Protein 8G7W (pdb70)

Nearest PDB structures (foldseek):
  8g7w-assembly2_B  TM=1.001E+00  e=0.000E+00  Micromonospora chalcea subsp. izumensis
  3slk-assembly2_B  TM=7.161E-01  e=3.036E-81  Saccharopolyspora spinosa
  2fr0-assembly1_A  TM=8.380E-01  e=2.280E-25  Saccharopolyspora erythraea
  6wh9-assembly2_D  TM=8.138E-01  e=4.418E-25  Saccharopolyspora erythraea
  6w7s-assembly1_A-2  TM=7.440E-01  e=4.234E-24  Saccharopolyspora erythraea

CATH classification: 3.10.129.110 (+3 more: 3.40.50.11460, 3.40.50.720, 3.40.50.720)

Foldseek 3Di:
DLFWDDWDADDPQGFTKIKGWDFCVSPVQQQQWWFLQFRFHAPLVVVLVCQVVCVVQQFNKFAKKFFDFIQTAAHGQAWMKMKTWGHQDPQGKIWIWIWTDGHPDDPPDDIDTTMIGMTHHDDCPVCVFDAQDDDPVDPPWAKFPLPPVQVVCVVLTRRGHLFQSFWDIKTHDVQKIKTKGAGNDDDDDPPDGQEPSSRVVNLVVCVVSDDLDDPQSFDKGWGMFGTKHFRDGRARIKIKMKGALDNQWIKIWIAHNRRTTGMTTNTIGIDGDQLLRHFHRQPPPPFFNFFFWKDKAWAWDPDDPDDFEWAEEEEADPDPLQVVLNPVSPRYQYYYHHVVGVLVVVVVPGDQTQEYEYEDDAPDPQADVLLLVLQVVLLVRVLVLVPRDDPSSLHAYEYEEEQQDDHDLDLRAHGLSVLLVVLLVLQVCVVPPPHYAYEYEYPDSLLSNLVSVLVVDPARYWYTDNSIIIHMFMDGDDDDQVDFAFADPDQWWFWAAQLQFDLSRTHTGHDVVQVDDDDAQKWKFQFFKAWADLVLLVQSGHNGRDTAFGGWWFKGFTQGHDPVDDPHDGQFTKIFTDTRRRIRMHMDGPLGIDGDDQQDDRQLRNQPQPQLLVLLCCCCVPQVDAAPFEEEAEQLQAANNVNNLLVCVVRNYHYAYEHDPVCVVVVVVSPDDPLRYDHRVDLCCLVSVCVVVVNCAGAEYEDADDDPVVVSNLSSHQVEHEYEYAHPPPDDDQVVSCVVRPRYRYYYDDSVVCDSNNSSVSVVVVVVVVVVVSDGRFDEDEEASSRVSVVSVCSVVVNGRHIYMHGYFFADECAAEEEQEVCLDPCSVVVLVVCVVPRVHAHYEYEEQCWCVRPCRVVSCVVVVVSRHHYGTDNAQLLPLVRVLVVQVPDDPRHHHAEYAQDDFDADFAASVPQDSVSLVVGLRSQSSNLVSVVVSCPSYAHSAYEAEAACCLVNNQHRGSSSNSSRSSNLSVLSNQVSVVGHAAYEREFAAPTVVSNVVVSSRSSSVFFHHNYSVRVVVSVVSVSSDSGRYMYTTTGSQSNCVSSVNQRPNHVVVD/DALFWDDWDADPPQGWTKTKGKFACVSPVCQQQWFFLQFRWGAPLVVVLVVLVSCVVQQQNKFAKKFFDATGTDQHGWMKMKMWTWGHQDPFGKIKIWIWIDTPPDDPPDDIDTTMIGITGHDDCVVCVFPCQDDDPPPPPWAWFDLVCVCVVCVVLTGNGGQFQSFWDTWTDDVQKIKTKGFGSDDADDVNDSLQDSSRVVNLVVRVVRDPLDDPQSFDKGWGMFRIKHASDGADRMKMWMWGDDDNQWIKIWIHHNRRRGGMITNIIHIDTDFLLRHFGNLDVNPFFSFFFWKDKAWAFDDDDPDDFAWAEEEEDDCDPLLVVLNCVSPRYFYYYHHDVGVLVVVVVPGDQGQEYEYEDDPPQDQADVLLLVVQVVVLVRVLVLVPRDDPSSLHEYEYEEEQQDDHDLDLRFHGLSVLLVVLLVLQVCVVPPSRYAYEYEYPDSLQSNLVSVQVVDVARYWYTYPSIIIHMFMDGDDDDQVDFAFADPDPAWFWAAQLQQDLSSTHTGHDVVQVDDDDPQKWKFQFFKFWADLVLLVQSGHNGRDTDFGTWWFKGFTQDHHPVDPPHDGQFTKIFTDTRRRARMHMDGPLGIDGDDQQDDRQLRNLPQPQQLVLLCCCCVPQVDAAPFEEEAEQLQAQNNVNNLLVCVVRNYHAAYEHAPVSVVVVVVSPADPLRYDHNVDLVVLVSVCVVVVVCAGAEYEDEDDDPVVVSNLSSHQVEHEYEYAHPPPDDDQVVSCVVRPRHGYYYDDSVVCDSNNSSVSVVVVVVVVVVVSDGRADEDEEASSCVSVVSVCVVVVNGRHIYMHGYFFAAACAAEEEQEQCLDPCSLVLLVVCVVPRVHAEYEYEEQCWPVDPCNVVSCVVVVVSNHHYGTDNDQLLPLVRVLVVQVPDDPRHHHAEYHQDFFDFDFAASVGQDSCNLCVGLSSQSSNVVSVCVSVVSYQHSAYEYEAACCLVNHFGRGSSSSSRRSSNLVVLSNQVSVVGHAAYEHEQAAPGVPSNVVVSSRSSSQFWHHNYSVRVSVNVVSVSSDSGRYMYITRGSCSSCSSVVNDRPNHVVVD

B-factor: mean 145.6, std 43.04, range [71.16, 256.36]

Secondary structure (DSSP, 8-state):
--SB-PPEEETTTTEEEEEE---TTT-GGGGSEEETTEEB--HHHHHHHHHHHHHHTS--EEEEEEE-SPPB--SSSPPEEEEEEPPP-TTS-EEEEEEEE-TT--TTSPPEEEEEEEEE---SSTT----TTS-SSPTTPEEB--TTHHHHHHHHTEEE-TTT--EEEEEEETTEEEEEEE-SS---SSS--SS-HHHHHHHHHTTTTTT-S-SS---EEEEEEEEEEE-----SEEEEEEEE-SSS-EEEEEE-TTS-EEEEEEEEEEEEPPGGG-----SS-SS-SS-EEEEEEEEEPPPPSS-----EEEES---TTHHHHHHHTT-EEEEESSHHHHHHHHHTT----SEEEEE------SSHHHHHHHHHHHHHHHHHHHT--SGGGGSEEEEEEES-S--SSS-----HHHHHHHHHHHHHHHHSTTSEEEEEE-S-HHHHHTHHHHTTS--SEEEEETTEEEEEEEEE----TTS-----SSS-EEEE--SSSSGGG-EEEE-HHHHSPPPTTEEEEEEEEEEE-HHHHHHHSS--SS-BPP--EEEEEEEEE-TT--S--TT-EEEEE-TT-SSSEEEEEGGGEEEPPTT--HHHHHHHHHHHHHHHIIIIIIS---TT-EEEETTTTSHHHHHHHHHHHHTT-EEEEEE-GGGHHHHHHTS--TTSEEETTSSHHHHHHHHHTTT---SEEEE---TTHHHHHHTT-TT-EEEEE--SSS---HHHHHHHSTTEEEEE--GGGG-HHHHHHHHHHHHHHHTTTS--PPPEEEEEGGGHHHHHHHHHTT-S-SEEEEEPPP---SSSEEEEETTTSTTHHHHHHHHHHHS---EEEEEESSGGGSTTHHHHHHHHHHTT-EEEEEE--TT-HHHHHHHHHTS-TTS-EEEEEE-------B-TTT--HHHHHHHHIIIIIHHHHHHHH-TTS--SEEEEEEETHHHHT-TTBHHHHHHHHHHHHHHHHHHHTT---EEEEE-EE---HHHHHHHHHHHHTTEEEEPHHHHHHHHHHHTTS--SEEEEEEE-HHHHHHHT---GGGGGG-/--SS----EE-TTT-SEEEEEEE-TTTSGGGGSEEETTEEB--HHHHHHHHHHHHHHTS--EEEEEEE-S--B--SSS-EEEEEEEPPP-TTS-EEEEEEEEETT--TTSPPEEEEEEEEE----STTSS---SS-SSPTTPEEB--TTHHHHHHHHTEEE-TTT--EEEEEEETTEEEEEEE-SS---SSS--SS-HHHHHHHHHGGGGTTSS-SS---EEEEEEEEEEE-S---SEEEEEEEE-SSSEEEEEEE-TT--EEEEEEEEEEEEPPGGG-----SS-SS-SS-EEEEEEEEEPPPPSS-----EEEES---TTHHHHHHHTT-EEEEESSHHHHHHHHHTT----SEEEEE--S---SSHHHHHHHHHHHHHHHHHHHT--SGGGGSEEEEEEES-S--SSS-----HHHHHHHHHHHHHHHHSTTSEEEEEE-S-HHHHHHHHHHTTS--SEEEESSS-EEEEEEEE----TTS-----SSS-EEEE--SSSSSTT-EEEE-HHHHSPPPTTEEEEEEEEEEE-HHHHHHHSS--SS-BPP--EEEEEEEEE-TT--S--TT-EEEEE-TT-SSSEEEEEGGGEEEPPTT--HHHHHHHHHHHHHHHIIIIIIS---TT-EEEETTTTSHHHHHHHHHHHHTT-EEEEEE-GGGHHHHHHTS--TTSEEETTSSHHHHHHHHHTTT---SEEEE---THHHHHHHTT-TT-EEEEE--SSS---HHHHHHHSTTEEEEE--GGGG-HHHHHHHHHHHHHHHTTTS--PPPEEEEEGGGHHHHHHHHHTT-S-SEEEEEPPP---SSSEEEEETTTSTTHHHHHHHHHHHS---EEEEEESSGGGSTTHHHHHHHHHHTT-EEEEEE--TT-HHHHHHHHTTS-TTS-EEEEEE-------B-TTT--HHHHHHHHIIIIIHHHHHHHH-TT---SEEEEEEETHHHH--TTBHHHHHHHHHHHHHHHHHHTTT---EEEEE-EE---HHHHHHHHHHHHTTEEEEPHHHHHHHHHHHTTS--SEEEEEEE-HHHHHHHT---GGGGGG-

Organism: NCBI:txid2008351

InterPro domains:
  IPR001227 Acyl transferase domain superfamily [G3DSA:3.40.366.10] (594-902)
  IPR001227 Acyl transferase domain superfamily [G3DSA:3.40.366.10] (2112-2415)
  IPR002364 Quinone oxidoreductase/zeta-crystallin, conserved site [PS01162] (3105-3126)
  IPR006162 Phosphopantetheine attachment site [PS00012] (3606-3621)
  IPR009081 Phosphopantetheine binding ACP domain [PF00550] (1486-1552)
  IPR009081 Phosphopantetheine binding ACP domain [PF00550] (3582-3647)
  IPR009081 Phosphopantetheine binding ACP domain [PS50075] (1481-1556)
  IPR009081 Phosphopantetheine binding ACP domain [PS50075] (3576-3651)
  IPR011032 GroES-like superfamily [SSF50129] (2981-3110)
  IPR013154 Alcohol dehydrogenase-like, N-terminal [PF08240] (2997-3058)
  IPR013968 Polyketide synthase-like, ketoreductase domain [PF08659] (1190-1359)
  IPR013968 Polyketide synthase-like, ketoreductase domain [PF08659] (3293-3472)
  IPR014030 Beta-ketoacyl synthase-like, N-terminal domain [PF00109] (38-287)
  IPR014030 Beta-ketoacyl synthase-like, N-terminal domain [PF00109] (1582-1832)
  IPR014031 Beta-ketoacyl synthase, C-terminal domain [PF02801] (296-412)
  IPR014031 Beta-ketoacyl synthase, C-terminal domain [PF02801] (1840-1957)
  IPR014043 Acyl transferase domain [PF00698] (594-918)
  IPR014043 Acyl transferase domain [PF00698] (2113-2431)
  IPR014043 Acyl transferase domain [SM00827] (596-899)
  IPR014043 Acyl transferase domain [SM00827] (2114-2412)

Structure (mmCIF, N/CA/C/O backbone):
data_8G7W
#
_entry.id   8G7W
#
_cell.length_a   204.480
_cell.length_b   204.480
_cell.length_c   251.850
_cell.angle_alpha   90.00
_cell.angle_beta   90.00
_cell.angle_gamma   90.00
#
_symmetry.space_group_name_H-M   'I 41 2 2'
#
loop_
_entity.id
_entity.type
_entity.pdbx_description
1 polymer 'Type I PKS module 4, module 5'
2 non-polymer 'NADP NICOTINAMIDE-ADENINE-DINUCLEOTIDE PHOSPHATE'
3 non-polymer 'SULFATE ION'
4 non-polymer GLYCEROL
5 water water
#
loop_
_atom_site.group_PDB
_atom_site.id
_atom_site.type_symbol
_atom_site.label_atom_id
_atom_site.label_alt_id
_atom_site.label_comp_id
_atom_site.label_asym_id
_atom_site.label_entity_id
_atom_site.label_seq_id
_atom_site.pdbx_PDB_ins_code
_atom_site.Cartn_x
_atom_site.Cartn_y
_atom_site.Cartn_z
_atom_site.occupancy
_atom_site.B_iso_or_equiv
_atom_site.auth_seq_id
_atom_site.auth_comp_id
_atom_site.auth_asym_id
_atom_site.auth_atom_id
_atom_site.pdbx_PDB_model_num
ATOM 1 N N . HIS A 1 4 ? -30.862 61.048 75.108 1.00 187.09 2478 HIS A N 1
ATOM 2 C CA . HIS A 1 4 ? -30.471 59.650 75.077 1.00 184.31 2478 HIS A CA 1
ATOM 3 C C . HIS A 1 4 ? -29.271 59.513 74.139 1.00 184.07 2478 HIS A C 1
ATOM 4 O O . HIS A 1 4 ? -29.233 60.154 73.088 1.00 184.71 2478 HIS A O 1
ATOM 11 N N . PRO A 1 5 ? -28.291 58.684 74.516 1.00 184.51 2479 PRO A N 1
ATOM 12 C CA . PRO A 1 5 ? -27.063 58.591 73.706 1.00 184.29 2479 PRO A CA 1
ATOM 13 C C . PRO A 1 5 ? -27.296 58.022 72.323 1.00 182.60 2479 PRO A C 1
ATOM 14 O O . PRO A 1 5 ? -26.471 58.245 71.427 1.00 183.05 2479 PRO A O 1
ATOM 18 N N . LEU A 1 6 ? -28.391 57.296 72.125 1.00 181.95 2480 LEU A N 1
ATOM 19 C CA . LEU A 1 6 ? -28.699 56.630 70.868 1.00 180.04 2480 LEU A CA 1
ATOM 20 C C . LEU A 1 6 ? -29.967 57.176 70.235 1.00 179.91 2480 LEU A C 1
ATOM 21 O O . LEU A 1 6 ? -29.967 57.531 69.051 1.00 180.43 2480 LEU A O 1
ATOM 26 N N . LEU A 1 7 ? -31.045 57.257 71.007 1.00 178.92 2481 LEU A N 1
ATOM 27 C CA . LEU A 1 7 ? -32.339 57.688 70.506 1.00 178.75 2481 LEU A CA 1
ATOM 28 C C . LEU A 1 7 ? -32.382 59.193 70.280 1.00 181.97 2481 LEU A C 1
ATOM 29 O O . LEU A 1 7 ? -31.666 59.966 70.923 1.00 184.24 2481 LEU A O 1
ATOM 34 N N . GLY A 1 8 ? -33.237 59.601 69.349 1.00 179.83 2482 GLY A N 1
ATOM 35 C CA . GLY A 1 8 ? -33.541 60.992 69.119 1.00 182.76 2482 GLY A CA 1
ATOM 36 C C . GLY A 1 8 ? -34.824 61.394 69.815 1.00 183.40 2482 GLY A C 1
ATOM 37 O O . GLY A 1 8 ? -35.328 60.698 70.704 1.00 181.84 2482 GLY A O 1
ATOM 38 N N . GLY A 1 9 ? -35.362 62.538 69.405 1.00 190.68 2483 GLY A N 1
ATOM 39 C CA . GLY A 1 9 ? -36.617 62.999 69.966 1.00 191.77 2483 GLY A CA 1
ATOM 40 C C . GLY A 1 9 ? -37.784 62.121 69.552 1.00 189.28 2483 GLY A C 1
ATOM 41 O O . GLY A 1 9 ? -37.773 61.482 68.500 1.00 187.43 2483 GLY A O 1
ATOM 42 N N . ALA A 1 10 ? -38.803 62.080 70.409 1.00 193.46 2484 ALA A N 1
ATOM 43 C CA . ALA A 1 10 ? -40.012 61.317 70.114 1.00 191.37 2484 ALA A CA 1
ATOM 44 C C . ALA A 1 10 ? -40.771 61.969 68.963 1.00 192.75 2484 ALA A C 1
ATOM 45 O O . ALA A 1 10 ? -41.139 63.146 69.038 1.00 195.96 2484 ALA A O 1
ATOM 47 N N . VAL A 1 11 ? -41.001 61.205 67.902 1.00 192.51 2485 VAL A N 1
ATOM 48 C CA . VAL A 1 11 ? -41.817 61.639 66.773 1.00 193.43 2485 VAL A CA 1
ATOM 49 C C . VAL A 1 11 ? -43.268 61.241 67.013 1.00 192.72 2485 VAL A C 1
ATOM 50 O O . VAL A 1 11 ? -43.560 60.077 67.314 1.00 189.83 2485 VAL A O 1
ATOM 54 N N . GLU A 1 12 ? -44.178 62.205 66.875 1.00 196.19 2486 GLU A N 1
ATOM 55 C CA . GLU A 1 12 ? -45.575 61.985 67.212 1.00 196.33 2486 GLU A CA 1
ATOM 56 C C . GLU A 1 12 ? -46.245 61.071 66.182 1.00 193.78 2486 GLU A C 1
ATOM 57 O O . GLU A 1 12 ? -45.824 60.974 65.027 1.00 193.00 2486 GLU A O 1
ATOM 63 N N . LEU A 1 13 ? -47.303 60.374 66.630 1.00 191.23 2487 LEU A N 1
ATOM 64 C CA . LEU A 1 13 ? -48.126 59.481 65.809 1.00 189.89 2487 LEU A CA 1
ATOM 65 C C . LEU A 1 13 ? -49.615 59.589 66.099 1.00 193.88 2487 LEU A C 1
ATOM 66 O O . LEU A 1 13 ? -50.072 59.135 67.153 1.00 193.37 2487 LEU A O 1
ATOM 71 N N . PRO A 1 14 ? -50.394 60.186 65.222 1.00 195.67 2488 PRO A N 1
ATOM 72 C CA . PRO A 1 14 ? -51.839 60.242 65.462 1.00 201.42 2488 PRO A CA 1
ATOM 73 C C . PRO A 1 14 ? -52.580 58.952 65.113 1.00 199.90 2488 PRO A C 1
ATOM 74 O O . PRO A 1 14 ? -53.535 58.589 65.812 1.00 202.13 2488 PRO A O 1
ATOM 78 N N . ASP A 1 15 ? -52.180 58.262 64.035 1.00 198.66 2489 ASP A N 1
ATOM 79 C CA . ASP A 1 15 ? -52.943 57.099 63.565 1.00 198.23 2489 ASP A CA 1
ATOM 80 C C . ASP A 1 15 ? -52.941 55.954 64.572 1.00 193.33 2489 ASP A C 1
ATOM 81 O O . ASP A 1 15 ? -53.994 55.570 65.093 1.00 196.25 2489 ASP A O 1
ATOM 86 N N . ARG A 1 16 ? -51.762 55.376 64.850 1.00 202.92 2490 ARG A N 1
ATOM 87 C CA . ARG A 1 16 ? -51.726 54.317 65.852 1.00 198.79 2490 ARG A CA 1
ATOM 88 C C . ARG A 1 16 ? -51.965 54.928 67.221 1.00 201.05 2490 ARG A C 1
ATOM 89 O O . ARG A 1 16 ? -52.496 54.266 68.120 1.00 200.91 2490 ARG A O 1
ATOM 97 N N . GLY A 1 17 ? -51.611 56.206 67.371 1.00 201.32 2491 GLY A N 1
ATOM 98 C CA . GLY A 1 17 ? -51.745 56.943 68.613 1.00 204.03 2491 GLY A CA 1
ATOM 99 C C . GLY A 1 17 ? -50.491 56.750 69.440 1.00 199.60 2491 GLY A C 1
ATOM 100 O O . GLY A 1 17 ? -50.263 55.621 69.888 1.00 195.84 2491 GLY A O 1
ATOM 101 N N . GLY A 1 18 ? -49.687 57.771 69.696 1.00 196.46 2492 GLY A N 1
ATOM 102 C CA . GLY A 1 18 ? -48.464 57.522 70.437 1.00 194.98 2492 GLY A CA 1
ATOM 103 C C . GLY A 1 18 ? -47.252 58.128 69.746 1.00 195.09 2492 GLY A C 1
ATOM 104 O O . GLY A 1 18 ? -47.357 59.075 68.969 1.00 197.11 2492 GLY A O 1
ATOM 105 N N . HIS A 1 19 ? -46.086 57.567 70.068 1.00 191.31 2493 HIS A N 1
ATOM 106 C CA . HIS A 1 19 ? -44.812 58.170 69.708 1.00 191.94 2493 HIS A CA 1
ATOM 107 C C . HIS A 1 19 ? -43.919 57.191 68.948 1.00 188.81 2493 HIS A C 1
ATOM 108 O O . HIS A 1 19 ? -44.166 55.981 68.903 1.00 185.85 2493 HIS A O 1
ATOM 115 N N . VAL A 1 20 ? -42.862 57.746 68.346 1.00 187.43 2494 VAL A N 1
ATOM 116 C CA . VAL A 1 20 ? -41.845 56.985 67.621 1.00 185.28 2494 VAL A CA 1
ATOM 117 C C . VAL A 1 20 ? -40.476 57.539 67.992 1.00 186.64 2494 VAL A C 1
ATOM 118 O O . VAL A 1 20 ? -40.192 58.720 67.761 1.00 189.49 2494 VAL A O 1
ATOM 122 N N . TYR A 1 21 ? -39.630 56.690 68.564 1.00 182.30 2495 TYR A N 1
ATOM 123 C CA . TYR A 1 21 ? -38.287 57.099 68.936 1.00 183.54 2495 TYR A CA 1
ATOM 124 C C . TYR A 1 21 ? -37.311 56.604 67.882 1.00 182.68 2495 TYR A C 1
ATOM 125 O O . TYR A 1 21 ? -37.069 55.389 67.798 1.00 180.03 2495 TYR A O 1
ATOM 134 N N . PRO A 1 22 ? -36.738 57.479 67.063 1.00 178.69 2496 PRO A N 1
ATOM 135 C CA . PRO A 1 22 ? -35.727 57.041 66.101 1.00 178.34 2496 PRO A CA 1
ATOM 136 C C . PRO A 1 22 ? -34.352 56.948 66.741 1.00 178.84 2496 PRO A C 1
ATOM 137 O O . PRO A 1 22 ? -34.077 57.535 67.789 1.00 180.18 2496 PRO A O 1
ATOM 141 N N . ALA A 1 23 ? -33.479 56.198 66.074 1.00 177.78 2497 ALA A N 1
ATOM 142 C CA . ALA A 1 23 ? -32.092 56.075 66.493 1.00 178.49 2497 ALA A CA 1
ATOM 143 C C . ALA A 1 23 ? -31.278 55.552 65.322 1.00 178.46 2497 ALA A C 1
ATOM 144 O O . ALA A 1 23 ? -31.731 54.668 64.591 1.00 176.69 2497 ALA A O 1
ATOM 146 N N . ARG A 1 24 ? -30.081 56.101 65.156 1.00 179.07 2498 ARG A N 1
ATOM 147 C CA . ARG A 1 24 ? -29.124 55.635 64.163 1.00 179.46 2498 ARG A CA 1
ATOM 148 C C . ARG A 1 24 ? -28.021 54.855 64.860 1.00 178.87 2498 ARG A C 1
ATOM 149 O O . ARG A 1 24 ? -27.446 55.328 65.845 1.00 179.77 2498 ARG A O 1
ATOM 157 N N . LEU A 1 25 ? -27.733 53.663 64.350 1.00 181.38 2499 LEU A N 1
ATOM 158 C CA . LEU A 1 25 ? -26.723 52.785 64.918 1.00 180.80 2499 LEU A CA 1
ATOM 159 C C . LEU A 1 25 ? -25.482 52.779 64.037 1.00 182.46 2499 LEU A C 1
ATOM 160 O O . LEU A 1 25 ? -25.586 52.746 62.807 1.00 182.71 2499 LEU A O 1
ATOM 165 N N . GLY A 1 26 ? -24.313 52.867 64.672 1.00 179.94 2500 GLY A N 1
ATOM 166 C CA . GLY A 1 26 ? -23.041 52.813 63.976 1.00 181.36 2500 GLY A CA 1
ATOM 167 C C . GLY A 1 26 ? -21.885 52.475 64.898 1.00 181.17 2500 GLY A C 1
ATOM 168 O O . GLY A 1 26 ? -21.842 52.954 66.035 1.00 181.01 2500 GLY A O 1
ATOM 169 N N . VAL A 1 27 ? -20.954 51.629 64.445 1.00 179.93 2501 VAL A N 1
ATOM 170 C CA . VAL A 1 27 ? -19.838 51.280 65.319 1.00 179.66 2501 VAL A CA 1
ATOM 171 C C . VAL A 1 27 ? -18.908 52.477 65.455 1.00 181.42 2501 VAL A C 1
ATOM 172 O O . VAL A 1 27 ? -18.308 52.689 66.515 1.00 181.36 2501 VAL A O 1
ATOM 176 N N . ARG A 1 28 ? -18.790 53.295 64.403 1.00 183.45 2502 ARG A N 1
ATOM 177 C CA . ARG A 1 28 ? -17.981 54.505 64.506 1.00 185.11 2502 ARG A CA 1
ATOM 178 C C . ARG A 1 28 ? -18.553 55.476 65.533 1.00 185.27 2502 ARG A C 1
ATOM 179 O O . ARG A 1 28 ? -17.794 56.187 66.202 1.00 186.20 2502 ARG A O 1
ATOM 187 N N . HIS A 1 29 ? -19.879 55.510 65.684 1.00 185.50 2503 HIS A N 1
ATOM 188 C CA . HIS A 1 29 ? -20.510 56.369 66.681 1.00 185.83 2503 HIS A CA 1
ATOM 189 C C . HIS A 1 29 ? -20.461 55.754 68.073 1.00 184.61 2503 HIS A C 1
ATOM 190 O O . HIS A 1 29 ? -20.328 56.474 69.069 1.00 185.37 2503 HIS A O 1
ATOM 197 N N . HIS A 1 30 ? -20.573 54.431 68.159 1.00 180.04 2504 HIS A N 1
ATOM 198 C CA . HIS A 1 30 ? -20.581 53.717 69.434 1.00 178.72 2504 HIS A CA 1
ATOM 199 C C . HIS A 1 30 ? -19.791 52.430 69.265 1.00 177.53 2504 HIS A C 1
ATOM 200 O O . HIS A 1 30 ? -20.351 51.379 68.928 1.00 176.07 2504 HIS A O 1
ATOM 207 N N . PRO A 1 31 ? -18.473 52.481 69.475 1.00 177.18 2505 PRO A N 1
ATOM 208 C CA . PRO A 1 31 ? -17.635 51.300 69.201 1.00 176.45 2505 PRO A CA 1
ATOM 209 C C . PRO A 1 31 ? -18.048 50.062 69.974 1.00 174.41 2505 PRO A C 1
ATOM 210 O O . PRO A 1 31 ? -17.737 48.948 69.532 1.00 173.62 2505 PRO A O 1
ATOM 214 N N . TRP A 1 32 ? -18.739 50.215 71.104 1.00 172.47 2506 TRP A N 1
ATOM 215 C CA . TRP A 1 32 ? -19.113 49.069 71.921 1.00 170.42 2506 TRP A CA 1
ATOM 216 C C . TRP A 1 32 ? -20.264 48.273 71.323 1.00 168.74 2506 TRP A C 1
ATOM 217 O O . TRP A 1 32 ? -20.481 47.130 71.736 1.00 166.77 2506 TRP A O 1
ATOM 228 N N . LEU A 1 33 ? -21.012 48.853 70.377 1.00 168.67 2507 LEU A N 1
ATOM 229 C CA . LEU A 1 33 ? -22.150 48.159 69.779 1.00 167.32 2507 LEU A CA 1
ATOM 230 C C . LEU A 1 33 ? -21.764 46.828 69.150 1.00 166.18 2507 LEU A C 1
ATOM 231 O O . LEU A 1 33 ? -22.622 45.949 69.012 1.00 164.35 2507 LEU A O 1
ATOM 236 N N . GLY A 1 34 ? -20.500 46.655 68.781 1.00 165.66 2508 GLY A N 1
ATOM 237 C CA . GLY A 1 34 ? -20.043 45.412 68.196 1.00 164.97 2508 GLY A CA 1
ATOM 238 C C . GLY A 1 34 ? -19.377 44.491 69.195 1.00 163.66 2508 GLY A C 1
ATOM 239 O O . GLY A 1 34 ? -19.191 43.303 68.919 1.00 162.63 2508 GLY A O 1
ATOM 240 N N . GLU A 1 35 ? -19.017 45.017 70.362 1.00 164.13 2509 GLU A N 1
ATOM 241 C CA . GLU A 1 35 ? -18.253 44.246 71.334 1.00 163.57 2509 GLU A CA 1
ATOM 242 C C . GLU A 1 35 ? -19.116 43.249 72.109 1.00 161.00 2509 GLU A C 1
ATOM 243 O O . GLU A 1 35 ? -18.672 42.725 73.137 1.00 160.75 2509 GLU A O 1
ATOM 249 N N . HIS A 1 36 ? -20.331 42.985 71.633 1.00 162.17 2510 HIS A N 1
ATOM 250 C CA . HIS A 1 36 ? -21.174 41.892 72.106 1.00 159.32 2510 HIS A CA 1
ATOM 251 C C . HIS A 1 36 ? -21.461 40.989 70.917 1.00 158.17 2510 HIS A C 1
ATOM 252 O O . HIS A 1 36 ? -22.158 41.392 69.981 1.00 158.29 2510 HIS A O 1
ATOM 259 N N . ALA A 1 37 ? -20.935 39.769 70.961 1.00 158.23 2511 ALA A N 1
ATOM 260 C CA . ALA A 1 37 ? -21.036 38.863 69.829 1.00 157.40 2511 ALA A CA 1
ATOM 261 C C . ALA A 1 37 ? -21.141 37.432 70.330 1.00 155.19 2511 ALA A C 1
ATOM 262 O O . ALA A 1 37 ? -20.532 37.071 71.339 1.00 155.82 2511 ALA A O 1
ATOM 264 N N . LEU A 1 38 ? -21.927 36.626 69.620 1.00 156.50 2512 LEU A N 1
ATOM 265 C CA . LEU A 1 38 ? -22.119 35.220 69.954 1.00 154.34 2512 LEU A CA 1
ATOM 266 C C . LEU A 1 38 ? -21.946 34.402 68.685 1.00 153.92 2512 LEU A C 1
ATOM 267 O O . LEU A 1 38 ? -22.638 34.642 67.690 1.00 153.23 2512 LEU A O 1
ATOM 272 N N . LEU A 1 39 ? -21.028 33.439 68.731 1.00 150.23 2513 LEU A N 1
ATOM 273 C CA . LEU A 1 39 ? -20.832 32.466 67.661 1.00 149.67 2513 LEU A CA 1
ATOM 274 C C . LEU A 1 39 ? -20.600 33.156 66.316 1.00 151.80 2513 LEU A C 1
ATOM 275 O O . LEU A 1 39 ? -21.192 32.805 65.293 1.00 150.90 2513 LEU A O 1
ATOM 280 N N . GLY A 1 40 ? -19.725 34.160 66.330 1.00 152.14 2514 GLY A N 1
ATOM 281 C CA . GLY A 1 40 ? -19.285 34.825 65.123 1.00 155.36 2514 GLY A CA 1
ATOM 282 C C . GLY A 1 40 ? -20.153 35.960 64.636 1.00 156.29 2514 GLY A C 1
ATOM 283 O O . GLY A 1 40 ? -19.876 36.509 63.562 1.00 159.51 2514 GLY A O 1
ATOM 284 N N . ALA A 1 41 ? -21.188 36.337 65.381 1.00 156.86 2515 ALA A N 1
ATOM 285 C CA . ALA A 1 41 ? -22.113 37.384 64.961 1.00 157.55 2515 ALA A CA 1
ATOM 286 C C . ALA A 1 41 ? -22.129 38.491 66.006 1.00 157.95 2515 ALA A C 1
ATOM 287 O O . ALA A 1 41 ? -22.619 38.291 67.123 1.00 155.20 2515 ALA A O 1
ATOM 289 N N . ALA A 1 42 ? -21.606 39.657 65.636 1.00 162.64 2516 ALA A N 1
ATOM 290 C CA . ALA A 1 42 ? -21.736 40.845 66.470 1.00 163.18 2516 ALA A CA 1
ATOM 291 C C . ALA A 1 42 ? -23.181 41.324 66.442 1.00 161.72 2516 ALA A C 1
ATOM 292 O O . ALA A 1 42 ? -23.701 41.689 65.382 1.00 162.77 2516 ALA A O 1
ATOM 294 N N . ILE A 1 43 ? -23.834 41.324 67.604 1.00 161.41 2517 ILE A N 1
ATOM 295 C CA . ILE A 1 43 ? -25.260 41.605 67.698 1.00 159.10 2517 ILE A CA 1
ATOM 296 C C . ILE A 1 43 ? -25.507 42.544 68.870 1.00 159.33 2517 ILE A C 1
ATOM 297 O O . ILE A 1 43 ? -24.635 42.782 69.708 1.00 160.57 2517 ILE A O 1
ATOM 302 N N . LEU A 1 44 ? -26.714 43.077 68.910 1.00 160.93 2518 LEU A N 1
ATOM 303 C CA . LEU A 1 44 ? -27.146 43.944 69.995 1.00 161.14 2518 LEU A CA 1
ATOM 304 C C . LEU A 1 44 ? -27.715 43.083 71.117 1.00 158.11 2518 LEU A C 1
ATOM 305 O O . LEU A 1 44 ? -28.604 42.261 70.864 1.00 155.38 2518 LEU A O 1
ATOM 310 N N . PRO A 1 45 ? -27.249 43.231 72.354 1.00 160.37 2519 PRO A N 1
ATOM 311 C CA . PRO A 1 45 ? -27.746 42.366 73.428 1.00 158.14 2519 PRO A CA 1
ATOM 312 C C . PRO A 1 45 ? -29.194 42.677 73.759 1.00 156.84 2519 PRO A C 1
ATOM 313 O O . PRO A 1 45 ? -29.685 43.784 73.526 1.00 158.12 2519 PRO A O 1
ATOM 317 N N . GLY A 1 46 ? -29.889 41.669 74.291 1.00 161.55 2520 GLY A N 1
ATOM 318 C CA . GLY A 1 46 ? -31.235 41.903 74.784 1.00 160.76 2520 GLY A CA 1
ATOM 319 C C . GLY A 1 46 ? -31.268 42.981 75.847 1.00 162.95 2520 GLY A C 1
ATOM 320 O O . GLY A 1 46 ? -32.241 43.735 75.946 1.00 163.48 2520 GLY A O 1
ATOM 321 N N . ALA A 1 47 ? -30.206 43.064 76.653 1.00 161.03 2521 ALA A N 1
ATOM 322 C CA . ALA A 1 47 ? -30.061 44.112 77.654 1.00 163.37 2521 ALA A CA 1
ATOM 323 C C . ALA A 1 47 ? -30.170 45.508 77.059 1.00 165.24 2521 ALA A C 1
ATOM 324 O O . ALA A 1 47 ? -30.532 46.449 77.773 1.00 167.02 2521 ALA A O 1
ATOM 326 N N . ALA A 1 48 ? -29.871 45.664 75.767 1.00 164.47 2522 ALA A N 1
ATOM 327 C CA . ALA A 1 48 ? -29.975 46.977 75.141 1.00 166.69 2522 ALA A CA 1
ATOM 328 C C . ALA A 1 48 ? -31.429 47.379 74.939 1.00 166.02 2522 ALA A C 1
ATOM 329 O O . ALA A 1 48 ? -31.793 48.541 75.156 1.00 168.13 2522 ALA A O 1
ATOM 331 N N . TYR A 1 49 ? -32.275 46.435 74.517 1.00 166.50 2523 TYR A N 1
ATOM 332 C CA . TYR A 1 49 ? -33.696 46.722 74.348 1.00 165.94 2523 TYR A CA 1
ATOM 333 C C . TYR A 1 49 ? -34.388 47.053 75.665 1.00 166.74 2523 TYR A C 1
ATOM 334 O O . TYR A 1 49 ? -35.444 47.695 75.648 1.00 167.52 2523 TYR A O 1
ATOM 343 N N . ALA A 1 50 ? -33.822 46.639 76.800 1.00 163.49 2524 ALA A N 1
ATOM 344 C CA . ALA A 1 50 ? -34.423 46.942 78.095 1.00 164.71 2524 ALA A CA 1
ATOM 345 C C . ALA A 1 50 ? -34.199 48.397 78.493 1.00 167.89 2524 ALA A C 1
ATOM 346 O O . ALA A 1 50 ? -35.137 49.077 78.921 1.00 169.29 2524 ALA A O 1
ATOM 348 N N . GLU A 1 51 ? -32.957 48.879 78.384 1.00 166.47 2525 GLU A N 1
ATOM 349 C CA . GLU A 1 51 ? -32.665 50.288 78.638 1.00 169.70 2525 GLU A CA 1
ATOM 350 C C . GLU A 1 51 ? -33.611 51.203 77.873 1.00 170.68 2525 GLU A C 1
ATOM 351 O O . GLU A 1 51 ? -34.231 52.102 78.452 1.00 172.75 2525 GLU A O 1
ATOM 357 N N . LEU A 1 52 ? -33.711 50.994 76.560 1.00 170.77 2526 LEU A N 1
ATOM 358 C CA . LEU A 1 52 ? -34.618 51.775 75.729 1.00 171.61 2526 LEU A CA 1
ATOM 359 C C . LEU A 1 52 ? -36.041 51.748 76.274 1.00 171.24 2526 LEU A C 1
ATOM 360 O O . LEU A 1 52 ? -36.745 52.765 76.251 1.00 173.35 2526 LEU A O 1
ATOM 365 N N . ALA A 1 53 ? -36.482 50.590 76.769 1.00 172.53 2527 ALA A N 1
ATOM 366 C CA . ALA A 1 53 ? -37.871 50.444 77.196 1.00 172.37 2527 ALA A CA 1
ATOM 367 C C . ALA A 1 53 ? -38.136 51.170 78.511 1.00 175.06 2527 ALA A C 1
ATOM 368 O O . ALA A 1 53 ? -39.176 51.820 78.665 1.00 176.77 2527 ALA A O 1
ATOM 370 N N . LEU A 1 54 ? -37.212 51.070 79.470 1.00 173.73 2528 LEU A N 1
ATOM 371 C CA . LEU A 1 54 ? -37.414 51.704 80.769 1.00 176.48 2528 LEU A CA 1
ATOM 372 C C . LEU A 1 54 ? -37.291 53.222 80.692 1.00 179.78 2528 LEU A C 1
ATOM 373 O O . LEU A 1 54 ? -37.904 53.934 81.497 1.00 182.44 2528 LEU A O 1
ATOM 378 N N . TRP A 1 55 ? -36.509 53.730 79.738 1.00 176.62 2529 TRP A N 1
ATOM 379 C CA . TRP A 1 55 ? -36.335 55.170 79.570 1.00 179.94 2529 TRP A CA 1
ATOM 380 C C . TRP A 1 55 ? -37.544 55.793 78.878 1.00 180.77 2529 TRP A C 1
ATOM 381 O O . TRP A 1 55 ? -38.168 56.722 79.405 1.00 183.65 2529 TRP A O 1
ATOM 392 N N . ALA A 1 56 ? -37.888 55.286 77.691 1.00 182.88 2530 ALA A N 1
ATOM 393 C CA . ALA A 1 56 ? -39.057 55.782 76.972 1.00 183.57 2530 ALA A CA 1
ATOM 394 C C . ALA A 1 56 ? -40.348 55.510 77.733 1.00 183.77 2530 ALA A C 1
ATOM 395 O O . ALA A 1 56 ? -41.326 56.253 77.584 1.00 185.83 2530 ALA A O 1
ATOM 397 N N . GLY A 1 57 ? -40.371 54.462 78.552 1.00 183.57 2531 GLY A N 1
ATOM 398 C CA . GLY A 1 57 ? -41.560 54.104 79.297 1.00 184.05 2531 GLY A CA 1
ATOM 399 C C . GLY A 1 57 ? -41.807 54.979 80.509 1.00 187.73 2531 GLY A C 1
ATOM 400 O O . GLY A 1 57 ? -42.953 55.345 80.787 1.00 189.77 2531 GLY A O 1
ATOM 401 N N . ARG A 1 58 ? -40.742 55.317 81.242 1.00 183.70 2532 ARG A N 1
ATOM 402 C CA . ARG A 1 58 ? -40.883 56.237 82.367 1.00 187.56 2532 ARG A CA 1
ATOM 403 C C . ARG A 1 58 ? -41.404 57.592 81.911 1.00 190.65 2532 ARG A C 1
ATOM 404 O O . ARG A 1 58 ? -42.163 58.244 82.635 1.00 193.89 2532 ARG A O 1
ATOM 412 N N . ARG A 1 59 ? -41.017 58.019 80.706 1.00 186.42 2533 ARG A N 1
ATOM 413 C CA . ARG A 1 59 ? -41.388 59.341 80.215 1.00 189.56 2533 ARG A CA 1
ATOM 414 C C . ARG A 1 59 ? -42.861 59.429 79.840 1.00 190.19 2533 ARG A C 1
ATOM 415 O O . ARG A 1 59 ? -43.482 60.481 80.026 1.00 193.79 2533 ARG A O 1
ATOM 423 N N . ASP A 1 60 ? -43.439 58.350 79.316 1.00 190.28 2534 ASP A N 1
ATOM 424 C CA . ASP A 1 60 ? -44.821 58.359 78.853 1.00 190.83 2534 ASP A CA 1
ATOM 425 C C . ASP A 1 60 ? -45.731 57.549 79.773 1.00 190.81 2534 ASP A C 1
ATOM 426 O O . ASP A 1 60 ? -46.721 56.966 79.327 1.00 189.79 2534 ASP A O 1
ATOM 431 N N . GLY A 1 61 ? -45.402 57.516 81.061 1.00 188.52 2535 GLY A N 1
ATOM 432 C CA . GLY A 1 61 ? -46.229 56.918 82.097 1.00 189.57 2535 GLY A CA 1
ATOM 433 C C . GLY A 1 61 ? -45.959 55.473 82.467 1.00 186.37 2535 GLY A C 1
ATOM 434 O O . GLY A 1 61 ? -45.971 55.127 83.651 1.00 187.66 2535 GLY A O 1
ATOM 435 N N . ALA A 1 62 ? -45.703 54.619 81.476 1.00 193.11 2536 ALA A N 1
ATOM 436 C CA . ALA A 1 62 ? -45.578 53.180 81.716 1.00 190.12 2536 ALA A CA 1
ATOM 437 C C . ALA A 1 62 ? -44.113 52.824 81.959 1.00 188.13 2536 ALA A C 1
ATOM 438 O O . ALA A 1 62 ? -43.407 52.309 81.090 1.00 185.05 2536 ALA A O 1
ATOM 440 N N . GLY A 1 63 ? -43.661 53.084 83.187 1.00 188.36 2537 GLY A N 1
ATOM 441 C CA . GLY A 1 63 ? -42.277 52.845 83.556 1.00 187.18 2537 GLY A CA 1
ATOM 442 C C . GLY A 1 63 ? -41.932 51.411 83.890 1.00 184.41 2537 GLY A C 1
ATOM 443 O O . GLY A 1 63 ? -40.749 51.096 84.045 1.00 183.13 2537 GLY A O 1
ATOM 444 N N . ARG A 1 64 ? -42.932 50.540 84.008 1.00 192.13 2538 ARG A N 1
ATOM 445 C CA . ARG A 1 64 ? -42.730 49.118 84.256 1.00 189.66 2538 ARG A CA 1
ATOM 446 C C . ARG A 1 64 ? -43.034 48.329 82.993 1.00 186.39 2538 ARG A C 1
ATOM 447 O O . ARG A 1 64 ? -43.973 48.648 82.257 1.00 186.74 2538 ARG A O 1
ATOM 455 N N . ILE A 1 65 ? -42.236 47.299 82.752 1.00 186.87 2539 ILE A N 1
ATOM 456 C CA . ILE A 1 65 ? -42.423 46.386 81.633 1.00 183.77 2539 ILE A CA 1
ATOM 457 C C . ILE A 1 65 ? -43.185 45.179 82.156 1.00 183.43 2539 ILE A C 1
ATOM 458 O O . ILE A 1 65 ? -42.667 44.432 82.992 1.00 183.22 2539 ILE A O 1
ATOM 463 N N . GLU A 1 66 ? -44.421 44.974 81.699 1.00 187.68 2540 GLU A N 1
ATOM 464 C CA . GLU A 1 66 ? -45.076 43.720 82.046 1.00 187.31 2540 GLU A CA 1
ATOM 465 C C . GLU A 1 66 ? -44.375 42.559 81.360 1.00 183.84 2540 GLU A C 1
ATOM 466 O O . GLU A 1 66 ? -43.931 41.619 82.018 1.00 183.28 2540 GLU A O 1
ATOM 472 N N . GLU A 1 67 ? -44.257 42.614 80.033 1.00 182.91 2541 GLU A N 1
ATOM 473 C CA . GLU A 1 67 ? -43.621 41.557 79.258 1.00 179.83 2541 GLU A CA 1
ATOM 474 C C . GLU A 1 67 ? -42.835 42.168 78.108 1.00 178.24 2541 GLU A C 1
ATOM 475 O O . GLU A 1 67 ? -43.269 43.155 77.509 1.00 179.13 2541 GLU A O 1
ATOM 481 N N . LEU A 1 68 ? -41.669 41.590 77.822 1.00 172.82 2542 LEU A N 1
ATOM 482 C CA . LEU A 1 68 ? -40.832 42.000 76.698 1.00 171.53 2542 LEU A CA 1
ATOM 483 C C . LEU A 1 68 ? -40.339 40.757 75.973 1.00 168.96 2542 LEU A C 1
ATOM 484 O O . LEU A 1 68 ? -39.636 39.935 76.566 1.00 168.29 2542 LEU A O 1
ATOM 489 N N . THR A 1 69 ? -40.692 40.626 74.695 1.00 168.34 2543 THR A N 1
ATOM 490 C CA . THR A 1 69 ? -40.339 39.463 73.888 1.00 166.11 2543 THR A CA 1
ATOM 491 C C . THR A 1 69 ? -39.381 39.847 72.766 1.00 165.45 2543 THR A C 1
ATOM 492 O O . THR A 1 69 ? -39.560 40.876 72.106 1.00 166.48 2543 THR A O 1
ATOM 496 N N . LEU A 1 70 ? -38.361 39.015 72.563 1.00 163.16 2544 LEU A N 1
ATOM 497 C CA . LEU A 1 70 ? -37.363 39.194 71.516 1.00 162.87 2544 LEU A CA 1
ATOM 498 C C . LEU A 1 70 ? -37.585 38.134 70.445 1.00 161.12 2544 LEU A C 1
ATOM 499 O O . LEU A 1 70 ? -37.620 36.938 70.754 1.00 159.83 2544 LEU A O 1
ATOM 504 N N . ASP A 1 71 ? -37.732 38.566 69.191 1.00 161.41 2545 ASP A N 1
ATOM 505 C CA . ASP A 1 71 ? -38.097 37.656 68.106 1.00 160.12 2545 ASP A CA 1
ATOM 506 C C . ASP A 1 71 ? -36.894 37.115 67.342 1.00 159.71 2545 ASP A C 1
ATOM 507 O O . ASP A 1 71 ? -36.793 35.904 67.127 1.00 158.24 2545 ASP A O 1
ATOM 512 N N . ALA A 1 72 ? -35.981 37.986 66.928 1.00 153.38 2546 ALA A N 1
ATOM 513 C CA . ALA A 1 72 ? -34.804 37.580 66.171 1.00 153.76 2546 ALA A CA 1
ATOM 514 C C . ALA A 1 72 ? -33.732 38.647 66.341 1.00 156.24 2546 ALA A C 1
ATOM 515 O O . ALA A 1 72 ? -34.018 39.842 66.190 1.00 158.08 2546 ALA A O 1
ATOM 517 N N . PRO A 1 73 ? -32.497 38.263 66.650 1.00 149.61 2547 PRO A N 1
ATOM 518 C CA . PRO A 1 73 ? -31.480 39.263 66.984 1.00 152.25 2547 PRO A CA 1
ATOM 519 C C . PRO A 1 73 ? -31.142 40.165 65.810 1.00 155.15 2547 PRO A C 1
ATOM 520 O O . PRO A 1 73 ? -31.291 39.800 64.641 1.00 155.40 2547 PRO A O 1
ATOM 524 N N . LEU A 1 74 ? -30.678 41.363 66.148 1.00 153.84 2548 LEU A N 1
ATOM 525 C CA . LEU A 1 74 ? -30.221 42.350 65.182 1.00 157.24 2548 LEU A CA 1
ATOM 526 C C . LEU A 1 74 ? -28.700 42.333 65.160 1.00 159.72 2548 LEU A C 1
ATOM 527 O O . LEU A 1 74 ? -28.059 42.633 66.173 1.00 160.40 2548 LEU A O 1
ATOM 532 N N . VAL A 1 75 ? -28.130 41.982 64.016 1.00 158.86 2549 VAL A N 1
ATOM 533 C CA . VAL A 1 75 ? -26.684 41.860 63.882 1.00 161.56 2549 VAL A CA 1
ATOM 534 C C . VAL A 1 75 ? -26.108 43.232 63.573 1.00 165.36 2549 VAL A C 1
ATOM 535 O O . VAL A 1 75 ? -26.717 44.035 62.856 1.00 166.32 2549 VAL A O 1
ATOM 539 N N . VAL A 1 76 ? -24.929 43.503 64.121 1.00 167.96 2550 VAL A N 1
ATOM 540 C CA . VAL A 1 76 ? -24.198 44.731 63.846 1.00 171.22 2550 VAL A CA 1
ATOM 541 C C . VAL A 1 76 ? -23.104 44.362 62.858 1.00 173.35 2550 VAL A C 1
ATOM 542 O O . VAL A 1 76 ? -22.161 43.640 63.196 1.00 173.62 2550 VAL A O 1
ATOM 546 N N . ALA A 1 77 ? -23.233 44.859 61.632 1.00 180.11 2551 ALA A N 1
ATOM 547 C CA . ALA A 1 77 ? -22.176 44.782 60.635 1.00 182.70 2551 ALA A CA 1
ATOM 548 C C . ALA A 1 77 ? -21.131 45.861 60.873 1.00 184.63 2551 ALA A C 1
ATOM 549 O O . ALA A 1 77 ? -21.056 46.440 61.964 1.00 183.90 2551 ALA A O 1
ATOM 551 N N . ASP A 1 78 ? -20.327 46.131 59.848 1.00 190.53 2552 ASP A N 1
ATOM 552 C CA . ASP A 1 78 ? -19.196 47.049 59.906 1.00 192.31 2552 ASP A CA 1
ATOM 553 C C . ASP A 1 78 ? -19.754 48.465 59.985 1.00 192.74 2552 ASP A C 1
ATOM 554 O O . ASP A 1 78 ? -20.916 48.641 60.364 1.00 191.32 2552 ASP A O 1
ATOM 559 N N . GLU A 1 79 ? -18.949 49.484 59.677 1.00 198.26 2553 GLU A N 1
ATOM 560 C CA . GLU A 1 79 ? -19.433 50.853 59.830 1.00 198.73 2553 GLU A CA 1
ATOM 561 C C . GLU A 1 79 ? -20.725 51.063 59.052 1.00 198.70 2553 GLU A C 1
ATOM 562 O O . GLU A 1 79 ? -21.040 50.287 58.141 1.00 198.93 2553 GLU A O 1
ATOM 568 N N . SER A 1 80 ? -21.472 52.112 59.405 1.00 197.21 2554 SER A N 1
ATOM 569 C CA . SER A 1 80 ? -22.823 52.362 58.901 1.00 196.76 2554 SER A CA 1
ATOM 570 C C . SER A 1 80 ? -23.769 51.219 59.284 1.00 194.35 2554 SER A C 1
ATOM 571 O O . SER A 1 80 ? -24.275 50.473 58.443 1.00 193.96 2554 SER A O 1
ATOM 574 N N . ALA A 1 81 ? -23.992 51.100 60.590 1.00 188.95 2555 ALA A N 1
ATOM 575 C CA . ALA A 1 81 ? -24.979 50.139 61.051 1.00 186.38 2555 ALA A CA 1
ATOM 576 C C . ALA A 1 81 ? -26.387 50.652 60.736 1.00 185.65 2555 ALA A C 1
ATOM 577 O O . ALA A 1 81 ? -26.589 51.794 60.314 1.00 187.23 2555 ALA A O 1
ATOM 579 N N . ALA A 1 82 ? -27.368 49.786 60.957 1.00 182.30 2556 ALA A N 1
ATOM 580 C CA . ALA A 1 82 ? -28.747 50.043 60.566 1.00 181.26 2556 ALA A CA 1
ATOM 581 C C . ALA A 1 82 ? -29.487 50.913 61.578 1.00 180.65 2556 ALA A C 1
ATOM 582 O O . ALA A 1 82 ? -29.239 50.851 62.784 1.00 179.84 2556 ALA A O 1
ATOM 584 N N . GLN A 1 83 ? -30.420 51.718 61.072 1.00 179.37 2557 GLN A N 1
ATOM 585 C CA . GLN A 1 83 ? -31.281 52.508 61.943 1.00 178.98 2557 GLN A CA 1
ATOM 586 C C . GLN A 1 83 ? -32.317 51.639 62.644 1.00 175.88 2557 GLN A C 1
ATOM 587 O O . GLN A 1 83 ? -32.777 50.624 62.116 1.00 173.97 2557 GLN A O 1
ATOM 593 N N . LEU A 1 84 ? -32.683 52.066 63.852 1.00 176.69 2558 LEU A N 1
ATOM 594 C CA . LEU A 1 84 ? -33.662 51.396 64.693 1.00 173.98 2558 LEU A CA 1
ATOM 595 C C . LEU A 1 84 ? -34.731 52.397 65.092 1.00 174.79 2558 LEU A C 1
ATOM 596 O O . LEU A 1 84 ? -34.429 53.562 65.367 1.00 177.25 2558 LEU A O 1
ATOM 601 N N . ARG A 1 85 ? -35.978 51.932 65.132 1.00 176.12 2559 ARG A N 1
ATOM 602 C CA . ARG A 1 85 ? -37.117 52.755 65.514 1.00 176.94 2559 ARG A CA 1
ATOM 603 C C . ARG A 1 85 ? -37.910 52.030 66.591 1.00 174.60 2559 ARG A C 1
ATOM 604 O O . ARG A 1 85 ? -38.185 50.833 66.461 1.00 171.97 2559 ARG A O 1
ATOM 612 N N . LEU A 1 86 ? -38.267 52.754 67.648 1.00 177.21 2560 LEU A N 1
ATOM 613 C CA . LEU A 1 86 ? -39.151 52.273 68.705 1.00 175.76 2560 LEU A CA 1
ATOM 614 C C . LEU A 1 86 ? -40.496 52.979 68.607 1.00 177.12 2560 LEU A C 1
ATOM 615 O O . LEU A 1 86 ? -40.545 54.202 68.451 1.00 179.87 2560 LEU A O 1
ATOM 620 N N . VAL A 1 87 ? -41.579 52.209 68.686 1.00 180.22 2561 VAL A N 1
ATOM 621 C CA . VAL A 1 87 ? -42.939 52.743 68.669 1.00 181.58 2561 VAL A CA 1
ATOM 622 C C . VAL A 1 87 ? -43.586 52.563 70.033 1.00 181.70 2561 VAL A C 1
ATOM 623 O O . VAL A 1 87 ? -43.485 51.493 70.648 1.00 179.56 2561 VAL A O 1
ATOM 627 N N . VAL A 1 88 ? -44.251 53.619 70.497 1.00 184.64 2562 VAL A N 1
ATOM 628 C CA . VAL A 1 88 ? -44.996 53.628 71.747 1.00 185.66 2562 VAL A CA 1
ATOM 629 C C . VAL A 1 88 ? -46.482 53.713 71.419 1.00 186.66 2562 VAL A C 1
ATOM 630 O O . VAL A 1 88 ? -46.904 54.573 70.636 1.00 188.50 2562 VAL A O 1
ATOM 634 N N . GLY A 1 89 ? -47.266 52.809 72.005 1.00 187.77 2563 GLY A N 1
ATOM 635 C CA . GLY A 1 89 ? -48.689 52.732 71.756 1.00 188.72 2563 GLY A CA 1
ATOM 636 C C . GLY A 1 89 ? -49.469 53.733 72.578 1.00 192.33 2563 GLY A C 1
ATOM 637 O O . GLY A 1 89 ? -48.955 54.365 73.513 1.00 194.06 2563 GLY A O 1
ATOM 638 N N . PRO A 1 90 ? -50.733 53.931 72.208 1.00 193.09 2564 PRO A N 1
ATOM 639 C CA . PRO A 1 90 ? -51.590 54.832 72.979 1.00 197.84 2564 PRO A CA 1
ATOM 640 C C . PRO A 1 90 ? -52.020 54.186 74.289 1.00 198.51 2564 PRO A C 1
ATOM 641 O O . PRO A 1 90 ? -51.999 52.964 74.451 1.00 195.55 2564 PRO A O 1
ATOM 645 N N . ALA A 1 91 ? -52.408 55.031 75.241 1.00 196.53 2565 ALA A N 1
ATOM 646 C CA . ALA A 1 91 ? -52.815 54.542 76.553 1.00 198.13 2565 ALA A CA 1
ATOM 647 C C . ALA A 1 91 ? -54.217 53.952 76.452 1.00 201.70 2565 ALA A C 1
ATOM 648 O O . ALA A 1 91 ? -55.160 54.643 76.052 1.00 207.19 2565 ALA A O 1
ATOM 650 N N . ASP A 1 92 ? -54.356 52.679 76.823 1.00 199.69 2566 ASP A N 1
ATOM 651 C CA . ASP A 1 92 ? -55.641 51.991 76.773 1.00 203.22 2566 ASP A CA 1
ATOM 652 C C . ASP A 1 92 ? -56.485 52.349 77.995 1.00 209.81 2566 ASP A C 1
ATOM 653 O O . ASP A 1 92 ? -56.191 53.289 78.738 1.00 212.02 2566 ASP A O 1
ATOM 658 N N . ALA A 1 93 ? -57.555 51.580 78.211 1.00 205.87 2567 ALA A N 1
ATOM 659 C CA . ALA A 1 93 ? -58.471 51.817 79.319 1.00 212.98 2567 ALA A CA 1
ATOM 660 C C . ALA A 1 93 ? -57.820 51.608 80.681 1.00 211.52 2567 ALA A C 1
ATOM 661 O O . ALA A 1 93 ? -58.400 52.020 81.692 1.00 217.60 2567 ALA A O 1
ATOM 663 N N . GLU A 1 94 ? -56.645 50.982 80.736 1.00 214.63 2568 GLU A N 1
ATOM 664 C CA . GLU A 1 94 ? -55.960 50.734 81.996 1.00 213.39 2568 GLU A CA 1
ATOM 665 C C . GLU A 1 94 ? -54.616 51.447 82.084 1.00 209.68 2568 GLU A C 1
ATOM 666 O O . GLU A 1 94 ? -53.889 51.246 83.064 1.00 208.45 2568 GLU A O 1
ATOM 672 N N . GLY A 1 95 ? -54.271 52.271 81.095 1.00 206.53 2569 GLY A N 1
ATOM 673 C CA . GLY A 1 95 ? -53.011 52.989 81.060 1.00 203.44 2569 GLY A CA 1
ATOM 674 C C . GLY A 1 95 ? -51.864 52.255 80.400 1.00 197.29 2569 GLY A C 1
ATOM 675 O O . GLY A 1 95 ? -50.762 52.812 80.307 1.00 196.42 2569 GLY A O 1
ATOM 676 N N . ARG A 1 96 ? -52.085 51.028 79.945 1.00 200.54 2570 ARG A N 1
ATOM 677 C CA . ARG A 1 96 ? -51.053 50.218 79.318 1.00 196.32 2570 ARG A CA 1
ATOM 678 C C . ARG A 1 96 ? -50.812 50.632 77.866 1.00 194.40 2570 ARG A C 1
ATOM 679 O O . ARG A 1 96 ? -51.726 51.067 77.160 1.00 195.53 2570 ARG A O 1
ATOM 687 N N . ARG A 1 97 ? -49.562 50.479 77.420 1.00 191.40 2571 ARG A N 1
ATOM 688 C CA . ARG A 1 97 ? -49.136 50.887 76.083 1.00 189.86 2571 ARG A CA 1
ATOM 689 C C . ARG A 1 97 ? -48.317 49.778 75.431 1.00 185.98 2571 ARG A C 1
ATOM 690 O O . ARG A 1 97 ? -47.404 49.225 76.053 1.00 184.57 2571 ARG A O 1
ATOM 698 N N . GLN A 1 98 ? -48.643 49.469 74.176 1.00 184.34 2572 GLN A N 1
ATOM 699 C CA . GLN A 1 98 ? -47.963 48.439 73.398 1.00 180.93 2572 GLN A CA 1
ATOM 700 C C . GLN A 1 98 ? -46.578 48.913 72.945 1.00 179.99 2572 GLN A C 1
ATOM 701 O O . GLN A 1 98 ? -46.194 50.072 73.126 1.00 182.03 2572 GLN A O 1
ATOM 707 N N . LEU A 1 99 ? -45.827 47.996 72.327 1.00 177.08 2573 LEU A N 1
ATOM 708 C CA . LEU A 1 99 ? -44.440 48.245 71.948 1.00 176.25 2573 LEU A CA 1
ATOM 709 C C . LEU A 1 99 ? -44.016 47.303 70.830 1.00 173.73 2573 LEU A C 1
ATOM 710 O O . LEU A 1 99 ? -44.355 46.117 70.843 1.00 171.79 2573 LEU A O 1
ATOM 715 N N . THR A 1 100 ? -43.234 47.841 69.892 1.00 174.28 2574 THR A N 1
ATOM 716 C CA . THR A 1 100 ? -42.585 47.089 68.825 1.00 172.44 2574 THR A CA 1
ATOM 717 C C . THR A 1 100 ? -41.265 47.777 68.501 1.00 173.51 2574 THR A C 1
ATOM 718 O O . THR A 1 100 ? -41.165 49.004 68.575 1.00 175.98 2574 THR A O 1
ATOM 722 N N . VAL A 1 101 ? -40.261 46.984 68.118 1.00 170.91 2575 VAL A N 1
ATOM 723 C CA . VAL A 1 101 ? -38.947 47.494 67.728 1.00 172.19 2575 VAL A CA 1
ATOM 724 C C . VAL A 1 101 ? -38.571 46.916 66.369 1.00 171.59 2575 VAL A C 1
ATOM 725 O O . VAL A 1 101 ? -38.731 45.712 66.137 1.00 169.38 2575 VAL A O 1
ATOM 729 N N . HIS A 1 102 ? -38.061 47.768 65.480 1.00 170.22 2576 HIS A N 1
ATOM 730 C CA . HIS A 1 102 ? -37.801 47.405 64.092 1.00 170.43 2576 HIS A CA 1
ATOM 731 C C . HIS A 1 102 ? -36.484 48.011 63.621 1.00 172.86 2576 HIS A C 1
ATOM 732 O O . HIS A 1 102 ? -36.065 49.068 64.098 1.00 174.91 2576 HIS A O 1
ATOM 739 N N . SER A 1 103 ? -35.841 47.337 62.664 1.00 168.22 2577 SER A N 1
ATOM 740 C CA . SER A 1 103 ? -34.566 47.789 62.122 1.00 170.83 2577 SER A CA 1
ATOM 741 C C . SER A 1 103 ? -34.485 47.429 60.644 1.00 171.75 2577 SER A C 1
ATOM 742 O O . SER A 1 103 ? -35.031 46.413 60.204 1.00 169.83 2577 SER A O 1
ATOM 745 N N . ARG A 1 104 ? -33.797 48.282 59.883 1.00 172.24 2578 ARG A N 1
ATOM 746 C CA . ARG A 1 104 ? -33.603 48.107 58.447 1.00 173.75 2578 ARG A CA 1
ATOM 747 C C . ARG A 1 104 ? -32.250 48.687 58.073 1.00 176.83 2578 ARG A C 1
ATOM 748 O O . ARG A 1 104 ? -31.829 49.702 58.634 1.00 178.22 2578 ARG A O 1
ATOM 756 N N . ALA A 1 105 ? -31.594 48.051 57.103 1.00 173.91 2579 ALA A N 1
ATOM 757 C CA . ALA A 1 105 ? -30.227 48.409 56.750 1.00 176.82 2579 ALA A CA 1
ATOM 758 C C . ALA A 1 105 ? -30.134 49.879 56.368 1.00 179.22 2579 ALA A C 1
ATOM 759 O O . ALA A 1 105 ? -31.052 50.442 55.765 1.00 179.38 2579 ALA A O 1
ATOM 761 N N . ASP A 1 106 ? -29.019 50.501 56.747 1.00 178.53 2580 ASP A N 1
ATOM 762 C CA . ASP A 1 106 ? -28.841 51.936 56.564 1.00 180.62 2580 ASP A CA 1
ATOM 763 C C . ASP A 1 106 ? -28.988 52.323 55.099 1.00 182.40 2580 ASP A C 1
ATOM 764 O O . ASP A 1 106 ? -28.381 51.712 54.215 1.00 183.45 2580 ASP A O 1
ATOM 769 N N . GLY A 1 107 ? -29.808 53.343 54.847 1.00 182.69 2581 GLY A N 1
ATOM 770 C CA . GLY A 1 107 ? -29.983 53.857 53.510 1.00 184.36 2581 GLY A CA 1
ATOM 771 C C . GLY A 1 107 ? -30.878 53.033 52.617 1.00 183.34 2581 GLY A C 1
ATOM 772 O O . GLY A 1 107 ? -31.138 53.455 51.483 1.00 184.58 2581 GLY A O 1
ATOM 773 N N . ALA A 1 108 ? -31.346 51.870 53.076 1.00 186.54 2582 ALA A N 1
ATOM 774 C CA . ALA A 1 108 ? -32.161 50.992 52.244 1.00 185.41 2582 ALA A CA 1
ATOM 775 C C . ALA A 1 108 ? -33.385 51.699 51.676 1.00 185.28 2582 ALA A C 1
ATOM 776 O O . ALA A 1 108 ? -33.858 52.700 52.224 1.00 185.39 2582 ALA A O 1
ATOM 778 N N . ASP A 1 109 ? -33.907 51.156 50.583 1.00 189.80 2583 ASP A N 1
ATOM 779 C CA . ASP A 1 109 ? -34.995 51.742 49.821 1.00 190.00 2583 ASP A CA 1
ATOM 780 C C . ASP A 1 109 ? -36.339 51.539 50.513 1.00 187.42 2583 ASP A C 1
ATOM 781 O O . ASP A 1 109 ? -36.521 50.641 51.341 1.00 185.07 2583 ASP A O 1
ATOM 786 N N . ALA A 1 110 ? -37.287 52.412 50.167 1.00 188.62 2584 ALA A N 1
ATOM 787 C CA . ALA A 1 110 ? -38.623 52.350 50.747 1.00 186.68 2584 ALA A CA 1
ATOM 788 C C . ALA A 1 110 ? -39.328 51.037 50.427 1.00 184.60 2584 ALA A C 1
ATOM 789 O O . ALA A 1 110 ? -40.280 50.673 51.126 1.00 182.54 2584 ALA A O 1
ATOM 791 N N . ASP A 1 111 ? -38.890 50.323 49.386 1.00 187.09 2585 ASP A N 1
ATOM 792 C CA . ASP A 1 111 ? -39.543 49.079 49.005 1.00 185.35 2585 ASP A CA 1
ATOM 793 C C . ASP A 1 111 ? -39.090 47.886 49.839 1.00 183.20 2585 ASP A C 1
ATOM 794 O O . ASP A 1 111 ? -39.838 46.909 49.950 1.00 181.09 2585 ASP A O 1
ATOM 799 N N . THR A 1 112 ? -37.899 47.941 50.431 1.00 182.20 2586 THR A N 1
ATOM 800 C CA . THR A 1 112 ? -37.463 46.893 51.345 1.00 180.18 2586 THR A CA 1
ATOM 801 C C . THR A 1 112 ? -38.081 47.095 52.722 1.00 177.98 2586 THR A C 1
ATOM 802 O O . THR A 1 112 ? -38.162 48.219 53.225 1.00 178.87 2586 THR A O 1
ATOM 806 N N . ALA A 1 113 ? -38.517 45.997 53.330 1.00 175.07 2587 ALA A N 1
ATOM 807 C CA . ALA A 1 113 ? -39.273 46.058 54.570 1.00 172.90 2587 ALA A CA 1
ATOM 808 C C . ALA A 1 113 ? -38.356 46.020 55.791 1.00 172.31 2587 ALA A C 1
ATOM 809 O O . ALA A 1 113 ? -37.152 45.777 55.701 1.00 173.30 2587 ALA A O 1
ATOM 811 N N . TRP A 1 114 ? -38.959 46.258 56.952 1.00 172.55 2588 TRP A N 1
ATOM 812 C CA . TRP A 1 114 ? -38.261 46.309 58.227 1.00 171.90 2588 TRP A CA 1
ATOM 813 C C . TRP A 1 114 ? -38.409 44.966 58.932 1.00 168.74 2588 TRP A C 1
ATOM 814 O O . TRP A 1 114 ? -39.476 44.348 58.889 1.00 166.93 2588 TRP A O 1
ATOM 825 N N . THR A 1 115 ? -37.333 44.509 59.568 1.00 172.15 2589 THR A N 1
ATOM 826 C CA . THR A 1 115 ? -37.397 43.330 60.422 1.00 169.10 2589 THR A CA 1
ATOM 827 C C . THR A 1 115 ? -37.806 43.735 61.833 1.00 168.05 2589 THR A C 1
ATOM 828 O O . THR A 1 115 ? -37.326 44.739 62.365 1.00 169.71 2589 THR A O 1
ATOM 832 N N . ARG A 1 116 ? -38.689 42.942 62.437 1.00 169.73 2590 ARG A N 1
ATOM 833 C CA . ARG A 1 116 ? -39.168 43.197 63.789 1.00 168.94 2590 ARG A CA 1
ATOM 834 C C . ARG A 1 116 ? -38.339 42.385 64.772 1.00 167.24 2590 ARG A C 1
ATOM 835 O O . ARG A 1 116 ? -38.214 41.165 64.628 1.00 165.23 2590 ARG A O 1
ATOM 843 N N . HIS A 1 117 ? -37.781 43.066 65.770 1.00 167.02 2591 HIS A N 1
ATOM 844 C CA . HIS A 1 117 ? -36.864 42.449 66.716 1.00 165.92 2591 HIS A CA 1
ATOM 845 C C . HIS A 1 117 ? -37.428 42.304 68.116 1.00 164.96 2591 HIS A C 1
ATOM 846 O O . HIS A 1 117 ? -37.006 41.404 68.845 1.00 163.50 2591 HIS A O 1
ATOM 853 N N . ALA A 1 118 ? -38.375 43.150 68.511 1.00 168.18 2592 ALA A N 1
ATOM 854 C CA . ALA A 1 118 ? -38.859 43.126 69.881 1.00 168.01 2592 ALA A CA 1
ATOM 855 C C . ALA A 1 118 ? -40.286 43.641 69.938 1.00 168.93 2592 ALA A C 1
ATOM 856 O O . ALA A 1 118 ? -40.645 44.595 69.245 1.00 170.54 2592 ALA A O 1
ATOM 858 N N . GLN A 1 119 ? -41.090 42.986 70.768 1.00 169.48 2593 GLN A N 1
ATOM 859 C CA . GLN A 1 119 ? -42.451 43.396 71.069 1.00 170.79 2593 GLN A CA 1
ATOM 860 C C . GLN A 1 119 ? -42.734 43.101 72.533 1.00 171.32 2593 GLN A C 1
ATOM 861 O O . GLN A 1 119 ? -42.214 42.135 73.097 1.00 170.06 2593 GLN A O 1
ATOM 867 N N . GLY A 1 120 ? -43.550 43.946 73.144 1.00 172.80 2594 GLY A N 1
ATOM 868 C CA . GLY A 1 120 ? -43.827 43.798 74.555 1.00 173.97 2594 GLY A CA 1
ATOM 869 C C . GLY A 1 120 ? -45.021 44.614 74.987 1.00 176.69 2594 GLY A C 1
ATOM 870 O O . GLY A 1 120 ? -45.817 45.068 74.164 1.00 177.42 2594 GLY A O 1
ATOM 871 N N . THR A 1 121 ? -45.135 44.796 76.302 1.00 179.19 2595 THR A N 1
ATOM 872 C CA . THR A 1 121 ? -46.260 45.529 76.872 1.00 182.25 2595 THR A CA 1
ATOM 873 C C . THR A 1 121 ? -45.830 46.206 78.166 1.00 184.42 2595 THR A C 1
ATOM 874 O O . THR A 1 121 ? -45.238 45.572 79.046 1.00 183.87 2595 THR A O 1
ATOM 878 N N . LEU A 1 122 ? -46.113 47.503 78.263 1.00 183.78 2596 LEU A N 1
ATOM 879 C CA . LEU A 1 122 ? -45.673 48.330 79.376 1.00 186.21 2596 LEU A CA 1
ATOM 880 C C . LEU A 1 122 ? -46.871 48.740 80.228 1.00 189.73 2596 LEU A C 1
ATOM 881 O O . LEU A 1 122 ? -47.998 48.837 79.735 1.00 190.73 2596 LEU A O 1
ATOM 886 N N . VAL A 1 123 ? -46.617 49.001 81.508 1.00 188.07 2597 VAL A N 1
ATOM 887 C CA . VAL A 1 123 ? -47.681 49.337 82.456 1.00 191.87 2597 VAL A CA 1
ATOM 888 C C . VAL A 1 123 ? -47.174 50.408 83.406 1.00 194.73 2597 VAL A C 1
ATOM 889 O O . VAL A 1 123 ? -45.960 50.597 83.567 1.00 193.61 2597 VAL A O 1
ATOM 893 N N . PRO A 1 124 ? -48.086 51.133 84.054 1.00 193.33 2598 PRO A N 1
ATOM 894 C CA . PRO A 1 124 ? -47.662 51.991 85.164 1.00 196.47 2598 PRO A CA 1
ATOM 895 C C . PRO A 1 124 ? -47.312 51.152 86.385 1.00 196.72 2598 PRO A C 1
ATOM 896 O O . PRO A 1 124 ? -47.922 50.110 86.639 1.00 196.27 2598 PRO A O 1
ATOM 900 N N . ALA A 1 125 ? -46.317 51.617 87.138 1.00 206.68 2599 ALA A N 1
ATOM 901 C CA . ALA A 1 125 ? -45.933 51.011 88.408 1.00 207.54 2599 ALA A CA 1
ATOM 902 C C . ALA A 1 125 ? -45.423 52.108 89.323 1.00 211.04 2599 ALA A C 1
ATOM 903 O O . ALA A 1 125 ? -44.621 52.945 88.898 1.00 210.90 2599 ALA A O 1
ATOM 905 N N . ASP A 1 126 ? -45.858 52.081 90.576 1.00 227.62 2600 ASP A N 1
ATOM 906 C CA . ASP A 1 126 ? -45.426 53.067 91.554 1.00 231.38 2600 ASP A CA 1
ATOM 907 C C . ASP A 1 126 ? -44.185 52.593 92.301 1.00 230.33 2600 ASP A C 1
ATOM 908 O O . ASP A 1 126 ? -44.078 51.427 92.690 1.00 228.58 2600 ASP A O 1
ATOM 913 N N . ALA A 1 127 ? -43.212 53.492 92.425 1.00 239.41 2601 ALA A N 1
ATOM 914 C CA . ALA A 1 127 ? -42.014 53.204 93.199 1.00 239.23 2601 ALA A CA 1
ATOM 915 C C . ALA A 1 127 ? -42.225 53.381 94.699 1.00 243.48 2601 ALA A C 1
ATOM 916 O O . ALA A 1 127 ? -41.357 52.969 95.475 1.00 243.50 2601 ALA A O 1
ATOM 918 N N . ASP A 1 128 ? -43.343 53.990 95.118 1.00 240.89 2602 ASP A N 1
ATOM 919 C CA . ASP A 1 128 ? -43.612 54.204 96.542 1.00 245.79 2602 ASP A CA 1
ATOM 920 C C . ASP A 1 128 ? -43.498 52.908 97.341 1.00 245.26 2602 ASP A C 1
ATOM 921 O O . ASP A 1 128 ? -42.953 52.899 98.451 1.00 248.42 2602 ASP A O 1
ATOM 926 N N . ALA A 1 129 ? -43.990 51.802 96.789 1.00 251.13 2603 ALA A N 1
ATOM 927 C CA . ALA A 1 129 ? -43.914 50.513 97.467 1.00 250.57 2603 ALA A CA 1
ATOM 928 C C . ALA A 1 129 ? -42.503 49.950 97.327 1.00 246.20 2603 ALA A C 1
ATOM 929 O O . ALA A 1 129 ? -42.050 49.672 96.210 1.00 242.17 2603 ALA A O 1
ATOM 931 N N . ALA A 1 130 ? -41.810 49.797 98.461 1.00 251.92 2604 ALA A N 1
ATOM 932 C CA . ALA A 1 130 ? -40.431 49.298 98.510 1.00 248.85 2604 ALA A CA 1
ATOM 933 C C . ALA A 1 130 ? -39.496 50.185 97.685 1.00 247.58 2604 ALA A C 1
ATOM 934 O O . ALA A 1 130 ? -38.901 49.756 96.695 1.00 243.78 2604 ALA A O 1
ATOM 936 N N . TRP A 1 131 ? -39.404 51.453 98.092 1.00 249.61 2605 TRP A N 1
ATOM 937 C CA . TRP A 1 131 ? -38.535 52.388 97.387 1.00 249.07 2605 TRP A CA 1
ATOM 938 C C . TRP A 1 131 ? -37.071 51.947 97.422 1.00 247.18 2605 TRP A C 1
ATOM 939 O O . TRP A 1 131 ? -36.429 51.789 96.378 1.00 243.88 2605 TRP A O 1
ATOM 950 N N . SER A 1 132 ? -36.521 51.765 98.625 1.00 246.92 2606 SER A N 1
ATOM 951 C CA . SER A 1 132 ? -35.094 51.524 98.804 1.00 245.93 2606 SER A CA 1
ATOM 952 C C . SER A 1 132 ? -34.852 50.522 99.925 1.00 246.46 2606 SER A C 1
ATOM 953 O O . SER A 1 132 ? -35.667 50.388 100.839 1.00 249.64 2606 SER A O 1
ATOM 956 N N . GLY A 1 133 ? -33.716 49.816 99.853 1.00 241.59 2607 GLY A N 1
ATOM 957 C CA . GLY A 1 133 ? -33.372 48.849 100.873 1.00 242.06 2607 GLY A CA 1
ATOM 958 C C . GLY A 1 133 ? -32.548 49.436 102.016 1.00 247.17 2607 GLY A C 1
ATOM 959 O O . GLY A 1 133 ? -32.228 50.624 102.057 1.00 249.67 2607 GLY A O 1
ATOM 960 N N . GLU A 1 134 ? -32.121 48.528 102.925 1.00 247.88 2608 GLU A N 1
ATOM 961 C CA . GLU A 1 134 ? -31.237 48.832 104.045 1.00 253.90 2608 GLU A CA 1
ATOM 962 C C . GLU A 1 134 ? -29.780 48.680 103.618 1.00 250.52 2608 GLU A C 1
ATOM 963 O O . GLU A 1 134 ? -29.424 47.704 102.953 1.00 245.15 2608 GLU A O 1
ATOM 969 N N . PRO A 1 135 ? -28.921 49.628 103.993 1.00 255.22 2609 PRO A N 1
ATOM 970 C CA . PRO A 1 135 ? -27.521 49.589 103.559 1.00 252.57 2609 PRO A CA 1
ATOM 971 C C . PRO A 1 135 ? -26.660 48.536 104.249 1.00 254.37 2609 PRO A C 1
ATOM 972 O O . PRO A 1 135 ? -25.490 48.391 103.873 1.00 252.15 2609 PRO A O 1
ATOM 976 N N . GLY A 1 136 ? -27.164 47.806 105.248 1.00 250.46 2610 GLY A N 1
ATOM 977 C CA . GLY A 1 136 ? -26.280 46.962 106.037 1.00 253.92 2610 GLY A CA 1
ATOM 978 C C . GLY A 1 136 ? -26.352 45.440 106.069 1.00 251.79 2610 GLY A C 1
ATOM 979 O O . GLY A 1 136 ? -25.635 44.847 106.881 1.00 256.26 2610 GLY A O 1
ATOM 980 N N . ALA A 1 137 ? -27.153 44.774 105.235 1.00 246.18 2611 ALA A N 1
ATOM 981 C CA . ALA A 1 137 ? -27.218 43.314 105.324 1.00 244.89 2611 ALA A CA 1
ATOM 982 C C . ALA A 1 137 ? -25.915 42.692 104.818 1.00 241.28 2611 ALA A C 1
ATOM 983 O O . ALA A 1 137 ? -25.374 43.134 103.799 1.00 235.98 2611 ALA A O 1
ATOM 985 N N . PRO A 1 138 ? -25.368 41.674 105.526 1.00 237.31 2612 PRO A N 1
ATOM 986 C CA . PRO A 1 138 ? -24.164 40.996 105.023 1.00 234.09 2612 PRO A CA 1
ATOM 987 C C . PRO A 1 138 ? -24.312 40.526 103.589 1.00 225.13 2612 PRO A C 1
ATOM 988 O O . PRO A 1 138 ? -25.089 39.615 103.286 1.00 222.32 2612 PRO A O 1
ATOM 992 N N . TRP A 1 139 ? -23.548 41.155 102.706 1.00 224.66 2613 TRP A N 1
ATOM 993 C CA . TRP A 1 139 ? -23.546 40.829 101.284 1.00 217.60 2613 TRP A CA 1
ATOM 994 C C . TRP A 1 139 ? -22.079 40.784 100.885 1.00 216.70 2613 TRP A C 1
ATOM 995 O O . TRP A 1 139 ? -21.429 41.849 100.831 1.00 218.25 2613 TRP A O 1
ATOM 1006 N N . PRO A 1 140 ? -21.511 39.608 100.585 1.00 214.58 2614 PRO A N 1
ATOM 1007 C CA . PRO A 1 140 ? -22.115 38.314 100.249 1.00 211.59 2614 PRO A CA 1
ATOM 1008 C C . PRO A 1 140 ? -22.732 37.591 101.438 1.00 215.92 2614 PRO A C 1
ATOM 1009 O O . PRO A 1 140 ? -22.210 37.685 102.553 1.00 222.09 2614 PRO A O 1
ATOM 1013 N N . PRO A 1 141 ? -23.851 36.906 101.206 1.00 209.43 2615 PRO A N 1
ATOM 1014 C CA . PRO A 1 141 ? -24.463 36.116 102.279 1.00 214.05 2615 PRO A CA 1
ATOM 1015 C C . PRO A 1 141 ? -23.496 35.080 102.832 1.00 217.37 2615 PRO A C 1
ATOM 1016 O O . PRO A 1 141 ? -22.574 34.624 102.150 1.00 214.07 2615 PRO A O 1
ATOM 1020 N N . ALA A 1 142 ? -23.715 34.718 104.094 1.00 211.61 2616 ALA A N 1
ATOM 1021 C CA . ALA A 1 142 ? -22.879 33.716 104.738 1.00 216.08 2616 ALA A CA 1
ATOM 1022 C C . ALA A 1 142 ? -23.000 32.376 104.020 1.00 211.73 2616 ALA A C 1
ATOM 1023 O O . ALA A 1 142 ? -24.097 31.940 103.661 1.00 209.00 2616 ALA A O 1
ATOM 1025 N N . GLY A 1 143 ? -21.860 31.726 103.806 1.00 211.59 2617 GLY A N 1
ATOM 1026 C CA . GLY A 1 143 ? -21.851 30.384 103.263 1.00 208.78 2617 GLY A CA 1
ATOM 1027 C C . GLY A 1 143 ? -21.943 30.290 101.759 1.00 199.95 2617 GLY A C 1
ATOM 1028 O O . GLY A 1 143 ? -22.183 29.195 101.240 1.00 197.36 2617 GLY A O 1
ATOM 1029 N N . ALA A 1 144 ? -21.773 31.395 101.040 1.00 203.46 2618 ALA A N 1
ATOM 1030 C CA . ALA A 1 144 ? -21.755 31.348 99.585 1.00 196.54 2618 ALA A CA 1
ATOM 1031 C C . ALA A 1 144 ? -20.375 30.936 99.089 1.00 195.58 2618 ALA A C 1
ATOM 1032 O O . ALA A 1 144 ? -19.351 31.392 99.605 1.00 198.70 2618 ALA A O 1
ATOM 1034 N N . GLU A 1 145 ? -20.351 30.073 98.072 1.00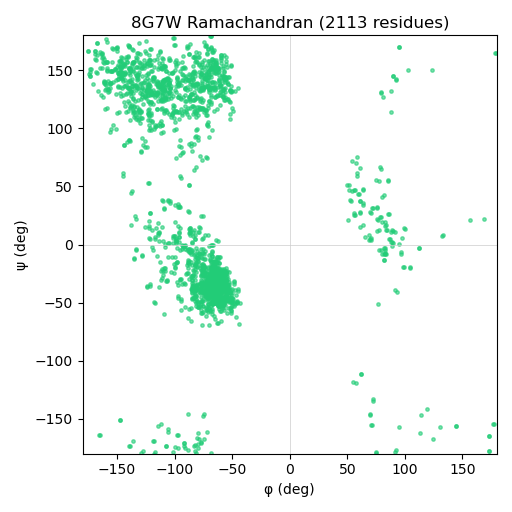 192.61 2619 GLU A N 1
ATOM 1035 C CA . GLU A 1 145 ? -19.085 29.571 97.538 1.00 191.87 2619 GLU A CA 1
ATOM 1036 C C . GLU A 1 145 ? -18.489 30.574 96.560 1.00 191.07 2619 GLU A C 1
ATOM 1037 O O . GLU A 1 145 ? -19.160 30.962 95.602 1.00 190.20 2619 GLU A O 1
ATOM 1043 N N . PRO A 1 146 ? -17.243 31.002 96.756 1.00 188.26 2620 PRO A N 1
ATOM 1044 C CA . PRO A 1 146 ? -16.585 31.836 95.743 1.00 188.23 2620 PRO A CA 1
ATOM 1045 C C . PRO A 1 146 ? -16.554 31.133 94.393 1.00 186.60 2620 PRO A C 1
ATOM 1046 O O . PRO A 1 146 ? -16.368 29.917 94.306 1.00 185.78 2620 PRO A O 1
ATOM 1050 N N . VAL A 1 147 ? -16.740 31.916 93.333 1.00 182.75 2621 VAL A N 1
ATOM 1051 C CA . VAL A 1 147 ? -16.731 31.422 91.961 1.00 181.61 2621 VAL A CA 1
ATOM 1052 C C . VAL A 1 147 ? -15.420 31.828 91.307 1.00 182.26 2621 VAL A C 1
ATOM 1053 O O . VAL A 1 147 ? -14.928 32.943 91.518 1.00 183.42 2621 VAL A O 1
ATOM 1057 N N . GLU A 1 148 ? -14.848 30.918 90.527 1.00 176.69 2622 GLU A N 1
ATOM 1058 C CA . GLU A 1 148 ? -13.554 31.165 89.897 1.00 177.35 2622 GLU A CA 1
ATOM 1059 C C . GLU A 1 148 ? -13.746 32.201 88.798 1.00 177.75 2622 GLU A C 1
ATOM 1060 O O . GLU A 1 148 ? -14.233 31.888 87.710 1.00 177.13 2622 GLU A O 1
ATOM 1066 N N . VAL A 1 149 ? -13.363 33.447 89.084 1.00 176.05 2623 VAL A N 1
ATOM 1067 C CA . VAL A 1 149 ? -13.470 34.519 88.100 1.00 176.58 2623 VAL A CA 1
ATOM 1068 C C . VAL A 1 149 ? -12.214 34.622 87.238 1.00 177.35 2623 VAL A C 1
ATOM 1069 O O . VAL A 1 149 ? -12.271 35.194 86.139 1.00 177.58 2623 VAL A O 1
ATOM 1073 N N . ALA A 1 150 ? -11.100 34.035 87.678 1.00 175.11 2624 ALA A N 1
ATOM 1074 C CA . ALA A 1 150 ? -9.861 34.065 86.908 1.00 175.83 2624 ALA A CA 1
ATOM 1075 C C . ALA A 1 150 ? -10.077 33.552 85.492 1.00 175.62 2624 ALA A C 1
ATOM 1076 O O . ALA A 1 150 ? -10.584 32.446 85.286 1.00 174.67 2624 ALA A O 1
ATOM 1078 N N . GLY A 1 151 ? -9.693 34.375 84.519 1.00 172.66 2625 GLY A N 1
ATOM 1079 C CA . GLY A 1 151 ? -9.734 33.973 83.124 1.00 172.85 2625 GLY A CA 1
ATOM 1080 C C . GLY A 1 151 ? -11.110 33.621 82.611 1.00 171.94 2625 GLY A C 1
ATOM 1081 O O . GLY A 1 151 ? -11.232 32.808 81.689 1.00 171.88 2625 GLY A O 1
ATOM 1082 N N . LEU A 1 152 ? -12.158 34.200 83.197 1.00 171.03 2626 LEU A N 1
ATOM 1083 C CA . LEU A 1 152 ? -13.513 33.893 82.757 1.00 169.84 2626 LEU A CA 1
ATOM 1084 C C . LEU A 1 152 ? -13.718 34.287 81.299 1.00 170.11 2626 LEU A C 1
ATOM 1085 O O . LEU A 1 152 ? -14.420 33.591 80.556 1.00 169.34 2626 LEU A O 1
ATOM 1090 N N . TYR A 1 153 ? -13.125 35.408 80.874 1.00 170.67 2627 TYR A N 1
ATOM 1091 C CA . TYR A 1 153 ? -13.361 35.893 79.518 1.00 170.69 2627 TYR A CA 1
ATOM 1092 C C . TYR A 1 153 ? -12.800 34.942 78.471 1.00 171.63 2627 TYR A C 1
ATOM 1093 O O . TYR A 1 153 ? -13.348 34.845 77.367 1.00 171.05 2627 TYR A O 1
ATOM 1102 N N . ASP A 1 154 ? -11.717 34.235 78.794 1.00 171.28 2628 ASP A N 1
ATOM 1103 C CA . ASP A 1 154 ? -11.273 33.145 77.937 1.00 172.08 2628 ASP A CA 1
ATOM 1104 C C . ASP A 1 154 ? -12.259 31.985 77.940 1.00 170.86 2628 ASP A C 1
ATOM 1105 O O . ASP A 1 154 ? -12.369 31.269 76.939 1.00 171.34 2628 ASP A O 1
ATOM 1110 N N . ARG A 1 155 ? -12.990 31.788 79.042 1.00 169.12 2629 ARG A N 1
ATOM 1111 C CA . ARG A 1 155 ? -13.878 30.633 79.124 1.00 167.79 2629 ARG A CA 1
ATOM 1112 C C . ARG A 1 155 ? -15.199 30.877 78.402 1.00 166.66 2629 ARG A C 1
ATOM 1113 O O . ARG A 1 155 ? -15.763 29.944 77.819 1.00 166.08 2629 ARG A O 1
ATOM 1121 N N . PHE A 1 156 ? -15.719 32.107 78.437 1.00 167.76 2630 PHE A N 1
ATOM 1122 C CA . PHE A 1 156 ? -16.852 32.444 77.579 1.00 165.61 2630 PHE A CA 1
ATOM 1123 C C . PHE A 1 156 ? -16.510 32.231 76.111 1.00 165.81 2630 PHE A C 1
ATOM 1124 O O . PHE A 1 156 ? -17.280 31.613 75.366 1.00 163.77 2630 PHE A O 1
ATOM 1132 N N . ALA A 1 157 ? -15.370 32.770 75.674 1.00 166.24 2631 ALA A N 1
ATOM 1133 C CA . ALA A 1 157 ? -14.950 32.651 74.281 1.00 166.39 2631 ALA A CA 1
ATOM 1134 C C . ALA A 1 157 ? -14.989 31.206 73.800 1.00 166.12 2631 ALA A C 1
ATOM 1135 O O . ALA A 1 157 ? -15.497 30.916 72.710 1.00 163.41 2631 ALA A O 1
ATOM 1137 N N . ASP A 1 158 ? -14.441 30.284 74.600 1.00 168.69 2632 ASP A N 1
ATOM 1138 C CA . ASP A 1 158 ? -14.385 28.883 74.194 1.00 167.74 2632 ASP A CA 1
ATOM 1139 C C . ASP A 1 158 ? -15.767 28.326 73.879 1.00 163.95 2632 ASP A C 1
ATOM 1140 O O . ASP A 1 158 ? -15.908 27.488 72.980 1.00 161.09 2632 ASP A O 1
ATOM 1145 N N . ARG A 1 159 ? -16.794 28.775 74.599 1.00 166.36 2633 ARG A N 1
ATOM 1146 C CA . ARG A 1 159 ? -18.148 28.290 74.372 1.00 162.88 2633 ARG A CA 1
ATOM 1147 C C . ARG A 1 159 ? -18.888 29.080 73.305 1.00 159.07 2633 ARG A C 1
ATOM 1148 O O . ARG A 1 159 ? -19.746 28.519 72.613 1.00 155.96 2633 ARG A O 1
ATOM 1156 N N . GLY A 1 160 ? -18.568 30.360 73.143 1.00 161.87 2634 GLY A N 1
ATOM 1157 C CA . GLY A 1 160 ? -19.207 31.156 72.116 1.00 159.30 2634 GLY A CA 1
ATOM 1158 C C . GLY A 1 160 ? -19.709 32.506 72.582 1.00 159.10 2634 GLY A C 1
ATOM 1159 O O . GLY A 1 160 ? -20.389 33.209 71.828 1.00 157.39 2634 GLY A O 1
ATOM 1160 N N . TYR A 1 161 ? -19.386 32.892 73.817 1.00 157.04 2635 TYR A N 1
ATOM 1161 C CA . TYR A 1 161 ? -19.752 34.217 74.315 1.00 156.96 2635 TYR A CA 1
ATOM 1162 C C . TYR A 1 161 ? -18.552 35.128 74.074 1.00 159.62 2635 TYR A C 1
ATOM 1163 O O . TYR A 1 161 ? -17.713 35.368 74.946 1.00 161.95 2635 TYR A O 1
ATOM 1172 N N . GLN A 1 162 ? -18.483 35.640 72.850 1.00 157.98 2636 GLN A N 1
ATOM 1173 C CA . GLN A 1 162 ? -17.394 36.509 72.411 1.00 160.59 2636 GLN A CA 1
ATOM 1174 C C . GLN A 1 162 ? -17.665 37.929 72.884 1.00 161.00 2636 GLN A C 1
ATOM 1175 O O . GLN A 1 162 ? -18.413 38.681 72.256 1.00 160.13 2636 GLN A O 1
ATOM 1181 N N . TYR A 1 163 ? -17.040 38.298 73.997 1.00 162.85 2637 TYR A N 1
ATOM 1182 C CA . TYR A 1 163 ? -17.275 39.562 74.683 1.00 163.24 2637 TYR A CA 1
ATOM 1183 C C . TYR A 1 163 ? -16.056 40.462 74.544 1.00 165.78 2637 TYR A C 1
ATOM 1184 O O . TYR A 1 163 ? -14.943 40.067 74.906 1.00 167.43 2637 TYR A O 1
ATOM 1193 N N . GLY A 1 164 ? -16.271 41.672 74.038 1.00 166.49 2638 GLY A N 1
ATOM 1194 C CA . GLY A 1 164 ? -15.194 42.612 73.850 1.00 168.76 2638 GLY A CA 1
ATOM 1195 C C . GLY A 1 164 ? -14.867 43.345 75.131 1.00 169.65 2638 GLY A C 1
ATOM 1196 O O . GLY A 1 164 ? -15.430 43.083 76.204 1.00 168.74 2638 GLY A O 1
ATOM 1197 N N . PRO A 1 165 ? -13.912 44.274 75.037 1.00 169.29 2639 PRO A N 1
ATOM 1198 C CA . PRO A 1 165 ? -13.495 45.029 76.228 1.00 170.30 2639 PRO A CA 1
ATOM 1199 C C . PRO A 1 165 ? -14.632 45.733 76.963 1.00 169.59 2639 PRO A C 1
ATOM 1200 O O . PRO A 1 165 ? -14.488 46.030 78.151 1.00 170.21 2639 PRO A O 1
ATOM 1204 N N . SER A 1 166 ? -15.757 46.018 76.297 1.00 170.93 2640 SER A N 1
ATOM 1205 C CA . SER A 1 166 ? -16.802 46.815 76.936 1.00 170.65 2640 SER A CA 1
ATOM 1206 C C . SER A 1 166 ? -17.731 46.009 77.840 1.00 168.92 2640 SER A C 1
ATOM 1207 O O . SER A 1 166 ? -18.365 46.602 78.720 1.00 169.09 2640 SER A O 1
ATOM 1210 N N . PHE A 1 167 ? -17.864 44.691 77.649 1.00 169.36 2641 PHE A N 1
ATOM 1211 C CA . PHE A 1 167 ? -18.781 43.935 78.495 1.00 167.68 2641 PHE A CA 1
ATOM 1212 C C . PHE A 1 167 ? -18.094 43.074 79.549 1.00 168.23 2641 PHE A C 1
ATOM 1213 O O . PHE A 1 167 ? -18.778 42.583 80.451 1.00 167.43 2641 PHE A O 1
ATOM 1221 N N . ARG A 1 168 ? -16.774 42.894 79.486 1.00 169.23 2642 ARG A N 1
ATOM 1222 C CA . ARG A 1 168 ? -16.075 41.998 80.410 1.00 169.97 2642 ARG A CA 1
ATOM 1223 C C . ARG A 1 168 ? -15.887 42.658 81.772 1.00 171.14 2642 ARG A C 1
ATOM 1224 O O . ARG A 1 168 ? -14.797 43.102 82.144 1.00 172.91 2642 ARG A O 1
ATOM 1232 N N . GLY A 1 169 ? -16.974 42.708 82.538 1.00 177.21 2643 GLY A N 1
ATOM 1233 C CA . GLY A 1 169 ? -16.926 43.390 83.816 1.00 178.42 2643 GLY A CA 1
ATOM 1234 C C . GLY A 1 169 ? -17.371 42.598 85.031 1.00 178.09 2643 GLY A C 1
ATOM 1235 O O . GLY A 1 169 ? -17.584 43.187 86.094 1.00 179.09 2643 GLY A O 1
ATOM 1236 N N . VAL A 1 170 ? -17.487 41.276 84.918 1.00 178.40 2644 VAL A N 1
ATOM 1237 C CA . VAL A 1 170 ? -17.824 40.445 86.072 1.00 178.18 2644 VAL A CA 1
ATOM 1238 C C . VAL A 1 170 ? -16.534 40.183 86.845 1.00 179.68 2644 VAL A C 1
ATOM 1239 O O . VAL A 1 170 ? -15.628 39.509 86.351 1.00 179.83 2644 VAL A O 1
ATOM 1243 N N . ARG A 1 171 ? -16.458 40.702 88.075 1.00 182.24 2645 ARG A N 1
ATOM 1244 C CA . ARG A 1 171 ? -15.215 40.694 88.835 1.00 183.66 2645 ARG A CA 1
ATOM 1245 C C . ARG A 1 171 ? -15.221 39.780 90.049 1.00 183.60 2645 ARG A C 1
ATOM 1246 O O . ARG A 1 171 ? -14.144 39.405 90.523 1.00 184.20 2645 ARG A O 1
ATOM 1254 N N . ALA A 1 172 ? -16.393 39.418 90.559 1.00 187.21 2646 ALA A N 1
ATOM 1255 C CA . ALA A 1 172 ? -16.505 38.472 91.657 1.00 187.04 2646 ALA A CA 1
ATOM 1256 C C . ALA A 1 172 ? -17.917 37.915 91.628 1.00 185.66 2646 ALA A C 1
ATOM 1257 O O . ALA A 1 172 ? -18.842 38.555 91.121 1.00 185.31 2646 ALA A O 1
ATOM 1259 N N . ALA A 1 173 ? -18.080 36.731 92.210 1.00 189.68 2647 ALA A N 1
ATOM 1260 C CA . ALA A 1 173 ? -19.385 36.085 92.252 1.00 188.35 2647 ALA A CA 1
ATOM 1261 C C . ALA A 1 173 ? -19.322 34.899 93.199 1.00 188.40 2647 ALA A C 1
ATOM 1262 O O . ALA A 1 173 ? -18.246 34.416 93.564 1.00 189.00 2647 ALA A O 1
ATOM 1264 N N . TRP A 1 174 ? -20.505 34.426 93.578 1.00 190.65 2648 TRP A N 1
ATOM 1265 C CA . TRP A 1 174 ? -20.656 33.381 94.577 1.00 190.78 2648 TRP A CA 1
ATOM 1266 C C . TRP A 1 174 ? -21.910 32.595 94.234 1.00 189.40 2648 TRP A C 1
ATOM 1267 O O . TRP A 1 174 ? -22.906 33.174 93.791 1.00 188.87 2648 TRP A O 1
ATOM 1278 N N . ARG A 1 175 ? -21.858 31.284 94.431 1.00 187.48 2649 ARG A N 1
ATOM 1279 C CA . ARG A 1 175 ? -23.024 30.432 94.260 1.00 186.42 2649 ARG A CA 1
ATOM 1280 C C . ARG A 1 175 ? -23.521 30.014 95.635 1.00 187.46 2649 ARG A C 1
ATOM 1281 O O . ARG A 1 175 ? -22.723 29.676 96.515 1.00 188.41 2649 ARG A O 1
ATOM 1289 N N . ALA A 1 176 ? -24.839 30.051 95.820 1.00 186.53 2650 ALA A N 1
ATOM 1290 C CA . ALA A 1 176 ? -25.458 29.633 97.080 1.00 187.72 2650 ALA A CA 1
ATOM 1291 C C . ALA A 1 176 ? -26.711 28.829 96.745 1.00 186.71 2650 ALA A C 1
ATOM 1292 O O . ALA A 1 176 ? -27.810 29.383 96.649 1.00 186.81 2650 ALA A O 1
ATOM 1294 N N . GLY A 1 177 ? -26.535 27.519 96.581 1.00 188.84 2651 GLY A N 1
ATOM 1295 C CA . GLY A 1 177 ? -27.638 26.634 96.265 1.00 188.02 2651 GLY A CA 1
ATOM 1296 C C . GLY A 1 177 ? -28.410 27.057 95.035 1.00 186.56 2651 GLY A C 1
ATOM 1297 O O . GLY A 1 177 ? -27.865 27.112 93.927 1.00 185.35 2651 GLY A O 1
ATOM 1298 N N . ASP A 1 178 ? -29.699 27.350 95.229 1.00 189.85 2652 ASP A N 1
ATOM 1299 C CA . ASP A 1 178 ? -30.545 27.783 94.123 1.00 188.48 2652 ASP A CA 1
ATOM 1300 C C . ASP A 1 178 ? -30.041 29.076 93.494 1.00 188.16 2652 ASP A C 1
ATOM 1301 O O . ASP A 1 178 ? -30.268 29.314 92.302 1.00 186.65 2652 ASP A O 1
ATOM 1306 N N . THR A 1 179 ? -29.345 29.909 94.265 1.00 186.63 2653 THR A N 1
ATOM 1307 C CA . THR A 1 179 ? -29.171 31.323 93.959 1.00 186.94 2653 THR A CA 1
ATOM 1308 C C . THR A 1 179 ? -27.710 31.644 93.657 1.00 186.99 2653 THR A C 1
ATOM 1309 O O . THR A 1 179 ? -26.802 30.873 93.981 1.00 187.26 2653 THR A O 1
ATOM 1313 N N . VAL A 1 180 ? -27.491 32.802 93.028 1.00 185.45 2654 VAL A N 1
ATOM 1314 C CA . VAL A 1 180 ? -26.154 33.278 92.673 1.00 185.75 2654 VAL A CA 1
ATOM 1315 C C . VAL A 1 180 ? -26.050 34.767 92.985 1.00 187.17 2654 VAL A C 1
ATOM 1316 O O . VAL A 1 180 ? -26.954 35.541 92.651 1.00 186.98 2654 VAL A O 1
ATOM 1320 N N . TYR A 1 181 ? -24.952 35.165 93.629 1.00 188.23 2655 TYR A N 1
ATOM 1321 C CA . TYR A 1 181 ? -24.649 36.558 93.935 1.00 189.89 2655 TYR A CA 1
ATOM 1322 C C . TYR A 1 181 ? -23.403 36.973 93.159 1.00 189.81 2655 TYR A C 1
ATOM 1323 O O . TYR A 1 181 ? -22.441 36.203 93.074 1.00 189.55 2655 TYR A O 1
ATOM 1332 N N . ALA A 1 182 ? -23.410 38.186 92.600 1.00 190.70 2656 ALA A N 1
ATOM 1333 C CA . ALA A 1 182 ? -22.300 38.618 91.756 1.00 190.65 2656 ALA A CA 1
ATOM 1334 C C . ALA A 1 182 ? -22.195 40.140 91.719 1.00 192.17 2656 ALA A C 1
ATOM 1335 O O . ALA A 1 182 ? -23.199 40.850 91.819 1.00 192.47 2656 ALA A O 1
ATOM 1337 N N . GLU A 1 183 ? -20.962 40.623 91.555 1.00 188.07 2657 GLU A N 1
ATOM 1338 C CA . GLU A 1 183 ? -20.650 42.040 91.394 1.00 189.54 2657 GLU A CA 1
ATOM 1339 C C . GLU A 1 183 ? -20.194 42.301 89.964 1.00 188.57 2657 GLU A C 1
ATOM 1340 O O . GLU A 1 183 ? -19.366 41.556 89.430 1.00 187.93 2657 GLU A O 1
ATOM 1346 N N . VAL A 1 184 ? -20.728 43.359 89.350 1.00 184.56 2658 VAL A N 1
ATOM 1347 C CA . VAL A 1 184 ? -20.339 43.764 88.005 1.00 183.90 2658 VAL A CA 1
ATOM 1348 C C . VAL A 1 184 ? -20.010 45.252 87.998 1.00 185.76 2658 VAL A C 1
ATOM 1349 O O . VAL A 1 184 ? -20.473 46.022 88.842 1.00 187.23 2658 VAL A O 1
ATOM 1353 N N . ALA A 1 185 ? -19.190 45.646 87.025 1.00 183.63 2659 ALA A N 1
ATOM 1354 C CA . ALA A 1 185 ? -18.772 47.032 86.872 1.00 185.44 2659 ALA A CA 1
ATOM 1355 C C . ALA A 1 185 ? -18.288 47.251 85.445 1.00 184.86 2659 ALA A C 1
ATOM 1356 O O . ALA A 1 185 ? -17.586 46.400 84.893 1.00 184.05 2659 ALA A O 1
ATOM 1358 N N . LEU A 1 186 ? -18.688 48.379 84.848 1.00 183.45 2660 LEU A N 1
ATOM 1359 C CA . LEU A 1 186 ? -18.238 48.705 83.499 1.00 183.24 2660 LEU A CA 1
ATOM 1360 C C . LEU A 1 186 ? -16.716 48.721 83.465 1.00 184.56 2660 LEU A C 1
ATOM 1361 O O . LEU A 1 186 ? -16.089 49.330 84.342 1.00 186.38 2660 LEU A O 1
ATOM 1366 N N . PRO A 1 187 ? -16.086 48.051 82.500 1.00 182.39 2661 PRO A N 1
ATOM 1367 C CA . PRO A 1 187 ? -14.622 48.164 82.387 1.00 183.73 2661 PRO A CA 1
ATOM 1368 C C . PRO A 1 187 ? -14.145 49.600 82.240 1.00 185.56 2661 PRO A C 1
ATOM 1369 O O . PRO A 1 187 ? -13.191 50.005 82.919 1.00 187.10 2661 PRO A O 1
ATOM 1373 N N . VAL A 1 188 ? -14.774 50.385 81.373 1.00 187.04 2662 VAL A N 1
ATOM 1374 C CA . VAL A 1 188 ? -14.425 51.786 81.179 1.00 188.86 2662 VAL A CA 1
ATOM 1375 C C . VAL A 1 188 ? -15.647 52.645 81.487 1.00 189.24 2662 VAL A C 1
ATOM 1376 O O . VAL A 1 188 ? -16.702 52.455 80.874 1.00 187.95 2662 VAL A O 1
ATOM 1380 N N . PRO A 1 189 ? -15.568 53.586 82.427 1.00 190.20 2663 PRO A N 1
ATOM 1381 C CA . PRO A 1 189 ? -16.681 54.521 82.614 1.00 191.07 2663 PRO A CA 1
ATOM 1382 C C . PRO A 1 189 ? -16.848 55.425 81.400 1.00 191.65 2663 PRO A C 1
ATOM 1383 O O . PRO A 1 189 ? -15.899 55.718 80.668 1.00 192.30 2663 PRO A O 1
ATOM 1387 N N . GLN A 1 190 ? -18.085 55.872 81.205 1.00 191.81 2664 GLN A N 1
ATOM 1388 C CA . GLN A 1 190 ? -18.464 56.703 80.066 1.00 192.43 2664 GLN A CA 1
ATOM 1389 C C . GLN A 1 190 ? -18.337 58.189 80.381 1.00 195.22 2664 GLN A C 1
ATOM 1390 O O . GLN A 1 190 ? -19.013 58.678 81.297 1.00 196.45 2664 GLN A O 1
ATOM 1396 N N . PRO A 1 191 ? -17.497 58.935 79.663 1.00 195.95 2665 PRO A N 1
ATOM 1397 C CA . PRO A 1 191 ? -17.183 60.317 80.045 1.00 198.71 2665 PRO A CA 1
ATOM 1398 C C . PRO A 1 191 ? -18.086 61.372 79.424 1.00 200.16 2665 PRO A C 1
ATOM 1399 O O . PRO A 1 191 ? -17.920 62.554 79.747 1.00 202.64 2665 PRO A O 1
ATOM 1403 N N . GLY A 1 192 ? -19.019 61.008 78.547 1.00 198.47 2666 GLY A N 1
ATOM 1404 C CA . GLY A 1 192 ? -19.807 61.988 77.828 1.00 199.93 2666 GLY A CA 1
ATOM 1405 C C . GLY A 1 192 ? -21.118 62.204 78.560 1.00 200.61 2666 GLY A C 1
ATOM 1406 O O . GLY A 1 192 ? -21.675 61.284 79.157 1.00 199.09 2666 GLY A O 1
ATOM 1407 N N . SER A 1 193 ? -21.635 63.429 78.455 1.00 200.64 2667 SER A N 1
ATOM 1408 C CA . SER A 1 193 ? -22.856 63.831 79.148 1.00 201.88 2667 SER A CA 1
ATOM 1409 C C . SER A 1 193 ? -24.124 63.194 78.582 1.00 200.17 2667 SER A C 1
ATOM 1410 O O . SER A 1 193 ? -25.098 63.033 79.332 1.00 200.31 2667 SER A O 1
ATOM 1413 N N . PRO A 1 194 ? -24.190 62.825 77.293 1.00 197.02 2668 PRO A N 1
ATOM 1414 C CA . PRO A 1 194 ? -25.190 61.817 76.917 1.00 194.81 2668 PRO A CA 1
ATOM 1415 C C . PRO A 1 194 ? -24.762 60.460 77.450 1.00 192.38 2668 PRO A C 1
ATOM 1416 O O . PRO A 1 194 ? -23.879 59.814 76.878 1.00 190.92 2668 PRO A O 1
ATOM 1420 N N . ARG A 1 195 ? -25.394 60.016 78.536 1.00 191.62 2669 ARG A N 1
ATOM 1421 C CA . ARG A 1 195 ? -25.019 58.789 79.225 1.00 189.33 2669 ARG A CA 1
ATOM 1422 C C . ARG A 1 195 ? -26.236 57.900 79.423 1.00 187.37 2669 ARG A C 1
ATOM 1423 O O . ARG A 1 195 ? -27.380 58.363 79.439 1.00 188.25 2669 ARG A O 1
ATOM 1431 N N . PHE A 1 196 ? -25.971 56.605 79.562 1.00 185.50 2670 PHE A N 1
ATOM 1432 C CA . PHE A 1 196 ? -27.020 55.657 79.888 1.00 183.16 2670 PHE A CA 1
ATOM 1433 C C . PHE A 1 196 ? -27.247 55.647 81.395 1.00 183.71 2670 PHE A C 1
ATOM 1434 O O . PHE A 1 196 ? -26.324 55.875 82.183 1.00 184.98 2670 PHE A O 1
ATOM 1442 N N . GLY A 1 197 ? -28.494 55.398 81.797 1.00 179.78 2671 GLY A N 1
ATOM 1443 C CA . GLY A 1 197 ? -28.778 55.293 83.217 1.00 180.47 2671 GLY A CA 1
ATOM 1444 C C . GLY A 1 197 ? -28.071 54.098 83.827 1.00 178.56 2671 GLY A C 1
ATOM 1445 O O . GLY A 1 197 ? -27.394 54.207 84.853 1.00 180.05 2671 GLY A O 1
ATOM 1446 N N . VAL A 1 198 ? -28.226 52.940 83.195 1.00 179.88 2672 VAL A N 1
ATOM 1447 C CA . VAL A 1 198 ? -27.362 51.780 83.374 1.00 178.08 2672 VAL A CA 1
ATOM 1448 C C . VAL A 1 198 ? -26.952 51.329 81.982 1.00 176.30 2672 VAL A C 1
ATOM 1449 O O . VAL A 1 198 ? -27.815 51.103 81.127 1.00 174.72 2672 VAL A O 1
ATOM 1453 N N . HIS A 1 199 ? -25.649 51.228 81.743 1.00 175.74 2673 HIS A N 1
ATOM 1454 C CA . HIS A 1 199 ? -25.192 50.924 80.398 1.00 174.71 2673 HIS A CA 1
ATOM 1455 C C . HIS A 1 199 ? -25.738 49.556 79.998 1.00 171.57 2673 HIS A C 1
ATOM 1456 O O . HIS A 1 199 ? -25.773 48.638 80.826 1.00 170.42 2673 HIS A O 1
ATOM 1463 N N . PRO A 1 200 ? -26.190 49.385 78.753 1.00 169.58 2674 PRO A N 1
ATOM 1464 C CA . PRO A 1 200 ? -26.557 48.038 78.288 1.00 166.56 2674 PRO A CA 1
ATOM 1465 C C . PRO A 1 200 ? -25.431 47.039 78.451 1.00 165.98 2674 PRO A C 1
ATOM 1466 O O . PRO A 1 200 ? -25.687 45.828 78.492 1.00 163.74 2674 PRO A O 1
ATOM 1470 N N . ALA A 1 201 ? -24.192 47.524 78.567 1.00 167.82 2675 ALA A N 1
ATOM 1471 C CA . ALA A 1 201 ? -23.049 46.661 78.827 1.00 167.78 2675 ALA A CA 1
ATOM 1472 C C . ALA A 1 201 ? -23.067 46.148 80.254 1.00 167.69 2675 ALA A C 1
ATOM 1473 O O . ALA A 1 201 ? -22.797 44.968 80.504 1.00 166.57 2675 ALA A O 1
ATOM 1475 N N . LEU A 1 202 ? -23.413 47.020 81.199 1.00 171.32 2676 LEU A N 1
ATOM 1476 C CA . LEU A 1 202 ? -23.428 46.629 82.600 1.00 171.79 2676 LEU A CA 1
ATOM 1477 C C . LEU A 1 202 ? -24.597 45.710 82.914 1.00 169.71 2676 LEU A C 1
ATOM 1478 O O . LEU A 1 202 ? -24.470 44.815 83.758 1.00 169.49 2676 LEU A O 1
ATOM 1483 N N . LEU A 1 203 ? -25.741 45.919 82.261 1.00 171.42 2677 LEU A N 1
ATOM 1484 C CA . LEU A 1 203 ? -26.858 44.997 82.429 1.00 169.30 2677 LEU A CA 1
ATOM 1485 C C . LEU A 1 203 ? -26.533 43.632 81.842 1.00 167.29 2677 LEU A C 1
ATOM 1486 O O . LEU A 1 203 ? -26.832 42.600 82.453 1.00 166.42 2677 LEU A O 1
ATOM 1491 N N . ASP A 1 204 ? -25.951 43.602 80.641 1.00 168.17 2678 ASP A N 1
ATOM 1492 C CA . ASP A 1 204 ? -25.594 42.317 80.054 1.00 166.55 2678 ASP A CA 1
ATOM 1493 C C . ASP A 1 204 ? -24.575 41.598 80.925 1.00 167.70 2678 ASP A C 1
ATOM 1494 O O . ASP A 1 204 ? -24.635 40.373 81.079 1.00 166.55 2678 ASP A O 1
ATOM 1499 N N . ALA A 1 205 ? -23.633 42.348 81.505 1.00 166.44 2679 ALA A N 1
ATOM 1500 C CA . ALA A 1 205 ? -22.719 41.773 82.485 1.00 167.79 2679 ALA A CA 1
ATOM 1501 C C . ALA A 1 205 ? -23.485 41.110 83.623 1.00 167.36 2679 ALA A C 1
ATOM 1502 O O . ALA A 1 205 ? -23.095 40.041 84.105 1.00 167.39 2679 ALA A O 1
ATOM 1504 N N . ALA A 1 206 ? -24.569 41.740 84.079 1.00 169.63 2680 ALA A N 1
ATOM 1505 C CA . ALA A 1 206 ? -25.460 41.079 85.025 1.00 169.18 2680 ALA A CA 1
ATOM 1506 C C . ALA A 1 206 ? -26.067 39.822 84.411 1.00 166.84 2680 ALA A C 1
ATOM 1507 O O . ALA A 1 206 ? -26.119 38.767 85.055 1.00 166.77 2680 ALA A O 1
ATOM 1509 N N . PHE A 1 207 ? -26.549 39.920 83.165 1.00 167.14 2681 PHE A N 1
ATOM 1510 C CA . PHE A 1 207 ? -27.096 38.749 82.485 1.00 164.89 2681 PHE A CA 1
ATOM 1511 C C . PHE A 1 207 ? -26.064 37.636 82.362 1.00 165.15 2681 PHE A C 1
ATOM 1512 O O . PHE A 1 207 ? -26.423 36.452 82.392 1.00 164.11 2681 PHE A O 1
ATOM 1520 N N . GLN A 1 208 ? -24.786 37.993 82.200 1.00 165.18 2682 GLN A N 1
ATOM 1521 C CA . GLN A 1 208 ? -23.735 36.987 82.099 1.00 165.90 2682 GLN A CA 1
ATOM 1522 C C . GLN A 1 208 ? -23.732 36.073 83.316 1.00 166.58 2682 GLN A C 1
ATOM 1523 O O . GLN A 1 208 ? -23.437 34.878 83.198 1.00 166.41 2682 GLN A O 1
ATOM 1529 N N . ALA A 1 209 ? -24.066 36.618 84.488 1.00 167.04 2683 ALA A N 1
ATOM 1530 C CA . ALA A 1 209 ? -24.000 35.886 85.744 1.00 167.91 2683 ALA A CA 1
ATOM 1531 C C . ALA A 1 209 ? -25.017 34.756 85.845 1.00 166.43 2683 ALA A C 1
ATOM 1532 O O . ALA A 1 209 ? -24.932 33.964 86.789 1.00 167.07 2683 ALA A O 1
ATOM 1534 N N . MET A 1 210 ? -25.973 34.658 84.917 1.00 169.01 2684 MET A N 1
ATOM 1535 C CA . MET A 1 210 ? -26.830 33.476 84.888 1.00 167.70 2684 MET A CA 1
ATOM 1536 C C . MET A 1 210 ? -26.018 32.232 84.559 1.00 167.86 2684 MET A C 1
ATOM 1537 O O . MET A 1 210 ? -26.129 31.201 85.234 1.00 168.16 2684 MET A O 1
ATOM 1542 N N . SER A 1 211 ? -25.185 32.316 83.520 1.00 166.42 2685 SER A N 1
ATOM 1543 C CA . SER A 1 211 ? -24.331 31.208 83.116 1.00 167.02 2685 SER A CA 1
ATOM 1544 C C . SER A 1 211 ? -23.214 30.932 84.110 1.00 169.03 2685 SER A C 1
ATOM 1545 O O . SER A 1 211 ? -22.450 29.984 83.905 1.00 169.70 2685 SER A O 1
ATOM 1548 N N . LEU A 1 212 ? -23.109 31.711 85.183 1.00 167.38 2686 LEU A N 1
ATOM 1549 C CA . LEU A 1 212 ? -22.122 31.447 86.217 1.00 168.95 2686 LEU A CA 1
ATOM 1550 C C . LEU A 1 212 ? -22.630 30.456 87.249 1.00 168.75 2686 LEU A C 1
ATOM 1551 O O . LEU A 1 212 ? -21.828 29.921 88.022 1.00 169.64 2686 LEU A O 1
ATOM 1556 N N . GLY A 1 213 ? -23.940 30.205 87.276 1.00 170.45 2687 GLY A N 1
ATOM 1557 C CA . GLY A 1 213 ? -24.534 29.229 88.145 1.00 170.36 2687 GLY A CA 1
ATOM 1558 C C . GLY A 1 213 ? -24.950 27.979 87.397 1.00 169.25 2687 GLY A C 1
ATOM 1559 O O . GLY A 1 213 ? -24.505 27.712 86.272 1.00 168.85 2687 GLY A O 1
ATOM 1560 N N . ALA A 1 214 ? -25.828 27.204 88.026 1.00 168.09 2688 ALA A N 1
ATOM 1561 C CA . ALA A 1 214 ? -26.372 25.983 87.442 1.00 167.22 2688 ALA A CA 1
ATOM 1562 C C . ALA A 1 214 ? -27.852 26.139 87.106 1.00 165.97 2688 ALA A C 1
ATOM 1563 O O . ALA A 1 214 ? -28.648 25.216 87.286 1.00 165.67 2688 ALA A O 1
ATOM 1565 N N . PHE A 1 215 ? -28.236 27.320 86.614 1.00 166.66 2689 PHE A N 1
ATOM 1566 C CA . PHE A 1 215 ? -29.630 27.570 86.271 1.00 165.38 2689 PHE A CA 1
ATOM 1567 C C . PHE A 1 215 ? -30.048 26.864 84.993 1.00 163.80 2689 PHE A C 1
ATOM 1568 O O . PHE A 1 215 ? -31.239 26.597 84.808 1.00 162.87 2689 PHE A O 1
ATOM 1576 N N . PHE A 1 216 ? -29.100 26.544 84.124 1.00 163.70 2690 PHE A N 1
ATOM 1577 C CA . PHE A 1 216 ? -29.367 26.066 82.781 1.00 162.27 2690 PHE A CA 1
ATOM 1578 C C . PHE A 1 216 ? -29.027 24.585 82.658 1.00 162.97 2690 PHE A C 1
ATOM 1579 O O . PHE A 1 216 ? -28.194 24.068 83.407 1.00 164.59 2690 PHE A O 1
ATOM 1587 N N . PRO A 1 217 ? -29.683 23.867 81.747 1.00 158.83 2691 PRO A N 1
ATOM 1588 C CA . PRO A 1 217 ? -29.356 22.450 81.546 1.00 159.70 2691 PRO A CA 1
ATOM 1589 C C . PRO A 1 217 ? -27.914 22.266 81.097 1.00 160.94 2691 PRO A C 1
ATOM 1590 O O . PRO A 1 217 ? -27.319 23.143 80.466 1.00 160.75 2691 PRO A O 1
ATOM 1594 N N . GLU A 1 218 ? -27.348 21.103 81.431 1.00 158.08 2692 GLU A N 1
ATOM 1595 C CA . GLU A 1 218 ? -26.005 20.746 80.967 1.00 159.48 2692 GLU A CA 1
ATOM 1596 C C . GLU A 1 218 ? -26.082 20.208 79.540 1.00 159.29 2692 GLU A C 1
ATOM 1597 O O . GLU A 1 218 ? -25.817 19.038 79.259 1.00 160.28 2692 GLU A O 1
ATOM 1603 N N . ASP A 1 219 ? -26.452 21.098 78.625 1.00 154.60 2693 ASP A N 1
ATOM 1604 C CA . ASP A 1 219 ? -26.508 20.761 77.213 1.00 154.08 2693 ASP A CA 1
ATOM 1605 C C . ASP A 1 219 ? -25.480 21.541 76.406 1.00 154.74 2693 ASP A C 1
ATOM 1606 O O . ASP A 1 219 ? -25.511 21.505 75.172 1.00 153.66 2693 ASP A O 1
ATOM 1611 N N . GLY A 1 220 ? -24.568 22.235 77.083 1.00 154.31 2694 GLY A N 1
ATOM 1612 C CA . GLY A 1 220 ? -23.427 22.890 76.473 1.00 155.81 2694 GLY A CA 1
ATOM 1613 C C . GLY A 1 220 ? -23.718 23.789 75.290 1.00 153.37 2694 GLY A C 1
ATOM 1614 O O . GLY A 1 220 ? -22.818 24.067 74.491 1.00 153.82 2694 GLY A O 1
ATOM 1615 N N . GLN A 1 221 ? -24.954 24.257 75.160 1.00 152.89 2695 GLN A N 1
ATOM 1616 C CA . GLN A 1 221 ? -25.314 25.168 74.085 1.00 149.61 2695 GLN A CA 1
ATOM 1617 C C . GLN A 1 221 ? -25.595 26.563 74.630 1.00 148.91 2695 GLN A C 1
ATOM 1618 O O . GLN A 1 221 ? -25.879 26.752 75.815 1.00 149.91 2695 GLN A O 1
ATOM 1624 N N . VAL A 1 222 ? -25.519 27.537 73.732 1.00 153.80 2696 VAL A N 1
ATOM 1625 C CA . VAL A 1 222 ? -25.513 28.954 74.074 1.00 153.89 2696 VAL A CA 1
ATOM 1626 C C . VAL A 1 222 ? -26.936 29.486 74.157 1.00 151.46 2696 VAL A C 1
ATOM 1627 O O . VAL A 1 222 ? -27.807 29.108 73.363 1.00 149.07 2696 VAL A O 1
ATOM 1631 N N . ARG A 1 223 ? -27.172 30.373 75.128 1.00 153.21 2697 ARG A N 1
ATOM 1632 C CA . ARG A 1 223 ? -28.503 30.862 75.459 1.00 151.66 2697 ARG A CA 1
ATOM 1633 C C . ARG A 1 223 ? -28.481 32.379 75.584 1.00 152.09 2697 ARG A C 1
ATOM 1634 O O . ARG A 1 223 ? -27.575 32.950 76.200 1.00 154.24 2697 ARG A O 1
ATOM 1642 N N . MET A 1 224 ? -29.478 33.025 74.991 1.00 160.36 2698 MET A N 1
ATOM 1643 C CA . MET A 1 224 ? -29.657 34.467 75.011 1.00 160.89 2698 MET A CA 1
ATOM 1644 C C . MET A 1 224 ? -30.973 34.791 75.714 1.00 160.42 2698 MET A C 1
ATOM 1645 O O . MET A 1 224 ? -31.849 33.924 75.824 1.00 159.28 2698 MET A O 1
ATOM 1650 N N . PRO A 1 225 ? -31.145 36.015 76.222 1.00 161.71 2699 PRO A N 1
ATOM 1651 C CA . PRO A 1 225 ? -32.476 36.428 76.685 1.00 161.44 2699 PRO A CA 1
ATOM 1652 C C . PRO A 1 225 ? -33.505 36.375 75.568 1.00 159.58 2699 PRO A C 1
ATOM 1653 O O . PRO A 1 225 ? -33.249 36.799 74.439 1.00 159.08 2699 PRO A O 1
ATOM 1657 N N . PHE A 1 226 ? -34.684 35.848 75.899 1.00 165.52 2700 PHE A N 1
ATOM 1658 C CA . PHE A 1 226 ? -35.788 35.686 74.959 1.00 164.08 2700 PHE A CA 1
ATOM 1659 C C . PHE A 1 226 ? -37.059 36.401 75.383 1.00 164.93 2700 PHE A C 1
ATOM 1660 O O . PHE A 1 226 ? -37.779 36.925 74.528 1.00 164.55 2700 PHE A O 1
ATOM 1668 N N . ALA A 1 227 ? -37.354 36.448 76.680 1.00 169.91 2701 ALA A N 1
ATOM 1669 C CA . ALA A 1 227 ? -38.586 37.067 77.153 1.00 171.17 2701 ALA A CA 1
ATOM 1670 C C . ALA A 1 227 ? -38.404 37.470 78.606 1.00 173.31 2701 ALA A C 1
ATOM 1671 O O . ALA A 1 227 ? -37.950 36.664 79.423 1.00 173.71 2701 ALA A O 1
ATOM 1673 N N . LEU A 1 228 ? -38.769 38.710 78.924 1.00 175.41 2702 LEU A N 1
ATOM 1674 C CA . LEU A 1 228 ? -38.560 39.278 80.249 1.00 177.72 2702 LEU A CA 1
ATOM 1675 C C . LEU A 1 228 ? -39.895 39.796 80.763 1.00 179.53 2702 LEU A C 1
ATOM 1676 O O . LEU A 1 228 ? -40.555 40.587 80.083 1.00 179.74 2702 LEU A O 1
ATOM 1681 N N . ARG A 1 229 ? -40.291 39.361 81.959 1.00 182.14 2703 ARG A N 1
ATOM 1682 C CA . ARG A 1 229 ? -41.577 39.744 82.528 1.00 184.33 2703 ARG A CA 1
ATOM 1683 C C . ARG A 1 229 ? -41.396 40.393 83.895 1.00 187.11 2703 ARG A C 1
ATOM 1684 O O . ARG A 1 229 ? -40.668 39.873 84.747 1.00 187.49 2703 ARG A O 1
ATOM 1692 N N . GLY A 1 230 ? -42.066 41.533 84.091 1.00 185.01 2704 GLY A N 1
ATOM 1693 C CA . GLY A 1 230 ? -42.139 42.218 85.370 1.00 188.15 2704 GLY A CA 1
ATOM 1694 C C . GLY A 1 230 ? -40.903 43.017 85.740 1.00 188.77 2704 GLY A C 1
ATOM 1695 O O . GLY A 1 230 ? -40.332 42.819 86.816 1.00 190.06 2704 GLY A O 1
ATOM 1696 N N . VAL A 1 231 ? -40.487 43.931 84.865 1.00 185.37 2705 VAL A N 1
ATOM 1697 C CA . VAL A 1 231 ? -39.235 44.667 85.016 1.00 185.90 2705 VAL A CA 1
ATOM 1698 C C . VAL A 1 231 ? -39.550 46.091 85.460 1.00 188.99 2705 VAL A C 1
ATOM 1699 O O . VAL A 1 231 ? -40.129 46.876 84.698 1.00 189.33 2705 VAL A O 1
ATOM 1703 N N . SER A 1 232 ? -39.171 46.429 86.691 1.00 187.95 2706 SER A N 1
ATOM 1704 C CA . SER A 1 232 ? -39.289 47.782 87.219 1.00 191.24 2706 SER A CA 1
ATOM 1705 C C . SER A 1 232 ? -37.900 48.317 87.533 1.00 192.05 2706 SER A C 1
ATOM 1706 O O . SER A 1 232 ? -37.108 47.636 88.192 1.00 191.85 2706 SER A O 1
ATOM 1709 N N . SER A 1 233 ? -37.599 49.523 87.059 1.00 189.46 2707 SER A N 1
ATOM 1710 C CA . SER A 1 233 ? -36.384 50.228 87.442 1.00 191.08 2707 SER A CA 1
ATOM 1711 C C . SER A 1 233 ? -36.762 51.444 88.274 1.00 195.12 2707 SER A C 1
ATOM 1712 O O . SER A 1 233 ? -37.672 52.193 87.904 1.00 196.35 2707 SER A O 1
ATOM 1715 N N . SER A 1 234 ? -36.060 51.640 89.391 1.00 193.91 2708 SER A N 1
ATOM 1716 C CA . SER A 1 234 ? -36.325 52.761 90.281 1.00 198.11 2708 SER A CA 1
ATOM 1717 C C . SER A 1 234 ? -35.224 53.813 90.242 1.00 199.98 2708 SER A C 1
ATOM 1718 O O . SER A 1 234 ? -35.488 54.969 89.892 1.00 202.12 2708 SER A O 1
ATOM 1721 N N . GLY A 1 235 ? -33.989 53.447 90.571 1.00 195.32 2709 GLY A N 1
ATOM 1722 C CA . GLY A 1 235 ? -32.969 54.458 90.698 1.00 197.60 2709 GLY A CA 1
ATOM 1723 C C . GLY A 1 235 ? -32.506 54.982 89.353 1.00 196.25 2709 GLY A C 1
ATOM 1724 O O . GLY A 1 235 ? -33.071 54.699 88.296 1.00 193.70 2709 GLY A O 1
ATOM 1725 N N . VAL A 1 236 ? -31.397 55.720 89.408 1.00 194.97 2710 VAL A N 1
ATOM 1726 C CA . VAL A 1 236 ? -30.836 56.451 88.276 1.00 194.90 2710 VAL A CA 1
ATOM 1727 C C . VAL A 1 236 ? -29.351 56.642 88.550 1.00 195.83 2710 VAL A C 1
ATOM 1728 O O . VAL A 1 236 ? -28.970 57.013 89.665 1.00 198.41 2710 VAL A O 1
ATOM 1732 N N . GLY A 1 237 ? -28.502 56.396 87.554 1.00 195.14 2711 GLY A N 1
ATOM 1733 C CA . GLY A 1 237 ? -27.085 56.650 87.728 1.00 196.18 2711 GLY A CA 1
ATOM 1734 C C . GLY A 1 237 ? -26.328 55.598 88.512 1.00 195.07 2711 GLY A C 1
ATOM 1735 O O . GLY A 1 237 ? -25.853 55.865 89.620 1.00 197.31 2711 GLY A O 1
ATOM 1736 N N . ALA A 1 238 ? -26.209 54.398 87.948 1.00 197.00 2712 ALA A N 1
ATOM 1737 C CA . ALA A 1 238 ? -25.551 53.276 88.610 1.00 195.87 2712 ALA A CA 1
ATOM 1738 C C . ALA A 1 238 ? -24.601 52.628 87.613 1.00 193.70 2712 ALA A C 1
ATOM 1739 O O . ALA A 1 238 ? -25.045 52.002 86.645 1.00 191.18 2712 ALA A O 1
ATOM 1741 N N . ASP A 1 239 ? -23.297 52.784 87.851 1.00 196.74 2713 ASP A N 1
ATOM 1742 C CA . ASP A 1 239 ? -22.269 52.171 87.018 1.00 195.20 2713 ASP A CA 1
ATOM 1743 C C . ASP A 1 239 ? -21.673 50.900 87.611 1.00 194.11 2713 ASP A C 1
ATOM 1744 O O . ASP A 1 239 ? -21.005 50.154 86.887 1.00 192.61 2713 ASP A O 1
ATOM 1749 N N . ARG A 1 240 ? -21.852 50.662 88.907 1.00 197.99 2714 ARG A N 1
ATOM 1750 C CA . ARG A 1 240 ? -21.395 49.449 89.570 1.00 197.17 2714 ARG A CA 1
ATOM 1751 C C . ARG A 1 240 ? -22.570 48.853 90.331 1.00 196.61 2714 ARG A C 1
ATOM 1752 O O . ARG A 1 240 ? -23.305 49.578 91.007 1.00 198.38 2714 ARG A O 1
ATOM 1760 N N . LEU A 1 241 ? -22.748 47.536 90.234 1.00 196.34 2715 LEU A N 1
ATOM 1761 C CA . LEU A 1 241 ? -23.930 46.897 90.797 1.00 195.55 2715 LEU A CA 1
ATOM 1762 C C . LEU A 1 241 ? -23.579 45.644 91.589 1.00 195.16 2715 LEU A C 1
ATOM 1763 O O . LEU A 1 241 ? -22.518 45.039 91.414 1.00 194.73 2715 LEU A O 1
ATOM 1768 N N . ARG A 1 242 ? -24.509 45.270 92.468 1.00 198.57 2716 ARG A N 1
ATOM 1769 C CA . ARG A 1 242 ? -24.463 44.033 93.242 1.00 198.12 2716 ARG A CA 1
ATOM 1770 C C . ARG A 1 242 ? -25.729 43.248 92.926 1.00 196.16 2716 ARG A C 1
ATOM 1771 O O . ARG A 1 242 ? -26.834 43.700 93.242 1.00 196.91 2716 ARG A O 1
ATOM 1779 N N . VAL A 1 243 ? -25.566 42.070 92.323 1.00 193.49 2717 VAL A N 1
ATOM 1780 C CA . VAL A 1 243 ? -26.656 41.351 91.669 1.00 191.26 2717 VAL A CA 1
ATOM 1781 C C . VAL A 1 243 ? -27.000 40.099 92.467 1.00 191.02 2717 VAL A C 1
ATOM 1782 O O . VAL A 1 243 ? -26.107 39.343 92.868 1.00 191.20 2717 VAL A O 1
ATOM 1786 N N . THR A 1 244 ? -28.296 39.886 92.700 1.00 188.37 2718 THR A N 1
ATOM 1787 C CA . THR A 1 244 ? -28.816 38.656 93.288 1.00 187.96 2718 THR A CA 1
ATOM 1788 C C . THR A 1 244 ? -29.719 37.959 92.279 1.00 185.50 2718 THR A C 1
ATOM 1789 O O . THR A 1 244 ? -30.630 38.584 91.726 1.00 185.02 2718 THR A O 1
ATOM 1793 N N . ILE A 1 245 ? -29.467 36.674 92.036 1.00 186.31 2719 ILE A N 1
ATOM 1794 C CA . ILE A 1 245 ? -30.257 35.888 91.093 1.00 184.05 2719 ILE A CA 1
ATOM 1795 C C . ILE A 1 245 ? -30.741 34.620 91.784 1.00 184.12 2719 ILE A C 1
ATOM 1796 O O . ILE A 1 245 ? -29.926 33.813 92.245 1.00 184.51 2719 ILE A O 1
ATOM 1801 N N . SER A 1 246 ? -32.055 34.446 91.847 1.00 184.16 2720 SER A N 1
ATOM 1802 C CA . SER A 1 246 ? -32.711 33.249 92.345 1.00 184.19 2720 SER A CA 1
ATOM 1803 C C . SER A 1 246 ? -33.582 32.672 91.238 1.00 182.13 2720 SER A C 1
ATOM 1804 O O . SER A 1 246 ? -34.000 33.400 90.330 1.00 181.07 2720 SER A O 1
ATOM 1807 N N . PRO A 1 247 ? -33.879 31.371 91.271 1.00 183.82 2721 PRO A N 1
ATOM 1808 C CA . PRO A 1 247 ? -34.849 30.832 90.308 1.00 182.18 2721 PRO A CA 1
ATOM 1809 C C . PRO A 1 247 ? -36.259 31.238 90.714 1.00 183.15 2721 PRO A C 1
ATOM 1810 O O . PRO A 1 247 ? -36.700 30.961 91.831 1.00 184.96 2721 PRO A O 1
ATOM 1814 N N . ALA A 1 248 ? -36.972 31.891 89.797 1.00 182.75 2722 ALA A N 1
ATOM 1815 C CA . ALA A 1 248 ? -38.365 32.229 90.064 1.00 183.84 2722 ALA A CA 1
ATOM 1816 C C . ALA A 1 248 ? -39.232 30.981 90.002 1.00 183.54 2722 ALA A C 1
ATOM 1817 O O . ALA A 1 248 ? -39.855 30.586 90.995 1.00 185.35 2722 ALA A O 1
ATOM 1819 N N . GLY A 1 249 ? -39.266 30.337 88.837 1.00 183.99 2723 GLY A N 1
ATOM 1820 C CA . GLY A 1 249 ? -39.972 29.104 88.632 1.00 183.65 2723 GLY A CA 1
ATOM 1821 C C . GLY A 1 249 ? -39.027 27.959 88.338 1.00 182.64 2723 GLY A C 1
ATOM 1822 O O . GLY A 1 249 ? -37.840 27.985 88.689 1.00 182.87 2723 GLY A O 1
ATOM 1823 N N . ALA A 1 250 ? -39.561 26.936 87.674 1.00 186.65 2724 ALA A N 1
ATOM 1824 C CA . ALA A 1 250 ? -38.722 25.810 87.281 1.00 185.85 2724 ALA A CA 1
ATOM 1825 C C . ALA A 1 250 ? -37.816 26.198 86.118 1.00 183.96 2724 ALA A C 1
ATOM 1826 O O . ALA A 1 250 ? -36.621 25.879 86.120 1.00 183.89 2724 ALA A O 1
ATOM 1828 N N . GLU A 1 251 ? -38.367 26.885 85.116 1.00 184.06 2725 GLU A N 1
ATOM 1829 C CA . GLU A 1 251 ? -37.618 27.297 83.938 1.00 182.16 2725 GLU A CA 1
ATOM 1830 C C . GLU A 1 251 ? -37.407 28.806 83.864 1.00 181.92 2725 GLU A C 1
ATOM 1831 O O . GLU A 1 251 ? -37.042 29.317 82.800 1.00 180.28 2725 GLU A O 1
ATOM 1837 N N . ALA A 1 252 ? -37.626 29.531 84.959 1.00 181.45 2726 ALA A N 1
ATOM 1838 C CA . ALA A 1 252 ? -37.512 30.983 84.974 1.00 181.68 2726 ALA A CA 1
ATOM 1839 C C . ALA A 1 252 ? -36.737 31.428 86.206 1.00 183.59 2726 ALA A C 1
ATOM 1840 O O . ALA A 1 252 ? -36.813 30.798 87.263 1.00 185.06 2726 ALA A O 1
ATOM 1842 N N . VAL A 1 253 ? -35.996 32.528 86.065 1.00 182.12 2727 VAL A N 1
ATOM 1843 C CA . VAL A 1 253 ? -35.189 33.058 87.156 1.00 184.02 2727 VAL A CA 1
ATOM 1844 C C . VAL A 1 253 ? -35.595 34.504 87.413 1.00 185.10 2727 VAL A C 1
ATOM 1845 O O . VAL A 1 253 ? -36.106 35.202 86.534 1.00 184.07 2727 VAL A O 1
ATOM 1849 N N . ARG A 1 254 ? -35.357 34.948 88.643 1.00 183.30 2728 ARG A N 1
ATOM 1850 C CA . ARG A 1 254 ? -35.637 36.314 89.070 1.00 184.94 2728 ARG A CA 1
ATOM 1851 C C . ARG A 1 254 ? -34.317 37.004 89.385 1.00 185.88 2728 ARG A C 1
ATOM 1852 O O . ARG A 1 254 ? -33.482 36.449 90.107 1.00 186.72 2728 ARG A O 1
ATOM 1860 N N . ILE A 1 255 ? -34.128 38.209 88.852 1.00 183.69 2729 ILE A N 1
ATOM 1861 C CA . ILE A 1 255 ? -32.876 38.942 88.998 1.00 184.67 2729 ILE A CA 1
ATOM 1862 C C . ILE A 1 255 ? -33.136 40.230 89.766 1.00 187.21 2729 ILE A C 1
ATOM 1863 O O . ILE A 1 255 ? -34.018 41.013 89.396 1.00 187.36 2729 ILE A O 1
ATOM 1868 N N . ALA A 1 256 ? -32.367 40.447 90.831 1.00 185.00 2730 ALA A N 1
ATOM 1869 C CA . ALA A 1 256 ? -32.458 41.656 91.642 1.00 187.79 2730 ALA A CA 1
ATOM 1870 C C . ALA A 1 256 ? -31.051 42.184 91.875 1.00 188.96 2730 ALA A C 1
ATOM 1871 O O . ALA A 1 256 ? -30.244 41.529 92.541 1.00 189.48 2730 ALA A O 1
ATOM 1873 N N . CYS A 1 257 ? -30.749 43.352 91.323 1.00 192.45 2731 CYS A N 1
ATOM 1874 C CA . CYS A 1 257 ? -29.433 43.957 91.466 1.00 193.77 2731 CYS A CA 1
ATOM 1875 C C . CYS A 1 257 ? -29.582 45.292 92.181 1.00 196.78 2731 CYS A C 1
ATOM 1876 O O . CYS A 1 257 ? -30.562 46.013 91.971 1.00 197.33 2731 CYS A O 1
ATOM 1879 N N . VAL A 1 258 ? -28.605 45.613 93.023 1.00 201.69 2732 VAL A N 1
ATOM 1880 C CA . VAL A 1 258 ? -28.603 46.842 93.798 1.00 204.89 2732 VAL A CA 1
ATOM 1881 C C . VAL A 1 258 ? -27.302 47.582 93.517 1.00 205.76 2732 VAL A C 1
ATOM 1882 O O . VAL A 1 258 ? -26.417 47.085 92.820 1.00 204.05 2732 VAL A O 1
ATOM 1886 N N . ASP A 1 259 ? -27.187 48.781 94.081 1.00 212.83 2733 ASP A N 1
ATOM 1887 C CA . ASP A 1 259 ? -25.933 49.505 93.988 1.00 213.39 2733 ASP A CA 1
ATOM 1888 C C . ASP A 1 259 ? -25.039 49.096 95.155 1.00 213.61 2733 ASP A C 1
ATOM 1889 O O . ASP A 1 259 ? -25.383 48.229 95.963 1.00 213.23 2733 ASP A O 1
ATOM 1894 N N . GLU A 1 260 ? -23.867 49.723 95.246 1.00 218.28 2734 GLU A N 1
ATOM 1895 C CA . GLU A 1 260 ? -22.964 49.413 96.346 1.00 218.32 2734 GLU A CA 1
ATOM 1896 C C . GLU A 1 260 ? -23.573 49.761 97.699 1.00 219.82 2734 GLU A C 1
ATOM 1897 O O . GLU A 1 260 ? -23.152 49.204 98.719 1.00 219.52 2734 GLU A O 1
ATOM 1903 N N . ARG A 1 261 ? -24.581 50.632 97.728 1.00 222.23 2735 ARG A N 1
ATOM 1904 C CA . ARG A 1 261 ? -25.170 51.099 98.975 1.00 223.90 2735 ARG A CA 1
ATOM 1905 C C . ARG A 1 261 ? -26.446 50.351 99.338 1.00 223.86 2735 ARG A C 1
ATOM 1906 O O . ARG A 1 261 ? -27.012 50.600 100.407 1.00 225.21 2735 ARG A O 1
ATOM 1914 N N . GLY A 1 262 ? -26.902 49.437 98.483 1.00 220.18 2736 GLY A N 1
ATOM 1915 C CA . GLY A 1 262 ? -28.100 48.663 98.724 1.00 219.84 2736 GLY A CA 1
ATOM 1916 C C . GLY A 1 262 ? -29.364 49.227 98.111 1.00 220.44 2736 GLY A C 1
ATOM 1917 O O . GLY A 1 262 ? -30.434 48.630 98.279 1.00 220.13 2736 GLY A O 1
ATOM 1918 N N . ASN A 1 263 ? -29.275 50.351 97.412 1.00 217.83 2737 ASN A N 1
ATOM 1919 C CA . ASN A 1 263 ? -30.433 50.950 96.756 1.00 218.23 2737 ASN A CA 1
ATOM 1920 C C . ASN A 1 263 ? -30.846 50.106 95.556 1.00 216.03 2737 ASN A C 1
ATOM 1921 O O . ASN A 1 263 ? -30.035 49.912 94.641 1.00 214.75 2737 ASN A O 1
ATOM 1926 N N . PRO A 1 264 ? -32.069 49.581 95.515 1.00 210.11 2738 PRO A N 1
ATOM 1927 C CA . PRO A 1 264 ? -32.514 48.821 94.336 1.00 207.90 2738 PRO A CA 1
ATOM 1928 C C . PRO A 1 264 ? -32.503 49.676 93.078 1.00 207.46 2738 PRO A C 1
ATOM 1929 O O . PRO A 1 264 ? -33.190 50.696 92.988 1.00 208.63 2738 PRO A O 1
ATOM 1933 N N . VAL A 1 265 ? -31.709 49.245 92.102 1.00 201.64 2739 VAL A N 1
ATOM 1934 C CA . VAL A 1 265 ? -31.597 49.947 90.825 1.00 200.97 2739 VAL A CA 1
ATOM 1935 C C . VAL A 1 265 ? -32.598 49.406 89.812 1.00 198.92 2739 VAL A C 1
ATOM 1936 O O . VAL A 1 265 ? -33.379 50.164 89.231 1.00 199.01 2739 VAL A O 1
ATOM 1940 N N . VAL A 1 266 ? -32.591 48.093 89.581 1.00 195.12 2740 VAL A N 1
ATOM 1941 C CA . VAL A 1 266 ? -33.573 47.448 88.717 1.00 193.03 2740 VAL A CA 1
ATOM 1942 C C . VAL A 1 266 ? -33.832 46.058 89.281 1.00 192.07 2740 VAL A C 1
ATOM 1943 O O . VAL A 1 266 ? -32.975 45.469 89.945 1.00 192.40 2740 VAL A O 1
ATOM 1947 N N . VAL A 1 267 ? -35.037 45.545 89.033 1.00 192.78 2741 VAL A N 1
ATOM 1948 C CA . VAL A 1 267 ? -35.445 44.207 89.450 1.00 191.75 2741 VAL A CA 1
ATOM 1949 C C . VAL A 1 267 ? -36.231 43.578 88.311 1.00 189.20 2741 VAL A C 1
ATOM 1950 O O . VAL A 1 267 ? -37.123 44.216 87.742 1.00 188.92 2741 VAL A O 1
ATOM 1954 N N . ILE A 1 268 ? -35.889 42.342 87.962 1.00 189.20 2742 ILE A N 1
ATOM 1955 C CA . ILE A 1 268 ? -36.585 41.588 86.927 1.00 186.57 2742 ILE A CA 1
ATOM 1956 C C . ILE A 1 268 ? -37.367 40.485 87.626 1.00 186.26 2742 ILE A C 1
ATOM 1957 O O . ILE A 1 268 ? -36.773 39.571 88.211 1.00 186.26 2742 ILE A O 1
ATOM 1962 N N . ASP A 1 269 ? -38.699 40.566 87.582 1.00 188.34 2743 ASP A N 1
ATOM 1963 C CA . ASP A 1 269 ? -39.514 39.555 88.250 1.00 188.20 2743 ASP A CA 1
ATOM 1964 C C . ASP A 1 269 ? -39.331 38.177 87.623 1.00 185.74 2743 ASP A C 1
ATOM 1965 O O . ASP A 1 269 ? -39.440 37.165 88.323 1.00 185.71 2743 ASP A O 1
ATOM 1970 N N . SER A 1 270 ? -39.035 38.112 86.324 1.00 185.00 2744 SER A N 1
ATOM 1971 C CA . SER A 1 270 ? -38.790 36.829 85.680 1.00 182.66 2744 SER A CA 1
ATOM 1972 C C . SER A 1 270 ? -38.106 37.030 84.335 1.00 180.69 2744 SER A C 1
ATOM 1973 O O . SER A 1 270 ? -38.572 37.821 83.509 1.00 179.91 2744 SER A O 1
ATOM 1976 N N . LEU A 1 271 ? -37.001 36.313 84.125 1.00 178.37 2745 LEU A N 1
ATOM 1977 C CA . LEU A 1 271 ? -36.325 36.240 82.836 1.00 176.28 2745 LEU A CA 1
ATOM 1978 C C . LEU A 1 271 ? -36.271 34.785 82.397 1.00 174.08 2745 LEU A C 1
ATOM 1979 O O . LEU A 1 271 ? -35.967 33.898 83.201 1.00 174.81 2745 LEU A O 1
ATOM 1984 N N . VAL A 1 272 ? -36.561 34.542 81.122 1.00 172.98 2746 VAL A N 1
ATOM 1985 C CA . VAL A 1 272 ? -36.471 33.212 80.526 1.00 170.61 2746 VAL A CA 1
ATOM 1986 C C . VAL A 1 272 ? -35.521 33.285 79.340 1.00 168.85 2746 VAL A C 1
ATOM 1987 O O . VAL A 1 272 ? -35.735 34.081 78.416 1.00 167.67 2746 VAL A O 1
ATOM 1991 N N . ALA A 1 273 ? -34.478 32.464 79.365 1.00 169.66 2747 ALA A N 1
ATOM 1992 C CA . ALA A 1 273 ? -33.545 32.345 78.256 1.00 168.01 2747 ALA A CA 1
ATOM 1993 C C . ALA A 1 273 ? -33.878 31.121 77.409 1.00 164.92 2747 ALA A C 1
ATOM 1994 O O . ALA A 1 273 ? -34.455 30.145 77.895 1.00 164.67 2747 ALA A O 1
ATOM 1996 N N . ARG A 1 274 ? -33.499 31.183 76.133 1.00 162.90 2748 ARG A N 1
ATOM 1997 C CA . ARG A 1 274 ? -33.746 30.121 75.166 1.00 159.58 2748 ARG A CA 1
ATOM 1998 C C . ARG A 1 274 ? -32.555 29.994 74.231 1.00 158.31 2748 ARG A C 1
ATOM 1999 O O . ARG A 1 274 ? -31.981 31.000 73.806 1.00 158.83 2748 ARG A O 1
ATOM 2007 N N . ALA A 1 275 ? -32.174 28.746 73.949 1.00 153.61 2749 ALA A N 1
ATOM 2008 C CA . ALA A 1 275 ? -31.011 28.470 73.117 1.00 152.47 2749 ALA A CA 1
ATOM 2009 C C . ALA A 1 275 ? -31.073 29.250 71.811 1.00 150.03 2749 ALA A C 1
ATOM 2010 O O . ALA A 1 275 ? -32.150 29.577 71.302 1.00 148.24 2749 ALA A O 1
ATOM 2012 N N . VAL A 1 276 ? -29.899 29.518 71.254 1.00 149.19 2750 VAL A N 1
ATOM 2013 C CA . VAL A 1 276 ? -29.760 30.409 70.107 1.00 147.87 2750 VAL A CA 1
ATOM 2014 C C . VAL A 1 276 ? -29.921 29.577 68.839 1.00 143.79 2750 VAL A C 1
ATOM 2015 O O . VAL A 1 276 ? -29.118 28.659 68.611 1.00 142.83 2750 VAL A O 1
ATOM 2019 N N . PRO A 1 277 ? -30.937 29.834 68.020 1.00 147.39 2751 PRO A N 1
ATOM 2020 C CA . PRO A 1 277 ? -30.983 29.210 66.696 1.00 143.79 2751 PRO A CA 1
ATOM 2021 C C . PRO A 1 277 ? -29.736 29.574 65.903 1.00 144.26 2751 PRO A C 1
ATOM 2022 O O . PRO A 1 277 ? -29.382 30.749 65.783 1.00 146.72 2751 PRO A O 1
ATOM 2026 N N . VAL A 1 278 ? -29.050 28.548 65.387 1.00 142.86 2752 VAL A N 1
ATOM 2027 C CA . VAL A 1 278 ? -27.967 28.780 64.432 1.00 143.06 2752 VAL A CA 1
ATOM 2028 C C . VAL A 1 278 ? -28.461 29.640 63.282 1.00 142.83 2752 VAL A C 1
ATOM 2029 O O . VAL A 1 278 ? -27.708 30.449 62.725 1.00 145.19 2752 VAL A O 1
ATOM 2033 N N . GLU A 1 279 ? -29.739 29.489 62.926 1.00 142.90 2753 GLU A N 1
ATOM 2034 C CA . GLU A 1 279 ? -30.356 30.262 61.855 1.00 142.81 2753 GLU A CA 1
ATOM 2035 C C . GLU A 1 279 ? -30.181 31.760 62.045 1.00 146.70 2753 GLU A C 1
ATOM 2036 O O . GLU A 1 279 ? -30.114 32.507 61.062 1.00 147.90 2753 GLU A O 1
ATOM 2042 N N . ALA A 1 280 ? -30.087 32.217 63.295 1.00 139.35 2754 ALA A N 1
ATOM 2043 C CA . ALA A 1 280 ? -30.308 33.614 63.643 1.00 142.52 2754 ALA A CA 1
ATOM 2044 C C . ALA A 1 280 ? -29.049 34.457 63.525 1.00 146.17 2754 ALA A C 1
ATOM 2045 O O . ALA A 1 280 ? -28.922 35.469 64.226 1.00 149.25 2754 ALA A O 1
ATOM 2047 N N . LEU A 1 281 ? -28.118 34.078 62.652 1.00 141.97 2755 LEU A N 1
ATOM 2048 C CA . LEU A 1 281 ? -26.830 34.744 62.567 1.00 145.71 2755 LEU A CA 1
ATOM 2049 C C . LEU A 1 281 ? -26.544 35.138 61.122 1.00 146.62 2755 LEU A C 1
ATOM 2050 O O . LEU A 1 281 ? -27.017 34.501 60.175 1.00 143.95 2755 LEU A O 1
ATOM 2055 N N . THR A 1 282 ? -25.754 36.202 60.967 1.00 148.30 2756 THR A N 1
ATOM 2056 C CA . THR A 1 282 ? -25.265 36.722 59.704 1.00 150.12 2756 THR A CA 1
ATOM 2057 C C . THR A 1 282 ? -23.873 37.225 60.068 1.00 153.80 2756 THR A C 1
ATOM 2058 O O . THR A 1 282 ? -23.694 37.720 61.189 1.00 155.65 2756 THR A O 1
ATOM 2062 N N . PRO A 1 283 ? -22.871 37.105 59.190 1.00 153.70 2757 PRO A N 1
ATOM 2063 C CA . PRO A 1 283 ? -21.484 37.241 59.658 1.00 156.20 2757 PRO A CA 1
ATOM 2064 C C . PRO A 1 283 ? -21.162 38.658 60.101 1.00 159.10 2757 PRO A C 1
ATOM 2065 O O . PRO A 1 283 ? -21.364 39.621 59.359 1.00 159.77 2757 PRO A O 1
ATOM 2069 N N . GLY A 1 284 ? -20.642 38.774 61.320 1.00 161.55 2758 GLY A N 1
ATOM 2070 C CA . GLY A 1 284 ? -20.121 40.035 61.809 1.00 163.87 2758 GLY A CA 1
ATOM 2071 C C . GLY A 1 284 ? -18.612 40.120 61.714 1.00 164.43 2758 GLY A C 1
ATOM 2072 O O . GLY A 1 284 ? -18.040 41.216 61.751 1.00 165.87 2758 GLY A O 1
ATOM 2073 N N . THR A 1 285 ? -17.957 38.953 61.610 1.00 165.26 2759 THR A N 1
ATOM 2074 C CA . THR A 1 285 ? -16.508 38.797 61.477 1.00 165.31 2759 THR A CA 1
ATOM 2075 C C . THR A 1 285 ? -15.786 39.490 62.636 1.00 167.05 2759 THR A C 1
ATOM 2076 O O . THR A 1 285 ? -14.862 40.280 62.384 1.00 167.98 2759 THR A O 1
ATOM 2080 N N . PRO A 1 286 ? -16.200 39.309 63.933 1.00 171.39 2760 PRO A N 1
ATOM 2081 C CA . PRO A 1 286 ? -15.404 39.938 65.006 1.00 173.14 2760 PRO A CA 1
ATOM 2082 C C . PRO A 1 286 ? -14.049 39.276 65.203 1.00 172.97 2760 PRO A C 1
ATOM 2083 O O . PRO A 1 286 ? -13.009 39.851 64.866 1.00 173.65 2760 PRO A O 1
ATOM 2087 N N . GLY A 1 287 ? -14.064 38.050 65.715 1.00 171.50 2761 GLY A N 1
ATOM 2088 C CA . GLY A 1 287 ? -12.886 37.221 65.848 1.00 171.19 2761 GLY A CA 1
ATOM 2089 C C . GLY A 1 287 ? -13.336 35.887 65.310 1.00 168.52 2761 GLY A C 1
ATOM 2090 O O . GLY A 1 287 ? -14.080 35.165 65.979 1.00 167.52 2761 GLY A O 1
ATOM 2091 N N . ILE A 1 288 ? -12.847 35.541 64.128 1.00 173.14 2762 ILE A N 1
ATOM 2092 C CA . ILE A 1 288 ? -13.345 34.418 63.341 1.00 170.14 2762 ILE A CA 1
ATOM 2093 C C . ILE A 1 288 ? -13.409 33.126 64.149 1.00 168.39 2762 ILE A C 1
ATOM 2094 O O . ILE A 1 288 ? -12.369 32.508 64.423 1.00 168.24 2762 ILE A O 1
ATOM 2099 N N . PRO A 1 289 ? -14.610 32.654 64.512 1.00 171.61 2763 PRO A N 1
ATOM 2100 C CA . PRO A 1 289 ? -14.712 31.346 65.168 1.00 169.37 2763 PRO A CA 1
ATOM 2101 C C . PRO A 1 289 ? -14.841 30.234 64.137 1.00 165.42 2763 PRO A C 1
ATOM 2102 O O . PRO A 1 289 ? -14.617 29.054 64.425 1.00 162.98 2763 PRO A O 1
ATOM 2106 N N . GLY A 1 290 ? -15.250 30.624 62.930 1.00 160.76 2764 GLY A N 1
ATOM 2107 C CA . GLY A 1 290 ? -15.257 29.768 61.762 1.00 157.63 2764 GLY A CA 1
ATOM 2108 C C . GLY A 1 290 ? -15.353 30.568 60.476 1.00 159.03 2764 GLY A C 1
ATOM 2109 O O . GLY A 1 290 ? -16.273 31.386 60.342 1.00 160.67 2764 GLY A O 1
ATOM 2110 N N . ALA A 1 291 ? -14.431 30.342 59.527 1.00 152.13 2765 ALA A N 1
ATOM 2111 C CA . ALA A 1 291 ? -14.555 30.897 58.177 1.00 152.96 2765 ALA A CA 1
ATOM 2112 C C . ALA A 1 291 ? -14.652 32.421 58.142 1.00 156.58 2765 ALA A C 1
ATOM 2113 O O . ALA A 1 291 ? -15.753 32.958 58.010 1.00 157.54 2765 ALA A O 1
ATOM 2115 N N . GLY A 1 292 ? -13.548 33.138 58.355 1.00 150.39 2766 GLY A N 1
ATOM 2116 C CA . GLY A 1 292 ? -13.613 34.589 58.315 1.00 153.34 2766 GLY A CA 1
ATOM 2117 C C . GLY A 1 292 ? -14.349 35.209 57.152 1.00 153.88 2766 GLY A C 1
ATOM 2118 O O . GLY A 1 292 ? -15.375 35.870 57.347 1.00 154.98 2766 GLY A O 1
ATOM 2119 N N . ASP A 1 293 ? -13.859 34.990 55.944 1.00 144.08 2767 ASP A N 1
ATOM 2120 C CA . ASP A 1 293 ? -14.554 35.475 54.766 1.00 144.57 2767 ASP A CA 1
ATOM 2121 C C . ASP A 1 293 ? -14.865 34.307 53.838 1.00 142.24 2767 ASP A C 1
ATOM 2122 O O . ASP A 1 293 ? -15.074 34.483 52.648 1.00 142.32 2767 ASP A O 1
ATOM 2127 N N . GLY A 1 294 ? -14.863 33.099 54.364 1.00 135.92 2768 GLY A N 1
ATOM 2128 C CA . GLY A 1 294 ? -15.074 32.087 53.350 1.00 133.40 2768 GLY A CA 1
ATOM 2129 C C . GLY A 1 294 ? -13.778 31.396 52.989 1.00 131.41 2768 GLY A C 1
ATOM 2130 O O . GLY A 1 294 ? -12.696 31.979 53.014 1.00 132.56 2768 GLY A O 1
ATOM 2131 N N . ALA A 1 295 ? -13.892 30.134 52.601 1.00 120.67 2769 ALA A N 1
ATOM 2132 C CA . ALA A 1 295 ? -12.690 29.362 52.345 1.00 118.04 2769 ALA A CA 1
ATOM 2133 C C . ALA A 1 295 ? -12.981 28.323 51.277 1.00 115.09 2769 ALA A C 1
ATOM 2134 O O . ALA A 1 295 ? -14.136 28.051 50.940 1.00 115.01 2769 ALA A O 1
ATOM 2136 N N . LEU A 1 296 ? -11.914 27.735 50.752 1.00 114.91 2770 LEU A N 1
ATOM 2137 C CA . LEU A 1 296 ? -12.011 26.769 49.667 1.00 111.94 2770 LEU A CA 1
ATOM 2138 C C . LEU A 1 296 ? -11.853 25.380 50.275 1.00 108.64 2770 LEU A C 1
ATOM 2139 O O . LEU A 1 296 ? -10.779 25.030 50.773 1.00 107.02 2770 LEU A O 1
ATOM 2144 N N . HIS A 1 297 ? -12.930 24.604 50.257 1.00 111.67 2771 HIS A N 1
ATOM 2145 C CA . HIS A 1 297 ? -12.972 23.282 50.860 1.00 108.59 2771 HIS A CA 1
ATOM 2146 C C . HIS A 1 297 ? -13.082 22.212 49.779 1.00 105.91 2771 HIS A C 1
ATOM 2147 O O . HIS A 1 297 ? -13.606 22.460 48.691 1.00 106.80 2771 HIS A O 1
ATOM 2154 N N . HIS A 1 298 ? -12.567 21.019 50.081 1.00 111.93 2772 HIS A N 1
ATOM 2155 C CA . HIS A 1 298 ? -12.773 19.860 49.225 1.00 109.38 2772 HIS A CA 1
ATOM 2156 C C . HIS A 1 298 ? -13.027 18.631 50.087 1.00 106.79 2772 HIS A C 1
ATOM 2157 O O . HIS A 1 298 ? -12.500 18.511 51.196 1.00 106.08 2772 HIS A O 1
ATOM 2164 N N . VAL A 1 299 ? -13.854 17.722 49.566 1.00 109.47 2773 VAL A N 1
ATOM 2165 C CA . VAL A 1 299 ? -14.123 16.469 50.260 1.00 106.65 2773 VAL A CA 1
ATOM 2166 C C . VAL A 1 299 ? -12.874 15.599 50.212 1.00 104.18 2773 VAL A C 1
ATOM 2167 O O . VAL A 1 299 ? -12.124 15.599 49.228 1.00 103.74 2773 VAL A O 1
ATOM 2171 N N . ALA A 1 300 ? -12.640 14.855 51.291 1.00 109.49 2774 ALA A N 1
ATOM 2172 C CA . ALA A 1 300 ? -11.469 13.993 51.409 1.00 107.30 2774 ALA A CA 1
ATOM 2173 C C . ALA A 1 300 ? -11.939 12.612 51.830 1.00 105.11 2774 ALA A C 1
ATOM 2174 O O . ALA A 1 300 ? -12.471 12.440 52.931 1.00 104.94 2774 ALA A O 1
ATOM 2176 N N . TRP A 1 301 ? -11.762 11.640 50.944 1.00 105.85 2775 TRP A N 1
ATOM 2177 C CA . TRP A 1 301 ? -12.069 10.252 51.255 1.00 103.95 2775 TRP A CA 1
ATOM 2178 C C . TRP A 1 301 ? -10.895 9.645 52.001 1.00 103.14 2775 TRP A C 1
ATOM 2179 O O . TRP A 1 301 ? -9.794 9.517 51.451 1.00 102.42 2775 TRP A O 1
ATOM 2190 N N . THR A 1 302 ? -11.129 9.284 53.254 1.00 104.43 2776 THR A N 1
ATOM 2191 C CA . THR A 1 302 ? -10.064 8.845 54.139 1.00 104.39 2776 THR A CA 1
ATOM 2192 C C . THR A 1 302 ? -10.368 7.429 54.595 1.00 103.90 2776 THR A C 1
ATOM 2193 O O . THR A 1 302 ? -11.504 7.113 54.980 1.00 104.03 2776 THR A O 1
ATOM 2197 N N . ALA A 1 303 ? -9.354 6.570 54.511 1.00 105.04 2777 ALA A N 1
ATOM 2198 C CA . ALA A 1 303 ? -9.606 5.140 54.572 1.00 104.92 2777 ALA A CA 1
ATOM 2199 C C . ALA A 1 303 ? -9.662 4.698 56.013 1.00 106.30 2777 ALA A C 1
ATOM 2200 O O . ALA A 1 303 ? -8.975 5.226 56.884 1.00 106.85 2777 ALA A O 1
ATOM 2202 N N . ARG A 1 304 ? -10.530 3.761 56.277 1.00 112.24 2778 ARG A N 1
ATOM 2203 C CA . ARG A 1 304 ? -10.691 3.360 57.653 1.00 113.96 2778 ARG A CA 1
ATOM 2204 C C . ARG A 1 304 ? -9.624 2.320 58.013 1.00 114.39 2778 ARG A C 1
ATOM 2205 O O . ARG A 1 304 ? -9.063 1.658 57.125 1.00 113.44 2778 ARG A O 1
ATOM 2213 N N . PRO A 1 305 ? -9.245 2.212 59.284 1.00 121.75 2779 PRO A N 1
ATOM 2214 C CA . PRO A 1 305 ? -8.343 1.132 59.667 1.00 122.29 2779 PRO A CA 1
ATOM 2215 C C . PRO A 1 305 ? -9.048 -0.201 59.552 1.00 123.91 2779 PRO A C 1
ATOM 2216 O O . PRO A 1 305 ? -10.261 -0.299 59.757 1.00 125.16 2779 PRO A O 1
ATOM 2220 N N . GLU A 1 306 ? -8.289 -1.223 59.195 1.00 130.89 2780 GLU A N 1
ATOM 2221 C CA . GLU A 1 306 ? -8.925 -2.513 59.002 1.00 132.78 2780 GLU A CA 1
ATOM 2222 C C . GLU A 1 306 ? -9.558 -2.944 60.320 1.00 135.53 2780 GLU A C 1
ATOM 2223 O O . GLU A 1 306 ? -8.880 -2.938 61.359 1.00 136.04 2780 GLU A O 1
ATOM 2229 N N . PRO A 1 307 ? -10.840 -3.320 60.325 1.00 133.42 2781 PRO A N 1
ATOM 2230 C CA . PRO A 1 307 ? -11.513 -3.609 61.596 1.00 136.18 2781 PRO A CA 1
ATOM 2231 C C . PRO A 1 307 ? -10.900 -4.815 62.283 1.00 138.13 2781 PRO A C 1
ATOM 2232 O O . PRO A 1 307 ? -10.625 -5.841 61.655 1.00 138.63 2781 PRO A O 1
ATOM 2236 N N . GLY A 1 308 ? -10.690 -4.680 63.590 1.00 128.26 2782 GLY A N 1
ATOM 2237 C CA . GLY A 1 308 ? -10.027 -5.712 64.359 1.00 129.46 2782 GLY A CA 1
ATOM 2238 C C . GLY A 1 308 ? -10.784 -7.012 64.489 1.00 132.43 2782 GLY A C 1
ATOM 2239 O O . GLY A 1 308 ? -10.271 -7.942 65.118 1.00 133.38 2782 GLY A O 1
ATOM 2240 N N . VAL A 1 309 ? -11.978 -7.117 63.907 1.00 126.18 2783 VAL A N 1
ATOM 2241 C CA . VAL A 1 309 ? -12.849 -8.262 64.146 1.00 129.40 2783 VAL A CA 1
ATOM 2242 C C . VAL A 1 309 ? -13.907 -8.297 63.055 1.00 130.04 2783 VAL A C 1
ATOM 2243 O O . VAL A 1 309 ? -14.272 -7.262 62.490 1.00 128.19 2783 VAL A O 1
ATOM 2247 N N . ALA A 1 310 ? -14.399 -9.498 62.758 1.00 121.70 2784 ALA A N 1
ATOM 2248 C CA . ALA A 1 310 ? -15.392 -9.663 61.704 1.00 122.47 2784 ALA A CA 1
ATOM 2249 C C . ALA A 1 310 ? -16.709 -9.026 62.126 1.00 124.01 2784 ALA A C 1
ATOM 2250 O O . ALA A 1 310 ? -17.167 -9.212 63.257 1.00 126.38 2784 ALA A O 1
ATOM 2252 N N . ALA A 1 311 ? -17.314 -8.274 61.214 1.00 117.75 2785 ALA A N 1
ATOM 2253 C CA . ALA A 1 311 ? -18.580 -7.603 61.458 1.00 119.17 2785 ALA A CA 1
ATOM 2254 C C . ALA A 1 311 ? -19.666 -8.251 60.609 1.00 121.41 2785 ALA A C 1
ATOM 2255 O O . ALA A 1 311 ? -19.392 -8.765 59.521 1.00 119.88 2785 ALA A O 1
ATOM 2257 N N . VAL A 1 312 ? -20.910 -8.208 61.097 1.00 116.15 2786 VAL A N 1
ATOM 2258 C CA . VAL A 1 312 ? -22.016 -8.908 60.447 1.00 118.54 2786 VAL A CA 1
ATOM 2259 C C . VAL A 1 312 ? -23.298 -8.109 60.649 1.00 116.77 2786 VAL A C 1
ATOM 2260 O O . VAL A 1 312 ? -23.444 -7.366 61.621 1.00 117.92 2786 VAL A O 1
ATOM 2264 N N . GLN A 1 313 ? -24.220 -8.252 59.694 1.00 116.45 2787 GLN A N 1
ATOM 2265 C CA . GLN A 1 313 ? -25.595 -7.782 59.788 1.00 112.86 2787 GLN A CA 1
ATOM 2266 C C . GLN A 1 313 ? -26.466 -8.858 59.163 1.00 110.94 2787 GLN A C 1
ATOM 2267 O O . GLN A 1 313 ? -25.960 -9.809 58.568 1.00 111.96 2787 GLN A O 1
ATOM 2273 N N . ARG A 1 314 ? -27.781 -8.732 59.309 1.00 117.92 2788 ARG A N 1
ATOM 2274 C CA . ARG A 1 314 ? -28.695 -9.528 58.501 1.00 114.95 2788 ARG A CA 1
ATOM 2275 C C . ARG A 1 314 ? -28.939 -8.761 57.205 1.00 109.27 2788 ARG A C 1
ATOM 2276 O O . ARG A 1 314 ? -29.305 -7.583 57.241 1.00 106.85 2788 ARG A O 1
ATOM 2284 N N . TRP A 1 315 ? -28.738 -9.422 56.068 1.00 110.54 2789 TRP A N 1
ATOM 2285 C CA . TRP A 1 315 ? -28.808 -8.779 54.764 1.00 105.49 2789 TRP A CA 1
ATOM 2286 C C . TRP A 1 315 ? -29.910 -9.386 53.913 1.00 103.14 2789 TRP A C 1
ATOM 2287 O O . TRP A 1 315 ? -30.130 -10.600 53.936 1.00 104.95 2789 TRP A O 1
ATOM 2298 N N . ALA A 1 316 ? -30.594 -8.527 53.161 1.00 104.19 2790 ALA A N 1
ATOM 2299 C CA . ALA A 1 316 ? -31.572 -8.942 52.165 1.00 102.13 2790 ALA A CA 1
ATOM 2300 C C . ALA A 1 316 ? -31.268 -8.206 50.870 1.00 99.12 2790 ALA A C 1
ATOM 2301 O O . ALA A 1 316 ? -31.352 -6.975 50.822 1.00 97.54 2790 ALA A O 1
ATOM 2303 N N . VAL A 1 317 ? -30.901 -8.952 49.833 1.00 103.17 2791 VAL A N 1
ATOM 2304 C CA . VAL A 1 317 ? -30.587 -8.374 48.531 1.00 101.02 2791 VAL A CA 1
ATOM 2305 C C . VAL A 1 317 ? -31.870 -8.334 47.720 1.00 100.15 2791 VAL A C 1
ATOM 2306 O O . VAL A 1 317 ? -32.520 -9.365 47.517 1.00 100.75 2791 VAL A O 1
ATOM 2310 N N . VAL A 1 318 ? -32.238 -7.146 47.259 1.00 103.20 2792 VAL A N 1
ATOM 2311 C CA . VAL A 1 318 ? -33.484 -6.938 46.536 1.00 102.80 2792 VAL A CA 1
ATOM 2312 C C . VAL A 1 318 ? -33.138 -6.414 45.150 1.00 102.66 2792 VAL A C 1
ATOM 2313 O O . VAL A 1 318 ? -32.781 -5.240 44.993 1.00 102.42 2792 VAL A O 1
ATOM 2317 N N . GLY A 1 319 ? -33.257 -7.278 44.146 1.00 103.72 2793 GLY A N 1
ATOM 2318 C CA . GLY A 1 319 ? -33.118 -6.872 42.762 1.00 104.19 2793 GLY A CA 1
ATOM 2319 C C . GLY A 1 319 ? -31.904 -7.467 42.077 1.00 105.21 2793 GLY A C 1
ATOM 2320 O O . GLY A 1 319 ? -31.496 -8.589 42.391 1.00 105.37 2793 GLY A O 1
ATOM 2321 N N . ALA A 1 320 ? -31.312 -6.714 41.151 1.00 102.04 2794 ALA A N 1
ATOM 2322 C CA . ALA A 1 320 ? -30.329 -7.244 40.207 1.00 103.50 2794 ALA A CA 1
ATOM 2323 C C . ALA A 1 320 ? -29.055 -7.649 40.941 1.00 102.99 2794 ALA A C 1
ATOM 2324 O O . ALA A 1 320 ? -28.169 -6.827 41.182 1.00 102.38 2794 ALA A O 1
ATOM 2326 N N . ALA A 1 321 ? -28.918 -8.939 41.227 1.00 107.69 2795 ALA A N 1
ATOM 2327 C CA . ALA A 1 321 ? -27.748 -9.462 41.921 1.00 107.22 2795 ALA A CA 1
ATOM 2328 C C . ALA A 1 321 ? -26.511 -9.416 41.034 1.00 108.04 2795 ALA A C 1
ATOM 2329 O O . ALA A 1 321 ? -26.296 -10.331 40.231 1.00 109.28 2795 ALA A O 1
ATOM 2331 N N . ASP A 1 322 ? -25.737 -8.333 41.112 1.00 107.41 2796 ASP A N 1
ATOM 2332 C CA . ASP A 1 322 ? -24.445 -8.312 40.443 1.00 108.10 2796 ASP A CA 1
ATOM 2333 C C . ASP A 1 322 ? -23.696 -9.605 40.758 1.00 107.99 2796 ASP A C 1
ATOM 2334 O O . ASP A 1 322 ? -23.628 -10.007 41.930 1.00 107.16 2796 ASP A O 1
ATOM 2339 N N . PRO A 1 323 ? -23.129 -10.276 39.761 1.00 104.19 2797 PRO A N 1
ATOM 2340 C CA . PRO A 1 323 ? -22.350 -11.487 40.046 1.00 104.34 2797 PRO A CA 1
ATOM 2341 C C . PRO A 1 323 ? -21.117 -11.147 40.869 1.00 103.34 2797 PRO A C 1
ATOM 2342 O O . PRO A 1 323 ? -20.320 -10.280 40.503 1.00 102.81 2797 PRO A O 1
ATOM 2346 N N . GLY A 1 324 ? -20.970 -11.844 41.993 1.00 104.60 2798 GLY A N 1
ATOM 2347 C CA . GLY A 1 324 ? -19.886 -11.614 42.917 1.00 104.64 2798 GLY A CA 1
ATOM 2348 C C . GLY A 1 324 ? -20.282 -10.859 44.171 1.00 104.11 2798 GLY A C 1
ATOM 2349 O O . GLY A 1 324 ? -19.555 -10.921 45.169 1.00 105.34 2798 GLY A O 1
ATOM 2350 N N . LEU A 1 325 ? -21.416 -10.154 44.145 1.00 101.62 2799 LEU A N 1
ATOM 2351 C CA . LEU A 1 325 ? -21.847 -9.369 45.297 1.00 101.07 2799 LEU A CA 1
ATOM 2352 C C . LEU A 1 325 ? -22.343 -10.254 46.432 1.00 103.50 2799 LEU A C 1
ATOM 2353 O O . LEU A 1 325 ? -21.853 -10.163 47.563 1.00 105.25 2799 LEU A O 1
ATOM 2358 N N . ALA A 1 326 ? -23.336 -11.103 46.151 1.00 99.98 2800 ALA A N 1
ATOM 2359 C CA . ALA A 1 326 ? -23.896 -11.971 47.183 1.00 102.83 2800 ALA A CA 1
ATOM 2360 C C . ALA A 1 326 ? -22.814 -12.798 47.865 1.00 106.55 2800 ALA A C 1
ATOM 2361 O O . ALA A 1 326 ? -22.888 -13.061 49.072 1.00 110.00 2800 ALA A O 1
ATOM 2363 N N . GLY A 1 327 ? -21.805 -13.226 47.102 1.00 101.34 2801 GLY A N 1
ATOM 2364 C CA . GLY A 1 327 ? -20.719 -13.994 47.686 1.00 105.31 2801 GLY A CA 1
ATOM 2365 C C . GLY A 1 327 ? -20.021 -13.255 48.811 1.00 106.77 2801 GLY A C 1
ATOM 2366 O O . GLY A 1 327 ? -19.635 -13.856 49.817 1.00 111.69 2801 GLY A O 1
ATOM 2367 N N . GLY A 1 328 ? -19.850 -11.942 48.657 1.00 102.02 2802 GLY A N 1
ATOM 2368 C CA . GLY A 1 328 ? -19.191 -11.173 49.697 1.00 103.06 2802 GLY A CA 1
ATOM 2369 C C . GLY A 1 328 ? -20.042 -11.037 50.942 1.00 105.89 2802 GLY A C 1
ATOM 2370 O O . GLY A 1 328 ? -19.538 -11.138 52.063 1.00 109.97 2802 GLY A O 1
ATOM 2371 N N . LEU A 1 329 ? -21.343 -10.800 50.765 1.00 101.81 2803 LEU A N 1
ATOM 2372 C CA . LEU A 1 329 ? -22.232 -10.672 51.915 1.00 104.43 2803 LEU A CA 1
ATOM 2373 C C . LEU A 1 329 ? -22.372 -11.996 52.653 1.00 110.48 2803 LEU A C 1
ATOM 2374 O O . LEU A 1 329 ? -22.410 -12.025 53.888 1.00 115.19 2803 LEU A O 1
ATOM 2379 N N . ASP A 1 330 ? -22.449 -13.102 51.911 1.00 105.87 2804 ASP A N 1
ATOM 2380 C CA . ASP A 1 330 ? -22.655 -14.408 52.523 1.00 111.62 2804 ASP A CA 1
ATOM 2381 C C . ASP A 1 330 ? -21.410 -14.976 53.190 1.00 117.72 2804 ASP A C 1
ATOM 2382 O O . ASP A 1 330 ? -21.544 -15.872 54.031 1.00 123.93 2804 ASP A O 1
ATOM 2387 N N . ARG A 1 331 ? -20.210 -14.498 52.848 1.00 111.69 2805 ARG A N 1
ATOM 2388 C CA . ARG A 1 331 ? -19.016 -14.964 53.550 1.00 116.11 2805 ARG A CA 1
ATOM 2389 C C . ARG A 1 331 ? -19.168 -14.790 55.055 1.00 120.80 2805 ARG A C 1
ATOM 2390 O O . ARG A 1 331 ? -19.016 -15.743 55.826 1.00 125.68 2805 ARG A O 1
ATOM 2398 N N . ALA A 1 332 ? -19.469 -13.565 55.488 1.00 110.04 2806 ALA A N 1
ATOM 2399 C CA . ALA A 1 332 ? -19.617 -13.277 56.907 1.00 113.73 2806 ALA A CA 1
ATOM 2400 C C . ALA A 1 332 ? -20.847 -13.933 57.516 1.00 119.00 2806 ALA A C 1
ATOM 2401 O O . ALA A 1 332 ? -21.008 -13.886 58.740 1.00 121.15 2806 ALA A O 1
ATOM 2403 N N . GLY A 1 333 ? -21.714 -14.529 56.705 1.00 117.12 2807 GLY A N 1
ATOM 2404 C CA . GLY A 1 333 ? -22.910 -15.155 57.230 1.00 117.73 2807 GLY A CA 1
ATOM 2405 C C . GLY A 1 333 ? -24.019 -14.173 57.521 1.00 113.76 2807 GLY A C 1
ATOM 2406 O O . GLY A 1 333 ? -24.698 -14.291 58.548 1.00 115.22 2807 GLY A O 1
ATOM 2407 N N . GLY A 1 334 ? -24.224 -13.200 56.641 1.00 112.00 2808 GLY A N 1
ATOM 2408 C CA . GLY A 1 334 ? -25.226 -12.194 56.890 1.00 113.30 2808 GLY A CA 1
ATOM 2409 C C . GLY A 1 334 ? -26.284 -12.133 55.817 1.00 112.84 2808 GLY A C 1
ATOM 2410 O O . GLY A 1 334 ? -27.182 -11.290 55.868 1.00 113.61 2808 GLY A O 1
ATOM 2411 N N . LEU A 1 335 ? -26.210 -13.046 54.858 1.00 111.05 2809 LEU A N 1
ATOM 2412 C CA . LEU A 1 335 ? -27.115 -13.038 53.717 1.00 110.44 2809 LEU A CA 1
ATOM 2413 C C . LEU A 1 335 ? -28.332 -13.872 54.092 1.00 110.17 2809 LEU A C 1
ATOM 2414 O O . LEU A 1 335 ? -28.231 -15.093 54.253 1.00 109.17 2809 LEU A O 1
ATOM 2419 N N . CYS A 1 336 ? -29.483 -13.213 54.226 1.00 110.79 2810 CYS A N 1
ATOM 2420 C CA . CYS A 1 336 ? -30.705 -13.879 54.649 1.00 110.89 2810 CYS A CA 1
ATOM 2421 C C . CYS A 1 336 ? -31.640 -14.193 53.495 1.00 110.11 2810 CYS A C 1
ATOM 2422 O O . CYS A 1 336 ? -32.453 -15.116 53.609 1.00 109.82 2810 CYS A O 1
ATOM 2425 N N . GLY A 1 337 ? -31.543 -13.460 52.394 1.00 107.86 2811 GLY A N 1
ATOM 2426 C CA . GLY A 1 337 ? -32.451 -13.690 51.294 1.00 107.20 2811 GLY A CA 1
ATOM 2427 C C . GLY A 1 337 ? -32.139 -12.897 50.046 1.00 106.82 2811 GLY A C 1
ATOM 2428 O O . GLY A 1 337 ? -31.670 -11.757 50.109 1.00 107.50 2811 GLY A O 1
ATOM 2429 N N . ALA A 1 338 ? -32.393 -13.510 48.899 1.00 106.59 2812 ALA A N 1
ATOM 2430 C CA . ALA A 1 338 ? -32.369 -12.829 47.617 1.00 106.19 2812 ALA A CA 1
ATOM 2431 C C . ALA A 1 338 ? -33.804 -12.704 47.134 1.00 106.31 2812 ALA A C 1
ATOM 2432 O O . ALA A 1 338 ? -34.612 -13.619 47.323 1.00 106.03 2812 ALA A O 1
ATOM 2434 N N . TYR A 1 339 ? -34.122 -11.573 46.524 1.00 102.93 2813 TYR A N 1
ATOM 2435 C CA . TYR A 1 339 ? -35.486 -11.257 46.140 1.00 103.31 2813 TYR A CA 1
ATOM 2436 C C . TYR A 1 339 ? -35.445 -10.495 44.826 1.00 102.93 2813 TYR A C 1
ATOM 2437 O O . TYR A 1 339 ? -34.423 -9.890 44.486 1.00 102.75 2813 TYR A O 1
ATOM 2446 N N . PRO A 1 340 ? -36.536 -10.518 44.055 1.00 105.25 2814 PRO A N 1
ATOM 2447 C CA . PRO A 1 340 ? -36.548 -9.771 42.790 1.00 104.97 2814 PRO A CA 1
ATOM 2448 C C . PRO A 1 340 ? -36.923 -8.306 42.956 1.00 105.93 2814 PRO A C 1
ATOM 2449 O O . PRO A 1 340 ? -36.450 -7.452 42.200 1.00 105.74 2814 PRO A O 1
ATOM 2453 N N . ASP A 1 341 ? -37.758 -8.002 43.948 1.00 106.73 2815 ASP A N 1
ATOM 2454 C CA . ASP A 1 341 ? -38.218 -6.637 44.172 1.00 107.45 2815 ASP A CA 1
ATOM 2455 C C . ASP A 1 341 ? -38.697 -6.514 45.611 1.00 108.37 2815 ASP A C 1
ATOM 2456 O O . ASP A 1 341 ? -38.743 -7.494 46.358 1.00 108.55 2815 ASP A O 1
ATOM 2461 N N . LEU A 1 342 ? -39.041 -5.283 45.995 1.00 110.22 2816 LEU A N 1
ATOM 2462 C CA . LEU A 1 342 ? -39.490 -5.038 47.362 1.00 111.12 2816 LEU A CA 1
ATOM 2463 C C . LEU A 1 342 ? -40.782 -5.786 47.661 1.00 112.15 2816 LEU A C 1
ATOM 2464 O O . LEU A 1 342 ? -40.943 -6.345 48.751 1.00 112.79 2816 LEU A O 1
ATOM 2469 N N . ALA A 1 343 ? -41.723 -5.784 46.712 1.00 112.60 2817 ALA A N 1
ATOM 2470 C CA . ALA A 1 343 ? -43.008 -6.444 46.925 1.00 113.72 2817 ALA A CA 1
ATOM 2471 C C . ALA A 1 343 ? -42.834 -7.898 47.351 1.00 113.51 2817 ALA A C 1
ATOM 2472 O O . ALA A 1 343 ? -43.587 -8.401 48.194 1.00 114.60 2817 ALA A O 1
ATOM 2474 N N . ALA A 1 344 ? -41.844 -8.589 46.782 1.00 113.39 2818 ALA A N 1
ATOM 2475 C CA . ALA A 1 344 ? -41.619 -9.985 47.136 1.00 112.96 2818 ALA A CA 1
ATOM 2476 C C . ALA A 1 344 ? -41.025 -10.114 48.535 1.00 113.38 2818 ALA A C 1
ATOM 2477 O O . ALA A 1 344 ? -41.382 -11.031 49.284 1.00 113.84 2818 ALA A O 1
ATOM 2479 N N . LEU A 1 345 ? -40.113 -9.210 48.901 1.00 111.54 2819 LEU A N 1
ATOM 2480 C CA . LEU A 1 345 ? -39.549 -9.221 50.248 1.00 112.01 2819 LEU A CA 1
ATOM 2481 C C . LEU A 1 345 ? -40.627 -9.020 51.303 1.00 113.52 2819 LEU A C 1
ATOM 2482 O O . LEU A 1 345 ? -40.673 -9.744 52.304 1.00 114.09 2819 LEU A O 1
ATOM 2487 N N . VAL A 1 346 ? -41.481 -8.010 51.111 1.00 116.57 2820 VAL A N 1
ATOM 2488 C CA . VAL A 1 346 ? -42.538 -7.712 52.074 1.00 118.17 2820 VAL A CA 1
ATOM 2489 C C . VAL A 1 346 ? -43.389 -8.948 52.341 1.00 118.98 2820 VAL A C 1
ATOM 2490 O O . VAL A 1 346 ? -43.790 -9.214 53.483 1.00 120.20 2820 VAL A O 1
ATOM 2494 N N . ALA A 1 347 ? -43.677 -9.725 51.295 1.00 122.97 2821 ALA A N 1
ATOM 2495 C CA . ALA A 1 347 ? -44.526 -10.899 51.468 1.00 123.65 2821 ALA A CA 1
ATOM 2496 C C . ALA A 1 347 ? -43.779 -12.031 52.160 1.00 123.09 2821 ALA A C 1
ATOM 2497 O O . ALA A 1 347 ? -44.328 -12.684 53.055 1.00 124.15 2821 ALA A O 1
ATOM 2499 N N . ALA A 1 348 ? -42.528 -12.278 51.763 1.00 122.57 2822 ALA A N 1
ATOM 2500 C CA . ALA A 1 348 ? -41.760 -13.361 52.368 1.00 121.93 2822 ALA A CA 1
ATOM 2501 C C . ALA A 1 348 ? -41.633 -13.179 53.872 1.00 123.11 2822 ALA A C 1
ATOM 2502 O O . ALA A 1 348 ? -41.728 -14.150 54.633 1.00 123.47 2822 ALA A O 1
ATOM 2504 N N . VAL A 1 349 ? -41.437 -11.939 54.322 1.00 123.03 2823 VAL A N 1
ATOM 2505 C CA . VAL A 1 349 ? -41.192 -11.703 55.739 1.00 124.05 2823 VAL A CA 1
ATOM 2506 C C . VAL A 1 349 ? -42.486 -11.786 56.541 1.00 125.89 2823 VAL A C 1
ATOM 2507 O O . VAL A 1 349 ? -42.490 -12.270 57.678 1.00 126.77 2823 VAL A O 1
ATOM 2511 N N . ALA A 1 350 ? -43.603 -11.323 55.972 1.00 126.56 2824 ALA A N 1
ATOM 2512 C CA . ALA A 1 350 ? -44.897 -11.560 56.602 1.00 128.45 2824 ALA A CA 1
ATOM 2513 C C . ALA A 1 350 ? -45.213 -13.047 56.665 1.00 128.54 2824 ALA A C 1
ATOM 2514 O O . ALA A 1 350 ? -45.899 -13.501 57.588 1.00 130.12 2824 ALA A O 1
ATOM 2516 N N . GLU A 1 351 ? -44.719 -13.815 55.694 1.00 132.85 2825 GLU A N 1
ATOM 2517 C CA . GLU A 1 351 ? -44.842 -15.267 55.674 1.00 132.49 2825 GLU A CA 1
ATOM 2518 C C . GLU A 1 351 ? -43.776 -15.968 56.510 1.00 131.84 2825 GLU A C 1
ATOM 2519 O O . GLU A 1 351 ? -43.613 -17.186 56.382 1.00 131.02 2825 GLU A O 1
ATOM 2525 N N . GLY A 1 352 ? -43.039 -15.233 57.337 1.00 132.16 2826 GLY A N 1
ATOM 2526 C CA . GLY A 1 352 ? -42.118 -15.831 58.281 1.00 131.88 2826 GLY A CA 1
ATOM 2527 C C . GLY A 1 352 ? -40.656 -15.851 57.891 1.00 130.06 2826 GLY A C 1
ATOM 2528 O O . GLY A 1 352 ? -39.877 -16.571 58.529 1.00 129.66 2826 GLY A O 1
ATOM 2529 N N . ALA A 1 353 ? -40.253 -15.102 56.868 1.00 124.13 2827 ALA A N 1
ATOM 2530 C CA . ALA A 1 353 ? -38.840 -15.019 56.535 1.00 122.71 2827 ALA A CA 1
ATOM 2531 C C . ALA A 1 353 ? -38.093 -14.250 57.625 1.00 123.40 2827 ALA A C 1
ATOM 2532 O O . ALA A 1 353 ? -38.671 -13.784 58.612 1.00 124.81 2827 ALA A O 1
ATOM 2534 N N . ALA A 1 354 ? -36.785 -14.112 57.442 1.00 121.75 2828 ALA A N 1
ATOM 2535 C CA . ALA A 1 354 ? -35.960 -13.410 58.413 1.00 122.35 2828 ALA A CA 1
ATOM 2536 C C . ALA A 1 354 ? -36.135 -11.905 58.257 1.00 122.83 2828 ALA A C 1
ATOM 2537 O O . ALA A 1 354 ? -36.134 -11.384 57.137 1.00 122.13 2828 ALA A O 1
ATOM 2539 N N . LEU A 1 355 ? -36.309 -11.213 59.374 1.00 117.22 2829 LEU A N 1
ATOM 2540 C CA . LEU A 1 355 ? -36.292 -9.756 59.364 1.00 117.51 2829 LEU A CA 1
ATOM 2541 C C . LEU A 1 355 ? -34.862 -9.281 59.164 1.00 116.74 2829 LEU A C 1
ATOM 2542 O O . LEU A 1 355 ? -34.021 -9.505 60.046 1.00 117.02 2829 LEU A O 1
ATOM 2547 N N . PRO A 1 356 ? -34.542 -8.623 58.054 1.00 112.26 2830 PRO A N 1
ATOM 2548 C CA . PRO A 1 356 ? -33.156 -8.228 57.799 1.00 111.67 2830 PRO A CA 1
ATOM 2549 C C . PRO A 1 356 ? -32.791 -6.916 58.472 1.00 112.17 2830 PRO A C 1
ATOM 2550 O O . PRO A 1 356 ? -33.613 -6.009 58.628 1.00 112.47 2830 PRO A O 1
ATOM 2554 N N . ASP A 1 357 ? -31.520 -6.829 58.874 1.00 109.98 2831 ASP A N 1
ATOM 2555 C CA . ASP A 1 357 ? -30.992 -5.567 59.372 1.00 110.26 2831 ASP A CA 1
ATOM 2556 C C . ASP A 1 357 ? -30.824 -4.565 58.243 1.00 109.38 2831 ASP A C 1
ATOM 2557 O O . ASP A 1 357 ? -30.943 -3.353 58.462 1.00 109.37 2831 ASP A O 1
ATOM 2562 N N . VAL A 1 358 ? -30.550 -5.051 57.035 1.00 107.25 2832 VAL A N 1
ATOM 2563 C CA . VAL A 1 358 ? -30.186 -4.209 55.904 1.00 106.30 2832 VAL A CA 1
ATOM 2564 C C . VAL A 1 358 ? -30.823 -4.784 54.649 1.00 105.52 2832 VAL A C 1
ATOM 2565 O O . VAL A 1 358 ? -30.677 -5.977 54.362 1.00 105.53 2832 VAL A O 1
ATOM 2569 N N . VAL A 1 359 ? -31.516 -3.936 53.897 1.00 101.13 2833 VAL A N 1
ATOM 2570 C CA . VAL A 1 359 ? -32.051 -4.288 52.587 1.00 100.41 2833 VAL A CA 1
ATOM 2571 C C . VAL A 1 359 ? -31.222 -3.558 51.539 1.00 99.35 2833 VAL A C 1
ATOM 2572 O O . VAL A 1 359 ? -31.232 -2.322 51.476 1.00 98.82 2833 VAL A O 1
ATOM 2576 N N . ALA A 1 360 ? -30.512 -4.319 50.712 1.00 98.78 2834 ALA A N 1
ATOM 2577 C CA . ALA A 1 360 ? -29.595 -3.762 49.730 1.00 97.80 2834 ALA A CA 1
ATOM 2578 C C . ALA A 1 360 ? -30.267 -3.645 48.369 1.00 97.04 2834 ALA A C 1
ATOM 2579 O O . ALA A 1 360 ? -31.000 -4.544 47.944 1.00 97.36 2834 ALA A O 1
ATOM 2581 N N . VAL A 1 361 ? -30.009 -2.533 47.694 1.00 97.39 2835 VAL A N 1
ATOM 2582 C CA . VAL A 1 361 ? -30.567 -2.245 46.381 1.00 96.78 2835 VAL A CA 1
ATOM 2583 C C . VAL A 1 361 ? -29.411 -2.032 45.415 1.00 95.77 2835 VAL A C 1
ATOM 2584 O O . VAL A 1 361 ? -28.805 -0.961 45.377 1.00 94.84 2835 VAL A O 1
ATOM 2588 N N . PRO A 1 362 ? -29.077 -3.035 44.623 1.00 96.51 2836 PRO A N 1
ATOM 2589 C CA . PRO A 1 362 ? -27.969 -2.898 43.670 1.00 95.53 2836 PRO A CA 1
ATOM 2590 C C . PRO A 1 362 ? -28.295 -1.985 42.498 1.00 94.81 2836 PRO A C 1
ATOM 2591 O O . PRO A 1 362 ? -29.120 -2.322 41.644 1.00 95.42 2836 PRO A O 1
ATOM 2595 N N . VAL A 1 363 ? -27.641 -0.833 42.445 1.00 92.32 2837 VAL A N 1
ATOM 2596 C CA . VAL A 1 363 ? -27.780 0.068 41.301 1.00 91.68 2837 VAL A CA 1
ATOM 2597 C C . VAL A 1 363 ? -26.843 -0.402 40.191 1.00 91.20 2837 VAL A C 1
ATOM 2598 O O . VAL A 1 363 ? -25.645 -0.609 40.447 1.00 90.41 2837 VAL A O 1
ATOM 2602 N N . PRO A 1 364 ? -27.334 -0.580 38.964 1.00 90.31 2838 PRO A N 1
ATOM 2603 C CA . PRO A 1 364 ? -26.474 -1.071 37.882 1.00 90.07 2838 PRO A CA 1
ATOM 2604 C C . PRO A 1 364 ? -25.707 0.041 37.185 1.00 88.94 2838 PRO A C 1
ATOM 2605 O O . PRO A 1 364 ? -26.218 1.134 36.933 1.00 88.92 2838 PRO A O 1
ATOM 2609 N N . SER A 1 365 ? -24.448 -0.255 36.879 1.00 90.78 2839 SER A N 1
ATOM 2610 C CA . SER A 1 365 ? -23.612 0.632 36.081 1.00 89.90 2839 SER A CA 1
ATOM 2611 C C . SER A 1 365 ? -23.968 0.462 34.603 1.00 91.05 2839 SER A C 1
ATOM 2612 O O . SER A 1 365 ? -24.928 -0.224 34.241 1.00 92.63 2839 SER A O 1
ATOM 2615 N N . GLY A 1 366 ? -23.182 1.081 33.727 1.00 85.97 2840 GLY A N 1
ATOM 2616 C CA . GLY A 1 366 ? -23.360 0.927 32.300 1.00 87.43 2840 GLY A CA 1
ATOM 2617 C C . GLY A 1 366 ? -24.410 1.813 31.671 1.00 89.02 2840 GLY A C 1
ATOM 2618 O O . GLY A 1 366 ? -24.576 1.766 30.445 1.00 90.80 2840 GLY A O 1
ATOM 2619 N N . ALA A 1 367 ? -25.144 2.591 32.459 1.00 88.27 2841 ALA A N 1
ATOM 2620 C CA . ALA A 1 367 ? -26.105 3.511 31.876 1.00 89.27 2841 ALA A CA 1
ATOM 2621 C C . ALA A 1 367 ? -25.378 4.498 30.967 1.00 89.23 2841 ALA A C 1
ATOM 2622 O O . ALA A 1 367 ? -24.298 4.988 31.321 1.00 87.65 2841 ALA A O 1
ATOM 2624 N N . PRO A 1 368 ? -25.922 4.802 29.791 1.00 88.92 2842 PRO A N 1
ATOM 2625 C CA . PRO A 1 368 ? -25.322 5.852 28.962 1.00 89.07 2842 PRO A CA 1
ATOM 2626 C C . PRO A 1 368 ? -25.353 7.188 29.692 1.00 87.32 2842 PRO A C 1
ATOM 2627 O O . PRO A 1 368 ? -26.319 7.516 30.385 1.00 86.87 2842 PRO A O 1
ATOM 2631 N N . VAL A 1 369 ? -24.285 7.968 29.531 1.00 88.59 2843 VAL A N 1
ATOM 2632 C CA . VAL A 1 369 ? -24.184 9.240 30.238 1.00 86.96 2843 VAL A CA 1
ATOM 2633 C C . VAL A 1 369 ? -24.964 10.259 29.423 1.00 88.05 2843 VAL A C 1
ATOM 2634 O O . VAL A 1 369 ? -24.411 10.960 28.567 1.00 88.61 2843 VAL A O 1
ATOM 2638 N N . GLY A 1 370 ? -26.264 10.322 29.676 1.00 90.51 2844 GLY A N 1
ATOM 2639 C CA . GLY A 1 370 ? -27.141 11.195 28.945 1.00 91.53 2844 GLY A CA 1
ATOM 2640 C C . GLY A 1 370 ? -28.359 11.569 29.759 1.00 91.09 2844 GLY A C 1
ATOM 2641 O O . GLY A 1 370 ? -28.626 11.005 30.824 1.00 90.35 2844 GLY A O 1
ATOM 2642 N N . PRO A 1 371 ? -29.125 12.539 29.267 1.00 94.94 2845 PRO A N 1
ATOM 2643 C CA . PRO A 1 371 ? -30.289 12.996 30.033 1.00 94.68 2845 PRO A CA 1
ATOM 2644 C C . PRO A 1 371 ? -31.329 11.912 30.227 1.00 95.48 2845 PRO A C 1
ATOM 2645 O O . PRO A 1 371 ? -31.927 11.829 31.305 1.00 94.90 2845 PRO A O 1
ATOM 2649 N N . ASP A 1 372 ? -31.506 11.030 29.242 1.00 97.57 2846 ASP A N 1
ATOM 2650 C CA . ASP A 1 372 ? -32.599 10.064 29.283 1.00 98.42 2846 ASP A CA 1
ATOM 2651 C C . ASP A 1 372 ? -32.448 9.080 30.438 1.00 97.70 2846 ASP A C 1
ATOM 2652 O O . ASP A 1 372 ? -33.422 8.791 31.145 1.00 97.86 2846 ASP A O 1
ATOM 2657 N N . ALA A 1 373 ? -31.238 8.568 30.659 1.00 93.76 2847 ALA A N 1
ATOM 2658 C CA . ALA A 1 373 ? -31.028 7.581 31.710 1.00 93.21 2847 ALA A CA 1
ATOM 2659 C C . ALA A 1 373 ? -30.997 8.190 33.107 1.00 91.85 2847 ALA A C 1
ATOM 2660 O O . ALA A 1 373 ? -31.237 7.473 34.085 1.00 91.70 2847 ALA A O 1
ATOM 2662 N N . VAL A 1 374 ? -30.704 9.485 33.227 1.00 94.08 2848 VAL A N 1
ATOM 2663 C CA . VAL A 1 374 ? -30.732 10.133 34.536 1.00 92.91 2848 VAL A CA 1
ATOM 2664 C C . VAL A 1 374 ? -32.157 10.201 35.077 1.00 93.66 2848 VAL A C 1
ATOM 2665 O O . VAL A 1 374 ? -32.407 9.830 36.230 1.00 93.48 2848 VAL A O 1
ATOM 2669 N N . ARG A 1 375 ? -33.103 10.714 34.278 1.00 98.34 2849 ARG A N 1
ATOM 2670 C CA . ARG A 1 375 ? -34.499 10.730 34.713 1.00 99.22 2849 ARG A CA 1
ATOM 2671 C C . ARG A 1 375 ? -34.935 9.346 35.171 1.00 99.89 2849 ARG A C 1
ATOM 2672 O O . ARG A 1 375 ? -35.543 9.191 36.235 1.00 100.00 2849 ARG A O 1
ATOM 2680 N N . ALA A 1 376 ? -34.607 8.322 34.382 1.00 95.36 2850 ALA A N 1
ATOM 2681 C CA . ALA A 1 376 ? -34.949 6.954 34.751 1.00 95.96 2850 ALA A CA 1
ATOM 2682 C C . ALA A 1 376 ? -34.352 6.581 36.102 1.00 95.08 2850 ALA A C 1
ATOM 2683 O O . ALA A 1 376 ? -35.062 6.107 36.997 1.00 95.49 2850 ALA A O 1
ATOM 2685 N N . THR A 1 377 ? -33.043 6.791 36.267 1.00 97.18 2851 THR A N 1
ATOM 2686 C CA . THR A 1 377 ? -32.373 6.415 37.509 1.00 96.38 2851 THR A CA 1
ATOM 2687 C C . THR A 1 377 ? -32.972 7.150 38.701 1.00 96.14 2851 THR A C 1
ATOM 2688 O O . THR A 1 377 ? -33.160 6.562 39.773 1.00 96.37 2851 THR A O 1
ATOM 2692 N N . VAL A 1 378 ? -33.288 8.434 38.530 1.00 97.70 2852 VAL A N 1
ATOM 2693 C CA . VAL A 1 378 ? -33.838 9.225 39.629 1.00 97.56 2852 VAL A CA 1
ATOM 2694 C C . VAL A 1 378 ? -35.268 8.789 39.928 1.00 98.88 2852 VAL A C 1
ATOM 2695 O O . VAL A 1 378 ? -35.603 8.428 41.062 1.00 99.19 2852 VAL A O 1
ATOM 2699 N N . LEU A 1 379 ? -36.133 8.834 38.911 1.00 99.71 2853 LEU A N 1
ATOM 2700 C CA . LEU A 1 379 ? -37.545 8.519 39.104 1.00 101.06 2853 LEU A CA 1
ATOM 2701 C C . LEU A 1 379 ? -37.752 7.099 39.620 1.00 101.73 2853 LEU A C 1
ATOM 2702 O O . LEU A 1 379 ? -38.722 6.836 40.342 1.00 102.61 2853 LEU A O 1
ATOM 2707 N N . GLY A 1 380 ? -36.859 6.172 39.264 1.00 103.60 2854 GLY A N 1
ATOM 2708 C CA . GLY A 1 380 ? -36.938 4.831 39.824 1.00 104.11 2854 GLY A CA 1
ATOM 2709 C C . GLY A 1 380 ? -36.579 4.787 41.297 1.00 103.70 2854 GLY A C 1
ATOM 2710 O O . GLY A 1 380 ? -37.262 4.136 42.093 1.00 104.52 2854 GLY A O 1
ATOM 2711 N N . ALA A 1 381 ? -35.501 5.474 41.680 1.00 101.16 2855 ALA A N 1
ATOM 2712 C CA . ALA A 1 381 ? -35.152 5.577 43.094 1.00 100.86 2855 ALA A CA 1
ATOM 2713 C C . ALA A 1 381 ? -36.228 6.324 43.865 1.00 101.42 2855 ALA A C 1
ATOM 2714 O O . ALA A 1 381 ? -36.552 5.966 45.004 1.00 102.01 2855 ALA A O 1
ATOM 2716 N N . LEU A 1 382 ? -36.783 7.375 43.261 1.00 105.42 2856 LEU A N 1
ATOM 2717 C CA . LEU A 1 382 ? -37.846 8.142 43.902 1.00 106.03 2856 LEU A CA 1
ATOM 2718 C C . LEU A 1 382 ? -39.055 7.255 44.186 1.00 107.58 2856 LEU A C 1
ATOM 2719 O O . LEU A 1 382 ? -39.590 7.252 45.300 1.00 108.22 2856 LEU A O 1
ATOM 2724 N N . ASP A 1 383 ? -39.501 6.497 43.178 1.00 107.59 2857 ASP A N 1
ATOM 2725 C CA . ASP A 1 383 ? -40.591 5.543 43.374 1.00 109.03 2857 ASP A CA 1
ATOM 2726 C C . ASP A 1 383 ? -40.254 4.516 44.448 1.00 109.20 2857 ASP A C 1
ATOM 2727 O O . ASP A 1 383 ? -41.116 4.146 45.255 1.00 110.28 2857 ASP A O 1
ATOM 2732 N N . LEU A 1 384 ? -39.008 4.039 44.472 1.00 106.63 2858 LEU A N 1
ATOM 2733 C CA . LEU A 1 384 ? -38.622 3.018 45.442 1.00 106.87 2858 LEU A CA 1
ATOM 2734 C C . LEU A 1 384 ? -38.648 3.570 46.861 1.00 107.02 2858 LEU A C 1
ATOM 2735 O O . LEU A 1 384 ? -39.198 2.938 47.771 1.00 108.01 2858 LEU A O 1
ATOM 2740 N N . ILE A 1 385 ? -38.022 4.731 47.074 1.00 107.80 2859 ILE A N 1
ATOM 2741 C CA . ILE A 1 385 ? -38.023 5.354 48.398 1.00 107.95 2859 ILE A CA 1
ATOM 2742 C C . ILE A 1 385 ? -39.451 5.522 48.906 1.00 109.27 2859 ILE A C 1
ATOM 2743 O O . ILE A 1 385 ? -39.762 5.194 50.057 1.00 110.18 2859 ILE A O 1
ATOM 2748 N N . ARG A 1 386 ? -40.336 6.056 48.059 1.00 112.31 2860 ARG A N 1
ATOM 2749 C CA . ARG A 1 386 ? -41.734 6.200 48.457 1.00 113.74 2860 ARG A CA 1
ATOM 2750 C C . ARG A 1 386 ? -42.355 4.851 48.805 1.00 115.09 2860 ARG A C 1
ATOM 2751 O O . ARG A 1 386 ? -43.188 4.760 49.716 1.00 116.35 2860 ARG A O 1
ATOM 2759 N N . ALA A 1 387 ? -41.967 3.791 48.090 1.00 112.40 2861 ALA A N 1
ATOM 2760 C CA . ALA A 1 387 ? -42.462 2.459 48.425 1.00 113.52 2861 ALA A CA 1
ATOM 2761 C C . ALA A 1 387 ? -41.948 2.001 49.784 1.00 113.69 2861 ALA A C 1
ATOM 2762 O O . ALA A 1 387 ? -42.675 1.347 50.540 1.00 114.97 2861 ALA A O 1
ATOM 2764 N N . TRP A 1 388 ? -40.697 2.340 50.112 1.00 113.82 2862 TRP A N 1
ATOM 2765 C CA . TRP A 1 388 ? -40.087 1.858 51.349 1.00 114.07 2862 TRP A CA 1
ATOM 2766 C C . TRP A 1 388 ? -40.680 2.547 52.571 1.00 114.95 2862 TRP A C 1
ATOM 2767 O O . TRP A 1 388 ? -40.868 1.916 53.618 1.00 115.98 2862 TRP A O 1
ATOM 2778 N N . LEU A 1 389 ? -40.969 3.843 52.465 1.00 115.65 2863 LEU A N 1
ATOM 2779 C CA . LEU A 1 389 ? -41.549 4.560 53.593 1.00 116.51 2863 LEU A CA 1
ATOM 2780 C C . LEU A 1 389 ? -42.972 4.096 53.879 1.00 118.29 2863 LEU A C 1
ATOM 2781 O O . LEU A 1 389 ? -43.426 4.157 55.029 1.00 119.45 2863 LEU A O 1
ATOM 2786 N N . ALA A 1 390 ? -43.690 3.631 52.857 1.00 119.14 2864 ALA A N 1
ATOM 2787 C CA . ALA A 1 390 ? -45.020 3.081 53.072 1.00 120.97 2864 ALA A CA 1
ATOM 2788 C C . ALA A 1 390 ? -44.983 1.653 53.603 1.00 121.78 2864 ALA A C 1
ATOM 2789 O O . ALA A 1 390 ? -46.039 1.109 53.944 1.00 123.41 2864 ALA A O 1
ATOM 2791 N N . VAL A 1 391 ? -43.800 1.034 53.666 1.00 122.11 2865 VAL A N 1
ATOM 2792 C CA . VAL A 1 391 ? -43.682 -0.299 54.244 1.00 122.79 2865 VAL A CA 1
ATOM 2793 C C . VAL A 1 391 ? -44.067 -0.248 55.713 1.00 124.15 2865 VAL A C 1
ATOM 2794 O O . VAL A 1 391 ? -43.546 0.568 56.483 1.00 123.88 2865 VAL A O 1
ATOM 2798 N N . GLU A 1 392 ? -44.987 -1.119 56.105 1.00 129.42 2866 GLU A N 1
ATOM 2799 C CA . GLU A 1 392 ? -45.425 -1.235 57.486 1.00 130.98 2866 GLU A CA 1
ATOM 2800 C C . GLU A 1 392 ? -44.701 -2.392 58.160 1.00 131.02 2866 GLU A C 1
ATOM 2801 O O . GLU A 1 392 ? -44.174 -3.292 57.502 1.00 130.15 2866 GLU A O 1
ATOM 2807 N N . GLY A 1 393 ? -44.659 -2.349 59.488 1.00 128.96 2867 GLY A N 1
ATOM 2808 C CA . GLY A 1 393 ? -44.062 -3.432 60.241 1.00 129.20 2867 GLY A CA 1
ATOM 2809 C C . GLY A 1 393 ? -42.594 -3.219 60.539 1.00 127.90 2867 GLY A C 1
ATOM 2810 O O . GLY A 1 393 ? -41.990 -2.189 60.229 1.00 126.82 2867 GLY A O 1
ATOM 2811 N N . ARG A 1 394 ? -42.012 -4.243 61.166 1.00 126.82 2868 ARG A N 1
ATOM 2812 C CA . ARG A 1 394 ? -40.621 -4.183 61.592 1.00 125.95 2868 ARG A CA 1
ATOM 2813 C C . ARG A 1 394 ? -39.659 -4.123 60.414 1.00 124.20 2868 ARG A C 1
ATOM 2814 O O . ARG A 1 394 ? -38.513 -3.693 60.588 1.00 123.48 2868 ARG A O 1
ATOM 2822 N N . LEU A 1 395 ? -40.097 -4.554 59.227 1.00 121.91 2869 LEU A N 1
ATOM 2823 C CA . LEU A 1 395 ? -39.231 -4.516 58.053 1.00 120.34 2869 LEU A CA 1
ATOM 2824 C C . LEU A 1 395 ? -38.786 -3.096 57.736 1.00 119.51 2869 LEU A C 1
ATOM 2825 O O . LEU A 1 395 ? -37.666 -2.889 57.256 1.00 118.40 2869 LEU A O 1
ATOM 2830 N N . GLY A 1 396 ? -39.646 -2.109 58.003 1.00 121.28 2870 GLY A N 1
ATOM 2831 C CA . GLY A 1 396 ? -39.297 -0.727 57.720 1.00 120.40 2870 GLY A CA 1
ATOM 2832 C C . GLY A 1 396 ? -38.121 -0.223 58.529 1.00 120.10 2870 GLY A C 1
ATOM 2833 O O . GLY A 1 396 ? -37.361 0.630 58.062 1.00 118.99 2870 GLY A O 1
ATOM 2834 N N . LEU A 1 397 ? -37.950 -0.739 59.749 1.00 119.25 2871 LEU A N 1
ATOM 2835 C CA . LEU A 1 397 ? -36.861 -0.284 60.607 1.00 119.20 2871 LEU A CA 1
ATOM 2836 C C . LEU A 1 397 ? -35.495 -0.593 60.011 1.00 118.17 2871 LEU A C 1
ATOM 2837 O O . LEU A 1 397 ? -34.491 -0.026 60.456 1.00 117.97 2871 LEU A O 1
ATOM 2842 N N . ALA A 1 398 ? -35.439 -1.482 59.024 1.00 116.28 2872 ALA A N 1
ATOM 2843 C CA . ALA A 1 398 ? -34.188 -1.836 58.374 1.00 115.44 2872 ALA A CA 1
ATOM 2844 C C . ALA A 1 398 ? -33.610 -0.655 57.604 1.00 114.26 2872 ALA A C 1
ATOM 2845 O O . ALA A 1 398 ? -34.332 0.231 57.137 1.00 113.76 2872 ALA A O 1
ATOM 2847 N N . ARG A 1 399 ? -32.284 -0.643 57.500 1.00 112.11 2873 ARG A N 1
ATOM 2848 C CA . ARG A 1 399 ? -31.585 0.324 56.667 1.00 110.90 2873 ARG A CA 1
ATOM 2849 C C . ARG A 1 399 ? -31.699 -0.037 55.196 1.00 109.83 2873 ARG A C 1
ATOM 2850 O O . ARG A 1 399 ? -31.537 -1.197 54.805 1.00 109.97 2873 ARG A O 1
ATOM 2858 N N . LEU A 1 400 ? -31.985 0.969 54.380 1.00 105.93 2874 LEU A N 1
ATOM 2859 C CA . LEU A 1 400 ? -32.103 0.790 52.941 1.00 104.94 2874 LEU A CA 1
ATOM 2860 C C . LEU A 1 400 ? -30.755 1.182 52.350 1.00 103.98 2874 LEU A C 1
ATOM 2861 O O . LEU A 1 400 ? -30.397 2.364 52.326 1.00 103.31 2874 LEU A O 1
ATOM 2866 N N . ALA A 1 401 ? -30.005 0.188 51.887 1.00 99.51 2875 ALA A N 1
ATOM 2867 C CA . ALA A 1 401 ? -28.661 0.403 51.375 1.00 98.80 2875 ALA A CA 1
ATOM 2868 C C . ALA A 1 401 ? -28.703 0.467 49.858 1.00 97.49 2875 ALA A C 1
ATOM 2869 O O . ALA A 1 401 ? -29.017 -0.528 49.198 1.00 97.59 2875 ALA A O 1
ATOM 2871 N N . PHE A 1 402 ? -28.393 1.637 49.312 1.00 97.08 2876 PHE A N 1
ATOM 2872 C CA . PHE A 1 402 ? -28.114 1.767 47.891 1.00 95.86 2876 PHE A CA 1
ATOM 2873 C C . PHE A 1 402 ? -26.639 1.471 47.678 1.00 95.47 2876 PHE A C 1
ATOM 2874 O O . PHE A 1 402 ? -25.777 2.113 48.288 1.00 95.54 2876 PHE A O 1
ATOM 2882 N N . VAL A 1 403 ? -26.350 0.496 46.828 1.00 95.27 2877 VAL A N 1
ATOM 2883 C CA . VAL A 1 403 ? -24.989 0.036 46.602 1.00 94.92 2877 VAL A CA 1
ATOM 2884 C C . VAL A 1 403 ? -24.666 0.334 45.144 1.00 93.54 2877 VAL A C 1
ATOM 2885 O O . VAL A 1 403 ? -25.078 -0.404 44.241 1.00 93.46 2877 VAL A O 1
ATOM 2889 N N . THR A 1 404 ? -23.924 1.411 44.908 1.00 93.44 2878 THR A N 1
ATOM 2890 C CA . THR A 1 404 ? -23.579 1.845 43.564 1.00 92.28 2878 THR A CA 1
ATOM 2891 C C . THR A 1 404 ? -22.169 1.398 43.199 1.00 91.80 2878 THR A C 1
ATOM 2892 O O . THR A 1 404 ? -21.412 0.891 44.028 1.00 92.37 2878 THR A O 1
ATOM 2896 N N . THR A 1 405 ? -21.819 1.600 41.931 1.00 93.49 2879 THR A N 1
ATOM 2897 C CA . THR A 1 405 ? -20.523 1.192 41.399 1.00 92.98 2879 THR A CA 1
ATOM 2898 C C . THR A 1 405 ? -19.832 2.416 40.808 1.00 92.45 2879 THR A C 1
ATOM 2899 O O . THR A 1 405 ? -20.282 2.954 39.790 1.00 91.92 2879 THR A O 1
ATOM 2903 N N . SER A 1 406 ? -18.736 2.837 41.443 1.00 93.23 2880 SER A N 1
ATOM 2904 C CA . SER A 1 406 ? -17.928 3.979 41.004 1.00 93.17 2880 SER A CA 1
ATOM 2905 C C . SER A 1 406 ? -18.785 5.222 40.763 1.00 92.83 2880 SER A C 1
ATOM 2906 O O . SER A 1 406 ? -18.712 5.866 39.715 1.00 92.12 2880 SER A O 1
ATOM 2909 N N . ALA A 1 407 ? -19.598 5.568 41.757 1.00 92.63 2881 ALA A N 1
ATOM 2910 C CA . ALA A 1 407 ? -20.408 6.776 41.694 1.00 92.37 2881 ALA A CA 1
ATOM 2911 C C . ALA A 1 407 ? -19.713 7.997 42.287 1.00 92.49 2881 ALA A C 1
ATOM 2912 O O . ALA A 1 407 ? -20.292 9.087 42.266 1.00 92.01 2881 ALA A O 1
ATOM 2914 N N . VAL A 1 408 ? -18.494 7.847 42.812 1.00 95.16 2882 VAL A N 1
ATOM 2915 C CA . VAL A 1 408 ? -17.746 8.942 43.422 1.00 95.74 2882 VAL A CA 1
ATOM 2916 C C . VAL A 1 408 ? -16.280 8.804 43.029 1.00 96.30 2882 VAL A C 1
ATOM 2917 O O . VAL A 1 408 ? -15.862 7.807 42.439 1.00 96.20 2882 VAL A O 1
ATOM 2921 N N . ALA A 1 409 ? -15.498 9.830 43.362 1.00 99.72 2883 ALA A N 1
ATOM 2922 C CA . ALA A 1 409 ? -14.057 9.848 43.116 1.00 100.84 2883 ALA A CA 1
ATOM 2923 C C . ALA A 1 409 ? -13.369 9.765 44.472 1.00 103.44 2883 ALA A C 1
ATOM 2924 O O . ALA A 1 409 ? -13.308 10.753 45.210 1.00 104.48 2883 ALA A O 1
ATOM 2926 N N . VAL A 1 410 ? -12.865 8.579 44.806 1.00 102.67 2884 VAL A N 1
ATOM 2927 C CA . VAL A 1 410 ? -12.250 8.380 46.114 1.00 105.42 2884 VAL A CA 1
ATOM 2928 C C . VAL A 1 410 ? -10.869 9.024 46.167 1.00 107.74 2884 VAL A C 1
ATOM 2929 O O . VAL A 1 410 ? -10.573 9.817 47.068 1.00 109.87 2884 VAL A O 1
ATOM 2933 N N . GLY A 1 411 ? -10.008 8.700 45.207 1.00 115.72 2885 GLY A N 1
ATOM 2934 C CA . GLY A 1 411 ? -8.622 9.147 45.221 1.00 118.39 2885 GLY A CA 1
ATOM 2935 C C . GLY A 1 411 ? -8.401 10.370 44.347 1.00 117.74 2885 GLY A C 1
ATOM 2936 O O . GLY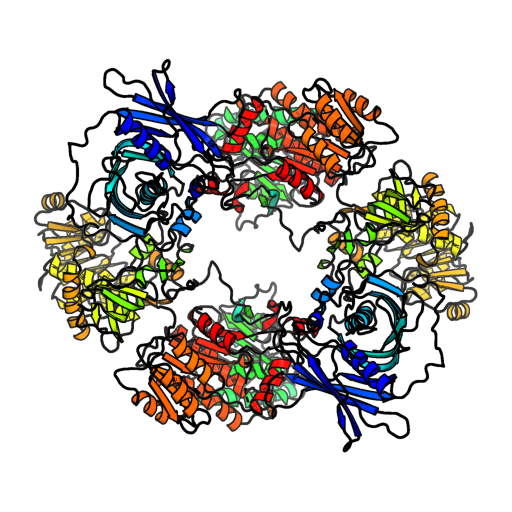 A 1 411 ? -9.011 10.507 43.284 1.00 114.88 2885 GLY A O 1
ATOM 2937 N N . ASP A 1 412 ? -7.521 11.263 44.814 1.00 124.79 2886 ASP A N 1
ATOM 2938 C CA . ASP A 1 412 ? -7.147 12.451 44.042 1.00 124.25 2886 ASP A CA 1
ATOM 2939 C C . ASP A 1 412 ? -6.248 12.017 42.885 1.00 124.65 2886 ASP A C 1
ATOM 2940 O O . ASP A 1 412 ? -5.030 12.213 42.873 1.00 127.76 2886 ASP A O 1
ATOM 2945 N N . GLY A 1 413 ? -6.874 11.432 41.882 1.00 121.75 2887 GLY A N 1
ATOM 2946 C CA . GLY A 1 413 ? -6.185 10.985 40.685 1.00 121.48 2887 GLY A CA 1
ATOM 2947 C C . GLY A 1 413 ? -7.124 11.135 39.520 1.00 117.89 2887 GLY A C 1
ATOM 2948 O O . GLY A 1 413 ? -7.996 12.009 39.520 1.00 116.27 2887 GLY A O 1
ATOM 2949 N N . THR A 1 414 ? -6.951 10.280 38.516 1.00 118.53 2888 THR A N 1
ATOM 2950 C CA . THR A 1 414 ? -7.822 10.272 37.349 1.00 115.67 2888 THR A CA 1
ATOM 2951 C C . THR A 1 414 ? -8.929 9.236 37.480 1.00 113.80 2888 THR A C 1
ATOM 2952 O O . THR A 1 414 ? -9.345 8.645 36.478 1.00 112.31 2888 THR A O 1
ATOM 2956 N N . GLU A 1 415 ? -9.392 8.985 38.705 1.00 110.25 2889 GLU A N 1
ATOM 2957 C CA . GLU A 1 415 ? -10.376 7.937 38.936 1.00 108.99 2889 GLU A CA 1
ATOM 2958 C C . GLU A 1 415 ? -11.626 8.160 38.093 1.00 106.71 2889 GLU A C 1
ATOM 2959 O O . GLU A 1 415 ? -12.255 9.221 38.157 1.00 106.05 2889 GLU A O 1
ATOM 2965 N N . HIS A 1 416 ? -11.983 7.150 37.299 1.00 101.28 2890 HIS A N 1
ATOM 2966 C CA . HIS A 1 416 ? -13.215 7.199 36.527 1.00 99.80 2890 HIS A CA 1
ATOM 2967 C C . HIS A 1 416 ? -14.439 7.074 37.426 1.00 99.56 2890 HIS A C 1
ATOM 2968 O O . HIS A 1 416 ? -14.385 6.552 38.544 1.00 100.49 2890 HIS A O 1
ATOM 2975 N N . VAL A 1 417 ? -15.565 7.558 36.900 1.00 95.41 2891 VAL A N 1
ATOM 2976 C CA . VAL A 1 417 ? -16.795 7.726 37.664 1.00 95.36 2891 VAL A CA 1
ATOM 2977 C C . VAL A 1 417 ? -17.969 7.511 36.719 1.00 94.84 2891 VAL A C 1
ATOM 2978 O O . VAL A 1 417 ? -17.846 7.635 35.499 1.00 94.64 2891 VAL A O 1
ATOM 2982 N N . ASP A 1 418 ? -19.121 7.183 37.301 1.00 88.93 2892 ASP A N 1
ATOM 2983 C CA . ASP A 1 418 ? -20.380 7.029 36.579 1.00 88.99 2892 ASP A CA 1
ATOM 2984 C C . ASP A 1 418 ? -21.297 8.177 36.972 1.00 88.92 2892 ASP A C 1
ATOM 2985 O O . ASP A 1 418 ? -21.952 8.113 38.024 1.00 89.28 2892 ASP A O 1
ATOM 2990 N N . PRO A 1 419 ? -21.370 9.249 36.182 1.00 86.64 2893 PRO A N 1
ATOM 2991 C CA . PRO A 1 419 ? -22.209 10.393 36.576 1.00 86.55 2893 PRO A CA 1
ATOM 2992 C C . PRO A 1 419 ? -23.669 10.037 36.798 1.00 87.18 2893 PRO A C 1
ATOM 2993 O O . PRO A 1 419 ? -24.341 10.695 37.602 1.00 87.23 2893 PRO A O 1
ATOM 2997 N N . VAL A 1 420 ? -24.177 9.009 36.115 1.00 88.90 2894 VAL A N 1
ATOM 2998 C CA . VAL A 1 420 ? -25.586 8.649 36.245 1.00 89.78 2894 VAL A CA 1
ATOM 2999 C C . VAL A 1 420 ? -25.885 8.173 37.661 1.00 89.84 2894 VAL A C 1
ATOM 3000 O O . VAL A 1 420 ? -26.842 8.629 38.300 1.00 90.14 2894 VAL A O 1
ATOM 3004 N N . SER A 1 421 ? -25.083 7.233 38.166 1.00 90.47 2895 SER A N 1
ATOM 3005 C CA . SER A 1 421 ? -25.298 6.738 39.523 1.00 90.87 2895 SER A CA 1
ATOM 3006 C C . SER A 1 421 ? -25.130 7.853 40.547 1.00 90.70 2895 SER A C 1
ATOM 3007 O O . SER A 1 421 ? -25.855 7.901 41.546 1.00 91.22 2895 SER A O 1
ATOM 3010 N N . ALA A 1 422 ? -24.175 8.758 40.318 1.00 89.84 2896 ALA A N 1
ATOM 3011 C CA . ALA A 1 422 ? -23.977 9.875 41.229 1.00 89.87 2896 ALA A CA 1
ATOM 3012 C C . ALA A 1 422 ? -25.170 10.818 41.257 1.00 89.79 2896 ALA A C 1
ATOM 3013 O O . ALA A 1 422 ? -25.266 11.642 42.174 1.00 89.74 2896 ALA A O 1
ATOM 3015 N N . ALA A 1 423 ? -26.076 10.721 40.279 1.00 89.85 2897 ALA A N 1
ATOM 3016 C CA . ALA A 1 423 ? -27.327 11.467 40.346 1.00 90.13 2897 ALA A CA 1
ATOM 3017 C C . ALA A 1 423 ? -28.283 10.831 41.344 1.00 90.99 2897 ALA A C 1
ATOM 3018 O O . ALA A 1 423 ? -28.949 11.541 42.103 1.00 91.19 2897 ALA A O 1
ATOM 3020 N N . LEU A 1 424 ? -28.366 9.496 41.355 1.00 91.50 2898 LEU A N 1
ATOM 3021 C CA . LEU A 1 424 ? -29.062 8.806 42.437 1.00 92.27 2898 LEU A CA 1
ATOM 3022 C C . LEU A 1 424 ? -28.418 9.108 43.782 1.00 92.25 2898 LEU A C 1
ATOM 3023 O O . LEU A 1 424 ? -29.115 9.302 44.784 1.00 92.78 2898 LEU A O 1
ATOM 3028 N N . TRP A 1 425 ? -27.083 9.127 43.821 1.00 94.14 2899 TRP A N 1
ATOM 3029 C CA . TRP A 1 425 ? -26.358 9.397 45.058 1.00 94.42 2899 TRP A CA 1
ATOM 3030 C C . TRP A 1 425 ? -26.802 10.720 45.672 1.00 94.31 2899 TRP A C 1
ATOM 3031 O O . TRP A 1 425 ? -26.913 10.844 46.897 1.00 94.99 2899 TRP A O 1
ATOM 3042 N N . GLY A 1 426 ? -27.061 11.718 44.829 1.00 98.19 2900 GLY A N 1
ATOM 3043 C CA . GLY A 1 426 ? -27.488 13.032 45.268 1.00 97.97 2900 GLY A CA 1
ATOM 3044 C C . GLY A 1 426 ? -28.935 13.077 45.710 1.00 98.52 2900 GLY A C 1
ATOM 3045 O O . GLY A 1 426 ? -29.272 13.770 46.673 1.00 98.82 2900 GLY A O 1
ATOM 3046 N N . LEU A 1 427 ? -29.811 12.368 44.991 1.00 97.97 2901 LEU A N 1
ATOM 3047 C CA . LEU A 1 427 ? -31.209 12.267 45.405 1.00 98.71 2901 LEU A CA 1
ATOM 3048 C C . LEU A 1 427 ? -31.321 11.728 46.824 1.00 99.52 2901 LEU A C 1
ATOM 3049 O O . LEU A 1 427 ? -31.992 12.319 47.679 1.00 99.94 2901 LEU A O 1
ATOM 3054 N N . VAL A 1 428 ? -30.664 10.598 47.088 1.00 100.18 2902 VAL A N 1
ATOM 3055 C CA . VAL A 1 428 ? -30.675 10.011 48.423 1.00 101.16 2902 VAL A CA 1
ATOM 3056 C C . VAL A 1 428 ? -29.972 10.931 49.409 1.00 101.21 2902 VAL A C 1
ATOM 3057 O O . VAL A 1 428 ? -30.339 10.991 50.590 1.00 102.12 2902 VAL A O 1
ATOM 3061 N N . ARG A 1 429 ? -28.967 11.674 48.938 1.00 104.62 2903 ARG A N 1
ATOM 3062 C CA . ARG A 1 429 ? -28.260 12.624 49.790 1.00 104.76 2903 ARG A CA 1
ATOM 3063 C C . ARG A 1 429 ? -29.235 13.574 50.481 1.00 104.96 2903 ARG A C 1
ATOM 3064 O O . ARG A 1 429 ? -29.137 13.816 51.690 1.00 105.79 2903 ARG A O 1
ATOM 3072 N N . SER A 1 430 ? -30.195 14.113 49.726 1.00 103.81 2904 SER A N 1
ATOM 3073 C CA . SER A 1 430 ? -31.247 14.923 50.334 1.00 104.15 2904 SER A CA 1
ATOM 3074 C C . SER A 1 430 ? -32.231 14.064 51.120 1.00 105.32 2904 SER A C 1
ATOM 3075 O O . SER A 1 430 ? -32.727 14.487 52.170 1.00 106.04 2904 SER A O 1
ATOM 3078 N N . ALA A 1 431 ? -32.538 12.865 50.618 1.00 104.04 2905 ALA A N 1
ATOM 3079 C CA . ALA A 1 431 ? -33.495 11.993 51.295 1.00 105.24 2905 ALA A CA 1
ATOM 3080 C C . ALA A 1 431 ? -33.017 11.610 52.689 1.00 106.22 2905 ALA A C 1
ATOM 3081 O O . ALA A 1 431 ? -33.825 11.487 53.618 1.00 107.28 2905 ALA A O 1
ATOM 3083 N N . GLN A 1 432 ? -31.709 11.400 52.851 1.00 107.25 2906 GLN A N 1
ATOM 3084 C CA . GLN A 1 432 ? -31.157 11.124 54.174 1.00 108.37 2906 GLN A CA 1
ATOM 3085 C C . GLN A 1 432 ? -31.467 12.235 55.171 1.00 108.71 2906 GLN A C 1
ATOM 3086 O O . GLN A 1 432 ? -31.745 11.959 56.343 1.00 109.90 2906 GLN A O 1
ATOM 3092 N N . SER A 1 433 ? -31.424 13.495 54.735 1.00 107.63 2907 SER A N 1
ATOM 3093 C CA . SER A 1 433 ? -31.727 14.583 55.660 1.00 107.92 2907 SER A CA 1
ATOM 3094 C C . SER A 1 433 ? -33.215 14.637 55.988 1.00 108.55 2907 SER A C 1
ATOM 3095 O O . SER A 1 433 ? -33.587 14.885 57.141 1.00 109.48 2907 SER A O 1
ATOM 3098 N N . GLU A 1 434 ? -34.081 14.408 54.994 1.00 110.77 2908 GLU A N 1
ATOM 3099 C CA . GLU A 1 434 ? -35.516 14.439 55.256 1.00 111.58 2908 GLU A CA 1
ATOM 3100 C C . GLU A 1 434 ? -35.918 13.317 56.200 1.00 113.01 2908 GLU A C 1
ATOM 3101 O O . GLU A 1 434 ? -36.703 13.529 57.133 1.00 114.06 2908 GLU A O 1
ATOM 3107 N N . GLU A 1 435 ? -35.389 12.118 55.973 1.00 111.96 2909 GLU A N 1
ATOM 3108 C CA . GLU A 1 435 ? -35.742 10.925 56.740 1.00 113.52 2909 GLU A CA 1
ATOM 3109 C C . GLU A 1 435 ? -34.443 10.332 57.268 1.00 114.19 2909 GLU A C 1
ATOM 3110 O O . GLU A 1 435 ? -33.865 9.426 56.653 1.00 114.08 2909 GLU A O 1
ATOM 3116 N N . PRO A 1 436 ? -33.946 10.827 58.400 1.00 112.48 2910 PRO A N 1
ATOM 3117 C CA . PRO A 1 436 ? -32.644 10.365 58.889 1.00 113.20 2910 PRO A CA 1
ATOM 3118 C C . PRO A 1 436 ? -32.678 8.905 59.309 1.00 114.55 2910 PRO A C 1
ATOM 3119 O O . PRO A 1 436 ? -33.721 8.360 59.679 1.00 115.29 2910 PRO A O 1
ATOM 3123 N N . GLY A 1 437 ? -31.507 8.269 59.245 1.00 116.15 2911 GLY A N 1
ATOM 3124 C CA . GLY A 1 437 ? -31.358 6.886 59.648 1.00 117.46 2911 GLY A CA 1
ATOM 3125 C C . GLY A 1 437 ? -32.042 5.869 58.764 1.00 117.23 2911 GLY A C 1
ATOM 3126 O O . GLY A 1 437 ? -32.014 4.676 59.088 1.00 118.34 2911 GLY A O 1
ATOM 3127 N N . ARG A 1 438 ? -32.648 6.292 57.657 1.00 110.22 2912 ARG A N 1
ATOM 3128 C CA . ARG A 1 438 ? -33.430 5.402 56.809 1.00 110.08 2912 ARG A CA 1
ATOM 3129 C C . ARG A 1 438 ? -32.645 4.838 55.636 1.00 109.26 2912 ARG A C 1
ATOM 3130 O O . ARG A 1 438 ? -32.916 3.710 55.210 1.00 109.74 2912 ARG A O 1
ATOM 3138 N N . PHE A 1 439 ? -31.668 5.578 55.119 1.00 104.02 2913 PHE A N 1
ATOM 3139 C CA . PHE A 1 439 ? -30.997 5.214 53.884 1.00 102.89 2913 PHE A CA 1
ATOM 3140 C C . PHE A 1 439 ? -29.494 5.336 54.087 1.00 102.79 2913 PHE A C 1
ATOM 3141 O O . PHE A 1 439 ? -29.030 6.128 54.912 1.00 103.13 2913 PHE A O 1
ATOM 3149 N N . VAL A 1 440 ? -28.731 4.552 53.324 1.00 101.01 2914 VAL A N 1
ATOM 3150 C CA . VAL A 1 440 ? -27.279 4.656 53.326 1.00 100.75 2914 VAL A CA 1
ATOM 3151 C C . VAL A 1 440 ? -26.800 4.605 51.882 1.00 98.84 2914 VAL A C 1
ATOM 3152 O O . VAL A 1 440 ? -27.492 4.117 50.986 1.00 98.25 2914 VAL A O 1
ATOM 3156 N N . LEU A 1 441 ? -25.612 5.152 51.661 1.00 98.30 2915 LEU A N 1
ATOM 3157 C CA . LEU A 1 441 ? -24.953 5.121 50.367 1.00 96.37 2915 LEU A CA 1
ATOM 3158 C C . LEU A 1 441 ? -23.616 4.424 50.543 1.00 96.85 2915 LEU A C 1
ATOM 3159 O O . LEU A 1 441 ? -22.843 4.777 51.438 1.00 97.96 2915 LEU A O 1
ATOM 3164 N N . VAL A 1 442 ? -23.350 3.423 49.706 1.00 94.26 2916 VAL A N 1
ATOM 3165 C CA . VAL A 1 442 ? -22.089 2.689 49.754 1.00 94.45 2916 VAL A CA 1
ATOM 3166 C C . VAL A 1 442 ? -21.650 2.451 48.318 1.00 92.08 2916 VAL A C 1
ATOM 3167 O O . VAL A 1 442 ? -22.347 1.769 47.559 1.00 91.72 2916 VAL A O 1
ATOM 3171 N N . ASP A 1 443 ? -20.499 3.001 47.947 1.00 97.00 2917 ASP A N 1
ATOM 3172 C CA . ASP A 1 443 ? -20.004 2.943 46.579 1.00 94.55 2917 ASP A CA 1
ATOM 3173 C C . ASP A 1 443 ? -18.875 1.926 46.472 1.00 94.30 2917 ASP A C 1
ATOM 3174 O O . ASP A 1 443 ? -18.007 1.847 47.346 1.00 95.43 2917 ASP A O 1
ATOM 3179 N N . LEU A 1 444 ? -18.892 1.153 45.393 1.00 95.76 2918 LEU A N 1
ATOM 3180 C CA . LEU A 1 444 ? -17.944 0.071 45.190 1.00 95.29 2918 LEU A CA 1
ATOM 3181 C C . LEU A 1 444 ? -17.186 0.263 43.885 1.00 92.66 2918 LEU A C 1
ATOM 3182 O O . LEU A 1 444 ? -17.720 0.798 42.909 1.00 91.42 2918 LEU A O 1
ATOM 3187 N N . ASP A 1 445 ? -15.931 -0.176 43.881 1.00 92.79 2919 ASP A N 1
ATOM 3188 C CA . ASP A 1 445 ? -15.137 -0.235 42.662 1.00 90.41 2919 ASP A CA 1
ATOM 3189 C C . ASP A 1 445 ? -15.470 -1.528 41.916 1.00 89.97 2919 ASP A C 1
ATOM 3190 O O . ASP A 1 445 ? -16.382 -2.271 42.288 1.00 91.58 2919 ASP A O 1
ATOM 3195 N N . ALA A 1 446 ? -14.730 -1.814 40.848 1.00 90.82 2920 ALA A N 1
ATOM 3196 C CA . ALA A 1 446 ? -14.957 -3.027 40.072 1.00 90.44 2920 ALA A CA 1
ATOM 3197 C C . ALA A 1 446 ? -14.257 -4.251 40.656 1.00 90.88 2920 ALA A C 1
ATOM 3198 O O . ALA A 1 446 ? -14.256 -5.309 40.018 1.00 90.41 2920 ALA A O 1
ATOM 3200 N N . ASP A 1 447 ? -13.662 -4.136 41.837 1.00 91.82 2921 ASP A N 1
ATOM 3201 C CA . ASP A 1 447 ? -12.971 -5.265 42.448 1.00 92.29 2921 ASP A CA 1
ATOM 3202 C C . ASP A 1 447 ? -13.968 -6.132 43.209 1.00 94.45 2921 ASP A C 1
ATOM 3203 O O . ASP A 1 447 ? -14.627 -5.633 44.129 1.00 96.30 2921 ASP A O 1
ATOM 3208 N N . PRO A 1 448 ? -14.128 -7.410 42.851 1.00 93.03 2922 PRO A N 1
ATOM 3209 C CA . PRO A 1 448 ? -15.001 -8.291 43.644 1.00 95.29 2922 PRO A CA 1
ATOM 3210 C C . PRO A 1 448 ? -14.610 -8.365 45.107 1.00 96.88 2922 PRO A C 1
ATOM 3211 O O . PRO A 1 448 ? -15.463 -8.679 45.949 1.00 99.17 2922 PRO A O 1
ATOM 3215 N N . ALA A 1 449 ? -13.342 -8.101 45.433 1.00 95.17 2923 ALA A N 1
ATOM 3216 C CA . ALA A 1 449 ? -12.918 -8.071 46.827 1.00 96.80 2923 ALA A CA 1
ATOM 3217 C C . ALA A 1 449 ? -13.709 -7.044 47.626 1.00 98.81 2923 ALA A C 1
ATOM 3218 O O . ALA A 1 449 ? -13.942 -7.236 48.824 1.00 100.96 2923 ALA A O 1
ATOM 3220 N N . SER A 1 450 ? -14.124 -5.949 46.983 1.00 94.92 2924 SER A N 1
ATOM 3221 C CA . SER A 1 450 ? -14.844 -4.897 47.691 1.00 96.68 2924 SER A CA 1
ATOM 3222 C C . SER A 1 450 ? -16.244 -5.339 48.094 1.00 98.81 2924 SER A C 1
ATOM 3223 O O . SER A 1 450 ? -16.770 -4.865 49.107 1.00 101.02 2924 SER A O 1
ATOM 3226 N N . ALA A 1 451 ? -16.870 -6.223 47.313 1.00 96.35 2925 ALA A N 1
ATOM 3227 C CA . ALA A 1 451 ? -18.151 -6.790 47.724 1.00 98.75 2925 ALA A CA 1
ATOM 3228 C C . ALA A 1 451 ? -18.038 -7.499 49.068 1.00 100.99 2925 ALA A C 1
ATOM 3229 O O . ALA A 1 451 ? -19.008 -7.544 49.833 1.00 103.56 2925 ALA A O 1
ATOM 3231 N N . SER A 1 452 ? -16.864 -8.059 49.368 1.00 100.38 2926 SER A N 1
ATOM 3232 C CA . SER A 1 452 ? -16.647 -8.771 50.621 1.00 102.09 2926 SER A CA 1
ATOM 3233 C C . SER A 1 452 ? -16.446 -7.837 51.808 1.00 103.82 2926 SER A C 1
ATOM 3234 O O . SER A 1 452 ? -16.648 -8.259 52.951 1.00 105.77 2926 SER A O 1
ATOM 3237 N N . ALA A 1 453 ? -16.054 -6.588 51.568 1.00 101.07 2927 ALA A N 1
ATOM 3238 C CA . ALA A 1 453 ? -15.922 -5.603 52.632 1.00 102.92 2927 ALA A CA 1
ATOM 3239 C C . ALA A 1 453 ? -17.237 -4.911 52.950 1.00 105.04 2927 ALA A C 1
ATOM 3240 O O . ALA A 1 453 ? -17.295 -4.121 53.898 1.00 107.01 2927 ALA A O 1
ATOM 3242 N N . LEU A 1 454 ? -18.284 -5.196 52.180 1.00 101.42 2928 LEU A N 1
ATOM 3243 C CA . LEU A 1 454 ? -19.558 -4.510 52.362 1.00 102.94 2928 LEU A CA 1
ATOM 3244 C C . LEU A 1 454 ? -20.156 -4.728 53.751 1.00 106.26 2928 LEU A C 1
ATOM 3245 O O . LEU A 1 454 ? -20.758 -3.779 54.284 1.00 107.19 2928 LEU A O 1
ATOM 3250 N N . PRO A 1 455 ? -20.060 -5.913 54.378 1.00 107.42 2929 PRO A N 1
ATOM 3251 C CA . PRO A 1 455 ? -20.440 -5.998 55.801 1.00 109.78 2929 PRO A CA 1
ATOM 3252 C C . PRO A 1 455 ? -19.667 -5.032 56.680 1.00 110.35 2929 PRO A C 1
ATOM 3253 O O . PRO A 1 455 ? -20.262 -4.356 57.528 1.00 111.39 2929 PRO A O 1
ATOM 3257 N N . ALA A 1 456 ? -18.342 -4.974 56.514 1.00 110.05 2930 ALA A N 1
ATOM 3258 C CA . ALA A 1 456 ? -17.529 -4.044 57.291 1.00 110.52 2930 ALA A CA 1
ATOM 3259 C C . ALA A 1 456 ? -17.964 -2.607 57.058 1.00 111.29 2930 ALA A C 1
ATOM 3260 O O . ALA A 1 456 ? -18.034 -1.814 58.005 1.00 112.51 2930 ALA A O 1
ATOM 3262 N N . ALA A 1 457 ? -18.232 -2.246 55.800 1.00 110.53 2931 ALA A N 1
ATOM 3263 C CA . ALA A 1 457 ? -18.715 -0.903 55.504 1.00 109.66 2931 ALA A CA 1
ATOM 3264 C C . ALA A 1 457 ? -19.904 -0.557 56.383 1.00 110.77 2931 ALA A C 1
ATOM 3265 O O . ALA A 1 457 ? -19.938 0.510 57.004 1.00 111.03 2931 ALA A O 1
ATOM 3267 N N . LEU A 1 458 ? -20.852 -1.479 56.506 1.00 112.52 2932 LEU A N 1
ATOM 3268 C CA . LEU A 1 458 ? -22.057 -1.234 57.272 1.00 112.98 2932 LEU A CA 1
ATOM 3269 C C . LEU A 1 458 ? -21.887 -1.560 58.744 1.00 114.60 2932 LEU A C 1
ATOM 3270 O O . LEU A 1 458 ? -22.882 -1.618 59.456 1.00 114.96 2932 LEU A O 1
ATOM 3275 N N . ALA A 1 459 ? -20.674 -1.859 59.200 1.00 120.32 2933 ALA A N 1
ATOM 3276 C CA . ALA A 1 459 ? -20.369 -1.787 60.621 1.00 121.02 2933 ALA A CA 1
ATOM 3277 C C . ALA A 1 459 ? -19.933 -0.391 61.035 1.00 120.92 2933 ALA A C 1
ATOM 3278 O O . ALA A 1 459 ? -19.418 -0.211 62.144 1.00 121.31 2933 ALA A O 1
ATOM 3280 N N . ALA A 1 460 ? -20.133 0.595 60.165 1.00 123.39 2934 ALA A N 1
ATOM 3281 C CA . ALA A 1 460 ? -19.631 1.954 60.339 1.00 123.09 2934 ALA A CA 1
ATOM 3282 C C . ALA A 1 460 ? -20.812 2.890 60.137 1.00 122.10 2934 ALA A C 1
ATOM 3283 O O . ALA A 1 460 ? -21.318 3.024 59.019 1.00 120.87 2934 ALA A O 1
ATOM 3285 N N . ARG A 1 461 ? -21.274 3.498 61.220 1.00 122.02 2935 ARG A N 1
ATOM 3286 C CA . ARG A 1 461 ? -22.528 4.237 61.229 1.00 121.26 2935 ARG A CA 1
ATOM 3287 C C . ARG A 1 461 ? -22.552 5.457 60.318 1.00 119.73 2935 ARG A C 1
ATOM 3288 O O . ARG A 1 461 ? -23.517 6.229 60.335 1.00 118.98 2935 ARG A O 1
ATOM 3296 N N . GLU A 1 462 ? -21.481 5.663 59.559 1.00 115.07 2936 GLU A N 1
ATOM 3297 C CA . GLU A 1 462 ? -21.447 6.738 58.585 1.00 113.28 2936 GLU A CA 1
ATOM 3298 C C . GLU A 1 462 ? -22.617 6.589 57.609 1.00 111.83 2936 GLU A C 1
ATOM 3299 O O . GLU A 1 462 ? -23.024 5.470 57.277 1.00 112.06 2936 GLU A O 1
ATOM 3305 N N . PRO A 1 463 ? -23.188 7.702 57.144 1.00 110.12 2937 PRO A N 1
ATOM 3306 C CA . PRO A 1 463 ? -24.336 7.612 56.231 1.00 108.68 2937 PRO A CA 1
ATOM 3307 C C . PRO A 1 463 ? -23.934 7.381 54.783 1.00 106.88 2937 PRO A C 1
ATOM 3308 O O . PRO A 1 463 ? -24.699 6.805 54.006 1.00 106.06 2937 PRO A O 1
ATOM 3312 N N . GLN A 1 464 ? -22.771 7.882 54.388 1.00 104.83 2938 GLN A N 1
ATOM 3313 C CA . GLN A 1 464 ? -22.202 7.592 53.081 1.00 103.05 2938 GLN A CA 1
ATOM 3314 C C . GLN A 1 464 ? -20.797 7.017 53.218 1.00 103.97 2938 GLN A C 1
ATOM 3315 O O . GLN A 1 464 ? -20.038 7.382 54.120 1.00 105.52 2938 GLN A O 1
ATOM 3321 N N . LEU A 1 465 ? -20.464 6.113 52.299 1.00 100.14 2939 LEU A N 1
ATOM 3322 C CA . LEU A 1 465 ? -19.318 5.228 52.432 1.00 101.11 2939 LEU A CA 1
ATOM 3323 C C . LEU A 1 465 ? -18.852 4.805 51.051 1.00 98.60 2939 LEU A C 1
ATOM 3324 O O . LEU A 1 465 ? -19.613 4.830 50.081 1.00 96.68 2939 LEU A O 1
ATOM 3329 N N . ALA A 1 466 ? -17.585 4.415 50.975 1.00 100.06 2940 ALA A N 1
ATOM 3330 C CA . ALA A 1 466 ? -17.008 3.939 49.731 1.00 97.54 2940 ALA A CA 1
ATOM 3331 C C . ALA A 1 466 ? -15.980 2.875 50.067 1.00 98.37 2940 ALA A C 1
ATOM 3332 O O . ALA A 1 466 ? -15.338 2.920 51.120 1.00 100.67 2940 ALA A O 1
ATOM 3334 N N . VAL A 1 467 ? -15.831 1.916 49.161 1.00 97.37 2941 VAL A N 1
ATOM 3335 C CA . VAL A 1 467 ? -14.946 0.780 49.363 1.00 97.57 2941 VAL A CA 1
ATOM 3336 C C . VAL A 1 467 ? -14.039 0.683 48.148 1.00 94.73 2941 VAL A C 1
ATOM 3337 O O . VAL A 1 467 ? -14.518 0.692 47.009 1.00 92.71 2941 VAL A O 1
ATOM 3341 N N . ARG A 1 468 ? -12.732 0.595 48.394 1.00 97.00 2942 ARG A N 1
ATOM 3342 C CA . ARG A 1 468 ? -11.718 0.537 47.343 1.00 94.54 2942 ARG A CA 1
ATOM 3343 C C . ARG A 1 468 ? -10.728 -0.561 47.705 1.00 94.58 2942 ARG A C 1
ATOM 3344 O O . ARG A 1 468 ? -9.989 -0.437 48.688 1.00 96.14 2942 ARG A O 1
ATOM 3352 N N . ALA A 1 469 ? -10.742 -1.642 46.922 1.00 92.57 2943 ALA A N 1
ATOM 3353 C CA . ALA A 1 469 ? -9.849 -2.786 47.108 1.00 92.22 2943 ALA A CA 1
ATOM 3354 C C . ALA A 1 469 ? -10.099 -3.476 48.444 1.00 94.52 2943 ALA A C 1
ATOM 3355 O O . ALA A 1 469 ? -9.171 -3.987 49.074 1.00 94.85 2943 ALA A O 1
ATOM 3357 N N . GLY A 1 470 ? -11.356 -3.494 48.882 1.00 94.13 2944 GLY A N 1
ATOM 3358 C CA . GLY A 1 470 ? -11.688 -4.064 50.171 1.00 96.54 2944 GLY A CA 1
ATOM 3359 C C . GLY A 1 470 ? -11.336 -3.201 51.359 1.00 98.66 2944 GLY A C 1
ATOM 3360 O O . GLY A 1 470 ? -11.193 -3.723 52.468 1.00 100.32 2944 GLY A O 1
ATOM 3361 N N . ALA A 1 471 ? -11.186 -1.894 51.164 1.00 96.18 2945 ALA A N 1
ATOM 3362 C CA . ALA A 1 471 ? -10.868 -0.962 52.236 1.00 98.43 2945 ALA A CA 1
ATOM 3363 C C . ALA A 1 471 ? -11.935 0.122 52.266 1.00 99.71 2945 ALA A C 1
ATOM 3364 O O . ALA A 1 471 ? -12.244 0.721 51.232 1.00 97.95 2945 ALA A O 1
ATOM 3366 N N . VAL A 1 472 ? -12.486 0.376 53.449 1.00 100.50 2946 VAL A N 1
ATOM 3367 C CA . VAL A 1 472 ? -13.606 1.296 53.598 1.00 101.98 2946 VAL A CA 1
ATOM 3368 C C . VAL A 1 472 ? -13.079 2.713 53.758 1.00 102.82 2946 VAL A C 1
ATOM 3369 O O . VAL A 1 472 ? -12.143 2.961 54.528 1.00 104.21 2946 VAL A O 1
ATOM 3373 N N . HIS A 1 473 ? -13.675 3.639 53.017 1.00 100.65 2947 HIS A N 1
ATOM 3374 C CA . HIS A 1 473 ? -13.340 5.052 53.070 1.00 101.08 2947 HIS A CA 1
ATOM 3375 C C . HIS A 1 473 ? -14.559 5.828 53.541 1.00 101.67 2947 HIS A C 1
ATOM 3376 O O . HIS A 1 473 ? -15.694 5.485 53.194 1.00 100.46 2947 HIS A O 1
ATOM 3383 N N . VAL A 1 474 ? -14.326 6.871 54.330 1.00 103.08 2948 VAL A N 1
ATOM 3384 C CA . VAL A 1 474 ? -15.415 7.737 54.774 1.00 102.63 2948 VAL A CA 1
ATOM 3385 C C . VAL A 1 474 ? -15.087 9.158 54.330 1.00 100.95 2948 VAL A C 1
ATOM 3386 O O . VAL A 1 474 ? -13.916 9.566 54.363 1.00 101.32 2948 VAL A O 1
ATOM 3390 N N . PRO A 1 475 ? -16.072 9.934 53.886 1.00 102.66 2949 PRO A N 1
ATOM 3391 C CA . PRO A 1 475 ? -15.789 11.267 53.354 1.00 100.74 2949 PRO A CA 1
ATOM 3392 C C . PRO A 1 475 ? -15.842 12.328 54.438 1.00 101.38 2949 PRO A C 1
ATOM 3393 O O . PRO A 1 475 ? -16.641 12.270 55.374 1.00 102.45 2949 PRO A O 1
ATOM 3397 N N . ARG A 1 476 ? -14.967 13.320 54.292 1.00 107.76 2950 ARG A N 1
ATOM 3398 C CA . ARG A 1 476 ? -14.915 14.438 55.223 1.00 107.86 2950 ARG A CA 1
ATOM 3399 C C . ARG A 1 476 ? -14.566 15.713 54.477 1.00 105.58 2950 ARG A C 1
ATOM 3400 O O . ARG A 1 476 ? -13.586 15.749 53.727 1.00 104.72 2950 ARG A O 1
ATOM 3408 N N . LEU A 1 477 ? -15.366 16.755 54.688 1.00 110.41 2951 LEU A N 1
ATOM 3409 C CA . LEU A 1 477 ? -15.034 18.056 54.133 1.00 108.42 2951 LEU A CA 1
ATOM 3410 C C . LEU A 1 477 ? -13.790 18.584 54.841 1.00 109.04 2951 LEU A C 1
ATOM 3411 O O . LEU A 1 477 ? -13.598 18.362 56.038 1.00 110.84 2951 LEU A O 1
ATOM 3416 N N . VAL A 1 478 ? -12.940 19.289 54.098 1.00 114.48 2952 VAL A N 1
ATOM 3417 C CA . VAL A 1 478 ? -11.632 19.709 54.605 1.00 114.86 2952 VAL A CA 1
ATOM 3418 C C . VAL A 1 478 ? -11.245 21.023 53.946 1.00 112.82 2952 VAL A C 1
ATOM 3419 O O . VAL A 1 478 ? -11.410 21.194 52.735 1.00 111.00 2952 VAL A O 1
ATOM 3423 N N . ARG A 1 479 ? -10.730 21.956 54.749 1.00 120.79 2953 ARG A N 1
ATOM 3424 C CA . ARG A 1 479 ? -10.213 23.208 54.212 1.00 119.10 2953 ARG A CA 1
ATOM 3425 C C . ARG A 1 479 ? -8.925 22.960 53.437 1.00 118.34 2953 ARG A C 1
ATOM 3426 O O . ARG A 1 479 ? -8.036 22.239 53.903 1.00 119.59 2953 ARG A O 1
ATOM 3434 N N . HIS A 1 480 ? -8.830 23.555 52.252 1.00 121.60 2954 HIS A N 1
ATOM 3435 C CA . HIS A 1 480 ? -7.658 23.359 51.408 1.00 120.68 2954 HIS A CA 1
ATOM 3436 C C . HIS A 1 480 ? -6.442 24.083 51.977 1.00 121.01 2954 HIS A C 1
ATOM 3437 O O . HIS A 1 480 ? -6.533 25.216 52.457 1.00 120.81 2954 HIS A O 1
ATOM 3444 N N . ARG A 1 481 ? -5.295 23.412 51.914 1.00 126.57 2955 ARG A N 1
ATOM 3445 C CA . ARG A 1 481 ? -4.027 23.866 52.471 1.00 126.99 2955 ARG A CA 1
ATOM 3446 C C . ARG A 1 481 ? -2.910 23.198 51.691 1.00 126.62 2955 ARG A C 1
ATOM 3447 O O . ARG A 1 481 ? -3.089 22.075 51.205 1.00 126.92 2955 ARG A O 1
ATOM 3455 N N . PRO A 1 482 ? -1.756 23.849 51.552 1.00 131.04 2956 PRO A N 1
ATOM 3456 C CA . PRO A 1 482 ? -0.625 23.186 50.899 1.00 130.87 2956 PRO A CA 1
ATOM 3457 C C . PRO A 1 482 ? -0.153 22.008 51.733 1.00 132.85 2956 PRO A C 1
ATOM 3458 O O . PRO A 1 482 ? -0.287 21.987 52.959 1.00 134.20 2956 PRO A O 1
ATOM 3462 N N . ARG A 1 483 ? 0.403 21.024 51.055 1.00 138.22 2957 ARG A N 1
ATOM 3463 C CA . ARG A 1 483 ? 0.787 19.801 51.734 1.00 140.05 2957 ARG A CA 1
ATOM 3464 C C . ARG A 1 483 ? 1.981 19.197 51.014 1.00 139.80 2957 ARG A C 1
ATOM 3465 O O . ARG A 1 483 ? 1.857 18.763 49.859 1.00 138.98 2957 ARG A O 1
ATOM 3473 N N . PRO A 1 484 ? 3.151 19.162 51.646 1.00 141.72 2958 PRO A N 1
ATOM 3474 C CA . PRO A 1 484 ? 4.214 18.290 51.148 1.00 141.86 2958 PRO A CA 1
ATOM 3475 C C . PRO A 1 484 ? 3.683 16.870 51.053 1.00 142.88 2958 PRO A C 1
ATOM 3476 O O . PRO A 1 484 ? 2.754 16.491 51.772 1.00 143.93 2958 PRO A O 1
ATOM 3480 N N . ASP A 1 485 ? 4.268 16.098 50.138 1.00 139.55 2959 ASP A N 1
ATOM 3481 C CA . ASP A 1 485 ? 3.838 14.747 49.774 1.00 140.21 2959 ASP A CA 1
ATOM 3482 C C . ASP A 1 485 ? 2.622 14.858 48.859 1.00 139.58 2959 ASP A C 1
ATOM 3483 O O . ASP A 1 485 ? 1.940 13.852 48.601 1.00 140.26 2959 ASP A O 1
ATOM 3488 N N . GLY A 1 486 ? 2.330 16.056 48.352 1.00 126.46 2960 GLY A N 1
ATOM 3489 C CA . GLY A 1 486 ? 1.185 16.285 47.502 1.00 125.35 2960 GLY A CA 1
ATOM 3490 C C . GLY A 1 486 ? 1.477 17.210 46.332 1.00 122.93 2960 GLY A C 1
ATOM 3491 O O . GLY A 1 486 ? 2.625 17.595 46.085 1.00 122.37 2960 GLY A O 1
ATOM 3492 N N . PRO A 1 487 ? 0.434 17.577 45.586 1.00 112.01 2961 PRO A N 1
ATOM 3493 C CA . PRO A 1 487 ? 0.633 18.359 44.361 1.00 109.36 2961 PRO A CA 1
ATOM 3494 C C . PRO A 1 487 ? 1.228 19.732 44.636 1.00 108.57 2961 PRO A C 1
ATOM 3495 O O . PRO A 1 487 ? 1.093 20.303 45.720 1.00 109.52 2961 PRO A O 1
ATOM 3499 N N . LEU A 1 488 ? 1.898 20.257 43.616 1.00 101.82 2962 LEU A N 1
ATOM 3500 C CA . LEU A 1 488 ? 2.570 21.542 43.711 1.00 101.14 2962 LEU A CA 1
ATOM 3501 C C . LEU A 1 488 ? 1.555 22.678 43.644 1.00 99.82 2962 LEU A C 1
ATOM 3502 O O . LEU A 1 488 ? 0.501 22.563 43.012 1.00 98.56 2962 LEU A O 1
ATOM 3507 N N . THR A 1 489 ? 1.891 23.789 44.297 1.00 99.51 2963 THR A N 1
ATOM 3508 C CA . THR A 1 489 ? 1.026 24.960 44.320 1.00 98.56 2963 THR A CA 1
ATOM 3509 C C . THR A 1 489 ? 1.722 26.107 43.607 1.00 97.31 2963 THR A C 1
ATOM 3510 O O . THR A 1 489 ? 2.783 26.556 44.065 1.00 98.07 2963 THR A O 1
ATOM 3514 N N . PRO A 1 490 ? 1.175 26.607 42.496 1.00 96.67 2964 PRO A N 1
ATOM 3515 C CA . PRO A 1 490 ? 1.881 27.647 41.749 1.00 95.68 2964 PRO A CA 1
ATOM 3516 C C . PRO A 1 490 ? 1.955 28.926 42.539 1.00 96.26 2964 PRO A C 1
ATOM 3517 O O . PRO A 1 490 ? 1.089 29.210 43.393 1.00 96.88 2964 PRO A O 1
ATOM 3521 N N . PRO A 1 491 ? 2.983 29.759 42.312 1.00 97.71 2965 PRO A N 1
ATOM 3522 C CA . PRO A 1 491 ? 3.130 30.997 43.084 1.00 98.32 2965 PRO A CA 1
ATOM 3523 C C . PRO A 1 491 ? 2.048 32.018 42.774 1.00 97.49 2965 PRO A C 1
ATOM 3524 O O . PRO A 1 491 ? 1.154 31.765 41.959 1.00 96.43 2965 PRO A O 1
ATOM 3528 N N . ALA A 1 492 ? 2.117 33.179 43.428 1.00 101.95 2966 ALA A N 1
ATOM 3529 C CA . ALA A 1 492 ? 1.098 34.201 43.222 1.00 101.37 2966 ALA A CA 1
ATOM 3530 C C . ALA A 1 492 ? 1.155 34.787 41.817 1.00 100.04 2966 ALA A C 1
ATOM 3531 O O . ALA A 1 492 ? 0.140 35.286 41.318 1.00 99.36 2966 ALA A O 1
ATOM 3533 N N . GLY A 1 493 ? 2.316 34.736 41.166 1.00 99.18 2967 GLY A N 1
ATOM 3534 C CA . GLY A 1 493 ? 2.463 35.364 39.871 1.00 98.14 2967 GLY A CA 1
ATOM 3535 C C . GLY A 1 493 ? 1.640 34.695 38.786 1.00 96.93 2967 GLY A C 1
ATOM 3536 O O . GLY A 1 493 ? 1.226 33.538 38.886 1.00 96.78 2967 GLY A O 1
ATOM 3537 N N . ALA A 1 494 ? 1.396 35.460 37.719 1.00 95.49 2968 ALA A N 1
ATOM 3538 C CA . ALA A 1 494 ? 0.806 34.877 36.521 1.00 94.34 2968 ALA A CA 1
ATOM 3539 C C . ALA A 1 494 ? 1.803 33.995 35.783 1.00 93.97 2968 ALA A C 1
ATOM 3540 O O . ALA A 1 494 ? 1.411 32.994 35.172 1.00 93.25 2968 ALA A O 1
ATOM 3542 N N . ALA A 1 495 ? 3.086 34.336 35.841 1.00 92.52 2969 ALA A N 1
ATOM 3543 C CA . ALA A 1 495 ? 4.128 33.608 35.136 1.00 92.29 2969 ALA A CA 1
ATOM 3544 C C . ALA A 1 495 ? 4.986 32.851 36.135 1.00 93.25 2969 ALA A C 1
ATOM 3545 O O . ALA A 1 495 ? 5.384 33.401 37.168 1.00 94.23 2969 ALA A O 1
ATOM 3547 N N . TRP A 1 496 ? 5.274 31.597 35.812 1.00 89.81 2970 TRP A N 1
ATOM 3548 C CA . TRP A 1 496 ? 6.027 30.690 36.669 1.00 90.86 2970 TRP A CA 1
ATOM 3549 C C . TRP A 1 496 ? 6.383 29.466 35.840 1.00 90.34 2970 TRP A C 1
ATOM 3550 O O . TRP A 1 496 ? 5.852 29.263 34.746 1.00 89.07 2970 TRP A O 1
ATOM 3561 N N . ARG A 1 497 ? 7.299 28.657 36.367 1.00 89.25 2971 ARG A N 1
ATOM 3562 C CA . ARG A 1 497 ? 7.716 27.451 35.668 1.00 88.99 2971 ARG A CA 1
ATOM 3563 C C . ARG A 1 497 ? 8.132 26.391 36.677 1.00 90.49 2971 ARG A C 1
ATOM 3564 O O . ARG A 1 497 ? 8.269 26.655 37.874 1.00 91.79 2971 ARG A O 1
ATOM 3572 N N . LEU A 1 498 ? 8.313 25.176 36.171 1.00 88.61 2972 LEU A N 1
ATOM 3573 C CA . LEU A 1 498 ? 8.894 24.099 36.956 1.00 90.27 2972 LEU A CA 1
ATOM 3574 C C . LEU A 1 498 ? 10.412 24.202 36.906 1.00 91.30 2972 LEU A C 1
ATOM 3575 O O . LEU A 1 498 ? 10.996 24.435 35.844 1.00 90.51 2972 LEU A O 1
ATOM 3580 N N . ALA A 1 499 ? 11.054 24.027 38.059 1.00 90.99 2973 ALA A N 1
ATOM 3581 C CA . ALA A 1 499 ? 12.492 24.237 38.146 1.00 92.01 2973 ALA A CA 1
ATOM 3582 C C . ALA A 1 499 ? 13.089 23.323 39.205 1.00 93.89 2973 ALA A C 1
ATOM 3583 O O . ALA A 1 499 ? 12.445 22.998 40.205 1.00 94.58 2973 ALA A O 1
ATOM 3585 N N . ALA A 1 500 ? 14.332 22.907 38.967 1.00 96.62 2974 ALA A N 1
ATOM 3586 C CA . ALA A 1 500 ? 15.018 22.021 39.895 1.00 98.35 2974 ALA A CA 1
ATOM 3587 C C . ALA A 1 500 ? 15.335 22.758 41.188 1.00 99.25 2974 ALA A C 1
ATOM 3588 O O . ALA A 1 500 ? 15.819 23.893 41.163 1.00 98.95 2974 ALA A O 1
ATOM 3590 N N . GLY A 1 501 ? 15.061 22.108 42.321 1.00 104.36 2975 GLY A N 1
ATOM 3591 C CA . GLY A 1 501 ? 15.244 22.729 43.620 1.00 105.21 2975 GLY A CA 1
ATOM 3592 C C . GLY A 1 501 ? 16.667 22.756 44.138 1.00 106.29 2975 GLY A C 1
ATOM 3593 O O . GLY A 1 501 ? 16.948 23.487 45.092 1.00 106.81 2975 GLY A O 1
ATOM 3594 N N . GLY A 1 502 ? 17.568 21.979 43.539 1.00 109.69 2976 GLY A N 1
ATOM 3595 C CA . GLY A 1 502 ? 18.959 21.967 43.939 1.00 110.63 2976 GLY A CA 1
ATOM 3596 C C . GLY A 1 502 ? 19.284 21.110 45.142 1.00 111.86 2976 GLY A C 1
ATOM 3597 O O . GLY A 1 502 ? 20.468 20.851 45.390 1.00 112.54 2976 GLY A O 1
ATOM 3598 N N . GLN A 1 503 ? 18.282 20.660 45.904 1.00 111.98 2977 GLN A N 1
ATOM 3599 C CA . GLN A 1 503 ? 18.547 19.726 46.993 1.00 113.08 2977 GLN A CA 1
ATOM 3600 C C . GLN A 1 503 ? 19.036 18.378 46.486 1.00 113.39 2977 GLN A C 1
ATOM 3601 O O . GLN A 1 503 ? 19.622 17.612 47.258 1.00 114.25 2977 GLN A O 1
ATOM 3607 N N . GLY A 1 504 ? 18.812 18.077 45.212 1.00 109.46 2978 GLY A N 1
ATOM 3608 C CA . GLY A 1 504 ? 19.126 16.770 44.679 1.00 109.68 2978 GLY A CA 1
ATOM 3609 C C . GLY A 1 504 ? 18.042 15.732 44.856 1.00 109.74 2978 GLY A C 1
ATOM 3610 O O . GLY A 1 504 ? 18.349 14.534 44.896 1.00 110.11 2978 GLY A O 1
ATOM 3611 N N . THR A 1 505 ? 16.778 16.149 44.956 1.00 104.37 2979 THR A N 1
ATOM 3612 C CA . THR A 1 505 ? 15.660 15.242 45.191 1.00 104.53 2979 THR A CA 1
ATOM 3613 C C . THR A 1 505 ? 14.473 15.703 44.357 1.00 103.59 2979 THR A C 1
ATOM 3614 O O . THR A 1 505 ? 14.374 16.872 43.982 1.00 102.82 2979 THR A O 1
ATOM 3618 N N . LEU A 1 506 ? 13.557 14.770 44.076 1.00 102.82 2980 LEU A N 1
ATOM 3619 C CA . LEU A 1 506 ? 12.335 15.128 43.363 1.00 101.94 2980 LEU A CA 1
ATOM 3620 C C . LEU A 1 506 ? 11.336 15.865 44.243 1.00 102.11 2980 LEU A C 1
ATOM 3621 O O . LEU A 1 506 ? 10.470 16.574 43.717 1.00 101.12 2980 LEU A O 1
ATOM 3626 N N . GLU A 1 507 ? 11.427 15.707 45.564 1.00 105.88 2981 GLU A N 1
ATOM 3627 C CA . GLU A 1 507 ? 10.619 16.523 46.462 1.00 106.12 2981 GLU A CA 1
ATOM 3628 C C . GLU A 1 507 ? 10.952 18.003 46.321 1.00 105.27 2981 GLU A C 1
ATOM 3629 O O . GLU A 1 507 ? 10.108 18.854 46.624 1.00 104.89 2981 GLU A O 1
ATOM 3635 N N . GLY A 1 508 ? 12.161 18.327 45.848 1.00 107.97 2982 GLY A N 1
ATOM 3636 C CA . GLY A 1 508 ? 12.596 19.707 45.736 1.00 107.23 2982 GLY A CA 1
ATOM 3637 C C . GLY A 1 508 ? 12.105 20.443 44.506 1.00 105.60 2982 GLY A C 1
ATOM 3638 O O . GLY A 1 508 ? 12.226 21.671 44.453 1.00 104.85 2982 GLY A O 1
ATOM 3639 N N . LEU A 1 509 ? 11.594 19.725 43.503 1.00 98.75 2983 LEU A N 1
ATOM 3640 C CA . LEU A 1 509 ? 10.918 20.375 42.385 1.00 96.96 2983 LEU A CA 1
ATOM 3641 C C . LEU A 1 509 ? 9.846 21.328 42.892 1.00 96.34 2983 LEU A C 1
ATOM 3642 O O . LEU A 1 509 ? 9.047 20.977 43.763 1.00 97.17 2983 LEU A O 1
ATOM 3647 N N . ALA A 1 510 ? 9.830 22.539 42.342 1.00 95.20 2984 ALA A N 1
ATOM 3648 C CA . ALA A 1 510 ? 8.897 23.550 42.807 1.00 94.63 2984 ALA A CA 1
ATOM 3649 C C . ALA A 1 510 ? 8.481 24.435 41.647 1.00 92.65 2984 ALA A C 1
ATOM 3650 O O . ALA A 1 510 ? 9.259 24.685 40.722 1.00 91.96 2984 ALA A O 1
ATOM 3652 N N . LEU A 1 511 ? 7.237 24.896 41.705 1.00 92.59 2985 LEU A N 1
ATOM 3653 C CA . LEU A 1 511 ? 6.736 25.873 40.752 1.00 90.78 2985 LEU A CA 1
ATOM 3654 C C . LEU A 1 511 ? 7.214 27.246 41.206 1.00 91.03 2985 LEU A C 1
ATOM 3655 O O . LEU A 1 511 ? 6.817 27.720 42.276 1.00 91.83 2985 LEU A O 1
ATOM 3660 N N . VAL A 1 512 ? 8.064 27.884 40.406 1.00 93.26 2986 VAL A N 1
ATOM 3661 C CA . VAL A 1 512 ? 8.765 29.086 40.852 1.00 93.74 2986 VAL A CA 1
ATOM 3662 C C . VAL A 1 512 ? 8.432 30.261 39.940 1.00 92.40 2986 VAL A C 1
ATOM 3663 O O . VAL A 1 512 ? 8.191 30.062 38.744 1.00 91.15 2986 VAL A O 1
ATOM 3667 N N . PRO A 1 513 ? 8.423 31.494 40.452 1.00 94.47 2987 PRO A N 1
ATOM 3668 C CA . PRO A 1 513 ? 8.203 32.658 39.583 1.00 93.43 2987 PRO A CA 1
ATOM 3669 C C . PRO A 1 513 ? 9.210 32.707 38.443 1.00 93.05 2987 PRO A C 1
ATOM 3670 O O . PRO A 1 513 ? 10.389 32.397 38.617 1.00 93.92 2987 PRO A O 1
ATOM 3674 N N . ALA A 1 514 ? 8.734 33.112 37.268 1.00 99.71 2988 ALA A N 1
ATOM 3675 C CA . ALA A 1 514 ? 9.560 33.193 36.063 1.00 99.29 2988 ALA A CA 1
ATOM 3676 C C . ALA A 1 514 ? 9.381 34.570 35.437 1.00 98.85 2988 ALA A C 1
ATOM 3677 O O . ALA A 1 514 ? 8.639 34.731 34.459 1.00 97.86 2988 ALA A O 1
ATOM 3679 N N . PRO A 1 515 ? 10.055 35.591 35.978 1.00 100.33 2989 PRO A N 1
ATOM 3680 C CA . PRO A 1 515 ? 9.906 36.937 35.406 1.00 100.07 2989 PRO A CA 1
ATOM 3681 C C . PRO A 1 515 ? 10.441 37.065 33.992 1.00 99.64 2989 PRO A C 1
ATOM 3682 O O . PRO A 1 515 ? 9.867 37.815 33.192 1.00 99.15 2989 PRO A O 1
ATOM 3686 N N . ASP A 1 516 ? 11.529 36.363 33.654 1.00 103.22 2990 ASP A N 1
ATOM 3687 C CA . ASP A 1 516 ? 12.113 36.497 32.322 1.00 102.96 2990 ASP A CA 1
ATOM 3688 C C . ASP A 1 516 ? 11.154 36.077 31.215 1.00 101.82 2990 ASP A C 1
ATOM 3689 O O . ASP A 1 516 ? 11.441 36.331 30.040 1.00 101.63 2990 ASP A O 1
ATOM 3694 N N . ALA A 1 517 ? 10.030 35.449 31.562 1.00 98.87 2991 ALA A N 1
ATOM 3695 C CA . ALA A 1 517 ? 8.990 35.163 30.584 1.00 97.81 2991 ALA A CA 1
ATOM 3696 C C . ALA A 1 517 ? 8.109 36.386 30.344 1.00 97.60 2991 ALA A C 1
ATOM 3697 O O . ALA A 1 517 ? 7.795 36.715 29.196 1.00 97.21 2991 ALA A O 1
ATOM 3699 N N . GLU A 1 518 ? 7.705 37.074 31.417 1.00 102.28 2992 GLU A N 1
ATOM 3700 C CA . GLU A 1 518 ? 6.876 38.269 31.289 1.00 102.24 2992 GLU A CA 1
ATOM 3701 C C . GLU A 1 518 ? 7.606 39.441 30.646 1.00 102.74 2992 GLU A C 1
ATOM 3702 O O . GLU A 1 518 ? 6.950 40.355 30.137 1.00 103.18 2992 GLU A O 1
ATOM 3708 N N . ALA A 1 519 ? 8.936 39.430 30.653 1.00 103.57 2993 ALA A N 1
ATOM 3709 C CA . ALA A 1 519 ? 9.787 40.567 30.315 1.00 105.42 2993 ALA A CA 1
ATOM 3710 C C . ALA A 1 519 ? 9.527 41.056 28.892 1.00 105.52 2993 ALA A C 1
ATOM 3711 O O . ALA A 1 519 ? 8.938 40.317 28.095 1.00 103.88 2993 ALA A O 1
ATOM 3713 N N . PRO A 1 520 ? 9.945 42.272 28.521 1.00 104.45 2994 PRO A N 1
ATOM 3714 C CA . PRO A 1 520 ? 9.712 42.735 27.149 1.00 104.89 2994 PRO A CA 1
ATOM 3715 C C . PRO A 1 520 ? 10.460 41.877 26.143 1.00 103.68 2994 PRO A C 1
ATOM 3716 O O . PRO A 1 520 ? 11.498 41.285 26.447 1.00 103.48 2994 PRO A O 1
ATOM 3720 N N . LEU A 1 521 ? 9.916 41.808 24.934 1.00 100.53 2995 LEU A N 1
ATOM 3721 C CA . LEU A 1 521 ? 10.493 40.961 23.902 1.00 99.57 2995 LEU A CA 1
ATOM 3722 C C . LEU A 1 521 ? 11.624 41.680 23.177 1.00 101.38 2995 LEU A C 1
ATOM 3723 O O . LEU A 1 521 ? 11.558 42.887 22.929 1.00 103.99 2995 LEU A O 1
ATOM 3728 N N . THR A 1 522 ? 12.668 40.931 22.846 1.00 103.50 2996 THR A N 1
ATOM 3729 C CA . THR A 1 522 ? 13.689 41.380 21.912 1.00 104.95 2996 THR A CA 1
ATOM 3730 C C . THR A 1 522 ? 13.273 40.992 20.499 1.00 104.29 2996 THR A C 1
ATOM 3731 O O . THR A 1 522 ? 12.305 40.250 20.309 1.00 102.67 2996 THR A O 1
ATOM 3735 N N . PRO A 1 523 ? 13.959 41.499 19.467 1.00 104.61 2997 PRO A N 1
ATOM 3736 C CA . PRO A 1 523 ? 13.615 41.086 18.099 1.00 104.15 2997 PRO A CA 1
ATOM 3737 C C . PRO A 1 523 ? 13.703 39.578 17.920 1.00 102.74 2997 PRO A C 1
ATOM 3738 O O . PRO A 1 523 ? 14.503 38.896 18.565 1.00 102.64 2997 PRO A O 1
ATOM 3742 N N . GLY A 1 524 ? 12.860 39.061 17.026 1.00 102.32 2998 GLY A N 1
ATOM 3743 C CA . GLY A 1 524 ? 12.840 37.649 16.710 1.00 101.99 2998 GLY A CA 1
ATOM 3744 C C . GLY A 1 524 ? 12.053 36.777 17.664 1.00 100.79 2998 GLY A C 1
ATOM 3745 O O . GLY A 1 524 ? 11.951 35.567 17.425 1.00 100.45 2998 GLY A O 1
ATOM 3746 N N . GLN A 1 525 ? 11.493 37.342 18.730 1.00 99.05 2999 GLN A N 1
ATOM 3747 C CA . GLN A 1 525 ? 10.840 36.573 19.778 1.00 98.04 2999 GLN A CA 1
ATOM 3748 C C . GLN A 1 525 ? 9.323 36.679 19.687 1.00 97.44 2999 GLN A C 1
ATOM 3749 O O . GLN A 1 525 ? 8.771 37.606 19.087 1.00 97.85 2999 GLN A O 1
ATOM 3755 N N . VAL A 1 526 ? 8.655 35.695 20.293 1.00 94.54 3000 VAL A N 1
ATOM 3756 C CA . VAL A 1 526 ? 7.221 35.727 20.550 1.00 93.92 3000 VAL A CA 1
ATOM 3757 C C . VAL A 1 526 ? 7.021 35.296 21.996 1.00 93.17 3000 VAL A C 1
ATOM 3758 O O . VAL A 1 526 ? 7.901 34.691 22.612 1.00 93.15 3000 VAL A O 1
ATOM 3762 N N . ARG A 1 527 ? 5.853 35.621 22.542 1.00 92.75 3001 ARG A N 1
ATOM 3763 C CA . ARG A 1 527 ? 5.458 35.132 23.855 1.00 92.15 3001 ARG A CA 1
ATOM 3764 C C . ARG A 1 527 ? 4.264 34.201 23.710 1.00 91.46 3001 ARG A C 1
ATOM 3765 O O . ARG A 1 527 ? 3.317 34.499 22.976 1.00 91.54 3001 ARG A O 1
ATOM 3773 N N . VAL A 1 528 ? 4.308 33.078 24.422 1.00 89.29 3002 VAL A N 1
ATOM 3774 C CA . VAL A 1 528 ? 3.366 31.983 24.228 1.00 88.62 3002 VAL A CA 1
ATOM 3775 C C . VAL A 1 528 ? 2.672 31.683 25.548 1.00 88.21 3002 VAL A C 1
ATOM 3776 O O . VAL A 1 528 ? 3.334 31.489 26.575 1.00 88.33 3002 VAL A O 1
ATOM 3780 N N . ALA A 1 529 ? 1.343 31.644 25.516 1.00 87.79 3003 ALA A N 1
ATOM 3781 C CA . ALA A 1 529 ? 0.542 31.146 26.632 1.00 87.43 3003 ALA A CA 1
ATOM 3782 C C . ALA A 1 529 ? 0.524 29.630 26.521 1.00 86.77 3003 ALA A C 1
ATOM 3783 O O . ALA A 1 529 ? -0.307 29.044 25.825 1.00 86.45 3003 ALA A O 1
ATOM 3785 N N . VAL A 1 530 ? 1.468 28.987 27.212 1.00 84.52 3004 VAL A N 1
ATOM 3786 C CA . VAL A 1 530 ? 1.723 27.566 27.005 1.00 83.97 3004 VAL A CA 1
ATOM 3787 C C . VAL A 1 530 ? 0.539 26.743 27.495 1.00 83.45 3004 VAL A C 1
ATOM 3788 O O . VAL A 1 530 ? -0.053 27.026 28.546 1.00 83.70 3004 VAL A O 1
ATOM 3792 N N . ARG A 1 531 ? 0.194 25.710 26.730 1.00 80.68 3005 ARG A N 1
ATOM 3793 C CA . ARG A 1 531 ? -0.828 24.745 27.114 1.00 80.17 3005 ARG A CA 1
ATOM 3794 C C . ARG A 1 531 ? -0.266 23.395 27.526 1.00 79.78 3005 ARG A C 1
ATOM 3795 O O . ARG A 1 531 ? -0.871 22.719 28.358 1.00 79.67 3005 ARG A O 1
ATOM 3803 N N . ALA A 1 532 ? 0.867 22.986 26.961 1.00 78.44 3006 ALA A N 1
ATOM 3804 C CA . ALA A 1 532 ? 1.488 21.722 27.324 1.00 78.28 3006 ALA A CA 1
ATOM 3805 C C . ALA A 1 532 ? 2.961 21.773 26.952 1.00 78.75 3006 ALA A C 1
ATOM 3806 O O . ALA A 1 532 ? 3.376 22.555 26.093 1.00 78.94 3006 ALA A O 1
ATOM 3808 N N . ALA A 1 533 ? 3.751 20.930 27.615 1.00 79.26 3007 ALA A N 1
ATOM 3809 C CA . ALA A 1 533 ? 5.180 20.864 27.352 1.00 80.01 3007 ALA A CA 1
ATOM 3810 C C . ALA A 1 533 ? 5.661 19.423 27.444 1.00 80.20 3007 ALA A C 1
ATOM 3811 O O . ALA A 1 533 ? 5.144 18.624 28.229 1.00 80.32 3007 ALA A O 1
ATOM 3813 N N . GLY A 1 534 ? 6.668 19.100 26.627 1.00 82.03 3008 GLY A N 1
ATOM 3814 C CA . GLY A 1 534 ? 7.227 17.768 26.623 1.00 82.42 3008 GLY A CA 1
ATOM 3815 C C . GLY A 1 534 ? 8.327 17.602 27.654 1.00 84.49 3008 GLY A C 1
ATOM 3816 O O . GLY A 1 534 ? 8.865 18.572 28.188 1.00 85.51 3008 GLY A O 1
ATOM 3817 N N . VAL A 1 535 ? 8.665 16.345 27.940 1.00 81.83 3009 VAL A N 1
ATOM 3818 C CA . VAL A 1 535 ? 9.635 16.027 28.982 1.00 84.54 3009 VAL A CA 1
ATOM 3819 C C . VAL A 1 535 ? 10.580 14.953 28.460 1.00 85.57 3009 VAL A C 1
ATOM 3820 O O . VAL A 1 535 ? 10.138 13.895 28.002 1.00 84.62 3009 VAL A O 1
ATOM 3824 N N . ASN A 1 536 ? 11.875 15.237 28.525 1.00 86.22 3010 ASN A N 1
ATOM 3825 C CA . ASN A 1 536 ? 12.951 14.319 28.185 1.00 87.97 3010 ASN A CA 1
ATOM 3826 C C . ASN A 1 536 ? 13.514 13.690 29.452 1.00 91.38 3010 ASN A C 1
ATOM 3827 O O . ASN A 1 536 ? 13.398 14.243 30.548 1.00 92.31 3010 ASN A O 1
ATOM 3832 N N . PHE A 1 537 ? 14.108 12.501 29.296 1.00 85.10 3011 PHE A N 1
ATOM 3833 C CA . PHE A 1 537 ? 14.782 11.854 30.422 1.00 87.89 3011 PHE A CA 1
ATOM 3834 C C . PHE A 1 537 ? 15.872 12.738 31.011 1.00 88.58 3011 PHE A C 1
ATOM 3835 O O . PHE A 1 537 ? 16.223 12.574 32.184 1.00 89.49 3011 PHE A O 1
ATOM 3843 N N . ARG A 1 538 ? 16.397 13.685 30.229 1.00 92.43 3012 ARG A N 1
ATOM 3844 C CA . ARG A 1 538 ? 17.374 14.626 30.760 1.00 92.85 3012 ARG A CA 1
ATOM 3845 C C . ARG A 1 538 ? 16.754 15.549 31.796 1.00 92.41 3012 ARG A C 1
ATOM 3846 O O . ARG A 1 538 ? 17.427 15.948 32.752 1.00 93.39 3012 ARG A O 1
ATOM 3854 N N . ASP A 1 539 ? 15.475 15.890 31.629 1.00 88.74 3013 ASP A N 1
ATOM 3855 C CA . ASP A 1 539 ? 14.804 16.767 32.578 1.00 88.28 3013 ASP A CA 1
ATOM 3856 C C . ASP A 1 539 ? 14.616 16.103 33.937 1.00 89.99 3013 ASP A C 1
ATOM 3857 O O . ASP A 1 539 ? 14.453 16.806 34.940 1.00 90.24 3013 ASP A O 1
ATOM 3862 N N . THR A 1 540 ? 14.636 14.769 33.992 1.00 88.88 3014 THR A N 1
ATOM 3863 C CA . THR A 1 540 ? 14.668 14.071 35.274 1.00 90.33 3014 THR A CA 1
ATOM 3864 C C . THR A 1 540 ? 16.025 14.232 35.943 1.00 91.36 3014 THR A C 1
ATOM 3865 O O . THR A 1 540 ? 16.111 14.551 37.135 1.00 92.10 3014 THR A O 1
ATOM 3869 N N . LEU A 1 541 ? 17.100 14.017 35.182 1.00 92.12 3015 LEU A N 1
ATOM 3870 C CA . LEU A 1 541 ? 18.444 14.091 35.742 1.00 93.11 3015 LEU A CA 1
ATOM 3871 C C . LEU A 1 541 ? 18.761 15.486 36.266 1.00 93.08 3015 LEU A C 1
ATOM 3872 O O . LEU A 1 541 ? 19.507 15.629 37.244 1.00 94.01 3015 LEU A O 1
ATOM 3877 N N . ILE A 1 542 ? 18.212 16.524 35.632 1.00 92.02 3016 ILE A N 1
ATOM 3878 C CA . ILE A 1 542 ? 18.414 17.885 36.119 1.00 91.77 3016 ILE A CA 1
ATOM 3879 C C . ILE A 1 542 ? 17.704 18.083 37.452 1.00 92.18 3016 ILE A C 1
ATOM 3880 O O . ILE A 1 542 ? 18.221 18.759 38.349 1.00 92.81 3016 ILE A O 1
ATOM 3885 N N . ALA A 1 543 ? 16.497 17.524 37.591 1.00 92.42 3017 ALA A N 1
ATOM 3886 C CA . ALA A 1 543 ? 15.770 17.622 38.852 1.00 92.93 3017 ALA A CA 1
ATOM 3887 C C . ALA A 1 543 ? 16.569 17.032 40.002 1.00 94.44 3017 ALA A C 1
ATOM 3888 O O . ALA A 1 543 ? 16.400 17.445 41.155 1.00 95.00 3017 ALA A O 1
ATOM 3890 N N . LEU A 1 544 ? 17.441 16.074 39.709 1.00 98.21 3018 LEU A N 1
ATOM 3891 C CA . LEU A 1 544 ? 18.318 15.474 40.698 1.00 99.39 3018 LEU A CA 1
ATOM 3892 C C . LEU A 1 544 ? 19.631 16.257 40.697 1.00 99.68 3018 LEU A C 1
ATOM 3893 O O . LEU A 1 544 ? 19.743 17.308 40.061 1.00 98.95 3018 LEU A O 1
ATOM 3898 N N . GLY A 1 545 ? 20.646 15.762 41.397 1.00 109.39 3019 GLY A N 1
ATOM 3899 C CA . GLY A 1 545 ? 21.921 16.454 41.403 1.00 109.79 3019 GLY A CA 1
ATOM 3900 C C . GLY A 1 545 ? 21.892 17.639 42.346 1.00 109.93 3019 GLY A C 1
ATOM 3901 O O . GLY A 1 545 ? 20.982 18.470 42.273 1.00 109.22 3019 GLY A O 1
ATOM 3902 N N . MET A 1 546 ? 22.890 17.757 43.218 1.00 118.36 3020 MET A N 1
ATOM 3903 C CA . MET A 1 546 ? 22.790 18.652 44.362 1.00 118.64 3020 MET A CA 1
ATOM 3904 C C . MET A 1 546 ? 23.427 20.014 44.130 1.00 118.41 3020 MET A C 1
ATOM 3905 O O . MET A 1 546 ? 23.589 20.777 45.089 1.00 118.75 3020 MET A O 1
ATOM 3910 N N . TYR A 1 547 ? 23.796 20.341 42.901 1.00 115.66 3021 TYR A N 1
ATOM 3911 C CA . TYR A 1 547 ? 24.330 21.668 42.648 1.00 115.39 3021 TYR A CA 1
ATOM 3912 C C . TYR A 1 547 ? 23.199 22.692 42.729 1.00 114.47 3021 TYR A C 1
ATOM 3913 O O . TYR A 1 547 ? 22.108 22.455 42.202 1.00 113.63 3021 TYR A O 1
ATOM 3922 N N . PRO A 1 548 ? 23.418 23.830 43.394 1.00 113.68 3022 PRO A N 1
ATOM 3923 C CA . PRO A 1 548 ? 22.316 24.790 43.564 1.00 112.86 3022 PRO A CA 1
ATOM 3924 C C . PRO A 1 548 ? 21.939 25.490 42.275 1.00 111.60 3022 PRO A C 1
ATOM 3925 O O . PRO A 1 548 ? 20.782 25.903 42.123 1.00 110.62 3022 PRO A O 1
ATOM 3929 N N . GLY A 1 549 ? 22.879 25.634 41.347 1.00 109.62 3023 GLY A N 1
ATOM 3930 C CA . GLY A 1 549 ? 22.577 26.168 40.037 1.00 108.45 3023 GLY A CA 1
ATOM 3931 C C . GLY A 1 549 ? 22.397 25.066 39.017 1.00 108.09 3023 GLY A C 1
ATOM 3932 O O . GLY A 1 549 ? 23.344 24.334 38.707 1.00 108.84 3023 GLY A O 1
ATOM 3933 N N . THR A 1 550 ? 21.184 24.938 38.490 1.00 105.16 3024 THR A N 1
ATOM 3934 C CA . THR A 1 550 ? 20.844 23.846 37.597 1.00 104.76 3024 THR A CA 1
ATOM 3935 C C . THR A 1 550 ? 20.369 24.388 36.256 1.00 103.30 3024 THR A C 1
ATOM 3936 O O . THR A 1 550 ? 19.890 25.523 36.176 1.00 102.43 3024 THR A O 1
ATOM 3940 N N . PRO A 1 551 ? 20.509 23.613 35.182 1.00 96.84 3025 PRO A N 1
ATOM 3941 C CA . PRO A 1 551 ? 19.938 24.027 33.897 1.00 95.33 3025 PRO A CA 1
ATOM 3942 C C . PRO A 1 551 ? 18.431 24.204 33.990 1.00 93.99 3025 PRO A C 1
ATOM 3943 O O . PRO A 1 551 ? 17.768 23.699 34.900 1.00 94.30 3025 PRO A O 1
ATOM 3947 N N . VAL A 1 552 ? 17.894 24.940 33.027 1.00 93.75 3026 VAL A N 1
ATOM 3948 C CA . VAL A 1 552 ? 16.460 25.188 32.959 1.00 92.32 3026 VAL A CA 1
ATOM 3949 C C . VAL A 1 552 ? 15.767 23.928 32.456 1.00 91.70 3026 VAL A C 1
ATOM 3950 O O . VAL A 1 552 ? 16.212 23.308 31.483 1.00 91.57 3026 VAL A O 1
ATOM 3954 N N . LEU A 1 553 ? 14.676 23.547 33.112 1.00 91.20 3027 LEU A N 1
ATOM 3955 C CA . LEU A 1 553 ? 13.924 22.380 32.677 1.00 90.57 3027 LEU A CA 1
ATOM 3956 C C . LEU A 1 553 ? 13.052 22.732 31.476 1.00 88.46 3027 LEU A C 1
ATOM 3957 O O . LEU A 1 553 ? 12.689 23.891 31.259 1.00 87.59 3027 LEU A O 1
ATOM 3962 N N . GLY A 1 554 ? 12.728 21.715 30.681 1.00 90.42 3028 GLY A N 1
ATOM 3963 C CA . GLY A 1 554 ? 11.872 21.918 29.527 1.00 88.41 3028 GLY A CA 1
ATOM 3964 C C . GLY A 1 554 ? 12.627 22.208 28.246 1.00 88.09 3028 GLY A C 1
ATOM 3965 O O . GLY A 1 554 ? 13.648 22.902 28.260 1.00 89.11 3028 GLY A O 1
ATOM 3966 N N . ALA A 1 555 ? 12.131 21.677 27.130 1.00 86.62 3029 ALA A N 1
ATOM 3967 C CA . ALA A 1 555 ? 12.769 21.880 25.834 1.00 86.49 3029 ALA A CA 1
ATOM 3968 C C . ALA A 1 555 ? 11.800 22.217 24.713 1.00 84.95 3029 ALA A C 1
ATOM 3969 O O . ALA A 1 555 ? 12.255 22.641 23.647 1.00 85.07 3029 ALA A O 1
ATOM 3971 N N . GLU A 1 556 ? 10.494 22.064 24.913 1.00 86.53 3030 GLU A N 1
ATOM 3972 C CA . GLU A 1 556 ? 9.539 22.010 23.817 1.00 85.39 3030 GLU A CA 1
ATOM 3973 C C . GLU A 1 556 ? 8.140 22.239 24.361 1.00 84.45 3030 GLU A C 1
ATOM 3974 O O . GLU A 1 556 ? 7.900 22.136 25.567 1.00 84.60 3030 GLU A O 1
ATOM 3980 N N . GLY A 1 557 ? 7.218 22.548 23.460 1.00 80.29 3031 GLY A N 1
ATOM 3981 C CA . GLY A 1 557 ? 5.845 22.736 23.874 1.00 79.57 3031 GLY A CA 1
ATOM 3982 C C . GLY A 1 557 ? 4.982 23.252 22.745 1.00 79.54 3031 GLY A C 1
ATOM 3983 O O . GLY A 1 557 ? 5.429 23.432 21.607 1.00 80.15 3031 GLY A O 1
ATOM 3984 N N . ALA A 1 558 ? 3.718 23.481 23.093 1.00 78.01 3032 ALA A N 1
ATOM 3985 C CA . ALA A 1 558 ? 2.735 24.033 22.176 1.00 78.38 3032 ALA A CA 1
ATOM 3986 C C . ALA A 1 558 ? 1.780 24.912 22.967 1.00 78.32 3032 ALA A C 1
ATOM 3987 O O . ALA A 1 558 ? 1.592 24.718 24.170 1.00 77.86 3032 ALA A O 1
ATOM 3989 N N . GLY A 1 559 ? 1.188 25.890 22.285 1.00 81.76 3033 GLY A N 1
ATOM 3990 C CA . GLY A 1 559 ? 0.295 26.826 22.943 1.00 81.86 3033 GLY A CA 1
ATOM 3991 C C . GLY A 1 559 ? -0.234 27.913 22.028 1.00 82.80 3033 GLY A C 1
ATOM 3992 O O . GLY A 1 559 ? -0.318 27.722 20.812 1.00 83.51 3033 GLY A O 1
ATOM 3993 N N . VAL A 1 560 ? -0.593 29.061 22.599 1.00 85.60 3034 VAL A N 1
ATOM 3994 C CA . VAL A 1 560 ? -1.187 30.168 21.859 1.00 86.48 3034 VAL A CA 1
ATOM 3995 C C . VAL A 1 560 ? -0.318 31.402 22.056 1.00 86.81 3034 VAL A C 1
ATOM 3996 O O . VAL A 1 560 ? 0.092 31.711 23.181 1.00 86.45 3034 VAL A O 1
ATOM 4000 N N . ILE A 1 561 ? -0.046 32.105 20.960 1.00 89.51 3035 ILE A N 1
ATOM 4001 C CA . ILE A 1 561 ? 0.810 33.284 20.992 1.00 89.93 3035 ILE A CA 1
ATOM 4002 C C . ILE A 1 561 ? 0.029 34.458 21.567 1.00 90.06 3035 ILE A C 1
ATOM 4003 O O . ILE A 1 561 ? -1.191 34.575 21.386 1.00 90.20 3035 ILE A O 1
ATOM 4008 N N . THR A 1 562 ? 0.742 35.339 22.273 1.00 93.63 3036 THR A N 1
ATOM 4009 C CA . THR A 1 562 ? 0.132 36.494 22.918 1.00 93.82 3036 THR A CA 1
ATOM 4010 C C . THR A 1 562 ? 0.770 37.802 22.478 1.00 94.54 3036 THR A C 1
ATOM 4011 O O . THR A 1 562 ? 0.068 38.809 22.344 1.00 94.91 3036 THR A O 1
ATOM 4015 N N . GLU A 1 563 ? 2.081 37.815 22.250 1.00 94.60 3037 GLU A N 1
ATOM 4016 C CA . GLU A 1 563 ? 2.758 38.991 21.726 1.00 95.36 3037 GLU A CA 1
ATOM 4017 C C . GLU A 1 563 ? 3.744 38.550 20.651 1.00 95.77 3037 GLU A C 1
ATOM 4018 O O . GLU A 1 563 ? 4.195 37.403 20.624 1.00 95.43 3037 GLU A O 1
ATOM 4024 N N . VAL A 1 564 ? 4.066 39.481 19.755 1.00 99.31 3038 VAL A N 1
ATOM 4025 C CA . VAL A 1 564 ? 4.968 39.241 18.635 1.00 99.95 3038 VAL A CA 1
ATOM 4026 C C . VAL A 1 564 ? 5.851 40.470 18.464 1.00 100.70 3038 VAL A C 1
ATOM 4027 O O . VAL A 1 564 ? 5.367 41.605 18.529 1.00 101.83 3038 VAL A O 1
ATOM 4031 N N . ALA A 1 565 ? 7.151 40.248 18.268 1.00 103.92 3039 ALA A N 1
ATOM 4032 C CA . ALA A 1 565 ? 8.058 41.350 17.982 1.00 105.50 3039 ALA A CA 1
ATOM 4033 C C . ALA A 1 565 ? 7.662 42.028 16.667 1.00 107.02 3039 ALA A C 1
ATOM 4034 O O . ALA A 1 565 ? 7.084 41.390 15.782 1.00 106.38 3039 ALA A O 1
ATOM 4036 N N . PRO A 1 566 ? 7.958 43.324 16.507 1.00 108.11 3040 PRO A N 1
ATOM 4037 C CA . PRO A 1 566 ? 7.531 44.018 15.280 1.00 109.97 3040 PRO A CA 1
ATOM 4038 C C . PRO A 1 566 ? 8.238 43.561 14.012 1.00 110.09 3040 PRO A C 1
ATOM 4039 O O . PRO A 1 566 ? 7.716 43.813 12.918 1.00 111.10 3040 PRO A O 1
ATOM 4043 N N . ASP A 1 567 ? 9.402 42.916 14.104 1.00 110.85 3041 ASP A N 1
ATOM 4044 C CA . ASP A 1 567 ? 10.036 42.400 12.897 1.00 111.13 3041 ASP A CA 1
ATOM 4045 C C . ASP A 1 567 ? 9.441 41.075 12.442 1.00 109.26 3041 ASP A C 1
ATOM 4046 O O . ASP A 1 567 ? 9.619 40.700 11.278 1.00 110.08 3041 ASP A O 1
ATOM 4051 N N . VAL A 1 568 ? 8.747 40.366 13.326 1.00 112.30 3042 VAL A N 1
ATOM 4052 C CA . VAL A 1 568 ? 8.301 39.006 13.046 1.00 112.02 3042 VAL A CA 1
ATOM 4053 C C . VAL A 1 568 ? 7.034 39.030 12.204 1.00 112.51 3042 VAL A C 1
ATOM 4054 O O . VAL A 1 568 ? 6.048 39.688 12.555 1.00 112.22 3042 VAL A O 1
ATOM 4058 N N . ALA A 1 569 ? 7.066 38.311 11.088 1.00 109.62 3043 ALA A N 1
ATOM 4059 C CA . ALA A 1 569 ? 5.896 38.015 10.278 1.00 110.22 3043 ALA A CA 1
ATOM 4060 C C . ALA A 1 569 ? 5.600 36.523 10.356 1.00 109.86 3043 ALA A C 1
ATOM 4061 O O . ALA A 1 569 ? 6.416 35.725 10.822 1.00 109.33 3043 ALA A O 1
ATOM 4063 N N . GLY A 1 570 ? 4.405 36.150 9.905 1.00 109.15 3044 GLY A N 1
ATOM 4064 C CA . GLY A 1 570 ? 4.011 34.756 9.862 1.00 109.07 3044 GLY A CA 1
ATOM 4065 C C . GLY A 1 570 ? 3.465 34.195 11.155 1.00 107.46 3044 GLY A C 1
ATOM 4066 O O . GLY A 1 570 ? 2.975 33.056 11.160 1.00 107.38 3044 GLY A O 1
ATOM 4067 N N . PHE A 1 571 ? 3.539 34.941 12.254 1.00 102.50 3045 PHE A N 1
ATOM 4068 C CA . PHE A 1 571 ? 2.848 34.582 13.481 1.00 101.13 3045 PHE A CA 1
ATOM 4069 C C . PHE A 1 571 ? 2.229 35.844 14.056 1.00 100.80 3045 PHE A C 1
ATOM 4070 O O . PHE A 1 571 ? 2.868 36.898 14.089 1.00 101.03 3045 PHE A O 1
ATOM 4078 N N . ALA A 1 572 ? 0.992 35.732 14.508 1.00 98.66 3046 ALA A N 1
ATOM 4079 C CA . ALA A 1 572 ? 0.232 36.854 15.028 1.00 98.45 3046 ALA A CA 1
ATOM 4080 C C . ALA A 1 572 ? -0.458 36.433 16.313 1.00 97.26 3046 ALA A C 1
ATOM 4081 O O . ALA A 1 572 ? -0.648 35.237 16.558 1.00 96.75 3046 ALA A O 1
ATOM 4083 N N . PRO A 1 573 ? -0.811 37.395 17.183 1.00 96.63 3047 PRO A N 1
ATOM 4084 C CA . PRO A 1 573 ? -1.556 37.047 18.400 1.00 95.69 3047 PRO A CA 1
ATOM 4085 C C . PRO A 1 573 ? -2.791 36.212 18.106 1.00 95.81 3047 PRO A C 1
ATOM 4086 O O . PRO A 1 573 ? -3.656 36.619 17.325 1.00 96.67 3047 PRO A O 1
ATOM 4090 N N . GLY A 1 574 ? -2.869 35.030 18.713 1.00 92.69 3048 GLY A N 1
ATOM 4091 C CA . GLY A 1 574 ? -4.006 34.146 18.543 1.00 92.78 3048 GLY A CA 1
ATOM 4092 C C . GLY A 1 574 ? -3.720 32.859 17.799 1.00 93.05 3048 GLY A C 1
ATOM 4093 O O . GLY A 1 574 ? -4.629 32.030 17.668 1.00 93.25 3048 GLY A O 1
ATOM 4094 N N . ASP A 1 575 ? -2.498 32.654 17.312 1.00 91.83 3049 ASP A N 1
ATOM 4095 C CA . ASP A 1 575 ? -2.182 31.495 16.485 1.00 92.32 3049 ASP A CA 1
ATOM 4096 C C . ASP A 1 575 ? -1.711 30.334 17.355 1.00 91.11 3049 ASP A C 1
ATOM 4097 O O . ASP A 1 575 ? -0.884 30.520 18.253 1.00 90.16 3049 ASP A O 1
ATOM 4102 N N . ARG A 1 576 ? -2.234 29.139 17.083 1.00 92.39 3050 ARG A N 1
ATOM 4103 C CA . ARG A 1 576 ? -1.763 27.941 17.764 1.00 91.27 3050 ARG A CA 1
ATOM 4104 C C . ARG A 1 576 ? -0.425 27.541 17.153 1.00 91.51 3050 ARG A C 1
ATOM 4105 O O . ARG A 1 576 ? -0.298 27.460 15.929 1.00 92.80 3050 ARG A O 1
ATOM 4113 N N . VAL A 1 577 ? 0.556 27.220 17.996 1.00 85.11 3051 VAL A N 1
ATOM 4114 C CA . VAL A 1 577 ? 1.880 26.869 17.499 1.00 85.40 3051 VAL A CA 1
ATOM 4115 C C . VAL A 1 577 ? 2.511 25.839 18.417 1.00 84.05 3051 VAL A C 1
ATOM 4116 O O . VAL A 1 577 ? 2.191 25.752 19.603 1.00 82.95 3051 VAL A O 1
ATOM 4120 N N . LEU A 1 578 ? 3.410 25.045 17.838 1.00 82.85 3052 LEU A N 1
ATOM 4121 C CA . LEU A 1 578 ? 4.291 24.125 18.539 1.00 81.87 3052 LEU A CA 1
ATOM 4122 C C . LEU A 1 578 ? 5.723 24.470 18.156 1.00 82.52 3052 LEU A C 1
ATOM 4123 O O . LEU A 1 578 ? 5.974 25.062 17.102 1.00 83.77 3052 LEU A O 1
ATOM 4128 N N . GLY A 1 579 ? 6.671 24.107 19.014 1.00 80.98 3053 GLY A N 1
ATOM 4129 C CA . GLY A 1 579 ? 8.060 24.421 18.718 1.00 81.76 3053 GLY A CA 1
ATOM 4130 C C . GLY A 1 579 ? 8.982 24.083 19.874 1.00 81.37 3053 GLY A C 1
ATOM 4131 O O . GLY A 1 579 ? 8.613 23.350 20.792 1.00 80.53 3053 GLY A O 1
ATOM 4132 N N . MET A 1 580 ? 10.189 24.635 19.799 1.00 80.67 3054 MET A N 1
ATOM 4133 C CA . MET A 1 580 ? 11.278 24.374 20.731 1.00 81.00 3054 MET A CA 1
ATOM 4134 C C . MET A 1 580 ? 11.544 25.631 21.548 1.00 81.42 3054 MET A C 1
ATOM 4135 O O . MET A 1 580 ? 11.802 26.696 20.977 1.00 82.03 3054 MET A O 1
ATOM 4140 N N . TRP A 1 581 ? 11.487 25.510 22.873 1.00 86.18 3055 TRP A N 1
ATOM 4141 C CA . TRP A 1 581 ? 11.893 26.603 23.745 1.00 86.83 3055 TRP A CA 1
ATOM 4142 C C . TRP A 1 581 ? 12.231 26.068 25.129 1.00 87.23 3055 TRP A C 1
ATOM 4143 O O . TRP A 1 581 ? 11.662 25.073 25.584 1.00 86.72 3055 TRP A O 1
ATOM 4154 N N . THR A 1 582 ? 13.153 26.760 25.797 1.00 88.04 3056 THR A N 1
ATOM 4155 C CA . THR A 1 582 ? 13.552 26.406 27.151 1.00 88.91 3056 THR A CA 1
ATOM 4156 C C . THR A 1 582 ? 12.591 27.008 28.170 1.00 88.57 3056 THR A C 1
ATOM 4157 O O . THR A 1 582 ? 12.026 28.085 27.964 1.00 88.07 3056 THR A O 1
ATOM 4161 N N . GLY A 1 583 ? 12.412 26.300 29.283 1.00 88.99 3057 GLY A N 1
ATOM 4162 C CA . GLY A 1 583 ? 11.585 26.808 30.361 1.00 88.99 3057 GLY A CA 1
ATOM 4163 C C . GLY A 1 583 ? 10.104 26.818 30.068 1.00 87.57 3057 GLY A C 1
ATOM 4164 O O . GLY A 1 583 ? 9.384 27.680 30.581 1.00 87.42 3057 GLY A O 1
ATOM 4165 N N . GLY A 1 584 ? 9.625 25.872 29.269 1.00 87.09 3058 GLY A N 1
ATOM 4166 C CA . GLY A 1 584 ? 8.227 25.806 28.909 1.00 85.77 3058 GLY A CA 1
ATOM 4167 C C . GLY A 1 584 ? 7.354 25.047 29.880 1.00 85.67 3058 GLY A C 1
ATOM 4168 O O . GLY A 1 584 ? 6.190 24.778 29.566 1.00 84.60 3058 GLY A O 1
ATOM 4169 N N . LEU A 1 585 ? 7.870 24.703 31.056 1.00 85.21 3059 LEU A N 1
ATOM 4170 C CA . LEU A 1 585 ? 7.094 23.961 32.050 1.00 85.52 3059 LEU A CA 1
ATOM 4171 C C . LEU A 1 585 ? 6.303 24.908 32.948 1.00 85.74 3059 LEU A C 1
ATOM 4172 O O . LEU A 1 585 ? 6.335 24.835 34.174 1.00 86.96 3059 LEU A O 1
ATOM 4177 N N . GLY A 1 586 ? 5.565 25.806 32.307 1.00 85.07 3060 GLY A N 1
ATOM 4178 C CA . GLY A 1 586 ? 4.763 26.795 32.984 1.00 85.25 3060 GLY A CA 1
ATOM 4179 C C . GLY A 1 586 ? 3.809 27.450 32.004 1.00 84.03 3060 GLY A C 1
ATOM 4180 O O . GLY A 1 586 ? 3.862 27.200 30.796 1.00 83.15 3060 GLY A O 1
ATOM 4181 N N . PRO A 1 587 ? 2.905 28.297 32.505 1.00 85.75 3061 PRO A N 1
ATOM 4182 C CA . PRO A 1 587 ? 1.861 28.856 31.632 1.00 84.88 3061 PRO A CA 1
ATOM 4183 C C . PRO A 1 587 ? 2.353 29.943 30.687 1.00 84.86 3061 PRO A C 1
ATOM 4184 O O . PRO A 1 587 ? 1.583 30.360 29.812 1.00 84.35 3061 PRO A O 1
ATOM 4188 N N . VAL A 1 588 ? 3.597 30.405 30.817 1.00 84.45 3062 VAL A N 1
ATOM 4189 C CA . VAL A 1 588 ? 4.104 31.527 30.030 1.00 84.65 3062 VAL A CA 1
ATOM 4190 C C . VAL A 1 588 ? 5.545 31.237 29.625 1.00 84.98 3062 VAL A C 1
ATOM 4191 O O . VAL A 1 588 ? 6.353 30.803 30.454 1.00 85.55 3062 VAL A O 1
ATOM 4195 N N . ALA A 1 589 ? 5.868 31.487 28.355 1.00 85.70 3063 ALA A N 1
ATOM 4196 C CA . ALA A 1 589 ? 7.206 31.243 27.830 1.00 86.12 3063 ALA A CA 1
ATOM 4197 C C . ALA A 1 589 ? 7.492 32.198 26.678 1.00 86.33 3063 ALA A C 1
ATOM 4198 O O . ALA A 1 589 ? 6.578 32.640 25.976 1.00 86.00 3063 ALA A O 1
ATOM 4200 N N . VAL A 1 590 ? 8.774 32.516 26.503 1.00 88.62 3064 VAL A N 1
ATOM 4201 C CA . VAL A 1 590 ? 9.276 33.299 25.377 1.00 89.04 3064 VAL A CA 1
ATOM 4202 C C . VAL A 1 590 ? 10.001 32.342 24.439 1.00 89.08 3064 VAL A C 1
ATOM 4203 O O . VAL A 1 590 ? 10.667 31.406 24.895 1.00 89.17 3064 VAL A O 1
ATOM 4207 N N . ALA A 1 591 ? 9.871 32.566 23.132 1.00 88.88 3065 ALA A N 1
ATOM 4208 C CA . ALA A 1 591 ? 10.431 31.621 22.177 1.00 88.97 3065 ALA A CA 1
ATOM 4209 C C . ALA A 1 591 ? 10.931 32.346 20.937 1.00 89.84 3065 ALA A C 1
ATOM 4210 O O . ALA A 1 591 ? 10.550 33.485 20.653 1.00 90.15 3065 ALA A O 1
ATOM 4212 N N . ASP A 1 592 ? 11.801 31.657 20.203 1.00 92.19 3066 ASP A N 1
ATOM 4213 C CA . ASP A 1 592 ? 12.349 32.148 18.948 1.00 93.18 3066 ASP A CA 1
ATOM 4214 C C . ASP A 1 592 ? 11.393 31.775 17.822 1.00 93.13 3066 ASP A C 1
ATOM 4215 O O . ASP A 1 592 ? 11.011 30.609 17.691 1.00 92.65 3066 ASP A O 1
ATOM 4220 N N . ALA A 1 593 ? 11.008 32.768 17.014 1.00 92.51 3067 ALA A N 1
ATOM 4221 C CA . ALA A 1 593 ? 10.021 32.531 15.963 1.00 92.80 3067 ALA A CA 1
ATOM 4222 C C . ALA A 1 593 ? 10.516 31.529 14.927 1.00 93.52 3067 ALA A C 1
ATOM 4223 O O . ALA A 1 593 ? 9.706 30.847 14.288 1.00 93.69 3067 ALA A O 1
ATOM 4225 N N . ARG A 1 594 ? 11.834 31.431 14.746 1.00 90.97 3068 ARG A N 1
ATOM 4226 C CA . ARG A 1 594 ? 12.389 30.502 13.766 1.00 91.85 3068 ARG A CA 1
ATOM 4227 C C . ARG A 1 594 ? 12.014 29.059 14.078 1.00 91.02 3068 ARG A C 1
ATOM 4228 O O . ARG A 1 594 ? 11.763 28.265 13.164 1.00 91.68 3068 ARG A O 1
ATOM 4236 N N . MET A 1 595 ? 11.938 28.707 15.361 1.00 88.31 3069 MET A N 1
ATOM 4237 C CA . MET A 1 595 ? 11.775 27.322 15.791 1.00 87.47 3069 MET A CA 1
ATOM 4238 C C . MET A 1 595 ? 10.318 26.969 16.076 1.00 86.48 3069 MET A C 1
ATOM 4239 O O . MET A 1 595 ? 10.039 26.146 16.953 1.00 85.39 3069 MET A O 1
ATOM 4244 N N . LEU A 1 596 ? 9.385 27.565 15.338 1.00 88.47 3070 LEU A N 1
ATOM 4245 C CA . LEU A 1 596 ? 7.959 27.369 15.550 1.00 87.84 3070 LEU A CA 1
ATOM 4246 C C . LEU A 1 596 ? 7.286 26.827 14.294 1.00 88.98 3070 LEU A C 1
ATOM 4247 O O . LEU A 1 596 ? 7.791 26.964 13.177 1.00 90.50 3070 LEU A O 1
ATOM 4252 N N . ALA A 1 597 ? 6.125 26.210 14.501 1.00 87.66 3071 ALA A N 1
ATOM 4253 C CA . ALA A 1 597 ? 5.291 25.717 13.415 1.00 89.04 3071 ALA A CA 1
ATOM 4254 C C . ALA A 1 597 ? 3.838 25.848 13.838 1.00 88.53 3071 ALA A C 1
ATOM 4255 O O . ALA A 1 597 ? 3.527 25.909 15.029 1.00 86.92 3071 ALA A O 1
ATOM 4257 N N . ARG A 1 598 ? 2.945 25.894 12.857 1.00 92.49 3072 ARG A N 1
ATOM 4258 C CA . ARG A 1 598 ? 1.524 25.961 13.160 1.00 92.34 3072 ARG A CA 1
ATOM 4259 C C . ARG A 1 598 ? 0.991 24.582 13.520 1.00 91.89 3072 ARG A C 1
ATOM 4260 O O . ARG A 1 598 ? 1.335 23.583 12.883 1.00 92.85 3072 ARG A O 1
ATOM 4268 N N . VAL A 1 599 ? 0.148 24.532 14.550 1.00 90.14 3073 VAL A N 1
ATOM 4269 C CA . VAL A 1 599 ? -0.381 23.263 15.044 1.00 89.46 3073 VAL A CA 1
ATOM 4270 C C . VAL A 1 599 ? -1.353 22.726 14.003 1.00 91.69 3073 VAL A C 1
ATOM 4271 O O . VAL A 1 599 ? -2.299 23.431 13.623 1.00 92.80 3073 VAL A O 1
ATOM 4275 N N . PRO A 1 600 ? -1.149 21.508 13.501 1.00 93.26 3074 PRO A N 1
ATOM 4276 C CA . PRO A 1 600 ? -2.072 20.960 12.504 1.00 95.91 3074 PRO A CA 1
ATOM 4277 C C . PRO A 1 600 ? -3.495 20.954 13.030 1.00 95.73 3074 PRO A C 1
ATOM 4278 O O . PRO A 1 600 ? -3.738 20.724 14.217 1.00 93.55 3074 PRO A O 1
ATOM 4282 N N . ARG A 1 601 ? -4.436 21.231 12.133 1.00 100.62 3075 ARG A N 1
ATOM 4283 C CA . ARG A 1 601 ? -5.847 21.078 12.453 1.00 100.98 3075 ARG A CA 1
ATOM 4284 C C . ARG A 1 601 ? -6.114 19.707 13.063 1.00 100.48 3075 ARG A C 1
ATOM 4285 O O . ARG A 1 601 ? -5.656 18.681 12.552 1.00 101.66 3075 ARG A O 1
ATOM 4293 N N . GLY A 1 602 ? -6.851 19.697 14.168 1.00 98.72 3076 GLY A N 1
ATOM 4294 C CA . GLY A 1 602 ? -7.295 18.459 14.764 1.00 98.27 3076 GLY A CA 1
ATOM 4295 C C . GLY A 1 602 ? -6.355 17.824 15.764 1.00 95.51 3076 GLY A C 1
ATOM 4296 O O . GLY A 1 602 ? -6.670 16.740 16.269 1.00 95.01 3076 GLY A O 1
ATOM 4297 N N . TRP A 1 603 ? -5.219 18.446 16.071 1.00 94.87 3077 TRP A N 1
ATOM 4298 C CA . TRP A 1 603 ? -4.349 17.904 17.104 1.00 92.20 3077 TRP A CA 1
ATOM 4299 C C . TRP A 1 603 ? -4.704 18.485 18.462 1.00 90.06 3077 TRP A C 1
ATOM 4300 O O . TRP A 1 603 ? -5.194 19.611 18.575 1.00 90.28 3077 TRP A O 1
ATOM 4311 N N . SER A 1 604 ? -4.437 17.699 19.498 1.00 86.25 3078 SER A N 1
ATOM 4312 C CA . SER A 1 604 ? -4.451 18.212 20.854 1.00 84.48 3078 SER A CA 1
ATOM 4313 C C . SER A 1 604 ? -3.137 18.927 21.143 1.00 83.59 3078 SER A C 1
ATOM 4314 O O . SER A 1 604 ? -2.116 18.686 20.495 1.00 83.78 3078 SER A O 1
ATOM 4317 N N . TYR A 1 605 ? -3.174 19.839 22.118 1.00 83.41 3079 TYR A N 1
ATOM 4318 C CA . TYR A 1 605 ? -1.940 20.511 22.516 1.00 82.93 3079 TYR A CA 1
ATOM 4319 C C . TYR A 1 605 ? -0.920 19.525 23.065 1.00 82.04 3079 TYR A C 1
ATOM 4320 O O . TYR A 1 605 ? 0.289 19.767 22.972 1.00 82.09 3079 TYR A O 1
ATOM 4329 N N . ALA A 1 606 ? -1.384 18.408 23.630 1.00 81.09 3080 ALA A N 1
ATOM 4330 C CA . ALA A 1 606 ? -0.464 17.392 24.130 1.00 80.50 3080 ALA A CA 1
ATOM 4331 C C . ALA A 1 606 ? 0.225 16.666 22.981 1.00 80.70 3080 ALA A C 1
ATOM 4332 O O . ALA A 1 606 ? 1.454 16.533 22.970 1.00 80.69 3080 ALA A O 1
ATOM 4334 N N . GLU A 1 607 ? -0.555 16.168 22.015 1.00 78.96 3081 GLU A N 1
ATOM 4335 C CA . GLU A 1 607 ? 0.025 15.609 20.796 1.00 79.75 3081 GLU A CA 1
ATOM 4336 C C . GLU A 1 607 ? 1.026 16.569 20.174 1.00 80.38 3081 GLU A C 1
ATOM 4337 O O . GLU A 1 607 ? 2.125 16.168 19.774 1.00 80.50 3081 GLU A O 1
ATOM 4343 N N . ALA A 1 608 ? 0.653 17.847 20.080 1.00 81.10 3082 ALA A N 1
ATOM 4344 C CA . ALA A 1 608 ? 1.510 18.839 19.441 1.00 81.94 3082 ALA A CA 1
ATOM 4345 C C . ALA A 1 608 ? 2.830 18.984 20.188 1.00 81.20 3082 ALA A C 1
ATOM 4346 O O . ALA A 1 608 ? 3.906 18.914 19.585 1.00 81.77 3082 ALA A O 1
ATOM 4348 N N . ALA A 1 609 ? 2.768 19.187 21.506 1.00 79.90 3083 ALA A N 1
ATOM 4349 C CA . ALA A 1 609 ? 3.973 19.406 22.298 1.00 79.87 3083 ALA A CA 1
ATOM 4350 C C . ALA A 1 609 ? 4.885 18.186 22.375 1.00 79.75 3083 ALA A C 1
ATOM 4351 O O . ALA A 1 609 ? 6.046 18.334 22.768 1.00 80.31 3083 ALA A O 1
ATOM 4353 N N . SER A 1 610 ? 4.401 16.995 22.014 1.00 80.63 3084 SER A N 1
ATOM 4354 C CA . SER A 1 610 ? 5.226 15.798 22.140 1.00 80.59 3084 SER A CA 1
ATOM 4355 C C . SER A 1 610 ? 6.298 15.732 21.062 1.00 81.40 3084 SER A C 1
ATOM 4356 O O . SER A 1 610 ? 7.358 15.126 21.270 1.00 81.79 3084 SER A O 1
ATOM 4359 N N . VAL A 1 611 ? 6.045 16.358 19.919 1.00 81.47 3085 VAL A N 1
ATOM 4360 C CA . VAL A 1 611 ? 6.743 16.061 18.673 1.00 82.59 3085 VAL A CA 1
ATOM 4361 C C . VAL A 1 611 ? 8.122 16.709 18.560 1.00 83.43 3085 VAL A C 1
ATOM 4362 O O . VAL A 1 611 ? 9.084 16.000 18.226 1.00 83.98 3085 VAL A O 1
ATOM 4366 N N . PRO A 1 612 ? 8.286 18.020 18.806 1.00 81.06 3086 PRO A N 1
ATOM 4367 C CA . PRO A 1 612 ? 9.535 18.677 18.373 1.00 82.23 3086 PRO A CA 1
ATOM 4368 C C . PRO A 1 612 ? 10.820 17.945 18.736 1.00 82.65 3086 PRO A C 1
ATOM 4369 O O . PRO A 1 612 ? 11.631 17.681 17.846 1.00 83.71 3086 PRO A O 1
ATOM 4373 N N . ALA A 1 613 ? 11.012 17.563 20.000 1.00 80.37 3087 ALA A N 1
ATOM 4374 C CA . ALA A 1 613 ? 12.302 17.007 20.402 1.00 81.45 3087 ALA A CA 1
ATOM 4375 C C . ALA A 1 613 ? 12.620 15.722 19.643 1.00 81.67 3087 ALA A C 1
ATOM 4376 O O . ALA A 1 613 ? 13.691 15.596 19.037 1.00 82.93 3087 ALA A O 1
ATOM 4378 N N . VAL A 1 614 ? 11.698 14.756 19.658 1.00 78.07 3088 VAL A N 1
ATOM 4379 C CA . VAL A 1 614 ? 12.016 13.429 19.141 1.00 78.31 3088 VAL A CA 1
ATOM 4380 C C . VAL A 1 614 ? 12.216 13.466 17.627 1.00 79.12 3088 VAL A C 1
ATOM 4381 O O . VAL A 1 614 ? 13.225 12.969 17.113 1.00 80.29 3088 VAL A O 1
ATOM 4385 N N . PHE A 1 615 ? 11.283 14.075 16.892 1.00 75.32 3089 PHE A N 1
ATOM 4386 C CA . PHE A 1 615 ? 11.368 14.034 15.435 1.00 76.88 3089 PHE A CA 1
ATOM 4387 C C . PHE A 1 615 ? 12.450 14.962 14.891 1.00 78.35 3089 PHE A C 1
ATOM 4388 O O . PHE A 1 615 ? 13.082 14.633 13.882 1.00 79.99 3089 PHE A O 1
ATOM 4396 N N . LEU A 1 616 ? 12.690 16.111 15.530 1.00 76.67 3090 LEU A N 1
ATOM 4397 C CA . LEU A 1 616 ? 13.788 16.965 15.077 1.00 78.08 3090 LEU A CA 1
ATOM 4398 C C . LEU A 1 616 ? 15.132 16.272 15.255 1.00 78.93 3090 LEU A C 1
ATOM 4399 O O . LEU A 1 616 ? 15.996 16.340 14.373 1.00 80.53 3090 LEU A O 1
ATOM 4404 N N . THR A 1 617 ? 15.334 15.610 16.395 1.00 78.29 3091 THR A N 1
ATOM 4405 C CA . THR A 1 617 ? 16.573 14.867 16.598 1.00 79.56 3091 THR A CA 1
ATOM 4406 C C . THR A 1 617 ? 16.720 13.770 15.550 1.00 80.20 3091 THR A C 1
ATOM 4407 O O . THR A 1 617 ? 17.787 13.604 14.950 1.00 81.86 3091 THR A O 1
ATOM 4411 N N . ALA A 1 618 ? 15.643 13.019 15.309 1.00 76.83 3092 ALA A N 1
ATOM 4412 C CA . ALA A 1 618 ? 15.690 11.931 14.343 1.00 77.62 3092 ALA A CA 1
ATOM 4413 C C . ALA A 1 618 ? 15.784 12.445 12.912 1.00 79.45 3092 ALA A C 1
ATOM 4414 O O . ALA A 1 618 ? 16.338 11.760 12.045 1.00 81.08 3092 ALA A O 1
ATOM 4416 N N . HIS A 1 619 ? 15.257 13.640 12.643 1.00 79.41 3093 HIS A N 1
ATOM 4417 C CA . HIS A 1 619 ? 15.338 14.194 11.295 1.00 81.65 3093 HIS A CA 1
ATOM 4418 C C . HIS A 1 619 ? 16.700 14.840 11.066 1.00 82.90 3093 HIS A C 1
ATOM 4419 O O . HIS A 1 619 ? 17.336 14.621 10.029 1.00 85.06 3093 HIS A O 1
ATOM 4426 N N . TYR A 1 620 ? 17.146 15.657 12.025 1.00 81.33 3094 TYR A N 1
ATOM 4427 C CA . TYR A 1 620 ? 18.487 16.234 11.982 1.00 82.56 3094 TYR A CA 1
ATOM 4428 C C . TYR A 1 620 ? 19.569 15.174 11.811 1.00 83.85 3094 TYR A C 1
ATOM 4429 O O . TYR A 1 620 ? 20.581 15.414 11.141 1.00 85.65 3094 TYR A O 1
ATOM 4438 N N . ALA A 1 621 ? 19.373 13.993 12.399 1.00 80.98 3095 ALA A N 1
ATOM 4439 C CA . ALA A 1 621 ? 20.396 12.955 12.353 1.00 82.30 3095 ALA A CA 1
ATOM 4440 C C . ALA A 1 621 ? 20.319 12.122 11.076 1.00 83.64 3095 ALA A C 1
ATOM 4441 O O . ALA A 1 621 ? 21.344 11.885 10.431 1.00 85.69 3095 ALA A O 1
ATOM 4443 N N . LEU A 1 622 ? 19.119 11.678 10.696 1.00 80.91 3096 LEU A N 1
ATOM 4444 C CA . LEU A 1 622 ? 18.991 10.843 9.507 1.00 82.76 3096 LEU A CA 1
ATOM 4445 C C . LEU A 1 622 ? 19.321 11.613 8.236 1.00 85.45 3096 LEU A C 1
ATOM 4446 O O . LEU A 1 622 ? 20.011 11.090 7.355 1.00 87.85 3096 LEU A O 1
ATOM 4451 N N . THR A 1 623 ? 18.844 12.849 8.120 1.00 82.60 3097 THR A N 1
ATOM 4452 C CA . THR A 1 623 ? 18.913 13.586 6.864 1.00 85.24 3097 THR A CA 1
ATOM 4453 C C . THR A 1 623 ? 20.102 14.536 6.787 1.00 85.75 3097 THR A C 1
ATOM 4454 O O . THR A 1 623 ? 20.773 14.589 5.754 1.00 88.22 3097 THR A O 1
ATOM 4458 N N . ARG A 1 624 ? 20.381 15.292 7.849 1.00 84.85 3098 ARG A N 1
ATOM 4459 C CA . ARG A 1 624 ? 21.401 16.333 7.783 1.00 85.45 3098 ARG A CA 1
ATOM 4460 C C . ARG A 1 624 ? 22.779 15.875 8.247 1.00 85.92 3098 ARG A C 1
ATOM 4461 O O . ARG A 1 624 ? 23.786 16.342 7.702 1.00 87.37 3098 ARG A O 1
ATOM 4469 N N . LEU A 1 625 ? 22.862 14.973 9.225 1.00 81.55 3099 LEU A N 1
ATOM 4470 C CA . LEU A 1 625 ? 24.163 14.490 9.681 1.00 82.45 3099 LEU A CA 1
ATOM 4471 C C . LEU A 1 625 ? 24.643 13.303 8.852 1.00 84.30 3099 LEU A C 1
ATOM 4472 O O . LEU A 1 625 ? 25.739 13.338 8.283 1.00 86.02 3099 LEU A O 1
ATOM 4477 N N . ALA A 1 626 ? 23.831 12.253 8.766 1.00 83.68 3100 ALA A N 1
ATOM 4478 C CA . ALA A 1 626 ? 24.226 11.046 8.057 1.00 85.49 3100 ALA A CA 1
ATOM 4479 C C . ALA A 1 626 ? 23.908 11.095 6.571 1.00 87.55 3100 ALA A C 1
ATOM 4480 O O . ALA A 1 626 ? 24.444 10.275 5.819 1.00 89.71 3100 ALA A O 1
ATOM 4482 N N . GLY A 1 627 ? 23.078 12.038 6.134 1.00 86.88 3101 GLY A N 1
ATOM 4483 C CA . GLY A 1 627 ? 22.739 12.130 4.716 1.00 89.52 3101 GLY A CA 1
ATOM 4484 C C . GLY A 1 627 ? 22.250 10.826 4.131 1.00 91.24 3101 GLY A C 1
ATOM 4485 O O . GLY A 1 627 ? 22.578 10.495 2.984 1.00 94.28 3101 GLY A O 1
ATOM 4486 N N . ILE A 1 628 ? 21.471 10.067 4.906 1.00 87.48 3102 ILE A N 1
ATOM 4487 C CA . ILE A 1 628 ? 21.140 8.706 4.511 1.00 88.71 3102 ILE A CA 1
ATOM 4488 C C . ILE A 1 628 ? 20.301 8.725 3.236 1.00 92.16 3102 ILE A C 1
ATOM 4489 O O . ILE A 1 628 ? 19.576 9.688 2.947 1.00 92.60 3102 ILE A O 1
ATOM 4494 N N . ARG A 1 629 ? 20.419 7.655 2.454 1.00 90.47 3103 ARG A N 1
ATOM 4495 C CA . ARG A 1 629 ? 19.776 7.580 1.149 1.00 94.17 3103 ARG A CA 1
ATOM 4496 C C . ARG A 1 629 ? 18.818 6.394 1.098 1.00 94.23 3103 ARG A C 1
ATOM 4497 O O . ARG A 1 629 ? 18.826 5.555 2.007 1.00 90.99 3103 ARG A O 1
ATOM 4505 N N . PRO A 1 630 ? 17.961 6.297 0.081 1.00 92.65 3104 PRO A N 1
ATOM 4506 C CA . PRO A 1 630 ? 17.130 5.097 -0.056 1.00 92.13 3104 PRO A CA 1
ATOM 4507 C C . PRO A 1 630 ? 17.983 3.877 -0.361 1.00 90.96 3104 PRO A C 1
ATOM 4508 O O . PRO A 1 630 ? 18.897 3.923 -1.188 1.00 92.08 3104 PRO A O 1
ATOM 4512 N N . GLY A 1 631 ? 17.678 2.778 0.322 1.00 96.64 3105 GLY A N 1
ATOM 4513 C CA . GLY A 1 631 ? 18.374 1.527 0.138 1.00 95.24 3105 GLY A CA 1
ATOM 4514 C C . GLY A 1 631 ? 19.452 1.247 1.164 1.00 92.59 3105 GLY A C 1
ATOM 4515 O O . GLY A 1 631 ? 19.855 0.087 1.319 1.00 90.82 3105 GLY A O 1
ATOM 4516 N N . GLN A 1 632 ? 19.928 2.272 1.864 1.00 94.64 3106 GLN A N 1
ATOM 4517 C CA . GLN A 1 632 ? 20.904 2.070 2.924 1.00 91.99 3106 GLN A CA 1
ATOM 4518 C C . GLN A 1 632 ? 20.268 1.407 4.146 1.00 88.21 3106 GLN A C 1
ATOM 4519 O O . GLN A 1 632 ? 19.046 1.349 4.297 1.00 87.41 3106 GLN A O 1
ATOM 4525 N N . SER A 1 633 ? 21.130 0.888 5.019 1.00 91.46 3107 SER A N 1
ATOM 4526 C CA . SER A 1 633 ? 20.722 0.138 6.197 1.00 88.06 3107 SER A CA 1
ATOM 4527 C C . SER A 1 633 ? 21.011 0.944 7.455 1.00 86.28 3107 SER A C 1
ATOM 4528 O O . SER A 1 633 ? 22.042 1.616 7.549 1.00 87.32 3107 SER A O 1
ATOM 4531 N N . LEU A 1 634 ? 20.096 0.876 8.418 1.00 86.15 3108 LEU A N 1
ATOM 4532 C CA . LEU A 1 634 ? 20.197 1.652 9.644 1.00 84.50 3108 LEU A CA 1
ATOM 4533 C C . LEU A 1 634 ? 20.058 0.752 10.859 1.00 82.08 3108 LEU A C 1
ATOM 4534 O O . LEU A 1 634 ? 19.224 -0.157 10.879 1.00 80.89 3108 LEU A O 1
ATOM 4539 N N . LEU A 1 635 ? 20.878 1.019 11.872 1.00 84.32 3109 LEU A N 1
ATOM 4540 C CA . LEU A 1 635 ? 20.735 0.425 13.193 1.00 82.50 3109 LEU A CA 1
ATOM 4541 C C . LEU A 1 635 ? 20.263 1.501 14.157 1.00 81.72 3109 LEU A C 1
ATOM 4542 O O . LEU A 1 635 ? 20.799 2.615 14.161 1.00 82.93 3109 LEU A O 1
ATOM 4547 N N . VAL A 1 636 ? 19.262 1.169 14.965 1.00 83.25 3110 VAL A N 1
ATOM 4548 C CA . VAL A 1 636 ? 18.684 2.090 15.934 1.00 82.40 3110 VAL A CA 1
ATOM 4549 C C . VAL A 1 636 ? 18.627 1.361 17.266 1.00 81.57 3110 VAL A C 1
ATOM 4550 O O . VAL A 1 636 ? 17.803 0.456 17.447 1.00 80.16 3110 VAL A O 1
ATOM 4554 N N . HIS A 1 637 ? 19.490 1.751 18.200 1.00 83.92 3111 HIS A N 1
ATOM 4555 C CA . HIS A 1 637 ? 19.413 1.213 19.550 1.00 83.57 3111 HIS A CA 1
ATOM 4556 C C . HIS A 1 637 ? 18.275 1.866 20.318 1.00 82.55 3111 HIS A C 1
ATOM 4557 O O . HIS A 1 637 ? 17.984 3.054 20.139 1.00 82.74 3111 HIS A O 1
ATOM 4564 N N . ALA A 1 638 ? 17.620 1.065 21.163 1.00 85.55 3112 ALA A N 1
ATOM 4565 C CA . ALA A 1 638 ? 16.493 1.513 21.979 1.00 84.66 3112 ALA A CA 1
ATOM 4566 C C . ALA A 1 638 ? 15.356 2.017 21.097 1.00 83.06 3112 ALA A C 1
ATOM 4567 O O . ALA A 1 638 ? 14.759 3.065 21.356 1.00 82.73 3112 ALA A O 1
ATOM 4569 N N . GLY A 1 639 ? 15.071 1.265 20.031 1.00 83.09 3113 GLY A N 1
ATOM 4570 C CA . GLY A 1 639 ? 14.104 1.684 19.028 1.00 82.15 3113 GLY A CA 1
ATOM 4571 C C . GLY A 1 639 ? 12.694 1.879 19.548 1.00 80.73 3113 GLY A C 1
ATOM 4572 O O . GLY A 1 639 ? 11.873 2.499 18.864 1.00 80.19 3113 GLY A O 1
ATOM 4573 N N . ALA A 1 640 ? 12.391 1.366 20.737 1.00 79.49 3114 ALA A N 1
ATOM 4574 C CA . ALA A 1 640 ? 11.079 1.553 21.337 1.00 78.37 3114 ALA A CA 1
ATOM 4575 C C . ALA A 1 640 ? 10.997 2.821 22.173 1.00 78.62 3114 ALA A C 1
ATOM 4576 O O . ALA A 1 640 ? 9.919 3.147 22.679 1.00 77.79 3114 ALA A O 1
ATOM 4578 N N . GLY A 1 641 ? 12.105 3.539 22.328 1.00 81.03 3115 GLY A N 1
ATOM 4579 C CA . GLY A 1 641 ? 12.124 4.768 23.087 1.00 81.74 3115 GLY A CA 1
ATOM 4580 C C . GLY A 1 641 ? 11.537 5.938 22.320 1.00 80.76 3115 GLY A C 1
ATOM 4581 O O . GLY A 1 641 ? 10.962 5.797 21.240 1.00 79.67 3115 GLY A O 1
ATOM 4582 N N . GLY A 1 642 ? 11.710 7.126 22.897 1.00 81.12 3116 GLY A N 1
ATOM 4583 C CA . GLY A 1 642 ? 11.204 8.344 22.294 1.00 80.24 3116 GLY A CA 1
ATOM 4584 C C . GLY A 1 642 ? 11.825 8.658 20.947 1.00 80.52 3116 GLY A C 1
ATOM 4585 O O . GLY A 1 642 ? 11.144 8.601 19.919 1.00 79.64 3116 GLY A O 1
ATOM 4586 N N . VAL A 1 643 ? 13.119 8.990 20.938 1.00 77.83 3117 VAL A N 1
ATOM 4587 C CA . VAL A 1 643 ? 13.800 9.307 19.687 1.00 78.46 3117 VAL A CA 1
ATOM 4588 C C . VAL A 1 643 ? 13.913 8.070 18.800 1.00 78.39 3117 VAL A C 1
ATOM 4589 O O . VAL A 1 643 ? 13.985 8.193 17.572 1.00 78.82 3117 VAL A O 1
ATOM 4593 N N . GLY A 1 644 ? 13.873 6.873 19.390 1.00 78.40 3118 GLY A N 1
ATOM 4594 C CA . GLY A 1 644 ? 13.953 5.663 18.587 1.00 78.33 3118 GLY A CA 1
ATOM 4595 C C . GLY A 1 644 ? 12.732 5.470 17.707 1.00 77.28 3118 GLY A C 1
ATOM 4596 O O . GLY A 1 644 ? 12.853 5.248 16.499 1.00 78.12 3118 GLY A O 1
ATOM 4597 N N . MET A 1 645 ? 11.539 5.545 18.303 1.00 76.71 3119 MET A N 1
ATOM 4598 C CA . MET A 1 645 ? 10.308 5.429 17.525 1.00 76.27 3119 MET A CA 1
ATOM 4599 C C . MET A 1 645 ? 10.254 6.481 16.421 1.00 77.34 3119 MET A C 1
ATOM 4600 O O . MET A 1 645 ? 9.903 6.177 15.277 1.00 78.59 3119 MET A O 1
ATOM 4605 N N . ALA A 1 646 ? 10.590 7.730 16.751 1.00 76.02 3120 ALA A N 1
ATOM 4606 C CA . ALA A 1 646 ? 10.597 8.784 15.740 1.00 77.27 3120 ALA A CA 1
ATOM 4607 C C . ALA A 1 646 ? 11.568 8.459 14.611 1.00 79.24 3120 ALA A C 1
ATOM 4608 O O . ALA A 1 646 ? 11.266 8.696 13.435 1.00 81.04 3120 ALA A O 1
ATOM 4610 N N . THR A 1 647 ? 12.742 7.918 14.950 1.00 80.06 3121 THR A N 1
ATOM 4611 C CA . THR A 1 647 ? 13.716 7.563 13.922 1.00 82.01 3121 THR A CA 1
ATOM 4612 C C . THR A 1 647 ? 13.177 6.466 13.013 1.00 82.89 3121 THR A C 1
ATOM 4613 O O . THR A 1 647 ? 13.374 6.510 11.793 1.00 85.20 3121 THR A O 1
ATOM 4617 N N . LEU A 1 648 ? 12.493 5.473 13.587 1.00 78.83 3122 LEU A N 1
ATOM 4618 C CA . LEU A 1 648 ? 11.969 4.385 12.771 1.00 79.79 3122 LEU A CA 1
ATOM 4619 C C . LEU A 1 648 ? 10.905 4.883 11.800 1.00 81.55 3122 LEU A C 1
ATOM 4620 O O . LEU A 1 648 ? 10.804 4.383 10.674 1.00 84.02 3122 LEU A O 1
ATOM 4625 N N . GLN A 1 649 ? 10.099 5.865 12.217 1.00 79.37 3123 GLN A N 1
ATOM 4626 C CA . GLN A 1 649 ? 9.022 6.330 11.352 1.00 81.57 3123 GLN A CA 1
ATOM 4627 C C . GLN A 1 649 ? 9.576 7.073 10.142 1.00 84.89 3123 GLN A C 1
ATOM 4628 O O . GLN A 1 649 ? 9.117 6.859 9.013 1.00 88.37 3123 GLN A O 1
ATOM 4634 N N . LEU A 1 650 ? 10.553 7.959 10.358 1.00 81.22 3124 LEU A N 1
ATOM 4635 C CA . LEU A 1 650 ? 11.214 8.621 9.237 1.00 84.36 3124 LEU A CA 1
ATOM 4636 C C . LEU A 1 650 ? 11.966 7.629 8.364 1.00 86.65 3124 LEU A C 1
ATOM 4637 O O . LEU A 1 650 ? 11.914 7.717 7.131 1.00 90.59 3124 LEU A O 1
ATOM 4642 N N . ALA A 1 651 ? 12.679 6.685 8.983 1.00 83.50 3125 ALA A N 1
ATOM 4643 C CA . ALA A 1 651 ? 13.494 5.749 8.218 1.00 85.39 3125 ALA A CA 1
ATOM 4644 C C . ALA A 1 651 ? 12.652 4.918 7.260 1.00 88.01 3125 ALA A C 1
ATOM 4645 O O . ALA A 1 651 ? 13.108 4.590 6.158 1.00 91.25 3125 ALA A O 1
ATOM 4647 N N . ARG A 1 652 ? 11.423 4.582 7.652 1.00 84.74 3126 ARG A N 1
ATOM 4648 C CA . ARG A 1 652 ? 10.531 3.846 6.762 1.00 87.35 3126 ARG A CA 1
ATOM 4649 C C . ARG A 1 652 ? 10.079 4.706 5.584 1.00 92.25 3126 ARG A C 1
ATOM 4650 O O . ARG A 1 652 ? 9.877 4.187 4.479 1.00 95.80 3126 ARG A O 1
ATOM 4658 N N . HIS A 1 653 ? 9.929 6.016 5.799 1.00 84.16 3127 HIS A N 1
ATOM 4659 C CA . HIS A 1 653 ? 9.561 6.943 4.731 1.00 89.20 3127 HIS A CA 1
ATOM 4660 C C . HIS A 1 653 ? 10.711 7.219 3.774 1.00 92.39 3127 HIS A C 1
ATOM 4661 O O . HIS A 1 653 ? 10.473 7.637 2.635 1.00 97.67 3127 HIS A O 1
ATOM 4668 N N . LEU A 1 654 ? 11.946 6.967 4.199 1.00 89.12 3128 LEU A N 1
ATOM 4669 C CA . LEU A 1 654 ? 13.131 7.302 3.426 1.00 91.62 3128 LEU A CA 1
ATOM 4670 C C . LEU A 1 654 ? 13.712 6.097 2.701 1.00 93.46 3128 LEU A C 1
ATOM 4671 O O . LEU A 1 654 ? 14.799 6.199 2.122 1.00 95.22 3128 LEU A O 1
ATOM 4676 N N . GLY A 1 655 ? 13.016 4.962 2.721 1.00 93.35 3129 GLY A N 1
ATOM 4677 C CA . GLY A 1 655 ? 13.479 3.792 2.004 1.00 94.17 3129 GLY A CA 1
ATOM 4678 C C . GLY A 1 655 ? 14.624 3.079 2.680 1.00 90.81 3129 GLY A C 1
ATOM 4679 O O . GLY A 1 655 ? 15.471 2.492 1.999 1.00 91.96 3129 GLY A O 1
ATOM 4680 N N . VAL A 1 656 ? 14.671 3.107 4.010 1.00 94.09 3130 VAL A N 1
ATOM 4681 C CA . VAL A 1 656 ? 15.808 2.604 4.771 1.00 91.24 3130 VAL A CA 1
ATOM 4682 C C . VAL A 1 656 ? 15.465 1.246 5.367 1.00 88.34 3130 VAL A C 1
ATOM 4683 O O . VAL A 1 656 ? 14.410 1.079 5.993 1.00 86.38 3130 VAL A O 1
ATOM 4687 N N . GLU A 1 657 ? 16.354 0.275 5.170 1.00 94.67 3131 GLU A N 1
ATOM 4688 C CA . GLU A 1 657 ? 16.243 -1.015 5.839 1.00 91.86 3131 GLU A CA 1
ATOM 4689 C C . GLU A 1 657 ? 16.686 -0.843 7.285 1.00 88.82 3131 GLU A C 1
ATOM 4690 O O . GLU A 1 657 ? 17.844 -0.501 7.547 1.00 88.97 3131 GLU A O 1
ATOM 4696 N N . VAL A 1 658 ? 15.773 -1.070 8.223 1.00 91.85 3132 VAL A N 1
ATOM 4697 C CA . VAL A 1 658 ? 15.993 -0.756 9.630 1.00 89.31 3132 VAL A CA 1
ATOM 4698 C C . VAL A 1 658 ? 16.176 -2.033 10.431 1.00 87.38 3132 VAL A C 1
ATOM 4699 O O . VAL A 1 658 ? 15.333 -2.936 10.376 1.00 86.63 3132 VAL A O 1
ATOM 4703 N N . TYR A 1 659 ? 17.274 -2.103 11.175 1.00 86.85 3133 TYR A N 1
ATOM 4704 C CA . TYR A 1 659 ? 17.422 -3.033 12.283 1.00 85.10 3133 TYR A CA 1
ATOM 4705 C C . TYR A 1 659 ? 17.381 -2.231 13.578 1.00 83.95 3133 TYR A C 1
ATOM 4706 O O . TYR A 1 659 ? 17.742 -1.051 13.598 1.00 84.66 3133 TYR A O 1
ATOM 4715 N N . ALA A 1 660 ? 16.966 -2.872 14.667 1.00 82.46 3134 ALA A N 1
ATOM 4716 C CA . ALA A 1 660 ? 16.831 -2.136 15.915 1.00 81.72 3134 ALA A CA 1
ATOM 4717 C C . ALA A 1 660 ? 16.794 -3.094 17.095 1.00 80.79 3134 ALA A C 1
ATOM 4718 O O . ALA A 1 660 ? 16.493 -4.282 16.953 1.00 80.21 3134 ALA A O 1
ATOM 4720 N N . THR A 1 661 ? 17.094 -2.540 18.271 1.00 84.79 3135 THR A N 1
ATOM 4721 C CA . THR A 1 661 ? 17.118 -3.259 19.534 1.00 84.41 3135 THR A CA 1
ATOM 4722 C C . THR A 1 661 ? 16.149 -2.609 20.513 1.00 83.71 3135 THR A C 1
ATOM 4723 O O . THR A 1 661 ? 15.805 -1.430 20.382 1.00 83.75 3135 THR A O 1
ATOM 4727 N N . ALA A 1 662 ? 15.733 -3.387 21.513 1.00 86.20 3136 ALA A N 1
ATOM 4728 C CA . ALA A 1 662 ? 14.898 -2.916 22.616 1.00 85.91 3136 ALA A CA 1
ATOM 4729 C C . ALA A 1 662 ? 14.723 -4.058 23.610 1.00 85.73 3136 ALA A C 1
ATOM 4730 O O . ALA A 1 662 ? 15.040 -5.215 23.318 1.00 85.47 3136 ALA A O 1
ATOM 4732 N N . SER A 1 663 ? 14.222 -3.710 24.798 1.00 91.96 3137 SER A N 1
ATOM 4733 C CA . SER A 1 663 ? 13.828 -4.712 25.780 1.00 91.84 3137 SER A CA 1
ATOM 4734 C C . SER A 1 663 ? 12.865 -5.703 25.146 1.00 90.41 3137 SER A C 1
ATOM 4735 O O . SER A 1 663 ? 11.973 -5.320 24.385 1.00 89.53 3137 SER A O 1
ATOM 4738 N N . ARG A 1 664 ? 13.058 -6.986 25.456 1.00 89.90 3138 ARG A N 1
ATOM 4739 C CA . ARG A 1 664 ? 12.266 -8.033 24.820 1.00 88.84 3138 ARG A CA 1
ATOM 4740 C C . ARG A 1 664 ? 10.770 -7.842 25.035 1.00 88.15 3138 ARG A C 1
ATOM 4741 O O . ARG A 1 664 ? 9.972 -8.309 24.215 1.00 87.35 3138 ARG A O 1
ATOM 4749 N N . GLY A 1 665 ? 10.369 -7.141 26.097 1.00 92.86 3139 GLY A N 1
ATOM 4750 C CA . GLY A 1 665 ? 8.963 -6.827 26.269 1.00 92.30 3139 GLY A CA 1
ATOM 4751 C C . GLY A 1 665 ? 8.470 -5.737 25.345 1.00 91.71 3139 GLY A C 1
ATOM 4752 O O . GLY A 1 665 ? 7.259 -5.615 25.136 1.00 91.09 3139 GLY A O 1
ATOM 4753 N N . LYS A 1 666 ? 9.380 -4.945 24.786 1.00 92.00 3140 LYS A N 1
ATOM 4754 C CA . LYS A 1 666 ? 9.030 -3.874 23.865 1.00 91.52 3140 LYS A CA 1
ATOM 4755 C C . LYS A 1 666 ? 9.086 -4.306 22.404 1.00 91.13 3140 LYS A C 1
ATOM 4756 O O . LYS A 1 666 ? 8.827 -3.483 21.519 1.00 90.94 3140 LYS A O 1
ATOM 4762 N N . TRP A 1 667 ? 9.435 -5.568 22.133 1.00 94.33 3141 TRP A N 1
ATOM 4763 C CA . TRP A 1 667 ? 9.490 -6.047 20.754 1.00 94.31 3141 TRP A CA 1
ATOM 4764 C C . TRP A 1 667 ? 8.149 -5.891 20.049 1.00 93.97 3141 TRP A C 1
ATOM 4765 O O . TRP A 1 667 ? 8.106 -5.729 18.824 1.00 94.39 3141 TRP A O 1
ATOM 4776 N N . ASP A 1 668 ? 7.048 -5.963 20.800 1.00 96.26 3142 ASP A N 1
ATOM 4777 C CA . ASP A 1 668 ? 5.737 -5.709 20.218 1.00 96.16 3142 ASP A CA 1
ATOM 4778 C C . ASP A 1 668 ? 5.650 -4.290 19.669 1.00 96.31 3142 ASP A C 1
ATOM 4779 O O . ASP A 1 668 ? 5.000 -4.050 18.643 1.00 96.81 3142 ASP A O 1
ATOM 4784 N N . THR A 1 669 ? 6.306 -3.337 20.337 1.00 89.90 3143 THR A N 1
ATOM 4785 C CA . THR A 1 669 ? 6.304 -1.958 19.860 1.00 90.00 3143 THR A CA 1
ATOM 4786 C C . THR A 1 669 ? 7.128 -1.809 18.587 1.00 90.83 3143 THR A C 1
ATOM 4787 O O . THR A 1 669 ? 6.782 -1.002 17.717 1.00 91.40 3143 THR A O 1
ATOM 4791 N N . LEU A 1 670 ? 8.191 -2.605 18.439 1.00 91.08 3144 LEU A N 1
ATOM 4792 C CA . LEU A 1 670 ? 9.002 -2.551 17.226 1.00 92.15 3144 LEU A CA 1
ATOM 4793 C C . LEU A 1 670 ? 8.319 -3.269 16.071 1.00 92.91 3144 LEU A C 1
ATOM 4794 O O . LEU A 1 670 ? 8.221 -2.728 14.963 1.00 94.17 3144 LEU A O 1
ATOM 4799 N N . ARG A 1 671 ? 7.852 -4.496 16.313 1.00 95.46 3145 ARG A N 1
ATOM 4800 C CA . ARG A 1 671 ? 7.129 -5.240 15.288 1.00 96.29 3145 ARG A CA 1
ATOM 4801 C C . ARG A 1 671 ? 5.881 -4.491 14.829 1.00 96.93 3145 ARG A C 1
ATOM 4802 O O . ARG A 1 671 ? 5.392 -4.739 13.722 1.00 98.38 3145 ARG A O 1
ATOM 4810 N N . GLY A 1 672 ? 5.371 -3.567 15.650 1.00 93.24 3146 GLY A N 1
ATOM 4811 C CA . GLY A 1 672 ? 4.247 -2.743 15.241 1.00 94.02 3146 GLY A CA 1
ATOM 4812 C C . GLY A 1 672 ? 4.638 -1.528 14.429 1.00 95.35 3146 GLY A C 1
ATOM 4813 O O . GLY A 1 672 ? 3.831 -1.025 13.641 1.00 96.99 3146 GLY A O 1
ATOM 4814 N N . LEU A 1 673 ? 5.860 -1.027 14.610 1.00 92.36 3147 LEU A N 1
ATOM 4815 C CA . LEU A 1 673 ? 6.388 0.024 13.748 1.00 93.94 3147 LEU A CA 1
ATOM 4816 C C . LEU A 1 673 ? 6.885 -0.515 12.412 1.00 96.12 3147 LEU A C 1
ATOM 4817 O O . LEU A 1 673 ? 7.535 0.224 11.663 1.00 97.83 3147 LEU A O 1
ATOM 4822 N N . GLY A 1 674 ? 6.591 -1.776 12.102 1.00 97.06 3148 GLY A N 1
ATOM 4823 C CA . GLY A 1 674 ? 6.940 -2.361 10.823 1.00 99.17 3148 GLY A CA 1
ATOM 4824 C C . GLY A 1 674 ? 8.343 -2.926 10.762 1.00 98.91 3148 GLY A C 1
ATOM 4825 O O . GLY A 1 674 ? 9.124 -2.557 9.881 1.00 100.83 3148 GLY A O 1
ATOM 4826 N N . LEU A 1 675 ? 8.672 -3.830 11.683 1.00 97.04 3149 LEU A N 1
ATOM 4827 C CA . LEU A 1 675 ? 9.956 -4.515 11.675 1.00 96.94 3149 LEU A CA 1
ATOM 4828 C C . LEU A 1 675 ? 9.758 -6.012 11.853 1.00 96.08 3149 LEU A C 1
ATOM 4829 O O . LEU A 1 675 ? 8.841 -6.457 12.547 1.00 94.84 3149 LEU A O 1
ATOM 4834 N N . ASP A 1 676 ? 10.642 -6.780 11.221 1.00 99.10 3150 ASP A N 1
ATOM 4835 C CA . ASP A 1 676 ? 10.589 -8.230 11.278 1.00 98.45 3150 ASP A CA 1
ATOM 4836 C C . ASP A 1 676 ? 11.245 -8.746 12.553 1.00 96.84 3150 ASP A C 1
ATOM 4837 O O . ASP A 1 676 ? 12.030 -8.055 13.208 1.00 96.53 3150 ASP A O 1
ATOM 4842 N N . ASP A 1 677 ? 10.910 -9.990 12.899 1.00 99.33 3151 ASP A N 1
ATOM 4843 C CA . ASP A 1 677 ? 11.642 -10.681 13.950 1.00 98.35 3151 ASP A CA 1
ATOM 4844 C C . ASP A 1 677 ? 13.086 -10.945 13.546 1.00 99.12 3151 ASP A C 1
ATOM 4845 O O . ASP A 1 677 ? 13.916 -11.246 14.411 1.00 98.64 3151 ASP A O 1
ATOM 4850 N N . ALA A 1 678 ? 13.398 -10.832 12.253 1.00 94.56 3152 ALA A N 1
ATOM 4851 C CA . ALA A 1 678 ? 14.769 -10.857 11.761 1.00 95.55 3152 ALA A CA 1
ATOM 4852 C C . ALA A 1 678 ? 15.447 -9.500 11.855 1.00 96.20 3152 ALA A C 1
ATOM 4853 O O . ALA A 1 678 ? 16.657 -9.411 11.621 1.00 96.99 3152 ALA A O 1
ATOM 4855 N N . HIS A 1 679 ? 14.693 -8.453 12.183 1.00 90.46 3153 HIS A N 1
ATOM 4856 C CA . HIS A 1 679 ? 15.170 -7.076 12.233 1.00 91.12 3153 HIS A CA 1
ATOM 4857 C C . HIS A 1 679 ? 15.162 -6.516 13.651 1.00 89.79 3153 HIS A C 1
ATOM 4858 O O . HIS A 1 679 ? 15.350 -5.308 13.834 1.00 90.09 3153 HIS A O 1
ATOM 4865 N N . ILE A 1 680 ? 14.949 -7.371 14.654 1.00 89.04 3154 ILE A N 1
ATOM 4866 C CA . ILE A 1 680 ? 14.856 -6.996 16.060 1.00 88.10 3154 ILE A CA 1
ATOM 4867 C C . ILE A 1 680 ? 15.888 -7.817 16.824 1.00 88.14 3154 ILE A C 1
ATOM 4868 O O . ILE A 1 680 ? 16.262 -8.913 16.395 1.00 88.27 3154 ILE A O 1
ATOM 4873 N N . ALA A 1 681 ? 16.346 -7.289 17.960 1.00 86.46 3155 ALA A N 1
ATOM 4874 C CA . ALA A 1 681 ? 17.235 -8.026 18.851 1.00 86.65 3155 ALA A CA 1
ATOM 4875 C C . ALA A 1 681 ? 17.237 -7.347 20.211 1.00 86.75 3155 ALA A C 1
ATOM 4876 O O . ALA A 1 681 ? 16.780 -6.211 20.361 1.00 86.83 3155 ALA A O 1
ATOM 4878 N N . ASP A 1 682 ? 17.742 -8.072 21.203 1.00 88.74 3156 ASP A N 1
ATOM 4879 C CA . ASP A 1 682 ? 17.675 -7.618 22.585 1.00 89.06 3156 ASP A CA 1
ATOM 4880 C C . ASP A 1 682 ? 18.695 -6.511 22.824 1.00 90.46 3156 ASP A C 1
ATOM 4881 O O . ASP A 1 682 ? 19.860 -6.633 22.432 1.00 91.31 3156 ASP A O 1
ATOM 4886 N N . SER A 1 683 ? 18.255 -5.427 23.465 1.00 90.32 3157 SER A N 1
ATOM 4887 C CA . SER A 1 683 ? 19.125 -4.286 23.731 1.00 91.84 3157 SER A CA 1
ATOM 4888 C C . SER A 1 683 ? 20.004 -4.462 24.963 1.00 93.09 3157 SER A C 1
ATOM 4889 O O . SER A 1 683 ? 20.934 -3.671 25.152 1.00 94.60 3157 SER A O 1
ATOM 4892 N N . ARG A 1 684 ? 19.741 -5.460 25.802 1.00 93.40 3158 ARG A N 1
ATOM 4893 C CA . ARG A 1 684 ? 20.463 -5.613 27.056 1.00 94.58 3158 ARG A CA 1
ATOM 4894 C C . ARG A 1 684 ? 21.581 -6.640 26.973 1.00 94.77 3158 ARG A C 1
ATOM 4895 O O . ARG A 1 684 ? 22.234 -6.912 27.985 1.00 95.65 3158 ARG A O 1
ATOM 4903 N N . SER A 1 685 ? 21.809 -7.219 25.801 1.00 91.71 3159 SER A N 1
ATOM 4904 C CA . SER A 1 685 ? 22.931 -8.109 25.561 1.00 91.97 3159 SER A CA 1
ATOM 4905 C C . SER A 1 685 ? 23.675 -7.618 24.327 1.00 92.53 3159 SER A C 1
ATOM 4906 O O . SER A 1 685 ? 23.325 -6.596 23.731 1.00 92.73 3159 SER A O 1
ATOM 4909 N N . LEU A 1 686 ? 24.706 -8.357 23.936 1.00 94.48 3160 LEU A N 1
ATOM 4910 C CA . LEU A 1 686 ? 25.478 -8.022 22.751 1.00 95.12 3160 LEU A CA 1
ATOM 4911 C C . LEU A 1 686 ? 25.257 -9.015 21.621 1.00 94.13 3160 LEU A C 1
ATOM 4912 O O . LEU A 1 686 ? 25.914 -8.907 20.580 1.00 94.71 3160 LEU A O 1
ATOM 4917 N N . ASP A 1 687 ? 24.366 -9.990 21.815 1.00 97.22 3161 ASP A N 1
ATOM 4918 C CA . ASP A 1 687 ? 23.933 -10.911 20.772 1.00 96.30 3161 ASP A CA 1
ATOM 4919 C C . ASP A 1 687 ? 23.629 -10.173 19.474 1.00 96.54 3161 ASP A C 1
ATOM 4920 O O . ASP A 1 687 ? 23.952 -10.668 18.390 1.00 96.74 3161 ASP A O 1
ATOM 4925 N N . PHE A 1 688 ? 22.996 -8.997 19.581 1.00 91.82 3162 PHE A N 1
ATOM 4926 C CA . PHE A 1 688 ? 22.656 -8.205 18.401 1.00 92.10 3162 PHE A CA 1
ATOM 4927 C C . PHE A 1 688 ? 23.859 -8.021 17.487 1.00 93.41 3162 PHE A C 1
ATOM 4928 O O . PHE A 1 688 ? 23.726 -8.034 16.259 1.00 93.66 3162 PHE A O 1
ATOM 4936 N N . ALA A 1 689 ? 25.044 -7.834 18.077 1.00 94.88 3163 ALA A N 1
ATOM 4937 C CA . ALA A 1 689 ? 26.223 -7.477 17.296 1.00 96.31 3163 ALA A CA 1
ATOM 4938 C C . ALA A 1 689 ? 26.610 -8.566 16.307 1.00 96.25 3163 ALA A C 1
ATOM 4939 O O . ALA A 1 689 ? 27.058 -8.261 15.196 1.00 97.26 3163 ALA A O 1
ATOM 4941 N N . GLY A 1 690 ? 26.421 -9.832 16.671 1.00 101.85 3164 GLY A N 1
ATOM 4942 C CA . GLY A 1 690 ? 26.771 -10.915 15.774 1.00 101.80 3164 GLY A CA 1
ATOM 4943 C C . GLY A 1 690 ? 25.535 -11.582 15.210 1.00 100.71 3164 GLY A C 1
ATOM 4944 O O . GLY A 1 690 ? 25.621 -12.496 14.384 1.00 100.65 3164 GLY A O 1
ATOM 4945 N N . ARG A 1 691 ? 24.365 -11.114 15.643 1.00 98.67 3165 ARG A N 1
ATOM 4946 C CA . ARG A 1 691 ? 23.109 -11.595 15.084 1.00 97.75 3165 ARG A CA 1
ATOM 4947 C C . ARG A 1 691 ? 22.789 -10.865 13.786 1.00 98.58 3165 ARG A C 1
ATOM 4948 O O . ARG A 1 691 ? 22.364 -11.485 12.804 1.00 98.63 3165 ARG A O 1
ATOM 4956 N N . PHE A 1 692 ? 22.995 -9.546 13.765 1.00 95.85 3166 PHE A N 1
ATOM 4957 C CA . PHE A 1 692 ? 22.640 -8.741 12.600 1.00 96.88 3166 PHE A CA 1
ATOM 4958 C C . PHE A 1 692 ? 23.700 -8.789 11.504 1.00 98.53 3166 PHE A C 1
ATOM 4959 O O . PHE A 1 692 ? 23.359 -8.782 10.314 1.00 99.41 3166 PHE A O 1
ATOM 4967 N N . LEU A 1 693 ? 24.987 -8.805 11.868 1.00 98.06 3167 LEU A N 1
ATOM 4968 C CA . LEU A 1 693 ? 26.014 -9.033 10.848 1.00 99.56 3167 LEU A CA 1
ATOM 4969 C C . LEU A 1 693 ? 25.800 -10.364 10.147 1.00 99.17 3167 LEU A C 1
ATOM 4970 O O . LEU A 1 693 ? 26.067 -10.496 8.945 1.00 100.37 3167 LEU A O 1
ATOM 4975 N N . ALA A 1 694 ? 25.285 -11.349 10.879 1.00 99.40 3168 ALA A N 1
ATOM 4976 C CA . ALA A 1 694 ? 24.900 -12.610 10.265 1.00 98.92 3168 ALA A CA 1
ATOM 4977 C C . ALA A 1 694 ? 23.664 -12.455 9.394 1.00 99.07 3168 ALA A C 1
ATOM 4978 O O . ALA A 1 694 ? 23.527 -13.161 8.388 1.00 99.55 3168 ALA A O 1
ATOM 4980 N N . ALA A 1 695 ? 22.756 -11.547 9.760 1.00 96.61 3169 ALA A N 1
ATOM 4981 C CA . ALA A 1 695 ? 21.563 -11.325 8.952 1.00 96.90 3169 ALA A CA 1
ATOM 4982 C C . ALA A 1 695 ? 21.856 -10.475 7.721 1.00 99.01 3169 ALA A C 1
ATOM 4983 O O . ALA A 1 695 ? 21.233 -10.681 6.675 1.00 99.92 3169 ALA A O 1
ATOM 4985 N N . THR A 1 696 ? 22.792 -9.530 7.816 1.00 96.06 3170 THR A N 1
ATOM 4986 C CA . THR A 1 696 ? 23.260 -8.804 6.642 1.00 98.32 3170 THR A CA 1
ATOM 4987 C C . THR A 1 696 ? 24.311 -9.573 5.857 1.00 99.25 3170 THR A C 1
ATOM 4988 O O . THR A 1 696 ? 24.852 -9.031 4.888 1.00 101.19 3170 THR A O 1
ATOM 4992 N N . GLY A 1 697 ? 24.608 -10.806 6.249 1.00 96.75 3171 GLY A N 1
ATOM 4993 C CA . GLY A 1 697 ? 25.646 -11.568 5.577 1.00 97.45 3171 GLY A CA 1
ATOM 4994 C C . GLY A 1 697 ? 27.007 -10.912 5.651 1.00 98.48 3171 GLY A C 1
ATOM 4995 O O . GLY A 1 697 ? 27.772 -10.960 4.681 1.00 99.90 3171 GLY A O 1
ATOM 4996 N N . GLY A 1 698 ? 27.325 -10.291 6.785 1.00 98.62 3172 GLY A N 1
ATOM 4997 C CA . GLY A 1 698 ? 28.613 -9.668 6.979 1.00 99.52 3172 GLY A CA 1
ATOM 4998 C C . GLY A 1 698 ? 28.757 -8.275 6.412 1.00 101.27 3172 GLY A C 1
ATOM 4999 O O . GLY A 1 698 ? 29.785 -7.632 6.656 1.00 102.02 3172 GLY A O 1
ATOM 5000 N N . ARG A 1 699 ? 27.774 -7.784 5.653 1.00 100.69 3173 ARG A N 1
ATOM 5001 C CA . ARG A 1 699 ? 27.852 -6.419 5.146 1.00 102.50 3173 ARG A CA 1
ATOM 5002 C C . ARG A 1 699 ? 27.623 -5.386 6.236 1.00 101.94 3173 ARG A C 1
ATOM 5003 O O . ARG A 1 699 ? 28.073 -4.242 6.096 1.00 103.32 3173 ARG A O 1
ATOM 5011 N N . GLY A 1 700 ? 26.944 -5.764 7.313 1.00 95.06 3174 GLY A N 1
ATOM 5012 C CA . GLY A 1 700 ? 26.609 -4.803 8.329 1.00 94.45 3174 GLY A CA 1
ATOM 5013 C C . GLY A 1 700 ? 25.546 -3.835 7.845 1.00 95.17 3174 GLY A C 1
ATOM 5014 O O . GLY A 1 700 ? 24.756 -4.115 6.942 1.00 95.68 3174 GLY A O 1
ATOM 5015 N N . VAL A 1 701 ? 25.546 -2.665 8.467 1.00 92.09 3175 VAL A N 1
ATOM 5016 C CA . VAL A 1 701 ? 24.612 -1.612 8.101 1.00 92.78 3175 VAL A CA 1
ATOM 5017 C C . VAL A 1 701 ? 25.418 -0.429 7.596 1.00 95.08 3175 VAL A C 1
ATOM 5018 O O . VAL A 1 701 ? 26.652 -0.487 7.537 1.00 95.95 3175 VAL A O 1
ATOM 5022 N N . ASP A 1 702 ? 24.730 0.651 7.231 1.00 90.89 3176 ASP A N 1
ATOM 5023 C CA . ASP A 1 702 ? 25.395 1.828 6.696 1.00 93.30 3176 ASP A CA 1
ATOM 5024 C C . ASP A 1 702 ? 25.401 3.020 7.645 1.00 92.84 3176 ASP A C 1
ATOM 5025 O O . ASP A 1 702 ? 26.260 3.895 7.499 1.00 94.68 3176 ASP A O 1
ATOM 5030 N N . VAL A 1 703 ? 24.506 3.054 8.633 1.00 89.59 3177 VAL A N 1
ATOM 5031 C CA . VAL A 1 703 ? 24.451 4.122 9.630 1.00 88.92 3177 VAL A CA 1
ATOM 5032 C C . VAL A 1 703 ? 23.997 3.502 10.945 1.00 86.34 3177 VAL A C 1
ATOM 5033 O O . VAL A 1 703 ? 23.166 2.590 10.952 1.00 84.68 3177 VAL A O 1
ATOM 5037 N N . VAL A 1 704 ? 24.541 3.992 12.064 1.00 85.41 3178 VAL A N 1
ATOM 5038 C CA . VAL A 1 704 ? 24.245 3.440 13.388 1.00 83.62 3178 VAL A CA 1
ATOM 5039 C C . VAL A 1 704 ? 24.017 4.608 14.340 1.00 83.71 3178 VAL A C 1
ATOM 5040 O O . VAL A 1 704 ? 24.945 5.375 14.619 1.00 85.73 3178 VAL A O 1
ATOM 5044 N N . LEU A 1 705 ? 22.796 4.730 14.854 1.00 84.03 3179 LEU A N 1
ATOM 5045 C CA . LEU A 1 705 ? 22.439 5.751 15.831 1.00 83.89 3179 LEU A CA 1
ATOM 5046 C C . LEU A 1 705 ? 22.426 5.111 17.216 1.00 83.36 3179 LEU A C 1
ATOM 5047 O O . LEU A 1 705 ? 21.644 4.189 17.469 1.00 81.36 3179 LEU A O 1
ATOM 5052 N N . ASN A 1 706 ? 23.280 5.600 18.112 1.00 88.34 3180 ASN A N 1
ATOM 5053 C CA . ASN A 1 706 ? 23.444 4.993 19.422 1.00 88.10 3180 ASN A CA 1
ATOM 5054 C C . ASN A 1 706 ? 22.826 5.856 20.512 1.00 88.36 3180 ASN A C 1
ATOM 5055 O O . ASN A 1 706 ? 22.799 7.086 20.417 1.00 89.75 3180 ASN A O 1
ATOM 5060 N N . SER A 1 707 ? 22.346 5.190 21.561 1.00 88.85 3181 SER A N 1
ATOM 5061 C CA . SER A 1 707 ? 22.079 5.826 22.841 1.00 89.56 3181 SER A CA 1
ATOM 5062 C C . SER A 1 707 ? 22.731 5.092 24.000 1.00 89.84 3181 SER A C 1
ATOM 5063 O O . SER A 1 707 ? 22.730 5.616 25.120 1.00 90.64 3181 SER A O 1
ATOM 5066 N N . LEU A 1 708 ? 23.289 3.908 23.767 1.00 91.85 3182 LEU A N 1
ATOM 5067 C CA . LEU A 1 708 ? 23.774 3.037 24.823 1.00 91.90 3182 LEU A CA 1
ATOM 5068 C C . LEU A 1 708 ? 25.252 3.296 25.085 1.00 93.57 3182 LEU A C 1
ATOM 5069 O O . LEU A 1 708 ? 25.996 3.715 24.194 1.00 94.33 3182 LEU A O 1
ATOM 5074 N N . ALA A 1 709 ? 25.670 3.046 26.323 1.00 97.46 3183 ALA A N 1
ATOM 5075 C CA . ALA A 1 709 ? 27.022 3.311 26.788 1.00 98.99 3183 ALA A CA 1
ATOM 5076 C C . ALA A 1 709 ? 27.790 2.001 26.962 1.00 98.78 3183 ALA A C 1
ATOM 5077 O O . ALA A 1 709 ? 27.318 0.924 26.588 1.00 97.40 3183 ALA A O 1
ATOM 5079 N N . GLY A 1 710 ? 28.998 2.102 27.516 1.00 104.21 3184 GLY A N 1
ATOM 5080 C CA . GLY A 1 710 ? 29.736 0.920 27.924 1.00 104.13 3184 GLY A CA 1
ATOM 5081 C C . GLY A 1 710 ? 30.217 0.083 26.750 1.00 103.31 3184 GLY A C 1
ATOM 5082 O O . GLY A 1 710 ? 30.556 0.593 25.677 1.00 103.56 3184 GLY A O 1
ATOM 5083 N N . ASP A 1 711 ? 30.247 -1.235 26.971 1.00 104.41 3185 ASP A N 1
ATOM 5084 C CA . ASP A 1 711 ? 30.697 -2.173 25.947 1.00 103.60 3185 ASP A CA 1
ATOM 5085 C C . ASP A 1 711 ? 29.889 -2.059 24.659 1.00 102.63 3185 ASP A C 1
ATOM 5086 O O . ASP A 1 711 ? 30.382 -2.453 23.595 1.00 102.47 3185 ASP A O 1
ATOM 5091 N N . PHE A 1 712 ? 28.659 -1.537 24.737 1.00 96.05 3186 PHE A N 1
ATOM 5092 C CA . PHE A 1 712 ? 27.795 -1.420 23.566 1.00 95.05 3186 PHE A CA 1
ATOM 5093 C C . PHE A 1 712 ? 28.432 -0.608 22.447 1.00 96.04 3186 PHE A C 1
ATOM 5094 O O . PHE A 1 712 ? 28.185 -0.886 21.266 1.00 95.44 3186 PHE A O 1
ATOM 5102 N N . VAL A 1 713 ? 29.239 0.399 22.789 1.00 96.46 3187 VAL A N 1
ATOM 5103 C CA . VAL A 1 713 ? 29.802 1.281 21.768 1.00 97.51 3187 VAL A CA 1
ATOM 5104 C C . VAL A 1 713 ? 30.650 0.480 20.788 1.00 97.50 3187 VAL A C 1
ATOM 5105 O O . VAL A 1 713 ? 30.467 0.562 19.569 1.00 97.44 3187 VAL A O 1
ATOM 5109 N N . ASP A 1 714 ? 31.594 -0.303 21.311 1.00 97.66 3188 ASP A N 1
ATOM 5110 C CA . ASP A 1 714 ? 32.461 -1.104 20.457 1.00 97.65 3188 ASP A CA 1
ATOM 5111 C C . ASP A 1 714 ? 31.677 -2.196 19.738 1.00 96.15 3188 ASP A C 1
ATOM 5112 O O . ASP A 1 714 ? 31.860 -2.415 18.535 1.00 96.24 3188 ASP A O 1
ATOM 5117 N N . ALA A 1 715 ? 30.804 -2.898 20.466 1.00 97.51 3189 ALA A N 1
ATOM 5118 C CA . ALA A 1 715 ? 30.000 -3.957 19.863 1.00 95.96 3189 ALA A CA 1
ATOM 5119 C C . ALA A 1 715 ? 29.200 -3.457 18.667 1.00 95.75 3189 ALA A C 1
ATOM 5120 O O . ALA A 1 715 ? 28.883 -4.235 17.759 1.00 94.98 3189 ALA A O 1
ATOM 5122 N N . SER A 1 716 ? 28.869 -2.165 18.645 1.00 93.38 3190 SER A N 1
ATOM 5123 C CA . SER A 1 716 ? 28.087 -1.607 17.548 1.00 93.29 3190 SER A CA 1
ATOM 5124 C C . SER A 1 716 ? 28.962 -1.280 16.344 1.00 94.66 3190 SER A C 1
ATOM 5125 O O . SER A 1 716 ? 28.551 -1.500 15.199 1.00 94.50 3190 SER A O 1
ATOM 5128 N N . LEU A 1 717 ? 30.166 -0.746 16.585 1.00 94.26 3191 LEU A N 1
ATOM 5129 C CA . LEU A 1 717 ? 31.103 -0.465 15.499 1.00 95.59 3191 LEU A CA 1
ATOM 5130 C C . LEU A 1 717 ? 31.366 -1.707 14.667 1.00 95.05 3191 LEU A C 1
ATOM 5131 O O . LEU A 1 717 ? 31.650 -1.618 13.467 1.00 95.89 3191 LEU A O 1
ATOM 5136 N N . ARG A 1 718 ? 31.286 -2.870 15.304 1.00 94.24 3192 ARG A N 1
ATOM 5137 C CA . ARG A 1 718 ? 31.397 -4.151 14.628 1.00 93.53 3192 ARG A CA 1
ATOM 5138 C C . ARG A 1 718 ? 30.382 -4.300 13.501 1.00 93.16 3192 ARG A C 1
ATOM 5139 O O . ARG A 1 718 ? 30.645 -5.031 12.540 1.00 93.18 3192 ARG A O 1
ATOM 5147 N N . LEU A 1 719 ? 29.267 -3.566 13.555 1.00 91.32 3193 LEU A N 1
ATOM 5148 C CA . LEU A 1 719 ? 28.257 -3.563 12.504 1.00 91.13 3193 LEU A CA 1
ATOM 5149 C C . LEU A 1 719 ? 28.549 -2.540 11.412 1.00 93.00 3193 LEU A C 1
ATOM 5150 O O . LEU A 1 719 ? 27.675 -2.270 10.583 1.00 93.22 3193 LEU A O 1
ATOM 5155 N N . LEU A 1 720 ? 29.757 -1.989 11.376 1.00 92.75 3194 LEU A N 1
ATOM 5156 C CA . LEU A 1 720 ? 30.160 -1.150 10.255 1.00 94.67 3194 LEU A CA 1
ATOM 5157 C C . LEU A 1 720 ? 31.415 -1.732 9.612 1.00 95.43 3194 LEU A C 1
ATOM 5158 O O . LEU A 1 720 ? 32.416 -1.017 9.472 1.00 96.68 3194 LEU A O 1
ATOM 5163 N N . PRO A 1 721 ? 31.417 -3.020 9.233 1.00 95.58 3195 PRO A N 1
ATOM 5164 C CA . PRO A 1 721 ? 32.628 -3.580 8.612 1.00 96.22 3195 PRO A CA 1
ATOM 5165 C C . PRO A 1 721 ? 33.038 -2.836 7.358 1.00 98.09 3195 PRO A C 1
ATOM 5166 O O . PRO A 1 721 ? 34.234 -2.703 7.071 1.00 98.95 3195 PRO A O 1
ATOM 5170 N N . ARG A 1 722 ? 32.058 -2.349 6.598 1.00 98.31 3196 ARG A N 1
ATOM 5171 C CA . ARG A 1 722 ? 32.290 -1.611 5.369 1.00 100.20 3196 ARG A CA 1
ATOM 5172 C C . ARG A 1 722 ? 32.287 -0.109 5.604 1.00 101.25 3196 ARG A C 1
ATOM 5173 O O . ARG A 1 722 ? 32.200 0.664 4.645 1.00 102.82 3196 ARG A O 1
ATOM 5181 N N . GLY A 1 723 ? 32.380 0.318 6.859 1.00 98.97 3197 GLY A N 1
ATOM 5182 C CA . GLY A 1 723 ? 32.381 1.730 7.181 1.00 99.86 3197 GLY A CA 1
ATOM 5183 C C . GLY A 1 723 ? 30.998 2.350 7.060 1.00 100.09 3197 GLY A C 1
ATOM 5184 O O . GLY A 1 723 ? 30.005 1.699 6.737 1.00 99.54 3197 GLY A O 1
ATOM 5185 N N . GLY A 1 724 ? 30.946 3.647 7.336 1.00 97.14 3198 GLY A N 1
ATOM 5186 C CA . GLY A 1 724 ? 29.722 4.412 7.271 1.00 97.53 3198 GLY A CA 1
ATOM 5187 C C . GLY A 1 724 ? 29.692 5.461 8.362 1.00 97.24 3198 GLY A C 1
ATOM 5188 O O . GLY A 1 724 ? 30.731 5.886 8.864 1.00 97.25 3198 GLY A O 1
ATOM 5189 N N . HIS A 1 725 ? 28.482 5.880 8.726 1.00 94.33 3199 HIS A N 1
ATOM 5190 C CA . HIS A 1 725 ? 28.289 6.807 9.831 1.00 93.81 3199 HIS A CA 1
ATOM 5191 C C . HIS A 1 725 ? 28.033 6.040 11.121 1.00 92.05 3199 HIS A C 1
ATOM 5192 O O . HIS A 1 725 ? 27.337 5.021 11.126 1.00 90.37 3199 HIS A O 1
ATOM 5199 N N . PHE A 1 726 ? 28.593 6.547 12.217 1.00 91.22 3200 PHE A N 1
ATOM 5200 C CA . PHE A 1 726 ? 28.235 6.106 13.561 1.00 89.75 3200 PHE A CA 1
ATOM 5201 C C . PHE A 1 726 ? 28.182 7.339 14.440 1.00 90.17 3200 PHE A C 1
ATOM 5202 O O . PHE A 1 726 ? 29.178 8.057 14.568 1.00 90.83 3200 PHE A O 1
ATOM 5210 N N . LEU A 1 727 ? 27.024 7.577 15.045 1.00 87.79 3201 LEU A N 1
ATOM 5211 C CA . LEU A 1 727 ? 26.733 8.857 15.668 1.00 87.80 3201 LEU A CA 1
ATOM 5212 C C . LEU A 1 727 ? 26.015 8.638 16.993 1.00 86.91 3201 LEU A C 1
ATOM 5213 O O . LEU A 1 727 ? 25.032 7.894 17.060 1.00 85.40 3201 LEU A O 1
ATOM 5218 N N . GLU A 1 728 ? 26.514 9.301 18.037 1.00 93.46 3202 GLU A N 1
ATOM 5219 C CA . GLU A 1 728 ? 26.223 8.987 19.434 1.00 92.80 3202 GLU A CA 1
ATOM 5220 C C . GLU A 1 728 ? 25.379 10.097 20.046 1.00 92.41 3202 GLU A C 1
ATOM 5221 O O . GLU A 1 728 ? 25.780 11.265 20.019 1.00 92.43 3202 GLU A O 1
ATOM 5227 N N . LEU A 1 729 ? 24.217 9.733 20.600 1.00 94.37 3203 LEU A N 1
ATOM 5228 C CA . LEU A 1 729 ? 23.462 10.680 21.417 1.00 93.71 3203 LEU A CA 1
ATOM 5229 C C . LEU A 1 729 ? 23.951 10.696 22.859 1.00 93.98 3203 LEU A C 1
ATOM 5230 O O . LEU A 1 729 ? 23.963 11.754 23.498 1.00 93.80 3203 LEU A O 1
ATOM 5235 N N . GLY A 1 730 ? 24.352 9.542 23.384 1.00 103.22 3204 GLY A N 1
ATOM 5236 C CA . GLY A 1 730 ? 24.710 9.455 24.790 1.00 103.34 3204 GLY A CA 1
ATOM 5237 C C . GLY A 1 730 ? 25.979 10.231 25.082 1.00 104.27 3204 GLY A C 1
ATOM 5238 O O . GLY A 1 730 ? 26.971 10.129 24.349 1.00 104.79 3204 GLY A O 1
ATOM 5239 N N . LYS A 1 731 ? 25.962 11.001 26.166 1.00 111.77 3205 LYS A N 1
ATOM 5240 C CA . LYS A 1 731 ? 27.097 11.843 26.516 1.00 112.55 3205 LYS A CA 1
ATOM 5241 C C . LYS A 1 731 ? 28.079 11.161 27.455 1.00 113.34 3205 LYS A C 1
ATOM 5242 O O . LYS A 1 731 ? 29.091 11.770 27.817 1.00 114.14 3205 LYS A O 1
ATOM 5248 N N . ALA A 1 732 ? 27.808 9.927 27.864 1.00 118.97 3206 ALA A N 1
ATOM 5249 C CA . ALA A 1 732 ? 28.807 9.115 28.538 1.00 119.70 3206 ALA A CA 1
ATOM 5250 C C . ALA A 1 732 ? 29.613 8.367 27.488 1.00 119.72 3206 ALA A C 1
ATOM 5251 O O . ALA A 1 732 ? 29.071 7.944 26.462 1.00 118.90 3206 ALA A O 1
ATOM 5253 N N . ASP A 1 733 ? 30.916 8.241 27.735 1.00 119.51 3207 ASP A N 1
ATOM 5254 C CA . ASP A 1 733 ? 31.815 7.471 26.874 1.00 119.66 3207 ASP A CA 1
ATOM 5255 C C . ASP A 1 733 ? 31.902 8.093 25.479 1.00 119.52 3207 ASP A C 1
ATOM 5256 O O . ASP A 1 733 ? 31.781 7.412 24.458 1.00 118.98 3207 ASP A O 1
ATOM 5261 N N . VAL A 1 734 ? 32.097 9.413 25.441 1.00 113.40 3208 VAL A N 1
ATOM 5262 C CA . VAL A 1 734 ? 32.282 10.097 24.167 1.00 113.42 3208 VAL A CA 1
ATOM 5263 C C . VAL A 1 734 ? 33.678 9.782 23.644 1.00 114.22 3208 VAL A C 1
ATOM 5264 O O . VAL A 1 734 ? 34.636 9.631 24.415 1.00 115.01 3208 VAL A O 1
ATOM 5268 N N . ARG A 1 735 ? 33.807 9.677 22.324 1.00 108.65 3209 ARG A N 1
ATOM 5269 C CA . ARG A 1 735 ? 35.040 9.184 21.728 1.00 109.26 3209 ARG A CA 1
ATOM 5270 C C . ARG A 1 735 ? 35.598 10.171 20.716 1.00 109.77 3209 ARG A C 1
ATOM 5271 O O . ARG A 1 735 ? 34.918 11.090 20.251 1.00 109.50 3209 ARG A O 1
ATOM 5279 N N . ASP A 1 736 ? 36.863 9.941 20.374 1.00 110.14 3210 ASP A N 1
ATOM 5280 C CA . ASP A 1 736 ? 37.583 10.759 19.410 1.00 110.71 3210 ASP A CA 1
ATOM 5281 C C . ASP A 1 736 ? 37.324 10.246 18.002 1.00 110.45 3210 ASP A C 1
ATOM 5282 O O . ASP A 1 736 ? 37.535 9.054 17.743 1.00 110.26 3210 ASP A O 1
ATOM 5287 N N . PRO A 1 737 ? 36.852 11.089 17.080 1.00 108.88 3211 PRO A N 1
ATOM 5288 C CA . PRO A 1 737 ? 36.553 10.609 15.720 1.00 108.83 3211 PRO A CA 1
ATOM 5289 C C . PRO A 1 737 ? 37.740 9.979 15.019 1.00 109.43 3211 PRO A C 1
ATOM 5290 O O . PRO A 1 737 ? 37.543 9.172 14.103 1.00 109.34 3211 PRO A O 1
ATOM 5294 N N . ASP A 1 738 ? 38.961 10.317 15.425 1.00 111.67 3212 ASP A N 1
ATOM 5295 C CA . ASP A 1 738 ? 40.157 9.913 14.698 1.00 112.33 3212 ASP A CA 1
ATOM 5296 C C . ASP A 1 738 ? 40.624 8.516 15.091 1.00 112.15 3212 ASP A C 1
ATOM 5297 O O . ASP A 1 738 ? 41.020 7.730 14.223 1.00 112.20 3212 ASP A O 1
ATOM 5302 N N . ARG A 1 739 ? 40.586 8.190 16.385 1.00 114.64 3213 ARG A N 1
ATOM 5303 C CA . ARG A 1 739 ? 40.945 6.844 16.816 1.00 114.33 3213 ARG A CA 1
ATOM 5304 C C . ARG A 1 739 ? 39.852 5.835 16.482 1.00 113.25 3213 ARG A C 1
ATOM 5305 O O . ARG A 1 739 ? 40.100 4.627 16.547 1.00 112.79 3213 ARG A O 1
ATOM 5313 N N . ILE A 1 740 ? 38.661 6.306 16.111 1.00 111.64 3214 ILE A N 1
ATOM 5314 C CA . ILE A 1 740 ? 37.648 5.432 15.528 1.00 110.79 3214 ILE A CA 1
ATOM 5315 C C . ILE A 1 740 ? 37.938 5.192 14.053 1.00 111.14 3214 ILE A C 1
ATOM 5316 O O . ILE A 1 740 ? 37.990 4.044 13.597 1.00 110.64 3214 ILE A O 1
ATOM 5321 N N . ALA A 1 741 ? 38.091 6.273 13.282 1.00 108.97 3215 ALA A N 1
ATOM 5322 C CA . ALA A 1 741 ? 38.480 6.159 11.881 1.00 109.51 3215 ALA A CA 1
ATOM 5323 C C . ALA A 1 741 ? 39.681 5.243 11.696 1.00 109.65 3215 ALA A C 1
ATOM 5324 O O . ALA A 1 741 ? 39.795 4.562 10.669 1.00 109.71 3215 ALA A O 1
ATOM 5326 N N . ALA A 1 742 ? 40.583 5.210 12.678 1.00 110.74 3216 ALA A N 1
ATOM 5327 C CA . ALA A 1 742 ? 41.741 4.324 12.619 1.00 110.87 3216 ALA A CA 1
ATOM 5328 C C . ALA A 1 742 ? 41.346 2.881 12.918 1.00 109.85 3216 ALA A C 1
ATOM 5329 O O . ALA A 1 742 ? 41.548 1.987 12.090 1.00 109.62 3216 ALA A O 1
ATOM 5331 N N . ASP A 1 743 ? 40.768 2.639 14.098 1.00 109.48 3217 ASP A N 1
ATOM 5332 C CA . ASP A 1 743 ? 40.446 1.280 14.523 1.00 108.39 3217 ASP A CA 1
ATOM 5333 C C . ASP A 1 743 ? 39.335 0.641 13.700 1.00 107.54 3217 ASP A C 1
ATOM 5334 O O . ASP A 1 743 ? 39.154 -0.579 13.775 1.00 106.59 3217 ASP A O 1
ATOM 5339 N N . HIS A 1 744 ? 38.597 1.429 12.925 1.00 104.97 3218 HIS A N 1
ATOM 5340 C CA . HIS A 1 744 ? 37.437 0.953 12.174 1.00 104.34 3218 HIS A CA 1
ATOM 5341 C C . HIS A 1 744 ? 37.415 1.710 10.857 1.00 105.40 3218 HIS A C 1
ATOM 5342 O O . HIS A 1 744 ? 36.756 2.750 10.731 1.00 105.90 3218 HIS A O 1
ATOM 5349 N N . PRO A 1 745 ? 38.145 1.223 9.852 1.00 102.83 3219 PRO A N 1
ATOM 5350 C CA . PRO A 1 745 ? 38.394 2.035 8.652 1.00 104.04 3219 PRO A CA 1
ATOM 5351 C C . PRO A 1 745 ? 37.098 2.469 7.985 1.00 104.30 3219 PRO A C 1
ATOM 5352 O O . PRO A 1 745 ? 36.184 1.667 7.778 1.00 103.70 3219 PRO A O 1
ATOM 5356 N N . GLY A 1 746 ? 37.029 3.754 7.650 1.00 99.42 3220 GLY A N 1
ATOM 5357 C CA . GLY A 1 746 ? 35.874 4.292 6.964 1.00 99.90 3220 GLY A CA 1
ATOM 5358 C C . GLY A 1 746 ? 34.677 4.578 7.841 1.00 99.26 3220 GLY A C 1
ATOM 5359 O O . GLY A 1 746 ? 33.554 4.623 7.333 1.00 99.44 3220 GLY A O 1
ATOM 5360 N N . VAL A 1 747 ? 34.878 4.795 9.138 1.00 101.35 3221 VAL A N 1
ATOM 5361 C CA . VAL A 1 747 ? 33.791 5.089 10.067 1.00 100.67 3221 VAL A CA 1
ATOM 5362 C C . VAL A 1 747 ? 33.943 6.529 10.534 1.00 101.12 3221 VAL A C 1
ATOM 5363 O O . VAL A 1 747 ? 34.843 6.851 11.320 1.00 101.10 3221 VAL A O 1
ATOM 5367 N N . GLY A 1 748 ? 33.074 7.401 10.034 1.00 101.40 3222 GLY A N 1
ATOM 5368 C CA . GLY A 1 748 ? 32.991 8.749 10.553 1.00 101.37 3222 GLY A CA 1
ATOM 5369 C C . GLY A 1 748 ? 32.131 8.785 11.797 1.00 100.51 3222 GLY A C 1
ATOM 5370 O O . GLY A 1 748 ? 30.923 8.535 11.730 1.00 100.18 3222 GLY A O 1
ATOM 5371 N N . TYR A 1 749 ? 32.744 9.084 12.939 1.00 98.65 3223 TYR A N 1
ATOM 5372 C CA . TYR A 1 749 ? 32.073 9.083 14.232 1.00 97.90 3223 TYR A CA 1
ATOM 5373 C C . TYR A 1 749 ? 31.829 10.514 14.683 1.00 97.73 3223 TYR A C 1
ATOM 5374 O O . TYR A 1 749 ? 32.757 11.328 14.703 1.00 98.10 3223 TYR A O 1
ATOM 5383 N N . ARG A 1 750 ? 30.583 10.818 15.043 1.00 95.93 3224 ARG A N 1
ATOM 5384 C CA . ARG A 1 750 ? 30.243 12.123 15.600 1.00 95.32 3224 ARG A CA 1
ATOM 5385 C C . ARG A 1 750 ? 29.201 11.959 16.695 1.00 94.50 3224 ARG A C 1
ATOM 5386 O O . ARG A 1 750 ? 28.059 11.584 16.417 1.00 93.97 3224 ARG A O 1
ATOM 5394 N N . ALA A 1 751 ? 29.590 12.268 17.930 1.00 95.45 3225 ALA A N 1
ATOM 5395 C CA . ALA A 1 751 ? 28.633 12.443 19.013 1.00 94.66 3225 ALA A CA 1
ATOM 5396 C C . ALA A 1 751 ? 27.993 13.820 18.894 1.00 93.70 3225 ALA A C 1
ATOM 5397 O O . ALA A 1 751 ? 28.691 14.818 18.695 1.00 93.83 3225 ALA A O 1
ATOM 5399 N N . PHE A 1 752 ? 26.668 13.879 19.007 1.00 94.49 3226 PHE A N 1
ATOM 5400 C CA . PHE A 1 752 ? 25.968 15.122 18.725 1.00 93.02 3226 PHE A CA 1
ATOM 5401 C C . PHE A 1 752 ? 24.832 15.339 19.715 1.00 91.73 3226 PHE A C 1
ATOM 5402 O O . PHE A 1 752 ? 24.369 14.418 20.393 1.00 91.94 3226 PHE A O 1
ATOM 5410 N N . ASP A 1 753 ? 24.396 16.592 19.774 1.00 96.67 3227 ASP A N 1
ATOM 5411 C CA . ASP A 1 753 ? 23.272 17.048 20.573 1.00 95.18 3227 ASP A CA 1
ATOM 5412 C C . ASP A 1 753 ? 22.404 17.910 19.669 1.00 93.41 3227 ASP A C 1
ATOM 5413 O O . ASP A 1 753 ? 22.924 18.606 18.793 1.00 93.71 3227 ASP A O 1
ATOM 5418 N N . LEU A 1 754 ? 21.083 17.846 19.861 1.00 93.32 3228 LEU A N 1
ATOM 5419 C CA . LEU A 1 754 ? 20.182 18.590 18.983 1.00 91.75 3228 LEU A CA 1
ATOM 5420 C C . LEU A 1 754 ? 20.460 20.088 19.002 1.00 91.86 3228 LEU A C 1
ATOM 5421 O O . LEU A 1 754 ? 20.138 20.779 18.028 1.00 91.43 3228 LEU A O 1
ATOM 5426 N N . VAL A 1 755 ? 21.092 20.596 20.060 1.00 96.32 3229 VAL A N 1
ATOM 5427 C CA . VAL A 1 755 ? 21.387 22.023 20.126 1.00 96.43 3229 VAL A CA 1
ATOM 5428 C C . VAL A 1 755 ? 22.421 22.414 19.076 1.00 97.56 3229 VAL A C 1
ATOM 5429 O O . VAL A 1 755 ? 22.436 23.559 18.607 1.00 97.46 3229 VAL A O 1
ATOM 5433 N N . GLU A 1 756 ? 23.270 21.472 18.653 1.00 96.56 3230 GLU A N 1
ATOM 5434 C CA . GLU A 1 756 ? 24.320 21.785 17.690 1.00 97.80 3230 GLU A CA 1
ATOM 5435 C C . GLU A 1 756 ? 23.777 22.141 16.310 1.00 97.38 3230 GLU A C 1
ATOM 5436 O O . GLU A 1 756 ? 24.562 22.529 15.438 1.00 98.45 3230 GLU A O 1
ATOM 5442 N N . ALA A 1 757 ? 22.463 22.030 16.094 1.00 95.71 3231 ALA A N 1
ATOM 5443 C CA . ALA A 1 757 ? 21.884 22.282 14.779 1.00 95.63 3231 ALA A CA 1
ATOM 5444 C C . ALA A 1 757 ? 21.757 23.769 14.464 1.00 95.66 3231 ALA A C 1
ATOM 5445 O O . ALA A 1 757 ? 21.898 24.164 13.301 1.00 96.53 3231 ALA A O 1
ATOM 5447 N N . GLY A 1 758 ? 21.486 24.600 15.466 1.00 95.05 3232 GLY A N 1
ATOM 5448 C CA . GLY A 1 758 ? 21.306 26.015 15.243 1.00 95.07 3232 GLY A CA 1
ATOM 5449 C C . GLY A 1 758 ? 19.856 26.343 14.954 1.00 93.97 3232 GLY A C 1
ATOM 5450 O O . GLY A 1 758 ? 19.143 25.566 14.312 1.00 93.68 3232 GLY A O 1
ATOM 5451 N N . PRO A 1 759 ? 19.392 27.510 15.412 1.00 92.84 3233 PRO A N 1
ATOM 5452 C CA . PRO A 1 759 ? 17.946 27.774 15.385 1.00 91.76 3233 PRO A CA 1
ATOM 5453 C C . PRO A 1 759 ? 17.379 27.905 13.985 1.00 92.36 3233 PRO A C 1
ATOM 5454 O O . PRO A 1 759 ? 16.222 27.523 13.761 1.00 91.73 3233 PRO A O 1
ATOM 5458 N N . GLU A 1 760 ? 18.151 28.434 13.034 1.00 92.98 3234 GLU A N 1
ATOM 5459 C CA . GLU A 1 760 ? 17.643 28.577 11.675 1.00 93.92 3234 GLU A CA 1
ATOM 5460 C C . GLU A 1 760 ? 17.437 27.225 11.008 1.00 94.32 3234 GLU A C 1
ATOM 5461 O O . GLU A 1 760 ? 16.496 27.060 10.224 1.00 94.72 3234 GLU A O 1
ATOM 5467 N N . LEU A 1 761 ? 18.293 26.247 11.312 1.00 91.28 3235 LEU A N 1
ATOM 5468 C CA . LEU A 1 761 ? 18.128 24.918 10.731 1.00 91.71 3235 LEU A CA 1
ATOM 5469 C C . LEU A 1 761 ? 16.924 24.198 11.322 1.00 90.22 3235 LEU A C 1
ATOM 5470 O O . LEU A 1 761 ? 16.185 23.525 10.594 1.00 90.67 3235 LEU A O 1
ATOM 5475 N N . VAL A 1 762 ? 16.730 24.303 12.641 1.00 88.64 3236 VAL A N 1
ATOM 5476 C CA . VAL A 1 762 ? 15.566 23.696 13.286 1.00 87.14 3236 VAL A CA 1
ATOM 5477 C C . VAL A 1 762 ? 14.288 24.088 12.554 1.00 87.32 3236 VAL A C 1
ATOM 5478 O O . VAL A 1 762 ? 13.444 23.239 12.240 1.00 87.24 3236 VAL A O 1
ATOM 5482 N N . GLY A 1 763 ? 14.123 25.386 12.288 1.00 89.64 3237 GLY A N 1
ATOM 5483 C CA . GLY A 1 763 ? 12.923 25.850 11.611 1.00 90.06 3237 GLY A CA 1
ATOM 5484 C C . GLY A 1 763 ? 12.668 25.154 10.289 1.00 91.78 3237 GLY A C 1
ATOM 5485 O O . GLY A 1 763 ? 11.543 24.744 9.993 1.00 91.97 3237 GLY A O 1
ATOM 5486 N N . GLN A 1 764 ? 13.710 25.021 9.466 1.00 88.32 3238 GLN A N 1
ATOM 5487 C CA . GLN A 1 764 ? 13.555 24.321 8.194 1.00 90.36 3238 GLN A CA 1
ATOM 5488 C C . GLN A 1 764 ? 13.226 22.852 8.422 1.00 89.99 3238 GLN A C 1
ATOM 5489 O O . GLN A 1 764 ? 12.292 22.311 7.819 1.00 90.99 3238 GLN A O 1
ATOM 5495 N N . LEU A 1 765 ? 13.992 22.191 9.294 1.00 87.71 3239 LEU A N 1
ATOM 5496 C CA . LEU A 1 765 ? 13.736 20.791 9.616 1.00 87.11 3239 LEU A CA 1
ATOM 5497 C C . LEU A 1 765 ? 12.322 20.596 10.146 1.00 85.80 3239 LEU A C 1
ATOM 5498 O O . LEU A 1 765 ? 11.625 19.655 9.749 1.00 86.46 3239 LEU A O 1
ATOM 5503 N N . LEU A 1 766 ? 11.885 21.472 11.055 1.00 85.46 3240 LEU A N 1
ATOM 5504 C CA . LEU A 1 766 ? 10.532 21.362 11.590 1.00 84.28 3240 LEU A CA 1
ATOM 5505 C C . LEU A 1 766 ? 9.496 21.620 10.506 1.00 86.15 3240 LEU A C 1
ATOM 5506 O O . LEU A 1 766 ? 8.444 20.973 10.480 1.00 86.28 3240 LEU A O 1
ATOM 5511 N N . GLY A 1 767 ? 9.771 22.571 9.612 1.00 84.48 3241 GLY A N 1
ATOM 5512 C CA . GLY A 1 767 ? 8.903 22.759 8.461 1.00 86.75 3241 GLY A CA 1
ATOM 5513 C C . GLY A 1 767 ? 8.771 21.497 7.630 1.00 88.81 3241 GLY A C 1
ATOM 5514 O O . GLY A 1 767 ? 7.667 21.105 7.244 1.00 90.03 3241 GLY A O 1
ATOM 5515 N N . GLU A 1 768 ? 9.902 20.848 7.338 1.00 86.41 3242 GLU A N 1
ATOM 5516 C CA . GLU A 1 768 ? 9.883 19.621 6.548 1.00 88.71 3242 GLU A CA 1
ATOM 5517 C C . GLU A 1 768 ? 9.092 18.523 7.251 1.00 87.61 3242 GLU A C 1
ATOM 5518 O O . GLU A 1 768 ? 8.358 17.765 6.607 1.00 89.91 3242 GLU A O 1
ATOM 5524 N N . LEU A 1 769 ? 9.231 18.422 8.575 1.00 84.26 3243 LEU A N 1
ATOM 5525 C CA . LEU A 1 769 ? 8.489 17.418 9.329 1.00 82.83 3243 LEU A CA 1
ATOM 5526 C C . LEU A 1 769 ? 6.990 17.683 9.281 1.00 83.35 3243 LEU A C 1
ATOM 5527 O O . LEU A 1 769 ? 6.198 16.772 9.011 1.00 84.71 3243 LEU A O 1
ATOM 5532 N N . MET A 1 770 ? 6.580 18.921 9.567 1.00 84.70 3244 MET A N 1
ATOM 5533 C CA . MET A 1 770 ? 5.159 19.253 9.546 1.00 85.20 3244 MET A CA 1
ATOM 5534 C C . MET A 1 770 ? 4.535 18.953 8.191 1.00 88.98 3244 MET A C 1
ATOM 5535 O O . MET A 1 770 ? 3.356 18.587 8.116 1.00 90.02 3244 MET A O 1
ATOM 5540 N N . GLU A 1 771 ? 5.309 19.111 7.114 1.00 84.77 3245 GLU A N 1
ATOM 5541 C CA . GLU A 1 771 ? 4.851 18.707 5.790 1.00 88.68 3245 GLU A CA 1
ATOM 5542 C C . GLU A 1 771 ? 4.480 17.230 5.764 1.00 90.26 3245 GLU A C 1
ATOM 5543 O O . GLU A 1 771 ? 3.514 16.837 5.098 1.00 93.02 3245 GLU A O 1
ATOM 5549 N N . LEU A 1 772 ? 5.232 16.401 6.492 1.00 88.70 3246 LEU A N 1
ATOM 5550 C CA . LEU A 1 772 ? 5.031 14.955 6.505 1.00 90.03 3246 LEU A CA 1
ATOM 5551 C C . LEU A 1 772 ? 3.962 14.510 7.497 1.00 87.95 3246 LEU A C 1
ATOM 5552 O O . LEU A 1 772 ? 3.204 13.579 7.200 1.00 90.31 3246 LEU A O 1
ATOM 5557 N N . PHE A 1 773 ? 3.905 15.129 8.681 1.00 88.64 3247 PHE A N 1
ATOM 5558 C CA . PHE A 1 773 ? 2.780 14.891 9.580 1.00 86.86 3247 PHE A CA 1
ATOM 5559 C C . PHE A 1 773 ? 1.453 15.152 8.882 1.00 89.97 3247 PHE A C 1
ATOM 5560 O O . PHE A 1 773 ? 0.495 14.387 9.043 1.00 90.85 3247 PHE A O 1
ATOM 5568 N N . ALA A 1 774 ? 1.384 16.225 8.091 1.00 85.17 3248 ALA A N 1
ATOM 5569 C CA . ALA A 1 774 ? 0.162 16.548 7.370 1.00 87.76 3248 ALA A CA 1
ATOM 5570 C C . ALA A 1 774 ? -0.069 15.620 6.186 1.00 92.21 3248 ALA A C 1
ATOM 5571 O O . ALA A 1 774 ? -1.202 15.525 5.703 1.00 94.13 3248 ALA A O 1
ATOM 5573 N N . ALA A 1 775 ? 0.971 14.935 5.714 1.00 87.82 3249 ALA A N 1
ATOM 5574 C CA . ALA A 1 775 ? 0.828 13.955 4.647 1.00 92.27 3249 ALA A CA 1
ATOM 5575 C C . ALA A 1 775 ? 0.473 12.566 5.158 1.00 92.89 3249 ALA A C 1
ATOM 5576 O O . ALA A 1 775 ? 0.253 11.663 4.343 1.00 96.47 3249 ALA A O 1
ATOM 5578 N N . GLY A 1 776 ? 0.414 12.374 6.475 1.00 92.32 3250 GLY A N 1
ATOM 5579 C CA . GLY A 1 776 ? 0.070 11.081 7.034 1.00 91.92 3250 GLY A CA 1
ATOM 5580 C C . GLY A 1 776 ? 1.223 10.114 7.145 1.00 91.10 3250 GLY A C 1
ATOM 5581 O O . GLY A 1 776 ? 1.000 8.911 7.312 1.00 90.86 3250 GLY A O 1
ATOM 5582 N N . VAL A 1 777 ? 2.455 10.601 7.059 1.00 93.23 3251 VAL A N 1
ATOM 5583 C CA . VAL A 1 777 ? 3.606 9.714 7.114 1.00 91.89 3251 VAL A CA 1
ATOM 5584 C C . VAL A 1 777 ? 4.112 9.549 8.546 1.00 85.50 3251 VAL A C 1
ATOM 5585 O O . VAL A 1 777 ? 4.595 8.472 8.913 1.00 83.40 3251 VAL A O 1
ATOM 5589 N N . LEU A 1 778 ? 4.000 10.590 9.365 1.00 89.33 3252 LEU A N 1
ATOM 5590 C CA . LEU A 1 778 ? 4.485 10.578 10.735 1.00 84.19 3252 LEU A CA 1
ATOM 5591 C C . LEU A 1 778 ? 3.310 10.790 11.679 1.00 82.18 3252 LEU A C 1
ATOM 5592 O O . LEU A 1 778 ? 2.386 11.548 11.371 1.00 84.00 3252 LEU A O 1
ATOM 5597 N N . SER A 1 779 ? 3.342 10.115 12.826 1.00 85.47 3253 SER A N 1
ATOM 5598 C CA . SER A 1 779 ? 2.279 10.233 13.810 1.00 83.60 3253 SER A CA 1
ATOM 5599 C C . SER A 1 779 ? 2.880 10.517 15.177 1.00 79.87 3253 SER A C 1
ATOM 5600 O O . SER A 1 779 ? 3.918 9.941 15.529 1.00 78.55 3253 SER A O 1
ATOM 5603 N N . PRO A 1 780 ? 2.275 11.417 15.952 1.00 84.59 3254 PRO A N 1
ATOM 5604 C CA . PRO A 1 780 ? 2.754 11.658 17.318 1.00 81.84 3254 PRO A CA 1
ATOM 5605 C C . PRO A 1 780 ? 2.831 10.355 18.102 1.00 80.44 3254 PRO A C 1
ATOM 5606 O O . PRO A 1 780 ? 2.001 9.458 17.938 1.00 80.88 3254 PRO A O 1
ATOM 5610 N N . LEU A 1 781 ? 3.838 10.258 18.964 1.00 78.17 3255 LEU A N 1
ATOM 5611 C CA . LEU A 1 781 ? 4.107 9.025 19.672 1.00 77.37 3255 LEU A CA 1
ATOM 5612 C C . LEU A 1 781 ? 2.995 8.741 20.679 1.00 76.50 3255 LEU A C 1
ATOM 5613 O O . LEU A 1 781 ? 2.138 9.591 20.930 1.00 76.36 3255 LEU A O 1
ATOM 5618 N N . PRO A 1 782 ? 2.966 7.541 21.262 1.00 79.98 3256 PRO A N 1
ATOM 5619 C CA . PRO A 1 782 ? 2.090 7.325 22.418 1.00 79.43 3256 PRO A CA 1
ATOM 5620 C C . PRO A 1 782 ? 2.454 8.287 23.539 1.00 79.22 3256 PRO A C 1
ATOM 5621 O O . PRO A 1 782 ? 3.622 8.634 23.727 1.00 79.60 3256 PRO A O 1
ATOM 5625 N N . LEU A 1 783 ? 1.443 8.724 24.282 1.00 80.45 3257 LEU A N 1
ATOM 5626 C CA . LEU A 1 783 ? 1.599 9.811 25.236 1.00 80.64 3257 LEU A CA 1
ATOM 5627 C C . LEU A 1 783 ? 1.208 9.359 26.634 1.00 81.16 3257 LEU A C 1
ATOM 5628 O O . LEU A 1 783 ? 0.201 8.666 26.815 1.00 80.98 3257 LEU A O 1
ATOM 5633 N N . THR A 1 784 ? 2.005 9.765 27.616 1.00 76.15 3258 THR A N 1
ATOM 5634 C CA . THR A 1 784 ? 1.679 9.607 29.032 1.00 77.49 3258 THR A CA 1
ATOM 5635 C C . THR A 1 784 ? 1.563 11.028 29.568 1.00 78.03 3258 THR A C 1
ATOM 5636 O O . THR A 1 784 ? 2.577 11.685 29.823 1.00 79.14 3258 THR A O 1
ATOM 5640 N N . VAL A 1 785 ? 0.330 11.495 29.747 1.00 75.49 3259 VAL A N 1
ATOM 5641 C CA . VAL A 1 785 ? 0.040 12.905 29.981 1.00 75.54 3259 VAL A CA 1
ATOM 5642 C C . VAL A 1 785 ? -0.282 13.114 31.454 1.00 77.32 3259 VAL A C 1
ATOM 5643 O O . VAL A 1 785 ? -0.948 12.281 32.081 1.00 77.97 3259 VAL A O 1
ATOM 5647 N N . ARG A 1 786 ? 0.182 14.238 32.002 1.00 76.05 3260 ARG A N 1
ATOM 5648 C CA . ARG A 1 786 ? -0.015 14.564 33.406 1.00 78.21 3260 ARG A CA 1
ATOM 5649 C C . ARG A 1 786 ? -0.218 16.066 33.544 1.00 77.94 3260 ARG A C 1
ATOM 5650 O O . ARG A 1 786 ? 0.232 16.849 32.704 1.00 76.80 3260 ARG A O 1
ATOM 5658 N N . ASP A 1 787 ? -0.902 16.461 34.614 1.00 80.73 3261 ASP A N 1
ATOM 5659 C CA . ASP A 1 787 ? -0.995 17.872 34.961 1.00 80.86 3261 ASP A CA 1
ATOM 5660 C C . ASP A 1 787 ? 0.339 18.330 35.541 1.00 82.58 3261 ASP A C 1
ATOM 5661 O O . ASP A 1 787 ? 0.935 17.627 36.361 1.00 84.81 3261 ASP A O 1
ATOM 5666 N N . VAL A 1 788 ? 0.819 19.499 35.101 1.00 82.96 3262 VAL A N 1
ATOM 5667 C CA . VAL A 1 788 ? 2.140 19.978 35.517 1.00 84.39 3262 VAL A CA 1
ATOM 5668 C C . VAL A 1 788 ? 2.244 20.054 37.032 1.00 86.83 3262 VAL A C 1
ATOM 5669 O O . VAL A 1 788 ? 3.324 19.857 37.602 1.00 88.60 3262 VAL A O 1
ATOM 5673 N N . ARG A 1 789 ? 1.131 20.326 37.710 1.00 87.33 3263 ARG A N 1
ATOM 5674 C CA . ARG A 1 789 ? 1.127 20.365 39.165 1.00 89.69 3263 ARG A CA 1
ATOM 5675 C C . ARG A 1 789 ? 1.412 18.993 39.765 1.00 91.87 3263 ARG A C 1
ATOM 5676 O O . ARG A 1 789 ? 1.785 18.902 40.940 1.00 94.17 3263 ARG A O 1
ATOM 5684 N N . ARG A 1 790 ? 1.268 17.930 38.976 1.00 89.01 3264 ARG A N 1
ATOM 5685 C CA . ARG A 1 790 ? 1.575 16.563 39.390 1.00 91.33 3264 ARG A CA 1
ATOM 5686 C C . ARG A 1 790 ? 2.876 16.071 38.764 1.00 91.68 3264 ARG A C 1
ATOM 5687 O O . ARG A 1 790 ? 2.999 14.906 38.373 1.00 92.36 3264 ARG A O 1
ATOM 5695 N N . ALA A 1 791 ? 3.866 16.965 38.661 1.00 88.76 3265 ALA A N 1
ATOM 5696 C CA . ALA A 1 791 ? 5.072 16.703 37.883 1.00 88.63 3265 ALA A CA 1
ATOM 5697 C C . ALA A 1 791 ? 6.030 15.747 38.578 1.00 91.59 3265 ALA A C 1
ATOM 5698 O O . ALA A 1 791 ? 6.742 15.001 37.896 1.00 91.95 3265 ALA A O 1
ATOM 5700 N N . ARG A 1 792 ? 6.095 15.774 39.913 1.00 89.94 3266 ARG A N 1
ATOM 5701 C CA . ARG A 1 792 ? 6.955 14.838 40.633 1.00 92.15 3266 ARG A CA 1
ATOM 5702 C C . ARG A 1 792 ? 6.699 13.408 40.183 1.00 92.88 3266 ARG A C 1
ATOM 5703 O O . ARG A 1 792 ? 7.610 12.702 39.738 1.00 92.93 3266 ARG A O 1
ATOM 5711 N N . GLU A 1 793 ? 5.452 12.961 40.333 1.00 93.55 3267 GLU A N 1
ATOM 5712 C CA . GLU A 1 793 ? 5.081 11.608 39.937 1.00 93.42 3267 GLU A CA 1
ATOM 5713 C C . GLU A 1 793 ? 5.453 11.331 38.489 1.00 91.80 3267 GLU A C 1
ATOM 5714 O O . GLU A 1 793 ? 5.827 10.205 38.138 1.00 90.61 3267 GLU A O 1
ATOM 5720 N N . ALA A 1 794 ? 5.350 12.347 37.631 1.00 89.32 3268 ALA A N 1
ATOM 5721 C CA . ALA A 1 794 ? 5.712 12.171 36.232 1.00 87.06 3268 ALA A CA 1
ATOM 5722 C C . ALA A 1 794 ? 7.194 11.855 36.082 1.00 88.53 3268 ALA A C 1
ATOM 5723 O O . ALA A 1 794 ? 7.566 10.952 35.324 1.00 87.55 3268 ALA A O 1
ATOM 5725 N N . PHE A 1 795 ? 8.059 12.588 36.793 1.00 90.18 3269 PHE A N 1
ATOM 5726 C CA . PHE A 1 795 ? 9.489 12.308 36.689 1.00 90.70 3269 PHE A CA 1
ATOM 5727 C C . PHE A 1 795 ? 9.857 10.968 37.324 1.00 91.24 3269 PHE A C 1
ATOM 5728 O O . PHE A 1 795 ? 10.856 10.358 36.929 1.00 90.97 3269 PHE A O 1
ATOM 5736 N N . ARG A 1 796 ? 9.086 10.499 38.307 1.00 91.38 3270 ARG A N 1
ATOM 5737 C CA . ARG A 1 796 ? 9.291 9.147 38.820 1.00 91.22 3270 ARG A CA 1
ATOM 5738 C C . ARG A 1 796 ? 8.980 8.092 37.768 1.00 89.27 3270 ARG A C 1
ATOM 5739 O O . ARG A 1 796 ? 9.766 7.159 37.571 1.00 88.81 3270 ARG A O 1
ATOM 5747 N N . LEU A 1 797 ? 7.811 8.184 37.128 1.00 92.39 3271 LEU A N 1
ATOM 5748 C CA . LEU A 1 797 ? 7.536 7.354 35.960 1.00 89.80 3271 LEU A CA 1
ATOM 5749 C C . LEU A 1 797 ? 8.736 7.287 35.026 1.00 89.42 3271 LEU A C 1
ATOM 5750 O O . LEU A 1 797 ? 9.163 6.202 34.617 1.00 88.33 3271 LEU A O 1
ATOM 5755 N N . ILE A 1 798 ? 9.296 8.445 34.684 1.00 90.18 3272 ILE A N 1
ATOM 5756 C CA . ILE A 1 798 ? 10.369 8.489 33.700 1.00 89.89 3272 ILE A CA 1
ATOM 5757 C C . ILE A 1 798 ? 11.631 7.837 34.254 1.00 90.95 3272 ILE A C 1
ATOM 5758 O O . ILE A 1 798 ? 12.265 7.011 33.585 1.00 90.02 3272 ILE A O 1
ATOM 5763 N N . SER A 1 799 ? 12.010 8.188 35.486 1.00 89.71 3273 SER A N 1
ATOM 5764 C CA . SER A 1 799 ? 13.238 7.648 36.058 1.00 90.60 3273 SER A CA 1
ATOM 5765 C C . SER A 1 799 ? 13.143 6.154 36.343 1.00 89.96 3273 SER A C 1
ATOM 5766 O O . SER A 1 799 ? 14.180 5.506 36.507 1.00 90.48 3273 SER A O 1
ATOM 5769 N N . GLN A 1 800 ? 11.934 5.597 36.404 1.00 93.67 3274 GLN A N 1
ATOM 5770 C CA . GLN A 1 800 ? 11.724 4.163 36.549 1.00 92.94 3274 GLN A CA 1
ATOM 5771 C C . GLN A 1 800 ? 11.488 3.463 35.221 1.00 90.69 3274 GLN A C 1
ATOM 5772 O O . GLN A 1 800 ? 11.175 2.267 35.211 1.00 89.86 3274 GLN A O 1
ATOM 5778 N N . ALA A 1 801 ? 11.632 4.182 34.105 1.00 95.55 3275 ALA A N 1
ATOM 5779 C CA . ALA A 1 801 ? 11.363 3.657 32.765 1.00 93.22 3275 ALA A CA 1
ATOM 5780 C C . ALA A 1 801 ? 9.941 3.121 32.649 1.00 91.38 3275 ALA A C 1
ATOM 5781 O O . ALA A 1 801 ? 9.669 2.219 31.857 1.00 89.59 3275 ALA A O 1
ATOM 5783 N N . ARG A 1 802 ? 9.022 3.626 33.467 1.00 96.26 3276 ARG A N 1
ATOM 5784 C CA . ARG A 1 802 ? 7.652 3.149 33.399 1.00 94.76 3276 ARG A CA 1
ATOM 5785 C C . ARG A 1 802 ? 6.719 4.049 32.600 1.00 92.96 3276 ARG A C 1
ATOM 5786 O O . ARG A 1 802 ? 5.513 3.797 32.584 1.00 91.69 3276 ARG A O 1
ATOM 5794 N N . HIS A 1 803 ? 7.227 5.097 31.970 1.00 94.00 3277 HIS A N 1
ATOM 5795 C CA . HIS A 1 803 ? 6.390 5.862 31.066 1.00 91.93 3277 HIS A CA 1
ATOM 5796 C C . HIS A 1 803 ? 6.261 5.128 29.730 1.00 89.49 3277 HIS A C 1
ATOM 5797 O O . HIS A 1 803 ? 7.049 4.235 29.401 1.00 89.61 3277 HIS A O 1
ATOM 5804 N N . VAL A 1 804 ? 5.240 5.504 28.966 1.00 88.78 3278 VAL A N 1
ATOM 5805 C CA . VAL A 1 804 ? 4.991 4.952 27.641 1.00 86.91 3278 VAL A CA 1
ATOM 5806 C C . VAL A 1 804 ? 5.258 6.050 26.622 1.00 86.09 3278 VAL A C 1
ATOM 5807 O O . VAL A 1 804 ? 4.570 7.079 26.613 1.00 85.52 3278 VAL A O 1
ATOM 5811 N N . GLY A 1 805 ? 6.248 5.829 25.762 1.00 88.22 3279 GLY A N 1
ATOM 5812 C CA . GLY A 1 805 ? 6.583 6.787 24.728 1.00 87.75 3279 GLY A CA 1
ATOM 5813 C C . GLY A 1 805 ? 7.032 8.125 25.272 1.00 88.65 3279 GLY A C 1
ATOM 5814 O O . GLY A 1 805 ? 8.104 8.226 25.879 1.00 90.47 3279 GLY A O 1
ATOM 5815 N N . LYS A 1 806 ? 6.219 9.156 25.070 1.00 81.01 3280 LYS A N 1
ATOM 5816 C CA . LYS A 1 806 ? 6.567 10.518 25.441 1.00 81.69 3280 LYS A CA 1
ATOM 5817 C C . LYS A 1 806 ? 5.697 10.986 26.601 1.00 81.93 3280 LYS A C 1
ATOM 5818 O O . LYS A 1 806 ? 4.493 10.712 26.635 1.00 80.82 3280 LYS A O 1
ATOM 5824 N N . VAL A 1 807 ? 6.309 11.690 27.550 1.00 78.78 3281 VAL A N 1
ATOM 5825 C CA . VAL A 1 807 ? 5.595 12.286 28.675 1.00 79.48 3281 VAL A CA 1
ATOM 5826 C C . VAL A 1 807 ? 5.325 13.743 28.348 1.00 78.61 3281 VAL A C 1
ATOM 5827 O O . VAL A 1 807 ? 6.205 14.452 27.845 1.00 78.88 3281 VAL A O 1
ATOM 5831 N N . VAL A 1 808 ? 4.109 14.198 28.638 1.00 75.71 3282 VAL A N 1
ATOM 5832 C CA . VAL A 1 808 ? 3.700 15.572 28.368 1.00 75.04 3282 VAL A CA 1
ATOM 5833 C C . VAL A 1 808 ? 2.964 16.093 29.591 1.00 75.80 3282 VAL A C 1
ATOM 5834 O O . VAL A 1 808 ? 2.132 15.392 30.175 1.00 75.88 3282 VAL A O 1
ATOM 5838 N N . LEU A 1 809 ? 3.274 17.326 29.976 1.00 78.17 3283 LEU A N 1
ATOM 5839 C CA . LEU A 1 809 ? 2.644 17.972 31.115 1.00 79.02 3283 LEU A CA 1
ATOM 5840 C C . LEU A 1 809 ? 1.751 19.090 30.606 1.00 77.78 3283 LEU A C 1
ATOM 5841 O O . LEU A 1 809 ? 2.123 19.813 29.678 1.00 77.17 3283 LEU A O 1
ATOM 5846 N N . THR A 1 810 ? 0.581 19.237 31.220 1.00 80.03 3284 THR A N 1
ATOM 5847 C CA . THR A 1 810 ? -0.447 20.151 30.742 1.00 79.17 3284 THR A CA 1
ATOM 5848 C C . THR A 1 810 ? -0.746 21.183 31.817 1.00 80.19 3284 THR A C 1
ATOM 5849 O O . THR A 1 810 ? -0.996 20.828 32.974 1.00 81.26 3284 THR A O 1
ATOM 5853 N N . MET A 1 811 ? -0.717 22.454 31.428 1.00 79.07 3285 MET A N 1
ATOM 5854 C CA . MET A 1 811 ? -0.772 23.559 32.364 1.00 80.09 3285 MET A CA 1
ATOM 5855 C C . MET A 1 811 ? -2.168 23.651 32.976 1.00 80.23 3285 MET A C 1
ATOM 5856 O O . MET A 1 811 ? -3.102 22.993 32.513 1.00 79.49 3285 MET A O 1
ATOM 5861 N N . PRO A 1 812 ? -2.345 24.450 34.029 1.00 79.83 3286 PRO A N 1
ATOM 5862 C CA . PRO A 1 812 ? -3.668 24.551 34.667 1.00 80.16 3286 PRO A CA 1
ATOM 5863 C C . PRO A 1 812 ? -4.674 25.207 33.738 1.00 79.28 3286 PRO A C 1
ATOM 5864 O O . PRO A 1 812 ? -4.291 25.808 32.722 1.00 78.68 3286 PRO A O 1
ATOM 5868 N N . PRO A 1 813 ? -5.972 25.109 34.037 1.00 81.02 3287 PRO A N 1
ATOM 5869 C CA . PRO A 1 813 ? -6.966 25.797 33.207 1.00 80.64 3287 PRO A CA 1
ATOM 5870 C C . PRO A 1 813 ? -6.782 27.307 33.223 1.00 81.10 3287 PRO A C 1
ATOM 5871 O O . PRO A 1 813 ? -6.335 27.893 34.213 1.00 81.89 3287 PRO A O 1
ATOM 5875 N N . ALA A 1 814 ? -7.129 27.939 32.103 1.00 86.94 3288 ALA A N 1
ATOM 5876 C CA . ALA A 1 814 ? -6.941 29.376 31.977 1.00 87.37 3288 ALA A CA 1
ATOM 5877 C C . ALA A 1 814 ? -7.891 29.938 30.929 1.00 87.44 3288 ALA A C 1
ATOM 5878 O O . ALA A 1 814 ? -8.091 29.331 29.875 1.00 87.06 3288 ALA A O 1
ATOM 5880 N N . PHE A 1 815 ? -8.466 31.101 31.227 1.00 94.95 3289 PHE A N 1
ATOM 5881 C CA . PHE A 1 815 ? -9.206 31.883 30.248 1.00 95.22 3289 PHE A CA 1
ATOM 5882 C C . PHE A 1 815 ? -8.247 32.880 29.612 1.00 95.24 3289 PHE A C 1
ATOM 5883 O O . PHE A 1 815 ? -7.339 33.392 30.270 1.00 95.31 3289 PHE A O 1
ATOM 5891 N N . GLY A 1 816 ? -8.460 33.172 28.328 1.00 100.73 3290 GLY A N 1
ATOM 5892 C CA . GLY A 1 816 ? -7.560 34.033 27.598 1.00 100.82 3290 GLY A CA 1
ATOM 5893 C C . GLY A 1 816 ? -8.299 35.105 26.819 1.00 101.46 3290 GLY A C 1
ATOM 5894 O O . GLY A 1 816 ? -9.513 35.037 26.608 1.00 101.82 3290 GLY A O 1
ATOM 5895 N N . ALA A 1 817 ? -7.528 36.103 26.388 1.00 104.12 3291 ALA A N 1
ATOM 5896 C CA . ALA A 1 817 ? -8.040 37.152 25.520 1.00 104.77 3291 ALA A CA 1
ATOM 5897 C C . ALA A 1 817 ? -8.191 36.686 24.083 1.00 105.06 3291 ALA A C 1
ATOM 5898 O O . ALA A 1 817 ? -8.731 37.430 23.255 1.00 105.72 3291 ALA A O 1
ATOM 5900 N N . TYR A 1 818 ? -7.714 35.488 23.770 1.00 103.20 3292 TYR A N 1
ATOM 5901 C CA . TYR A 1 818 ? -7.786 34.923 22.431 1.00 103.64 3292 TYR A CA 1
ATOM 5902 C C . TYR A 1 818 ? -8.783 33.774 22.457 1.00 103.63 3292 TYR A C 1
ATOM 5903 O O . TYR A 1 818 ? -8.630 32.832 23.243 1.00 102.92 3292 TYR A O 1
ATOM 5912 N N . GLY A 1 819 ? -9.795 33.854 21.602 1.00 100.26 3293 GLY A N 1
ATOM 5913 C CA . GLY A 1 819 ? -10.885 32.903 21.600 1.00 100.54 3293 GLY A CA 1
ATOM 5914 C C . GLY A 1 819 ? -12.072 33.397 22.411 1.00 100.69 3293 GLY A C 1
ATOM 5915 O O . GLY A 1 819 ? -12.005 34.381 23.153 1.00 100.47 3293 GLY A O 1
ATOM 5916 N N . THR A 1 820 ? -13.180 32.674 22.274 1.00 97.15 3294 THR A N 1
ATOM 5917 C CA . THR A 1 820 ? -14.456 33.070 22.849 1.00 97.53 3294 THR A CA 1
ATOM 5918 C C . THR A 1 820 ? -14.734 32.268 24.115 1.00 96.95 3294 THR A C 1
ATOM 5919 O O . THR A 1 820 ? -14.335 31.107 24.238 1.00 96.55 3294 THR A O 1
ATOM 5923 N N . VAL A 1 821 ? -15.421 32.904 25.061 1.00 96.43 3295 VAL A N 1
ATOM 5924 C CA . VAL A 1 821 ? -15.803 32.278 26.319 1.00 96.11 3295 VAL A CA 1
ATOM 5925 C C . VAL A 1 821 ? -17.322 32.291 26.388 1.00 96.98 3295 VAL A C 1
ATOM 5926 O O . VAL A 1 821 ? -17.948 33.341 26.198 1.00 97.50 3295 VAL A O 1
ATOM 5930 N N . LEU A 1 822 ? -17.908 31.129 26.649 1.00 93.18 3296 LEU A N 1
ATOM 5931 C CA . LEU A 1 822 ? -19.352 30.983 26.753 1.00 94.09 3296 LEU A CA 1
ATOM 5932 C C . LEU A 1 822 ? -19.744 30.938 28.221 1.00 93.96 3296 LEU A C 1
ATOM 5933 O O . LEU A 1 822 ? -19.192 30.144 28.988 1.00 93.41 3296 LEU A O 1
ATOM 5938 N N . VAL A 1 823 ? -20.694 31.782 28.608 1.00 96.44 3297 VAL A N 1
ATOM 5939 C CA . VAL A 1 823 ? -21.226 31.790 29.966 1.00 96.64 3297 VAL A CA 1
ATOM 5940 C C . VAL A 1 823 ? -22.721 31.521 29.857 1.00 97.65 3297 VAL A C 1
ATOM 5941 O O . VAL A 1 823 ? -23.505 32.432 29.565 1.00 98.18 3297 VAL A O 1
ATOM 5945 N N . THR A 1 824 ? -23.123 30.273 30.082 1.00 98.53 3298 THR A N 1
ATOM 5946 C CA . THR A 1 824 ? -24.535 29.921 30.066 1.00 99.60 3298 THR A CA 1
ATOM 5947 C C . THR A 1 824 ? -25.191 30.397 31.353 1.00 99.96 3298 THR A C 1
ATOM 5948 O O . THR A 1 824 ? -24.619 30.272 32.439 1.00 99.60 3298 THR A O 1
ATOM 5952 N N . GLY A 1 825 ? -26.397 30.939 31.225 1.00 105.54 3299 GLY A N 1
ATOM 5953 C CA . GLY A 1 825 ? -27.020 31.606 32.350 1.00 105.91 3299 GLY A CA 1
ATOM 5954 C C . GLY A 1 825 ? -26.362 32.921 32.699 1.00 105.38 3299 GLY A C 1
ATOM 5955 O O . GLY A 1 825 ? -26.424 33.353 33.854 1.00 105.56 3299 GLY A O 1
ATOM 5956 N N . GLY A 1 826 ? -25.739 33.578 31.719 1.00 107.53 3300 GLY A N 1
ATOM 5957 C CA . GLY A 1 826 ? -24.965 34.780 31.959 1.00 107.05 3300 GLY A CA 1
ATOM 5958 C C . GLY A 1 826 ? -25.826 36.008 32.165 1.00 107.58 3300 GLY A C 1
ATOM 5959 O O . GLY A 1 826 ? -25.384 37.137 31.932 1.00 107.32 3300 GLY A O 1
ATOM 5960 N N . THR A 1 827 ? -27.068 35.788 32.597 1.00 113.71 3301 THR A N 1
ATOM 5961 C CA . THR A 1 827 ? -27.971 36.840 33.045 1.00 114.27 3301 THR A CA 1
ATOM 5962 C C . THR A 1 827 ? -28.418 36.590 34.481 1.00 114.80 3301 THR A C 1
ATOM 5963 O O . THR A 1 827 ? -29.492 37.031 34.894 1.00 115.55 3301 THR A O 1
ATOM 5967 N N . GLY A 1 828 ? -27.589 35.890 35.255 1.00 115.15 3302 GLY A N 1
ATOM 5968 C CA . GLY A 1 828 ? -27.943 35.477 36.593 1.00 115.84 3302 GLY A CA 1
ATOM 5969 C C . GLY A 1 828 ? -27.325 36.373 37.654 1.00 115.88 3302 GLY A C 1
ATOM 5970 O O . GLY A 1 828 ? -26.609 37.331 37.369 1.00 115.35 3302 GLY A O 1
ATOM 5971 N N . THR A 1 829 ? -27.663 36.058 38.908 1.00 121.32 3303 THR A N 1
ATOM 5972 C CA . THR A 1 829 ? -27.053 36.736 40.048 1.00 121.60 3303 THR A CA 1
ATOM 5973 C C . THR A 1 829 ? -25.543 36.839 39.874 1.00 120.71 3303 THR A C 1
ATOM 5974 O O . THR A 1 829 ? -24.953 37.916 40.028 1.00 120.51 3303 THR A O 1
ATOM 5978 N N . LEU A 1 830 ? -24.904 35.718 39.545 1.00 114.97 3304 LEU A N 1
ATOM 5979 C CA . LEU A 1 830 ? -23.458 35.626 39.405 1.00 114.16 3304 LEU A CA 1
ATOM 5980 C C . LEU A 1 830 ? -22.983 35.388 37.978 1.00 113.11 3304 LEU A C 1
ATOM 5981 O O . LEU A 1 830 ? -21.875 35.807 37.640 1.00 112.28 3304 LEU A O 1
ATOM 5986 N N . GLY A 1 831 ? -23.771 34.696 37.149 1.00 109.04 3305 GLY A N 1
ATOM 5987 C CA . GLY A 1 831 ? -23.362 34.470 35.769 1.00 108.27 3305 GLY A CA 1
ATOM 5988 C C . GLY A 1 831 ? -22.948 35.746 35.067 1.00 107.87 3305 GLY A C 1
ATOM 5989 O O . GLY A 1 831 ? -21.937 35.783 34.361 1.00 107.12 3305 GLY A O 1
ATOM 5990 N N . GLY A 1 832 ? -23.719 36.815 35.264 1.00 112.31 3306 GLY A N 1
ATOM 5991 C CA . GLY A 1 832 ? -23.311 38.110 34.757 1.00 112.04 3306 GLY A CA 1
ATOM 5992 C C . GLY A 1 832 ? -22.151 38.680 35.549 1.00 111.76 3306 GLY A C 1
ATOM 5993 O O . GLY A 1 832 ? -21.277 39.351 34.995 1.00 111.24 3306 GLY A O 1
ATOM 5994 N N . ALA A 1 833 ? -22.136 38.430 36.860 1.00 110.54 3307 ALA A N 1
ATOM 5995 C CA . ALA A 1 833 ? -21.029 38.891 37.689 1.00 110.47 3307 ALA A CA 1
ATOM 5996 C C . ALA A 1 833 ? -19.726 38.199 37.305 1.00 109.64 3307 ALA A C 1
ATOM 5997 O O . ALA A 1 833 ? -18.659 38.824 37.321 1.00 109.30 3307 ALA A O 1
ATOM 5999 N N . VAL A 1 834 ? -19.786 36.904 36.983 1.00 106.99 3308 VAL A N 1
ATOM 6000 C CA . VAL A 1 834 ? -18.609 36.213 36.453 1.00 106.12 3308 VAL A CA 1
ATOM 6001 C C . VAL A 1 834 ? -18.115 36.902 35.188 1.00 105.49 3308 VAL A C 1
ATOM 6002 O O . VAL A 1 834 ? -16.927 37.218 35.056 1.00 104.92 3308 VAL A O 1
ATOM 6006 N N . ALA A 1 835 ? -19.021 37.121 34.231 1.00 107.28 3309 ALA A N 1
ATOM 6007 C CA . ALA A 1 835 ? -18.675 37.804 32.987 1.00 106.92 3309 ALA A CA 1
ATOM 6008 C C . ALA A 1 835 ? -17.936 39.112 33.250 1.00 106.89 3309 ALA A C 1
ATOM 6009 O O . ALA A 1 835 ? -16.910 39.395 32.620 1.00 106.40 3309 ALA A O 1
ATOM 6011 N N . ARG A 1 836 ? -18.463 39.942 34.157 1.00 107.45 3310 ARG A N 1
ATOM 6012 C CA . ARG A 1 836 ? -17.761 41.169 34.510 1.00 107.52 3310 ARG A CA 1
ATOM 6013 C C . ARG A 1 836 ? -16.351 40.866 34.986 1.00 107.13 3310 ARG A C 1
ATOM 6014 O O . ARG A 1 836 ? -15.402 41.586 34.652 1.00 106.91 3310 ARG A O 1
ATOM 6022 N N . HIS A 1 837 ? -16.196 39.797 35.763 1.00 107.93 3311 HIS A N 1
ATOM 6023 C CA . HIS A 1 837 ? -14.911 39.497 36.377 1.00 107.74 3311 HIS A CA 1
ATOM 6024 C C . HIS A 1 837 ? -13.957 38.806 35.412 1.00 106.89 3311 HIS A C 1
ATOM 6025 O O . HIS A 1 837 ? -12.745 39.041 35.472 1.00 106.59 3311 HIS A O 1
ATOM 6032 N N . LEU A 1 838 ? -14.465 37.928 34.542 1.00 107.59 3312 LEU A N 1
ATOM 6033 C CA . LEU A 1 838 ? -13.612 37.347 33.509 1.00 106.81 3312 LEU A CA 1
ATOM 6034 C C . LEU A 1 838 ? -12.944 38.439 32.683 1.00 106.63 3312 LEU A C 1
ATOM 6035 O O . LEU A 1 838 ? -11.738 38.392 32.422 1.00 106.20 3312 LEU A O 1
ATOM 6040 N N . VAL A 1 839 ? -13.720 39.438 32.265 1.00 111.52 3313 VAL A N 1
ATOM 6041 C CA . VAL A 1 839 ? -13.153 40.516 31.465 1.00 111.50 3313 VAL A CA 1
ATOM 6042 C C . VAL A 1 839 ? -12.250 41.397 32.319 1.00 111.66 3313 VAL A C 1
ATOM 6043 O O . VAL A 1 839 ? -11.242 41.924 31.830 1.00 111.77 3313 VAL A O 1
ATOM 6047 N N . ALA A 1 840 ? -12.570 41.552 33.606 1.00 111.74 3314 ALA A N 1
ATOM 6048 C CA . ALA A 1 840 ? -11.817 42.466 34.459 1.00 112.84 3314 ALA A CA 1
ATOM 6049 C C . ALA A 1 840 ? -10.408 41.952 34.730 1.00 112.12 3314 ALA A C 1
ATOM 6050 O O . ALA A 1 840 ? -9.421 42.646 34.462 1.00 112.91 3314 ALA A O 1
ATOM 6052 N N . ARG A 1 841 ? -10.291 40.737 35.268 1.00 113.14 3315 ARG A N 1
ATOM 6053 C CA . ARG A 1 841 ? -9.012 40.232 35.747 1.00 113.01 3315 ARG A CA 1
ATOM 6054 C C . ARG A 1 841 ? -8.476 39.030 34.980 1.00 112.26 3315 ARG A C 1
ATOM 6055 O O . ARG A 1 841 ? -7.321 38.649 35.202 1.00 112.15 3315 ARG A O 1
ATOM 6063 N N . HIS A 1 842 ? -9.266 38.424 34.096 1.00 108.15 3316 HIS A N 1
ATOM 6064 C CA . HIS A 1 842 ? -8.815 37.305 33.277 1.00 107.44 3316 HIS A CA 1
ATOM 6065 C C . HIS A 1 842 ? -8.550 37.698 31.830 1.00 107.11 3316 HIS A C 1
ATOM 6066 O O . HIS A 1 842 ? -8.178 36.837 31.025 1.00 106.58 3316 HIS A O 1
ATOM 6073 N N . GLY A 1 843 ? -8.720 38.971 31.481 1.00 111.66 3317 GLY A N 1
ATOM 6074 C CA . GLY A 1 843 ? -8.383 39.445 30.155 1.00 111.56 3317 GLY A CA 1
ATOM 6075 C C . GLY A 1 843 ? -9.288 38.982 29.040 1.00 111.53 3317 GLY A C 1
ATOM 6076 O O . GLY A 1 843 ? -8.981 39.253 27.876 1.00 111.54 3317 GLY A O 1
ATOM 6077 N N . VAL A 1 844 ? -10.383 38.280 29.351 1.00 108.92 3318 VAL A N 1
ATOM 6078 C CA . VAL A 1 844 ? -11.318 37.836 28.320 1.00 109.02 3318 VAL A CA 1
ATOM 6079 C C . VAL A 1 844 ? -11.724 39.013 27.445 1.00 109.52 3318 VAL A C 1
ATOM 6080 O O . VAL A 1 844 ? -12.068 40.091 27.940 1.00 109.87 3318 VAL A O 1
ATOM 6084 N N . ARG A 1 845 ? -11.676 38.802 26.131 1.00 109.34 3319 ARG A N 1
ATOM 6085 C CA . ARG A 1 845 ? -11.998 39.819 25.140 1.00 109.91 3319 ARG A CA 1
ATOM 6086 C C . ARG A 1 845 ? -13.161 39.431 24.240 1.00 110.44 3319 ARG A C 1
ATOM 6087 O O . ARG A 1 845 ? -13.556 40.230 23.382 1.00 111.05 3319 ARG A O 1
ATOM 6095 N N . HIS A 1 846 ? -13.715 38.233 24.411 1.00 104.82 3320 HIS A N 1
ATOM 6096 C CA . HIS A 1 846 ? -14.796 37.725 23.575 1.00 105.43 3320 HIS A CA 1
ATOM 6097 C C . HIS A 1 846 ? -15.746 36.901 24.434 1.00 105.40 3320 HIS A C 1
ATOM 6098 O O . HIS A 1 846 ? -15.319 35.935 25.073 1.00 104.82 3320 HIS A O 1
ATOM 6105 N N . LEU A 1 847 ? -17.027 37.279 24.461 1.00 102.87 3321 LEU A N 1
ATOM 6106 C CA . LEU A 1 847 ? -18.003 36.638 25.334 1.00 102.99 3321 LEU A CA 1
ATOM 6107 C C . LEU A 1 847 ? -19.326 36.407 24.623 1.00 103.90 3321 LEU A C 1
ATOM 6108 O O . LEU A 1 847 ? -19.722 37.163 23.733 1.00 104.49 3321 LEU A O 1
ATOM 6113 N N . VAL A 1 848 ? -19.999 35.335 25.040 1.00 102.59 3322 VAL A N 1
ATOM 6114 C CA . VAL A 1 848 ? -21.343 34.990 24.594 1.00 103.53 3322 VAL A CA 1
ATOM 6115 C C . VAL A 1 848 ? -22.114 34.606 25.850 1.00 103.57 3322 VAL A C 1
ATOM 6116 O O . VAL A 1 848 ? -21.790 33.603 26.497 1.00 103.20 3322 VAL A O 1
ATOM 6120 N N . LEU A 1 849 ? -23.119 35.399 26.200 1.00 104.81 3323 LEU A N 1
ATOM 6121 C CA . LEU A 1 849 ? -23.990 35.124 27.333 1.00 105.08 3323 LEU A CA 1
ATOM 6122 C C . LEU A 1 849 ? -25.251 34.437 26.828 1.00 105.98 3323 LEU A C 1
ATOM 6123 O O . LEU A 1 849 ? -25.803 34.826 25.795 1.00 106.56 3323 LEU A O 1
ATOM 6128 N N . ALA A 1 850 ? -25.713 33.420 27.556 1.00 106.30 3324 ALA A N 1
ATOM 6129 C CA . ALA A 1 850 ? -26.813 32.596 27.072 1.00 107.21 3324 ALA A CA 1
ATOM 6130 C C . ALA A 1 850 ? -27.834 32.326 28.168 1.00 107.71 3324 ALA A C 1
ATOM 6131 O O . ALA A 1 850 ? -27.510 32.290 29.358 1.00 107.34 3324 ALA A O 1
ATOM 6133 N N . GLY A 1 851 ? -29.076 32.145 27.735 1.00 109.15 3325 GLY A N 1
ATOM 6134 C CA . GLY A 1 851 ? -30.174 31.806 28.622 1.00 109.81 3325 GLY A CA 1
ATOM 6135 C C . GLY A 1 851 ? -31.436 31.692 27.795 1.00 110.93 3325 GLY A C 1
ATOM 6136 O O . GLY A 1 851 ? -31.486 32.129 26.641 1.00 111.14 3325 GLY A O 1
ATOM 6137 N N . ARG A 1 852 ? -32.459 31.084 28.401 1.00 111.30 3326 ARG A N 1
ATOM 6138 C CA . ARG A 1 852 ? -33.737 30.966 27.703 1.00 112.44 3326 ARG A CA 1
ATOM 6139 C C . ARG A 1 852 ? -34.265 32.335 27.294 1.00 112.47 3326 ARG A C 1
ATOM 6140 O O . ARG A 1 852 ? -34.637 32.552 26.135 1.00 112.93 3326 ARG A O 1
ATOM 6148 N N . SER A 1 853 ? -34.317 33.269 28.244 1.00 116.91 3327 SER A N 1
ATOM 6149 C CA . SER A 1 853 ? -34.785 34.615 27.942 1.00 116.95 3327 SER A CA 1
ATOM 6150 C C . SER A 1 853 ? -33.873 35.299 26.931 1.00 116.38 3327 SER A C 1
ATOM 6151 O O . SER A 1 853 ? -34.343 35.908 25.963 1.00 116.81 3327 SER A O 1
ATOM 6154 N N . GLY A 1 854 ? -32.561 35.214 27.144 1.00 118.55 3328 GLY A N 1
ATOM 6155 C CA . GLY A 1 854 ? -31.606 35.835 26.258 1.00 118.01 3328 GLY A CA 1
ATOM 6156 C C . GLY A 1 854 ? -31.600 37.343 26.403 1.00 117.74 3328 GLY A C 1
ATOM 6157 O O . GLY A 1 854 ? -31.542 37.881 27.513 1.00 117.41 3328 GLY A O 1
ATOM 6158 N N . PRO A 1 855 ? -31.628 38.055 25.275 1.00 118.39 3329 PRO A N 1
ATOM 6159 C CA . PRO A 1 855 ? -31.734 39.522 25.334 1.00 118.31 3329 PRO A CA 1
ATOM 6160 C C . PRO A 1 855 ? -32.931 39.999 26.133 1.00 119.42 3329 PRO A C 1
ATOM 6161 O O . PRO A 1 855 ? -32.873 41.074 26.745 1.00 120.20 3329 PRO A O 1
ATOM 6165 N N . ALA A 1 856 ? -34.022 39.229 26.142 1.00 121.89 3330 ALA A N 1
ATOM 6166 C CA . ALA A 1 856 ? -35.229 39.642 26.845 1.00 123.03 3330 ALA A CA 1
ATOM 6167 C C . ALA A 1 856 ? -35.015 39.755 28.348 1.00 122.36 3330 ALA A C 1
ATOM 6168 O O . ALA A 1 856 ? -35.771 40.472 29.015 1.00 123.46 3330 ALA A O 1
ATOM 6170 N N . ALA A 1 857 ? -34.025 39.051 28.895 1.00 123.81 3331 ALA A N 1
ATOM 6171 C CA . ALA A 1 857 ? -33.754 39.121 30.324 1.00 123.55 3331 ALA A CA 1
ATOM 6172 C C . ALA A 1 857 ? -33.503 40.563 30.741 1.00 123.67 3331 ALA A C 1
ATOM 6173 O O . ALA A 1 857 ? -32.873 41.334 30.013 1.00 124.14 3331 ALA A O 1
ATOM 6175 N N . ASP A 1 858 ? -34.029 40.938 31.903 1.00 130.41 3332 ASP A N 1
ATOM 6176 C CA . ASP A 1 858 ? -33.811 42.285 32.405 1.00 131.59 3332 ASP A CA 1
ATOM 6177 C C . ASP A 1 858 ? -32.354 42.469 32.823 1.00 130.67 3332 ASP A C 1
ATOM 6178 O O . ASP A 1 858 ? -31.687 41.536 33.278 1.00 129.15 3332 ASP A O 1
ATOM 6183 N N . GLY A 1 859 ? -31.856 43.691 32.646 1.00 132.90 3333 GLY A N 1
ATOM 6184 C CA . GLY A 1 859 ? -30.441 43.945 32.831 1.00 132.21 3333 GLY A CA 1
ATOM 6185 C C . GLY A 1 859 ? -29.529 43.315 31.802 1.00 130.73 3333 GLY A C 1
ATOM 6186 O O . GLY A 1 859 ? -28.309 43.361 31.977 1.00 130.01 3333 GLY A O 1
ATOM 6187 N N . ALA A 1 860 ? -30.070 42.734 30.727 1.00 129.39 3334 ALA A N 1
ATOM 6188 C CA . ALA A 1 860 ? -29.220 42.087 29.730 1.00 128.26 3334 ALA A CA 1
ATOM 6189 C C . ALA A 1 860 ? -28.544 43.102 28.814 1.00 129.17 3334 ALA A C 1
ATOM 6190 O O . ALA A 1 860 ? -27.313 43.145 28.725 1.00 128.43 3334 ALA A O 1
ATOM 6192 N N . SER A 1 861 ? -29.333 43.919 28.105 1.00 124.88 3335 SER A N 1
ATOM 6193 C CA . SER A 1 861 ? -28.735 44.962 27.276 1.00 126.77 3335 SER A CA 1
ATOM 6194 C C . SER A 1 861 ? -27.922 45.944 28.110 1.00 127.80 3335 SER A C 1
ATOM 6195 O O . SER A 1 861 ? -27.032 46.614 27.574 1.00 128.75 3335 SER A O 1
ATOM 6198 N N . ALA A 1 862 ? -28.208 46.035 29.410 1.00 125.92 3336 ALA A N 1
ATOM 6199 C CA . ALA A 1 862 ? -27.432 46.887 30.300 1.00 126.92 3336 ALA A CA 1
ATOM 6200 C C . ALA A 1 862 ? -26.097 46.249 30.658 1.00 124.63 3336 ALA A C 1
ATOM 6201 O O . ALA A 1 862 ? -25.084 46.948 30.766 1.00 125.47 3336 ALA A O 1
ATOM 6203 N N . LEU A 1 863 ? -26.073 44.926 30.841 1.00 124.81 3337 LEU A N 1
ATOM 6204 C CA . LEU A 1 863 ? -24.814 44.249 31.128 1.00 122.66 3337 LEU A CA 1
ATOM 6205 C C . LEU A 1 863 ? -23.918 44.193 29.898 1.00 122.21 3337 LEU A C 1
ATOM 6206 O O . LEU A 1 863 ? -22.690 44.231 30.029 1.00 121.60 3337 LEU A O 1
ATOM 6211 N N . VAL A 1 864 ? -24.507 44.090 28.703 1.00 124.30 3338 VAL A N 1
ATOM 6212 C CA . VAL A 1 864 ? -23.723 44.107 27.468 1.00 124.22 3338 VAL A CA 1
ATOM 6213 C C . VAL A 1 864 ? -22.970 45.423 27.336 1.00 126.44 3338 VAL A C 1
ATOM 6214 O O . VAL A 1 864 ? -21.745 45.453 27.164 1.00 125.87 3338 VAL A O 1
ATOM 6218 N N . ASP A 1 865 ? -23.710 46.534 27.391 1.00 127.58 3339 ASP A N 1
ATOM 6219 C CA . ASP A 1 865 ? -23.100 47.853 27.306 1.00 130.14 3339 ASP A CA 1
ATOM 6220 C C . ASP A 1 865 ? -22.030 48.026 28.369 1.00 129.63 3339 ASP A C 1
ATOM 6221 O O . ASP A 1 865 ? -21.038 48.733 28.153 1.00 130.81 3339 ASP A O 1
ATOM 6226 N N . GLU A 1 866 ? -22.207 47.370 29.515 1.00 126.75 3340 GLU A N 1
ATOM 6227 C CA . GLU A 1 866 ? -21.245 47.474 30.602 1.00 126.37 3340 GLU A CA 1
ATOM 6228 C C . GLU A 1 866 ? -19.964 46.720 30.270 1.00 124.21 3340 GLU A C 1
ATOM 6229 O O . GLU A 1 866 ? -18.860 47.224 30.508 1.00 124.87 3340 GLU A O 1
ATOM 6235 N N . LEU A 1 867 ? -20.094 45.513 29.713 1.00 124.87 3341 LEU A N 1
ATOM 6236 C CA . LEU A 1 867 ? -18.932 44.705 29.358 1.00 122.76 3341 LEU A CA 1
ATOM 6237 C C . LEU A 1 867 ? -18.271 45.200 28.078 1.00 123.74 3341 LEU A C 1
ATOM 6238 O O . LEU A 1 867 ? -17.040 45.184 27.965 1.00 123.23 3341 LEU A O 1
ATOM 6243 N N . THR A 1 868 ? -19.074 45.610 27.094 1.00 125.84 3342 THR A N 1
ATOM 6244 C CA . THR A 1 868 ? -18.514 46.131 25.852 1.00 127.11 3342 THR A CA 1
ATOM 6245 C C . THR A 1 868 ? -17.690 47.386 26.106 1.00 129.46 3342 THR A C 1
ATOM 6246 O O . THR A 1 868 ? -16.659 47.605 25.459 1.00 129.79 3342 THR A O 1
ATOM 6250 N N . ALA A 1 869 ? -18.118 48.214 27.062 1.00 126.97 3343 ALA A N 1
ATOM 6251 C CA . ALA A 1 869 ? -17.305 49.356 27.459 1.00 129.29 3343 ALA A CA 1
ATOM 6252 C C . ALA A 1 869 ? -16.000 48.907 28.098 1.00 127.65 3343 ALA A C 1
ATOM 6253 O O . ALA A 1 869 ? -14.998 49.628 28.036 1.00 129.26 3343 ALA A O 1
ATOM 6255 N N . SER A 1 870 ? -15.989 47.718 28.705 1.00 126.88 3344 SER A N 1
ATOM 6256 C CA . SER A 1 870 ? -14.786 47.136 29.290 1.00 125.19 3344 SER A CA 1
ATOM 6257 C C . SER A 1 870 ? -13.839 46.586 28.247 1.00 123.85 3344 SER A C 1
ATOM 6258 O O . SER A 1 870 ? -12.838 45.954 28.611 1.00 122.21 3344 SER A O 1
ATOM 6261 N N . GLY A 1 871 ? -14.136 46.792 26.962 1.00 125.47 3345 GLY A N 1
ATOM 6262 C CA . GLY A 1 871 ? -13.244 46.421 25.885 1.00 124.68 3345 GLY A CA 1
ATOM 6263 C C . GLY A 1 871 ? -13.533 45.086 25.230 1.00 122.03 3345 GLY A C 1
ATOM 6264 O O . GLY A 1 871 ? -12.891 44.758 24.223 1.00 121.50 3345 GLY A O 1
ATOM 6265 N N . ALA A 1 872 ? -14.469 44.308 25.761 1.00 118.60 3346 ALA A N 1
ATOM 6266 C CA . ALA A 1 872 ? -14.743 42.973 25.255 1.00 116.91 3346 ALA A CA 1
ATOM 6267 C C . ALA A 1 872 ? -15.907 42.981 24.275 1.00 117.65 3346 ALA A C 1
ATOM 6268 O O . ALA A 1 872 ? -16.919 43.651 24.500 1.00 118.83 3346 ALA A O 1
ATOM 6270 N N . SER A 1 873 ? -15.755 42.240 23.178 1.00 113.45 3347 SER A N 1
ATOM 6271 C CA . SER A 1 873 ? -16.894 41.964 22.315 1.00 113.98 3347 SER A CA 1
ATOM 6272 C C . SER A 1 873 ? -17.830 41.008 23.043 1.00 113.08 3347 SER A C 1
ATOM 6273 O O . SER A 1 873 ? -17.389 39.988 23.581 1.00 112.53 3347 SER A O 1
ATOM 6276 N N . VAL A 1 874 ? -19.121 41.328 23.065 1.00 109.31 3348 VAL A N 1
ATOM 6277 C CA . VAL A 1 874 ? -20.077 40.592 23.886 1.00 109.14 3348 VAL A CA 1
ATOM 6278 C C . VAL A 1 874 ? -21.350 40.350 23.088 1.00 109.94 3348 VAL A C 1
ATOM 6279 O O . VAL A 1 874 ? -21.788 41.208 22.314 1.00 110.99 3348 VAL A O 1
ATOM 6283 N N . THR A 1 875 ? -21.942 39.173 23.285 1.00 109.64 3349 THR A N 1
ATOM 6284 C CA . THR A 1 875 ? -23.203 38.786 22.676 1.00 110.51 3349 THR A CA 1
ATOM 6285 C C . THR A 1 875 ? -24.104 38.216 23.763 1.00 110.54 3349 THR A C 1
ATOM 6286 O O . THR A 1 875 ? -23.627 37.600 24.721 1.00 109.95 3349 THR A O 1
ATOM 6290 N N . VAL A 1 876 ? -25.407 38.446 23.629 1.00 109.28 3350 VAL A N 1
ATOM 6291 C CA . VAL A 1 876 ? -26.407 37.784 24.459 1.00 109.59 3350 VAL A CA 1
ATOM 6292 C C . VAL A 1 876 ? -27.345 37.029 23.533 1.00 110.54 3350 VAL A C 1
ATOM 6293 O O . VAL A 1 876 ? -27.809 37.576 22.526 1.00 111.16 3350 VAL A O 1
ATOM 6297 N N . VAL A 1 877 ? -27.611 35.773 23.870 1.00 109.69 3351 VAL A N 1
ATOM 6298 C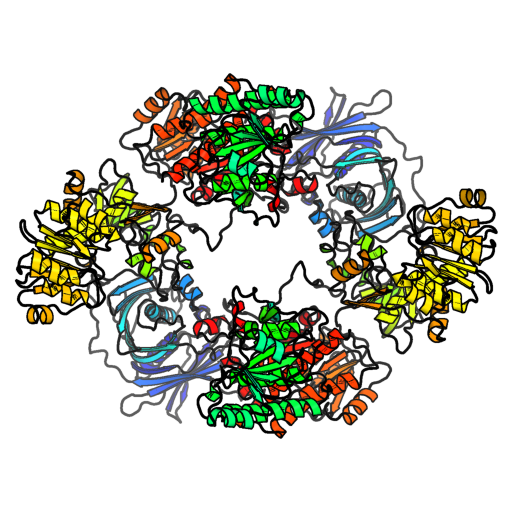 CA . VAL A 1 877 ? -28.327 34.859 22.995 1.00 110.62 3351 VAL A CA 1
ATOM 6299 C C . VAL A 1 877 ? -29.420 34.170 23.794 1.00 111.15 3351 VAL A C 1
ATOM 6300 O O . VAL A 1 877 ? -29.197 33.732 24.928 1.00 110.75 3351 VAL A O 1
ATOM 6304 N N . ALA A 1 878 ? -30.608 34.094 23.202 1.00 110.12 3352 ALA A N 1
ATOM 6305 C CA . ALA A 1 878 ? -31.695 33.292 23.748 1.00 110.84 3352 ALA A CA 1
ATOM 6306 C C . ALA A 1 878 ? -31.438 31.839 23.371 1.00 111.26 3352 ALA A C 1
ATOM 6307 O O . ALA A 1 878 ? -31.508 31.475 22.193 1.00 111.94 3352 ALA A O 1
ATOM 6309 N N . CYS A 1 879 ? -31.127 31.009 24.364 1.00 107.47 3353 CYS A N 1
ATOM 6310 C CA . CYS A 1 879 ? -30.799 29.613 24.093 1.00 107.84 3353 CYS A CA 1
ATOM 6311 C C . CYS A 1 879 ? -30.994 28.792 25.355 1.00 107.79 3353 CYS A C 1
ATOM 6312 O O . CYS A 1 879 ? -30.317 29.028 26.361 1.00 106.81 3353 CYS A O 1
ATOM 6315 N N . ASP A 1 880 ? -31.919 27.837 25.303 1.00 106.08 3354 ASP A N 1
ATOM 6316 C CA . ASP A 1 880 ? -31.993 26.795 26.320 1.00 106.24 3354 ASP A CA 1
ATOM 6317 C C . ASP A 1 880 ? -30.855 25.817 26.071 1.00 105.90 3354 ASP A C 1
ATOM 6318 O O . ASP A 1 880 ? -30.828 25.132 25.044 1.00 106.66 3354 ASP A O 1
ATOM 6323 N N . ALA A 1 881 ? -29.903 25.759 27.002 1.00 103.22 3355 ALA A N 1
ATOM 6324 C CA . ALA A 1 881 ? -28.745 24.893 26.825 1.00 102.71 3355 ALA A CA 1
ATOM 6325 C C . ALA A 1 881 ? -29.107 23.411 26.761 1.00 103.80 3355 ALA A C 1
ATOM 6326 O O . ALA A 1 881 ? -28.267 22.608 26.341 1.00 103.68 3355 ALA A O 1
ATOM 6328 N N . ALA A 1 882 ? -30.326 23.029 27.151 1.00 101.18 3356 ALA A N 1
ATOM 6329 C CA . ALA A 1 882 ? -30.775 21.649 27.018 1.00 102.50 3356 ALA A CA 1
ATOM 6330 C C . ALA A 1 882 ? -31.352 21.340 25.644 1.00 103.89 3356 ALA A C 1
ATOM 6331 O O . ALA A 1 882 ? -31.462 20.162 25.287 1.00 105.01 3356 ALA A O 1
ATOM 6333 N N . ASP A 1 883 ? -31.723 22.360 24.873 1.00 106.25 3357 ASP A N 1
ATOM 6334 C CA . ASP A 1 883 ? -32.193 22.187 23.500 1.00 107.42 3357 ASP A CA 1
ATOM 6335 C C . ASP A 1 883 ? -30.975 21.994 22.605 1.00 107.07 3357 ASP A C 1
ATOM 6336 O O . ASP A 1 883 ? -30.377 22.954 22.117 1.00 106.20 3357 ASP A O 1
ATOM 6341 N N . ARG A 1 884 ? -30.601 20.726 22.398 1.00 108.00 3358 ARG A N 1
ATOM 6342 C CA . ARG A 1 884 ? -29.400 20.383 21.641 1.00 107.71 3358 ARG A CA 1
ATOM 6343 C C . ARG A 1 884 ? -29.362 21.047 20.269 1.00 108.01 3358 ARG A C 1
ATOM 6344 O O . ARG A 1 884 ? -28.274 21.240 19.712 1.00 107.45 3358 ARG A O 1
ATOM 6352 N N . VAL A 1 885 ? -30.518 21.423 19.719 1.00 105.82 3359 VAL A N 1
ATOM 6353 C CA . VAL A 1 885 ? -30.531 22.087 18.421 1.00 106.11 3359 VAL A CA 1
ATOM 6354 C C . VAL A 1 885 ? -30.289 23.586 18.578 1.00 104.87 3359 VAL A C 1
ATOM 6355 O O . VAL A 1 885 ? -29.641 24.206 17.727 1.00 104.53 3359 VAL A O 1
ATOM 6359 N N . ALA A 1 886 ? -30.770 24.188 19.669 1.00 107.45 3360 ALA A N 1
ATOM 6360 C CA . ALA A 1 886 ? -30.513 25.607 19.894 1.00 106.28 3360 ALA A CA 1
ATOM 6361 C C . ALA A 1 886 ? -29.049 25.855 20.235 1.00 104.92 3360 ALA A C 1
ATOM 6362 O O . ALA A 1 886 ? -28.462 26.851 19.794 1.00 104.26 3360 ALA A O 1
ATOM 6364 N N . LEU A 1 887 ? -28.442 24.961 21.019 1.00 104.34 3361 LEU A N 1
ATOM 6365 C CA . LEU A 1 887 ? -27.036 25.118 21.370 1.00 102.99 3361 LEU A CA 1
ATOM 6366 C C . LEU A 1 887 ? -26.137 24.885 20.162 1.00 103.29 3361 LEU A C 1
ATOM 6367 O O . LEU A 1 887 ? -25.174 25.631 19.946 1.00 102.33 3361 LEU A O 1
ATOM 6372 N N . ARG A 1 888 ? -26.415 23.841 19.377 1.00 106.08 3362 ARG A N 1
ATOM 6373 C CA . ARG A 1 888 ? -25.670 23.650 18.138 1.00 106.61 3362 ARG A CA 1
ATOM 6374 C C . ARG A 1 888 ? -25.836 24.835 17.199 1.00 106.69 3362 ARG A C 1
ATOM 6375 O O . ARG A 1 888 ? -24.878 25.240 16.530 1.00 106.42 3362 ARG A O 1
ATOM 6383 N N . ARG A 1 889 ? -27.032 25.422 17.147 1.00 110.91 3363 ARG A N 1
ATOM 6384 C CA . ARG A 1 889 ? -27.185 26.601 16.308 1.00 110.94 3363 ARG A CA 1
ATOM 6385 C C . ARG A 1 889 ? -26.450 27.798 16.899 1.00 109.48 3363 ARG A C 1
ATOM 6386 O O . ARG A 1 889 ? -26.040 28.697 16.155 1.00 109.36 3363 ARG A O 1
ATOM 6394 N N . LEU A 1 890 ? -26.270 27.829 18.222 1.00 108.27 3364 LEU A N 1
ATOM 6395 C CA . LEU A 1 890 ? -25.453 28.872 18.839 1.00 106.86 3364 LEU A CA 1
ATOM 6396 C C . LEU A 1 890 ? -23.990 28.717 18.446 1.00 106.26 3364 LEU A C 1
ATOM 6397 O O . LEU A 1 890 ? -23.387 29.627 17.866 1.00 105.98 3364 LEU A O 1
ATOM 6402 N N . LEU A 1 891 ? -23.405 27.564 18.774 1.00 104.80 3365 LEU A N 1
ATOM 6403 C CA . LEU A 1 891 ? -21.981 27.337 18.551 1.00 104.09 3365 LEU A CA 1
ATOM 6404 C C . LEU A 1 891 ? -21.600 27.525 17.087 1.00 104.98 3365 LEU A C 1
ATOM 6405 O O . LEU A 1 891 ? -20.541 28.089 16.784 1.00 104.31 3365 LEU A O 1
ATOM 6410 N N . ASP A 1 892 ? -22.445 27.053 16.164 1.00 108.54 3366 ASP A N 1
ATOM 6411 C CA . ASP A 1 892 ? -22.160 27.227 14.745 1.00 109.55 3366 ASP A CA 1
ATOM 6412 C C . ASP A 1 892 ? -22.094 28.698 14.358 1.00 109.18 3366 ASP A C 1
ATOM 6413 O O . ASP A 1 892 ? -21.457 29.036 13.354 1.00 109.63 3366 ASP A O 1
ATOM 6418 N N . GLY A 1 893 ? -22.727 29.577 15.133 1.00 106.81 3367 GLY A N 1
ATOM 6419 C CA . GLY A 1 893 ? -22.719 30.998 14.850 1.00 106.51 3367 GLY A CA 1
ATOM 6420 C C . GLY A 1 893 ? -21.721 31.773 15.688 1.00 105.07 3367 GLY A C 1
ATOM 6421 O O . GLY A 1 893 ? -21.968 32.925 16.056 1.00 104.60 3367 GLY A O 1
ATOM 6422 N N . ILE A 1 894 ? -20.595 31.150 15.996 1.00 107.13 3368 ILE A N 1
ATOM 6423 C CA . ILE A 1 894 ? -19.480 31.799 16.684 1.00 105.75 3368 ILE A CA 1
ATOM 6424 C C . ILE A 1 894 ? -18.399 32.080 15.645 1.00 106.00 3368 ILE A C 1
ATOM 6425 O O . ILE A 1 894 ? -18.102 31.193 14.832 1.00 106.85 3368 ILE A O 1
ATOM 6430 N N . PRO A 1 895 ? -17.813 33.283 15.620 1.00 108.94 3369 PRO A N 1
ATOM 6431 C CA . PRO A 1 895 ? -16.872 33.629 14.545 1.00 109.37 3369 PRO A CA 1
ATOM 6432 C C . PRO A 1 895 ? -15.735 32.626 14.423 1.00 109.16 3369 PRO A C 1
ATOM 6433 O O . PRO A 1 895 ? -15.246 32.084 15.416 1.00 108.13 3369 PRO A O 1
ATOM 6437 N N . ALA A 1 896 ? -15.316 32.376 13.181 1.00 113.01 3370 ALA A N 1
ATOM 6438 C CA . ALA A 1 896 ? -14.231 31.427 12.962 1.00 113.02 3370 ALA A CA 1
ATOM 6439 C C . ALA A 1 896 ? -12.897 31.991 13.427 1.00 111.83 3370 ALA A C 1
ATOM 6440 O O . ALA A 1 896 ? -12.016 31.231 13.846 1.00 111.15 3370 ALA A O 1
ATOM 6442 N N . ALA A 1 897 ? -12.738 33.313 13.377 1.00 114.71 3371 ALA A N 1
ATOM 6443 C CA . ALA A 1 897 ? -11.512 33.971 13.808 1.00 113.74 3371 ALA A CA 1
ATOM 6444 C C . ALA A 1 897 ? -11.388 34.061 15.322 1.00 112.19 3371 ALA A C 1
ATOM 6445 O O . ALA A 1 897 ? -10.358 34.531 15.816 1.00 111.34 3371 ALA A O 1
ATOM 6447 N N . HIS A 1 898 ? -12.401 33.618 16.066 1.00 106.31 3372 HIS A N 1
ATOM 6448 C CA . HIS A 1 898 ? -12.401 33.695 17.528 1.00 105.01 3372 HIS A CA 1
ATOM 6449 C C . HIS A 1 898 ? -13.104 32.464 18.086 1.00 104.89 3372 HIS A C 1
ATOM 6450 O O . HIS A 1 898 ? -14.137 32.565 18.754 1.00 104.85 3372 HIS A O 1
ATOM 6457 N N . PRO A 1 899 ? -12.569 31.270 17.814 1.00 97.98 3373 PRO A N 1
ATOM 6458 C CA . PRO A 1 899 ? -13.295 30.045 18.158 1.00 98.16 3373 PRO A CA 1
ATOM 6459 C C . PRO A 1 899 ? -13.485 29.913 19.659 1.00 96.92 3373 PRO A C 1
ATOM 6460 O O . PRO A 1 899 ? -12.766 30.513 20.461 1.00 95.88 3373 PRO A O 1
ATOM 6464 N N . LEU A 1 900 ? -14.498 29.135 20.028 1.00 93.47 3374 LEU A N 1
ATOM 6465 C CA . LEU A 1 900 ? -14.739 28.838 21.433 1.00 92.49 3374 LEU A CA 1
ATOM 6466 C C . LEU A 1 900 ? -13.500 28.192 22.043 1.00 91.15 3374 LEU A C 1
ATOM 6467 O O . LEU A 1 900 ? -12.904 27.290 21.447 1.00 91.18 3374 LEU A O 1
ATOM 6472 N N . THR A 1 901 ? -13.103 28.658 23.235 1.00 89.05 3375 THR A N 1
ATOM 6473 C CA . THR A 1 901 ? -11.972 28.065 23.940 1.00 87.80 3375 THR A CA 1
ATOM 6474 C C . THR A 1 901 ? -12.241 27.792 25.412 1.00 87.08 3375 THR A C 1
ATOM 6475 O O . THR A 1 901 ? -11.377 27.208 26.073 1.00 86.01 3375 THR A O 1
ATOM 6479 N N . ALA A 1 902 ? -13.404 28.165 25.939 1.00 86.61 3376 ALA A N 1
ATOM 6480 C CA . ALA A 1 902 ? -13.694 27.954 27.352 1.00 86.24 3376 ALA A CA 1
ATOM 6481 C C . ALA A 1 902 ? -15.173 28.208 27.604 1.00 87.16 3376 ALA A C 1
ATOM 6482 O O . ALA A 1 902 ? -15.839 28.918 26.844 1.00 87.98 3376 ALA A O 1
ATOM 6484 N N . VAL A 1 903 ? -15.668 27.637 28.703 1.00 87.35 3377 VAL A N 1
ATOM 6485 C CA . VAL A 1 903 ? -17.084 27.665 29.060 1.00 88.29 3377 VAL A CA 1
ATOM 6486 C C . VAL A 1 903 ? -17.204 27.785 30.574 1.00 88.24 3377 VAL A C 1
ATOM 6487 O O . VAL A 1 903 ? -16.482 27.118 31.321 1.00 87.61 3377 VAL A O 1
ATOM 6491 N N . VAL A 1 904 ? -18.119 28.641 31.024 1.00 90.71 3378 VAL A N 1
ATOM 6492 C CA . VAL A 1 904 ? -18.510 28.744 32.427 1.00 91.11 3378 VAL A CA 1
ATOM 6493 C C . VAL A 1 904 ? -20.005 28.473 32.479 1.00 92.14 3378 VAL A C 1
ATOM 6494 O O . VAL A 1 904 ? -20.808 29.317 32.063 1.00 92.78 3378 VAL A O 1
ATOM 6498 N N . HIS A 1 905 ? -20.383 27.301 32.982 1.00 94.18 3379 HIS A N 1
ATOM 6499 C CA . HIS A 1 905 ? -21.784 26.904 33.036 1.00 95.26 3379 HIS A CA 1
ATOM 6500 C C . HIS A 1 905 ? -22.397 27.359 34.354 1.00 96.03 3379 HIS A C 1
ATOM 6501 O O . HIS A 1 905 ? -22.015 26.876 35.425 1.00 96.04 3379 HIS A O 1
ATOM 6508 N N . ALA A 1 906 ? -23.370 28.271 34.263 1.00 97.28 3380 ALA A N 1
ATOM 6509 C CA . ALA A 1 906 ? -24.060 28.807 35.430 1.00 98.14 3380 ALA A CA 1
ATOM 6510 C C . ALA A 1 906 ? -25.569 28.821 35.229 1.00 99.15 3380 ALA A C 1
ATOM 6511 O O . ALA A 1 906 ? -26.272 29.588 35.894 1.00 99.77 3380 ALA A O 1
ATOM 6513 N N . ALA A 1 907 ? -26.080 27.992 34.326 1.00 98.17 3381 ALA A N 1
ATOM 6514 C CA . ALA A 1 907 ? -27.518 27.818 34.208 1.00 99.31 3381 ALA A CA 1
ATOM 6515 C C . ALA A 1 907 ? -28.037 26.994 35.379 1.00 100.09 3381 ALA A C 1
ATOM 6516 O O . ALA A 1 907 ? -27.377 26.061 35.841 1.00 99.81 3381 ALA A O 1
ATOM 6518 N N . GLY A 1 908 ? -29.223 27.346 35.865 1.00 103.33 3382 GLY A N 1
ATOM 6519 C CA . GLY A 1 908 ? -29.789 26.634 36.995 1.00 104.25 3382 GLY A CA 1
ATOM 6520 C C . GLY A 1 908 ? -31.251 26.942 37.245 1.00 105.33 3382 GLY A C 1
ATOM 6521 O O . GLY A 1 908 ? -31.714 28.057 36.985 1.00 105.29 3382 GLY A O 1
ATOM 6522 N N . VAL A 1 909 ? -31.990 25.953 37.748 1.00 108.47 3383 VAL A N 1
ATOM 6523 C CA . VAL A 1 909 ? -33.410 26.094 38.059 1.00 109.53 3383 VAL A CA 1
ATOM 6524 C C . VAL A 1 909 ? -33.693 25.359 39.361 1.00 110.43 3383 VAL A C 1
ATOM 6525 O O . VAL A 1 909 ? -33.148 24.278 39.606 1.00 110.51 3383 VAL A O 1
ATOM 6529 N N . LEU A 1 910 ? -34.534 25.955 40.203 1.00 110.76 3384 LEU A N 1
ATOM 6530 C CA . LEU A 1 910 ? -34.960 25.348 41.455 1.00 111.79 3384 LEU A CA 1
ATOM 6531 C C . LEU A 1 910 ? -36.444 25.022 41.392 1.00 112.78 3384 LEU A C 1
ATOM 6532 O O . LEU A 1 910 ? -37.235 25.795 40.844 1.00 112.79 3384 LEU A O 1
ATOM 6537 N N . ASP A 1 911 ? -36.816 23.866 41.943 1.00 108.68 3385 ASP A N 1
ATOM 6538 C CA . ASP A 1 911 ? -38.228 23.507 42.071 1.00 109.82 3385 ASP A CA 1
ATOM 6539 C C . ASP A 1 911 ? -38.298 22.509 43.228 1.00 110.78 3385 ASP A C 1
ATOM 6540 O O . ASP A 1 911 ? -38.068 21.313 43.029 1.00 111.08 3385 ASP A O 1
ATOM 6545 N N . ASP A 1 912 ? -38.620 23.015 44.417 1.00 109.15 3386 ASP A N 1
ATOM 6546 C CA . ASP A 1 912 ? -38.435 22.280 45.663 1.00 110.01 3386 ASP A CA 1
ATOM 6547 C C . ASP A 1 912 ? -39.676 21.475 46.028 1.00 111.30 3386 ASP A C 1
ATOM 6548 O O . ASP A 1 912 ? -40.805 21.923 45.810 1.00 111.71 3386 ASP A O 1
ATOM 6553 N N . ALA A 1 913 ? -39.454 20.296 46.609 1.00 110.80 3387 ALA A N 1
ATOM 6554 C CA . ALA A 1 913 ? -40.516 19.433 47.116 1.00 112.12 3387 ALA A CA 1
ATOM 6555 C C . ALA A 1 913 ? -39.892 18.260 47.858 1.00 112.77 3387 ALA A C 1
ATOM 6556 O O . ALA A 1 913 ? -38.797 17.805 47.512 1.00 112.17 3387 ALA A O 1
ATOM 6558 N N . THR A 1 914 ? -40.606 17.772 48.872 1.00 110.44 3388 THR A N 1
ATOM 6559 C CA . THR A 1 914 ? -40.149 16.614 49.627 1.00 111.27 3388 THR A CA 1
ATOM 6560 C C . THR A 1 914 ? -40.137 15.371 48.736 1.00 111.52 3388 THR A C 1
ATOM 6561 O O . THR A 1 914 ? -40.685 15.359 47.630 1.00 111.33 3388 THR A O 1
ATOM 6565 N N . ILE A 1 915 ? -39.490 14.312 49.233 1.00 108.35 3389 ILE A N 1
ATOM 6566 C CA . ILE A 1 915 ? -39.373 13.075 48.460 1.00 108.73 3389 ILE A CA 1
ATOM 6567 C C . ILE A 1 915 ? -40.749 12.535 48.094 1.00 109.86 3389 ILE A C 1
ATOM 6568 O O . ILE A 1 915 ? -41.044 12.281 46.919 1.00 109.81 3389 ILE A O 1
ATOM 6573 N N . THR A 1 916 ? -41.608 12.342 49.095 1.00 114.55 3390 THR A N 1
ATOM 6574 C CA . THR A 1 916 ? -42.944 11.812 48.848 1.00 115.75 3390 THR A CA 1
ATOM 6575 C C . THR A 1 916 ? -43.802 12.727 47.978 1.00 115.36 3390 THR A C 1
ATOM 6576 O O . THR A 1 916 ? -44.874 12.297 47.534 1.00 116.38 3390 THR A O 1
ATOM 6580 N N . ALA A 1 917 ? -43.364 13.962 47.715 1.00 111.78 3391 ALA A N 1
ATOM 6581 C CA . ALA A 1 917 ? -44.175 14.937 46.999 1.00 111.42 3391 ALA A CA 1
ATOM 6582 C C . ALA A 1 917 ? -43.668 15.265 45.603 1.00 110.43 3391 ALA A C 1
ATOM 6583 O O . ALA A 1 917 ? -44.458 15.722 44.772 1.00 110.53 3391 ALA A O 1
ATOM 6585 N N . LEU A 1 918 ? -42.385 15.051 45.329 1.00 109.60 3392 LEU A N 1
ATOM 6586 C CA . LEU A 1 918 ? -41.780 15.494 44.078 1.00 108.49 3392 LEU A CA 1
ATOM 6587 C C . LEU A 1 918 ? -42.388 14.733 42.900 1.00 109.42 3392 LEU A C 1
ATOM 6588 O O . LEU A 1 918 ? -42.546 13.510 42.958 1.00 110.58 3392 LEU A O 1
ATOM 6593 N N . THR A 1 919 ? -42.729 15.450 41.826 1.00 107.21 3393 THR A N 1
ATOM 6594 C CA . THR A 1 919 ? -43.391 14.838 40.681 1.00 108.31 3393 THR A CA 1
ATOM 6595 C C . THR A 1 919 ? -42.360 14.500 39.605 1.00 107.73 3393 THR A C 1
ATOM 6596 O O . THR A 1 919 ? -41.153 14.664 39.796 1.00 106.45 3393 THR A O 1
ATOM 6600 N N . ALA A 1 920 ? -42.842 14.023 38.452 1.00 109.56 3394 ALA A N 1
ATOM 6601 C CA . ALA A 1 920 ? -41.944 13.688 37.350 1.00 109.20 3394 ALA A CA 1
ATOM 6602 C C . ALA A 1 920 ? -41.466 14.936 36.618 1.00 107.68 3394 ALA A C 1
ATOM 6603 O O . ALA A 1 920 ? -40.262 15.122 36.412 1.00 106.39 3394 ALA A O 1
ATOM 6605 N N . GLY A 1 921 ? -42.400 15.803 36.217 1.00 109.58 3395 GLY A N 1
ATOM 6606 C CA . GLY A 1 921 ? -42.018 17.039 35.557 1.00 108.19 3395 GLY A CA 1
ATOM 6607 C C . GLY A 1 921 ? -41.185 17.940 36.445 1.00 106.52 3395 GLY A C 1
ATOM 6608 O O . GLY A 1 921 ? -40.331 18.687 35.959 1.00 105.20 3395 GLY A O 1
ATOM 6609 N N . GLN A 1 922 ? -41.420 17.879 37.755 1.00 107.91 3396 GLN A N 1
ATOM 6610 C CA . GLN A 1 922 ? -40.642 18.671 38.698 1.00 106.55 3396 GLN A CA 1
ATOM 6611 C C . GLN A 1 922 ? -39.183 18.224 38.704 1.00 105.61 3396 GLN A C 1
ATOM 6612 O O . GLN A 1 922 ? -38.280 19.045 38.908 1.00 104.24 3396 GLN A O 1
ATOM 6618 N N . VAL A 1 923 ? -38.936 16.930 38.484 1.00 104.99 3397 VAL A N 1
ATOM 6619 C CA . VAL A 1 923 ? -37.571 16.434 38.311 1.00 104.11 3397 VAL A CA 1
ATOM 6620 C C . VAL A 1 923 ? -36.998 16.907 36.980 1.00 103.23 3397 VAL A C 1
ATOM 6621 O O . VAL A 1 923 ? -35.912 17.495 36.929 1.00 101.66 3397 VAL A O 1
ATOM 6625 N N . ASP A 1 924 ? -37.705 16.620 35.882 1.00 104.83 3398 ASP A N 1
ATOM 6626 C CA . ASP A 1 924 ? -37.243 17.028 34.557 1.00 104.25 3398 ASP A CA 1
ATOM 6627 C C . ASP A 1 924 ? -36.886 18.508 34.516 1.00 102.72 3398 ASP A C 1
ATOM 6628 O O . ASP A 1 924 ? -35.912 18.904 33.866 1.00 101.58 3398 ASP A O 1
ATOM 6633 N N . ALA A 1 925 ? -37.671 19.342 35.200 1.00 104.68 3399 ALA A N 1
ATOM 6634 C CA . ALA A 1 925 ? -37.482 20.786 35.122 1.00 103.49 3399 ALA A CA 1
ATOM 6635 C C . ALA A 1 925 ? -36.173 21.240 35.762 1.00 101.98 3399 ALA A C 1
ATOM 6636 O O . ALA A 1 925 ? -35.642 22.293 35.390 1.00 100.91 3399 ALA A O 1
ATOM 6638 N N . VAL A 1 926 ? -35.637 20.480 36.718 1.00 101.69 3400 VAL A N 1
ATOM 6639 C CA . VAL A 1 926 ? -34.449 20.918 37.447 1.00 100.45 3400 VAL A CA 1
ATOM 6640 C C . VAL A 1 926 ? -33.187 20.306 36.848 1.00 99.57 3400 VAL A C 1
ATOM 6641 O O . VAL A 1 926 ? -32.136 20.955 36.799 1.00 98.29 3400 VAL A O 1
ATOM 6645 N N . LEU A 1 927 ? -33.288 19.064 36.366 1.00 100.27 3401 LEU A N 1
ATOM 6646 C CA . LEU A 1 927 ? -32.165 18.429 35.682 1.00 99.44 3401 LEU A CA 1
ATOM 6647 C C . LEU A 1 927 ? -31.887 19.091 34.344 1.00 98.82 3401 LEU A C 1
ATOM 6648 O O . LEU A 1 927 ? -30.742 19.096 33.877 1.00 97.51 3401 LEU A O 1
ATOM 6653 N N . ARG A 1 928 ? -32.923 19.641 33.720 1.00 97.93 3402 ARG A N 1
ATOM 6654 C CA . ARG A 1 928 ? -32.795 20.184 32.370 1.00 97.73 3402 ARG A CA 1
ATOM 6655 C C . ARG A 1 928 ? -31.705 21.246 32.234 1.00 96.05 3402 ARG A C 1
ATOM 6656 O O . ARG A 1 928 ? -30.929 21.173 31.266 1.00 95.54 3402 ARG A O 1
ATOM 6664 N N . PRO A 1 929 ? -31.578 22.249 33.128 1.00 95.45 3403 PRO A N 1
ATOM 6665 C CA . PRO A 1 929 ? -30.453 23.186 32.999 1.00 93.97 3403 PRO A CA 1
ATOM 6666 C C . PRO A 1 929 ? -29.130 22.604 33.478 1.00 92.86 3403 PRO A C 1
ATOM 6667 O O . PRO A 1 929 ? -28.071 22.987 32.975 1.00 91.69 3403 PRO A O 1
ATOM 6671 N N . LYS A 1 930 ? -29.161 21.718 34.476 1.00 94.39 3404 LYS A N 1
ATOM 6672 C CA . LYS A 1 930 ? -27.921 21.200 35.068 1.00 93.15 3404 LYS A CA 1
ATOM 6673 C C . LYS A 1 930 ? -27.363 20.002 34.307 1.00 92.76 3404 LYS A C 1
ATOM 6674 O O . LYS A 1 930 ? -26.304 20.093 33.683 1.00 91.49 3404 LYS A O 1
ATOM 6680 N N . ALA A 1 931 ? -28.088 18.885 34.313 1.00 91.12 3405 ALA A N 1
ATOM 6681 C CA . ALA A 1 931 ? -27.541 17.667 33.727 1.00 90.97 3405 ALA A CA 1
ATOM 6682 C C . ALA A 1 931 ? -27.699 17.669 32.217 1.00 91.40 3405 ALA A C 1
ATOM 6683 O O . ALA A 1 931 ? -26.742 17.413 31.480 1.00 90.50 3405 ALA A O 1
ATOM 6685 N N . ASP A 1 932 ? -28.909 17.971 31.750 1.00 95.26 3406 ASP A N 1
ATOM 6686 C CA . ASP A 1 932 ? -29.217 17.894 30.327 1.00 96.24 3406 ASP A CA 1
ATOM 6687 C C . ASP A 1 932 ? -28.358 18.867 29.520 1.00 95.06 3406 ASP A C 1
ATOM 6688 O O . ASP A 1 932 ? -27.938 18.560 28.397 1.00 95.29 3406 ASP A O 1
ATOM 6693 N N . ALA A 1 933 ? -28.084 20.046 30.084 1.00 95.83 3407 ALA A N 1
ATOM 6694 C CA . ALA A 1 933 ? -27.285 21.058 29.400 1.00 94.83 3407 ALA A CA 1
ATOM 6695 C C . ALA A 1 933 ? -25.797 20.740 29.443 1.00 93.09 3407 ALA A C 1
ATOM 6696 O O . ALA A 1 933 ? -25.101 20.873 28.430 1.00 92.75 3407 ALA A O 1
ATOM 6698 N N . VAL A 1 934 ? -25.286 20.351 30.616 1.00 88.34 3408 VAL A N 1
ATOM 6699 C CA . VAL A 1 934 ? -23.868 20.009 30.738 1.00 86.68 3408 VAL A CA 1
ATOM 6700 C C . VAL A 1 934 ? -23.485 18.931 29.731 1.00 86.85 3408 VAL A C 1
ATOM 6701 O O . VAL A 1 934 ? -22.434 19.010 29.085 1.00 85.83 3408 VAL A O 1
ATOM 6705 N N . VAL A 1 935 ? -24.331 17.908 29.580 1.00 88.23 3409 VAL A N 1
ATOM 6706 C CA . VAL A 1 935 ? -24.024 16.820 28.656 1.00 88.83 3409 VAL A CA 1
ATOM 6707 C C . VAL A 1 935 ? -23.989 17.325 27.215 1.00 89.52 3409 VAL A C 1
ATOM 6708 O O . VAL A 1 935 ? -23.155 16.887 26.414 1.00 89.30 3409 VAL A O 1
ATOM 6712 N N . ASN A 1 936 ? -24.882 18.255 26.859 1.00 90.70 3410 ASN A N 1
ATOM 6713 C CA . ASN A 1 936 ? -24.864 18.791 25.499 1.00 91.59 3410 ASN A CA 1
ATOM 6714 C C . ASN A 1 936 ? -23.600 19.603 25.237 1.00 89.94 3410 ASN A C 1
ATOM 6715 O O . ASN A 1 936 ? -23.005 19.500 24.159 1.00 90.26 3410 ASN A O 1
ATOM 6720 N N . LEU A 1 937 ? -23.178 20.418 26.209 1.00 89.41 3411 LEU A N 1
ATOM 6721 C CA . LEU A 1 937 ? -21.934 21.166 26.063 1.00 87.88 3411 LEU A CA 1
ATOM 6722 C C . LEU A 1 937 ? -20.741 20.231 25.930 1.00 86.73 3411 LEU A C 1
ATOM 6723 O O . LEU A 1 937 ? -19.771 20.556 25.239 1.00 86.11 3411 LEU A O 1
ATOM 6728 N N . HIS A 1 938 ? -20.794 19.074 26.588 1.00 85.98 3412 HIS A N 1
ATOM 6729 C CA . HIS A 1 938 ? -19.690 18.125 26.520 1.00 84.93 3412 HIS A CA 1
ATOM 6730 C C . HIS A 1 938 ? -19.605 17.462 25.153 1.00 86.25 3412 HIS A C 1
ATOM 6731 O O . HIS A 1 938 ? -18.505 17.243 24.633 1.00 85.46 3412 HIS A O 1
ATOM 6738 N N . GLU A 1 939 ? -20.749 17.134 24.557 1.00 85.68 3413 GLU A N 1
ATOM 6739 C CA . GLU A 1 939 ? -20.770 16.384 23.308 1.00 87.47 3413 GLU A CA 1
ATOM 6740 C C . GLU A 1 939 ? -20.724 17.275 22.075 1.00 88.41 3413 GLU A C 1
ATOM 6741 O O . GLU A 1 939 ? -20.298 16.811 21.010 1.00 89.46 3413 GLU A O 1
ATOM 6747 N N . LEU A 1 940 ? -21.153 18.532 22.189 1.00 91.32 3414 LEU A N 1
ATOM 6748 C CA . LEU A 1 940 ? -21.119 19.484 21.085 1.00 92.27 3414 LEU A CA 1
ATOM 6749 C C . LEU A 1 940 ? -19.785 20.206 20.938 1.00 90.69 3414 LEU A C 1
ATOM 6750 O O . LEU A 1 940 ? -19.602 20.943 19.962 1.00 91.51 3414 LEU A O 1
ATOM 6755 N N . THR A 1 941 ? -18.855 20.021 21.873 1.00 93.35 3415 THR A N 1
ATOM 6756 C CA . THR A 1 941 ? -17.581 20.726 21.832 1.00 91.79 3415 THR A CA 1
ATOM 6757 C C . THR A 1 941 ? -16.368 19.803 21.749 1.00 90.77 3415 THR A C 1
ATOM 6758 O O . THR A 1 941 ? -15.253 20.269 21.981 1.00 89.21 3415 THR A O 1
ATOM 6762 N N . ARG A 1 942 ? -16.546 18.510 21.470 1.00 93.26 3416 ARG A N 1
ATOM 6763 C CA . ARG A 1 942 ? -15.417 17.585 21.308 1.00 92.52 3416 ARG A CA 1
ATOM 6764 C C . ARG A 1 942 ? -14.387 18.111 20.270 1.00 92.53 3416 ARG A C 1
ATOM 6765 O O . ARG A 1 942 ? -13.172 17.975 20.472 1.00 90.89 3416 ARG A O 1
ATOM 6773 N N . ASP A 1 943 ? -14.838 18.773 19.188 1.00 97.76 3417 ASP A N 1
ATOM 6774 C CA . ASP A 1 943 ? -13.890 19.310 18.194 1.00 98.22 3417 ASP A CA 1
ATOM 6775 C C . ASP A 1 943 ? -13.128 20.563 18.668 1.00 96.40 3417 ASP A C 1
ATOM 6776 O O . ASP A 1 943 ? -12.416 21.177 17.866 1.00 96.88 3417 ASP A O 1
ATOM 6781 N N . ARG A 1 944 ? -13.252 20.951 19.936 1.00 95.60 3418 ARG A N 1
ATOM 6782 C CA . ARG A 1 944 ? -12.541 22.096 20.489 1.00 94.10 3418 ARG A CA 1
ATOM 6783 C C . ARG A 1 944 ? -11.938 21.683 21.824 1.00 91.88 3418 ARG A C 1
ATOM 6784 O O . ARG A 1 944 ? -12.602 21.027 22.629 1.00 91.55 3418 ARG A O 1
ATOM 6792 N N . GLU A 1 945 ? -10.688 22.077 22.071 1.00 89.90 3419 GLU A N 1
ATOM 6793 C CA . GLU A 1 945 ? -9.998 21.723 23.312 1.00 88.06 3419 GLU A CA 1
ATOM 6794 C C . GLU A 1 945 ? -10.093 22.903 24.268 1.00 87.62 3419 GLU A C 1
ATOM 6795 O O . GLU A 1 945 ? -9.333 23.871 24.167 1.00 87.45 3419 GLU A O 1
ATOM 6801 N N . LEU A 1 946 ? -11.039 22.817 25.196 1.00 85.80 3420 LEU A N 1
ATOM 6802 C CA . LEU A 1 946 ? -11.325 23.939 26.072 1.00 85.81 3420 LEU A CA 1
ATOM 6803 C C . LEU A 1 946 ? -10.172 24.144 27.043 1.00 84.77 3420 LEU A C 1
ATOM 6804 O O . LEU A 1 946 ? -9.678 23.190 27.651 1.00 84.02 3420 LEU A O 1
ATOM 6809 N N . SER A 1 947 ? -9.745 25.395 27.187 1.00 84.52 3421 SER A N 1
ATOM 6810 C CA . SER A 1 947 ? -8.712 25.709 28.163 1.00 84.00 3421 SER A CA 1
ATOM 6811 C C . SER A 1 947 ? -9.284 25.742 29.571 1.00 84.25 3421 SER A C 1
ATOM 6812 O O . SER A 1 947 ? -8.555 25.515 30.539 1.00 84.08 3421 SER A O 1
ATOM 6815 N N . ALA A 1 948 ? -10.578 26.023 29.696 1.00 83.84 3422 ALA A N 1
ATOM 6816 C CA . ALA A 1 948 ? -11.283 25.934 30.963 1.00 84.28 3422 ALA A CA 1
ATOM 6817 C C . ALA A 1 948 ? -12.704 25.477 30.682 1.00 84.80 3422 ALA A C 1
ATOM 6818 O O . ALA A 1 948 ? -13.271 25.773 29.628 1.00 85.19 3422 ALA A O 1
ATOM 6820 N N . PHE A 1 949 ? -13.265 24.735 31.631 1.00 84.34 3423 PHE A N 1
ATOM 6821 C CA . PHE A 1 949 ? -14.633 24.232 31.512 1.00 85.00 3423 PHE A CA 1
ATOM 6822 C C . PHE A 1 949 ? -15.135 24.115 32.945 1.00 85.63 3423 PHE A C 1
ATOM 6823 O O . PHE A 1 949 ? -14.833 23.137 33.634 1.00 85.48 3423 PHE A O 1
ATOM 6831 N N . VAL A 1 950 ? -15.906 25.107 33.378 1.00 89.28 3424 VAL A N 1
ATOM 6832 C CA . VAL A 1 950 ? -16.244 25.290 34.783 1.00 90.10 3424 VAL A CA 1
ATOM 6833 C C . VAL A 1 950 ? -17.730 25.034 34.955 1.00 91.06 3424 VAL A C 1
ATOM 6834 O O . VAL A 1 950 ? -18.552 25.494 34.153 1.00 91.38 3424 VAL A O 1
ATOM 6838 N N . LEU A 1 951 ? -18.072 24.305 36.008 1.00 92.26 3425 LEU A N 1
ATOM 6839 C CA . LEU A 1 951 ? -19.446 23.930 36.286 1.00 93.30 3425 LEU A CA 1
ATOM 6840 C C . LEU A 1 951 ? -19.825 24.478 37.650 1.00 94.45 3425 LEU A C 1
ATOM 6841 O O . LEU A 1 951 ? -19.093 24.280 38.626 1.00 94.72 3425 LEU A O 1
ATOM 6846 N N . PHE A 1 952 ? -20.961 25.159 37.722 1.00 95.68 3426 PHE A N 1
ATOM 6847 C CA . PHE A 1 952 ? -21.454 25.651 38.998 1.00 96.91 3426 PHE A CA 1
ATOM 6848 C C . PHE A 1 952 ? -22.434 24.637 39.566 1.00 97.97 3426 PHE A C 1
ATOM 6849 O O . PHE A 1 952 ? -23.411 24.262 38.908 1.00 98.23 3426 PHE A O 1
ATOM 6857 N N . SER A 1 953 ? -22.160 24.200 40.783 1.00 99.06 3427 SER A N 1
ATOM 6858 C CA . SER A 1 953 ? -22.958 23.243 41.522 1.00 100.31 3427 SER A CA 1
ATOM 6859 C C . SER A 1 953 ? -23.476 23.917 42.788 1.00 101.80 3427 SER A C 1
ATOM 6860 O O . SER A 1 953 ? -23.396 25.137 42.941 1.00 101.80 3427 SER A O 1
ATOM 6863 N N . SER A 1 954 ? -24.033 23.118 43.690 1.00 103.63 3428 SER A N 1
ATOM 6864 C CA . SER A 1 954 ? -24.432 23.614 44.995 1.00 105.18 3428 SER A CA 1
ATOM 6865 C C . SER A 1 954 ? -23.807 22.756 46.083 1.00 106.25 3428 SER A C 1
ATOM 6866 O O . SER A 1 954 ? -23.533 21.568 45.885 1.00 106.18 3428 SER A O 1
ATOM 6869 N N . ALA A 1 955 ? -23.583 23.377 47.240 1.00 105.15 3429 ALA A N 1
ATOM 6870 C CA . ALA A 1 955 ? -23.129 22.645 48.410 1.00 106.67 3429 ALA A CA 1
ATOM 6871 C C . ALA A 1 955 ? -24.258 21.863 49.058 1.00 108.13 3429 ALA A C 1
ATOM 6872 O O . ALA A 1 955 ? -23.996 21.031 49.935 1.00 109.50 3429 ALA A O 1
ATOM 6874 N N . ALA A 1 956 ? -25.502 22.119 48.644 1.00 109.00 3430 ALA A N 1
ATOM 6875 C CA . ALA A 1 956 ? -26.628 21.299 49.065 1.00 110.21 3430 ALA A CA 1
ATOM 6876 C C . ALA A 1 956 ? -26.596 19.923 48.416 1.00 109.90 3430 ALA A C 1
ATOM 6877 O O . ALA A 1 956 ? -27.240 18.996 48.917 1.00 111.13 3430 ALA A O 1
ATOM 6879 N N . ALA A 1 957 ? -25.865 19.777 47.309 1.00 109.03 3431 ALA A N 1
ATOM 6880 C CA . ALA A 1 957 ? -25.655 18.456 46.729 1.00 108.77 3431 ALA A CA 1
ATOM 6881 C C . ALA A 1 957 ? -24.744 17.609 47.607 1.00 109.90 3431 ALA A C 1
ATOM 6882 O O . ALA A 1 957 ? -24.910 16.385 47.676 1.00 110.69 3431 ALA A O 1
ATOM 6884 N N . LEU A 1 958 ? -23.772 18.236 48.271 1.00 106.89 3432 LEU A N 1
ATOM 6885 C CA . LEU A 1 958 ? -22.893 17.503 49.172 1.00 108.36 3432 LEU A CA 1
ATOM 6886 C C . LEU A 1 958 ? -23.520 17.302 50.541 1.00 110.60 3432 LEU A C 1
ATOM 6887 O O . LEU A 1 958 ? -23.360 16.237 51.147 1.00 112.12 3432 LEU A O 1
ATOM 6892 N N . PHE A 1 959 ? -24.222 18.309 51.050 1.00 107.30 3433 PHE A N 1
ATOM 6893 C CA . PHE A 1 959 ? -24.785 18.209 52.387 1.00 109.30 3433 PHE A CA 1
ATOM 6894 C C . PHE A 1 959 ? -26.133 17.509 52.394 1.00 109.87 3433 PHE A C 1
ATOM 6895 O O . PHE A 1 959 ? -26.499 16.892 53.402 1.00 111.58 3433 PHE A O 1
ATOM 6903 N N . GLY A 1 960 ? -26.873 17.582 51.291 1.00 110.31 3434 GLY A N 1
ATOM 6904 C CA . GLY A 1 960 ? -28.222 17.058 51.261 1.00 110.87 3434 GLY A CA 1
ATOM 6905 C C . GLY A 1 960 ? -29.230 17.986 51.901 1.00 111.44 3434 GLY A C 1
ATOM 6906 O O . GLY A 1 960 ? -29.804 17.655 52.942 1.00 112.97 3434 GLY A O 1
ATOM 6907 N N . SER A 1 961 ? -29.437 19.158 51.313 1.00 112.02 3435 SER A N 1
ATOM 6908 C CA . SER A 1 961 ? -30.452 20.056 51.836 1.00 112.59 3435 SER A CA 1
ATOM 6909 C C . SER A 1 961 ? -31.818 19.398 51.668 1.00 113.12 3435 SER A C 1
ATOM 6910 O O . SER A 1 961 ? -32.165 18.977 50.554 1.00 112.27 3435 SER A O 1
ATOM 6913 N N . PRO A 1 962 ? -32.608 19.281 52.735 1.00 114.01 3436 PRO A N 1
ATOM 6914 C CA . PRO A 1 962 ? -33.894 18.582 52.641 1.00 114.62 3436 PRO A CA 1
ATOM 6915 C C . PRO A 1 962 ? -34.862 19.296 51.709 1.00 113.78 3436 PRO A C 1
ATOM 6916 O O . PRO A 1 962 ? -34.737 20.490 51.428 1.00 113.04 3436 PRO A O 1
ATOM 6920 N N . GLY A 1 963 ? -35.845 18.537 51.226 1.00 115.40 3437 GLY A N 1
ATOM 6921 C CA . GLY A 1 963 ? -36.833 19.078 50.312 1.00 114.84 3437 GLY A CA 1
ATOM 6922 C C . GLY A 1 963 ? -36.277 19.540 48.988 1.00 113.31 3437 GLY A C 1
ATOM 6923 O O . GLY A 1 963 ? -36.950 20.282 48.270 1.00 112.80 3437 GLY A O 1
ATOM 6924 N N . GLN A 1 964 ? -35.066 19.113 48.636 1.00 113.04 3438 GLN A N 1
ATOM 6925 C CA . GLN A 1 964 ? -34.413 19.507 47.391 1.00 111.55 3438 GLN A CA 1
ATOM 6926 C C . GLN A 1 964 ? -33.759 18.288 46.749 1.00 111.22 3438 GLN A C 1
ATOM 6927 O O . GLN A 1 964 ? -32.607 18.325 46.316 1.00 110.20 3438 GLN A O 1
ATOM 6933 N N . GLY A 1 965 ? -34.498 17.177 46.696 1.00 108.90 3439 GLY A N 1
ATOM 6934 C CA . GLY A 1 965 ? -33.940 15.954 46.137 1.00 106.52 3439 GLY A CA 1
ATOM 6935 C C . GLY A 1 965 ? -33.484 16.105 44.697 1.00 103.92 3439 GLY A C 1
ATOM 6936 O O . GLY A 1 965 ? -32.354 15.748 44.350 1.00 100.22 3439 GLY A O 1
ATOM 6937 N N . ASN A 1 966 ? -34.361 16.627 43.836 1.00 105.09 3440 ASN A N 1
ATOM 6938 C CA . ASN A 1 966 ? -34.014 16.764 42.426 1.00 103.29 3440 ASN A CA 1
ATOM 6939 C C . ASN A 1 966 ? -32.855 17.733 42.229 1.00 99.41 3440 ASN A C 1
ATOM 6940 O O . ASN A 1 966 ? -31.976 17.496 41.392 1.00 96.39 3440 ASN A O 1
ATOM 6945 N N . TYR A 1 967 ? -32.846 18.840 42.976 1.00 106.89 3441 TYR A N 1
ATOM 6946 C CA . TYR A 1 967 ? -31.739 19.787 42.881 1.00 103.73 3441 TYR A CA 1
ATOM 6947 C C . TYR A 1 967 ? -30.420 19.123 43.260 1.00 99.97 3441 TYR A C 1
ATOM 6948 O O . TYR A 1 967 ? -29.405 19.309 42.578 1.00 96.88 3441 TYR A O 1
ATOM 6957 N N . SER A 1 968 ? -30.418 18.336 44.340 1.00 103.39 3442 SER A N 1
ATOM 6958 C CA . SER A 1 968 ? -29.213 17.614 44.737 1.00 100.45 3442 SER A CA 1
ATOM 6959 C C . SER A 1 968 ? -28.791 16.609 43.674 1.00 98.57 3442 SER A C 1
ATOM 6960 O O . SER A 1 968 ? -27.594 16.427 43.425 1.00 95.51 3442 SER A O 1
ATOM 6963 N N . ALA A 1 969 ? -29.759 15.939 43.043 1.00 97.63 3443 ALA A N 1
ATOM 6964 C CA . ALA A 1 969 ? -29.427 14.963 42.012 1.00 96.60 3443 ALA A CA 1
ATOM 6965 C C . ALA A 1 969 ? -28.769 15.628 40.813 1.00 94.11 3443 ALA A C 1
ATOM 6966 O O . ALA A 1 969 ? -27.778 15.120 40.277 1.00 91.63 3443 ALA A O 1
ATOM 6968 N N . ALA A 1 970 ? -29.310 16.764 40.373 1.00 95.54 3444 ALA A N 1
ATOM 6969 C CA . ALA A 1 970 ? -28.725 17.478 39.243 1.00 93.62 3444 ALA A CA 1
ATOM 6970 C C . ALA A 1 970 ? -27.303 17.916 39.556 1.00 90.02 3444 ALA A C 1
ATOM 6971 O O . ALA A 1 970 ? -26.366 17.644 38.797 1.00 87.71 3444 ALA A O 1
ATOM 6973 N N . ASN A 1 971 ? -27.132 18.605 40.679 1.00 96.19 3445 ASN A N 1
ATOM 6974 C CA . ASN A 1 971 ? -25.829 19.118 41.081 1.00 93.52 3445 ASN A CA 1
ATOM 6975 C C . ASN A 1 971 ? -24.855 18.001 41.437 1.00 91.67 3445 ASN A C 1
ATOM 6976 O O . ASN A 1 971 ? -23.641 18.163 41.266 1.00 89.41 3445 ASN A O 1
ATOM 6981 N N . GLY A 1 972 ? -25.357 16.864 41.921 1.00 92.23 3446 GLY A N 1
ATOM 6982 C CA . GLY A 1 972 ? -24.486 15.717 42.136 1.00 91.05 3446 GLY A CA 1
ATOM 6983 C C . GLY A 1 972 ? -24.023 15.103 40.830 1.00 89.69 3446 GLY A C 1
ATOM 6984 O O . GLY A 1 972 ? -22.887 14.635 40.721 1.00 88.00 3446 GLY A O 1
ATOM 6985 N N . PHE A 1 973 ? -24.906 15.083 39.826 1.00 89.49 3447 PHE A N 1
ATOM 6986 C CA . PHE A 1 973 ? -24.519 14.658 38.485 1.00 88.67 3447 PHE A CA 1
ATOM 6987 C C . PHE A 1 973 ? -23.440 15.569 37.919 1.00 86.17 3447 PHE A C 1
ATOM 6988 O O . PHE A 1 973 ? -22.506 15.105 37.253 1.00 84.85 3447 PHE A O 1
ATOM 6996 N N . VAL A 1 974 ? -23.556 16.872 38.175 1.00 88.52 3448 VAL A N 1
ATOM 6997 C CA . VAL A 1 974 ? -22.584 17.833 37.665 1.00 86.76 3448 VAL A CA 1
ATOM 6998 C C . VAL A 1 974 ? -21.226 17.608 38.314 1.00 84.93 3448 VAL A C 1
ATOM 6999 O O . VAL A 1 974 ? -20.193 17.584 37.636 1.00 83.69 3448 VAL A O 1
ATOM 7003 N N . ASP A 1 975 ? -21.209 17.476 39.642 1.00 88.56 3449 ASP A N 1
ATOM 7004 C CA . ASP A 1 975 ? -19.968 17.203 40.359 1.00 87.70 3449 ASP A CA 1
ATOM 7005 C C . ASP A 1 975 ? -19.241 16.015 39.745 1.00 87.00 3449 ASP A C 1
ATOM 7006 O O . ASP A 1 975 ? -18.030 16.063 39.496 1.00 86.10 3449 ASP A O 1
ATOM 7011 N N . ALA A 1 976 ? -19.976 14.933 39.497 1.00 87.08 3450 ALA A N 1
ATOM 7012 C CA . ALA A 1 976 ? -19.364 13.732 38.951 1.00 87.01 3450 ALA A CA 1
ATOM 7013 C C . ALA A 1 976 ? -18.964 13.937 37.499 1.00 86.17 3450 ALA A C 1
ATOM 7014 O O . ALA A 1 976 ? -17.942 13.405 37.052 1.00 85.76 3450 ALA A O 1
ATOM 7016 N N . PHE A 1 977 ? -19.755 14.706 36.746 1.00 82.84 3451 PHE A N 1
ATOM 7017 C CA . PHE A 1 977 ? -19.460 14.892 35.334 1.00 82.80 3451 PHE A CA 1
ATOM 7018 C C . PHE A 1 977 ? -18.198 15.714 35.112 1.00 81.41 3451 PHE A C 1
ATOM 7019 O O . PHE A 1 977 ? -17.674 15.720 33.996 1.00 81.60 3451 PHE A O 1
ATOM 7027 N N . ALA A 1 978 ? -17.688 16.382 36.149 1.00 84.04 3452 ALA A N 1
ATOM 7028 C CA . ALA A 1 978 ? -16.364 16.985 36.071 1.00 83.38 3452 ALA A CA 1
ATOM 7029 C C . ALA A 1 978 ? -15.284 15.955 36.358 1.00 83.52 3452 ALA A C 1
ATOM 7030 O O . ALA A 1 978 ? -14.269 15.903 35.656 1.00 83.67 3452 ALA A O 1
ATOM 7032 N N . GLN A 1 979 ? -15.490 15.131 37.389 1.00 86.04 3453 GLN A N 1
ATOM 7033 C CA . GLN A 1 979 ? -14.625 13.978 37.625 1.00 86.85 3453 GLN A CA 1
ATOM 7034 C C . GLN A 1 979 ? -14.567 13.070 36.401 1.00 87.14 3453 GLN A C 1
ATOM 7035 O O . GLN A 1 979 ? -13.537 12.439 36.134 1.00 87.92 3453 GLN A O 1
ATOM 7041 N N . TYR A 1 980 ? -15.662 13.014 35.639 1.00 83.19 3454 TYR A N 1
ATOM 7042 C CA . TYR A 1 980 ? -15.751 12.210 34.426 1.00 84.26 3454 TYR A CA 1
ATOM 7043 C C . TYR A 1 980 ? -14.991 12.834 33.261 1.00 84.31 3454 TYR A C 1
ATOM 7044 O O . TYR A 1 980 ? -14.532 12.109 32.374 1.00 85.67 3454 TYR A O 1
ATOM 7053 N N . ARG A 1 981 ? -14.830 14.160 33.247 1.00 84.26 3455 ARG A N 1
ATOM 7054 C CA . ARG A 1 981 ? -13.999 14.782 32.218 1.00 84.79 3455 ARG A CA 1
ATOM 7055 C C . ARG A 1 981 ? -12.525 14.747 32.596 1.00 84.91 3455 ARG A C 1
ATOM 7056 O O . ARG A 1 981 ? -11.672 14.528 31.729 1.00 86.25 3455 ARG A O 1
ATOM 7064 N N . ARG A 1 982 ? -12.199 15.002 33.866 1.00 85.96 3456 ARG A N 1
ATOM 7065 C CA . ARG A 1 982 ? -10.800 14.956 34.269 1.00 87.04 3456 ARG A CA 1
ATOM 7066 C C . ARG A 1 982 ? -10.215 13.568 34.058 1.00 88.51 3456 ARG A C 1
ATOM 7067 O O . ARG A 1 982 ? -9.031 13.428 33.726 1.00 90.20 3456 ARG A O 1
ATOM 7075 N N . ALA A 1 983 ? -11.031 12.529 34.245 1.00 92.05 3457 ALA A N 1
ATOM 7076 C CA . ALA A 1 983 ? -10.584 11.173 33.954 1.00 88.99 3457 ALA A CA 1
ATOM 7077 C C . ALA A 1 983 ? -10.201 11.019 32.488 1.00 87.88 3457 ALA A C 1
ATOM 7078 O O . ALA A 1 983 ? -9.255 10.294 32.160 1.00 87.33 3457 ALA A O 1
ATOM 7080 N N . GLN A 1 984 ? -10.907 11.702 31.589 1.00 86.43 3458 GLN A N 1
ATOM 7081 C CA . GLN A 1 984 ? -10.646 11.537 30.166 1.00 86.67 3458 GLN A CA 1
ATOM 7082 C C . GLN A 1 984 ? -9.515 12.436 29.678 1.00 86.99 3458 GLN A C 1
ATOM 7083 O O . GLN A 1 984 ? -9.212 12.440 28.479 1.00 88.39 3458 GLN A O 1
ATOM 7089 N N . GLY A 1 985 ? -8.892 13.196 30.574 1.00 84.15 3459 GLY A N 1
ATOM 7090 C CA . GLY A 1 985 ? -7.842 14.114 30.190 1.00 84.77 3459 GLY A CA 1
ATOM 7091 C C . GLY A 1 985 ? -8.316 15.495 29.812 1.00 87.07 3459 GLY A C 1
ATOM 7092 O O . GLY A 1 985 ? -7.528 16.273 29.260 1.00 87.24 3459 GLY A O 1
ATOM 7093 N N . LEU A 1 986 ? -9.572 15.826 30.093 1.00 80.82 3460 LEU A N 1
ATOM 7094 C CA . LEU A 1 986 ? -10.176 17.087 29.692 1.00 84.71 3460 LEU A CA 1
ATOM 7095 C C . LEU A 1 986 ? -10.209 18.055 30.865 1.00 84.85 3460 LEU A C 1
ATOM 7096 O O . LEU A 1 986 ? -10.321 17.647 32.024 1.00 83.74 3460 LEU A O 1
ATOM 7101 N N . HIS A 1 987 ? -10.101 19.345 30.557 1.00 78.81 3461 HIS A N 1
ATOM 7102 C CA . HIS A 1 987 ? -10.274 20.346 31.597 1.00 79.49 3461 HIS A CA 1
ATOM 7103 C C . HIS A 1 987 ? -11.701 20.326 32.119 1.00 82.93 3461 HIS A C 1
ATOM 7104 O O . HIS A 1 987 ? -12.659 20.184 31.354 1.00 87.08 3461 HIS A O 1
ATOM 7111 N N . ALA A 1 988 ? -11.832 20.483 33.432 1.00 84.11 3462 ALA A N 1
ATOM 7112 C CA . ALA A 1 988 ? -13.119 20.491 34.108 1.00 87.27 3462 ALA A CA 1
ATOM 7113 C C . ALA A 1 988 ? -12.900 20.868 35.562 1.00 86.18 3462 ALA A C 1
ATOM 7114 O O . ALA A 1 988 ? -11.838 20.603 36.134 1.00 83.74 3462 ALA A O 1
ATOM 7116 N N . VAL A 1 989 ? -13.916 21.492 36.148 1.00 85.50 3463 VAL A N 1
ATOM 7117 C CA . VAL A 1 989 ? -13.966 21.711 37.589 1.00 85.23 3463 VAL A CA 1
ATOM 7118 C C . VAL A 1 989 ? -15.423 21.957 37.956 1.00 89.68 3463 VAL A C 1
ATOM 7119 O O . VAL A 1 989 ? -16.145 22.678 37.256 1.00 93.69 3463 VAL A O 1
ATOM 7123 N N . SER A 1 990 ? -15.885 21.294 39.005 1.00 89.36 3464 SER A N 1
ATOM 7124 C CA . SER A 1 990 ? -17.198 21.558 39.569 1.00 94.43 3464 SER A CA 1
ATOM 7125 C C . SER A 1 990 ? -17.031 22.367 40.843 1.00 93.73 3464 SER A C 1
ATOM 7126 O O . SER A 1 990 ? -16.162 22.070 41.668 1.00 90.45 3464 SER A O 1
ATOM 7129 N N . LEU A 1 991 ? -17.866 23.385 41.001 1.00 94.09 3465 LEU A N 1
ATOM 7130 C CA . LEU A 1 991 ? -17.791 24.277 42.150 1.00 93.34 3465 LEU A CA 1
ATOM 7131 C C . LEU A 1 991 ? -19.115 24.171 42.888 1.00 98.66 3465 LEU A C 1
ATOM 7132 O O . LEU A 1 991 ? -20.137 24.682 42.420 1.00 103.87 3465 LEU A O 1
ATOM 7137 N N . ALA A 1 992 ? -19.094 23.500 44.038 1.00 100.90 3466 ALA A N 1
ATOM 7138 C CA . ALA A 1 992 ? -20.295 23.311 44.845 1.00 105.94 3466 ALA A CA 1
ATOM 7139 C C . ALA A 1 992 ? -20.423 24.538 45.738 1.00 105.44 3466 ALA A C 1
ATOM 7140 O O . ALA A 1 992 ? -19.990 24.562 46.893 1.00 103.58 3466 ALA A O 1
ATOM 7142 N N . TRP A 1 993 ? -21.037 25.578 45.175 1.00 108.12 3467 TRP A N 1
ATOM 7143 C CA . TRP A 1 993 ? -21.045 26.890 45.803 1.00 107.29 3467 TRP A CA 1
ATOM 7144 C C . TRP A 1 993 ? -21.793 26.887 47.127 1.00 109.31 3467 TRP A C 1
ATOM 7145 O O . TRP A 1 993 ? -22.765 26.153 47.322 1.00 112.48 3467 TRP A O 1
ATOM 7156 N N . GLY A 1 994 ? -21.320 27.732 48.043 1.00 115.98 3468 GLY A N 1
ATOM 7157 C CA . GLY A 1 994 ? -22.076 28.086 49.224 1.00 118.33 3468 GLY A CA 1
ATOM 7158 C C . GLY A 1 994 ? -23.188 29.053 48.870 1.00 121.35 3468 GLY A C 1
ATOM 7159 O O . GLY A 1 994 ? -23.737 28.993 47.766 1.00 122.73 3468 GLY A O 1
ATOM 7160 N N . LEU A 1 995 ? -23.530 29.949 49.784 1.00 125.51 3469 LEU A N 1
ATOM 7161 C CA . LEU A 1 995 ? -24.611 30.898 49.564 1.00 128.44 3469 LEU A CA 1
ATOM 7162 C C . LEU A 1 995 ? -24.048 32.284 49.261 1.00 127.57 3469 LEU A C 1
ATOM 7163 O O . LEU A 1 995 ? -23.147 32.761 49.954 1.00 126.19 3469 LEU A O 1
ATOM 7168 N N . TRP A 1 996 ? -24.600 32.936 48.241 1.00 128.88 3470 TRP A N 1
ATOM 7169 C CA . TRP A 1 996 ? -24.150 34.260 47.837 1.00 128.21 3470 TRP A CA 1
ATOM 7170 C C . TRP A 1 996 ? -24.980 35.366 48.495 1.00 130.60 3470 TRP A C 1
ATOM 7171 O O . TRP A 1 996 ? -26.121 35.162 48.917 1.00 132.99 3470 TRP A O 1
ATOM 7182 N N . ALA A 1 997 ? -24.376 36.556 48.571 1.00 135.42 3471 ALA A N 1
ATOM 7183 C CA . ALA A 1 997 ? -24.991 37.674 49.280 1.00 136.99 3471 ALA A CA 1
ATOM 7184 C C . ALA A 1 997 ? -26.173 38.256 48.513 1.00 138.59 3471 ALA A C 1
ATOM 7185 O O . ALA A 1 997 ? -27.177 38.651 49.119 1.00 143.50 3471 ALA A O 1
ATOM 7187 N N . ASP A 1 998 ? -26.080 38.308 47.188 1.00 143.06 3472 ASP A N 1
ATOM 7188 C CA . ASP A 1 998 ? -27.150 38.869 46.362 1.00 145.33 3472 ASP A CA 1
ATOM 7189 C C . ASP A 1 998 ? -27.881 37.761 45.618 1.00 145.47 3472 ASP A C 1
ATOM 7190 O O . ASP A 1 998 ? -27.563 36.583 45.776 1.00 145.49 3472 ASP A O 1
ATOM 7195 N N . HIS A 1 1005 ? -37.640 35.761 43.582 1.00 194.04 3479 HIS A N 1
ATOM 7196 C CA . HIS A 1 1005 ? -36.569 35.140 44.349 1.00 187.87 3479 HIS A CA 1
ATOM 7197 C C . HIS A 1 1005 ? -37.203 34.262 45.418 1.00 188.46 3479 HIS A C 1
ATOM 7198 O O . HIS A 1 1005 ? -36.576 33.922 46.422 1.00 186.78 3479 HIS A O 1
ATOM 7205 N N . LEU A 1 1006 ? -38.464 33.898 45.167 1.00 181.51 3480 LEU A N 1
ATOM 7206 C CA . LEU A 1 1006 ? -39.232 33.106 46.122 1.00 183.30 3480 LEU A CA 1
ATOM 7207 C C . LEU A 1 1006 ? -38.711 31.679 46.208 1.00 177.36 3480 LEU A C 1
ATOM 7208 O O . LEU A 1 1006 ? -38.596 31.120 47.306 1.00 177.95 3480 LEU A O 1
ATOM 7213 N N . ASP A 1 1007 ? -38.410 31.066 45.062 1.00 173.34 3481 ASP A N 1
ATOM 7214 C CA . ASP A 1 1007 ? -37.844 29.722 45.080 1.00 173.84 3481 ASP A CA 1
ATOM 7215 C C . ASP A 1 1007 ? -36.500 29.698 45.791 1.00 174.02 3481 ASP A C 1
ATOM 7216 O O . ASP A 1 1007 ? -36.129 28.679 46.386 1.00 174.57 3481 ASP A O 1
ATOM 7221 N N . GLN A 1 1008 ? -35.763 30.807 45.745 1.00 173.90 3482 GLN A N 1
ATOM 7222 C CA . GLN A 1 1008 ? -34.471 30.911 46.409 1.00 173.46 3482 GLN A CA 1
ATOM 7223 C C . GLN A 1 1008 ? -34.623 31.311 47.870 1.00 173.71 3482 GLN A C 1
ATOM 7224 O O . GLN A 1 1008 ? -33.891 30.808 48.730 1.00 173.47 3482 GLN A O 1
ATOM 7230 N N . GLU A 1 1009 ? -35.578 32.204 48.156 1.00 171.42 3483 GLU A N 1
ATOM 7231 C CA . GLU A 1 1009 ? -35.858 32.606 49.528 1.00 171.71 3483 GLU A CA 1
ATOM 7232 C C . GLU A 1 1009 ? -36.256 31.419 50.391 1.00 172.62 3483 GLU A C 1
ATOM 7233 O O . GLU A 1 1009 ? -36.117 31.479 51.617 1.00 172.52 3483 GLU A O 1
ATOM 7239 N N . GLY A 1 1010 ? -36.748 30.340 49.779 1.00 165.80 3484 GLY A N 1
ATOM 7240 C CA . GLY A 1 1010 ? -36.931 29.112 50.522 1.00 166.65 3484 GLY A CA 1
ATOM 7241 C C . GLY A 1 1010 ? -35.633 28.378 50.773 1.00 166.26 3484 GLY A C 1
ATOM 7242 O O . GLY A 1 1010 ? -35.435 27.840 51.864 1.00 166.66 3484 GLY A O 1
ATOM 7243 N N . MET A 1 1011 ? -34.699 28.418 49.817 1.00 162.69 3485 MET A N 1
ATOM 7244 C CA . MET A 1 1011 ? -33.431 27.710 49.979 1.00 161.64 3485 MET A CA 1
ATOM 7245 C C . MET A 1 1011 ? -32.496 28.418 50.950 1.00 160.21 3485 MET A C 1
ATOM 7246 O O . MET A 1 1011 ? -31.817 27.761 51.747 1.00 159.36 3485 MET A O 1
ATOM 7251 N N . ARG A 1 1012 ? -32.430 29.750 50.883 1.00 162.13 3486 ARG A N 1
ATOM 7252 C CA . ARG A 1 1012 ? -31.633 30.509 51.842 1.00 160.92 3486 ARG A CA 1
ATOM 7253 C C . ARG A 1 1012 ? -32.038 30.165 53.269 1.00 161.73 3486 ARG A C 1
ATOM 7254 O O . ARG A 1 1012 ? -31.193 30.107 54.170 1.00 160.72 3486 ARG A O 1
ATOM 7262 N N . ARG A 1 1013 ? -33.335 29.943 53.492 1.00 159.16 3487 ARG A N 1
ATOM 7263 C CA . ARG A 1 1013 ? -33.789 29.460 54.790 1.00 159.85 3487 ARG A CA 1
ATOM 7264 C C . ARG A 1 1013 ? -33.150 28.116 55.119 1.00 159.45 3487 ARG A C 1
ATOM 7265 O O . ARG A 1 1013 ? -32.653 27.913 56.230 1.00 158.80 3487 ARG A O 1
ATOM 7273 N N . ARG A 1 1014 ? -33.131 27.187 54.155 1.00 157.13 3488 ARG A N 1
ATOM 7274 C CA . ARG A 1 1014 ? -32.609 25.854 54.449 1.00 156.76 3488 ARG A CA 1
ATOM 7275 C C . ARG A 1 1014 ? -31.084 25.801 54.498 1.00 154.01 3488 ARG A C 1
ATOM 7276 O O . ARG A 1 1014 ? -30.536 24.982 55.243 1.00 153.00 3488 ARG A O 1
ATOM 7284 N N . MET A 1 1015 ? -30.373 26.635 53.731 1.00 154.35 3489 MET A N 1
ATOM 7285 C CA . MET A 1 1015 ? -28.920 26.651 53.882 1.00 151.28 3489 MET A CA 1
ATOM 7286 C C . MET A 1 1015 ? -28.470 27.349 55.161 1.00 150.82 3489 MET A C 1
ATOM 7287 O O . MET A 1 1015 ? -27.390 27.033 55.670 1.00 148.71 3489 MET A O 1
ATOM 7292 N N . ALA A 1 1016 ? -29.272 28.261 55.710 1.00 144.29 3490 ALA A N 1
ATOM 7293 C CA . ALA A 1 1016 ? -28.899 28.871 56.981 1.00 144.16 3490 ALA A CA 1
ATOM 7294 C C . ALA A 1 1016 ? -29.164 27.923 58.142 1.00 144.77 3490 ALA A C 1
ATOM 7295 O O . ALA A 1 1016 ? -28.358 27.842 59.076 1.00 143.99 3490 ALA A O 1
ATOM 7297 N N . ARG A 1 1017 ? -30.290 27.203 58.096 1.00 147.73 3491 ARG A N 1
ATOM 7298 C CA . ARG A 1 1017 ? -30.614 26.206 59.113 1.00 148.17 3491 ARG A CA 1
ATOM 7299 C C . ARG A 1 1017 ? -29.505 25.171 59.279 1.00 146.34 3491 ARG A C 1
ATOM 7300 O O . ARG A 1 1017 ? -29.402 24.548 60.343 1.00 146.22 3491 ARG A O 1
ATOM 7308 N N . GLY A 1 1018 ? -28.677 24.976 58.256 1.00 142.65 3492 GLY A N 1
ATOM 7309 C CA . GLY A 1 1018 ? -27.561 24.057 58.293 1.00 140.36 3492 GLY A CA 1
ATOM 7310 C C . GLY A 1 1018 ? -26.211 24.695 58.543 1.00 138.25 3492 GLY A C 1
ATOM 7311 O O . GLY A 1 1018 ? -25.191 24.001 58.460 1.00 136.18 3492 GLY A O 1
ATOM 7312 N N . GLY A 1 1019 ? -26.168 25.989 58.845 1.00 138.09 3493 GLY A N 1
ATOM 7313 C CA . GLY A 1 1019 ? -24.934 26.657 59.201 1.00 136.87 3493 GLY A CA 1
ATOM 7314 C C . GLY A 1 1019 ? -24.162 27.286 58.063 1.00 134.88 3493 GLY A C 1
ATOM 7315 O O . GLY A 1 1019 ? -23.009 27.683 58.272 1.00 133.69 3493 GLY A O 1
ATOM 7316 N N . VAL A 1 1020 ? -24.744 27.384 56.871 1.00 135.30 3494 VAL A N 1
ATOM 7317 C CA . VAL A 1 1020 ? -24.084 28.065 55.763 1.00 133.38 3494 VAL A CA 1
ATOM 7318 C C . VAL A 1 1020 ? -24.303 29.565 55.912 1.00 134.76 3494 VAL A C 1
ATOM 7319 O O . VAL A 1 1020 ? -25.418 30.018 56.198 1.00 137.26 3494 VAL A O 1
ATOM 7323 N N . LEU A 1 1021 ? -23.241 30.337 55.725 1.00 133.61 3495 LEU A N 1
ATOM 7324 C CA . LEU A 1 1021 ? -23.284 31.789 55.801 1.00 134.74 3495 LEU A CA 1
ATOM 7325 C C . LEU A 1 1021 ? -23.017 32.406 54.432 1.00 133.28 3495 LEU A C 1
ATOM 7326 O O . LEU A 1 1021 ? -22.387 31.781 53.572 1.00 130.80 3495 LEU A O 1
ATOM 7331 N N . PRO A 1 1022 ? -23.479 33.637 54.190 1.00 132.65 3496 PRO A N 1
ATOM 7332 C CA . PRO A 1 1022 ? -23.374 34.201 52.837 1.00 131.58 3496 PRO A CA 1
ATOM 7333 C C . PRO A 1 1022 ? -21.953 34.619 52.495 1.00 129.03 3496 PRO A C 1
ATOM 7334 O O . PRO A 1 1022 ? -21.207 35.116 53.341 1.00 129.07 3496 PRO A O 1
ATOM 7338 N N . LEU A 1 1023 ? -21.586 34.405 51.233 1.00 126.85 3497 LEU A N 1
ATOM 7339 C CA . LEU A 1 1023 ? -20.302 34.832 50.694 1.00 124.45 3497 LEU A CA 1
ATOM 7340 C C . LEU A 1 1023 ? -20.478 36.176 50.000 1.00 125.17 3497 LEU A C 1
ATOM 7341 O O . LEU A 1 1023 ? -21.386 36.335 49.177 1.00 126.11 3497 LEU A O 1
ATOM 7346 N N . THR A 1 1024 ? -19.637 37.148 50.352 1.00 126.32 3498 THR A N 1
ATOM 7347 C CA . THR A 1 1024 ? -19.692 38.435 49.669 1.00 128.79 3498 THR A CA 1
ATOM 7348 C C . THR A 1 1024 ? -19.433 38.239 48.176 1.00 125.19 3498 THR A C 1
ATOM 7349 O O . THR A 1 1024 ? -18.895 37.221 47.741 1.00 122.93 3498 THR A O 1
ATOM 7353 N N . THR A 1 1025 ? -19.831 39.231 47.380 1.00 130.15 3499 THR A N 1
ATOM 7354 C CA . THR A 1 1025 ? -19.673 39.110 45.930 1.00 127.39 3499 THR A CA 1
ATOM 7355 C C . THR A 1 1025 ? -18.209 39.036 45.504 1.00 125.35 3499 THR A C 1
ATOM 7356 O O . THR A 1 1025 ? -17.840 38.219 44.645 1.00 120.94 3499 THR A O 1
ATOM 7360 N N . ASP A 1 1026 ? -17.353 39.862 46.118 1.00 129.27 3500 ASP A N 1
ATOM 7361 C CA . ASP A 1 1026 ? -15.943 39.890 45.734 1.00 128.37 3500 ASP A CA 1
ATOM 7362 C C . ASP A 1 1026 ? -15.235 38.620 46.163 1.00 124.10 3500 ASP A C 1
ATOM 7363 O O . ASP A 1 1026 ? -14.512 38.000 45.380 1.00 120.97 3500 ASP A O 1
ATOM 7368 N N . GLN A 1 1027 ? -15.387 38.278 47.439 1.00 124.84 3501 GLN A N 1
ATOM 7369 C CA . GLN A 1 1027 ? -14.873 37.062 48.018 1.00 122.81 3501 GLN A CA 1
ATOM 7370 C C . GLN A 1 1027 ? -15.327 35.824 47.258 1.00 120.27 3501 GLN A C 1
ATOM 7371 O O . GLN A 1 1027 ? -14.497 34.982 46.940 1.00 118.15 3501 GLN A O 1
ATOM 7377 N N . GLY A 1 1028 ? -16.619 35.664 46.941 1.00 116.45 3502 GLY A N 1
ATOM 7378 C CA . GLY A 1 1028 ? -17.015 34.567 46.026 1.00 114.74 3502 GLY A CA 1
ATOM 7379 C C . GLY A 1 1028 ? -16.197 34.463 44.728 1.00 112.35 3502 GLY A C 1
ATOM 7380 O O . GLY A 1 1028 ? -15.864 33.365 44.264 1.00 110.10 3502 GLY A O 1
ATOM 7381 N N . LEU A 1 1029 ? -15.980 35.600 44.049 1.00 114.30 3503 LEU A N 1
ATOM 7382 C CA . LEU A 1 1029 ? -15.162 35.598 42.829 1.00 112.42 3503 LEU A CA 1
ATOM 7383 C C . LEU A 1 1029 ? -13.716 35.215 43.128 1.00 111.11 3503 LEU A C 1
ATOM 7384 O O . LEU A 1 1029 ? -13.094 34.464 42.366 1.00 109.31 3503 LEU A O 1
ATOM 7389 N N . ALA A 1 1030 ? -13.159 35.741 44.220 1.00 108.16 3504 ALA A N 1
ATOM 7390 C CA . ALA A 1 1030 ? -11.781 35.428 44.584 1.00 108.43 3504 ALA A CA 1
ATOM 7391 C C . ALA A 1 1030 ? -11.566 33.926 44.716 1.00 106.68 3504 ALA A C 1
ATOM 7392 O O . ALA A 1 1030 ? -10.490 33.412 44.385 1.00 106.54 3504 ALA A O 1
ATOM 7394 N N . LEU A 1 1031 ? -12.576 33.210 45.207 1.00 107.12 3505 LEU A N 1
ATOM 7395 C CA . LEU A 1 1031 ? -12.492 31.759 45.309 1.00 105.54 3505 LEU A CA 1
ATOM 7396 C C . LEU A 1 1031 ? -12.525 31.111 43.927 1.00 103.18 3505 LEU A C 1
ATOM 7397 O O . LEU A 1 1031 ? -11.777 30.160 43.664 1.00 102.03 3505 LEU A O 1
ATOM 7402 N N . PHE A 1 1032 ? -13.400 31.599 43.042 1.00 103.43 3506 PHE A N 1
ATOM 7403 C CA . PHE A 1 1032 ? -13.373 31.188 41.639 1.00 101.95 3506 PHE A CA 1
ATOM 7404 C C . PHE A 1 1032 ? -11.960 31.300 41.074 1.00 101.15 3506 PHE A C 1
ATOM 7405 O O . PHE A 1 1032 ? -11.442 30.356 40.465 1.00 99.72 3506 PHE A O 1
ATOM 7413 N N . ASP A 1 1033 ? -11.328 32.460 41.271 1.00 99.34 3507 ASP A N 1
ATOM 7414 C CA . ASP A 1 1033 ? -9.956 32.672 40.818 1.00 100.13 3507 ASP A CA 1
ATOM 7415 C C . ASP A 1 1033 ? -8.987 31.671 41.442 1.00 101.04 3507 ASP A C 1
ATOM 7416 O O . ASP A 1 1033 ? -8.220 31.010 40.733 1.00 100.92 3507 ASP A O 1
ATOM 7421 N N . ALA A 1 1034 ? -9.001 31.551 42.772 1.00 98.89 3508 ALA A N 1
ATOM 7422 C CA . ALA A 1 1034 ? -8.011 30.713 43.440 1.00 101.28 3508 ALA A CA 1
ATOM 7423 C C . ALA A 1 1034 ? -8.229 29.237 43.149 1.00 99.35 3508 ALA A C 1
ATOM 7424 O O . ALA A 1 1034 ? -7.259 28.473 43.079 1.00 101.71 3508 ALA A O 1
ATOM 7426 N N . ALA A 1 1035 ? -9.484 28.819 42.971 1.00 98.50 3509 ALA A N 1
ATOM 7427 C CA . ALA A 1 1035 ? -9.765 27.438 42.596 1.00 96.64 3509 ALA A CA 1
ATOM 7428 C C . ALA A 1 1035 ? -9.195 27.092 41.227 1.00 95.43 3509 ALA A C 1
ATOM 7429 O O . ALA A 1 1035 ? -8.959 25.912 40.947 1.00 94.90 3509 ALA A O 1
ATOM 7431 N N . GLN A 1 1036 ? -8.966 28.093 40.372 1.00 95.09 3510 GLN A N 1
ATOM 7432 C CA . GLN A 1 1036 ? -8.346 27.847 39.076 1.00 94.26 3510 GLN A CA 1
ATOM 7433 C C . GLN A 1 1036 ? -6.931 27.301 39.214 1.00 97.54 3510 GLN A C 1
ATOM 7434 O O . GLN A 1 1036 ? -6.406 26.712 38.262 1.00 96.73 3510 GLN A O 1
ATOM 7440 N N . LEU A 1 1037 ? -6.305 27.486 40.374 1.00 88.39 3511 LEU A N 1
ATOM 7441 C CA . LEU A 1 1037 ? -4.930 27.076 40.605 1.00 93.73 3511 LEU A CA 1
ATOM 7442 C C . LEU A 1 1037 ? -4.818 25.707 41.260 1.00 95.71 3511 LEU A C 1
ATOM 7443 O O . LEU A 1 1037 ? -3.702 25.210 41.425 1.00 101.07 3511 LEU A O 1
ATOM 7448 N N . VAL A 1 1038 ? -5.935 25.086 41.630 1.00 95.54 3512 VAL A N 1
ATOM 7449 C CA . VAL A 1 1038 ? -5.939 23.834 42.381 1.00 97.86 3512 VAL A CA 1
ATOM 7450 C C . VAL A 1 1038 ? -6.444 22.718 41.476 1.00 93.43 3512 VAL A C 1
ATOM 7451 O O . VAL A 1 1038 ? -7.432 22.891 40.754 1.00 87.69 3512 VAL A O 1
ATOM 7455 N N . ASP A 1 1039 ? -5.763 21.575 41.514 1.00 96.15 3513 ASP A N 1
ATOM 7456 C CA . ASP A 1 1039 ? -6.074 20.452 40.628 1.00 90.35 3513 ASP A CA 1
ATOM 7457 C C . ASP A 1 1039 ? -7.009 19.454 41.313 1.00 89.10 3513 ASP A C 1
ATOM 7458 O O . ASP A 1 1039 ? -6.690 18.280 41.493 1.00 89.43 3513 ASP A O 1
ATOM 7463 N N . GLU A 1 1040 ? -8.180 19.943 41.710 1.00 92.69 3514 GLU A N 1
ATOM 7464 C CA . GLU A 1 1040 ? -9.258 19.107 42.218 1.00 91.18 3514 GLU A CA 1
ATOM 7465 C C . GLU A 1 1040 ? -10.455 19.243 41.291 1.00 86.34 3514 GLU A C 1
ATOM 7466 O O . GLU A 1 1040 ? -10.846 20.361 40.937 1.00 85.42 3514 GLU A O 1
ATOM 7472 N N . ALA A 1 1041 ? -11.031 18.104 40.895 1.00 88.55 3515 ALA A N 1
ATOM 7473 C CA . ALA A 1 1041 ? -12.177 18.134 39.990 1.00 86.57 3515 ALA A CA 1
ATOM 7474 C C . ALA A 1 1041 ? -13.421 18.679 40.677 1.00 88.70 3515 ALA A C 1
ATOM 7475 O O . ALA A 1 1041 ? -14.303 19.233 40.011 1.00 89.41 3515 ALA A O 1
ATOM 7477 N N . LEU A 1 1042 ? -13.503 18.546 41.998 1.00 87.82 3516 LEU A N 1
ATOM 7478 C CA . LEU A 1 1042 ? -14.629 19.036 42.779 1.00 89.87 3516 LEU A CA 1
ATOM 7479 C C . LEU A 1 1042 ? -14.095 19.892 43.912 1.00 90.92 3516 LEU A C 1
ATOM 7480 O O . LEU A 1 1042 ? -13.236 19.443 44.677 1.00 92.57 3516 LEU A O 1
ATOM 7485 N N . GLN A 1 1043 ? -14.606 21.116 44.031 1.00 93.51 3517 GLN A N 1
ATOM 7486 C CA . GLN A 1 1043 ? -14.135 22.027 45.063 1.00 94.57 3517 GLN A CA 1
ATOM 7487 C C . GLN A 1 1043 ? -15.341 22.744 45.650 1.00 96.33 3517 GLN A C 1
ATOM 7488 O O . GLN A 1 1043 ? -16.353 22.939 44.971 1.00 97.38 3517 GLN A O 1
ATOM 7494 N N . VAL A 1 1044 ? -15.227 23.144 46.912 1.00 100.10 3518 VAL A N 1
ATOM 7495 C CA . VAL A 1 1044 ? -16.388 23.656 47.633 1.00 102.45 3518 VAL A CA 1
ATOM 7496 C C . VAL A 1 1044 ? -16.062 25.031 48.199 1.00 102.90 3518 VAL A C 1
ATOM 7497 O O . VAL A 1 1044 ? -15.590 25.146 49.341 1.00 104.28 3518 VAL A O 1
ATOM 7501 N N . PRO A 1 1045 ? -16.304 26.099 47.440 1.00 104.62 3519 PRO A N 1
ATOM 7502 C CA . PRO A 1 1045 ? -16.136 27.453 47.979 1.00 105.62 3519 PRO A CA 1
ATOM 7503 C C . PRO A 1 1045 ? -17.330 27.776 48.864 1.00 108.46 3519 PRO A C 1
ATOM 7504 O O . PRO A 1 1045 ? -18.469 27.824 48.394 1.00 110.16 3519 PRO A O 1
ATOM 7508 N N . ILE A 1 1046 ? -17.072 28.004 50.151 1.00 113.48 3520 ILE A N 1
ATOM 7509 C CA . ILE A 1 1046 ? -18.149 28.109 51.127 1.00 116.27 3520 ILE A CA 1
ATOM 7510 C C . ILE A 1 1046 ? -17.633 28.801 52.379 1.00 117.90 3520 ILE A C 1
ATOM 7511 O O . ILE A 1 1046 ? -16.433 28.806 52.661 1.00 117.50 3520 ILE A O 1
ATOM 7516 N N . ARG A 1 1047 ? -18.555 29.402 53.125 1.00 123.67 3521 ARG A N 1
ATOM 7517 C CA . ARG A 1 1047 ? -18.297 30.044 54.406 1.00 125.92 3521 ARG A CA 1
ATOM 7518 C C . ARG A 1 1047 ? -19.198 29.359 55.421 1.00 128.10 3521 ARG A C 1
ATOM 7519 O O . ARG A 1 1047 ? -20.420 29.333 55.242 1.00 129.36 3521 ARG A O 1
ATOM 7527 N N . LEU A 1 1048 ? -18.611 28.805 56.476 1.00 130.13 3522 LEU A N 1
ATOM 7528 C CA . LEU A 1 1048 ? -19.364 28.001 57.427 1.00 132.01 3522 LEU A CA 1
ATOM 7529 C C . LEU A 1 1048 ? -19.229 28.542 58.841 1.00 134.82 3522 LEU A C 1
ATOM 7530 O O . LEU A 1 1048 ? -18.141 28.936 59.270 1.00 135.38 3522 LEU A O 1
ATOM 7535 N N . ASN A 1 1049 ? -20.356 28.546 59.557 1.00 133.56 3523 ASN A N 1
ATOM 7536 C CA . ASN A 1 1049 ? -20.396 28.879 60.981 1.00 136.26 3523 ASN A CA 1
ATOM 7537 C C . ASN A 1 1049 ? -20.329 27.564 61.749 1.00 136.93 3523 ASN A C 1
ATOM 7538 O O . ASN A 1 1049 ? -21.321 27.045 62.264 1.00 138.03 3523 ASN A O 1
ATOM 7543 N N . VAL A 1 1050 ? -19.115 27.014 61.804 1.00 135.57 3524 VAL A N 1
ATOM 7544 C CA . VAL A 1 1050 ? -18.914 25.695 62.389 1.00 136.26 3524 VAL A CA 1
ATOM 7545 C C . VAL A 1 1050 ? -19.187 25.729 63.886 1.00 139.08 3524 VAL A C 1
ATOM 7546 O O . VAL A 1 1050 ? -19.715 24.767 64.458 1.00 139.67 3524 VAL A O 1
ATOM 7550 N N . GLY A 1 1051 ? -18.832 26.833 64.544 1.00 141.24 3525 GLY A N 1
ATOM 7551 C CA . GLY A 1 1051 ? -19.058 26.939 65.977 1.00 143.88 3525 GLY A CA 1
ATOM 7552 C C . GLY A 1 1051 ? -20.524 26.863 66.362 1.00 144.26 3525 GLY A C 1
ATOM 7553 O O . GLY A 1 1051 ? -20.873 26.297 67.400 1.00 145.61 3525 GLY A O 1
ATOM 7554 N N . ALA A 1 1052 ? -21.400 27.443 65.540 1.00 141.90 3526 ALA A N 1
ATOM 7555 C CA . ALA A 1 1052 ? -22.827 27.417 65.838 1.00 142.57 3526 ALA A CA 1
ATOM 7556 C C . ALA A 1 1052 ? -23.435 26.024 65.723 1.00 141.66 3526 ALA A C 1
ATOM 7557 O O . ALA A 1 1052 ? -24.496 25.781 66.307 1.00 142.51 3526 ALA A O 1
ATOM 7559 N N . LEU A 1 1053 ? -22.799 25.106 64.994 1.00 140.79 3527 LEU A N 1
ATOM 7560 C CA . LEU A 1 1053 ? -23.296 23.735 64.941 1.00 139.90 3527 LEU A CA 1
ATOM 7561 C C . LEU A 1 1053 ? -22.762 22.901 66.098 1.00 140.79 3527 LEU A C 1
ATOM 7562 O O . LEU A 1 1053 ? -23.487 22.068 66.652 1.00 140.77 3527 LEU A O 1
ATOM 7567 N N . ARG A 1 1054 ? -21.498 23.118 66.466 1.00 142.90 3528 ARG A N 1
ATOM 7568 C CA . ARG A 1 1054 ? -20.939 22.497 67.662 1.00 144.52 3528 ARG A CA 1
ATOM 7569 C C . ARG A 1 1054 ? -21.698 22.921 68.915 1.00 146.32 3528 ARG A C 1
ATOM 7570 O O . ARG A 1 1054 ? -21.982 22.092 69.789 1.00 146.74 3528 ARG A O 1
ATOM 7578 N N . ALA A 1 1055 ? -22.024 24.211 69.024 1.00 146.92 3529 ALA A N 1
ATOM 7579 C CA . ALA A 1 1055 ? -22.797 24.699 70.161 1.00 148.95 3529 ALA A CA 1
ATOM 7580 C C . ALA A 1 1055 ? -24.123 23.957 70.282 1.00 149.06 3529 ALA A C 1
ATOM 7581 O O . ALA A 1 1055 ? -24.421 23.357 71.322 1.00 152.09 3529 ALA A O 1
ATOM 7583 N N . ALA A 1 1056 ? -24.928 23.978 69.219 1.00 147.70 3530 ALA A N 1
ATOM 7584 C CA . ALA A 1 1056 ? -26.259 23.387 69.243 1.00 148.14 3530 ALA A CA 1
ATOM 7585 C C . ALA A 1 1056 ? -26.250 21.875 69.065 1.00 145.35 3530 ALA A C 1
ATOM 7586 O O . ALA A 1 1056 ? -27.288 21.240 69.282 1.00 145.84 3530 ALA A O 1
ATOM 7588 N N . GLY A 1 1057 ? -25.119 21.285 68.688 1.00 143.32 3531 GLY A N 1
ATOM 7589 C CA . GLY A 1 1057 ? -25.037 19.843 68.559 1.00 141.64 3531 GLY A CA 1
ATOM 7590 C C . GLY A 1 1057 ? -25.553 19.268 67.259 1.00 139.82 3531 GLY A C 1
ATOM 7591 O O . GLY A 1 1057 ? -25.850 18.071 67.201 1.00 138.52 3531 GLY A O 1
ATOM 7592 N N . LYS A 1 1058 ? -25.659 20.080 66.209 1.00 135.60 3532 LYS A N 1
ATOM 7593 C CA . LYS A 1 1058 ? -26.207 19.660 64.920 1.00 134.60 3532 LYS A CA 1
ATOM 7594 C C . LYS A 1 1058 ? -25.114 19.438 63.883 1.00 133.08 3532 LYS A C 1
ATOM 7595 O O . LYS A 1 1058 ? -25.306 19.754 62.706 1.00 132.80 3532 LYS A O 1
ATOM 7601 N N . VAL A 1 1059 ? -23.964 18.905 64.283 1.00 126.87 3533 VAL A N 1
ATOM 7602 C CA . VAL A 1 1059 ? -22.820 18.780 63.380 1.00 125.62 3533 VAL A CA 1
ATOM 7603 C C . VAL A 1 1059 ? -23.021 17.587 62.454 1.00 124.03 3533 VAL A C 1
ATOM 7604 O O . VAL A 1 1059 ? -23.096 16.443 62.925 1.00 123.42 3533 VAL A O 1
ATOM 7608 N N . PRO A 1 1060 ? -23.116 17.801 61.143 1.00 118.85 3534 PRO A N 1
ATOM 7609 C CA . PRO A 1 1060 ? -23.224 16.669 60.221 1.00 118.07 3534 PRO A CA 1
ATOM 7610 C C . PRO A 1 1060 ? -21.919 15.897 60.169 1.00 116.62 3534 PRO A C 1
ATOM 7611 O O . PRO A 1 1060 ? -20.835 16.449 60.372 1.00 116.68 3534 PRO A O 1
ATOM 7615 N N . ALA A 1 1061 ? -22.044 14.593 59.913 1.00 114.38 3535 ALA A N 1
ATOM 7616 C CA . ALA A 1 1061 ? -20.878 13.714 59.889 1.00 112.76 3535 ALA A CA 1
ATOM 7617 C C . ALA A 1 1061 ? -19.785 14.255 58.979 1.00 112.64 3535 ALA A C 1
ATOM 7618 O O . ALA A 1 1061 ? -18.597 14.189 59.312 1.00 112.85 3535 ALA A O 1
ATOM 7620 N N . LEU A 1 1062 ? -20.176 14.793 57.822 1.00 110.75 3536 LEU A N 1
ATOM 7621 C CA . LEU A 1 1062 ? -19.213 15.278 56.841 1.00 109.73 3536 LEU A CA 1
ATOM 7622 C C . LEU A 1 1062 ? -18.332 16.388 57.406 1.00 110.21 3536 LEU A C 1
ATOM 7623 O O . LEU A 1 1062 ? -17.190 16.561 56.964 1.00 110.35 3536 LEU A O 1
ATOM 7628 N N . LEU A 1 1063 ? -18.838 17.137 58.383 1.00 113.10 3537 LEU A N 1
ATOM 7629 C CA . LEU A 1 1063 ? -18.162 18.307 58.926 1.00 114.43 3537 LEU A CA 1
ATOM 7630 C C . LEU A 1 1063 ? -17.416 18.020 60.223 1.00 117.27 3537 LEU A C 1
ATOM 7631 O O . LEU A 1 1063 ? -16.861 18.948 60.819 1.00 119.34 3537 LEU A O 1
ATOM 7636 N N . ALA A 1 1064 ? -17.392 16.761 60.670 1.00 117.84 3538 ALA A N 1
ATOM 7637 C CA . ALA A 1 1064 ? -16.901 16.417 62.002 1.00 120.39 3538 ALA A CA 1
ATOM 7638 C C . ALA A 1 1064 ? -15.446 16.804 62.241 1.00 124.06 3538 ALA A C 1
ATOM 7639 O O . ALA A 1 1064 ? -15.054 16.983 63.398 1.00 126.94 3538 ALA A O 1
ATOM 7641 N N . ASP A 1 1065 ? -14.633 16.929 61.194 1.00 123.10 3539 ASP A N 1
ATOM 7642 C CA . ASP A 1 1065 ? -13.228 17.270 61.388 1.00 127.50 3539 ASP A CA 1
ATOM 7643 C C . ASP A 1 1065 ? -12.972 18.766 61.447 1.00 128.00 3539 ASP A C 1
ATOM 7644 O O . ASP A 1 1065 ? -11.831 19.172 61.694 1.00 131.16 3539 ASP A O 1
ATOM 7649 N N . LEU A 1 1066 ? -13.983 19.589 61.195 1.00 131.54 3540 LEU A N 1
ATOM 7650 C CA . LEU A 1 1066 ? -13.805 21.031 61.246 1.00 131.11 3540 LEU A CA 1
ATOM 7651 C C . LEU A 1 1066 ? -13.951 21.602 62.653 1.00 133.14 3540 LEU A C 1
ATOM 7652 O O . LEU A 1 1066 ? -13.719 22.799 62.845 1.00 133.19 3540 LEU A O 1
ATOM 7657 N N . VAL A 1 1067 ? -14.324 20.785 63.634 1.00 128.60 3541 VAL A N 1
ATOM 7658 C CA . VAL A 1 1067 ? -14.354 21.218 65.028 1.00 141.26 3541 VAL A CA 1
ATOM 7659 C C . VAL A 1 1067 ? -12.980 21.033 65.658 1.00 165.41 3541 VAL A C 1
ATOM 7660 O O . VAL A 1 1067 ? -12.664 21.641 66.679 1.00 176.98 3541 VAL A O 1
ATOM 7665 N N . ALA B 1 3 ? 40.511 57.571 47.640 1.00 145.87 2477 ALA B N 1
ATOM 7666 C CA . ALA B 1 3 ? 39.912 57.225 48.922 1.00 144.16 2477 ALA B CA 1
ATOM 7667 C C . ALA B 1 3 ? 39.332 55.820 48.891 1.00 137.29 2477 ALA B C 1
ATOM 7668 O O . ALA B 1 3 ? 39.270 55.188 47.839 1.00 133.90 2477 ALA B O 1
ATOM 7670 N N . HIS B 1 4 ? 38.902 55.341 50.060 1.00 140.90 2478 HIS B N 1
ATOM 7671 C CA . HIS B 1 4 ? 38.347 54.004 50.227 1.00 135.11 2478 HIS B CA 1
ATOM 7672 C C . HIS B 1 4 ? 37.159 54.097 51.175 1.00 135.21 2478 HIS B C 1
ATOM 7673 O O . HIS B 1 4 ? 37.205 54.861 52.150 1.00 139.60 2478 HIS B O 1
ATOM 7680 N N . PRO B 1 5 ? 36.080 53.354 50.909 1.00 134.73 2479 PRO B N 1
ATOM 7681 C CA . PRO B 1 5 ? 34.875 53.489 51.743 1.00 135.47 2479 PRO B CA 1
ATOM 7682 C C . PRO B 1 5 ? 35.066 53.044 53.182 1.00 136.32 2479 PRO B C 1
ATOM 7683 O O . PRO B 1 5 ? 34.317 53.503 54.053 1.00 139.23 2479 PRO B O 1
ATOM 7687 N N . LEU B 1 6 ? 36.041 52.182 53.467 1.00 133.86 2480 LEU B N 1
ATOM 7688 C CA . LEU B 1 6 ? 36.207 51.619 54.802 1.00 134.65 2480 LEU B CA 1
ATOM 7689 C C . LEU B 1 6 ? 37.534 51.990 55.443 1.00 138.42 2480 LEU B C 1
ATOM 7690 O O . LEU B 1 6 ? 37.555 52.435 56.597 1.00 142.53 2480 LEU B O 1
ATOM 7695 N N . LEU B 1 7 ? 38.645 51.821 54.732 1.00 133.32 2481 LEU B N 1
ATOM 7696 C CA . LEU B 1 7 ? 39.948 52.082 55.320 1.00 137.01 2481 LEU B CA 1
ATOM 7697 C C . LEU B 1 7 ? 40.177 53.580 55.476 1.00 142.87 2481 LEU B C 1
ATOM 7698 O O . LEU B 1 7 ? 39.626 54.397 54.735 1.00 143.74 2481 LEU B O 1
ATOM 7703 N N . GLY B 1 8 ? 41.006 53.935 56.453 1.00 142.16 2482 GLY B N 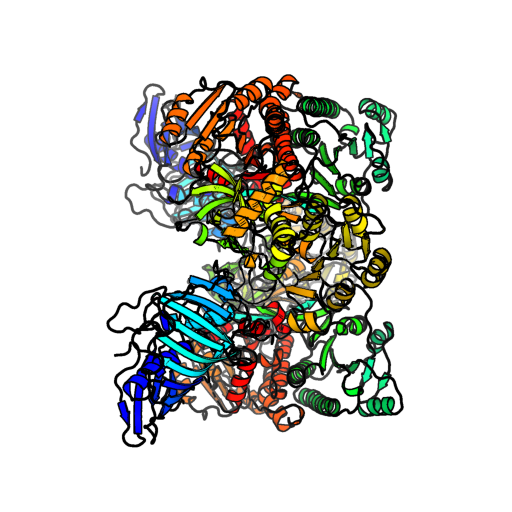1
ATOM 7704 C CA . GLY B 1 8 ? 41.407 55.304 56.678 1.00 148.45 2482 GLY B CA 1
ATOM 7705 C C . GLY B 1 8 ? 42.744 55.630 56.047 1.00 150.58 2482 GLY B C 1
ATOM 7706 O O . GLY B 1 8 ? 43.250 54.908 55.181 1.00 147.01 2482 GLY B O 1
ATOM 7707 N N . GLY B 1 9 ? 43.327 56.741 56.490 1.00 152.87 2483 GLY B N 1
ATOM 7708 C CA . GLY B 1 9 ? 44.620 57.139 55.972 1.00 155.97 2483 GLY B CA 1
ATOM 7709 C C . GLY B 1 9 ? 45.711 56.171 56.384 1.00 155.06 2483 GLY B C 1
ATOM 7710 O O . GLY B 1 9 ? 45.654 55.537 57.438 1.00 154.58 2483 GLY B O 1
ATOM 7711 N N . ALA B 1 10 ? 46.725 56.063 55.532 1.00 155.38 2484 ALA B N 1
ATOM 7712 C CA . ALA B 1 10 ? 47.845 55.174 55.807 1.00 155.19 2484 ALA B CA 1
ATOM 7713 C C . ALA B 1 10 ? 48.660 55.700 56.979 1.00 161.49 2484 ALA B C 1
ATOM 7714 O O . ALA B 1 10 ? 49.181 56.820 56.929 1.00 167.23 2484 ALA B O 1
ATOM 7716 N N . VAL B 1 11 ? 48.771 54.902 58.036 1.00 160.91 2485 VAL B N 1
ATOM 7717 C CA . VAL B 1 11 ? 49.682 55.214 59.129 1.00 166.95 2485 VAL B CA 1
ATOM 7718 C C . VAL B 1 11 ? 50.996 54.531 58.791 1.00 167.45 2485 VAL B C 1
ATOM 7719 O O . VAL B 1 11 ? 51.069 53.301 58.728 1.00 163.27 2485 VAL B O 1
ATOM 7723 N N . GLU B 1 12 ? 52.032 55.323 58.558 1.00 173.01 2486 GLU B N 1
ATOM 7724 C CA . GLU B 1 12 ? 53.280 54.717 58.135 1.00 174.01 2486 GLU B CA 1
ATOM 7725 C C . GLU B 1 12 ? 54.053 54.186 59.337 1.00 177.28 2486 GLU B C 1
ATOM 7726 O O . GLU B 1 12 ? 53.868 54.622 60.476 1.00 180.77 2486 GLU B O 1
ATOM 7732 N N . LEU B 1 13 ? 54.940 53.235 59.063 1.00 176.65 2487 LEU B N 1
ATOM 7733 C CA . LEU B 1 13 ? 55.745 52.586 60.095 1.00 179.81 2487 LEU B CA 1
ATOM 7734 C C . LEU B 1 13 ? 57.187 52.624 59.620 1.00 184.45 2487 LEU B C 1
ATOM 7735 O O . LEU B 1 13 ? 57.577 51.840 58.738 1.00 181.87 2487 LEU B O 1
ATOM 7740 N N . PRO B 1 14 ? 57.993 53.493 60.179 1.00 191.66 2488 PRO B N 1
ATOM 7741 C CA . PRO B 1 14 ? 59.391 53.608 59.751 1.00 197.00 2488 PRO B CA 1
ATOM 7742 C C . PRO B 1 14 ? 60.275 52.492 60.281 1.00 198.51 2488 PRO B C 1
ATOM 7743 O O . PRO B 1 14 ? 61.206 52.060 59.593 1.00 200.07 2488 PRO B O 1
ATOM 7747 N N . ASP B 1 15 ? 60.000 52.029 61.504 1.00 198.66 2489 ASP B N 1
ATOM 7748 C CA . ASP B 1 15 ? 60.873 51.051 62.146 1.00 201.35 2489 ASP B CA 1
ATOM 7749 C C . ASP B 1 15 ? 60.965 49.782 61.317 1.00 196.51 2489 ASP B C 1
ATOM 7750 O O . ASP B 1 15 ? 62.029 49.427 60.795 1.00 199.47 2489 ASP B O 1
ATOM 7755 N N . ARG B 1 16 ? 59.843 49.082 61.197 1.00 189.49 2490 ARG B N 1
ATOM 7756 C CA . ARG B 1 16 ? 59.748 47.856 60.428 1.00 184.56 2490 ARG B CA 1
ATOM 7757 C C . ARG B 1 16 ? 59.554 48.103 58.940 1.00 181.15 2490 ARG B C 1
ATOM 7758 O O . ARG B 1 16 ? 59.847 47.210 58.136 1.00 179.10 2490 ARG B O 1
ATOM 7766 N N . GLY B 1 17 ? 59.069 49.277 58.550 1.00 180.97 2491 GLY B N 1
ATOM 7767 C CA . GLY B 1 17 ? 58.795 49.489 57.147 1.00 177.84 2491 GLY B CA 1
ATOM 7768 C C . GLY B 1 17 ? 57.396 49.057 56.769 1.00 170.14 2491 GLY B C 1
ATOM 7769 O O . GLY B 1 17 ? 56.914 48.029 57.251 1.00 166.52 2491 GLY B O 1
ATOM 7770 N N . GLY B 1 18 ? 56.684 49.905 56.052 1.00 168.22 2492 GLY B N 1
ATOM 7771 C CA . GLY B 1 18 ? 55.373 49.554 55.559 1.00 161.33 2492 GLY B CA 1
ATOM 7772 C C . GLY B 1 18 ? 54.326 50.554 55.996 1.00 160.68 2492 GLY B C 1
ATOM 7773 O O . GLY B 1 18 ? 54.621 51.638 56.506 1.00 165.72 2492 GLY B O 1
ATOM 7774 N N . HIS B 1 19 ? 53.075 50.153 55.811 1.00 159.91 2493 HIS B N 1
ATOM 7775 C CA . HIS B 1 19 ? 51.931 51.010 56.069 1.00 158.85 2493 HIS B CA 1
ATOM 7776 C C . HIS B 1 19 ? 50.933 50.247 56.930 1.00 154.99 2493 HIS B C 1
ATOM 7777 O O . HIS B 1 19 ? 50.999 49.021 57.046 1.00 152.15 2493 HIS B O 1
ATOM 7784 N N . VAL B 1 20 ? 49.998 50.981 57.531 1.00 154.40 2494 VAL B N 1
ATOM 7785 C CA . VAL B 1 20 ? 48.935 50.378 58.333 1.00 151.35 2494 VAL B CA 1
ATOM 7786 C C . VAL B 1 20 ? 47.632 51.102 58.031 1.00 149.35 2494 VAL B C 1
ATOM 7787 O O . VAL B 1 20 ? 47.514 52.309 58.274 1.00 153.36 2494 VAL B O 1
ATOM 7791 N N . TYR B 1 21 ? 46.658 50.371 57.499 1.00 147.11 2495 TYR B N 1
ATOM 7792 C CA . TYR B 1 21 ? 45.357 50.941 57.201 1.00 145.16 2495 TYR B CA 1
ATOM 7793 C C . TYR B 1 21 ? 44.366 50.509 58.270 1.00 144.22 2495 TYR B C 1
ATOM 7794 O O . TYR B 1 21 ? 44.010 49.321 58.328 1.00 140.29 2495 TYR B O 1
ATOM 7803 N N . PRO B 1 22 ? 43.908 51.408 59.132 1.00 150.75 2496 PRO B N 1
ATOM 7804 C CA . PRO B 1 22 ? 42.886 51.044 60.114 1.00 150.44 2496 PRO B CA 1
ATOM 7805 C C . PRO B 1 22 ? 41.497 51.103 59.498 1.00 146.73 2496 PRO B C 1
ATOM 7806 O O . PRO B 1 22 ? 41.274 51.725 58.457 1.00 145.63 2496 PRO B O 1
ATOM 7810 N N . ALA B 1 23 ? 40.554 50.445 60.168 1.00 154.08 2497 ALA B N 1
ATOM 7811 C CA . ALA B 1 23 ? 39.169 50.485 59.723 1.00 151.25 2497 ALA B CA 1
ATOM 7812 C C . ALA B 1 23 ? 38.245 50.062 60.853 1.00 152.46 2497 ALA B C 1
ATOM 7813 O O . ALA B 1 23 ? 38.551 49.133 61.606 1.00 152.50 2497 ALA B O 1
ATOM 7815 N N . ARG B 1 24 ? 37.112 50.749 60.952 1.00 154.72 2498 ARG B N 1
ATOM 7816 C CA . ARG B 1 24 ? 36.030 50.380 61.851 1.00 155.91 2498 ARG B CA 1
ATOM 7817 C C . ARG B 1 24 ? 34.929 49.733 61.029 1.00 150.73 2498 ARG B C 1
ATOM 7818 O O . ARG B 1 24 ? 34.463 50.316 60.045 1.00 149.16 2498 ARG B O 1
ATOM 7826 N N . LEU B 1 25 ? 34.517 48.535 61.426 1.00 153.05 2499 LEU B N 1
ATOM 7827 C CA . LEU B 1 25 ? 33.458 47.817 60.734 1.00 148.88 2499 LEU B CA 1
ATOM 7828 C C . LEU B 1 25 ? 32.226 47.842 61.617 1.00 152.07 2499 LEU B C 1
ATOM 7829 O O . LEU B 1 25 ? 32.278 47.386 62.760 1.00 155.40 2499 LEU B O 1
ATOM 7834 N N . GLY B 1 26 ? 31.106 48.270 61.057 1.00 148.18 2500 GLY B N 1
ATOM 7835 C CA . GLY B 1 26 ? 29.882 48.326 61.821 1.00 151.61 2500 GLY B CA 1
ATOM 7836 C C . GLY B 1 26 ? 28.696 48.276 60.892 1.00 149.04 2500 GLY B C 1
ATOM 7837 O O . GLY B 1 26 ? 28.683 48.933 59.847 1.00 147.03 2500 GLY B O 1
ATOM 7838 N N . VAL B 1 27 ? 27.684 47.502 61.274 1.00 147.93 2501 VAL B N 1
ATOM 7839 C CA . VAL B 1 27 ? 26.554 47.274 60.384 1.00 145.98 2501 VAL B CA 1
ATOM 7840 C C . VAL B 1 27 ? 25.688 48.520 60.278 1.00 148.38 2501 VAL B C 1
ATOM 7841 O O . VAL B 1 27 ? 25.128 48.821 59.216 1.00 146.03 2501 VAL B O 1
ATOM 7845 N N . ARG B 1 28 ? 25.562 49.264 61.372 1.00 148.36 2502 ARG B N 1
ATOM 7846 C CA . ARG B 1 28 ? 24.834 50.524 61.323 1.00 152.48 2502 ARG B CA 1
ATOM 7847 C C . ARG B 1 28 ? 25.536 51.539 60.430 1.00 151.78 2502 ARG B C 1
ATOM 7848 O O . ARG B 1 28 ? 24.875 52.373 59.801 1.00 153.36 2502 ARG B O 1
ATOM 7856 N N . HIS B 1 29 ? 26.867 51.480 60.353 1.00 152.34 2503 HIS B N 1
ATOM 7857 C CA . HIS B 1 29 ? 27.610 52.385 59.484 1.00 151.94 2503 HIS B CA 1
ATOM 7858 C C . HIS B 1 29 ? 27.608 51.913 58.034 1.00 145.69 2503 HIS B C 1
ATOM 7859 O O . HIS B 1 29 ? 27.588 52.739 57.114 1.00 146.00 2503 HIS B O 1
ATOM 7866 N N . HIS B 1 30 ? 27.625 50.597 57.820 1.00 146.01 2504 HIS B N 1
ATOM 7867 C CA . HIS B 1 30 ? 27.706 49.996 56.488 1.00 140.29 2504 HIS B CA 1
ATOM 7868 C C . HIS B 1 30 ? 26.769 48.798 56.462 1.00 137.95 2504 HIS B C 1
ATOM 7869 O O . HIS B 1 30 ? 27.169 47.670 56.778 1.00 136.50 2504 HIS B O 1
ATOM 7876 N N . PRO B 1 31 ? 25.505 49.009 56.087 1.00 134.48 2505 PRO B N 1
ATOM 7877 C CA . PRO B 1 31 ? 24.498 47.945 56.244 1.00 134.30 2505 PRO B CA 1
ATOM 7878 C C . PRO B 1 31 ? 24.822 46.643 55.527 1.00 132.81 2505 PRO B C 1
ATOM 7879 O O . PRO B 1 31 ? 24.337 45.588 55.957 1.00 136.18 2505 PRO B O 1
ATOM 7883 N N . TRP B 1 32 ? 25.630 46.667 54.466 1.00 126.68 2506 TRP B N 1
ATOM 7884 C CA . TRP B 1 32 ? 25.882 45.442 53.717 1.00 125.69 2506 TRP B CA 1
ATOM 7885 C C . TRP B 1 32 ? 26.857 44.503 54.418 1.00 127.04 2506 TRP B C 1
ATOM 7886 O O . TRP B 1 32 ? 26.924 43.325 54.050 1.00 127.40 2506 TRP B O 1
ATOM 7897 N N . LEU B 1 33 ? 27.621 44.992 55.401 1.00 125.57 2507 LEU B N 1
ATOM 7898 C CA . LEU B 1 33 ? 28.579 44.140 56.102 1.00 127.24 2507 LEU B CA 1
ATOM 7899 C C . LEU B 1 33 ? 27.919 42.925 56.744 1.00 131.68 2507 LEU B C 1
ATOM 7900 O O . LEU B 1 33 ? 28.598 41.923 56.991 1.00 132.69 2507 LEU B O 1
ATOM 7905 N N . GLY B 1 34 ? 26.620 42.994 57.022 1.00 125.28 2508 GLY B N 1
ATOM 7906 C CA . GLY B 1 34 ? 25.903 41.871 57.588 1.00 130.26 2508 GLY B CA 1
ATOM 7907 C C . GLY B 1 34 ? 25.151 41.076 56.541 1.00 130.16 2508 GLY B C 1
ATOM 7908 O O . GLY B 1 34 ? 24.736 39.942 56.793 1.00 133.92 2508 GLY B O 1
ATOM 7909 N N . GLU B 1 35 ? 24.979 41.656 55.356 1.00 124.43 2509 GLU B N 1
ATOM 7910 C CA . GLU B 1 35 ? 24.166 41.040 54.315 1.00 124.19 2509 GLU B CA 1
ATOM 7911 C C . GLU B 1 35 ? 24.897 39.918 53.583 1.00 122.43 2509 GLU B C 1
ATOM 7912 O O . GLU B 1 35 ? 24.470 39.510 52.497 1.00 120.88 2509 GLU B O 1
ATOM 7918 N N . HIS B 1 36 ? 25.998 39.439 54.151 1.00 122.20 2510 HIS B N 1
ATOM 7919 C CA . HIS B 1 36 ? 26.677 38.219 53.731 1.00 121.46 2510 HIS B CA 1
ATOM 7920 C C . HIS B 1 36 ? 26.726 37.286 54.932 1.00 125.82 2510 HIS B C 1
ATOM 7921 O O . HIS B 1 36 ? 27.415 37.574 55.916 1.00 126.32 2510 HIS B O 1
ATOM 7928 N N . ALA B 1 37 ? 26.016 36.163 54.854 1.00 121.54 2511 ALA B N 1
ATOM 7929 C CA . ALA B 1 37 ? 25.907 35.280 56.005 1.00 124.19 2511 ALA B CA 1
ATOM 7930 C C . ALA B 1 37 ? 25.854 33.835 55.537 1.00 122.83 2511 ALA B C 1
ATOM 7931 O O . ALA B 1 37 ? 25.252 33.529 54.505 1.00 122.23 2511 ALA B O 1
ATOM 7933 N N . LEU B 1 38 ? 26.496 32.953 56.301 1.00 122.38 2512 LEU B N 1
ATOM 7934 C CA . LEU B 1 38 ? 26.568 31.535 55.970 1.00 120.59 2512 LEU B CA 1
ATOM 7935 C C . LEU B 1 38 ? 26.274 30.695 57.200 1.00 123.23 2512 LEU B C 1
ATOM 7936 O O . LEU B 1 38 ? 26.954 30.830 58.223 1.00 124.27 2512 LEU B O 1
ATOM 7941 N N . LEU B 1 39 ? 25.275 29.820 57.091 1.00 121.42 2513 LEU B N 1
ATOM 7942 C CA . LEU B 1 39 ? 24.994 28.803 58.103 1.00 123.82 2513 LEU B CA 1
ATOM 7943 C C . LEU B 1 39 ? 24.892 29.423 59.494 1.00 128.08 2513 LEU B C 1
ATOM 7944 O O . LEU B 1 39 ? 25.475 28.938 60.466 1.00 129.16 2513 LEU B O 1
ATOM 7949 N N . GLY B 1 40 ? 24.147 30.519 59.579 1.00 132.91 2514 GLY B N 1
ATOM 7950 C CA . GLY B 1 40 ? 23.874 31.157 60.847 1.00 137.19 2514 GLY B CA 1
ATOM 7951 C C . GLY B 1 40 ? 24.907 32.160 61.304 1.00 136.47 2514 GLY B C 1
ATOM 7952 O O . GLY B 1 40 ? 24.792 32.671 62.425 1.00 139.92 2514 GLY B O 1
ATOM 7953 N N . ALA B 1 41 ? 25.913 32.456 60.485 1.00 134.78 2515 ALA B N 1
ATOM 7954 C CA . ALA B 1 41 ? 26.982 33.377 60.855 1.00 133.79 2515 ALA B CA 1
ATOM 7955 C C . ALA B 1 41 ? 27.042 34.512 59.843 1.00 131.60 2515 ALA B C 1
ATOM 7956 O O . ALA B 1 41 ? 27.420 34.300 58.686 1.00 128.02 2515 ALA B O 1
ATOM 7958 N N . ALA B 1 42 ? 26.669 35.713 60.275 1.00 138.69 2516 ALA B N 1
ATOM 7959 C CA . ALA B 1 42 ? 26.904 36.898 59.459 1.00 136.26 2516 ALA B CA 1
ATOM 7960 C C . ALA B 1 42 ? 28.393 37.207 59.477 1.00 133.02 2516 ALA B C 1
ATOM 7961 O O . ALA B 1 42 ? 28.950 37.529 60.532 1.00 134.49 2516 ALA B O 1
ATOM 7963 N N . ILE B 1 43 ? 29.042 37.110 58.316 1.00 132.48 2517 ILE B N 1
ATOM 7964 C CA . ILE B 1 43 ? 30.492 37.226 58.227 1.00 129.48 2517 ILE B CA 1
ATOM 7965 C C . ILE B 1 43 ? 30.856 38.090 57.027 1.00 125.49 2517 ILE B C 1
ATOM 7966 O O . ILE B 1 43 ? 30.026 38.391 56.167 1.00 124.53 2517 ILE B O 1
ATOM 7971 N N . LEU B 1 44 ? 32.129 38.470 56.975 1.00 126.92 2518 LEU B N 1
ATOM 7972 C CA . LEU B 1 44 ? 32.713 39.293 55.923 1.00 122.92 2518 LEU B CA 1
ATOM 7973 C C . LEU B 1 44 ? 33.128 38.411 54.752 1.00 120.22 2518 LEU B C 1
ATOM 7974 O O . LEU B 1 44 ? 33.814 37.404 54.959 1.00 120.74 2518 LEU B O 1
ATOM 7979 N N . PRO B 1 45 ? 32.736 38.743 53.525 1.00 119.63 2519 PRO B N 1
ATOM 7980 C CA . PRO B 1 45 ? 33.084 37.885 52.390 1.00 117.34 2519 PRO B CA 1
ATOM 7981 C C . PRO B 1 45 ? 34.574 37.923 52.094 1.00 115.65 2519 PRO B C 1
ATOM 7982 O O . PRO B 1 45 ? 35.260 38.917 52.347 1.00 115.23 2519 PRO B O 1
ATOM 7986 N N . GLY B 1 46 ? 35.070 36.809 51.545 1.00 118.92 2520 GLY B N 1
ATOM 7987 C CA . GLY B 1 46 ? 36.445 36.765 51.086 1.00 117.86 2520 GLY B CA 1
ATOM 7988 C C . GLY B 1 46 ? 36.741 37.784 50.005 1.00 115.80 2520 GLY B C 1
ATOM 7989 O O . GLY B 1 46 ? 37.855 38.309 49.932 1.00 116.12 2520 GLY B O 1
ATOM 7990 N N . ALA B 1 47 ? 35.759 38.059 49.140 1.00 115.75 2521 ALA B N 1
ATOM 7991 C CA . ALA B 1 47 ? 35.912 39.066 48.098 1.00 114.77 2521 ALA B CA 1
ATOM 7992 C C . ALA B 1 47 ? 36.307 40.424 48.656 1.00 115.41 2521 ALA B C 1
ATOM 7993 O O . ALA B 1 47 ? 36.902 41.231 47.934 1.00 115.89 2521 ALA B O 1
ATOM 7995 N N . ALA B 1 48 ? 35.995 40.693 49.925 1.00 116.74 2522 ALA B N 1
ATOM 7996 C CA . ALA B 1 48 ? 36.365 41.969 50.523 1.00 117.50 2522 ALA B CA 1
ATOM 7997 C C . ALA B 1 48 ? 37.867 42.049 50.759 1.00 118.68 2522 ALA B C 1
ATOM 7998 O O . ALA B 1 48 ? 38.481 43.099 50.535 1.00 119.34 2522 ALA B O 1
ATOM 8000 N N . TYR B 1 49 ? 38.476 40.950 51.207 1.00 119.52 2523 TYR B N 1
ATOM 8001 C CA . TYR B 1 49 ? 39.916 40.948 51.427 1.00 120.98 2523 TYR B CA 1
ATOM 8002 C C . TYR B 1 49 ? 40.687 41.172 50.133 1.00 121.13 2523 TYR B C 1
ATOM 8003 O O . TYR B 1 49 ? 41.837 41.618 50.177 1.00 122.90 2523 TYR B O 1
ATOM 8012 N N . ALA B 1 50 ? 40.078 40.868 48.985 1.00 119.49 2524 ALA B N 1
ATOM 8013 C CA . ALA B 1 50 ? 40.708 41.139 47.699 1.00 120.74 2524 ALA B CA 1
ATOM 8014 C C . ALA B 1 50 ? 40.605 42.617 47.340 1.00 121.63 2524 ALA B C 1
ATOM 8015 O O . ALA B 1 50 ? 41.598 43.235 46.940 1.00 124.02 2524 ALA B O 1
ATOM 8017 N N . GLU B 1 51 ? 39.402 43.189 47.453 1.00 121.38 2525 GLU B N 1
ATOM 8018 C CA . GLU B 1 51 ? 39.221 44.622 47.234 1.00 122.44 2525 GLU B CA 1
ATOM 8019 C C . GLU B 1 51 ? 40.211 45.443 48.046 1.00 124.03 2525 GLU B C 1
ATOM 8020 O O . GLU B 1 51 ? 40.909 46.307 47.504 1.00 126.42 2525 GLU B O 1
ATOM 8026 N N . LEU B 1 52 ? 40.255 45.210 49.358 1.00 123.55 2526 LEU B N 1
ATOM 8027 C CA . LEU B 1 52 ? 41.226 45.897 50.203 1.00 125.42 2526 LEU B CA 1
ATOM 8028 C C . LEU B 1 52 ? 42.646 45.700 49.686 1.00 127.76 2526 LEU B C 1
ATOM 8029 O O . LEU B 1 52 ? 43.442 46.646 49.651 1.00 130.15 2526 LEU B O 1
ATOM 8034 N N . ALA B 1 53 ? 42.970 44.480 49.250 1.00 124.49 2527 ALA B N 1
ATOM 8035 C CA . ALA B 1 53 ? 44.343 44.167 48.875 1.00 127.05 2527 ALA B CA 1
ATOM 8036 C C . ALA B 1 53 ? 44.727 44.810 47.548 1.00 129.38 2527 ALA B C 1
ATOM 8037 O O . ALA B 1 53 ? 45.837 45.338 47.411 1.00 132.41 2527 ALA B O 1
ATOM 8039 N N . LEU B 1 54 ? 43.828 44.784 46.560 1.00 127.55 2528 LEU B N 1
ATOM 8040 C CA . LEU B 1 54 ? 44.152 45.386 45.270 1.00 130.57 2528 LEU B CA 1
ATOM 8041 C C . LEU B 1 54 ? 44.201 46.904 45.356 1.00 132.19 2528 LEU B C 1
ATOM 8042 O O . LEU B 1 54 ? 44.937 47.544 44.596 1.00 135.76 2528 LEU B O 1
ATOM 8047 N N . TRP B 1 55 ? 43.437 47.492 46.275 1.00 132.50 2529 TRP B N 1
ATOM 8048 C CA . TRP B 1 55 ? 43.448 48.937 46.444 1.00 134.08 2529 TRP B CA 1
ATOM 8049 C C . TRP B 1 55 ? 44.681 49.394 47.211 1.00 136.44 2529 TRP B C 1
ATOM 8050 O O . TRP B 1 55 ? 45.416 50.275 46.751 1.00 140.18 2529 TRP B O 1
ATOM 8061 N N . ALA B 1 56 ? 44.920 48.806 48.387 1.00 134.42 2530 ALA B N 1
ATOM 8062 C CA . ALA B 1 56 ? 46.099 49.162 49.168 1.00 138.49 2530 ALA B CA 1
ATOM 8063 C C . ALA B 1 56 ? 47.380 48.866 48.403 1.00 140.96 2530 ALA B C 1
ATOM 8064 O O . ALA B 1 56 ? 48.408 49.511 48.637 1.00 145.74 2530 ALA B O 1
ATOM 8066 N N . GLY B 1 57 ? 47.337 47.899 47.490 1.00 135.74 2531 GLY B N 1
ATOM 8067 C CA . GLY B 1 57 ? 48.494 47.553 46.693 1.00 139.05 2531 GLY B CA 1
ATOM 8068 C C . GLY B 1 57 ? 48.738 48.515 45.549 1.00 142.49 2531 GLY B C 1
ATOM 8069 O O . GLY B 1 57 ? 49.889 48.862 45.262 1.00 146.42 2531 GLY B O 1
ATOM 8070 N N . ARG B 1 58 ? 47.667 48.947 44.876 1.00 140.14 2532 ARG B N 1
ATOM 8071 C CA . ARG B 1 58 ? 47.816 49.947 43.822 1.00 143.74 2532 ARG B CA 1
ATOM 8072 C C . ARG B 1 58 ? 48.399 51.245 44.374 1.00 146.48 2532 ARG B C 1
ATOM 8073 O O . ARG B 1 58 ? 49.146 51.937 43.672 1.00 151.39 2532 ARG B O 1
ATOM 8081 N N . ARG B 1 59 ? 48.080 51.584 45.627 1.00 141.66 2533 ARG B N 1
ATOM 8082 C CA . ARG B 1 59 ? 48.612 52.799 46.235 1.00 147.10 2533 ARG B CA 1
ATOM 8083 C C . ARG B 1 59 ? 50.095 52.674 46.552 1.00 151.46 2533 ARG B C 1
ATOM 8084 O O . ARG B 1 59 ? 50.829 53.664 46.457 1.00 157.37 2533 ARG B O 1
ATOM 8092 N N . ASP B 1 60 ? 50.556 51.480 46.928 1.00 149.02 2534 ASP B N 1
ATOM 8093 C CA . ASP B 1 60 ? 51.934 51.279 47.364 1.00 153.28 2534 ASP B CA 1
ATOM 8094 C C . ASP B 1 60 ? 52.760 50.489 46.353 1.00 154.13 2534 ASP B C 1
ATOM 8095 O O . ASP B 1 60 ? 53.677 49.757 46.732 1.00 155.59 2534 ASP B O 1
ATOM 8100 N N . GLY B 1 61 ? 52.445 50.621 45.070 1.00 149.30 2535 GLY B N 1
ATOM 8101 C CA . GLY B 1 61 ? 53.251 50.040 44.010 1.00 151.52 2535 GLY B CA 1
ATOM 8102 C C . GLY B 1 61 ? 52.841 48.648 43.592 1.00 146.91 2535 GLY B C 1
ATOM 8103 O O . GLY B 1 61 ? 52.877 48.315 42.406 1.00 148.54 2535 GLY B O 1
ATOM 8104 N N . ALA B 1 62 ? 52.470 47.810 44.560 1.00 148.50 2536 ALA B N 1
ATOM 8105 C CA . ALA B 1 62 ? 52.191 46.400 44.297 1.00 146.16 2536 ALA B CA 1
ATOM 8106 C C . ALA B 1 62 ? 50.699 46.201 44.036 1.00 142.33 2536 ALA B C 1
ATOM 8107 O O . ALA B 1 62 ? 49.950 45.681 44.864 1.00 138.39 2536 ALA B O 1
ATOM 8109 N N . GLY B 1 63 ? 50.284 46.545 42.816 1.00 142.06 2537 GLY B N 1
ATOM 8110 C CA . GLY B 1 63 ? 48.876 46.500 42.448 1.00 139.20 2537 GLY B CA 1
ATOM 8111 C C . GLY B 1 63 ? 48.323 45.130 42.116 1.00 136.90 2537 GLY B C 1
ATOM 8112 O O . GLY B 1 63 ? 47.108 44.994 41.948 1.00 134.32 2537 GLY B O 1
ATOM 8113 N N . ARG B 1 64 ? 49.180 44.119 42.021 1.00 138.49 2538 ARG B N 1
ATOM 8114 C CA . ARG B 1 64 ? 48.784 42.745 41.746 1.00 136.75 2538 ARG B CA 1
ATOM 8115 C C . ARG B 1 64 ? 48.903 41.909 43.012 1.00 133.96 2538 ARG B C 1
ATOM 8116 O O . ARG B 1 64 ? 49.816 42.111 43.817 1.00 134.90 2538 ARG B O 1
ATOM 8124 N N . ILE B 1 65 ? 47.973 40.975 43.186 1.00 131.55 2539 ILE B N 1
ATOM 8125 C CA . ILE B 1 65 ? 48.008 40.051 44.312 1.00 129.28 2539 ILE B CA 1
ATOM 8126 C C . ILE B 1 65 ? 48.734 38.800 43.839 1.00 131.05 2539 ILE B C 1
ATOM 8127 O O . ILE B 1 65 ? 48.223 38.058 42.998 1.00 131.01 2539 ILE B O 1
ATOM 8132 N N . GLU B 1 66 ? 49.934 38.566 44.374 1.00 132.37 2540 GLU B N 1
ATOM 8133 C CA . GLU B 1 66 ? 50.614 37.304 44.108 1.00 133.71 2540 GLU B CA 1
ATOM 8134 C C . GLU B 1 66 ? 49.857 36.154 44.755 1.00 130.87 2540 GLU B C 1
ATOM 8135 O O . GLU B 1 66 ? 49.433 35.210 44.081 1.00 130.81 2540 GLU B O 1
ATOM 8141 N N . GLU B 1 67 ? 49.663 36.233 46.067 1.00 134.91 2541 GLU B N 1
ATOM 8142 C CA . GLU B 1 67 ? 48.942 35.213 46.805 1.00 132.49 2541 GLU B CA 1
ATOM 8143 C C . GLU B 1 67 ? 48.169 35.899 47.918 1.00 129.99 2541 GLU B C 1
ATOM 8144 O O . GLU B 1 67 ? 48.665 36.849 48.527 1.00 130.59 2541 GLU B O 1
ATOM 8150 N N . LEU B 1 68 ? 46.948 35.431 48.161 1.00 127.45 2542 LEU B N 1
ATOM 8151 C CA . LEU B 1 68 ? 46.140 35.899 49.279 1.00 125.34 2542 LEU B CA 1
ATOM 8152 C C . LEU B 1 68 ? 45.528 34.682 49.949 1.00 124.25 2542 LEU B C 1
ATOM 8153 O O . LEU B 1 68 ? 44.766 33.943 49.319 1.00 123.24 2542 LEU B O 1
ATOM 8158 N N . THR B 1 69 ? 45.859 34.474 51.218 1.00 129.63 2543 THR B N 1
ATOM 8159 C CA . THR B 1 69 ? 45.382 33.329 51.977 1.00 129.17 2543 THR B CA 1
ATOM 8160 C C . THR B 1 69 ? 44.442 33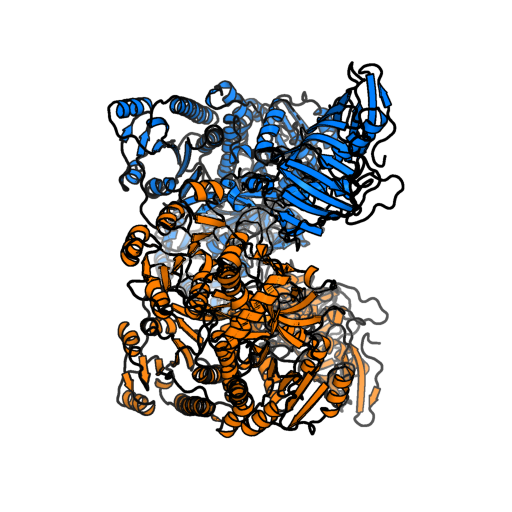.817 53.065 1.00 128.40 2543 THR B C 1
ATOM 8161 O O . THR B 1 69 ? 44.749 34.788 53.763 1.00 129.04 2543 THR B O 1
ATOM 8165 N N . LEU B 1 70 ? 43.306 33.142 53.208 1.00 129.90 2544 LEU B N 1
ATOM 8166 C CA . LEU B 1 70 ? 42.311 33.468 54.219 1.00 129.93 2544 LEU B CA 1
ATOM 8167 C C . LEU B 1 70 ? 42.354 32.401 55.299 1.00 130.96 2544 LEU B C 1
ATOM 8168 O O . LEU B 1 70 ? 42.227 31.209 55.000 1.00 130.55 2544 LEU B O 1
ATOM 8173 N N . ASP B 1 71 ? 42.534 32.825 56.549 1.00 135.68 2545 ASP B N 1
ATOM 8174 C CA . ASP B 1 71 ? 42.722 31.894 57.655 1.00 136.88 2545 ASP B CA 1
ATOM 8175 C C . ASP B 1 71 ? 41.423 31.577 58.384 1.00 137.59 2545 ASP B C 1
ATOM 8176 O O . ASP B 1 71 ? 41.127 30.404 58.637 1.00 137.54 2545 ASP B O 1
ATOM 8181 N N . ALA B 1 72 ? 40.632 32.593 58.719 1.00 131.30 2546 ALA B N 1
ATOM 8182 C CA . ALA B 1 72 ? 39.397 32.369 59.459 1.00 132.80 2546 ALA B CA 1
ATOM 8183 C C . ALA B 1 72 ? 38.429 33.525 59.247 1.00 133.17 2546 ALA B C 1
ATOM 8184 O O . ALA B 1 72 ? 38.830 34.694 59.320 1.00 133.42 2546 ALA B O 1
ATOM 8186 N N . PRO B 1 73 ? 37.157 33.242 58.970 1.00 130.51 2547 PRO B N 1
ATOM 8187 C CA . PRO B 1 73 ? 36.216 34.317 58.643 1.00 130.87 2547 PRO B CA 1
ATOM 8188 C C . PRO B 1 73 ? 36.011 35.258 59.821 1.00 133.76 2547 PRO B C 1
ATOM 8189 O O . PRO B 1 73 ? 36.206 34.901 60.985 1.00 136.16 2547 PRO B O 1
ATOM 8193 N N . LEU B 1 74 ? 35.605 36.482 59.497 1.00 130.61 2548 LEU B N 1
ATOM 8194 C CA . LEU B 1 74 ? 35.321 37.510 60.489 1.00 133.31 2548 LEU B CA 1
ATOM 8195 C C . LEU B 1 74 ? 33.815 37.611 60.696 1.00 135.60 2548 LEU B C 1
ATOM 8196 O O . LEU B 1 74 ? 33.086 38.012 59.784 1.00 134.14 2548 LEU B O 1
ATOM 8201 N N . VAL B 1 75 ? 33.359 37.271 61.902 1.00 136.81 2549 VAL B N 1
ATOM 8202 C CA . VAL B 1 75 ? 31.937 37.228 62.221 1.00 139.79 2549 VAL B CA 1
ATOM 8203 C C . VAL B 1 75 ? 31.484 38.609 62.658 1.00 141.53 2549 VAL B C 1
ATOM 8204 O O . VAL B 1 75 ? 32.238 39.382 63.260 1.00 141.93 2549 VAL B O 1
ATOM 8208 N N . VAL B 1 76 ? 30.250 38.945 62.313 1.00 144.74 2550 VAL B N 1
ATOM 8209 C CA . VAL B 1 76 ? 29.647 40.198 62.733 1.00 146.42 2550 VAL B CA 1
ATOM 8210 C C . VAL B 1 76 ? 28.602 39.920 63.804 1.00 151.55 2550 VAL B C 1
ATOM 8211 O O . VAL B 1 76 ? 27.569 39.296 63.531 1.00 153.06 2550 VAL B O 1
ATOM 8215 N N . ALA B 1 77 ? 28.855 40.395 65.018 1.00 164.95 2551 ALA B N 1
ATOM 8216 C CA . ALA B 1 77 ? 27.784 40.530 65.998 1.00 169.67 2551 ALA B CA 1
ATOM 8217 C C . ALA B 1 77 ? 27.030 41.795 65.607 1.00 169.09 2551 ALA B C 1
ATOM 8218 O O . ALA B 1 77 ? 27.638 42.865 65.502 1.00 166.83 2551 ALA B O 1
ATOM 8220 N N . ASP B 1 78 ? 25.719 41.672 65.382 1.00 177.72 2552 ASP B N 1
ATOM 8221 C CA . ASP B 1 78 ? 24.956 42.701 64.674 1.00 176.10 2552 ASP B CA 1
ATOM 8222 C C . ASP B 1 78 ? 25.279 44.128 65.103 1.00 175.05 2552 ASP B C 1
ATOM 8223 O O . ASP B 1 78 ? 25.859 44.888 64.320 1.00 170.64 2552 ASP B O 1
ATOM 8228 N N . GLU B 1 79 ? 24.925 44.512 66.329 1.00 179.27 2553 GLU B N 1
ATOM 8229 C CA . GLU B 1 79 ? 25.168 45.889 66.743 1.00 179.72 2553 GLU B CA 1
ATOM 8230 C C . GLU B 1 79 ? 26.658 46.191 66.832 1.00 178.24 2553 GLU B C 1
ATOM 8231 O O . GLU B 1 79 ? 27.175 47.049 66.105 1.00 175.46 2553 GLU B O 1
ATOM 8237 N N . SER B 1 80 ? 27.362 45.481 67.713 1.00 182.35 2554 SER B N 1
ATOM 8238 C CA . SER B 1 80 ? 28.742 45.815 68.049 1.00 182.54 2554 SER B CA 1
ATOM 8239 C C . SER B 1 80 ? 29.639 45.812 66.820 1.00 176.15 2554 SER B C 1
ATOM 8240 O O . SER B 1 80 ? 29.678 44.842 66.057 1.00 172.76 2554 SER B O 1
ATOM 8243 N N . ALA B 1 81 ? 30.357 46.916 66.640 1.00 174.20 2555 ALA B N 1
ATOM 8244 C CA . ALA B 1 81 ? 31.343 47.089 65.590 1.00 169.33 2555 ALA B CA 1
ATOM 8245 C C . ALA B 1 81 ? 32.612 46.291 65.895 1.00 168.69 2555 ALA B C 1
ATOM 8246 O O . ALA B 1 81 ? 32.768 45.710 66.969 1.00 172.29 2555 ALA B O 1
ATOM 8248 N N . ALA B 1 82 ? 33.514 46.226 64.912 1.00 162.57 2556 ALA B N 1
ATOM 8249 C CA . ALA B 1 82 ? 34.774 45.510 65.074 1.00 161.95 2556 ALA B CA 1
ATOM 8250 C C . ALA B 1 82 ? 35.903 46.334 64.471 1.00 160.86 2556 ALA B C 1
ATOM 8251 O O . ALA B 1 82 ? 35.741 46.937 63.406 1.00 157.97 2556 ALA B O 1
ATOM 8253 N N . GLN B 1 83 ? 37.048 46.349 65.151 1.00 158.00 2557 GLN B N 1
ATOM 8254 C CA . GLN B 1 83 ? 38.243 46.990 64.618 1.00 158.04 2557 GLN B CA 1
ATOM 8255 C C . GLN B 1 83 ? 38.970 46.057 63.656 1.00 153.04 2557 GLN B C 1
ATOM 8256 O O . GLN B 1 83 ? 38.998 44.840 63.854 1.00 151.60 2557 GLN B O 1
ATOM 8262 N N . LEU B 1 84 ? 39.565 46.633 62.613 1.00 147.11 2558 LEU B N 1
ATOM 8263 C CA . LEU B 1 84 ? 40.322 45.870 61.630 1.00 143.09 2558 LEU B CA 1
ATOM 8264 C C . LEU B 1 84 ? 41.670 46.530 61.382 1.00 145.59 2558 LEU B C 1
ATOM 8265 O O . LEU B 1 84 ? 41.763 47.759 61.316 1.00 148.38 2558 LEU B O 1
ATOM 8270 N N . ARG B 1 85 ? 42.705 45.710 61.198 1.00 143.76 2559 ARG B N 1
ATOM 8271 C CA . ARG B 1 85 ? 44.041 46.203 60.891 1.00 146.27 2559 ARG B CA 1
ATOM 8272 C C . ARG B 1 85 ? 44.549 45.535 59.625 1.00 142.36 2559 ARG B C 1
ATOM 8273 O O . ARG B 1 85 ? 44.543 44.305 59.521 1.00 139.77 2559 ARG B O 1
ATOM 8281 N N . LEU B 1 86 ? 44.989 46.348 58.671 1.00 140.13 2560 LEU B N 1
ATOM 8282 C CA . LEU B 1 86 ? 45.728 45.880 57.510 1.00 138.08 2560 LEU B CA 1
ATOM 8283 C C . LEU B 1 86 ? 47.144 46.413 57.611 1.00 142.88 2560 LEU B C 1
ATOM 8284 O O . LEU B 1 86 ? 47.343 47.622 57.766 1.00 146.42 2560 LEU B O 1
ATOM 8289 N N . VAL B 1 87 ? 48.123 45.523 57.527 1.00 140.48 2561 VAL B N 1
ATOM 8290 C CA . VAL B 1 87 ? 49.521 45.918 57.491 1.00 145.15 2561 VAL B CA 1
ATOM 8291 C C . VAL B 1 87 ? 50.080 45.511 56.140 1.00 143.43 2561 VAL B C 1
ATOM 8292 O O . VAL B 1 87 ? 49.896 44.369 55.703 1.00 140.03 2561 VAL B O 1
ATOM 8296 N N . VAL B 1 88 ? 50.763 46.440 55.485 1.00 142.59 2562 VAL B N 1
ATOM 8297 C CA . VAL B 1 88 ? 51.425 46.190 54.215 1.00 142.34 2562 VAL B CA 1
ATOM 8298 C C . VAL B 1 88 ? 52.920 46.245 54.481 1.00 148.05 2562 VAL B C 1
ATOM 8299 O O . VAL B 1 88 ? 53.411 47.202 55.089 1.00 152.71 2562 VAL B O 1
ATOM 8303 N N . GLY B 1 89 ? 53.640 45.220 54.039 1.00 143.83 2563 GLY B N 1
ATOM 8304 C CA . GLY B 1 89 ? 55.049 45.120 54.327 1.00 149.49 2563 GLY B CA 1
ATOM 8305 C C . GLY B 1 89 ? 55.877 46.007 53.427 1.00 153.45 2563 GLY B C 1
ATOM 8306 O O . GLY B 1 89 ? 55.405 46.505 52.399 1.00 151.49 2563 GLY B O 1
ATOM 8307 N N . PRO B 1 90 ? 57.136 46.227 53.798 1.00 158.88 2564 PRO B N 1
ATOM 8308 C CA . PRO B 1 90 ? 58.016 47.037 52.956 1.00 163.58 2564 PRO B CA 1
ATOM 8309 C C . PRO B 1 90 ? 58.367 46.327 51.660 1.00 162.79 2564 PRO B C 1
ATOM 8310 O O . PRO B 1 90 ? 58.319 45.100 51.545 1.00 160.25 2564 PRO B O 1
ATOM 8314 N N . ALA B 1 91 ? 58.723 47.137 50.670 1.00 165.58 2565 ALA B N 1
ATOM 8315 C CA . ALA B 1 91 ? 59.037 46.639 49.339 1.00 165.69 2565 ALA B CA 1
ATOM 8316 C C . ALA B 1 91 ? 60.433 46.034 49.327 1.00 171.40 2565 ALA B C 1
ATOM 8317 O O . ALA B 1 91 ? 61.406 46.695 49.708 1.00 177.69 2565 ALA B O 1
ATOM 8319 N N . ASP B 1 92 ? 60.533 44.781 48.898 1.00 169.69 2566 ASP B N 1
ATOM 8320 C CA . ASP B 1 92 ? 61.833 44.145 48.757 1.00 175.49 2566 ASP B CA 1
ATOM 8321 C C . ASP B 1 92 ? 62.455 44.644 47.454 1.00 179.88 2566 ASP B C 1
ATOM 8322 O O . ASP B 1 92 ? 61.982 45.607 46.844 1.00 179.16 2566 ASP B O 1
ATOM 8327 N N . ALA B 1 93 ? 63.528 43.996 47.006 1.00 185.07 2567 ALA B N 1
ATOM 8328 C CA . ALA B 1 93 ? 64.205 44.443 45.796 1.00 190.35 2567 ALA B CA 1
ATOM 8329 C C . ALA B 1 93 ? 63.354 44.300 44.539 1.00 186.22 2567 ALA B C 1
ATOM 8330 O O . ALA B 1 93 ? 63.716 44.876 43.507 1.00 190.29 2567 ALA B O 1
ATOM 8332 N N . GLU B 1 94 ? 62.236 43.573 44.594 1.00 178.77 2568 GLU B N 1
ATOM 8333 C CA . GLU B 1 94 ? 61.433 43.301 43.408 1.00 175.06 2568 GLU B CA 1
ATOM 8334 C C . GLU B 1 94 ? 60.028 43.882 43.481 1.00 168.27 2568 GLU B C 1
ATOM 8335 O O . GLU B 1 94 ? 59.216 43.620 42.584 1.00 164.58 2568 GLU B O 1
ATOM 8341 N N . GLY B 1 95 ? 59.714 44.660 44.510 1.00 167.87 2569 GLY B N 1
ATOM 8342 C CA . GLY B 1 95 ? 58.374 45.171 44.656 1.00 161.89 2569 GLY B CA 1
ATOM 8343 C C . GLY B 1 95 ? 57.444 44.281 45.447 1.00 155.39 2569 GLY B C 1
ATOM 8344 O O . GLY B 1 95 ? 56.267 44.631 45.605 1.00 150.53 2569 GLY B O 1
ATOM 8345 N N . ARG B 1 96 ? 57.923 43.143 45.947 1.00 157.04 2570 ARG B N 1
ATOM 8346 C CA . ARG B 1 96 ? 57.055 42.273 46.722 1.00 151.50 2570 ARG B CA 1
ATOM 8347 C C . ARG B 1 96 ? 56.809 42.902 48.083 1.00 151.04 2570 ARG B C 1
ATOM 8348 O O . ARG B 1 96 ? 57.704 43.508 48.677 1.00 156.07 2570 ARG B O 1
ATOM 8356 N N . ARG B 1 97 ? 55.584 42.759 48.577 1.00 147.21 2571 ARG B N 1
ATOM 8357 C CA . ARG B 1 97 ? 55.204 43.339 49.855 1.00 146.77 2571 ARG B CA 1
ATOM 8358 C C . ARG B 1 97 ? 54.359 42.339 50.622 1.00 142.29 2571 ARG B C 1
ATOM 8359 O O . ARG B 1 97 ? 53.416 41.770 50.067 1.00 137.64 2571 ARG B O 1
ATOM 8367 N N . GLN B 1 98 ? 54.690 42.134 51.893 1.00 146.23 2572 GLN B N 1
ATOM 8368 C CA . GLN B 1 98 ? 53.898 41.229 52.701 1.00 142.79 2572 GLN B CA 1
ATOM 8369 C C . GLN B 1 98 ? 52.556 41.868 53.035 1.00 138.73 2572 GLN B C 1
ATOM 8370 O O . GLN B 1 98 ? 52.316 43.052 52.782 1.00 139.12 2572 GLN B O 1
ATOM 8376 N N . LEU B 1 99 ? 51.672 41.064 53.615 1.00 144.07 2573 LEU B N 1
ATOM 8377 C CA . LEU B 1 99 ? 50.320 41.519 53.895 1.00 140.39 2573 LEU B CA 1
ATOM 8378 C C . LEU B 1 99 ? 49.709 40.621 54.959 1.00 139.10 2573 LEU B C 1
ATOM 8379 O O . LEU B 1 99 ? 49.901 39.404 54.932 1.00 138.70 2573 LEU B O 1
ATOM 8384 N N . THR B 1 100 ? 48.970 41.236 55.882 1.00 142.90 2574 THR B N 1
ATOM 8385 C CA . THR B 1 100 ? 48.198 40.531 56.897 1.00 141.94 2574 THR B CA 1
ATOM 8386 C C . THR B 1 100 ? 46.958 41.358 57.197 1.00 140.10 2574 THR B C 1
ATOM 8387 O O . THR B 1 100 ? 46.996 42.589 57.135 1.00 141.49 2574 THR B O 1
ATOM 8391 N N . VAL B 1 101 ? 45.861 40.679 57.538 1.00 139.28 2575 VAL B N 1
ATOM 8392 C CA . VAL B 1 101 ? 44.626 41.338 57.953 1.00 138.20 2575 VAL B CA 1
ATOM 8393 C C . VAL B 1 101 ? 44.214 40.762 59.300 1.00 140.19 2575 VAL B C 1
ATOM 8394 O O . VAL B 1 101 ? 44.213 39.540 59.486 1.00 139.90 2575 VAL B O 1
ATOM 8398 N N . HIS B 1 102 ? 43.861 41.641 60.232 1.00 143.99 2576 HIS B N 1
ATOM 8399 C CA . HIS B 1 102 ? 43.641 41.286 61.625 1.00 147.29 2576 HIS B CA 1
ATOM 8400 C C . HIS B 1 102 ? 42.432 42.037 62.156 1.00 147.88 2576 HIS B C 1
ATOM 8401 O O . HIS B 1 102 ? 42.116 43.137 61.696 1.00 147.27 2576 HIS B O 1
ATOM 8408 N N . SER B 1 103 ? 41.751 41.432 63.128 1.00 150.03 2577 SER B N 1
ATOM 8409 C CA . SER B 1 103 ? 40.540 42.029 63.667 1.00 151.21 2577 SER B CA 1
ATOM 8410 C C . SER B 1 103 ? 40.371 41.699 65.142 1.00 156.12 2577 SER B C 1
ATOM 8411 O O . SER B 1 103 ? 40.806 40.646 65.618 1.00 157.43 2577 SER B O 1
ATOM 8414 N N . ARG B 1 104 ? 39.736 42.625 65.860 1.00 155.24 2578 ARG B N 1
ATOM 8415 C CA . ARG B 1 104 ? 39.400 42.436 67.264 1.00 160.51 2578 ARG B CA 1
ATOM 8416 C C . ARG B 1 104 ? 38.119 43.202 67.562 1.00 162.01 2578 ARG B C 1
ATOM 8417 O O . ARG B 1 104 ? 37.896 44.286 67.016 1.00 160.90 2578 ARG B O 1
ATOM 8425 N N . ALA B 1 105 ? 37.276 42.618 68.412 1.00 165.32 2579 ALA B N 1
ATOM 8426 C CA . ALA B 1 105 ? 35.973 43.201 68.702 1.00 167.16 2579 ALA B CA 1
ATOM 8427 C C . ALA B 1 105 ? 36.122 44.580 69.333 1.00 171.63 2579 ALA B C 1
ATOM 8428 O O . ALA B 1 105 ? 37.035 44.823 70.128 1.00 176.11 2579 ALA B O 1
ATOM 8430 N N . ASP B 1 106 ? 35.222 45.489 68.960 1.00 169.04 2580 ASP B N 1
ATOM 8431 C CA . ASP B 1 106 ? 35.293 46.868 69.429 1.00 173.98 2580 ASP B CA 1
ATOM 8432 C C . ASP B 1 106 ? 35.201 46.929 70.950 1.00 181.80 2580 ASP B C 1
ATOM 8433 O O . ASP B 1 106 ? 34.325 46.309 71.560 1.00 183.65 2580 ASP B O 1
ATOM 8438 N N . GLY B 1 107 ? 36.115 47.682 71.560 1.00 177.75 2581 GLY B N 1
ATOM 8439 C CA . GLY B 1 107 ? 36.120 47.898 72.992 1.00 186.03 2581 GLY B CA 1
ATOM 8440 C C . GLY B 1 107 ? 36.706 46.784 73.834 1.00 188.22 2581 GLY B C 1
ATOM 8441 O O . GLY B 1 107 ? 36.857 46.971 75.049 1.00 195.73 2581 GLY B O 1
ATOM 8442 N N . ALA B 1 108 ? 37.028 45.632 73.246 1.00 187.44 2582 ALA B N 1
ATOM 8443 C CA . ALA B 1 108 ? 37.625 44.530 73.991 1.00 189.74 2582 ALA B CA 1
ATOM 8444 C C . ALA B 1 108 ? 38.921 44.979 74.668 1.00 195.06 2582 ALA B C 1
ATOM 8445 O O . ALA B 1 108 ? 39.510 46.007 74.323 1.00 195.43 2582 ALA B O 1
ATOM 8447 N N . ASP B 1 109 ? 39.377 44.190 75.639 1.00 194.78 2583 ASP B N 1
ATOM 8448 C CA . ASP B 1 109 ? 40.548 44.607 76.395 1.00 200.83 2583 ASP B CA 1
ATOM 8449 C C . ASP B 1 109 ? 41.799 44.516 75.528 1.00 196.63 2583 ASP B C 1
ATOM 8450 O O . ASP B 1 109 ? 41.902 43.681 74.626 1.00 190.20 2583 ASP B O 1
ATOM 8455 N N . ALA B 1 110 ? 42.760 45.400 75.816 1.00 200.38 2584 ALA B N 1
ATOM 8456 C CA . ALA B 1 110 ? 43.989 45.463 75.036 1.00 197.54 2584 ALA B CA 1
ATOM 8457 C C . ALA B 1 110 ? 44.848 44.216 75.183 1.00 197.47 2584 ALA B C 1
ATOM 8458 O O . ALA B 1 110 ? 45.636 43.912 74.281 1.00 193.26 2584 ALA B O 1
ATOM 8460 N N . ASP B 1 111 ? 44.706 43.484 76.287 1.00 197.43 2585 ASP B N 1
ATOM 8461 C CA . ASP B 1 111 ? 45.518 42.295 76.516 1.00 198.44 2585 ASP B CA 1
ATOM 8462 C C . ASP B 1 111 ? 44.975 41.064 75.798 1.00 192.05 2585 ASP B C 1
ATOM 8463 O O . ASP B 1 111 ? 45.705 40.078 75.651 1.00 191.53 2585 ASP B O 1
ATOM 8468 N N . THR B 1 112 ? 43.718 41.094 75.360 1.00 197.21 2586 THR B N 1
ATOM 8469 C CA . THR B 1 112 ? 43.181 40.028 74.523 1.00 190.74 2586 THR B CA 1
ATOM 8470 C C . THR B 1 112 ? 43.709 40.189 73.103 1.00 183.84 2586 THR B C 1
ATOM 8471 O O . THR B 1 112 ? 43.820 41.306 72.591 1.00 182.39 2586 THR B O 1
ATOM 8475 N N . ALA B 1 113 ? 44.033 39.067 72.468 1.00 181.20 2587 ALA B N 1
ATOM 8476 C CA . ALA B 1 113 ? 44.742 39.093 71.199 1.00 175.96 2587 ALA B CA 1
ATOM 8477 C C . ALA B 1 113 ? 43.782 39.227 70.018 1.00 168.79 2587 ALA B C 1
ATOM 8478 O O . ALA B 1 113 ? 42.560 39.160 70.153 1.00 167.72 2587 ALA B O 1
ATOM 8480 N N . TRP B 1 114 ? 44.374 39.418 68.843 1.00 167.02 2588 TRP B N 1
ATOM 8481 C CA . TRP B 1 114 ? 43.670 39.671 67.594 1.00 160.69 2588 TRP B CA 1
ATOM 8482 C C . TRP B 1 114 ? 43.528 38.382 66.796 1.00 156.37 2588 TRP B C 1
ATOM 8483 O O . TRP B 1 114 ? 44.440 37.551 66.774 1.00 157.42 2588 TRP B O 1
ATOM 8494 N N . THR B 1 115 ? 42.384 38.218 66.137 1.00 154.77 2589 THR B N 1
ATOM 8495 C CA . THR B 1 115 ? 42.219 37.114 65.204 1.00 150.72 2589 THR B CA 1
ATOM 8496 C C . THR B 1 115 ? 42.761 37.502 63.833 1.00 146.57 2589 THR B C 1
ATOM 8497 O O . THR B 1 115 ? 42.536 38.616 63.352 1.00 145.06 2589 THR B O 1
ATOM 8501 N N . ARG B 1 116 ? 43.486 36.578 63.208 1.00 145.24 2590 ARG B N 1
ATOM 8502 C CA . ARG B 1 116 ? 44.053 36.791 61.883 1.00 141.98 2590 ARG B CA 1
ATOM 8503 C C . ARG B 1 116 ? 43.149 36.173 60.828 1.00 137.60 2590 ARG B C 1
ATOM 8504 O O . ARG B 1 116 ? 42.798 34.993 60.919 1.00 137.28 2590 ARG B O 1
ATOM 8512 N N . HIS B 1 117 ? 42.777 36.973 59.830 1.00 138.47 2591 HIS B N 1
ATOM 8513 C CA . HIS B 1 117 ? 41.843 36.543 58.800 1.00 136.28 2591 HIS B CA 1
ATOM 8514 C C . HIS B 1 117 ? 42.472 36.379 57.430 1.00 134.08 2591 HIS B C 1
ATOM 8515 O O . HIS B 1 117 ? 42.004 35.550 56.646 1.00 132.69 2591 HIS B O 1
ATOM 8522 N N . ALA B 1 118 ? 43.527 37.129 57.125 1.00 133.21 2592 ALA B N 1
ATOM 8523 C CA . ALA B 1 118 ? 44.102 37.084 55.793 1.00 131.87 2592 ALA B CA 1
ATOM 8524 C C . ALA B 1 118 ? 45.557 37.505 55.850 1.00 133.37 2592 ALA B C 1
ATOM 8525 O O . ALA B 1 118 ? 45.915 38.441 56.566 1.00 134.87 2592 ALA B O 1
ATOM 8527 N N . GLN B 1 119 ? 46.383 36.799 55.089 1.00 131.63 2593 GLN B N 1
ATOM 8528 C CA . GLN B 1 119 ? 47.772 37.164 54.880 1.00 133.95 2593 GLN B CA 1
ATOM 8529 C C . GLN B 1 119 ? 48.148 36.816 53.450 1.00 133.34 2593 GLN B C 1
ATOM 8530 O O . GLN B 1 119 ? 47.650 35.841 52.883 1.00 132.23 2593 GLN B O 1
ATOM 8536 N N . GLY B 1 120 ? 49.026 37.622 52.875 1.00 132.94 2594 GLY B N 1
ATOM 8537 C CA . GLY B 1 120 ? 49.404 37.423 51.495 1.00 133.42 2594 GLY B CA 1
ATOM 8538 C C . GLY B 1 120 ? 50.657 38.189 51.145 1.00 136.70 2594 GLY B C 1
ATOM 8539 O O . GLY B 1 120 ? 51.381 38.662 52.022 1.00 139.83 2594 GLY B O 1
ATOM 8540 N N . THR B 1 121 ? 50.883 38.332 49.839 1.00 134.42 2595 THR B N 1
ATOM 8541 C CA . THR B 1 121 ? 52.072 38.988 49.305 1.00 138.18 2595 THR B CA 1
ATOM 8542 C C . THR B 1 121 ? 51.690 39.687 48.010 1.00 138.22 2595 THR B C 1
ATOM 8543 O O . THR B 1 121 ? 51.072 39.076 47.134 1.00 137.21 2595 THR B O 1
ATOM 8547 N N . LEU B 1 122 ? 52.062 40.960 47.893 1.00 139.13 2596 LEU B N 1
ATOM 8548 C CA . LEU B 1 122 ? 51.680 41.807 46.772 1.00 139.96 2596 LEU B CA 1
ATOM 8549 C C . LEU B 1 122 ? 52.898 42.069 45.888 1.00 144.32 2596 LEU B C 1
ATOM 8550 O O . LEU B 1 122 ? 54.034 42.049 46.365 1.00 147.33 2596 LEU B O 1
ATOM 8555 N N . VAL B 1 123 ? 52.663 42.329 44.601 1.00 140.14 2597 VAL B N 1
ATOM 8556 C CA . VAL B 1 123 ? 53.748 42.492 43.628 1.00 144.60 2597 VAL B CA 1
ATOM 8557 C C . VAL B 1 123 ? 53.397 43.586 42.628 1.00 146.58 2597 VAL B C 1
ATOM 8558 O O . VAL B 1 123 ? 52.222 43.935 42.448 1.00 144.25 2597 VAL B O 1
ATOM 8562 N N . PRO B 1 124 ? 54.403 44.114 41.923 1.00 149.80 2598 PRO B N 1
ATOM 8563 C CA . PRO B 1 124 ? 54.132 45.035 40.812 1.00 152.49 2598 PRO B CA 1
ATOM 8564 C C . PRO B 1 124 ? 53.436 44.314 39.669 1.00 152.12 2598 PRO B C 1
ATOM 8565 O O . PRO B 1 124 ? 53.502 43.091 39.540 1.00 151.00 2598 PRO B O 1
ATOM 8569 N N . ALA B 1 125 ? 52.745 45.088 38.832 1.00 161.58 2599 ALA B N 1
ATOM 8570 C CA . ALA B 1 125 ? 52.027 44.498 37.710 1.00 161.59 2599 ALA B CA 1
ATOM 8571 C C . ALA B 1 125 ? 52.160 45.335 36.448 1.00 166.18 2599 ALA B C 1
ATOM 8572 O O . ALA B 1 125 ? 52.028 46.562 36.491 1.00 167.61 2599 ALA B O 1
ATOM 8574 N N . ASP B 1 126 ? 52.437 44.663 35.330 1.00 177.84 2600 ASP B N 1
ATOM 8575 C CA . ASP B 1 126 ? 52.477 45.315 34.028 1.00 182.25 2600 ASP B CA 1
ATOM 8576 C C . ASP B 1 126 ? 51.104 45.162 33.384 1.00 180.55 2600 ASP B C 1
ATOM 8577 O O . ASP B 1 126 ? 50.691 44.052 33.039 1.00 178.78 2600 ASP B O 1
ATOM 8582 N N . ALA B 1 127 ? 50.393 46.270 33.211 1.00 190.46 2601 ALA B N 1
ATOM 8583 C CA . ALA B 1 127 ? 49.121 46.198 32.508 1.00 189.47 2601 ALA B CA 1
ATOM 8584 C C . ALA B 1 127 ? 49.269 46.363 31.002 1.00 194.12 2601 ALA B C 1
ATOM 8585 O O . ALA B 1 127 ? 48.311 46.087 30.270 1.00 193.61 2601 ALA B O 1
ATOM 8587 N N . ASP B 1 128 ? 50.437 46.821 30.536 1.00 193.82 2602 ASP B N 1
ATOM 8588 C CA . ASP B 1 128 ? 50.672 47.014 29.106 1.00 198.21 2602 ASP B CA 1
ATOM 8589 C C . ASP B 1 128 ? 50.363 45.748 28.315 1.00 197.13 2602 ASP B C 1
ATOM 8590 O O . ASP B 1 128 ? 49.764 45.810 27.234 1.00 198.41 2602 ASP B O 1
ATOM 8595 N N . ALA B 1 129 ? 50.739 44.590 28.852 1.00 199.57 2603 ALA B N 1
ATOM 8596 C CA . ALA B 1 129 ? 50.481 43.316 28.191 1.00 198.88 2603 ALA B CA 1
ATOM 8597 C C . ALA B 1 129 ? 49.021 42.933 28.389 1.00 195.09 2603 ALA B C 1
ATOM 8598 O O . ALA B 1 129 ? 48.574 42.727 29.524 1.00 191.19 2603 ALA B O 1
ATOM 8600 N N . ALA B 1 130 ? 48.284 42.851 27.283 1.00 199.38 2604 ALA B N 1
ATOM 8601 C CA . ALA B 1 130 ? 46.853 42.559 27.289 1.00 196.53 2604 ALA B CA 1
ATOM 8602 C C . ALA B 1 130 ? 46.098 43.603 28.115 1.00 194.49 2604 ALA B C 1
ATOM 8603 O O . ALA B 1 130 ? 45.416 43.295 29.096 1.00 190.46 2604 ALA B O 1
ATOM 8605 N N . TRP B 1 131 ? 46.243 44.859 27.681 1.00 192.03 2605 TRP B N 1
ATOM 8606 C CA . TRP B 1 131 ? 45.496 45.966 28.267 1.00 191.13 2605 TRP B CA 1
ATOM 8607 C C . TRP B 1 131 ? 44.014 45.655 28.214 1.00 188.32 2605 TRP B C 1
ATOM 8608 O O . TRP B 1 131 ? 43.282 45.837 29.192 1.00 184.93 2605 TRP B O 1
ATOM 8619 N N . SER B 1 132 ? 43.567 45.178 27.061 1.00 187.20 2606 SER B N 1
ATOM 8620 C CA . SER B 1 132 ? 42.182 44.891 26.760 1.00 185.38 2606 SER B CA 1
ATOM 8621 C C . SER B 1 132 ? 42.064 43.390 26.555 1.00 183.80 2606 SER B C 1
ATOM 8622 O O . SER B 1 132 ? 43.023 42.725 26.153 1.00 185.40 2606 SER B O 1
ATOM 8625 N N . GLY B 1 133 ? 40.890 42.860 26.854 1.00 179.96 2607 GLY B N 1
ATOM 8626 C CA . GLY B 1 133 ? 40.654 41.443 26.697 1.00 178.66 2607 GLY B CA 1
ATOM 8627 C C . GLY B 1 133 ? 40.178 41.188 25.289 1.00 181.36 2607 GLY B C 1
ATOM 8628 O O . GLY B 1 133 ? 40.691 41.795 24.342 1.00 184.71 2607 GLY B O 1
ATOM 8629 N N . GLU B 1 134 ? 39.294 40.222 25.125 1.00 181.56 2608 GLU B N 1
ATOM 8630 C CA . GLU B 1 134 ? 38.597 40.085 23.858 1.00 183.71 2608 GLU B CA 1
ATOM 8631 C C . GLU B 1 134 ? 37.261 40.811 23.984 1.00 182.03 2608 GLU B C 1
ATOM 8632 O O . GLU B 1 134 ? 36.273 40.194 24.400 1.00 179.68 2608 GLU B O 1
ATOM 8638 N N . PRO B 1 135 ? 37.172 42.109 23.655 1.00 175.37 2609 PRO B N 1
ATOM 8639 C CA . PRO B 1 135 ? 35.897 42.812 23.866 1.00 174.01 2609 PRO B CA 1
ATOM 8640 C C . PRO B 1 135 ? 34.842 42.518 22.815 1.00 174.44 2609 PRO B C 1
ATOM 8641 O O . PRO B 1 135 ? 33.650 42.703 23.096 1.00 173.09 2609 PRO B O 1
ATOM 8645 N N . GLY B 1 136 ? 35.231 42.031 21.639 1.00 171.05 2610 GLY B N 1
ATOM 8646 C CA . GLY B 1 136 ? 34.283 41.823 20.566 1.00 171.67 2610 GLY B CA 1
ATOM 8647 C C . GLY B 1 136 ? 34.124 40.349 20.276 1.00 172.47 2610 GLY B C 1
ATOM 8648 O O . GLY B 1 136 ? 34.960 39.751 19.591 1.00 175.34 2610 GLY B O 1
ATOM 8649 N N . ALA B 1 137 ? 33.039 39.766 20.766 1.00 156.37 2611 ALA B N 1
ATOM 8650 C CA . ALA B 1 137 ? 32.783 38.341 20.629 1.00 157.00 2611 ALA B CA 1
ATOM 8651 C C . ALA B 1 137 ? 31.369 38.040 21.103 1.00 154.54 2611 ALA B C 1
ATOM 8652 O O . ALA B 1 137 ? 30.914 38.617 22.100 1.00 151.99 2611 ALA B O 1
ATOM 8654 N N . PRO B 1 138 ? 30.634 37.183 20.393 1.00 144.88 2612 PRO B N 1
ATOM 8655 C CA . PRO B 1 138 ? 29.303 36.766 20.862 1.00 142.69 2612 PRO B CA 1
ATOM 8656 C C . PRO B 1 138 ? 29.322 36.299 22.309 1.00 139.83 2612 PRO B C 1
ATOM 8657 O O . PRO B 1 138 ? 29.994 35.318 22.645 1.00 139.87 2612 PRO B O 1
ATOM 8661 N N . TRP B 1 139 ? 28.600 37.001 23.172 1.00 129.73 2613 TRP B N 1
ATOM 8662 C CA . TRP B 1 139 ? 28.570 36.692 24.599 1.00 126.76 2613 TRP B CA 1
ATOM 8663 C C . TRP B 1 139 ? 27.116 36.650 25.047 1.00 125.54 2613 TRP B C 1
ATOM 8664 O O . TRP B 1 139 ? 26.453 37.708 25.074 1.00 125.77 2613 TRP B O 1
ATOM 8675 N N . PRO B 1 140 ? 26.569 35.478 25.409 1.00 122.25 2614 PRO B N 1
ATOM 8676 C CA . PRO B 1 140 ? 27.194 34.189 25.727 1.00 120.82 2614 PRO B CA 1
ATOM 8677 C C . PRO B 1 140 ? 27.667 33.449 24.484 1.00 124.11 2614 PRO B C 1
ATOM 8678 O O . PRO B 1 140 ? 27.034 33.582 23.436 1.00 126.71 2614 PRO B O 1
ATOM 8682 N N . PRO B 1 141 ? 28.769 32.699 24.591 1.00 119.41 2615 PRO B N 1
ATOM 8683 C CA . PRO B 1 141 ? 29.227 31.901 23.444 1.00 123.40 2615 PRO B CA 1
ATOM 8684 C C . PRO B 1 141 ? 28.141 30.971 22.927 1.00 124.48 2615 PRO B C 1
ATOM 8685 O O . PRO B 1 141 ? 27.227 30.602 23.669 1.00 121.65 2615 PRO B O 1
ATOM 8689 N N . ALA B 1 142 ? 28.230 30.597 21.651 1.00 126.91 2616 ALA B N 1
ATOM 8690 C CA . ALA B 1 142 ? 27.224 29.729 21.053 1.00 128.36 2616 ALA B CA 1
ATOM 8691 C C . ALA B 1 142 ? 27.155 28.387 21.772 1.00 126.18 2616 ALA B C 1
ATOM 8692 O O . ALA B 1 142 ? 28.179 27.797 22.128 1.00 125.50 2616 ALA B O 1
ATOM 8694 N N . GLY B 1 143 ? 25.932 27.917 22.004 1.00 128.75 2617 GLY B N 1
ATOM 8695 C CA . GLY B 1 143 ? 25.719 26.592 22.550 1.00 126.74 2617 GLY B CA 1
ATOM 8696 C C . GLY B 1 143 ? 25.796 26.483 24.055 1.00 121.40 2617 GLY B C 1
ATOM 8697 O O . GLY B 1 143 ? 25.869 25.364 24.574 1.00 119.04 2617 GLY B O 1
ATOM 8698 N N . ALA B 1 144 ? 25.788 27.600 24.775 1.00 121.25 2618 ALA B N 1
ATOM 8699 C CA . ALA B 1 144 ? 25.778 27.552 26.229 1.00 116.17 2618 ALA B CA 1
ATOM 8700 C C . ALA B 1 144 ? 24.364 27.323 26.748 1.00 115.40 2618 ALA B C 1
ATOM 8701 O O . ALA B 1 144 ? 23.400 27.910 26.249 1.00 118.14 2618 ALA B O 1
ATOM 8703 N N . GLU B 1 145 ? 24.245 26.465 27.755 1.00 113.67 2619 GLU B N 1
ATOM 8704 C CA . GLU B 1 145 ? 22.938 26.147 28.322 1.00 113.40 2619 GLU B CA 1
ATOM 8705 C C . GLU B 1 145 ? 22.542 27.211 29.336 1.00 111.06 2619 GLU B C 1
ATOM 8706 O O . GLU B 1 145 ? 23.299 27.460 30.279 1.00 107.13 2619 GLU B O 1
ATOM 8712 N N . PRO B 1 146 ? 21.385 27.851 29.190 1.00 108.99 2620 PRO B N 1
ATOM 8713 C CA . PRO B 1 146 ? 20.912 28.759 30.239 1.00 106.82 2620 PRO B CA 1
ATOM 8714 C C . PRO B 1 146 ? 20.781 28.038 31.572 1.00 103.61 2620 PRO B C 1
ATOM 8715 O O . PRO B 1 146 ? 20.394 26.869 31.635 1.00 104.00 2620 PRO B O 1
ATOM 8719 N N . VAL B 1 147 ? 21.119 28.745 32.646 1.00 104.54 2621 VAL B N 1
ATOM 8720 C CA . VAL B 1 147 ? 20.999 28.229 34.003 1.00 102.22 2621 VAL B CA 1
ATOM 8721 C C . VAL B 1 147 ? 19.790 28.888 34.649 1.00 104.24 2621 VAL B C 1
ATOM 8722 O O . VAL B 1 147 ? 19.555 30.091 34.474 1.00 105.07 2621 VAL B O 1
ATOM 8726 N N . GLU B 1 148 ? 19.015 28.101 35.392 1.00 102.05 2622 GLU B N 1
ATOM 8727 C CA . GLU B 1 148 ? 17.765 28.579 35.974 1.00 104.41 2622 GLU B CA 1
ATOM 8728 C C . GLU B 1 148 ? 18.055 29.564 37.097 1.00 102.52 2622 GLU B C 1
ATOM 8729 O O . GLU B 1 148 ? 18.474 29.163 38.187 1.00 100.54 2622 GLU B O 1
ATOM 8735 N N . VAL B 1 149 ? 17.833 30.854 36.834 1.00 104.28 2623 VAL B N 1
ATOM 8736 C CA . VAL B 1 149 ? 18.052 31.881 37.849 1.00 102.13 2623 VAL B CA 1
ATOM 8737 C C . VAL B 1 149 ? 16.815 32.112 38.719 1.00 102.90 2623 VAL B C 1
ATOM 8738 O O . VAL B 1 149 ? 16.941 32.660 39.824 1.00 101.50 2623 VAL B O 1
ATOM 8742 N N . ALA B 1 150 ? 15.636 31.661 38.284 1.00 101.92 2624 ALA B N 1
ATOM 8743 C CA . ALA B 1 150 ? 14.429 31.818 39.089 1.00 102.86 2624 ALA B CA 1
ATOM 8744 C C . ALA B 1 150 ? 14.624 31.243 40.485 1.00 102.13 2624 ALA B C 1
ATOM 8745 O O . ALA B 1 150 ? 15.002 30.078 40.647 1.00 101.36 2624 ALA B O 1
ATOM 8747 N N . GLY B 1 151 ? 14.374 32.077 41.490 1.00 109.78 2625 GLY B N 1
ATOM 8748 C CA . GLY B 1 151 ? 14.430 31.635 42.873 1.00 110.63 2625 GLY B CA 1
ATOM 8749 C C . GLY B 1 151 ? 15.782 31.116 43.305 1.00 108.24 2625 GLY B C 1
ATOM 8750 O O . GLY B 1 151 ? 15.855 30.269 44.203 1.00 108.77 2625 GLY B O 1
ATOM 8751 N N . LEU B 1 152 ? 16.861 31.597 42.681 1.00 107.42 2626 LEU B N 1
ATOM 8752 C CA . LEU B 1 152 ? 18.192 31.084 42.986 1.00 105.32 2626 LEU B CA 1
ATOM 8753 C C . LEU B 1 152 ? 18.574 31.329 44.438 1.00 105.79 2626 LEU B C 1
ATOM 8754 O O . LEU B 1 152 ? 19.096 30.433 45.111 1.00 105.33 2626 LEU B O 1
ATOM 8759 N N . TYR B 1 153 ? 18.337 32.540 44.937 1.00 105.35 2627 TYR B N 1
ATOM 8760 C CA . TYR B 1 153 ? 18.772 32.855 46.296 1.00 106.81 2627 TYR B CA 1
ATOM 8761 C C . TYR B 1 153 ? 17.928 32.136 47.338 1.00 110.37 2627 TYR B C 1
ATOM 8762 O O . TYR B 1 153 ? 18.394 31.906 48.462 1.00 111.30 2627 TYR B O 1
ATOM 8771 N N . ASP B 1 154 ? 16.689 31.778 46.995 1.00 108.53 2628 ASP B N 1
ATOM 8772 C CA . ASP B 1 154 ? 15.967 30.835 47.840 1.00 111.14 2628 ASP B CA 1
ATOM 8773 C C . ASP B 1 154 ? 16.670 29.484 47.859 1.00 108.23 2628 ASP B C 1
ATOM 8774 O O . ASP B 1 154 ? 16.580 28.752 48.850 1.00 109.47 2628 ASP B O 1
ATOM 8779 N N . ARG B 1 155 ? 17.378 29.138 46.777 1.00 111.09 2629 ARG B N 1
ATOM 8780 C CA . ARG B 1 155 ? 18.059 27.850 46.727 1.00 108.50 2629 ARG B CA 1
ATOM 8781 C C . ARG B 1 155 ? 19.396 27.906 47.458 1.00 106.66 2629 ARG B C 1
ATOM 8782 O O . ARG B 1 155 ? 19.806 26.916 48.072 1.00 105.73 2629 ARG B O 1
ATOM 8790 N N . PHE B 1 156 ? 20.093 29.047 47.400 1.00 108.93 2630 PHE B N 1
ATOM 8791 C CA . PHE B 1 156 ? 21.263 29.229 48.252 1.00 107.82 2630 PHE B CA 1
ATOM 8792 C C . PHE B 1 156 ? 20.900 29.077 49.722 1.00 110.24 2630 PHE B C 1
ATOM 8793 O O . PHE B 1 156 ? 21.574 28.355 50.465 1.00 109.18 2630 PHE B O 1
ATOM 8801 N N . ALA B 1 157 ? 19.857 29.781 50.163 1.00 109.44 2631 ALA B N 1
ATOM 8802 C CA . ALA B 1 157 ? 19.426 29.704 51.554 1.00 112.83 2631 ALA B CA 1
ATOM 8803 C C . ALA B 1 157 ? 19.232 28.258 51.995 1.00 112.69 2631 ALA B C 1
ATOM 8804 O O . ALA B 1 157 ? 19.701 27.854 53.066 1.00 113.24 2631 ALA B O 1
ATOM 8806 N N . ASP B 1 158 ? 18.532 27.465 51.176 1.00 113.76 2632 ASP B N 1
ATOM 8807 C CA . ASP B 1 158 ? 18.252 26.075 51.529 1.00 113.93 2632 ASP B CA 1
ATOM 8808 C C . ASP B 1 158 ? 19.526 25.285 51.790 1.00 110.43 2632 ASP B C 1
ATOM 8809 O O . ASP B 1 158 ? 19.530 24.380 52.633 1.00 111.15 2632 ASP B O 1
ATOM 8814 N N . ARG B 1 159 ? 20.611 25.607 51.089 1.00 116.57 2633 ARG B N 1
ATOM 8815 C CA . ARG B 1 159 ? 21.864 24.899 51.305 1.00 113.66 2633 ARG B CA 1
ATOM 8816 C C . ARG B 1 159 ? 22.665 25.497 52.450 1.00 114.36 2633 ARG B C 1
ATOM 8817 O O . ARG B 1 159 ? 23.442 24.784 53.095 1.00 113.30 2633 ARG B O 1
ATOM 8825 N N . GLY B 1 160 ? 22.487 26.788 52.718 1.00 115.83 2634 GLY B N 1
ATOM 8826 C CA . GLY B 1 160 ? 23.157 27.430 53.830 1.00 116.97 2634 GLY B CA 1
ATOM 8827 C C . GLY B 1 160 ? 23.811 28.749 53.476 1.00 115.98 2634 GLY B C 1
ATOM 8828 O O . GLY B 1 160 ? 24.545 29.320 54.287 1.00 116.38 2634 GLY B O 1
ATOM 8829 N N . TYR B 1 161 ? 23.556 29.238 52.265 1.00 112.87 2635 TYR B N 1
ATOM 8830 C CA . TYR B 1 161 ? 24.070 30.527 51.802 1.00 112.32 2635 TYR B CA 1
ATOM 8831 C C . TYR B 1 161 ? 22.995 31.588 52.029 1.00 116.13 2635 TYR B C 1
ATOM 8832 O O . TYR B 1 161 ? 22.221 31.911 51.129 1.00 116.89 2635 TYR B O 1
ATOM 8841 N N . GLN B 1 162 ? 22.943 32.142 53.239 1.00 117.06 2636 GLN B N 1
ATOM 8842 C CA . GLN B 1 162 ? 21.972 33.198 53.523 1.00 121.25 2636 GLN B CA 1
ATOM 8843 C C . GLN B 1 162 ? 22.535 34.513 52.990 1.00 120.25 2636 GLN B C 1
ATOM 8844 O O . GLN B 1 162 ? 23.342 35.172 53.648 1.00 119.43 2636 GLN B O 1
ATOM 8850 N N . TYR B 1 163 ? 22.073 34.916 51.808 1.00 122.18 2637 TYR B N 1
ATOM 8851 C CA . TYR B 1 163 ? 22.598 36.062 51.074 1.00 117.74 2637 TYR B CA 1
ATOM 8852 C C . TYR B 1 163 ? 21.614 37.220 51.167 1.00 117.94 2637 TYR B C 1
ATOM 8853 O O . TYR B 1 163 ? 20.436 37.071 50.827 1.00 120.58 2637 TYR B O 1
ATOM 8862 N N . GLY B 1 164 ? 22.105 38.372 51.623 1.00 120.38 2638 GLY B N 1
ATOM 8863 C CA . GLY B 1 164 ? 21.262 39.522 51.844 1.00 120.39 2638 GLY B CA 1
ATOM 8864 C C . GLY B 1 164 ? 20.985 40.296 50.575 1.00 115.33 2638 GLY B C 1
ATOM 8865 O O . GLY B 1 164 ? 21.421 39.941 49.473 1.00 111.87 2638 GLY B O 1
ATOM 8866 N N . PRO B 1 165 ? 20.219 41.380 50.725 1.00 118.66 2639 PRO B N 1
ATOM 8867 C CA . PRO B 1 165 ? 19.821 42.166 49.545 1.00 115.41 2639 PRO B CA 1
ATOM 8868 C C . PRO B 1 165 ? 20.979 42.690 48.708 1.00 110.63 2639 PRO B C 1
ATOM 8869 O O . PRO B 1 165 ? 20.796 42.919 47.507 1.00 109.22 2639 PRO B O 1
ATOM 8873 N N . SER B 1 166 ? 22.163 42.896 49.292 1.00 114.77 2640 SER B N 1
ATOM 8874 C CA . SER B 1 166 ? 23.248 43.525 48.546 1.00 111.04 2640 SER B CA 1
ATOM 8875 C C . SER B 1 166 ? 24.042 42.541 47.699 1.00 109.29 2640 SER B C 1
ATOM 8876 O O . SER B 1 166 ? 24.707 42.969 46.749 1.00 107.34 2640 SER B O 1
ATOM 8879 N N . PHE B 1 167 ? 24.013 41.245 48.015 1.00 111.68 2641 PHE B N 1
ATOM 8880 C CA . PHE B 1 167 ? 24.810 40.311 47.232 1.00 109.95 2641 PHE B CA 1
ATOM 8881 C C . PHE B 1 167 ? 23.987 39.517 46.231 1.00 111.12 2641 PHE B C 1
ATOM 8882 O O . PHE B 1 167 ? 24.570 38.858 45.365 1.00 109.85 2641 PHE B O 1
ATOM 8890 N N . ARG B 1 168 ? 22.658 39.572 46.306 1.00 108.50 2642 ARG B N 1
ATOM 8891 C CA . ARG B 1 168 ? 21.830 38.821 45.366 1.00 110.25 2642 ARG B CA 1
ATOM 8892 C C . ARG B 1 168 ? 21.838 39.570 44.030 1.00 109.06 2642 ARG B C 1
ATOM 8893 O O . ARG B 1 168 ? 20.851 40.152 43.574 1.00 110.89 2642 ARG B O 1
ATOM 8901 N N . GLY B 1 169 ? 22.983 39.491 43.361 1.00 102.74 2643 GLY B N 1
ATOM 8902 C CA . GLY B 1 169 ? 23.185 40.283 42.167 1.00 103.21 2643 GLY B CA 1
ATOM 8903 C C . GLY B 1 169 ? 23.513 39.462 40.942 1.00 104.24 2643 GLY B C 1
ATOM 8904 O O . GLY B 1 169 ? 23.991 39.995 39.937 1.00 105.39 2643 GLY B O 1
ATOM 8905 N N . VAL B 1 170 ? 23.261 38.160 41.012 1.00 99.16 2644 VAL B N 1
ATOM 8906 C CA . VAL B 1 170 ? 23.392 37.293 39.846 1.00 100.68 2644 VAL B CA 1
ATOM 8907 C C . VAL B 1 170 ? 22.106 37.391 39.036 1.00 104.67 2644 VAL B C 1
ATOM 8908 O O . VAL B 1 170 ? 21.023 37.064 39.534 1.00 106.11 2644 VAL B O 1
ATOM 8912 N N . ARG B 1 171 ? 22.212 37.868 37.791 1.00 100.34 2645 ARG B N 1
ATOM 8913 C CA . ARG B 1 171 ? 21.030 38.102 36.971 1.00 104.55 2645 ARG B CA 1
ATOM 8914 C C . ARG B 1 171 ? 20.849 37.120 35.821 1.00 107.29 2645 ARG B C 1
ATOM 8915 O O . ARG B 1 171 ? 19.716 36.949 35.360 1.00 110.51 2645 ARG B O 1
ATOM 8923 N N . ALA B 1 172 ? 21.913 36.467 35.357 1.00 105.59 2646 ALA B N 1
ATOM 8924 C CA . ALA B 1 172 ? 21.813 35.449 34.316 1.00 107.55 2646 ALA B CA 1
ATOM 8925 C C . ALA B 1 172 ? 23.096 34.631 34.321 1.00 104.91 2646 ALA B C 1
ATOM 8926 O O . ALA B 1 172 ? 24.128 35.081 34.826 1.00 102.28 2646 ALA B O 1
ATOM 8928 N N . ALA B 1 173 ? 23.031 33.435 33.733 1.00 105.53 2647 ALA B N 1
ATOM 8929 C CA . ALA B 1 173 ? 24.221 32.592 33.647 1.00 103.47 2647 ALA B CA 1
ATOM 8930 C C . ALA B 1 173 ? 23.992 31.436 32.678 1.00 105.70 2647 ALA B C 1
ATOM 8931 O O . ALA B 1 173 ? 22.855 31.099 32.333 1.00 108.14 2647 ALA B O 1
ATOM 8933 N N . TRP B 1 174 ? 25.104 30.820 32.266 1.00 106.69 2648 TRP B N 1
ATOM 8934 C CA . TRP B 1 174 ? 25.123 29.791 31.235 1.00 109.19 2648 TRP B CA 1
ATOM 8935 C C . TRP B 1 174 ? 26.282 28.841 31.512 1.00 106.55 2648 TRP B C 1
ATOM 8936 O O . TRP B 1 174 ? 27.357 29.278 31.932 1.00 104.58 2648 TRP B O 1
ATOM 8947 N N . ARG B 1 175 ? 26.062 27.549 31.273 1.00 109.18 2649 ARG B N 1
ATOM 8948 C CA . ARG B 1 175 ? 27.098 26.528 31.387 1.00 107.27 2649 ARG B CA 1
ATOM 8949 C C . ARG B 1 175 ? 27.481 25.996 30.010 1.00 111.24 2649 ARG B C 1
ATOM 8950 O O . ARG B 1 175 ? 26.615 25.751 29.165 1.00 114.77 2649 ARG B O 1
ATOM 8958 N N . ALA B 1 176 ? 28.790 25.826 29.783 1.00 112.37 2650 ALA B N 1
ATOM 8959 C CA . ALA B 1 176 ? 29.319 25.253 28.538 1.00 116.36 2650 ALA B CA 1
ATOM 8960 C C . ALA B 1 176 ? 30.479 24.319 28.889 1.00 114.03 2650 ALA B C 1
ATOM 8961 O O . ALA B 1 176 ? 31.639 24.739 28.913 1.00 114.39 2650 ALA B O 1
ATOM 8963 N N . GLY B 1 177 ? 30.160 23.049 29.122 1.00 119.97 2651 GLY B N 1
ATOM 8964 C CA . GLY B 1 177 ? 31.175 22.073 29.499 1.00 117.76 2651 GLY B CA 1
ATOM 8965 C C . GLY B 1 177 ? 31.921 22.496 30.753 1.00 113.68 2651 GLY B C 1
ATOM 8966 O O . GLY B 1 177 ? 31.332 22.653 31.831 1.00 110.59 2651 GLY B O 1
ATOM 8967 N N . ASP B 1 178 ? 33.238 22.679 30.620 1.00 121.40 2652 ASP B N 1
ATOM 8968 C CA . ASP B 1 178 ? 34.071 23.088 31.746 1.00 118.13 2652 ASP B CA 1
ATOM 8969 C C . ASP B 1 178 ? 33.629 24.410 32.351 1.00 116.96 2652 ASP B C 1
ATOM 8970 O O . ASP B 1 178 ? 33.915 24.666 33.526 1.00 113.59 2652 ASP B O 1
ATOM 8975 N N . THR B 1 179 ? 32.931 25.244 31.588 1.00 111.35 2653 THR B N 1
ATOM 8976 C CA . THR B 1 179 ? 32.893 26.679 31.811 1.00 111.91 2653 THR B CA 1
ATOM 8977 C C . THR B 1 179 ? 31.519 27.134 32.293 1.00 110.18 2653 THR B C 1
ATOM 8978 O O . THR B 1 179 ? 30.514 26.433 32.152 1.00 110.18 2653 THR B O 1
ATOM 8982 N N . VAL B 1 180 ? 31.507 28.323 32.896 1.00 105.77 2654 VAL B N 1
ATOM 8983 C CA . VAL B 1 180 ? 30.305 29.007 33.359 1.00 104.74 2654 VAL B CA 1
ATOM 8984 C C . VAL B 1 180 ? 30.443 30.460 32.941 1.00 107.35 2654 VAL B C 1
ATOM 8985 O O . VAL B 1 180 ? 31.487 31.081 33.170 1.00 107.30 2654 VAL B O 1
ATOM 8989 N N . TYR B 1 181 ? 29.408 30.991 32.309 1.00 102.81 2655 TYR B N 1
ATOM 8990 C CA . TYR B 1 181 ? 29.338 32.390 31.928 1.00 105.28 2655 TYR B CA 1
ATOM 8991 C C . TYR B 1 181 ? 28.203 33.010 32.723 1.00 103.34 2655 TYR B C 1
ATOM 8992 O O . TYR B 1 181 ? 27.158 32.381 32.899 1.00 102.88 2655 TYR B O 1
ATOM 9001 N N . ALA B 1 182 ? 28.400 34.230 33.213 1.00 104.41 2656 ALA B N 1
ATOM 9002 C CA . ALA B 1 182 ? 27.395 34.809 34.088 1.00 102.68 2656 ALA B CA 1
ATOM 9003 C C . ALA B 1 182 ? 27.435 36.328 34.034 1.00 104.06 2656 ALA B C 1
ATOM 9004 O O . ALA B 1 182 ? 28.489 36.935 33.824 1.00 104.73 2656 ALA B O 1
ATOM 9006 N N . GLU B 1 183 ? 26.264 36.928 34.232 1.00 105.95 2657 GLU B N 1
ATOM 9007 C CA . GLU B 1 183 ? 26.102 38.372 34.335 1.00 106.96 2657 GLU B CA 1
ATOM 9008 C C . GLU B 1 183 ? 25.785 38.714 35.780 1.00 103.64 2657 GLU B C 1
ATOM 9009 O O . GLU B 1 183 ? 24.919 38.083 36.395 1.00 102.58 2657 GLU B O 1
ATOM 9015 N N . VAL B 1 184 ? 26.487 39.703 36.320 1.00 108.77 2658 VAL B N 1
ATOM 9016 C CA . VAL B 1 184 ? 26.233 40.180 37.671 1.00 105.80 2658 VAL B CA 1
ATOM 9017 C C . VAL B 1 184 ? 26.127 41.699 37.654 1.00 107.15 2658 VAL B C 1
ATOM 9018 O O . VAL B 1 184 ? 26.705 42.375 36.797 1.00 109.56 2658 VAL B O 1
ATOM 9022 N N . ALA B 1 185 ? 25.374 42.232 38.615 1.00 111.88 2659 ALA B N 1
ATOM 9023 C CA . ALA B 1 185 ? 25.148 43.665 38.734 1.00 112.84 2659 ALA B CA 1
ATOM 9024 C C . ALA B 1 185 ? 24.681 43.971 40.150 1.00 110.00 2659 ALA B C 1
ATOM 9025 O O . ALA B 1 185 ? 23.863 43.234 40.706 1.00 109.15 2659 ALA B O 1
ATOM 9027 N N . LEU B 1 186 ? 25.211 45.052 40.726 1.00 118.75 2660 LEU B N 1
ATOM 9028 C CA . LEU B 1 186 ? 24.840 45.437 42.083 1.00 116.54 2660 LEU B CA 1
ATOM 9029 C C . LEU B 1 186 ? 23.332 45.625 42.209 1.00 117.77 2660 LEU B C 1
ATOM 9030 O O . LEU B 1 186 ? 22.736 46.376 41.425 1.00 120.06 2660 LEU B O 1
ATOM 9035 N N . PRO B 1 187 ? 22.684 44.963 43.170 1.00 121.91 2661 PRO B N 1
ATOM 9036 C CA . PRO B 1 187 ? 21.271 45.268 43.444 1.00 123.53 2661 PRO B CA 1
ATOM 9037 C C . PRO B 1 187 ? 21.055 46.716 43.836 1.00 123.75 2661 PRO B C 1
ATOM 9038 O O . PRO B 1 187 ? 20.108 47.359 43.363 1.00 125.74 2661 PRO B O 1
ATOM 9042 N N . VAL B 1 188 ? 21.924 47.247 44.684 1.00 130.68 2662 VAL B N 1
ATOM 9043 C CA . VAL B 1 188 ? 21.849 48.613 45.188 1.00 130.86 2662 VAL B CA 1
ATOM 9044 C C . VAL B 1 188 ? 23.060 49.369 44.652 1.00 130.54 2662 VAL B C 1
ATOM 9045 O O . VAL B 1 188 ? 24.200 48.938 44.875 1.00 129.03 2662 VAL B O 1
ATOM 9049 N N . PRO B 1 189 ? 22.867 50.480 43.946 1.00 133.45 2663 PRO B N 1
ATOM 9050 C CA . PRO B 1 189 ? 24.008 51.256 43.448 1.00 134.13 2663 PRO B CA 1
ATOM 9051 C C . PRO B 1 189 ? 24.851 51.852 44.567 1.00 133.16 2663 PRO B C 1
ATOM 9052 O O . PRO B 1 189 ? 24.392 52.067 45.690 1.00 134.21 2663 PRO B O 1
ATOM 9056 N N . GLN B 1 190 ? 26.119 52.112 44.234 1.00 131.35 2664 GLN B N 1
ATOM 9057 C CA . GLN B 1 190 ? 27.063 52.711 45.170 1.00 132.61 2664 GLN B CA 1
ATOM 9058 C C . GLN B 1 190 ? 26.947 54.231 45.062 1.00 137.90 2664 GLN B C 1
ATOM 9059 O O . GLN B 1 190 ? 27.341 54.803 44.032 1.00 139.80 2664 GLN B O 1
ATOM 9065 N N . PRO B 1 191 ? 26.394 54.922 46.078 1.00 133.71 2665 PRO B N 1
ATOM 9066 C CA . PRO B 1 191 ? 25.955 56.312 45.879 1.00 139.89 2665 PRO B CA 1
ATOM 9067 C C . PRO B 1 191 ? 26.844 57.463 46.348 1.00 145.04 2665 PRO B C 1
ATOM 9068 O O . PRO B 1 191 ? 26.575 58.609 45.971 1.00 150.42 2665 PRO B O 1
ATOM 9072 N N . GLY B 1 192 ? 27.900 57.215 47.122 1.00 141.50 2666 GLY B N 1
ATOM 9073 C CA . GLY B 1 192 ? 28.592 58.267 47.838 1.00 146.91 2666 GLY B CA 1
ATOM 9074 C C . GLY B 1 192 ? 29.892 58.733 47.194 1.00 148.36 2666 GLY B C 1
ATOM 9075 O O . GLY B 1 192 ? 30.225 58.393 46.068 1.00 145.93 2666 GLY B O 1
ATOM 9076 N N . SER B 1 193 ? 30.544 59.671 47.867 1.00 149.96 2667 SER B N 1
ATOM 9077 C CA . SER B 1 193 ? 31.941 59.919 47.525 1.00 151.09 2667 SER B CA 1
ATOM 9078 C C . SER B 1 193 ? 32.767 58.752 48.073 1.00 146.02 2667 SER B C 1
ATOM 9079 O O . SER B 1 193 ? 33.828 58.447 47.516 1.00 144.62 2667 SER B O 1
ATOM 9082 N N . PRO B 1 194 ? 32.341 58.072 49.175 1.00 151.71 2668 PRO B N 1
ATOM 9083 C CA . PRO B 1 194 ? 32.862 56.719 49.411 1.00 145.98 2668 PRO B CA 1
ATOM 9084 C C . PRO B 1 194 ? 32.288 55.720 48.421 1.00 140.42 2668 PRO B C 1
ATOM 9085 O O . PRO B 1 194 ? 31.128 55.311 48.545 1.00 138.53 2668 PRO B O 1
ATOM 9089 N N . ARG B 1 195 ? 33.088 55.343 47.428 1.00 141.38 2669 ARG B N 1
ATOM 9090 C CA . ARG B 1 195 ? 32.682 54.392 46.404 1.00 136.61 2669 ARG B CA 1
ATOM 9091 C C . ARG B 1 195 ? 33.752 53.328 46.252 1.00 133.15 2669 ARG B C 1
ATOM 9092 O O . ARG B 1 195 ? 34.947 53.591 46.416 1.00 135.07 2669 ARG B O 1
ATOM 9100 N N . PHE B 1 196 ? 33.309 52.125 45.906 1.00 125.22 2670 PHE B N 1
ATOM 9101 C CA . PHE B 1 196 ? 34.223 51.015 45.693 1.00 123.39 2670 PHE B CA 1
ATOM 9102 C C . PHE B 1 196 ? 34.754 50.899 44.275 1.00 126.02 2670 PHE B C 1
ATOM 9103 O O . PHE B 1 196 ? 35.829 50.320 44.087 1.00 126.71 2670 PHE B O 1
ATOM 9111 N N . GLY B 1 197 ? 34.050 51.412 43.277 1.00 121.98 2671 GLY B N 1
ATOM 9112 C CA . GLY B 1 197 ? 34.528 51.205 41.909 1.00 124.94 2671 GLY B CA 1
ATOM 9113 C C . GLY B 1 197 ? 34.219 49.787 41.474 1.00 123.75 2671 GLY B C 1
ATOM 9114 O O . GLY B 1 197 ? 33.642 49.579 40.403 1.00 125.47 2671 GLY B O 1
ATOM 9115 N N . VAL B 1 198 ? 34.606 48.798 42.283 1.00 123.33 2672 VAL B N 1
ATOM 9116 C CA . VAL B 1 198 ? 34.037 47.454 42.244 1.00 121.21 2672 VAL B CA 1
ATOM 9117 C C . VAL B 1 198 ? 33.684 47.069 43.675 1.00 117.66 2672 VAL B C 1
ATOM 9118 O O . VAL B 1 198 ? 34.572 46.968 44.531 1.00 116.80 2672 VAL B O 1
ATOM 9122 N N . HIS B 1 199 ? 32.397 46.861 43.933 1.00 116.92 2673 HIS B N 1
ATOM 9123 C CA . HIS B 1 199 ? 31.945 46.566 45.284 1.00 114.43 2673 HIS B CA 1
ATOM 9124 C C . HIS B 1 199 ? 32.391 45.159 45.684 1.00 112.79 2673 HIS B C 1
ATOM 9125 O O . HIS B 1 199 ? 32.387 44.249 44.849 1.00 112.88 2673 HIS B O 1
ATOM 9132 N N . PRO B 1 200 ? 32.799 44.949 46.940 1.00 111.71 2674 PRO B N 1
ATOM 9133 C CA . PRO B 1 200 ? 32.989 43.570 47.419 1.00 110.75 2674 PRO B CA 1
ATOM 9134 C C . PRO B 1 200 ? 31.732 42.721 47.289 1.00 110.28 2674 PRO B C 1
ATOM 9135 O O . PRO B 1 200 ? 31.828 41.486 47.279 1.00 109.90 2674 PRO B O 1
ATOM 9139 N N . ALA B 1 201 ? 30.560 43.357 47.188 1.00 108.07 2675 ALA B N 1
ATOM 9140 C CA . ALA B 1 201 ? 29.307 42.638 46.981 1.00 108.43 2675 ALA B CA 1
ATOM 9141 C C . ALA B 1 201 ? 29.214 42.098 45.568 1.00 108.41 2675 ALA B C 1
ATOM 9142 O O . ALA B 1 201 ? 28.793 40.955 45.357 1.00 108.42 2675 ALA B O 1
ATOM 9144 N N . LEU B 1 202 ? 29.621 42.905 44.590 1.00 104.82 2676 LEU B N 1
ATOM 9145 C CA . LEU B 1 202 ? 29.560 42.486 43.198 1.00 106.21 2676 LEU B CA 1
ATOM 9146 C C . LEU B 1 202 ? 30.625 41.448 42.875 1.00 105.70 2676 LEU B C 1
ATOM 9147 O O . LEU B 1 202 ? 30.388 40.552 42.055 1.00 106.34 2676 LEU B O 1
ATOM 9152 N N . LEU B 1 203 ? 31.795 41.545 43.507 1.00 103.97 2677 LEU B N 1
ATOM 9153 C CA . LEU B 1 203 ? 32.813 40.520 43.316 1.00 103.71 2677 LEU B CA 1
ATOM 9154 C C . LEU B 1 203 ? 32.366 39.185 43.896 1.00 102.03 2677 LEU B C 1
ATOM 9155 O O . LEU B 1 203 ? 32.551 38.139 43.264 1.00 102.14 2677 LEU B O 1
ATOM 9160 N N . ASP B 1 204 ? 31.791 39.195 45.102 1.00 102.18 2678 ASP B N 1
ATOM 9161 C CA . ASP B 1 204 ? 31.330 37.948 45.705 1.00 102.11 2678 ASP B CA 1
ATOM 9162 C C . ASP B 1 204 ? 30.249 37.296 44.856 1.00 102.56 2678 ASP B C 1
ATOM 9163 O O . ASP B 1 204 ? 30.192 36.067 44.750 1.00 102.73 2678 ASP B O 1
ATOM 9168 N N . ALA B 1 205 ? 29.367 38.105 44.264 1.00 102.02 2679 ALA B N 1
ATOM 9169 C CA . ALA B 1 205 ? 28.387 37.575 43.322 1.00 103.20 2679 ALA B CA 1
ATOM 9170 C C . ALA B 1 205 ? 29.062 36.796 42.202 1.00 103.27 2679 ALA B C 1
ATOM 9171 O O . ALA B 1 205 ? 28.561 35.751 41.773 1.00 103.84 2679 ALA B O 1
ATOM 9173 N N . ALA B 1 206 ? 30.197 37.294 41.709 1.00 100.38 2680 ALA B N 1
ATOM 9174 C CA . ALA B 1 206 ? 30.985 36.527 40.750 1.00 101.25 2680 ALA B CA 1
ATOM 9175 C C . ALA B 1 206 ? 31.436 35.199 41.350 1.00 99.54 2680 ALA B C 1
ATOM 9176 O O . ALA B 1 206 ? 31.346 34.152 40.700 1.00 100.03 2680 ALA B O 1
ATOM 9178 N N . PHE B 1 207 ? 31.942 35.228 42.589 1.00 101.83 2681 PHE B N 1
ATOM 9179 C CA . PHE B 1 207 ? 32.343 33.991 43.251 1.00 101.27 2681 PHE B CA 1
ATOM 9180 C C . PHE B 1 207 ? 31.176 33.025 43.375 1.00 101.89 2681 PHE B C 1
ATOM 9181 O O . PHE B 1 207 ? 31.369 31.805 43.313 1.00 102.19 2681 PHE B O 1
ATOM 9189 N N . GLN B 1 208 ? 29.964 33.554 43.566 1.00 101.01 2682 GLN B N 1
ATOM 9190 C CA . GLN B 1 208 ? 28.780 32.710 43.697 1.00 102.99 2682 GLN B CA 1
ATOM 9191 C C . GLN B 1 208 ? 28.599 31.815 42.478 1.00 103.19 2682 GLN B C 1
ATOM 9192 O O . GLN B 1 208 ? 28.154 30.668 42.601 1.00 104.61 2682 GLN B O 1
ATOM 9198 N N . ALA B 1 209 ? 28.949 32.319 41.293 1.00 102.05 2683 ALA B N 1
ATOM 9199 C CA . ALA B 1 209 ? 28.725 31.583 40.056 1.00 103.34 2683 ALA B CA 1
ATOM 9200 C C . ALA B 1 209 ? 29.582 30.328 39.944 1.00 102.58 2683 ALA B C 1
ATOM 9201 O O . ALA B 1 209 ? 29.356 29.529 39.028 1.00 103.77 2683 ALA B O 1
ATOM 9203 N N . MET B 1 210 ? 30.551 30.133 40.842 1.00 107.35 2684 MET B N 1
ATOM 9204 C CA . MET B 1 210 ? 31.252 28.855 40.899 1.00 107.17 2684 MET B CA 1
ATOM 9205 C C . MET B 1 210 ? 30.297 27.732 41.278 1.00 108.63 2684 MET B C 1
ATOM 9206 O O . MET B 1 210 ? 30.321 26.651 40.676 1.00 109.26 2684 MET B O 1
ATOM 9211 N N . SER B 1 211 ? 29.451 27.970 42.280 1.00 106.78 2685 SER B N 1
ATOM 9212 C CA . SER B 1 211 ? 28.484 26.977 42.728 1.00 109.97 2685 SER B CA 1
ATOM 9213 C C . SER B 1 211 ? 27.392 26.702 41.701 1.00 111.29 2685 SER B C 1
ATOM 9214 O O . SER B 1 211 ? 26.508 25.882 41.972 1.00 114.59 2685 SER B O 1
ATOM 9217 N N . LEU B 1 212 ? 27.418 27.361 40.543 1.00 107.85 2686 LEU B N 1
ATOM 9218 C CA . LEU B 1 212 ? 26.450 27.084 39.491 1.00 109.92 2686 LEU B CA 1
ATOM 9219 C C . LEU B 1 212 ? 26.895 25.979 38.541 1.00 109.97 2686 LEU B C 1
ATOM 9220 O O . LEU B 1 212 ? 26.057 25.439 37.809 1.00 112.33 2686 LEU B O 1
ATOM 9225 N N . GLY B 1 213 ? 28.181 25.621 38.542 1.00 112.86 2687 GLY B N 1
ATOM 9226 C CA . GLY B 1 213 ? 28.713 24.586 37.693 1.00 113.22 2687 GLY B CA 1
ATOM 9227 C C . GLY B 1 213 ? 29.022 23.304 38.439 1.00 113.25 2687 GLY B C 1
ATOM 9228 O O . GLY B 1 213 ? 28.488 23.030 39.522 1.00 114.44 2687 GLY B O 1
ATOM 9229 N N . ALA B 1 214 ? 29.891 22.493 37.840 1.00 111.44 2688 ALA B N 1
ATOM 9230 C CA . ALA B 1 214 ? 30.353 21.244 38.433 1.00 111.74 2688 ALA B CA 1
ATOM 9231 C C . ALA B 1 214 ? 31.815 21.351 38.855 1.00 109.99 2688 ALA B C 1
ATOM 9232 O O . ALA B 1 214 ? 32.591 20.403 38.726 1.00 110.16 2688 ALA B O 1
ATOM 9234 N N . PHE B 1 215 ? 32.197 22.521 39.367 1.00 112.35 2689 PHE B N 1
ATOM 9235 C CA . PHE B 1 215 ? 33.564 22.756 39.809 1.00 111.26 2689 PHE B CA 1
ATOM 9236 C C . PHE B 1 215 ? 33.869 22.073 41.131 1.00 112.05 2689 PHE B C 1
ATOM 9237 O O . PHE B 1 215 ? 35.037 21.788 41.413 1.00 111.96 2689 PHE B O 1
ATOM 9245 N N . PHE B 1 216 ? 32.848 21.818 41.944 1.00 111.26 2690 PHE B N 1
ATOM 9246 C CA . PHE B 1 216 ? 32.903 21.332 43.310 1.00 113.79 2690 PHE B CA 1
ATOM 9247 C C . PHE B 1 216 ? 32.354 19.911 43.397 1.00 116.46 2690 PHE B C 1
ATOM 9248 O O . PHE B 1 216 ? 31.519 19.512 42.579 1.00 116.93 2690 PHE B O 1
ATOM 9256 N N . PRO B 1 217 ? 32.817 19.116 44.360 1.00 110.99 2691 PRO B N 1
ATOM 9257 C CA . PRO B 1 217 ? 32.233 17.786 44.549 1.00 113.17 2691 PRO B CA 1
ATOM 9258 C C . PRO B 1 217 ? 30.758 17.893 44.903 1.00 114.23 2691 PRO B C 1
ATOM 9259 O O . PRO B 1 217 ? 30.311 18.860 45.524 1.00 113.33 2691 PRO B O 1
ATOM 9263 N N . GLU B 1 218 ? 30.000 16.878 44.498 1.00 116.45 2692 GLU B N 1
ATOM 9264 C CA . GLU B 1 218 ? 28.571 16.799 44.798 1.00 116.85 2692 GLU B CA 1
ATOM 9265 C C . GLU B 1 218 ? 28.357 16.215 46.198 1.00 116.52 2692 GLU B C 1
ATOM 9266 O O . GLU B 1 218 ? 27.788 15.139 46.383 1.00 117.50 2692 GLU B O 1
ATOM 9272 N N . ASP B 1 219 ? 28.836 16.953 47.205 1.00 116.80 2693 ASP B N 1
ATOM 9273 C CA . ASP B 1 219 ? 28.715 16.530 48.598 1.00 116.29 2693 ASP B CA 1
ATOM 9274 C C . ASP B 1 219 ? 27.858 17.476 49.433 1.00 115.46 2693 ASP B C 1
ATOM 9275 O O . ASP B 1 219 ? 27.864 17.382 50.665 1.00 115.21 2693 ASP B O 1
ATOM 9280 N N . GLY B 1 220 ? 27.108 18.370 48.792 1.00 116.85 2694 GLY B N 1
ATOM 9281 C CA . GLY B 1 220 ? 26.174 19.214 49.518 1.00 116.92 2694 GLY B CA 1
ATOM 9282 C C . GLY B 1 220 ? 26.772 20.041 50.636 1.00 116.61 2694 GLY B C 1
ATOM 9283 O O . GLY B 1 220 ? 26.065 20.372 51.594 1.00 117.63 2694 GLY B O 1
ATOM 9284 N N . GLN B 1 221 ? 28.053 20.388 50.547 1.00 112.63 2695 GLN B N 1
ATOM 9285 C CA . GLN B 1 221 ? 28.683 21.220 51.561 1.00 112.46 2695 GLN B CA 1
ATOM 9286 C C . GLN B 1 221 ? 28.885 22.648 51.073 1.00 112.20 2695 GLN B C 1
ATOM 9287 O O . GLN B 1 221 ? 28.875 22.937 49.875 1.00 111.84 2695 GLN B O 1
ATOM 9293 N N . VAL B 1 222 ? 29.063 23.542 52.040 1.00 115.71 2696 VAL B N 1
ATOM 9294 C CA . VAL B 1 222 ? 29.205 24.974 51.810 1.00 115.78 2696 VAL B CA 1
ATOM 9295 C C . VAL B 1 222 ? 30.688 25.278 51.651 1.00 114.44 2696 VAL B C 1
ATOM 9296 O O . VAL B 1 222 ? 31.528 24.703 52.353 1.00 114.18 2696 VAL B O 1
ATOM 9300 N N . ARG B 1 223 ? 31.020 26.177 50.726 1.00 114.95 2697 ARG B N 1
ATOM 9301 C CA . ARG B 1 223 ? 32.408 26.425 50.362 1.00 114.17 2697 ARG B CA 1
ATOM 9302 C C . ARG B 1 223 ? 32.680 27.922 50.306 1.00 111.34 2697 ARG B C 1
ATOM 9303 O O . ARG B 1 223 ? 31.866 28.690 49.786 1.00 109.31 2697 ARG B O 1
ATOM 9311 N N . MET B 1 224 ? 33.821 28.327 50.857 1.00 115.72 2698 MET B N 1
ATOM 9312 C CA . MET B 1 224 ? 34.287 29.704 50.880 1.00 113.78 2698 MET B CA 1
ATOM 9313 C C . MET B 1 224 ? 35.566 29.837 50.071 1.00 113.60 2698 MET B C 1
ATOM 9314 O O . MET B 1 224 ? 36.272 28.848 49.849 1.00 115.70 2698 MET B O 1
ATOM 9319 N N . PRO B 1 225 ? 35.907 31.048 49.631 1.00 113.25 2699 PRO B N 1
ATOM 9320 C CA . PRO B 1 225 ? 37.259 31.283 49.122 1.00 113.95 2699 PRO B CA 1
ATOM 9321 C C . PRO B 1 225 ? 38.280 31.014 50.213 1.00 116.60 2699 PRO B C 1
ATOM 9322 O O . PRO B 1 225 ? 38.117 31.420 51.366 1.00 117.03 2699 PRO B O 1
ATOM 9326 N N . PHE B 1 226 ? 39.337 30.318 49.831 1.00 116.83 2700 PHE B N 1
ATOM 9327 C CA . PHE B 1 226 ? 40.399 29.925 50.740 1.00 120.35 2700 PHE B CA 1
ATOM 9328 C C . PHE B 1 226 ? 41.762 30.441 50.322 1.00 121.95 2700 PHE B C 1
ATOM 9329 O O . PHE B 1 226 ? 42.579 30.757 51.190 1.00 124.18 2700 PHE B O 1
ATOM 9337 N N . ALA B 1 227 ? 42.025 30.544 49.021 1.00 119.39 2701 ALA B N 1
ATOM 9338 C CA . ALA B 1 227 ? 43.326 30.980 48.536 1.00 121.64 2701 ALA B CA 1
ATOM 9339 C C . ALA B 1 227 ? 43.180 31.509 47.118 1.00 119.88 2701 ALA B C 1
ATOM 9340 O O . ALA B 1 227 ? 42.535 30.876 46.277 1.00 119.04 2701 ALA B O 1
ATOM 9342 N N . LEU B 1 228 ? 43.782 32.669 46.867 1.00 118.78 2702 LEU B N 1
ATOM 9343 C CA . LEU B 1 228 ? 43.674 33.405 45.615 1.00 117.70 2702 LEU B CA 1
ATOM 9344 C C . LEU B 1 228 ? 45.075 33.662 45.081 1.00 121.40 2702 LEU B C 1
ATOM 9345 O O . LEU B 1 228 ? 45.905 34.228 45.797 1.00 123.14 2702 LEU B O 1
ATOM 9350 N N . ARG B 1 229 ? 45.346 33.277 43.833 1.00 119.91 2703 ARG B N 1
ATOM 9351 C CA . ARG B 1 229 ? 46.664 33.491 43.242 1.00 124.17 2703 ARG B CA 1
ATOM 9352 C C . ARG B 1 229 ? 46.543 34.279 41.946 1.00 124.07 2703 ARG B C 1
ATOM 9353 O O . ARG B 1 229 ? 45.714 33.953 41.091 1.00 122.62 2703 ARG B O 1
ATOM 9361 N N . GLY B 1 230 ? 47.371 35.315 41.806 1.00 126.28 2704 GLY B N 1
ATOM 9362 C CA . GLY B 1 230 ? 47.516 36.011 40.540 1.00 127.90 2704 GLY B CA 1
ATOM 9363 C C . GLY B 1 230 ? 46.375 36.930 40.156 1.00 124.45 2704 GLY B C 1
ATOM 9364 O O . GLY B 1 230 ? 45.810 36.786 39.069 1.00 124.46 2704 GLY B O 1
ATOM 9365 N N . VAL B 1 231 ? 46.034 37.888 41.012 1.00 127.56 2705 VAL B N 1
ATOM 9366 C CA . VAL B 1 231 ? 44.856 38.727 40.818 1.00 124.55 2705 VAL B CA 1
ATOM 9367 C C . VAL B 1 231 ? 45.324 40.072 40.278 1.00 127.01 2705 VAL B C 1
ATOM 9368 O O . VAL B 1 231 ? 46.009 40.829 40.975 1.00 128.21 2705 VAL B O 1
ATOM 9372 N N . SER B 1 232 ? 44.956 40.373 39.035 1.00 127.50 2706 SER B N 1
ATOM 9373 C CA . SER B 1 232 ? 45.289 41.638 38.392 1.00 130.47 2706 SER B CA 1
ATOM 9374 C C . SER B 1 232 ? 44.022 42.439 38.136 1.00 128.54 2706 SER B C 1
ATOM 9375 O O . SER B 1 232 ? 43.057 41.921 37.567 1.00 127.04 2706 SER B O 1
ATOM 9378 N N . SER B 1 233 ? 44.045 43.705 38.535 1.00 131.21 2707 SER B N 1
ATOM 9379 C CA . SER B 1 233 ? 42.983 44.660 38.258 1.00 130.75 2707 SER B CA 1
ATOM 9380 C C . SER B 1 233 ? 43.483 45.671 37.238 1.00 135.66 2707 SER B C 1
ATOM 9381 O O . SER B 1 233 ? 44.644 46.087 37.285 1.00 138.84 2707 SER B O 1
ATOM 9384 N N . SER B 1 234 ? 42.608 46.071 36.317 1.00 138.45 2708 SER B N 1
ATOM 9385 C CA . SER B 1 234 ? 42.986 46.984 35.249 1.00 143.80 2708 SER B CA 1
ATOM 9386 C C . SER B 1 234 ? 42.564 48.418 35.529 1.00 145.10 2708 SER B C 1
ATOM 9387 O O . SER B 1 234 ? 42.505 49.229 34.599 1.00 149.47 2708 SER B O 1
ATOM 9390 N N . GLY B 1 235 ? 42.295 48.761 36.782 1.00 145.03 2709 GLY B N 1
ATOM 9391 C CA . GLY B 1 235 ? 41.774 50.085 37.029 1.00 146.55 2709 GLY B CA 1
ATOM 9392 C C . GLY B 1 235 ? 40.267 50.118 37.105 1.00 144.29 2709 GLY B C 1
ATOM 9393 O O . GLY B 1 235 ? 39.644 49.094 37.393 1.00 140.41 2709 GLY B O 1
ATOM 9394 N N . VAL B 1 236 ? 39.691 51.292 36.852 1.00 136.05 2710 VAL B N 1
ATOM 9395 C CA . VAL B 1 236 ? 38.270 51.558 37.048 1.00 134.87 2710 VAL B CA 1
ATOM 9396 C C . VAL B 1 236 ? 37.406 50.421 36.512 1.00 132.35 2710 VAL B C 1
ATOM 9397 O O . VAL B 1 236 ? 37.632 49.906 35.409 1.00 134.04 2710 VAL B O 1
ATOM 9401 N N . GLY B 1 237 ? 36.422 50.014 37.308 1.00 126.67 2711 GLY B N 1
ATOM 9402 C CA . GLY B 1 237 ? 35.470 48.998 36.904 1.00 124.54 2711 GLY B CA 1
ATOM 9403 C C . GLY B 1 237 ? 34.083 49.572 36.722 1.00 126.02 2711 GLY B C 1
ATOM 9404 O O . GLY B 1 237 ? 33.936 50.766 36.450 1.00 129.87 2711 GLY B O 1
ATOM 9405 N N . ALA B 1 238 ? 33.056 48.740 36.868 1.00 122.79 2712 ALA B N 1
ATOM 9406 C CA . ALA B 1 238 ? 31.691 49.184 36.638 1.00 124.69 2712 ALA B CA 1
ATOM 9407 C C . ALA B 1 238 ? 30.791 48.649 37.747 1.00 121.33 2712 ALA B C 1
ATOM 9408 O O . ALA B 1 238 ? 31.252 48.134 38.772 1.00 117.90 2712 ALA B O 1
ATOM 9410 N N . ASP B 1 239 ? 29.486 48.794 37.518 1.00 125.02 2713 ASP B N 1
ATOM 9411 C CA . ASP B 1 239 ? 28.438 48.245 38.362 1.00 123.02 2713 ASP B CA 1
ATOM 9412 C C . ASP B 1 239 ? 27.886 46.941 37.813 1.00 121.57 2713 ASP B C 1
ATOM 9413 O O . ASP B 1 239 ? 27.214 46.205 38.543 1.00 119.48 2713 ASP B O 1
ATOM 9418 N N . ARG B 1 240 ? 28.157 46.659 36.544 1.00 116.85 2714 ARG B N 1
ATOM 9419 C CA . ARG B 1 240 ? 27.730 45.451 35.864 1.00 116.11 2714 ARG B CA 1
ATOM 9420 C C . ARG B 1 240 ? 28.957 44.744 35.320 1.00 114.82 2714 ARG B C 1
ATOM 9421 O O . ARG B 1 240 ? 29.865 45.385 34.784 1.00 116.82 2714 ARG B O 1
ATOM 9429 N N . LEU B 1 241 ? 28.983 43.424 35.461 1.00 112.10 2715 LEU B N 1
ATOM 9430 C CA . LEU B 1 241 ? 30.131 42.629 35.067 1.00 110.98 2715 LEU B CA 1
ATOM 9431 C C . LEU B 1 241 ? 29.681 41.451 34.220 1.00 111.31 2715 LEU B C 1
ATOM 9432 O O . LEU B 1 241 ? 28.529 41.016 34.272 1.00 111.17 2715 LEU B O 1
ATOM 9437 N N . ARG B 1 242 ? 30.621 40.945 33.430 1.00 109.23 2716 ARG B N 1
ATOM 9438 C CA . ARG B 1 242 ? 30.452 39.722 32.661 1.00 109.66 2716 ARG B CA 1
ATOM 9439 C C . ARG B 1 242 ? 31.568 38.779 33.067 1.00 107.44 2716 ARG B C 1
ATOM 9440 O O . ARG B 1 242 ? 32.745 39.073 32.834 1.00 108.63 2716 ARG B O 1
ATOM 9448 N N . VAL B 1 243 ? 31.203 37.653 33.665 1.00 108.95 2717 VAL B N 1
ATOM 9449 C CA . VAL B 1 243 ? 32.153 36.784 34.340 1.00 106.78 2717 VAL B CA 1
ATOM 9450 C C . VAL B 1 243 ? 32.297 35.503 33.531 1.00 108.07 2717 VAL B C 1
ATOM 9451 O O . VAL B 1 243 ? 31.297 34.885 33.145 1.00 108.47 2717 VAL B O 1
ATOM 9455 N N . THR B 1 244 ? 33.540 35.115 33.271 1.00 110.35 2718 THR B N 1
ATOM 9456 C CA . THR B 1 244 ? 33.879 33.824 32.689 1.00 111.83 2718 THR B CA 1
ATOM 9457 C C . THR B 1 244 ? 34.667 33.046 33.728 1.00 109.89 2718 THR B C 1
ATOM 9458 O O . THR B 1 244 ? 35.633 33.566 34.296 1.00 109.48 2718 THR B O 1
ATOM 9462 N N . ILE B 1 245 ? 34.258 31.808 33.978 1.00 107.49 2719 ILE B N 1
ATOM 9463 C CA . ILE B 1 245 ? 34.892 30.967 34.982 1.00 106.29 2719 ILE B CA 1
ATOM 9464 C C . ILE B 1 245 ? 35.379 29.716 34.278 1.00 109.23 2719 ILE B C 1
ATOM 9465 O O . ILE B 1 245 ? 34.583 28.985 33.676 1.00 110.23 2719 ILE B O 1
ATOM 9470 N N . SER B 1 246 ? 36.683 29.474 34.355 1.00 111.22 2720 SER B N 1
ATOM 9471 C CA . SER B 1 246 ? 37.314 28.299 33.796 1.00 114.79 2720 SER B CA 1
ATOM 9472 C C . SER B 1 246 ? 37.967 27.477 34.898 1.00 114.67 2720 SER B C 1
ATOM 9473 O O . SER B 1 246 ? 38.355 28.020 35.935 1.00 112.62 2720 SER B O 1
ATOM 9476 N N . PRO B 1 247 ? 38.095 26.164 34.707 1.00 116.98 2721 PRO B N 1
ATOM 9477 C CA . PRO B 1 247 ? 38.872 25.350 35.650 1.00 118.29 2721 PRO B CA 1
ATOM 9478 C C . PRO B 1 247 ? 40.365 25.538 35.414 1.00 121.83 2721 PRO B C 1
ATOM 9479 O O . PRO B 1 247 ? 40.854 25.382 34.292 1.00 125.64 2721 PRO B O 1
ATOM 9483 N N . ALA B 1 248 ? 41.083 25.903 36.472 1.00 123.01 2722 ALA B N 1
ATOM 9484 C CA . ALA B 1 248 ? 42.544 25.984 36.445 1.00 126.88 2722 ALA B CA 1
ATOM 9485 C C . ALA B 1 248 ? 43.070 25.085 37.559 1.00 128.64 2722 ALA B C 1
ATOM 9486 O O . ALA B 1 248 ? 43.388 25.546 38.657 1.00 127.08 2722 ALA B O 1
ATOM 9488 N N . GLY B 1 249 ? 43.183 23.799 37.261 1.00 138.24 2723 GLY B N 1
ATOM 9489 C CA . GLY B 1 249 ? 43.680 22.808 38.192 1.00 141.30 2723 GLY B CA 1
ATOM 9490 C C . GLY B 1 249 ? 42.609 21.815 38.602 1.00 140.43 2723 GLY B C 1
ATOM 9491 O O . GLY B 1 249 ? 41.572 21.659 37.950 1.00 138.52 2723 GLY B O 1
ATOM 9492 N N . ALA B 1 250 ? 42.876 21.123 39.714 1.00 150.34 2724 ALA B N 1
ATOM 9493 C CA . ALA B 1 250 ? 41.918 20.143 40.221 1.00 150.39 2724 ALA B CA 1
ATOM 9494 C C . ALA B 1 250 ? 40.793 20.797 41.019 1.00 144.58 2724 ALA B C 1
ATOM 9495 O O . ALA B 1 250 ? 39.611 20.580 40.730 1.00 142.33 2724 ALA B O 1
ATOM 9497 N N . GLU B 1 251 ? 41.141 21.609 42.020 1.00 143.90 2725 GLU B N 1
ATOM 9498 C CA . GLU B 1 251 ? 40.155 22.279 42.859 1.00 139.07 2725 GLU B CA 1
ATOM 9499 C C . GLU B 1 251 ? 40.184 23.792 42.696 1.00 134.76 2725 GLU B C 1
ATOM 9500 O O . GLU B 1 251 ? 39.653 24.513 43.549 1.00 131.47 2725 GLU B O 1
ATOM 9506 N N . ALA B 1 252 ? 40.771 24.293 41.615 1.00 128.38 2726 ALA B N 1
ATOM 9507 C CA . ALA B 1 252 ? 40.949 25.725 41.454 1.00 125.41 2726 ALA B CA 1
ATOM 9508 C C . ALA B 1 252 ? 40.413 26.172 40.106 1.00 124.12 2726 ALA B C 1
ATOM 9509 O O . ALA B 1 252 ? 40.491 25.445 39.111 1.00 126.84 2726 ALA B O 1
ATOM 9511 N N . VAL B 1 253 ? 39.850 27.380 40.096 1.00 116.97 2727 VAL B N 1
ATOM 9512 C CA . VAL B 1 253 ? 39.207 27.949 38.923 1.00 115.90 2727 VAL B CA 1
ATOM 9513 C C . VAL B 1 253 ? 39.786 29.326 38.624 1.00 115.46 2727 VAL B C 1
ATOM 9514 O O . VAL B 1 253 ? 40.356 29.994 39.489 1.00 114.69 2727 VAL B O 1
ATOM 9518 N N . ARG B 1 254 ? 39.614 29.747 37.375 1.00 114.61 2728 ARG B N 1
ATOM 9519 C CA . ARG B 1 254 ? 40.029 31.060 36.905 1.00 114.91 2728 ARG B CA 1
ATOM 9520 C C . ARG B 1 254 ? 38.797 31.902 36.615 1.00 112.40 2728 ARG B C 1
ATOM 9521 O O . ARG B 1 254 ? 37.874 31.445 35.933 1.00 112.45 2728 ARG B O 1
ATOM 9529 N N . ILE B 1 255 ? 38.792 33.129 37.124 1.00 110.77 2729 ILE B N 1
ATOM 9530 C CA . ILE B 1 255 ? 37.677 34.052 36.970 1.00 108.98 2729 ILE B CA 1
ATOM 9531 C C . ILE B 1 255 ? 38.174 35.232 36.149 1.00 111.25 2729 ILE B C 1
ATOM 9532 O O . ILE B 1 255 ? 39.205 35.832 36.476 1.00 112.23 2729 ILE B O 1
ATOM 9537 N N . ALA B 1 256 ? 37.446 35.564 35.089 1.00 110.78 2730 ALA B N 1
ATOM 9538 C CA . ALA B 1 256 ? 37.805 36.661 34.200 1.00 113.76 2730 ALA B CA 1
ATOM 9539 C C . ALA B 1 256 ? 36.580 37.542 34.046 1.00 113.02 2730 ALA B C 1
ATOM 9540 O O . ALA B 1 256 ? 35.568 37.104 33.489 1.00 113.18 2730 ALA B O 1
ATOM 9542 N N . CYS B 1 257 ? 36.676 38.778 34.526 1.00 112.14 2731 CYS B N 1
ATOM 9543 C CA . CYS B 1 257 ? 35.538 39.680 34.560 1.00 111.79 2731 CYS B CA 1
ATOM 9544 C C . CYS B 1 257 ? 35.765 40.882 33.657 1.00 115.72 2731 CYS B C 1
ATOM 9545 O O . CYS B 1 257 ? 36.864 41.442 33.608 1.00 117.61 2731 CYS B O 1
ATOM 9548 N N . VAL B 1 258 ? 34.713 41.254 32.929 1.00 114.07 2732 VAL B N 1
ATOM 9549 C CA . VAL B 1 258 ? 34.687 42.445 32.094 1.00 118.32 2732 VAL B CA 1
ATOM 9550 C C . VAL B 1 258 ? 33.400 43.195 32.416 1.00 117.96 2732 VAL B C 1
ATOM 9551 O O . VAL B 1 258 ? 32.556 42.711 33.169 1.00 114.74 2732 VAL B O 1
ATOM 9555 N N . ASP B 1 259 ? 33.251 44.390 31.845 1.00 120.94 2733 ASP B N 1
ATOM 9556 C CA . ASP B 1 259 ? 31.984 45.101 31.945 1.00 122.68 2733 ASP B CA 1
ATOM 9557 C C . ASP B 1 259 ? 31.121 44.731 30.740 1.00 124.33 2733 ASP B C 1
ATOM 9558 O O . ASP B 1 259 ? 31.464 43.848 29.949 1.00 123.90 2733 ASP B O 1
ATOM 9563 N N . GLU B 1 260 ? 29.979 45.403 30.595 1.00 124.41 2734 GLU B N 1
ATOM 9564 C CA . GLU B 1 260 ? 29.118 45.160 29.447 1.00 126.19 2734 GLU B CA 1
ATOM 9565 C C . GLU B 1 260 ? 29.815 45.459 28.124 1.00 127.09 2734 GLU B C 1
ATOM 9566 O O . GLU B 1 260 ? 29.398 44.934 27.086 1.00 128.00 2734 GLU B O 1
ATOM 9572 N N . ARG B 1 261 ? 30.864 46.281 28.136 1.00 130.39 2735 ARG B N 1
ATOM 9573 C CA . ARG B 1 261 ? 31.521 46.732 26.916 1.00 131.54 2735 ARG B CA 1
ATOM 9574 C C . ARG B 1 261 ? 32.825 46.007 26.600 1.00 129.97 2735 ARG B C 1
ATOM 9575 O O . ARG B 1 261 ? 33.463 46.337 25.597 1.00 130.89 2735 ARG B O 1
ATOM 9583 N N . GLY B 1 262 ? 33.240 45.040 27.410 1.00 134.35 2736 GLY B N 1
ATOM 9584 C CA . GLY B 1 262 ? 34.482 44.341 27.155 1.00 132.91 2736 GLY B CA 1
ATOM 9585 C C . GLY B 1 262 ? 35.671 44.850 27.935 1.00 131.63 2736 GLY B C 1
ATOM 9586 O O . GLY B 1 262 ? 36.790 44.371 27.710 1.00 130.63 2736 GLY B O 1
ATOM 9587 N N . ASN B 1 263 ? 35.460 45.794 28.843 1.00 132.08 2737 ASN B N 1
ATOM 9588 C CA . ASN B 1 263 ? 36.514 46.358 29.678 1.00 130.90 2737 ASN B CA 1
ATOM 9589 C C . ASN B 1 263 ? 37.071 45.306 30.619 1.00 128.56 2737 ASN B C 1
ATOM 9590 O O . ASN B 1 263 ? 36.351 44.866 31.523 1.00 127.79 2737 ASN B O 1
ATOM 9595 N N . PRO B 1 264 ? 38.334 44.905 30.490 1.00 131.17 2738 PRO B N 1
ATOM 9596 C CA . PRO B 1 264 ? 38.900 43.997 31.495 1.00 129.09 2738 PRO B CA 1
ATOM 9597 C C . PRO B 1 264 ? 38.915 44.704 32.839 1.00 128.47 2738 PRO B C 1
ATOM 9598 O O . PRO B 1 264 ? 39.566 45.735 33.012 1.00 128.80 2738 PRO B O 1
ATOM 9602 N N . VAL B 1 265 ? 38.157 44.163 33.784 1.00 125.53 2739 VAL B N 1
ATOM 9603 C CA . VAL B 1 265 ? 38.080 44.755 35.110 1.00 125.02 2739 VAL B CA 1
ATOM 9604 C C . VAL B 1 265 ? 39.090 44.080 36.025 1.00 123.31 2739 VAL B C 1
ATOM 9605 O O . VAL B 1 265 ? 39.957 44.739 36.609 1.00 122.99 2739 VAL B O 1
ATOM 9609 N N . VAL B 1 266 ? 38.984 42.757 36.147 1.00 120.90 2740 VAL B N 1
ATOM 9610 C CA . VAL B 1 266 ? 39.905 41.965 36.950 1.00 119.49 2740 VAL B CA 1
ATOM 9611 C C . VAL B 1 266 ? 40.017 40.585 36.321 1.00 118.88 2740 VAL B C 1
ATOM 9612 O O . VAL B 1 266 ? 39.115 40.122 35.620 1.00 119.30 2740 VAL B O 1
ATOM 9616 N N . VAL B 1 267 ? 41.151 39.932 36.560 1.00 120.87 2741 VAL B N 1
ATOM 9617 C CA . VAL B 1 267 ? 41.366 38.545 36.165 1.00 120.20 2741 VAL B CA 1
ATOM 9618 C C . VAL B 1 267 ? 42.062 37.862 37.332 1.00 119.24 2741 VAL B C 1
ATOM 9619 O O . VAL B 1 267 ? 43.082 38.354 37.826 1.00 119.27 2741 VAL B O 1
ATOM 9623 N N . ILE B 1 268 ? 41.512 36.737 37.775 1.00 118.72 2742 ILE B N 1
ATOM 9624 C CA . ILE B 1 268 ? 42.065 35.957 38.876 1.00 118.08 2742 ILE B CA 1
ATOM 9625 C C . ILE B 1 268 ? 42.640 34.688 38.269 1.00 117.76 2742 ILE B C 1
ATOM 9626 O O . ILE B 1 268 ? 41.898 33.865 37.719 1.00 117.51 2742 ILE B O 1
ATOM 9631 N N . ASP B 1 269 ? 43.963 34.527 38.358 1.00 119.05 2743 ASP B N 1
ATOM 9632 C CA . ASP B 1 269 ? 44.608 33.387 37.716 1.00 118.98 2743 ASP B CA 1
ATOM 9633 C C . ASP B 1 269 ? 44.156 32.056 38.306 1.00 118.49 2743 ASP B C 1
ATOM 9634 O O . ASP B 1 269 ? 44.046 31.066 37.573 1.00 118.30 2743 ASP B O 1
ATOM 9639 N N . SER B 1 270 ? 43.862 32.012 39.609 1.00 115.61 2744 SER B N 1
ATOM 9640 C CA . SER B 1 270 ? 43.349 30.795 40.231 1.00 115.31 2744 SER B CA 1
ATOM 9641 C C . SER B 1 270 ? 42.776 31.068 41.617 1.00 115.31 2744 SER B C 1
ATOM 9642 O O . SER B 1 270 ? 43.421 31.719 42.444 1.00 115.76 2744 SER B O 1
ATOM 9645 N N . LEU B 1 271 ? 41.575 30.556 41.880 1.00 114.80 2745 LEU B N 1
ATOM 9646 C CA . LEU B 1 271 ? 40.931 30.612 43.186 1.00 114.83 2745 LEU B CA 1
ATOM 9647 C C . LEU B 1 271 ? 40.758 29.195 43.702 1.00 114.83 2745 LEU B C 1
ATOM 9648 O O . LEU B 1 271 ? 40.359 28.301 42.955 1.00 114.50 2745 LEU B O 1
ATOM 9653 N N . VAL B 1 272 ? 41.018 29.000 44.989 1.00 116.65 2746 VAL B N 1
ATOM 9654 C CA . VAL B 1 272 ? 40.807 27.713 45.635 1.00 116.93 2746 VAL B CA 1
ATOM 9655 C C . VAL B 1 272 ? 39.786 27.911 46.736 1.00 116.90 2746 VAL B C 1
ATOM 9656 O O . VAL B 1 272 ? 39.997 28.716 47.652 1.00 117.27 2746 VAL B O 1
ATOM 9660 N N . ALA B 1 273 ? 38.680 27.187 46.640 1.00 118.87 2747 ALA B N 1
ATOM 9661 C CA . ALA B 1 273 ? 37.671 27.171 47.681 1.00 119.00 2747 ALA B CA 1
ATOM 9662 C C . ALA B 1 273 ? 37.852 25.923 48.525 1.00 119.67 2747 ALA B C 1
ATOM 9663 O O . ALA B 1 273 ? 38.325 24.889 48.046 1.00 119.87 2747 ALA B O 1
ATOM 9665 N N . ARG B 1 274 ? 37.474 26.028 49.790 1.00 120.28 2748 ARG B N 1
ATOM 9666 C CA . ARG B 1 274 ? 37.630 24.911 50.706 1.00 121.15 2748 ARG B CA 1
ATOM 9667 C C . ARG B 1 274 ? 36.462 24.958 51.676 1.00 121.24 2748 ARG B C 1
ATOM 9668 O O . ARG B 1 274 ? 36.102 26.035 52.159 1.00 121.11 2748 ARG B O 1
ATOM 9676 N N . ALA B 1 275 ? 35.855 23.796 51.918 1.00 119.69 2749 ALA B N 1
ATOM 9677 C CA . ALA B 1 275 ? 34.640 23.680 52.717 1.00 119.82 2749 ALA B CA 1
ATOM 9678 C C . ALA B 1 275 ? 34.751 24.386 54.060 1.00 120.44 2749 ALA B C 1
ATOM 9679 O O . ALA B 1 275 ? 35.852 24.535 54.598 1.00 121.03 2749 ALA B O 1
ATOM 9681 N N . VAL B 1 276 ? 33.618 24.795 54.620 1.00 122.61 2750 VAL B N 1
ATOM 9682 C CA . VAL B 1 276 ? 33.592 25.659 55.796 1.00 123.11 2750 VAL B CA 1
ATOM 9683 C C . VAL B 1 276 ? 33.677 24.772 57.033 1.00 124.07 2750 VAL B C 1
ATOM 9684 O O . VAL B 1 276 ? 32.772 23.951 57.253 1.00 124.28 2750 VAL B O 1
ATOM 9688 N N . PRO B 1 277 ? 34.728 24.889 57.845 1.00 129.36 2751 PRO B N 1
ATOM 9689 C CA . PRO B 1 277 ? 34.742 24.195 59.138 1.00 130.41 2751 PRO B CA 1
ATOM 9690 C C . PRO B 1 277 ? 33.557 24.622 59.991 1.00 130.60 2751 PRO B C 1
ATOM 9691 O O . PRO B 1 277 ? 33.313 25.814 60.190 1.00 130.41 2751 PRO B O 1
ATOM 9695 N N . VAL B 1 278 ? 32.799 23.633 60.472 1.00 134.73 2752 VAL B N 1
ATOM 9696 C CA . VAL B 1 278 ? 31.768 23.910 61.470 1.00 135.25 2752 VAL B CA 1
ATOM 9697 C C . VAL B 1 278 ? 32.363 24.627 62.676 1.00 135.90 2752 VAL B C 1
ATOM 9698 O O . VAL B 1 278 ? 31.703 25.473 63.292 1.00 136.13 2752 VAL B O 1
ATOM 9702 N N . GLU B 1 279 ? 33.618 24.311 63.022 1.00 139.54 2753 GLU B N 1
ATOM 9703 C CA . GLU B 1 279 ? 34.292 24.950 64.149 1.00 140.23 2753 GLU B CA 1
ATOM 9704 C C . GLU B 1 279 ? 34.311 26.468 64.043 1.00 139.75 2753 GLU B C 1
ATOM 9705 O O . GLU B 1 279 ? 34.276 27.161 65.066 1.00 140.29 2753 GLU B O 1
ATOM 9711 N N . ALA B 1 280 ? 34.342 27.002 62.820 1.00 136.56 2754 ALA B N 1
ATOM 9712 C CA . ALA B 1 280 ? 34.799 28.361 62.557 1.00 136.15 2754 ALA B CA 1
ATOM 9713 C C . ALA B 1 280 ? 33.693 29.400 62.650 1.00 135.99 2754 ALA B C 1
ATOM 9714 O O . ALA B 1 280 ? 33.776 30.437 61.978 1.00 135.46 2754 ALA B O 1
ATOM 9716 N N . LEU B 1 281 ? 32.666 29.169 63.465 1.00 140.74 2755 LEU B N 1
ATOM 9717 C CA . LEU B 1 281 ? 31.520 30.063 63.501 1.00 140.89 2755 LEU B CA 1
ATOM 9718 C C . LEU B 1 281 ? 31.195 30.484 64.928 1.00 141.89 2755 LEU B C 1
ATOM 9719 O O . LEU B 1 281 ? 31.458 29.757 65.889 1.00 142.42 2755 LEU B O 1
ATOM 9724 N N . THR B 1 282 ? 30.610 31.675 65.044 1.00 149.36 2756 THR B N 1
ATOM 9725 C CA . THR B 1 282 ? 30.039 32.231 66.267 1.00 150.42 2756 THR B CA 1
ATOM 9726 C C . THR B 1 282 ? 28.821 33.039 65.841 1.00 150.75 2756 THR B C 1
ATOM 9727 O O . THR B 1 282 ? 28.826 33.625 64.751 1.00 150.19 2756 THR B O 1
ATOM 9731 N N . PRO B 1 283 ? 27.772 33.093 66.665 1.00 153.60 2757 PRO B N 1
ATOM 9732 C CA . PRO B 1 283 ? 26.448 33.479 66.155 1.00 154.19 2757 PRO B CA 1
ATOM 9733 C C . PRO B 1 283 ? 26.361 34.938 65.729 1.00 154.25 2757 PRO B C 1
ATOM 9734 O O . PRO B 1 283 ? 26.719 35.849 66.480 1.00 154.61 2757 PRO B O 1
ATOM 9738 N N . GLY B 1 284 ? 25.866 35.148 64.511 1.00 152.62 2758 GLY B N 1
ATOM 9739 C CA . GLY B 1 284 ? 25.539 36.475 64.025 1.00 152.95 2758 GLY B CA 1
ATOM 9740 C C . GLY B 1 284 ? 24.058 36.797 64.117 1.00 154.41 2758 GLY B C 1
ATOM 9741 O O . GLY B 1 284 ? 23.669 37.970 64.075 1.00 155.11 2758 GLY B O 1
ATOM 9742 N N . THR B 1 285 ? 23.226 35.753 64.234 1.00 155.24 2759 THR B N 1
ATOM 9743 C CA . THR B 1 285 ? 21.768 35.809 64.349 1.00 156.75 2759 THR B CA 1
ATOM 9744 C C . THR B 1 285 ? 21.139 36.566 63.169 1.00 157.13 2759 THR B C 1
ATOM 9745 O O . THR B 1 285 ? 20.328 37.477 63.385 1.00 158.30 2759 THR B O 1
ATOM 9749 N N . PRO B 1 286 ? 21.534 36.283 61.881 1.00 156.08 2760 PRO B N 1
ATOM 9750 C CA . PRO B 1 286 ? 20.862 36.972 60.768 1.00 156.74 2760 PRO B CA 1
ATOM 9751 C C . PRO B 1 286 ? 19.463 36.462 60.427 1.00 158.16 2760 PRO B C 1
ATOM 9752 O O . PRO B 1 286 ? 18.459 37.134 60.681 1.00 159.77 2760 PRO B O 1
ATOM 9756 N N . GLY B 1 287 ? 19.405 35.242 59.890 1.00 156.30 2761 GLY B N 1
ATOM 9757 C CA . GLY B 1 287 ? 18.186 34.552 59.519 1.00 157.59 2761 GLY B CA 1
ATOM 9758 C C . GLY B 1 287 ? 18.312 33.108 59.942 1.00 157.03 2761 GLY B C 1
ATOM 9759 O O . GLY B 1 287 ? 17.614 32.219 59.439 1.00 157.55 2761 GLY B O 1
ATOM 9760 N N . ILE B 1 288 ? 19.272 32.884 60.832 1.00 156.55 2762 ILE B N 1
ATOM 9761 C CA . ILE B 1 288 ? 19.674 31.575 61.336 1.00 155.88 2762 ILE B CA 1
ATOM 9762 C C . ILE B 1 288 ? 18.444 30.796 61.787 1.00 157.43 2762 ILE B C 1
ATOM 9763 O O . ILE B 1 288 ? 17.735 31.230 62.708 1.00 158.83 2762 ILE B O 1
ATOM 9768 N N . PRO B 1 289 ? 18.113 29.678 61.132 1.00 161.46 2763 PRO B N 1
ATOM 9769 C CA . PRO B 1 289 ? 17.030 28.834 61.648 1.00 162.93 2763 PRO B CA 1
ATOM 9770 C C . PRO B 1 289 ? 17.490 27.896 62.748 1.00 162.56 2763 PRO B C 1
ATOM 9771 O O . PRO B 1 289 ? 16.648 27.412 63.517 1.00 163.98 2763 PRO B O 1
ATOM 9775 N N . GLY B 1 290 ? 18.793 27.649 62.868 1.00 157.98 2764 GLY B N 1
ATOM 9776 C CA . GLY B 1 290 ? 19.323 26.864 63.966 1.00 157.77 2764 GLY B CA 1
ATOM 9777 C C . GLY B 1 290 ? 19.593 27.653 65.232 1.00 158.31 2764 GLY B C 1
ATOM 9778 O O . GLY B 1 290 ? 20.742 28.011 65.510 1.00 157.24 2764 GLY B O 1
ATOM 9779 N N . ALA B 1 291 ? 18.541 27.911 66.012 1.00 159.83 2765 ALA B N 1
ATOM 9780 C CA . ALA B 1 291 ? 18.639 28.501 67.349 1.00 160.56 2765 ALA B CA 1
ATOM 9781 C C . ALA B 1 291 ? 19.360 29.854 67.307 1.00 159.87 2765 ALA B C 1
ATOM 9782 O O . ALA B 1 291 ? 20.493 30.015 67.763 1.00 158.93 2765 ALA B O 1
ATOM 9784 N N . GLY B 1 292 ? 18.652 30.818 66.715 1.00 157.56 2766 GLY B N 1
ATOM 9785 C CA . GLY B 1 292 ? 19.137 32.189 66.668 1.00 157.18 2766 GLY B CA 1
ATOM 9786 C C . GLY B 1 292 ? 19.663 32.691 67.998 1.00 157.44 2766 GLY B C 1
ATOM 9787 O O . GLY B 1 292 ? 20.709 33.343 68.060 1.00 156.45 2766 GLY B O 1
ATOM 9788 N N . ASP B 1 293 ? 18.939 32.404 69.078 1.00 154.77 2767 ASP B N 1
ATOM 9789 C CA . ASP B 1 293 ? 19.250 32.897 70.411 1.00 155.31 2767 ASP B CA 1
ATOM 9790 C C . ASP B 1 293 ? 19.651 31.791 71.376 1.00 155.28 2767 ASP B C 1
ATOM 9791 O O . ASP B 1 293 ? 20.588 31.972 72.162 1.00 154.87 2767 ASP B O 1
ATOM 9796 N N . GLY B 1 294 ? 19.037 30.618 71.269 1.00 147.61 2768 GLY B N 1
ATOM 9797 C CA . GLY B 1 294 ? 19.231 29.532 72.216 1.00 147.80 2768 GLY B CA 1
ATOM 9798 C C . GLY B 1 294 ? 17.913 29.083 72.822 1.00 149.68 2768 GLY B C 1
ATOM 9799 O O . GLY B 1 294 ? 16.968 29.863 72.970 1.00 151.01 2768 GLY B O 1
ATOM 9800 N N . ALA B 1 295 ? 17.851 27.801 73.180 1.00 143.86 2769 ALA B N 1
ATOM 9801 C CA . ALA B 1 295 ? 16.599 27.191 73.602 1.00 145.55 2769 ALA B CA 1
ATOM 9802 C C . ALA B 1 295 ? 16.857 26.072 74.602 1.00 145.93 2769 ALA B C 1
ATOM 9803 O O . ALA B 1 295 ? 17.993 25.641 74.819 1.00 144.87 2769 ALA B O 1
ATOM 9805 N N . LEU B 1 296 ? 15.764 25.600 75.205 1.00 144.74 2770 LEU B N 1
ATOM 9806 C CA . LEU B 1 296 ? 15.784 24.579 76.248 1.00 145.44 2770 LEU B CA 1
ATOM 9807 C C . LEU B 1 296 ? 15.400 23.237 75.634 1.00 145.49 2770 LEU B C 1
ATOM 9808 O O . LEU B 1 296 ? 14.267 23.059 75.176 1.00 146.57 2770 LEU B O 1
ATOM 9813 N N . HIS B 1 297 ? 16.342 22.300 75.618 1.00 145.31 2771 HIS B N 1
ATOM 9814 C CA . HIS B 1 297 ? 16.142 20.988 75.020 1.00 145.12 2771 HIS B CA 1
ATOM 9815 C C . HIS B 1 297 ? 16.090 19.921 76.110 1.00 145.92 2771 HIS B C 1
ATOM 9816 O O . HIS B 1 297 ? 16.671 20.086 77.185 1.00 146.05 2771 HIS B O 1
ATOM 9823 N N . HIS B 1 298 ? 15.374 18.827 75.839 1.00 144.73 2772 HIS B N 1
ATOM 9824 C CA . HIS B 1 298 ? 15.393 17.670 76.726 1.00 145.31 2772 HIS B CA 1
ATOM 9825 C C . HIS B 1 298 ? 15.440 16.387 75.907 1.00 144.58 2772 HIS B C 1
ATOM 9826 O O . HIS B 1 298 ? 14.868 16.306 74.817 1.00 144.50 2772 HIS B O 1
ATOM 9833 N N . VAL B 1 299 ? 16.132 15.382 76.449 1.00 141.28 2773 VAL B N 1
ATOM 9834 C CA . VAL B 1 299 ? 16.188 14.072 75.812 1.00 140.60 2773 VAL B CA 1
ATOM 9835 C C . VAL B 1 299 ? 14.845 13.371 75.969 1.00 142.13 2773 VAL B C 1
ATOM 9836 O O . VAL B 1 299 ? 14.171 13.499 77.000 1.00 143.76 2773 VAL B O 1
ATOM 9840 N N . ALA B 1 300 ? 14.445 12.629 74.940 1.00 138.14 2774 ALA B N 1
ATOM 9841 C CA . ALA B 1 300 ? 13.192 11.883 74.938 1.00 139.48 2774 ALA B CA 1
ATOM 9842 C C . ALA B 1 300 ? 13.493 10.472 74.467 1.00 138.21 2774 ALA B C 1
ATOM 9843 O O . ALA B 1 300 ? 13.897 10.273 73.317 1.00 136.68 2774 ALA B O 1
ATOM 9845 N N . TRP B 1 301 ? 13.305 9.498 75.350 1.00 137.61 2775 TRP B N 1
ATOM 9846 C CA . TRP B 1 301 ? 13.502 8.100 74.987 1.00 136.41 2775 TRP B CA 1
ATOM 9847 C C . TRP B 1 301 ? 12.251 7.603 74.274 1.00 136.83 2775 TRP B C 1
ATOM 9848 O O . TRP B 1 301 ? 11.177 7.498 74.876 1.00 138.61 2775 TRP B O 1
ATOM 9859 N N . THR B 1 302 ? 12.402 7.294 72.988 1.00 135.94 2776 THR B N 1
ATOM 9860 C CA . THR B 1 302 ? 11.300 6.994 72.084 1.00 135.95 2776 THR B CA 1
ATOM 9861 C C . THR B 1 302 ? 11.496 5.614 71.469 1.00 133.95 2776 THR B C 1
ATOM 9862 O O . THR B 1 302 ? 12.605 5.264 71.052 1.00 132.36 2776 THR B O 1
ATOM 9866 N N . ALA B 1 303 ? 10.422 4.827 71.437 1.00 135.11 2777 ALA B N 1
ATOM 9867 C CA . ALA B 1 303 ? 10.502 3.398 71.168 1.00 133.41 2777 ALA B CA 1
ATOM 9868 C C . ALA B 1 303 ? 10.448 3.094 69.677 1.00 131.51 2777 ALA B C 1
ATOM 9869 O O . ALA B 1 303 ? 9.797 3.796 68.900 1.00 131.67 2777 ALA B O 1
ATOM 9871 N N . ARG B 1 304 ? 11.156 2.034 69.283 1.00 133.87 2778 ARG B N 1
ATOM 9872 C CA . ARG B 1 304 ? 11.124 1.569 67.907 1.00 132.21 2778 ARG B CA 1
ATOM 9873 C C . ARG B 1 304 ? 9.833 0.826 67.602 1.00 131.77 2778 ARG B C 1
ATOM 9874 O O . ARG B 1 304 ? 9.182 0.289 68.502 1.00 132.41 2778 ARG B O 1
ATOM 9882 N N . PRO B 1 305 ? 9.434 0.786 66.332 1.00 132.23 2779 PRO B N 1
ATOM 9883 C CA . PRO B 1 305 ? 8.410 -0.178 65.926 1.00 131.39 2779 PRO B CA 1
ATOM 9884 C C . PRO B 1 305 ? 8.939 -1.592 66.087 1.00 130.56 2779 PRO B C 1
ATOM 9885 O O . PRO B 1 305 ? 10.136 -1.850 65.945 1.00 130.26 2779 PRO B O 1
ATOM 9889 N N . GLU B 1 306 ? 8.035 -2.509 66.409 1.00 134.14 2780 GLU B N 1
ATOM 9890 C CA . GLU B 1 306 ? 8.434 -3.894 66.611 1.00 133.53 2780 GLU B CA 1
ATOM 9891 C C . GLU B 1 306 ? 9.037 -4.441 65.324 1.00 132.55 2780 GLU B C 1
ATOM 9892 O O . GLU B 1 306 ? 8.446 -4.269 64.248 1.00 131.96 2780 GLU B O 1
ATOM 9898 N N . PRO B 1 307 ? 10.203 -5.085 65.380 1.00 133.20 2781 PRO B N 1
ATOM 9899 C CA . PRO B 1 307 ? 10.847 -5.532 64.139 1.00 132.76 2781 PRO B CA 1
ATOM 9900 C C . PRO B 1 307 ? 9.999 -6.583 63.442 1.00 132.20 2781 PRO B C 1
ATOM 9901 O O . PRO B 1 307 ? 9.520 -7.532 64.066 1.00 132.14 2781 PRO B O 1
ATOM 9905 N N . GLY B 1 308 ? 9.827 -6.410 62.134 1.00 128.73 2782 GLY B N 1
ATOM 9906 C CA . GLY B 1 308 ? 8.986 -7.293 61.356 1.00 128.37 2782 GLY B CA 1
ATOM 9907 C C . GLY B 1 308 ? 9.504 -8.703 61.214 1.00 128.72 2782 GLY B C 1
ATOM 9908 O O . GLY B 1 308 ? 8.838 -9.531 60.584 1.00 128.65 2782 GLY B O 1
ATOM 9909 N N . VAL B 1 309 ? 10.670 -9.004 61.788 1.00 123.83 2783 VAL B N 1
ATOM 9910 C CA . VAL B 1 309 ? 11.339 -10.277 61.566 1.00 124.52 2783 VAL B CA 1
ATOM 9911 C C . VAL B 1 309 ? 12.414 -10.479 62.627 1.00 125.02 2783 VAL B C 1
ATOM 9912 O O . VAL B 1 309 ? 12.965 -9.509 63.156 1.00 125.07 2783 VAL B O 1
ATOM 9916 N N . ALA B 1 310 ? 12.719 -11.737 62.953 1.00 119.31 2784 ALA B N 1
ATOM 9917 C CA . ALA B 1 310 ? 13.685 -12.032 64.008 1.00 119.83 2784 ALA B CA 1
ATOM 9918 C C . ALA B 1 310 ? 15.104 -11.670 63.579 1.00 120.69 2784 ALA B C 1
ATOM 9919 O O . ALA B 1 310 ? 15.534 -12.000 62.469 1.00 121.36 2784 ALA B O 1
ATOM 9921 N N . ALA B 1 311 ? 15.828 -10.992 64.465 1.00 123.51 2785 ALA B N 1
ATOM 9922 C CA . ALA B 1 311 ? 17.210 -10.593 64.238 1.00 124.32 2785 ALA B CA 1
ATOM 9923 C C . ALA B 1 311 ? 18.132 -11.338 65.197 1.00 125.11 2785 ALA B C 1
ATOM 9924 O O . ALA B 1 311 ? 17.724 -11.721 66.296 1.00 124.86 2785 ALA B O 1
ATOM 9926 N N . VAL B 1 312 ? 19.386 -11.536 64.782 1.00 123.73 2786 VAL B N 1
ATOM 9927 C CA . VAL B 1 312 ? 20.336 -12.328 65.558 1.00 124.62 2786 VAL B CA 1
ATOM 9928 C C . VAL B 1 312 ? 21.748 -11.811 65.310 1.00 125.60 2786 VAL B C 1
ATOM 9929 O O . VAL B 1 312 ? 22.049 -11.246 64.255 1.00 125.86 2786 VAL B O 1
ATOM 9933 N N . GLN B 1 313 ? 22.613 -12.004 66.305 1.00 129.32 2787 GLN B N 1
ATOM 9934 C CA . GLN B 1 313 ? 24.046 -11.772 66.190 1.00 130.45 2787 GLN B CA 1
ATOM 9935 C C . GLN B 1 313 ? 24.746 -12.907 66.924 1.00 131.39 2787 GLN B C 1
ATOM 9936 O O . GLN B 1 313 ? 24.111 -13.688 67.635 1.00 131.01 2787 GLN B O 1
ATOM 9942 N N . ARG B 1 314 ? 26.065 -12.998 66.763 1.00 133.73 2788 ARG B N 1
ATOM 9943 C CA . ARG B 1 314 ? 26.876 -13.882 67.594 1.00 134.68 2788 ARG B CA 1
ATOM 9944 C C . ARG B 1 314 ? 27.262 -13.160 68.875 1.00 134.55 2788 ARG B C 1
ATOM 9945 O O . ARG B 1 314 ? 27.757 -12.030 68.833 1.00 134.58 2788 ARG B O 1
ATOM 9953 N N . TRP B 1 315 ? 27.033 -13.813 70.007 1.00 137.87 2789 TRP B N 1
ATOM 9954 C CA . TRP B 1 315 ? 27.240 -13.213 71.313 1.00 137.83 2789 TRP B CA 1
ATOM 9955 C C . TRP B 1 315 ? 28.293 -13.973 72.101 1.00 139.01 2789 TRP B C 1
ATOM 9956 O O . TRP B 1 315 ? 28.344 -15.206 72.064 1.00 139.42 2789 TRP B O 1
ATOM 9967 N N . ALA B 1 316 ? 29.125 -13.223 72.819 1.00 141.55 2790 ALA B N 1
ATOM 9968 C CA . ALA B 1 316 ? 30.072 -13.774 73.782 1.00 142.63 2790 ALA B CA 1
ATOM 9969 C C . ALA B 1 316 ? 29.888 -12.982 75.066 1.00 142.40 2790 ALA B C 1
ATOM 9970 O O . ALA B 1 316 ? 30.178 -11.782 75.104 1.00 142.39 2790 ALA B O 1
ATOM 9972 N N . VAL B 1 317 ? 29.410 -13.645 76.111 1.00 144.20 2791 VAL B N 1
ATOM 9973 C CA . VAL B 1 317 ? 29.137 -12.988 77.382 1.00 144.17 2791 VAL B CA 1
ATOM 9974 C C . VAL B 1 317 ? 30.382 -13.077 78.251 1.00 145.41 2791 VAL B C 1
ATOM 9975 O O . VAL B 1 317 ? 30.894 -14.171 78.513 1.00 146.01 2791 VAL B O 1
ATOM 9979 N N . VAL B 1 318 ? 30.870 -11.923 78.690 1.00 148.22 2792 VAL B N 1
ATOM 9980 C CA . VAL B 1 318 ? 32.100 -11.809 79.460 1.00 149.44 2792 VAL B CA 1
ATOM 9981 C C . VAL B 1 318 ? 31.760 -11.169 80.798 1.00 149.52 2792 VAL B C 1
ATOM 9982 O O . VAL B 1 318 ? 31.406 -9.986 80.852 1.00 149.12 2792 VAL B O 1
ATOM 9986 N N . GLY B 1 319 ? 31.861 -11.943 81.881 1.00 152.56 2793 GLY B N 1
ATOM 9987 C CA . GLY B 1 319 ? 31.750 -11.403 83.222 1.00 153.01 2793 GLY B CA 1
ATOM 9988 C C . GLY B 1 319 ? 30.584 -12.004 83.997 1.00 152.64 2793 GLY B C 1
ATOM 9989 O O . GLY B 1 319 ? 30.280 -13.193 83.867 1.00 152.40 2793 GLY B O 1
ATOM 9990 N N . ALA B 1 320 ? 29.922 -11.148 84.784 1.00 163.28 2794 ALA B N 1
ATOM 9991 C CA . ALA B 1 320 ? 29.104 -11.599 85.907 1.00 163.45 2794 ALA B CA 1
ATOM 9992 C C . ALA B 1 320 ? 27.962 -12.517 85.491 1.00 162.54 2794 ALA B C 1
ATOM 9993 O O . ALA B 1 320 ? 27.589 -13.415 86.256 1.00 162.72 2794 ALA B O 1
ATOM 9995 N N . ALA B 1 321 ? 27.395 -12.312 84.302 1.00 162.16 2795 ALA B N 1
ATOM 9996 C CA . ALA B 1 321 ? 26.292 -13.125 83.789 1.00 161.14 2795 ALA B CA 1
ATOM 9997 C C . ALA B 1 321 ? 25.133 -13.157 84.791 1.00 161.19 2795 ALA B C 1
ATOM 9998 O O . ALA B 1 321 ? 24.878 -14.152 85.475 1.00 161.34 2795 ALA B O 1
ATOM 10000 N N . ASP B 1 322 ? 24.467 -12.011 84.882 1.00 163.70 2796 ASP B N 1
ATOM 10001 C CA . ASP B 1 322 ? 23.234 -11.915 85.648 1.00 163.82 2796 ASP B CA 1
ATOM 10002 C C . ASP B 1 322 ? 22.269 -13.027 85.240 1.00 162.95 2796 ASP B C 1
ATOM 10003 O O . ASP B 1 322 ? 22.123 -13.316 84.044 1.00 161.96 2796 ASP B O 1
ATOM 10008 N N . PRO B 1 323 ? 21.611 -13.675 86.197 1.00 160.97 2797 PRO B N 1
ATOM 10009 C CA . PRO B 1 323 ? 20.645 -14.727 85.856 1.00 160.13 2797 PRO B CA 1
ATOM 10010 C C . PRO B 1 323 ? 19.471 -14.171 85.062 1.00 159.35 2797 PRO B C 1
ATOM 10011 O O . PRO B 1 323 ? 18.844 -13.183 85.452 1.00 159.90 2797 PRO B O 1
ATOM 10015 N N . GLY B 1 324 ? 19.185 -14.816 83.933 1.00 158.02 2798 GLY B N 1
ATOM 10016 C CA . GLY B 1 324 ? 18.119 -14.420 83.044 1.00 157.15 2798 GLY B CA 1
ATOM 10017 C C . GLY B 1 324 ? 18.578 -13.721 81.782 1.00 156.55 2798 GLY B C 1
ATOM 10018 O O . GLY B 1 324 ? 17.828 -13.693 80.800 1.00 155.59 2798 GLY B O 1
ATOM 10019 N N . LEU B 1 325 ? 19.793 -13.170 81.778 1.00 154.18 2799 LEU B N 1
ATOM 10020 C CA . LEU B 1 325 ? 20.289 -12.464 80.600 1.00 153.71 2799 LEU B CA 1
ATOM 10021 C C . LEU B 1 325 ? 20.631 -13.441 79.484 1.00 152.97 2799 LEU B C 1
ATOM 10022 O O . LEU B 1 325 ? 20.159 -13.294 78.350 1.00 152.14 2799 LEU B O 1
ATOM 10027 N N . ALA B 1 326 ? 21.479 -14.427 79.785 1.00 154.25 2800 ALA B N 1
ATOM 10028 C CA . ALA B 1 326 ? 21.878 -15.416 78.790 1.00 153.86 2800 ALA B CA 1
ATOM 10029 C C . ALA B 1 326 ? 20.673 -16.109 78.162 1.00 152.81 2800 ALA B C 1
ATOM 10030 O O . ALA B 1 326 ? 20.701 -16.463 76.978 1.00 152.34 2800 ALA B O 1
ATOM 10032 N N . GLY B 1 327 ? 19.613 -16.329 78.946 1.00 154.30 2801 GLY B N 1
ATOM 10033 C CA . GLY B 1 327 ? 18.433 -16.995 78.413 1.00 153.30 2801 GLY B CA 1
ATOM 10034 C C . GLY B 1 327 ? 17.848 -16.290 77.204 1.00 152.53 2801 GLY B C 1
ATOM 10035 O O . GLY B 1 327 ? 17.388 -16.935 76.257 1.00 151.77 2801 GLY B O 1
ATOM 10036 N N . GLY B 1 328 ? 17.846 -14.957 77.223 1.00 149.98 2802 GLY B N 1
ATOM 10037 C CA . GLY B 1 328 ? 17.328 -14.216 76.087 1.00 149.28 2802 GLY B CA 1
ATOM 10038 C C . GLY B 1 328 ? 18.238 -14.293 74.876 1.00 149.19 2802 GLY B C 1
ATOM 10039 O O . GLY B 1 328 ? 17.769 -14.427 73.743 1.00 148.51 2802 GLY B O 1
ATOM 10040 N N . LEU B 1 329 ? 19.553 -14.211 75.098 1.00 146.07 2803 LEU B N 1
ATOM 10041 C CA . LEU B 1 329 ? 20.493 -14.235 73.983 1.00 146.29 2803 LEU B CA 1
ATOM 10042 C C . LEU B 1 329 ? 20.483 -15.581 73.269 1.00 146.17 2803 LEU B C 1
ATOM 10043 O O . LEU B 1 329 ? 20.542 -15.633 72.035 1.00 146.03 2803 LEU B O 1
ATOM 10048 N N . ASP B 1 330 ? 20.417 -16.680 74.021 1.00 148.09 2804 ASP B N 1
ATOM 10049 C CA . ASP B 1 330 ? 20.418 -18.000 73.406 1.00 148.07 2804 ASP B CA 1
ATOM 10050 C C . ASP B 1 330 ? 19.066 -18.362 72.806 1.00 147.06 2804 ASP B C 1
ATOM 10051 O O . ASP B 1 330 ? 18.998 -19.290 71.994 1.00 147.08 2804 ASP B O 1
ATOM 10056 N N . ARG B 1 331 ? 17.994 -17.664 73.197 1.00 146.79 2805 ARG B N 1
ATOM 10057 C CA . ARG B 1 331 ? 16.692 -17.878 72.572 1.00 145.82 2805 ARG B CA 1
ATOM 10058 C C . ARG B 1 331 ? 16.800 -17.796 71.055 1.00 145.78 2805 ARG B C 1
ATOM 10059 O O . ARG B 1 331 ? 16.423 -18.726 70.335 1.00 145.62 2805 ARG B O 1
ATOM 10067 N N . ALA B 1 332 ? 17.318 -16.674 70.557 1.00 140.91 2806 ALA B N 1
ATOM 10068 C CA . ALA B 1 332 ? 17.480 -16.477 69.125 1.00 141.02 2806 ALA B CA 1
ATOM 10069 C C . ALA B 1 332 ? 18.574 -17.352 68.531 1.00 142.13 2806 ALA B C 1
ATOM 10070 O O . ALA B 1 332 ? 18.697 -17.406 67.303 1.00 142.51 2806 ALA B O 1
ATOM 10072 N N . GLY B 1 333 ? 19.356 -18.037 69.360 1.00 139.16 2807 GLY B N 1
ATOM 10073 C CA . GLY B 1 333 ? 20.440 -18.862 68.861 1.00 140.38 2807 GLY B CA 1
ATOM 10074 C C . GLY B 1 333 ? 21.702 -18.094 68.536 1.00 141.35 2807 GLY B C 1
ATOM 10075 O O . GLY B 1 333 ? 22.336 -18.352 67.505 1.00 142.33 2807 GLY B O 1
ATOM 10076 N N . GLY B 1 334 ? 22.088 -17.150 69.387 1.00 140.98 2808 GLY B N 1
ATOM 10077 C CA . GLY B 1 334 ? 23.245 -16.328 69.102 1.00 141.78 2808 GLY B CA 1
ATOM 10078 C C . GLY B 1 334 ? 24.337 -16.376 70.149 1.00 142.59 2808 GLY B C 1
ATOM 10079 O O . GLY B 1 334 ? 25.324 -15.641 70.050 1.00 143.25 2808 GLY B O 1
ATOM 10080 N N . LEU B 1 335 ? 24.185 -17.241 71.147 1.00 143.21 2809 LEU B N 1
ATOM 10081 C CA . LEU B 1 335 ? 25.097 -17.286 72.284 1.00 143.94 2809 LEU B CA 1
ATOM 10082 C C . LEU B 1 335 ? 26.239 -18.250 71.976 1.00 145.17 2809 LEU B C 1
ATOM 10083 O O . LEU B 1 335 ? 26.022 -19.457 71.832 1.00 145.21 2809 LEU B O 1
ATOM 10088 N N . CYS B 1 336 ? 27.457 -17.711 71.865 1.00 144.57 2810 CYS B N 1
ATOM 10089 C CA . CYS B 1 336 ? 28.629 -18.501 71.512 1.00 145.90 2810 CYS B CA 1
ATOM 10090 C C . CYS B 1 336 ? 29.533 -18.832 72.694 1.00 146.64 2810 CYS B C 1
ATOM 10091 O O . CYS B 1 336 ? 30.281 -19.812 72.615 1.00 147.55 2810 CYS B O 1
ATOM 10094 N N . GLY B 1 337 ? 29.499 -18.054 73.778 1.00 147.86 2811 GLY B N 1
ATOM 10095 C CA . GLY B 1 337 ? 30.391 -18.332 74.890 1.00 148.69 2811 GLY B CA 1
ATOM 10096 C C . GLY B 1 337 ? 30.198 -17.507 76.149 1.00 148.42 2811 GLY B C 1
ATOM 10097 O O . GLY B 1 337 ? 29.851 -16.324 76.086 1.00 147.94 2811 GLY B O 1
ATOM 10098 N N . ALA B 1 338 ? 30.417 -18.138 77.302 1.00 148.10 2812 ALA B N 1
ATOM 10099 C CA . ALA B 1 338 ? 30.485 -17.465 78.592 1.00 148.28 2812 ALA B CA 1
ATOM 10100 C C . ALA B 1 338 ? 31.923 -17.494 79.093 1.00 149.61 2812 ALA B C 1
ATOM 10101 O O . ALA B 1 338 ? 32.625 -18.496 78.918 1.00 150.27 2812 ALA B O 1
ATOM 10103 N N . TYR B 1 339 ? 32.366 -16.399 79.707 1.00 149.65 2813 TYR B N 1
ATOM 10104 C CA . TYR B 1 339 ? 33.764 -16.248 80.088 1.00 150.91 2813 TYR B CA 1
ATOM 10105 C C . TYR B 1 339 ? 33.845 -15.432 81.370 1.00 151.23 2813 TYR B C 1
ATOM 10106 O O . TYR B 1 339 ? 32.907 -14.700 81.705 1.00 150.48 2813 TYR B O 1
ATOM 10115 N N . PRO B 1 340 ? 34.951 -15.550 82.125 1.00 149.91 2814 PRO B N 1
ATOM 10116 C CA . PRO B 1 340 ? 35.099 -14.740 83.342 1.00 150.36 2814 PRO B CA 1
ATOM 10117 C C . PRO B 1 340 ? 35.662 -13.352 83.081 1.00 150.70 2814 PRO B C 1
ATOM 10118 O O . PRO B 1 340 ? 35.337 -12.405 83.804 1.00 150.60 2814 PRO B O 1
ATOM 10122 N N . ASP B 1 341 ? 36.496 -13.215 82.052 1.00 150.43 2815 ASP B N 1
ATOM 10123 C CA . ASP B 1 341 ? 37.147 -11.945 81.752 1.00 150.77 2815 ASP B CA 1
ATOM 10124 C C . ASP B 1 341 ? 37.599 -11.949 80.296 1.00 150.85 2815 ASP B C 1
ATOM 10125 O O . ASP B 1 341 ? 37.452 -12.942 79.578 1.00 150.73 2815 ASP B O 1
ATOM 10130 N N . LEU B 1 342 ? 38.155 -10.813 79.868 1.00 149.51 2816 LEU B N 1
ATOM 10131 C CA . LEU B 1 342 ? 38.603 -10.665 78.486 1.00 149.67 2816 LEU B CA 1
ATOM 10132 C C . LEU B 1 342 ? 39.706 -11.659 78.144 1.00 151.01 2816 LEU B C 1
ATOM 10133 O O . LEU B 1 342 ? 39.698 -12.255 77.060 1.00 151.03 2816 LEU B O 1
ATOM 10138 N N . ALA B 1 343 ? 40.672 -11.835 79.051 1.00 147.94 2817 ALA B N 1
ATOM 10139 C CA . ALA B 1 343 ? 41.800 -12.725 78.796 1.00 149.35 2817 ALA B CA 1
ATOM 10140 C C . ALA B 1 343 ? 41.343 -14.123 78.397 1.00 149.08 2817 ALA B C 1
ATOM 10141 O O . ALA B 1 343 ? 41.968 -14.772 77.550 1.00 149.86 2817 ALA B O 1
ATOM 10143 N N . ALA B 1 344 ? 40.254 -14.604 78.999 1.00 149.21 2818 ALA B N 1
ATOM 10144 C CA . ALA B 1 344 ? 39.772 -15.945 78.688 1.00 148.80 2818 ALA B CA 1
ATOM 10145 C C . ALA B 1 344 ? 39.159 -16.006 77.294 1.00 148.17 2818 ALA B C 1
ATOM 10146 O O . ALA B 1 344 ? 39.346 -16.995 76.576 1.00 148.48 2818 ALA B O 1
ATOM 10148 N N . LEU B 1 345 ? 38.417 -14.969 76.898 1.00 145.17 2819 LEU B N 1
ATOM 10149 C CA . LEU B 1 345 ? 37.856 -14.932 75.551 1.00 144.61 2819 LEU B CA 1
ATOM 10150 C C . LEU B 1 345 ? 38.953 -14.915 74.493 1.00 145.85 2819 LEU B C 1
ATOM 10151 O O . LEU B 1 345 ? 38.917 -15.694 73.534 1.00 146.09 2819 LEU B O 1
ATOM 10156 N N . VAL B 1 346 ? 39.927 -14.011 74.643 1.00 145.35 2820 VAL B N 1
ATOM 10157 C CA . VAL B 1 346 ? 41.015 -13.888 73.673 1.00 146.66 2820 VAL B CA 1
ATOM 10158 C C . VAL B 1 346 ? 41.723 -15.225 73.481 1.00 147.83 2820 VAL B C 1
ATOM 10159 O O . VAL B 1 346 ? 42.100 -15.594 72.362 1.00 148.57 2820 VAL B O 1
ATOM 10163 N N . ALA B 1 347 ? 41.909 -15.974 74.570 1.00 147.04 2821 ALA B N 1
ATOM 10164 C CA . ALA B 1 347 ? 42.620 -17.244 74.477 1.00 147.89 2821 ALA B CA 1
ATOM 10165 C C . ALA B 1 347 ? 41.764 -18.307 73.804 1.00 147.12 2821 ALA B C 1
ATOM 10166 O O . ALA B 1 347 ? 42.267 -19.084 72.984 1.00 147.81 2821 ALA B O 1
ATOM 10168 N N . ALA B 1 348 ? 40.474 -18.364 74.142 1.00 146.41 2822 ALA B N 1
ATOM 10169 C CA . ALA B 1 348 ? 39.603 -19.370 73.544 1.00 145.62 2822 ALA B CA 1
ATOM 10170 C C . ALA B 1 348 ? 39.588 -19.258 72.026 1.00 146.01 2822 ALA B C 1
ATOM 10171 O O . ALA B 1 348 ? 39.648 -20.273 71.324 1.00 146.23 2822 ALA B O 1
ATOM 10173 N N . VAL B 1 349 ? 39.558 -18.031 71.501 1.00 146.63 2823 VAL B N 1
ATOM 10174 C CA . VAL B 1 349 ? 39.450 -17.857 70.057 1.00 146.96 2823 VAL B CA 1
ATOM 10175 C C . VAL B 1 349 ? 40.790 -18.137 69.381 1.00 148.66 2823 VAL B C 1
ATOM 10176 O O . VAL B 1 349 ? 40.822 -18.661 68.262 1.00 149.16 2823 VAL B O 1
ATOM 10180 N N . ALA B 1 350 ? 41.907 -17.807 70.038 1.00 147.85 2824 ALA B N 1
ATOM 10181 C CA . ALA B 1 350 ? 43.208 -18.221 69.525 1.00 149.36 2824 ALA B CA 1
ATOM 10182 C C . ALA B 1 350 ? 43.324 -19.737 69.472 1.00 149.22 2824 ALA B C 1
ATOM 10183 O O . ALA B 1 350 ? 44.011 -20.279 68.599 1.00 149.94 2824 ALA B O 1
ATOM 10185 N N . GLU B 1 351 ? 42.665 -20.435 70.396 1.00 151.19 2825 GLU B N 1
ATOM 10186 C CA . GLU B 1 351 ? 42.581 -21.888 70.361 1.00 150.73 2825 GLU B CA 1
ATOM 10187 C C . GLU B 1 351 ? 41.461 -22.385 69.457 1.00 149.96 2825 GLU B C 1
ATOM 10188 O O . GLU B 1 351 ? 41.141 -23.578 69.487 1.00 149.33 2825 GLU B O 1
ATOM 10194 N N . GLY B 1 352 ? 40.860 -21.501 68.666 1.00 151.40 2826 GLY B N 1
ATOM 10195 C CA . GLY B 1 352 ? 39.890 -21.894 67.667 1.00 150.89 2826 GLY B CA 1
ATOM 10196 C C . GLY B 1 352 ? 38.432 -21.729 68.035 1.00 149.47 2826 GLY B C 1
ATOM 10197 O O . GLY B 1 352 ? 37.577 -22.283 67.336 1.00 148.98 2826 GLY B O 1
ATOM 10198 N N . ALA B 1 353 ? 38.114 -20.996 69.099 1.00 148.42 2827 ALA B N 1
ATOM 10199 C CA . ALA B 1 353 ? 36.716 -20.768 69.436 1.00 146.88 2827 ALA B CA 1
ATOM 10200 C C . ALA B 1 353 ? 36.051 -19.879 68.386 1.00 146.60 2827 ALA B C 1
ATOM 10201 O O . ALA B 1 353 ? 36.670 -19.425 67.418 1.00 147.63 2827 ALA B O 1
ATOM 10203 N N . ALA B 1 354 ? 34.764 -19.618 68.598 1.00 145.80 2828 ALA B N 1
ATOM 10204 C CA . ALA B 1 354 ? 33.976 -18.833 67.660 1.00 145.21 2828 ALA B CA 1
ATOM 10205 C C . ALA B 1 354 ? 34.277 -17.346 67.801 1.00 145.05 2828 ALA B C 1
ATOM 10206 O O . ALA B 1 354 ? 34.348 -16.818 68.916 1.00 144.55 2828 ALA B O 1
ATOM 10208 N N . LEU B 1 355 ? 34.463 -16.678 66.668 1.00 143.32 2829 LEU B N 1
ATOM 10209 C CA . LEU B 1 355 ? 34.569 -15.221 66.642 1.00 142.79 2829 LEU B CA 1
ATOM 10210 C C . LEU B 1 355 ? 33.206 -14.591 66.874 1.00 140.90 2829 LEU B C 1
ATOM 10211 O O . LEU B 1 355 ? 32.303 -14.768 66.048 1.00 140.30 2829 LEU B O 1
ATOM 10216 N N . PRO B 1 356 ? 33.006 -13.863 67.966 1.00 138.49 2830 PRO B N 1
ATOM 10217 C CA . PRO B 1 356 ? 31.702 -13.260 68.234 1.00 136.78 2830 PRO B CA 1
ATOM 10218 C C . PRO B 1 356 ? 31.536 -11.925 67.530 1.00 136.11 2830 PRO B C 1
ATOM 10219 O O . PRO B 1 356 ? 32.482 -11.155 67.353 1.00 136.72 2830 PRO B O 1
ATOM 10223 N N . ASP B 1 357 ? 30.294 -11.657 67.125 1.00 136.32 2831 ASP B N 1
ATOM 10224 C CA . ASP B 1 357 ? 29.967 -10.333 66.612 1.00 135.44 2831 ASP B CA 1
ATOM 10225 C C . ASP B 1 357 ? 29.912 -9.303 67.730 1.00 134.73 2831 ASP B C 1
ATOM 10226 O O . ASP B 1 357 ? 30.200 -8.124 67.501 1.00 134.45 2831 ASP B O 1
ATOM 10231 N N . VAL B 1 358 ? 29.557 -9.729 68.940 1.00 136.09 2832 VAL B N 1
ATOM 10232 C CA . VAL B 1 358 ? 29.267 -8.827 70.048 1.00 135.47 2832 VAL B CA 1
ATOM 10233 C C . VAL B 1 358 ? 29.825 -9.432 71.328 1.00 136.26 2832 VAL B C 1
ATOM 10234 O O . VAL B 1 358 ? 29.587 -10.608 71.620 1.00 136.46 2832 VAL B O 1
ATOM 10238 N N . VAL B 1 359 ? 30.570 -8.632 72.085 1.00 134.89 2833 VAL B N 1
ATOM 10239 C CA . VAL B 1 359 ? 31.057 -9.010 73.406 1.00 135.63 2833 VAL B CA 1
ATOM 10240 C C . VAL B 1 359 ? 30.267 -8.208 74.433 1.00 134.96 2833 VAL B C 1
ATOM 10241 O O . VAL B 1 359 ? 30.362 -6.974 74.475 1.00 134.71 2833 VAL B O 1
ATOM 10245 N N . ALA B 1 360 ? 29.491 -8.902 75.261 1.00 137.95 2834 ALA B N 1
ATOM 10246 C CA . ALA B 1 360 ? 28.603 -8.267 76.226 1.00 137.49 2834 ALA B CA 1
ATOM 10247 C C . ALA B 1 360 ? 29.265 -8.184 77.595 1.00 138.45 2834 ALA B C 1
ATOM 10248 O O . ALA B 1 360 ? 29.934 -9.126 78.031 1.00 139.25 2834 ALA B O 1
ATOM 10250 N N . VAL B 1 361 ? 29.073 -7.057 78.269 1.00 140.70 2835 VAL B N 1
ATOM 10251 C CA . VAL B 1 361 ? 29.654 -6.802 79.580 1.00 141.65 2835 VAL B CA 1
ATOM 10252 C C . VAL B 1 361 ? 28.521 -6.501 80.558 1.00 141.48 2835 VAL B C 1
ATOM 10253 O O . VAL B 1 361 ? 28.014 -5.380 80.612 1.00 141.14 2835 VAL B O 1
ATOM 10257 N N . PRO B 1 362 ? 28.092 -7.489 81.349 1.00 145.87 2836 PRO B N 1
ATOM 10258 C CA . PRO B 1 362 ? 27.025 -7.242 82.329 1.00 145.96 2836 PRO B CA 1
ATOM 10259 C C . PRO B 1 362 ? 27.479 -6.411 83.519 1.00 146.92 2836 PRO B C 1
ATOM 10260 O O . PRO B 1 362 ? 28.281 -6.867 84.341 1.00 147.78 2836 PRO B O 1
ATOM 10264 N N . VAL B 1 363 ? 26.967 -5.190 83.614 1.00 149.94 2837 VAL B N 1
ATOM 10265 C CA . VAL B 1 363 ? 27.216 -4.334 84.777 1.00 150.85 2837 VAL B CA 1
ATOM 10266 C C . VAL B 1 363 ? 26.226 -4.704 85.879 1.00 151.41 2837 VAL B C 1
ATOM 10267 O O . VAL B 1 363 ? 25.020 -4.809 85.605 1.00 150.96 2837 VAL B O 1
ATOM 10271 N N . PRO B 1 364 ? 26.677 -4.909 87.116 1.00 152.92 2838 PRO B N 1
ATOM 10272 C CA . PRO B 1 364 ? 25.749 -5.319 88.176 1.00 153.57 2838 PRO B CA 1
ATOM 10273 C C . PRO B 1 364 ? 25.034 -4.129 88.800 1.00 154.11 2838 PRO B C 1
ATOM 10274 O O . PRO B 1 364 ? 25.628 -3.076 89.049 1.00 154.44 2838 PRO B O 1
ATOM 10278 N N . SER B 1 365 ? 23.739 -4.306 89.048 1.00 158.76 2839 SER B N 1
ATOM 10279 C CA . SER B 1 365 ? 22.958 -3.313 89.771 1.00 159.58 2839 SER B CA 1
ATOM 10280 C C . SER B 1 365 ? 23.222 -3.468 91.267 1.00 160.87 2839 SER B C 1
ATOM 10281 O O . SER B 1 365 ? 24.066 -4.260 91.693 1.00 161.08 2839 SER B O 1
ATOM 10284 N N . GLY B 1 366 ? 22.507 -2.703 92.087 1.00 167.40 2840 GLY B N 1
ATOM 10285 C CA . GLY B 1 366 ? 22.609 -2.861 93.521 1.00 168.68 2840 GLY B CA 1
ATOM 10286 C C . GLY B 1 366 ? 23.826 -2.225 94.153 1.00 169.18 2840 GLY B C 1
ATOM 10287 O O . GLY B 1 366 ? 23.951 -2.260 95.385 1.00 170.29 2840 GLY B O 1
ATOM 10288 N N . ALA B 1 367 ? 24.729 -1.663 93.357 1.00 171.79 2841 ALA B N 1
ATOM 10289 C CA . ALA B 1 367 ? 25.916 -1.026 93.903 1.00 172.24 2841 ALA B CA 1
ATOM 10290 C C . ALA B 1 367 ? 25.522 0.104 94.851 1.00 173.18 2841 ALA B C 1
ATOM 10291 O O . ALA B 1 367 ? 24.574 0.847 94.571 1.00 173.10 2841 ALA B O 1
ATOM 10293 N N . PRO B 1 368 ? 26.213 0.252 95.981 1.00 175.97 2842 PRO B N 1
ATOM 10294 C CA . PRO B 1 368 ? 25.941 1.392 96.864 1.00 176.84 2842 PRO B CA 1
ATOM 10295 C C . PRO B 1 368 ? 26.211 2.714 96.160 1.00 176.21 2842 PRO B C 1
ATOM 10296 O O . PRO B 1 368 ? 27.168 2.851 95.394 1.00 175.48 2842 PRO B O 1
ATOM 10300 N N . VAL B 1 369 ? 25.347 3.691 96.427 1.00 171.84 2843 VAL B N 1
ATOM 10301 C CA . VAL B 1 369 ? 25.418 5.003 95.780 1.00 171.26 2843 VAL B CA 1
ATOM 10302 C C . VAL B 1 369 ? 26.396 5.845 96.596 1.00 171.83 2843 VAL B C 1
ATOM 10303 O O . VAL B 1 369 ? 26.015 6.569 97.517 1.00 172.76 2843 VAL B O 1
ATOM 10307 N N . GLY B 1 370 ? 27.680 5.737 96.260 1.00 170.44 2844 GLY B N 1
ATOM 10308 C CA . GLY B 1 370 ? 28.710 6.462 96.964 1.00 170.97 2844 GLY B CA 1
ATOM 10309 C C . GLY B 1 370 ? 29.930 6.725 96.104 1.00 170.13 2844 GLY B C 1
ATOM 10310 O O . GLY B 1 370 ? 30.083 6.166 95.014 1.00 169.19 2844 GLY B O 1
ATOM 10311 N N . PRO B 1 371 ? 30.825 7.594 96.583 1.00 175.35 2845 PRO B N 1
ATOM 10312 C CA . PRO B 1 371 ? 31.999 7.950 95.768 1.00 174.69 2845 PRO B CA 1
ATOM 10313 C C . PRO B 1 371 ? 32.930 6.780 95.495 1.00 174.75 2845 PRO B C 1
ATOM 10314 O O . PRO B 1 371 ? 33.495 6.693 94.397 1.00 173.95 2845 PRO B O 1
ATOM 10318 N N . ASP B 1 372 ? 33.114 5.879 96.464 1.00 174.69 2846 ASP B N 1
ATOM 10319 C CA . ASP B 1 372 ? 34.039 4.765 96.268 1.00 174.88 2846 ASP B CA 1
ATOM 10320 C C . ASP B 1 372 ? 33.539 3.805 95.197 1.00 173.99 2846 ASP B C 1
ATOM 10321 O O . ASP B 1 372 ? 34.332 3.299 94.396 1.00 173.61 2846 ASP B O 1
ATOM 10326 N N . ALA B 1 373 ? 32.231 3.537 95.165 1.00 172.56 2847 ALA B N 1
ATOM 10327 C CA . ALA B 1 373 ? 31.715 2.591 94.186 1.00 171.72 2847 ALA B CA 1
ATOM 10328 C C . ALA B 1 373 ? 31.704 3.175 92.780 1.00 170.51 2847 ALA B C 1
ATOM 10329 O O . ALA B 1 373 ? 31.742 2.414 91.807 1.00 169.81 2847 ALA B O 1
ATOM 10331 N N . VAL B 1 374 ? 31.660 4.502 92.651 1.00 170.09 2848 VAL B N 1
ATOM 10332 C CA . VAL B 1 374 ? 31.820 5.125 91.341 1.00 168.94 2848 VAL B CA 1
ATOM 10333 C C . VAL B 1 374 ? 33.242 4.929 90.837 1.00 168.88 2848 VAL B C 1
ATOM 10334 O O . VAL B 1 374 ? 33.463 4.462 89.714 1.00 168.12 2848 VAL B O 1
ATOM 10338 N N . ARG B 1 375 ? 34.225 5.308 91.657 1.00 168.96 2849 ARG B N 1
ATOM 10339 C CA . ARG B 1 375 ? 35.625 5.087 91.314 1.00 169.23 2849 ARG B CA 1
ATOM 10340 C C . ARG B 1 375 ? 35.876 3.627 90.952 1.00 169.37 2849 ARG B C 1
ATOM 10341 O O . ARG B 1 375 ? 36.585 3.330 89.983 1.00 169.09 2849 ARG B O 1
ATOM 10349 N N . ALA B 1 376 ? 35.314 2.703 91.733 1.00 168.90 2850 ALA B N 1
ATOM 10350 C CA . ALA B 1 376 ? 35.439 1.283 91.423 1.00 168.97 2850 ALA B CA 1
ATOM 10351 C C . ALA B 1 376 ? 34.867 0.967 90.045 1.00 167.76 2850 ALA B C 1
ATOM 10352 O O . ALA B 1 376 ? 35.541 0.357 89.206 1.00 167.60 2850 ALA B O 1
ATOM 10354 N N . THR B 1 377 ? 33.615 1.364 89.800 1.00 168.24 2851 THR B N 1
ATOM 10355 C CA . THR B 1 377 ? 32.964 1.047 88.530 1.00 167.09 2851 THR B CA 1
ATOM 10356 C C . THR B 1 377 ? 33.690 1.690 87.351 1.00 166.41 2851 THR B C 1
ATOM 10357 O O . THR B 1 377 ? 33.849 1.066 86.295 1.00 165.86 2851 THR B O 1
ATOM 10361 N N . VAL B 1 378 ? 34.139 2.936 87.512 1.00 163.14 2852 VAL B N 1
ATOM 10362 C CA . VAL B 1 378 ? 34.776 3.654 86.409 1.00 162.47 2852 VAL B CA 1
ATOM 10363 C C . VAL B 1 378 ? 36.153 3.074 86.109 1.00 163.08 2852 VAL B C 1
ATOM 10364 O O . VAL B 1 378 ? 36.432 2.647 84.982 1.00 162.61 2852 VAL B O 1
ATOM 10368 N N . LEU B 1 379 ? 37.038 3.069 87.109 1.00 160.00 2853 LEU B N 1
ATOM 10369 C CA . LEU B 1 379 ? 38.406 2.613 86.886 1.00 160.82 2853 LEU B CA 1
ATOM 10370 C C . LEU B 1 379 ? 38.446 1.168 86.407 1.00 160.97 2853 LEU B C 1
ATOM 10371 O O . LEU B 1 379 ? 39.358 0.784 85.665 1.00 161.30 2853 LEU B O 1
ATOM 10376 N N . GLY B 1 380 ? 37.467 0.358 86.810 1.00 159.67 2854 GLY B N 1
ATOM 10377 C CA . GLY B 1 380 ? 37.361 -0.982 86.263 1.00 159.60 2854 GLY B CA 1
ATOM 10378 C C . GLY B 1 380 ? 36.963 -0.964 84.800 1.00 158.47 2854 GLY B C 1
ATOM 10379 O O . GLY B 1 380 ? 37.511 -1.714 83.988 1.00 158.61 2854 GLY B O 1
ATOM 10380 N N . ALA B 1 381 ? 35.997 -0.113 84.446 1.00 156.61 2855 ALA B N 1
ATOM 10381 C CA . ALA B 1 381 ? 35.635 0.050 83.042 1.00 155.51 2855 ALA B CA 1
ATOM 10382 C C . ALA B 1 381 ? 36.790 0.635 82.239 1.00 155.66 2855 ALA B C 1
ATOM 10383 O O . ALA B 1 381 ? 37.040 0.217 81.102 1.00 155.37 2855 ALA B O 1
ATOM 10385 N N . LEU B 1 382 ? 37.497 1.614 82.810 1.00 157.93 2856 LEU B N 1
ATOM 10386 C CA . LEU B 1 382 ? 38.645 2.205 82.129 1.00 158.18 2856 LEU B CA 1
ATOM 10387 C C . LEU B 1 382 ? 39.726 1.161 81.868 1.00 159.28 2856 LEU B C 1
ATOM 10388 O O . LEU B 1 382 ? 40.258 1.067 80.755 1.00 159.25 2856 LEU B O 1
ATOM 10393 N N . ASP B 1 383 ? 40.076 0.379 82.896 1.00 155.42 2857 ASP B N 1
ATOM 10394 C CA . ASP B 1 383 ? 41.028 -0.714 82.710 1.00 156.56 2857 ASP B CA 1
ATOM 10395 C C . ASP B 1 383 ? 40.559 -1.665 81.616 1.00 156.03 2857 ASP B C 1
ATOM 10396 O O . ASP B 1 383 ? 41.367 -2.162 80.823 1.00 156.67 2857 ASP B O 1
ATOM 10401 N N . LEU B 1 384 ? 39.254 -1.935 81.568 1.00 151.01 2858 LEU B N 1
ATOM 10402 C CA . LEU B 1 384 ? 38.712 -2.847 80.568 1.00 150.46 2858 LEU B CA 1
ATOM 10403 C C . LEU B 1 384 ? 38.795 -2.256 79.166 1.00 149.76 2858 LEU B C 1
ATOM 10404 O O . LEU B 1 384 ? 39.264 -2.919 78.234 1.00 150.12 2858 LEU B O 1
ATOM 10409 N N . ILE B 1 385 ? 38.319 -1.018 78.993 1.00 148.68 2859 ILE B N 1
ATOM 10410 C CA . ILE B 1 385 ? 38.351 -0.378 77.676 1.00 147.94 2859 ILE B CA 1
ATOM 10411 C C . ILE B 1 385 ? 39.764 -0.377 77.105 1.00 148.99 2859 ILE B C 1
ATOM 10412 O O . ILE B 1 385 ? 39.980 -0.722 75.936 1.00 148.99 2859 ILE B O 1
ATOM 10417 N N . ARG B 1 386 ? 40.746 0.036 77.915 1.00 150.30 2860 ARG B N 1
ATOM 10418 C CA . ARG B 1 386 ? 42.129 0.033 77.443 1.00 151.49 2860 ARG B CA 1
ATOM 10419 C C . ARG B 1 386 ? 42.563 -1.365 77.023 1.00 152.55 2860 ARG B C 1
ATOM 10420 O O . ARG B 1 386 ? 43.321 -1.524 76.059 1.00 153.20 2860 ARG B O 1
ATOM 10428 N N . ALA B 1 387 ? 42.094 -2.391 77.734 1.00 149.35 2861 ALA B N 1
ATOM 10429 C CA . ALA B 1 387 ? 42.391 -3.755 77.324 1.00 150.22 2861 ALA B CA 1
ATOM 10430 C C . ALA B 1 387 ? 41.728 -4.072 75.994 1.00 149.40 2861 ALA B C 1
ATOM 10431 O O . ALA B 1 387 ? 42.307 -4.775 75.157 1.00 150.23 2861 ALA B O 1
ATOM 10433 N N . TRP B 1 388 ? 40.519 -3.550 75.771 1.00 147.61 2862 TRP B N 1
ATOM 10434 C CA . TRP B 1 388 ? 39.796 -3.920 74.561 1.00 146.79 2862 TRP B CA 1
ATOM 10435 C C . TRP B 1 388 ? 40.402 -3.293 73.317 1.00 146.89 2862 TRP B C 1
ATOM 10436 O O . TRP B 1 388 ? 40.423 -3.925 72.258 1.00 147.16 2862 TRP B O 1
ATOM 10447 N N . LEU B 1 389 ? 40.844 -2.034 73.399 1.00 147.02 2863 LEU B N 1
ATOM 10448 C CA . LEU B 1 389 ? 41.419 -1.391 72.221 1.00 147.08 2863 LEU B CA 1
ATOM 10449 C C . LEU B 1 389 ? 42.733 -2.045 71.811 1.00 148.86 2863 LEU B C 1
ATOM 10450 O O . LEU B 1 389 ? 43.081 -2.050 70.624 1.00 149.18 2863 LEU B O 1
ATOM 10455 N N . ALA B 1 390 ? 43.474 -2.589 72.776 1.00 147.49 2864 ALA B N 1
ATOM 10456 C CA . ALA B 1 390 ? 44.719 -3.299 72.518 1.00 149.33 2864 ALA B CA 1
ATOM 10457 C C . ALA B 1 390 ? 44.518 -4.740 72.067 1.00 149.92 2864 ALA B C 1
ATOM 10458 O O . ALA B 1 390 ? 45.510 -5.403 71.747 1.00 151.52 2864 ALA B O 1
ATOM 10460 N N . VAL B 1 391 ? 43.282 -5.250 72.051 1.00 149.82 2865 VAL B N 1
ATOM 10461 C CA . VAL B 1 391 ? 43.056 -6.613 71.580 1.00 150.33 2865 VAL B CA 1
ATOM 10462 C C . VAL B 1 391 ? 43.505 -6.721 70.133 1.00 150.96 2865 VAL B C 1
ATOM 10463 O O . VAL B 1 391 ? 43.106 -5.921 69.278 1.00 150.03 2865 VAL B O 1
ATOM 10467 N N . GLU B 1 392 ? 44.338 -7.714 69.851 1.00 151.77 2866 GLU B N 1
ATOM 10468 C CA . GLU B 1 392 ? 44.852 -7.933 68.510 1.00 152.64 2866 GLU B CA 1
ATOM 10469 C C . GLU B 1 392 ? 44.025 -8.994 67.792 1.00 152.39 2866 GLU B C 1
ATOM 10470 O O . GLU B 1 392 ? 43.380 -9.843 68.413 1.00 152.06 2866 GLU B O 1
ATOM 10476 N N . GLY B 1 393 ? 44.054 -8.934 66.463 1.00 146.06 2867 GLY B N 1
ATOM 10477 C CA . GLY B 1 393 ? 43.320 -9.878 65.646 1.00 145.95 2867 GLY B CA 1
ATOM 10478 C C . GLY B 1 393 ? 41.930 -9.372 65.319 1.00 144.05 2867 GLY B C 1
ATOM 10479 O O . GLY B 1 393 ? 41.520 -8.271 65.697 1.00 142.79 2867 GLY B O 1
ATOM 10480 N N . ARG B 1 394 ? 41.181 -10.211 64.599 1.00 141.74 2868 ARG B N 1
ATOM 10481 C CA . ARG B 1 394 ? 39.841 -9.827 64.168 1.00 140.07 2868 ARG B CA 1
ATOM 10482 C C . ARG B 1 394 ? 38.870 -9.692 65.334 1.00 138.59 2868 ARG B C 1
ATOM 10483 O O . ARG B 1 394 ? 37.823 -9.056 65.179 1.00 137.05 2868 ARG B O 1
ATOM 10491 N N . LEU B 1 395 ? 39.188 -10.290 66.487 1.00 141.94 2869 LEU B N 1
ATOM 10492 C CA . LEU B 1 395 ? 38.291 -10.237 67.637 1.00 140.67 2869 LEU B CA 1
ATOM 10493 C C . LEU B 1 395 ? 37.997 -8.809 68.072 1.00 139.45 2869 LEU B C 1
ATOM 10494 O O . LEU B 1 395 ? 36.897 -8.526 68.562 1.00 137.97 2869 LEU B O 1
ATOM 10499 N N . GLY B 1 396 ? 38.953 -7.895 67.890 1.00 142.29 2870 GLY B N 1
ATOM 10500 C CA . GLY B 1 396 ? 38.734 -6.517 68.297 1.00 141.18 2870 GLY B CA 1
ATOM 10501 C C . GLY B 1 396 ? 37.572 -5.861 67.576 1.00 139.60 2870 GLY B C 1
ATOM 10502 O O . GLY B 1 396 ? 36.920 -4.969 68.126 1.00 138.33 2870 GLY B O 1
ATOM 10503 N N . LEU B 1 397 ? 37.300 -6.286 66.340 1.00 136.36 2871 LEU B N 1
ATOM 10504 C CA . LEU B 1 397 ? 36.234 -5.697 65.541 1.00 134.99 2871 LEU B CA 1
ATOM 10505 C C . LEU B 1 397 ? 34.849 -5.904 66.143 1.00 133.55 2871 LEU B C 1
ATOM 10506 O O . LEU B 1 397 ? 33.903 -5.227 65.724 1.00 132.28 2871 LEU B O 1
ATOM 10511 N N . ALA B 1 398 ? 34.703 -6.815 67.103 1.00 135.55 2872 ALA B N 1
ATOM 10512 C CA . ALA B 1 398 ? 33.399 -7.063 67.702 1.00 134.27 2872 ALA B CA 1
ATOM 10513 C C . ALA B 1 398 ? 32.904 -5.817 68.429 1.00 133.16 2872 ALA B C 1
ATOM 10514 O O . ALA B 1 398 ? 33.693 -5.019 68.939 1.00 133.51 2872 ALA B O 1
ATOM 10516 N N . ARG B 1 399 ? 31.580 -5.648 68.460 1.00 136.74 2873 ARG B N 1
ATOM 10517 C CA . ARG B 1 399 ? 30.963 -4.549 69.188 1.00 136.20 2873 ARG B CA 1
ATOM 10518 C C . ARG B 1 399 ? 30.943 -4.860 70.682 1.00 137.03 2873 ARG B C 1
ATOM 10519 O O . ARG B 1 399 ? 30.564 -5.962 71.093 1.00 137.30 2873 ARG B O 1
ATOM 10527 N N . LEU B 1 400 ? 31.373 -3.885 71.494 1.00 137.45 2874 LEU B N 1
ATOM 10528 C CA . LEU B 1 400 ? 31.452 -4.033 72.949 1.00 137.88 2874 LEU B CA 1
ATOM 10529 C C . LEU B 1 400 ? 30.234 -3.383 73.586 1.00 136.96 2874 LEU B C 1
ATOM 10530 O O . LEU B 1 400 ? 30.132 -2.151 73.682 1.00 136.57 2874 LEU B O 1
ATOM 10535 N N . ALA B 1 401 ? 29.320 -4.219 74.041 1.00 137.69 2875 ALA B N 1
ATOM 10536 C CA . ALA B 1 401 ? 28.089 -3.736 74.630 1.00 137.05 2875 ALA B CA 1
ATOM 10537 C C . ALA B 1 401 ? 28.267 -3.735 76.142 1.00 137.83 2875 ALA B C 1
ATOM 10538 O O . ALA B 1 401 ? 28.415 -4.794 76.759 1.00 138.41 2875 ALA B O 1
ATOM 10540 N N . PHE B 1 402 ? 28.267 -2.543 76.733 1.00 137.51 2876 PHE B N 1
ATOM 10541 C CA . PHE B 1 402 ? 28.120 -2.420 78.173 1.00 138.23 2876 PHE B CA 1
ATOM 10542 C C . PHE B 1 402 ? 26.629 -2.458 78.457 1.00 137.84 2876 PHE B C 1
ATOM 10543 O O . PHE B 1 402 ? 25.865 -1.679 77.880 1.00 137.15 2876 PHE B O 1
ATOM 10551 N N . VAL B 1 403 ? 26.211 -3.377 79.310 1.00 140.62 2877 VAL B N 1
ATOM 10552 C CA . VAL B 1 403 ? 24.797 -3.614 79.556 1.00 140.34 2877 VAL B CA 1
ATOM 10553 C C . VAL B 1 403 ? 24.525 -3.231 81.005 1.00 141.30 2877 VAL B C 1
ATOM 10554 O O . VAL B 1 403 ? 24.858 -3.977 81.932 1.00 142.01 2877 VAL B O 1
ATOM 10558 N N . THR B 1 404 ? 23.933 -2.060 81.203 1.00 145.67 2878 THR B N 1
ATOM 10559 C CA . THR B 1 404 ? 23.609 -1.554 82.527 1.00 146.72 2878 THR B CA 1
ATOM 10560 C C . THR B 1 404 ? 22.132 -1.789 82.834 1.00 146.93 2878 THR B C 1
ATOM 10561 O O . THR B 1 404 ? 21.346 -2.189 81.971 1.00 146.18 2878 THR B O 1
ATOM 10565 N N . THR B 1 405 ? 21.758 -1.532 84.086 1.00 147.53 2879 THR B N 1
ATOM 10566 C CA . THR B 1 405 ? 20.396 -1.750 84.568 1.00 148.13 2879 THR B CA 1
ATOM 10567 C C . THR B 1 405 ? 19.847 -0.447 85.135 1.00 149.09 2879 THR B C 1
ATOM 10568 O O . THR B 1 405 ? 20.322 0.031 86.172 1.00 150.01 2879 THR B O 1
ATOM 10572 N N . SER B 1 406 ? 18.836 0.107 84.464 1.00 148.50 2880 SER B N 1
ATOM 10573 C CA . SER B 1 406 ? 18.174 1.345 84.881 1.00 149.52 2880 SER B CA 1
ATOM 10574 C C . SER B 1 406 ? 19.191 2.444 85.174 1.00 149.59 2880 SER B C 1
ATOM 10575 O O . SER B 1 406 ? 19.175 3.084 86.228 1.00 150.70 2880 SER B O 1
ATOM 10578 N N . ALA B 1 407 ? 20.090 2.657 84.220 1.00 148.42 2881 ALA B N 1
ATOM 10579 C CA . ALA B 1 407 ? 21.069 3.730 84.296 1.00 148.30 2881 ALA B CA 1
ATOM 10580 C C . ALA B 1 407 ? 20.569 5.019 83.661 1.00 148.12 2881 ALA B C 1
ATOM 10581 O O . ALA B 1 407 ? 21.298 6.016 83.659 1.00 147.93 2881 ALA B O 1
ATOM 10583 N N . VAL B 1 408 ? 19.348 5.019 83.123 1.00 149.68 2882 VAL B N 1
ATOM 10584 C CA . VAL B 1 408 ? 18.760 6.175 82.455 1.00 149.64 2882 VAL B CA 1
ATOM 10585 C C . VAL B 1 408 ? 17.289 6.260 82.845 1.00 150.98 2882 VAL B C 1
ATOM 10586 O O . VAL B 1 408 ? 16.731 5.350 83.460 1.00 151.71 2882 VAL B O 1
ATOM 10590 N N . ALA B 1 409 ? 16.660 7.374 82.474 1.00 151.58 2883 ALA B N 1
ATOM 10591 C CA . ALA B 1 409 ? 15.240 7.614 82.728 1.00 153.09 2883 ALA B CA 1
ATOM 10592 C C . ALA B 1 409 ? 14.519 7.587 81.386 1.00 152.60 2883 ALA B C 1
ATOM 10593 O O . ALA B 1 409 ? 14.590 8.545 80.613 1.00 152.19 2883 ALA B O 1
ATOM 10595 N N . VAL B 1 410 ? 13.835 6.481 81.108 1.00 151.47 2884 VAL B N 1
ATOM 10596 C CA . VAL B 1 410 ? 13.171 6.326 79.819 1.00 150.91 2884 VAL B CA 1
ATOM 10597 C C . VAL B 1 410 ? 11.904 7.170 79.751 1.00 152.66 2884 VAL B C 1
ATOM 10598 O O . VAL B 1 410 ? 11.718 7.967 78.825 1.00 152.46 2884 VAL B O 1
ATOM 10602 N N . GLY B 1 411 ? 11.018 7.018 80.728 1.00 157.64 2885 GLY B N 1
ATOM 10603 C CA . GLY B 1 411 ? 9.720 7.671 80.708 1.00 159.66 2885 GLY B CA 1
ATOM 10604 C C . GLY B 1 411 ? 9.725 8.942 81.539 1.00 160.89 2885 GLY B C 1
ATOM 10605 O O . GLY B 1 411 ? 10.377 9.012 82.582 1.00 160.87 2885 GLY B O 1
ATOM 10606 N N . ASP B 1 412 ? 8.988 9.946 81.060 1.00 166.03 2886 ASP B N 1
ATOM 10607 C CA . ASP B 1 412 ? 8.857 11.177 81.832 1.00 167.18 2886 ASP B CA 1
ATOM 10608 C C . ASP B 1 412 ? 7.964 10.921 83.038 1.00 169.33 2886 ASP B C 1
ATOM 10609 O O . ASP B 1 412 ? 6.816 11.371 83.093 1.00 171.30 2886 ASP B O 1
ATOM 10614 N N . GLY B 1 413 ? 8.501 10.228 84.024 1.00 168.02 2887 GLY B N 1
ATOM 10615 C CA . GLY B 1 413 ? 7.775 9.916 85.241 1.00 169.85 2887 GLY B CA 1
ATOM 10616 C C . GLY B 1 413 ? 8.738 9.872 86.394 1.00 169.30 2887 GLY B C 1
ATOM 10617 O O . GLY B 1 413 ? 9.768 10.554 86.387 1.00 168.07 2887 GLY B O 1
ATOM 10618 N N . THR B 1 414 ? 8.408 9.057 87.392 1.00 171.26 2888 THR B N 1
ATOM 10619 C CA . THR B 1 414 ? 9.241 8.876 88.571 1.00 170.98 2888 THR B CA 1
ATOM 10620 C C . THR B 1 414 ? 10.150 7.660 88.453 1.00 169.47 2888 THR B C 1
ATOM 10621 O O . THR B 1 414 ? 10.431 7.001 89.459 1.00 169.71 2888 THR B O 1
ATOM 10625 N N . GLU B 1 415 ? 10.592 7.333 87.240 1.00 166.65 2889 GLU B N 1
ATOM 10626 C CA . GLU B 1 415 ? 11.391 6.131 87.030 1.00 165.16 2889 GLU B CA 1
ATOM 10627 C C . GLU B 1 415 ? 12.632 6.141 87.917 1.00 164.57 2889 GLU B C 1
ATOM 10628 O O . GLU B 1 415 ? 13.430 7.082 87.880 1.00 163.96 2889 GLU B O 1
ATOM 10634 N N . HIS B 1 416 ? 12.794 5.084 88.713 1.00 164.64 2890 HIS B N 1
ATOM 10635 C CA . HIS B 1 416 ? 13.992 4.949 89.529 1.00 164.18 2890 HIS B CA 1
ATOM 10636 C C . HIS B 1 416 ? 15.217 4.658 88.668 1.00 162.23 2890 HIS B C 1
ATOM 10637 O O . HIS B 1 416 ? 15.126 4.173 87.535 1.00 161.13 2890 HIS B O 1
ATOM 10644 N N . VAL B 1 417 ? 16.387 4.965 89.236 1.00 161.30 2891 VAL B N 1
ATOM 10645 C CA . VAL B 1 417 ? 17.634 5.033 88.486 1.00 159.73 2891 VAL B CA 1
ATOM 10646 C C . VAL B 1 417 ? 18.766 4.561 89.391 1.00 159.75 2891 VAL B C 1
ATOM 10647 O O . VAL B 1 417 ? 18.669 4.604 90.619 1.00 160.90 2891 VAL B O 1
ATOM 10651 N N . ASP B 1 418 ? 19.845 4.082 88.767 1.00 158.96 2892 ASP B N 1
ATOM 10652 C CA . ASP B 1 418 ? 21.086 3.726 89.448 1.00 158.97 2892 ASP B CA 1
ATOM 10653 C C . ASP B 1 418 ? 22.162 4.713 89.023 1.00 158.26 2892 ASP B C 1
ATOM 10654 O O . ASP B 1 418 ? 22.775 4.540 87.959 1.00 157.07 2892 ASP B O 1
ATOM 10659 N N . PRO B 1 419 ? 22.411 5.772 89.795 1.00 158.84 2893 PRO B N 1
ATOM 10660 C CA . PRO B 1 419 ? 23.451 6.737 89.407 1.00 158.16 2893 PRO B CA 1
ATOM 10661 C C . PRO B 1 419 ? 24.827 6.114 89.238 1.00 157.64 2893 PRO B C 1
ATOM 10662 O O . PRO B 1 419 ? 25.661 6.682 88.522 1.00 156.83 2893 PRO B O 1
ATOM 10666 N N . VAL B 1 420 ? 25.093 4.975 89.883 1.00 158.67 2894 VAL B N 1
ATOM 10667 C CA . VAL B 1 420 ? 26.414 4.357 89.798 1.00 158.41 2894 VAL B CA 1
ATOM 10668 C C . VAL B 1 420 ? 26.720 3.963 88.358 1.00 157.17 2894 VAL B C 1
ATOM 10669 O O . VAL B 1 420 ? 27.776 4.303 87.811 1.00 156.68 2894 VAL B O 1
ATOM 10673 N N . SER B 1 421 ? 25.802 3.227 87.726 1.00 155.70 2895 SER B N 1
ATOM 10674 C CA . SER B 1 421 ? 26.001 2.819 86.338 1.00 154.52 2895 SER B CA 1
ATOM 10675 C C . SER B 1 421 ? 26.038 4.021 85.402 1.00 153.71 2895 SER B C 1
ATOM 10676 O O . SER B 1 421 ? 26.808 4.040 84.434 1.00 152.87 2895 SER B O 1
ATOM 10679 N N . ALA B 1 422 ? 25.214 5.037 85.674 1.00 153.09 2896 ALA B N 1
ATOM 10680 C CA . ALA B 1 422 ? 25.149 6.212 84.811 1.00 152.36 2896 ALA B CA 1
ATOM 10681 C C . ALA B 1 422 ? 26.454 6.996 84.764 1.00 152.10 2896 ALA B C 1
ATOM 10682 O O . ALA B 1 422 ? 26.622 7.826 83.864 1.00 151.25 2896 ALA B O 1
ATOM 10684 N N . ALA B 1 423 ? 27.378 6.756 85.696 1.00 151.12 2897 ALA B N 1
ATOM 10685 C CA . ALA B 1 423 ? 28.708 7.336 85.568 1.00 150.94 2897 ALA B CA 1
ATOM 10686 C C . ALA B 1 423 ? 29.515 6.594 84.512 1.00 150.25 2897 ALA B C 1
ATOM 10687 O O . ALA B 1 423 ? 30.225 7.217 83.715 1.00 149.62 2897 ALA B O 1
ATOM 10689 N N . LEU B 1 424 ? 29.408 5.264 84.494 1.00 148.92 2898 LEU B N 1
ATOM 10690 C CA . LEU B 1 424 ? 29.950 4.483 83.388 1.00 148.28 2898 LEU B CA 1
ATOM 10691 C C . LEU B 1 424 ? 29.314 4.886 82.066 1.00 147.12 2898 LEU B C 1
ATOM 10692 O O . LEU B 1 424 ? 29.997 4.961 81.036 1.00 146.48 2898 LEU B O 1
ATOM 10697 N N . TRP B 1 425 ? 27.999 5.118 82.069 1.00 148.22 2899 TRP B N 1
ATOM 10698 C CA . TRP B 1 425 ? 27.302 5.508 80.847 1.00 147.19 2899 TRP B CA 1
ATOM 10699 C C . TRP B 1 425 ? 27.934 6.749 80.233 1.00 146.58 2899 TRP B C 1
ATOM 10700 O O . TRP B 1 425 ? 28.031 6.869 79.007 1.00 145.65 2899 TRP B O 1
ATOM 10711 N N . GLY B 1 426 ? 28.369 7.685 81.076 1.00 148.87 2900 GLY B N 1
ATOM 10712 C CA . GLY B 1 426 ? 28.981 8.914 80.616 1.00 148.36 2900 GLY B CA 1
ATOM 10713 C C . GLY B 1 426 ? 30.399 8.722 80.123 1.00 148.20 2900 GLY B C 1
ATOM 10714 O O . GLY B 1 426 ? 30.802 9.343 79.135 1.00 147.42 2900 GLY B O 1
ATOM 10715 N N . LEU B 1 427 ? 31.178 7.887 80.816 1.00 146.32 2901 LEU B N 1
ATOM 10716 C CA . LEU B 1 427 ? 32.528 7.574 80.353 1.00 146.46 2901 LEU B CA 1
ATOM 10717 C C . LEU B 1 427 ? 32.504 6.996 78.942 1.00 145.67 2901 LEU B C 1
ATOM 10718 O O . LEU B 1 427 ? 33.245 7.447 78.061 1.00 145.26 2901 LEU B O 1
ATOM 10723 N N . VAL B 1 428 ? 31.657 5.989 78.714 1.00 146.07 2902 VAL B N 1
ATOM 10724 C CA . VAL B 1 428 ? 31.583 5.368 77.396 1.00 145.38 2902 VAL B CA 1
ATOM 10725 C C . VAL B 1 428 ? 31.061 6.352 76.359 1.00 144.26 2902 VAL B C 1
ATOM 10726 O O . VAL B 1 428 ? 31.475 6.312 75.194 1.00 143.74 2902 VAL B O 1
ATOM 10730 N N . ARG B 1 429 ? 30.150 7.246 76.753 1.00 145.92 2903 ARG B N 1
ATOM 10731 C CA . ARG B 1 429 ? 29.680 8.271 75.828 1.00 144.94 2903 ARG B CA 1
ATOM 10732 C C . ARG B 1 429 ? 30.853 9.060 75.265 1.00 144.64 2903 ARG B C 1
ATOM 10733 O O . ARG B 1 429 ? 30.904 9.346 74.064 1.00 143.83 2903 ARG B O 1
ATOM 10741 N N . SER B 1 430 ? 31.805 9.422 76.127 1.00 145.87 2904 SER B N 1
ATOM 10742 C CA . SER B 1 430 ? 33.036 10.041 75.651 1.00 145.77 2904 SER B CA 1
ATOM 10743 C C . SER B 1 430 ? 33.904 9.034 74.908 1.00 146.09 2904 SER B C 1
ATOM 10744 O O . SER B 1 430 ? 34.555 9.384 73.917 1.00 145.75 2904 SER B O 1
ATOM 10747 N N . ALA B 1 431 ? 33.944 7.785 75.382 1.00 142.43 2905 ALA B N 1
ATOM 10748 C CA . ALA B 1 431 ? 34.747 6.765 74.712 1.00 142.94 2905 ALA B CA 1
ATOM 10749 C C . ALA B 1 431 ? 34.243 6.503 73.300 1.00 142.08 2905 ALA B C 1
ATOM 10750 O O . ALA B 1 431 ? 35.040 6.298 72.378 1.00 142.29 2905 ALA B O 1
ATOM 10752 N N . GLN B 1 432 ? 32.919 6.492 73.114 1.00 141.92 2906 GLN B N 1
ATOM 10753 C CA . GLN B 1 432 ? 32.360 6.385 71.769 1.00 141.04 2906 GLN B CA 1
ATOM 10754 C C . GLN B 1 432 ? 32.837 7.526 70.881 1.00 140.40 2906 GLN B C 1
ATOM 10755 O O . GLN B 1 432 ? 33.061 7.337 69.680 1.00 140.12 2906 GLN B O 1
ATOM 10761 N N . SER B 1 433 ? 32.995 8.721 71.453 1.00 142.04 2907 SER B N 1
ATOM 10762 C CA . SER B 1 433 ? 33.446 9.858 70.658 1.00 141.35 2907 SER B CA 1
ATOM 10763 C C . SER B 1 433 ? 34.905 9.709 70.245 1.00 142.07 2907 SER B C 1
ATOM 10764 O O . SER B 1 433 ? 35.265 10.026 69.105 1.00 141.66 2907 SER B O 1
ATOM 10767 N N . GLU B 1 434 ? 35.762 9.229 71.151 1.00 142.49 2908 GLU B N 1
ATOM 10768 C CA . GLU B 1 434 ? 37.172 9.074 70.807 1.00 143.43 2908 GLU B CA 1
ATOM 10769 C C . GLU B 1 434 ? 37.369 7.985 69.760 1.00 143.89 2908 GLU B C 1
ATOM 10770 O O . GLU B 1 434 ? 38.105 8.174 68.785 1.00 144.11 2908 GLU B O 1
ATOM 10776 N N . GLU B 1 435 ? 36.715 6.839 69.943 1.00 138.02 2909 GLU B N 1
ATOM 10777 C CA . GLU B 1 435 ? 36.891 5.678 69.072 1.00 138.64 2909 GLU B CA 1
ATOM 10778 C C . GLU B 1 435 ? 35.515 5.232 68.596 1.00 137.65 2909 GLU B C 1
ATOM 10779 O O . GLU B 1 435 ? 34.891 4.351 69.204 1.00 137.81 2909 GLU B O 1
ATOM 10785 N N . PRO B 1 436 ? 35.002 5.827 67.522 1.00 134.10 2910 PRO B N 1
ATOM 10786 C CA . PRO B 1 436 ? 33.639 5.515 67.083 1.00 133.12 2910 PRO B CA 1
ATOM 10787 C C . PRO B 1 436 ? 33.518 4.085 66.583 1.00 133.79 2910 PRO B C 1
ATOM 10788 O O . PRO B 1 436 ? 34.489 3.449 66.169 1.00 134.96 2910 PRO B O 1
ATOM 10792 N N . GLY B 1 437 ? 32.286 3.579 66.630 1.00 134.10 2911 GLY B N 1
ATOM 10793 C CA . GLY B 1 437 ? 32.000 2.236 66.174 1.00 134.57 2911 GLY B CA 1
ATOM 10794 C C . GLY B 1 437 ? 32.550 1.131 67.044 1.00 135.71 2911 GLY B C 1
ATOM 10795 O O . GLY B 1 437 ? 32.419 -0.043 66.681 1.00 136.20 2911 GLY B O 1
ATOM 10796 N N . ARG B 1 438 ? 33.163 1.463 68.177 1.00 135.22 2912 ARG B N 1
ATOM 10797 C CA . ARG B 1 438 ? 33.783 0.474 69.045 1.00 136.38 2912 ARG B CA 1
ATOM 10798 C C . ARG B 1 438 ? 32.872 0.029 70.175 1.00 136.09 2912 ARG B C 1
ATOM 10799 O O . ARG B 1 438 ? 32.976 -1.118 70.623 1.00 136.79 2912 ARG B O 1
ATOM 10807 N N . PHE B 1 439 ? 31.979 0.899 70.640 1.00 136.83 2913 PHE B N 1
ATOM 10808 C CA . PHE B 1 439 ? 31.205 0.636 71.841 1.00 136.81 2913 PHE B CA 1
ATOM 10809 C C . PHE B 1 439 ? 29.739 0.962 71.599 1.00 135.71 2913 PHE B C 1
ATOM 10810 O O . PHE B 1 439 ? 29.399 1.806 70.765 1.00 134.91 2913 PHE B O 1
ATOM 10818 N N . VAL B 1 440 ? 28.874 0.276 72.339 1.00 134.98 2914 VAL B N 1
ATOM 10819 C CA . VAL B 1 440 ? 27.455 0.596 72.388 1.00 134.23 2914 VAL B CA 1
ATOM 10820 C C . VAL B 1 440 ? 27.033 0.505 73.846 1.00 134.81 2914 VAL B C 1
ATOM 10821 O O . VAL B 1 440 ? 27.650 -0.203 74.647 1.00 135.64 2914 VAL B O 1
ATOM 10825 N N . LEU B 1 441 ? 25.983 1.237 74.192 1.00 136.20 2915 LEU B N 1
ATOM 10826 C CA . LEU B 1 441 ? 25.414 1.221 75.529 1.00 136.88 2915 LEU B CA 1
ATOM 10827 C C . LEU B 1 441 ? 23.966 0.780 75.413 1.00 136.58 2915 LEU B C 1
ATOM 10828 O O . LEU B 1 441 ? 23.216 1.325 74.597 1.00 135.95 2915 LEU B O 1
ATOM 10833 N N . VAL B 1 442 ? 23.576 -0.208 76.214 1.00 136.53 2916 VAL B N 1
ATOM 10834 C CA . VAL B 1 442 ? 22.213 -0.727 76.173 1.00 136.32 2916 VAL B CA 1
ATOM 10835 C C . VAL B 1 442 ? 21.744 -0.949 77.605 1.00 137.32 2916 VAL B C 1
ATOM 10836 O O . VAL B 1 442 ? 22.343 -1.739 78.343 1.00 137.82 2916 VAL B O 1
ATOM 10840 N N . ASP B 1 443 ? 20.676 -0.259 77.993 1.00 141.16 2917 ASP B N 1
ATOM 10841 C CA . ASP B 1 443 ? 20.152 -0.277 79.351 1.00 142.35 2917 ASP B CA 1
ATOM 10842 C C . ASP B 1 443 ? 18.884 -1.120 79.424 1.00 142.42 2917 ASP B C 1
ATOM 10843 O O . ASP B 1 443 ? 18.030 -1.055 78.534 1.00 141.83 2917 ASP B O 1
ATOM 10848 N N . LEU B 1 444 ? 18.765 -1.906 80.491 1.00 143.42 2918 LEU B N 1
ATOM 10849 C CA . LEU B 1 444 ? 17.649 -2.818 80.684 1.00 143.51 2918 LEU B CA 1
ATOM 10850 C C . LEU B 1 444 ? 16.948 -2.510 82.000 1.00 145.05 2918 LEU B C 1
ATOM 10851 O O . LEU B 1 444 ? 17.584 -2.104 82.978 1.00 145.93 2918 LEU B O 1
ATOM 10856 N N . ASP B 1 445 ? 15.632 -2.713 82.025 1.00 148.43 2919 ASP B N 1
ATOM 10857 C CA . ASP B 1 445 ? 14.886 -2.629 83.274 1.00 150.06 2919 ASP B CA 1
ATOM 10858 C C . ASP B 1 445 ? 15.026 -3.959 84.013 1.00 150.07 2919 ASP B C 1
ATOM 10859 O O . ASP B 1 445 ? 15.781 -4.846 83.606 1.00 148.96 2919 ASP B O 1
ATOM 10864 N N . ALA B 1 446 ? 14.288 -4.121 85.106 1.00 152.27 2920 ALA B N 1
ATOM 10865 C CA . ALA B 1 446 ? 14.362 -5.347 85.886 1.00 152.38 2920 ALA B CA 1
ATOM 10866 C C . ALA B 1 446 ? 13.506 -6.466 85.308 1.00 151.44 2920 ALA B C 1
ATOM 10867 O O . ALA B 1 446 ? 13.366 -7.514 85.947 1.00 151.54 2920 ALA B O 1
ATOM 10869 N N . ASP B 1 447 ? 12.949 -6.273 84.119 1.00 152.09 2921 ASP B N 1
ATOM 10870 C CA . ASP B 1 447 ? 12.121 -7.295 83.488 1.00 150.99 2921 ASP B CA 1
ATOM 10871 C C . ASP B 1 447 ? 13.004 -8.301 82.758 1.00 149.28 2921 ASP B C 1
ATOM 10872 O O . ASP B 1 447 ? 13.729 -7.916 81.834 1.00 148.42 2921 ASP B O 1
ATOM 10877 N N . PRO B 1 448 ? 12.976 -9.582 83.136 1.00 150.93 2922 PRO B N 1
ATOM 10878 C CA . PRO B 1 448 ? 13.739 -10.589 82.377 1.00 149.49 2922 PRO B CA 1
ATOM 10879 C C . PRO B 1 448 ? 13.354 -10.676 80.908 1.00 148.00 2922 PRO B C 1
ATOM 10880 O O . PRO B 1 448 ? 14.182 -11.093 80.087 1.00 147.08 2922 PRO B O 1
ATOM 10884 N N . ALA B 1 449 ? 12.117 -10.315 80.554 1.00 149.53 2923 ALA B N 1
ATOM 10885 C CA . ALA B 1 449 ? 11.714 -10.315 79.150 1.00 148.12 2923 ALA B CA 1
ATOM 10886 C C . ALA B 1 449 ? 12.571 -9.378 78.315 1.00 147.84 2923 ALA B C 1
ATOM 10887 O O . ALA B 1 449 ? 12.812 -9.646 77.132 1.00 146.63 2923 ALA B O 1
ATOM 10889 N N . SER B 1 450 ? 13.042 -8.282 78.912 1.00 146.38 2924 SER B N 1
ATOM 10890 C CA . SER B 1 450 ? 13.789 -7.289 78.154 1.00 146.14 2924 SER B CA 1
ATOM 10891 C C . SER B 1 450 ? 15.139 -7.825 77.702 1.00 145.49 2924 SER B C 1
ATOM 10892 O O . SER B 1 450 ? 15.648 -7.407 76.655 1.00 144.81 2924 SER B O 1
ATOM 10895 N N . ALA B 1 451 ? 15.738 -8.736 78.472 1.00 145.47 2925 ALA B N 1
ATOM 10896 C CA . ALA B 1 451 ? 16.950 -9.402 78.009 1.00 145.07 2925 ALA B CA 1
ATOM 10897 C C . ALA B 1 451 ? 16.713 -10.136 76.697 1.00 143.85 2925 ALA B C 1
ATOM 10898 O O . ALA B 1 451 ? 17.631 -10.255 75.876 1.00 143.60 2925 ALA B O 1
ATOM 10900 N N . SER B 1 452 ? 15.488 -10.619 76.474 1.00 147.23 2926 SER B N 1
ATOM 10901 C CA . SER B 1 452 ? 15.183 -11.361 75.259 1.00 146.11 2926 SER B CA 1
ATOM 10902 C C . SER B 1 452 ? 15.058 -10.451 74.045 1.00 145.55 2926 SER B C 1
ATOM 10903 O O . SER B 1 452 ? 15.187 -10.930 72.915 1.00 144.85 2926 SER B O 1
ATOM 10906 N N . ALA B 1 453 ? 14.804 -9.158 74.249 1.00 141.53 2927 ALA B N 1
ATOM 10907 C CA . ALA B 1 453 ? 14.784 -8.199 73.154 1.00 141.06 2927 ALA B CA 1
ATOM 10908 C C . ALA B 1 453 ? 16.166 -7.641 72.841 1.00 141.35 2927 ALA B C 1
ATOM 10909 O O . ALA B 1 453 ? 16.318 -6.917 71.851 1.00 140.94 2927 ALA B O 1
ATOM 10911 N N . LEU B 1 454 ? 17.167 -7.970 73.656 1.00 138.14 2928 LEU B N 1
ATOM 10912 C CA . LEU B 1 454 ? 18.505 -7.425 73.451 1.00 138.51 2928 LEU B CA 1
ATOM 10913 C C . LEU B 1 454 ? 19.097 -7.792 72.094 1.00 138.00 2928 LEU B C 1
ATOM 10914 O O . LEU B 1 454 ? 19.792 -6.942 71.510 1.00 138.06 2928 LEU B O 1
ATOM 10919 N N . PRO B 1 455 ? 18.901 -9.003 71.551 1.00 137.68 2929 PRO B N 1
ATOM 10920 C CA . PRO B 1 455 ? 19.295 -9.219 70.148 1.00 137.39 2929 PRO B CA 1
ATOM 10921 C C . PRO B 1 455 ? 18.630 -8.244 69.194 1.00 136.68 2929 PRO B C 1
ATOM 10922 O O . PRO B 1 455 ? 19.306 -7.653 68.343 1.00 136.71 2929 PRO B O 1
ATOM 10926 N N . ALA B 1 456 ? 17.310 -8.078 69.301 1.00 135.52 2930 ALA B N 1
ATOM 10927 C CA . ALA B 1 456 ? 16.603 -7.126 68.448 1.00 134.91 2930 ALA B CA 1
ATOM 10928 C C . ALA B 1 456 ? 17.088 -5.703 68.683 1.00 135.22 2930 ALA B C 1
ATOM 10929 O O . ALA B 1 456 ? 17.322 -4.950 67.731 1.00 134.93 2930 ALA B O 1
ATOM 10931 N N . ALA B 1 457 ? 17.231 -5.315 69.954 1.00 134.98 2931 ALA B N 1
ATOM 10932 C CA . ALA B 1 457 ? 17.712 -3.979 70.291 1.00 135.46 2931 ALA B CA 1
ATOM 10933 C C . ALA B 1 457 ? 19.008 -3.665 69.570 1.00 135.48 2931 ALA B C 1
ATOM 10934 O O . ALA B 1 457 ? 19.152 -2.611 68.942 1.00 135.26 2931 ALA B O 1
ATOM 10936 N N . LEU B 1 458 ? 19.938 -4.607 69.603 1.00 134.37 2932 LEU B N 1
ATOM 10937 C CA . LEU B 1 458 ? 21.269 -4.435 69.066 1.00 134.71 2932 LEU B CA 1
ATOM 10938 C C . LEU B 1 458 ? 21.324 -4.777 67.583 1.00 134.31 2932 LEU B C 1
ATOM 10939 O O . LEU B 1 458 ? 22.414 -4.979 67.056 1.00 134.82 2932 LEU B O 1
ATOM 10944 N N . ALA B 1 459 ? 20.173 -4.974 66.935 1.00 133.26 2933 ALA B N 1
ATOM 10945 C CA . ALA B 1 459 ? 20.064 -4.926 65.481 1.00 132.88 2933 ALA B CA 1
ATOM 10946 C C . ALA B 1 459 ? 19.822 -3.511 64.962 1.00 132.35 2933 ALA B C 1
ATOM 10947 O O . ALA B 1 459 ? 19.430 -3.341 63.806 1.00 131.89 2933 ALA B O 1
ATOM 10949 N N . ALA B 1 460 ? 20.031 -2.512 65.814 1.00 135.41 2934 ALA B N 1
ATOM 10950 C CA . ALA B 1 460 ? 19.741 -1.107 65.539 1.00 135.00 2934 ALA B CA 1
ATOM 10951 C C . ALA B 1 460 ? 21.019 -0.353 65.877 1.00 135.49 2934 ALA B C 1
ATOM 10952 O O . ALA B 1 460 ? 21.393 -0.254 67.049 1.00 136.04 2934 ALA B O 1
ATOM 10954 N N . ARG B 1 461 ? 21.705 0.142 64.852 1.00 133.00 2935 ARG B N 1
ATOM 10955 C CA . ARG B 1 461 ? 23.067 0.645 64.988 1.00 133.48 2935 ARG B CA 1
ATOM 10956 C C . ARG B 1 461 ? 23.253 1.836 65.919 1.00 133.58 2935 ARG B C 1
ATOM 10957 O O . ARG B 1 461 ? 24.365 2.369 66.010 1.00 133.86 2935 ARG B O 1
ATOM 10965 N N . GLU B 1 462 ? 22.194 2.292 66.577 1.00 131.43 2936 GLU B N 1
ATOM 10966 C CA . GLU B 1 462 ? 22.330 3.426 67.478 1.00 131.77 2936 GLU B CA 1
ATOM 10967 C C . GLU B 1 462 ? 23.389 3.141 68.545 1.00 132.54 2936 GLU B C 1
ATOM 10968 O O . GLU B 1 462 ? 23.518 2.002 69.010 1.00 132.95 2936 GLU B O 1
ATOM 10974 N N . PRO B 1 463 ? 24.162 4.154 68.960 1.00 131.25 2937 PRO B N 1
ATOM 10975 C CA . PRO B 1 463 ? 25.224 3.934 69.953 1.00 132.02 2937 PRO B CA 1
ATOM 10976 C C . PRO B 1 463 ? 24.717 3.921 71.387 1.00 132.72 2937 PRO B C 1
ATOM 10977 O O . PRO B 1 463 ? 25.314 3.278 72.256 1.00 133.41 2937 PRO B O 1
ATOM 10981 N N . GLN B 1 464 ? 23.619 4.621 71.649 1.00 132.17 2938 GLN B N 1
ATOM 10982 C CA . GLN B 1 464 ? 22.951 4.571 72.941 1.00 133.03 2938 GLN B CA 1
ATOM 10983 C C . GLN B 1 464 ? 21.574 3.967 72.753 1.00 132.99 2938 GLN B C 1
ATOM 10984 O O . GLN B 1 464 ? 20.893 4.239 71.759 1.00 132.37 2938 GLN B O 1
ATOM 10990 N N . LEU B 1 465 ? 21.172 3.140 73.711 1.00 133.75 2939 LEU B N 1
ATOM 10991 C CA . LEU B 1 465 ? 20.030 2.280 73.467 1.00 133.58 2939 LEU B CA 1
ATOM 10992 C C . LEU B 1 465 ? 19.463 1.852 74.813 1.00 134.62 2939 LEU B C 1
ATOM 10993 O O . LEU B 1 465 ? 20.191 1.777 75.805 1.00 135.28 2939 LEU B O 1
ATOM 10998 N N . ALA B 1 466 ? 18.161 1.570 74.840 1.00 134.39 2940 ALA B N 1
ATOM 10999 C CA . ALA B 1 466 ? 17.500 1.146 76.068 1.00 135.49 2940 ALA B CA 1
ATOM 11000 C C . ALA B 1 466 ? 16.324 0.245 75.723 1.00 135.20 2940 ALA B C 1
ATOM 11001 O O . ALA B 1 466 ? 15.713 0.382 74.661 1.00 134.48 2940 ALA B O 1
ATOM 11003 N N . VAL B 1 467 ? 16.016 -0.682 76.630 1.00 137.17 2941 VAL B N 1
ATOM 11004 C CA . VAL B 1 467 ? 14.947 -1.654 76.435 1.00 136.85 2941 VAL B CA 1
ATOM 11005 C C . VAL B 1 467 ? 14.055 -1.646 77.671 1.00 138.37 2941 VAL B C 1
ATOM 11006 O O . VAL B 1 467 ? 14.553 -1.724 78.800 1.00 139.28 2941 VAL B O 1
ATOM 11010 N N . ARG B 1 468 ? 12.740 -1.550 77.460 1.00 139.43 2942 ARG B N 1
ATOM 11011 C CA . ARG B 1 468 ? 11.766 -1.503 78.552 1.00 141.13 2942 ARG B CA 1
ATOM 11012 C C . ARG B 1 468 ? 10.593 -2.418 78.215 1.00 140.66 2942 ARG B C 1
ATOM 11013 O O . ARG B 1 468 ? 9.848 -2.147 77.268 1.00 140.18 2942 ARG B O 1
ATOM 11021 N N . ALA B 1 469 ? 10.445 -3.506 78.980 1.00 144.35 2943 ALA B N 1
ATOM 11022 C CA . ALA B 1 469 ? 9.335 -4.457 78.834 1.00 143.89 2943 ALA B CA 1
ATOM 11023 C C . ALA B 1 469 ? 9.368 -5.161 77.478 1.00 141.65 2943 ALA B C 1
ATOM 11024 O O . ALA B 1 469 ? 8.325 -5.439 76.883 1.00 141.04 2943 ALA B O 1
ATOM 11026 N N . GLY B 1 470 ? 10.569 -5.444 76.984 1.00 142.80 2944 GLY B N 1
ATOM 11027 C CA . GLY B 1 470 ? 10.712 -6.043 75.673 1.00 140.96 2944 GLY B CA 1
ATOM 11028 C C . GLY B 1 470 ? 10.515 -5.080 74.528 1.00 140.47 2944 GLY B C 1
ATOM 11029 O O . GLY B 1 470 ? 10.217 -5.512 73.409 1.00 139.12 2944 GLY B O 1
ATOM 11030 N N . ALA B 1 471 ? 10.665 -3.781 74.778 1.00 136.53 2945 ALA B N 1
ATOM 11031 C CA . ALA B 1 471 ? 10.522 -2.745 73.765 1.00 136.26 2945 ALA B CA 1
ATOM 11032 C C . ALA B 1 471 ? 11.783 -1.897 73.743 1.00 136.47 2945 ALA B C 1
ATOM 11033 O O . ALA B 1 471 ? 12.255 -1.456 74.795 1.00 137.68 2945 ALA B O 1
ATOM 11035 N N . VAL B 1 472 ? 12.327 -1.681 72.551 1.00 133.17 2946 VAL B N 1
ATOM 11036 C CA . VAL B 1 472 ? 13.591 -0.974 72.381 1.00 133.13 2946 VAL B CA 1
ATOM 11037 C C . VAL B 1 472 ? 13.328 0.519 72.252 1.00 133.95 2946 VAL B C 1
ATOM 11038 O O . VAL B 1 472 ? 12.450 0.944 71.493 1.00 133.81 2946 VAL B O 1
ATOM 11042 N N . HIS B 1 473 ? 14.095 1.315 72.992 1.00 133.12 2947 HIS B N 1
ATOM 11043 C CA . HIS B 1 473 ? 14.016 2.768 72.962 1.00 133.98 2947 HIS B CA 1
ATOM 11044 C C . HIS B 1 473 ? 15.342 3.352 72.492 1.00 133.19 2947 HIS B C 1
ATOM 11045 O O . HIS B 1 473 ? 16.412 2.819 72.807 1.00 132.77 2947 HIS B O 1
ATOM 11052 N N . VAL B 1 474 ? 15.266 4.442 71.731 1.00 130.52 2948 VAL B N 1
ATOM 11053 C CA . VAL B 1 474 ? 16.453 5.154 71.253 1.00 129.79 2948 VAL B CA 1
ATOM 11054 C C . VAL B 1 474 ? 16.373 6.613 71.696 1.00 130.80 2948 VAL B C 1
ATOM 11055 O O . VAL B 1 474 ? 15.275 7.187 71.739 1.00 131.88 2948 VAL B O 1
ATOM 11059 N N . PRO B 1 475 ? 17.491 7.244 72.061 1.00 129.87 2949 PRO B N 1
ATOM 11060 C CA . PRO B 1 475 ? 17.433 8.613 72.587 1.00 130.77 2949 PRO B CA 1
ATOM 11061 C C . PRO B 1 475 ? 17.556 9.668 71.498 1.00 130.07 2949 PRO B C 1
ATOM 11062 O O . PRO B 1 475 ? 18.316 9.528 70.538 1.00 128.72 2949 PRO B O 1
ATOM 11066 N N . ARG B 1 476 ? 16.799 10.753 71.669 1.00 131.48 2950 ARG B N 1
ATOM 11067 C CA . ARG B 1 476 ? 16.852 11.892 70.757 1.00 130.97 2950 ARG B CA 1
ATOM 11068 C C . ARG B 1 476 ? 16.604 13.177 71.531 1.00 132.13 2950 ARG B C 1
ATOM 11069 O O . ARG B 1 476 ? 15.609 13.289 72.253 1.00 133.82 2950 ARG B O 1
ATOM 11077 N N . LEU B 1 477 ? 17.509 14.139 71.374 1.00 134.30 2951 LEU B N 1
ATOM 11078 C CA . LEU B 1 477 ? 17.322 15.470 71.938 1.00 135.09 2951 LEU B CA 1
ATOM 11079 C C . LEU B 1 477 ? 16.229 16.213 71.168 1.00 135.82 2951 LEU B C 1
ATOM 11080 O O . LEU B 1 477 ? 16.048 16.010 69.966 1.00 135.19 2951 LEU B O 1
ATOM 11085 N N . VAL B 1 478 ? 15.494 17.080 71.868 1.00 138.78 2952 VAL B N 1
ATOM 11086 C CA . VAL B 1 478 ? 14.327 17.762 71.305 1.00 139.96 2952 VAL B CA 1
ATOM 11087 C C . VAL B 1 478 ? 14.184 19.128 71.960 1.00 140.72 2952 VAL B C 1
ATOM 11088 O O . VAL B 1 478 ? 14.323 19.261 73.179 1.00 141.37 2952 VAL B O 1
ATOM 11092 N N . ARG B 1 479 ? 13.895 20.143 71.141 1.00 143.44 2953 ARG B N 1
ATOM 11093 C CA . ARG B 1 479 ? 13.581 21.466 71.672 1.00 144.25 2953 ARG B CA 1
ATOM 11094 C C . ARG B 1 479 ? 12.257 21.388 72.414 1.00 146.55 2953 ARG B C 1
ATOM 11095 O O . ARG B 1 479 ? 11.282 20.828 71.898 1.00 147.68 2953 ARG B O 1
ATOM 11103 N N . HIS B 1 480 ? 12.223 21.952 73.624 1.00 149.79 2954 HIS B N 1
ATOM 11104 C CA . HIS B 1 480 ? 11.029 21.793 74.441 1.00 151.97 2954 HIS B CA 1
ATOM 11105 C C . HIS B 1 480 ? 9.886 22.600 73.866 1.00 153.27 2954 HIS B C 1
ATOM 11106 O O . HIS B 1 480 ? 10.068 23.662 73.291 1.00 152.63 2954 HIS B O 1
ATOM 11113 N N . ARG B 1 481 ? 8.693 22.059 73.965 1.00 156.82 2955 ARG B N 1
ATOM 11114 C CA . ARG B 1 481 ? 7.578 22.752 73.357 1.00 158.30 2955 ARG B CA 1
ATOM 11115 C C . ARG B 1 481 ? 6.325 22.292 74.074 1.00 160.21 2955 ARG B C 1
ATOM 11116 O O . ARG B 1 481 ? 6.303 21.180 74.614 1.00 160.62 2955 ARG B O 1
ATOM 11124 N N . PRO B 1 482 ? 5.311 23.135 74.174 1.00 162.23 2956 PRO B N 1
ATOM 11125 C CA . PRO B 1 482 ? 4.120 22.757 74.926 1.00 164.25 2956 PRO B CA 1
ATOM 11126 C C . PRO B 1 482 ? 3.325 21.633 74.280 1.00 165.16 2956 PRO B C 1
ATOM 11127 O O . PRO B 1 482 ? 3.314 21.462 73.055 1.00 164.54 2956 PRO B O 1
ATOM 11131 N N . ARG B 1 483 ? 2.601 20.877 75.130 1.00 166.65 2957 ARG B N 1
ATOM 11132 C CA . ARG B 1 483 ? 1.952 19.676 74.609 1.00 167.48 2957 ARG B CA 1
ATOM 11133 C C . ARG B 1 483 ? 0.635 19.290 75.277 1.00 169.44 2957 ARG B C 1
ATOM 11134 O O . ARG B 1 483 ? 0.622 18.931 76.461 1.00 170.23 2957 ARG B O 1
ATOM 11142 N N . PRO B 1 484 ? -0.494 19.348 74.563 1.00 171.68 2958 PRO B N 1
ATOM 11143 C CA . PRO B 1 484 ? -1.671 18.593 75.012 1.00 173.21 2958 PRO B CA 1
ATOM 11144 C C . PRO B 1 484 ? -1.315 17.118 75.102 1.00 173.36 2958 PRO B C 1
ATOM 11145 O O . PRO B 1 484 ? -0.421 16.636 74.400 1.00 172.30 2958 PRO B O 1
ATOM 11149 N N . ASP B 1 485 ? -2.005 16.408 75.999 1.00 176.02 2959 ASP B N 1
ATOM 11150 C CA . ASP B 1 485 ? -1.765 14.996 76.337 1.00 176.52 2959 ASP B CA 1
ATOM 11151 C C . ASP B 1 485 ? -0.520 14.901 77.212 1.00 176.01 2959 ASP B C 1
ATOM 11152 O O . ASP B 1 485 ? -0.009 13.797 77.458 1.00 175.99 2959 ASP B O 1
ATOM 11157 N N . GLY B 1 486 ? -0.019 16.030 77.703 1.00 168.72 2960 GLY B N 1
ATOM 11158 C CA . GLY B 1 486 ? 1.180 16.053 78.502 1.00 167.67 2960 GLY B CA 1
ATOM 11159 C C . GLY B 1 486 ? 1.068 17.015 79.666 1.00 168.08 2960 GLY B C 1
ATOM 11160 O O . GLY B 1 486 ? 0.005 17.588 79.930 1.00 169.33 2960 GLY B O 1
ATOM 11161 N N . PRO B 1 487 ? 2.171 17.205 80.390 1.00 163.34 2961 PRO B N 1
ATOM 11162 C CA . PRO B 1 487 ? 2.122 18.023 81.605 1.00 163.81 2961 PRO B CA 1
ATOM 11163 C C . PRO B 1 487 ? 1.756 19.465 81.296 1.00 163.81 2961 PRO B C 1
ATOM 11164 O O . PRO B 1 487 ? 2.010 19.980 80.204 1.00 162.79 2961 PRO B O 1
ATOM 11168 N N . LEU B 1 488 ? 1.155 20.116 82.286 1.00 161.92 2962 LEU B N 1
ATOM 11169 C CA . LEU B 1 488 ? 0.688 21.486 82.142 1.00 162.15 2962 LEU B CA 1
ATOM 11170 C C . LEU B 1 488 ? 1.847 22.471 82.231 1.00 160.58 2962 LEU B C 1
ATOM 11171 O O . LEU B 1 488 ? 2.875 22.206 82.861 1.00 159.69 2962 LEU B O 1
ATOM 11176 N N . THR B 1 489 ? 1.672 23.618 81.582 1.00 161.79 2963 THR B N 1
ATOM 11177 C CA . THR B 1 489 ? 2.672 24.679 81.574 1.00 160.39 2963 THR B CA 1
ATOM 11178 C C . THR B 1 489 ? 2.104 25.899 82.285 1.00 161.34 2963 THR B C 1
ATOM 11179 O O . THR B 1 489 ? 1.105 26.472 81.818 1.00 162.25 2963 THR B O 1
ATOM 11183 N N . PRO B 1 490 ? 2.687 26.329 83.406 1.00 162.27 2964 PRO B N 1
ATOM 11184 C CA . PRO B 1 490 ? 2.103 27.446 84.147 1.00 163.34 2964 PRO B CA 1
ATOM 11185 C C . PRO B 1 490 ? 2.221 28.732 83.375 1.00 162.64 2964 PRO B C 1
ATOM 11186 O O . PRO B 1 490 ? 3.141 28.909 82.548 1.00 160.99 2964 PRO B O 1
ATOM 11190 N N . PRO B 1 491 ? 1.308 29.698 83.591 1.00 166.41 2965 PRO B N 1
ATOM 11191 C CA . PRO B 1 491 ? 1.352 30.956 82.838 1.00 165.86 2965 PRO B CA 1
ATOM 11192 C C . PRO B 1 491 ? 2.558 31.814 83.188 1.00 164.58 2965 PRO B C 1
ATOM 11193 O O . PRO B 1 491 ? 3.370 31.447 84.045 1.00 164.09 2965 PRO B O 1
ATOM 11197 N N . ALA B 1 492 ? 2.678 32.969 82.530 1.00 169.84 2966 ALA B N 1
ATOM 11198 C CA . ALA B 1 492 ? 3.822 33.844 82.749 1.00 168.57 2966 ALA B CA 1
ATOM 11199 C C . ALA B 1 492 ? 3.832 34.462 84.140 1.00 169.40 2966 ALA B C 1
ATOM 11200 O O . ALA B 1 492 ? 4.906 34.823 84.633 1.00 168.39 2966 ALA B O 1
ATOM 11202 N N . GLY B 1 493 ? 2.672 34.595 84.778 1.00 175.30 2967 GLY B N 1
ATOM 11203 C CA . GLY B 1 493 ? 2.603 35.272 86.055 1.00 176.19 2967 GLY B CA 1
ATOM 11204 C C . GLY B 1 493 ? 3.309 34.521 87.168 1.00 175.98 2967 GLY B C 1
ATOM 11205 O O . GLY B 1 493 ? 3.562 33.317 87.098 1.00 175.58 2967 GLY B O 1
ATOM 11206 N N . ALA B 1 494 ? 3.642 35.271 88.221 1.00 174.89 2968 ALA B N 1
ATOM 11207 C CA . ALA B 1 494 ? 4.131 34.653 89.448 1.00 175.08 2968 ALA B CA 1
ATOM 11208 C C . ALA B 1 494 ? 3.014 33.933 90.192 1.00 176.92 2968 ALA B C 1
ATOM 11209 O O . ALA B 1 494 ? 3.266 32.924 90.860 1.00 177.08 2968 ALA B O 1
ATOM 11211 N N . ALA B 1 495 ? 1.785 34.430 90.090 1.00 175.32 2969 ALA B N 1
ATOM 11212 C CA . ALA B 1 495 ? 0.643 33.864 90.790 1.00 177.15 2969 ALA B CA 1
ATOM 11213 C C . ALA B 1 495 ? -0.298 33.188 89.805 1.00 177.64 2969 ALA B C 1
ATOM 11214 O O . ALA B 1 495 ? -0.606 33.740 88.743 1.00 177.35 2969 ALA B O 1
ATOM 11216 N N . TRP B 1 496 ? -0.756 31.997 90.173 1.00 173.57 2970 TRP B N 1
ATOM 11217 C CA . TRP B 1 496 ? -1.628 31.182 89.337 1.00 174.09 2970 TRP B CA 1
ATOM 11218 C C . TRP B 1 496 ? -2.156 30.028 90.179 1.00 175.29 2970 TRP B C 1
ATOM 11219 O O . TRP B 1 496 ? -1.667 29.766 91.280 1.00 175.42 2970 TRP B O 1
ATOM 11230 N N . ARG B 1 497 ? -3.180 29.352 89.657 1.00 170.96 2971 ARG B N 1
ATOM 11231 C CA . ARG B 1 497 ? -3.755 28.204 90.342 1.00 172.10 2971 ARG B CA 1
ATOM 11232 C C . ARG B 1 497 ? -4.326 27.242 89.313 1.00 172.15 2971 ARG B C 1
ATOM 11233 O O . ARG B 1 497 ? -4.459 27.564 88.130 1.00 171.57 2971 ARG B O 1
ATOM 11241 N N . LEU B 1 498 ? -4.671 26.051 89.791 1.00 170.20 2972 LEU B N 1
ATOM 11242 C CA . LEU B 1 498 ? -5.398 25.077 88.994 1.00 170.57 2972 LEU B CA 1
ATOM 11243 C C . LEU B 1 498 ? -6.888 25.390 89.042 1.00 172.21 2972 LEU B C 1
ATOM 11244 O O . LEU B 1 498 ? -7.434 25.710 90.101 1.00 173.46 2972 LEU B O 1
ATOM 11249 N N . ALA B 1 499 ? -7.550 25.302 87.889 1.00 170.30 2973 ALA B N 1
ATOM 11250 C CA . ALA B 1 499 ? -8.945 25.705 87.804 1.00 171.71 2973 ALA B CA 1
ATOM 11251 C C . ALA B 1 499 ? -9.662 24.872 86.753 1.00 171.72 2973 ALA B C 1
ATOM 11252 O O . ALA B 1 499 ? -9.070 24.458 85.753 1.00 170.46 2973 ALA B O 1
ATOM 11254 N N . ALA B 1 500 ? -10.948 24.630 86.999 1.00 171.64 2974 ALA B N 1
ATOM 11255 C CA . ALA B 1 500 ? -11.757 23.844 86.079 1.00 171.69 2974 ALA B CA 1
ATOM 11256 C C . ALA B 1 500 ? -11.977 24.616 84.785 1.00 170.97 2974 ALA B C 1
ATOM 11257 O O . ALA B 1 500 ? -12.310 25.805 84.808 1.00 171.40 2974 ALA B O 1
ATOM 11259 N N . GLY B 1 501 ? -11.796 23.933 83.655 1.00 170.67 2975 GLY B N 1
ATOM 11260 C CA . GLY B 1 501 ? -11.893 24.572 82.355 1.00 169.80 2975 GLY B CA 1
ATOM 11261 C C . GLY B 1 501 ? -13.295 24.788 81.828 1.00 170.53 2975 GLY B C 1
ATOM 11262 O O . GLY B 1 501 ? -13.470 25.560 80.880 1.00 170.07 2975 GLY B O 1
ATOM 11263 N N . GLY B 1 502 ? -14.298 24.136 82.414 1.00 169.44 2976 GLY B N 1
ATOM 11264 C CA . GLY B 1 502 ? -15.669 24.313 81.990 1.00 170.10 2976 GLY B CA 1
ATOM 11265 C C . GLY B 1 502 ? -16.094 23.504 80.785 1.00 169.03 2976 GLY B C 1
ATOM 11266 O O . GLY B 1 502 ? -17.299 23.416 80.518 1.00 169.48 2976 GLY B O 1
ATOM 11267 N N . GLN B 1 503 ? -15.156 22.905 80.044 1.00 169.78 2977 GLN B N 1
ATOM 11268 C CA . GLN B 1 503 ? -15.542 22.005 78.963 1.00 168.62 2977 GLN B CA 1
ATOM 11269 C C . GLN B 1 503 ? -16.250 20.762 79.480 1.00 169.05 2977 GLN B C 1
ATOM 11270 O O . GLN B 1 503 ? -16.920 20.076 78.700 1.00 168.17 2977 GLN B O 1
ATOM 11276 N N . GLY B 1 504 ? -16.117 20.459 80.768 1.00 163.92 2978 GLY B N 1
ATOM 11277 C CA . GLY B 1 504 ? -16.623 19.216 81.302 1.00 164.31 2978 GLY B CA 1
ATOM 11278 C C . GLY B 1 504 ? -15.661 18.064 81.146 1.00 163.41 2978 GLY B C 1
ATOM 11279 O O . GLY B 1 504 ? -16.098 16.910 81.084 1.00 163.13 2978 GLY B O 1
ATOM 11280 N N . THR B 1 505 ? -14.358 18.341 81.081 1.00 165.80 2979 THR B N 1
ATOM 11281 C CA . THR B 1 505 ? -13.339 17.330 80.838 1.00 164.92 2979 THR B CA 1
ATOM 11282 C C . THR B 1 505 ? -12.116 17.630 81.692 1.00 165.34 2979 THR B C 1
ATOM 11283 O O . THR B 1 505 ? -11.886 18.770 82.104 1.00 165.68 2979 THR B O 1
ATOM 11287 N N . LEU B 1 506 ? -11.322 16.587 81.952 1.00 167.02 2980 LEU B N 1
ATOM 11288 C CA . LEU B 1 506 ? -10.059 16.766 82.657 1.00 167.03 2980 LEU B CA 1
ATOM 11289 C C . LEU B 1 506 ? -8.971 17.352 81.767 1.00 165.59 2980 LEU B C 1
ATOM 11290 O O . LEU B 1 506 ? -8.020 17.947 82.286 1.00 165.32 2980 LEU B O 1
ATOM 11295 N N . GLU B 1 507 ? -9.085 17.193 80.445 1.00 166.03 2981 GLU B N 1
ATOM 11296 C CA . GLU B 1 507 ? -8.186 17.882 79.529 1.00 164.67 2981 GLU B CA 1
ATOM 11297 C C . GLU B 1 507 ? -8.321 19.390 79.652 1.00 164.77 2981 GLU B C 1
ATOM 11298 O O . GLU B 1 507 ? -7.367 20.117 79.355 1.00 163.86 2981 GLU B O 1
ATOM 11304 N N . GLY B 1 508 ? -9.480 19.869 80.112 1.00 167.77 2982 GLY B N 1
ATOM 11305 C CA . GLY B 1 508 ? -9.720 21.292 80.233 1.00 168.06 2982 GLY B CA 1
ATOM 11306 C C . GLY B 1 508 ? -9.150 21.919 81.482 1.00 168.65 2982 GLY B C 1
ATOM 11307 O O . GLY B 1 508 ? -9.075 23.149 81.555 1.00 168.64 2982 GLY B O 1
ATOM 11308 N N . LEU B 1 509 ? -8.780 21.111 82.477 1.00 167.25 2983 LEU B N 1
ATOM 11309 C CA . LEU B 1 509 ? -8.026 21.626 83.612 1.00 167.41 2983 LEU B CA 1
ATOM 11310 C C . LEU B 1 509 ? -6.807 22.391 83.125 1.00 165.90 2983 LEU B C 1
ATOM 11311 O O . LEU B 1 509 ? -6.055 21.908 82.276 1.00 164.69 2983 LEU B O 1
ATOM 11316 N N . ALA B 1 510 ? -6.611 23.585 83.672 1.00 168.42 2984 ALA B N 1
ATOM 11317 C CA . ALA B 1 510 ? -5.521 24.429 83.216 1.00 166.96 2984 ALA B CA 1
ATOM 11318 C C . ALA B 1 510 ? -4.999 25.266 84.370 1.00 167.07 2984 ALA B C 1
ATOM 11319 O O . ALA B 1 510 ? -5.750 25.655 85.269 1.00 168.42 2984 ALA B O 1
ATOM 11321 N N . LEU B 1 511 ? -3.698 25.537 84.331 1.00 169.02 2985 LEU B N 1
ATOM 11322 C CA . LEU B 1 511 ? -3.071 26.453 85.272 1.00 168.81 2985 LEU B CA 1
ATOM 11323 C C . LEU B 1 511 ? -3.331 27.876 84.790 1.00 168.72 2985 LEU B C 1
ATOM 11324 O O . LEU B 1 511 ? -2.857 28.267 83.718 1.00 167.53 2985 LEU B O 1
ATOM 11329 N N . VAL B 1 512 ? -4.078 28.648 85.573 1.00 171.88 2986 VAL B N 1
ATOM 11330 C CA . VAL B 1 512 ? -4.583 29.937 85.106 1.00 172.13 2986 VAL B CA 1
ATOM 11331 C C . VAL B 1 512 ? -4.061 31.056 85.999 1.00 172.09 2986 VAL B C 1
ATOM 11332 O O . VAL B 1 512 ? -3.830 30.832 87.194 1.00 172.54 2986 VAL B O 1
ATOM 11336 N N . PRO B 1 513 ? -3.863 32.262 85.467 1.00 175.83 2987 PRO B N 1
ATOM 11337 C CA . PRO B 1 513 ? -3.460 33.392 86.313 1.00 175.90 2987 PRO B CA 1
ATOM 11338 C C . PRO B 1 513 ? -4.440 33.606 87.458 1.00 177.82 2987 PRO B C 1
ATOM 11339 O O . PRO B 1 513 ? -5.652 33.449 87.302 1.00 179.20 2987 PRO B O 1
ATOM 11343 N N . ALA B 1 514 ? -3.901 33.969 88.621 1.00 182.90 2988 ALA B N 1
ATOM 11344 C CA . ALA B 1 514 ? -4.691 34.185 89.833 1.00 184.67 2988 ALA B CA 1
ATOM 11345 C C . ALA B 1 514 ? -4.332 35.539 90.427 1.00 184.67 2988 ALA B C 1
ATOM 11346 O O . ALA B 1 514 ? -3.529 35.628 91.366 1.00 184.31 2988 ALA B O 1
ATOM 11348 N N . PRO B 1 515 ? -4.901 36.623 89.892 1.00 190.31 2989 PRO B N 1
ATOM 11349 C CA . PRO B 1 515 ? -4.585 37.951 90.446 1.00 190.33 2989 PRO B CA 1
ATOM 11350 C C . PRO B 1 515 ? -5.066 38.146 91.873 1.00 191.88 2989 PRO B C 1
ATOM 11351 O O . PRO B 1 515 ? -4.382 38.814 92.659 1.00 191.59 2989 PRO B O 1
ATOM 11355 N N . ASP B 1 516 ? -6.228 37.590 92.234 1.00 193.37 2990 ASP B N 1
ATOM 11356 C CA . ASP B 1 516 ? -6.774 37.795 93.574 1.00 194.95 2990 ASP B CA 1
ATOM 11357 C C . ASP B 1 516 ? -5.885 37.233 94.678 1.00 194.58 2990 ASP B C 1
ATOM 11358 O O . ASP B 1 516 ? -6.140 37.516 95.854 1.00 195.71 2990 ASP B O 1
ATOM 11363 N N . ALA B 1 517 ? -4.861 36.448 94.337 1.00 196.80 2991 ALA B N 1
ATOM 11364 C CA . ALA B 1 517 ? -3.886 36.021 95.335 1.00 196.27 2991 ALA B CA 1
ATOM 11365 C C . ALA B 1 517 ? -2.840 37.102 95.586 1.00 195.20 2991 ALA B C 1
ATOM 11366 O O . ALA B 1 517 ? -2.494 37.375 96.740 1.00 195.60 2991 ALA B O 1
ATOM 11368 N N . GLU B 1 518 ? -2.325 37.724 94.520 1.00 199.01 2992 GLU B N 1
ATOM 11369 C CA . GLU B 1 518 ? -1.347 38.799 94.655 1.00 197.96 2992 GLU B CA 1
ATOM 11370 C C . GLU B 1 518 ? -1.932 40.055 95.286 1.00 199.14 2992 GLU B C 1
ATOM 11371 O O . GLU B 1 518 ? -1.171 40.886 95.796 1.00 198.59 2992 GLU B O 1
ATOM 11377 N N . ALA B 1 519 ? -3.258 40.210 95.255 1.00 197.73 2993 ALA B N 1
ATOM 11378 C CA . ALA B 1 519 ? -3.903 41.472 95.585 1.00 198.75 2993 ALA B CA 1
ATOM 11379 C C . ALA B 1 519 ? -3.576 41.894 97.018 1.00 199.38 2993 ALA B C 1
ATOM 11380 O O . ALA B 1 519 ? -3.130 41.074 97.825 1.00 199.38 2993 ALA B O 1
ATOM 11382 N N . PRO B 1 520 ? -3.797 43.169 97.367 1.00 200.33 2994 PRO B N 1
ATOM 11383 C CA . PRO B 1 520 ? -3.506 43.604 98.738 1.00 200.95 2994 PRO B CA 1
ATOM 11384 C C . PRO B 1 520 ? -4.377 42.884 99.754 1.00 202.75 2994 PRO B C 1
ATOM 11385 O O . PRO B 1 520 ? -5.500 42.468 99.465 1.00 203.94 2994 PRO B O 1
ATOM 11389 N N . LEU B 1 521 ? -3.845 42.747 100.964 1.00 202.62 2995 LEU B N 1
ATOM 11390 C CA . LEU B 1 521 ? -4.532 42.006 102.008 1.00 204.24 2995 LEU B CA 1
ATOM 11391 C C . LEU B 1 521 ? -5.549 42.883 102.725 1.00 206.43 2995 LEU B C 1
ATOM 11392 O O . LEU B 1 521 ? -5.313 44.071 102.961 1.00 208.07 2995 LEU B O 1
ATOM 11397 N N . THR B 1 522 ? -6.683 42.288 103.067 1.00 208.11 2996 THR B N 1
ATOM 11398 C CA . THR B 1 522 ? -7.636 42.885 103.991 1.00 210.39 2996 THR B CA 1
ATOM 11399 C C . THR B 1 522 ? -7.270 42.482 105.413 1.00 212.78 2996 THR B C 1
ATOM 11400 O O . THR B 1 522 ? -6.382 41.649 105.623 1.00 211.69 2996 THR B O 1
ATOM 11404 N N . PRO B 1 523 ? -7.893 43.086 106.432 1.00 213.01 2997 PRO B N 1
ATOM 11405 C CA . PRO B 1 523 ? -7.600 42.662 107.806 1.00 215.66 2997 PRO B CA 1
ATOM 11406 C C . PRO B 1 523 ? -7.862 41.177 108.005 1.00 214.13 2997 PRO B C 1
ATOM 11407 O O . PRO B 1 523 ? -8.743 40.585 107.378 1.00 212.22 2997 PRO B O 1
ATOM 11411 N N . GLY B 1 524 ? -7.074 40.574 108.894 1.00 217.76 2998 GLY B N 1
ATOM 11412 C CA . GLY B 1 524 ? -7.227 39.175 109.227 1.00 216.72 2998 GLY B CA 1
ATOM 11413 C C . GLY B 1 524 ? -6.589 38.195 108.265 1.00 212.77 2998 GLY B C 1
ATOM 11414 O O . GLY B 1 524 ? -6.635 36.986 108.527 1.00 211.99 2998 GLY B O 1
ATOM 11415 N N . GLN B 1 525 ? -5.990 38.662 107.175 1.00 212.24 2999 GLN B N 1
ATOM 11416 C CA . GLN B 1 525 ? -5.491 37.783 106.129 1.00 209.72 2999 GLN B CA 1
ATOM 11417 C C . GLN B 1 525 ? -3.975 37.642 106.189 1.00 208.19 2999 GLN B C 1
ATOM 11418 O O . GLN B 1 525 ? -3.265 38.478 106.755 1.00 209.76 2999 GLN B O 1
ATOM 11424 N N . VAL B 1 526 ? -3.487 36.555 105.588 1.00 208.80 3000 VAL B N 1
ATOM 11425 C CA . VAL B 1 526 ? -2.071 36.350 105.321 1.00 207.01 3000 VAL B CA 1
ATOM 11426 C C . VAL B 1 526 ? -1.941 35.883 103.878 1.00 205.55 3000 VAL B C 1
ATOM 11427 O O . VAL B 1 526 ? -2.902 35.416 103.262 1.00 206.19 3000 VAL B O 1
ATOM 11431 N N . ARG B 1 527 ? -0.737 36.021 103.335 1.00 206.81 3001 ARG B N 1
ATOM 11432 C CA . ARG B 1 527 ? -0.409 35.481 102.024 1.00 205.42 3001 ARG B CA 1
ATOM 11433 C C . ARG B 1 527 ? 0.630 34.381 102.174 1.00 204.29 3001 ARG B C 1
ATOM 11434 O O . ARG B 1 527 ? 1.589 34.520 102.939 1.00 203.78 3001 ARG B O 1
ATOM 11442 N N . VAL B 1 528 ? 0.436 33.288 101.441 1.00 199.44 3002 VAL B N 1
ATOM 11443 C CA . VAL B 1 528 ? 1.210 32.069 101.628 1.00 198.67 3002 VAL B CA 1
ATOM 11444 C C . VAL B 1 528 ? 1.879 31.705 100.312 1.00 196.91 3002 VAL B C 1
ATOM 11445 O O . VAL B 1 528 ? 1.218 31.642 99.268 1.00 196.87 3002 VAL B O 1
ATOM 11449 N N . ALA B 1 529 ? 3.190 31.479 100.361 1.00 197.19 3003 ALA B N 1
ATOM 11450 C CA . ALA B 1 529 ? 3.922 30.883 99.244 1.00 195.50 3003 ALA B CA 1
ATOM 11451 C C . ALA B 1 529 ? 3.722 29.376 99.341 1.00 195.81 3003 ALA B C 1
ATOM 11452 O O . ALA B 1 529 ? 4.467 28.667 100.020 1.00 195.52 3003 ALA B O 1
ATOM 11454 N N . VAL B 1 530 ? 2.693 28.880 98.651 1.00 187.46 3004 VAL B N 1
ATOM 11455 C CA . VAL B 1 530 ? 2.237 27.512 98.856 1.00 188.12 3004 VAL B CA 1
ATOM 11456 C C . VAL B 1 530 ? 3.289 26.526 98.367 1.00 186.59 3004 VAL B C 1
ATOM 11457 O O . VAL B 1 530 ? 3.932 26.731 97.329 1.00 185.06 3004 VAL B O 1
ATOM 11461 N N . ARG B 1 531 ? 3.471 25.447 99.129 1.00 183.31 3005 ARG B N 1
ATOM 11462 C CA . ARG B 1 531 ? 4.333 24.339 98.745 1.00 182.08 30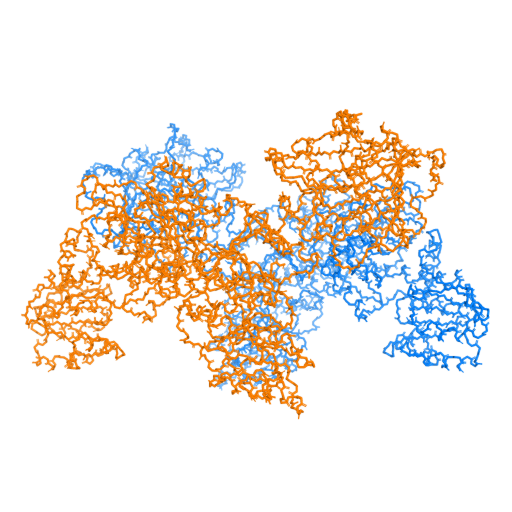05 ARG B CA 1
ATOM 11463 C C . ARG B 1 531 ? 3.565 23.097 98.335 1.00 182.70 3005 ARG B C 1
ATOM 11464 O O . ARG B 1 531 ? 4.039 22.345 97.480 1.00 181.59 3005 ARG B O 1
ATOM 11472 N N . ALA B 1 532 ? 2.391 22.871 98.918 1.00 177.89 3006 ALA B N 1
ATOM 11473 C CA . ALA B 1 532 ? 1.577 21.716 98.576 1.00 178.63 3006 ALA B CA 1
ATOM 11474 C C . ALA B 1 532 ? 0.138 21.996 98.974 1.00 180.53 3006 ALA B C 1
ATOM 11475 O O . ALA B 1 532 ? -0.134 22.833 99.838 1.00 181.41 3006 ALA B O 1
ATOM 11477 N N . ALA B 1 533 ? -0.782 21.285 98.327 1.00 174.13 3007 ALA B N 1
ATOM 11478 C CA . ALA B 1 533 ? -2.202 21.431 98.606 1.00 175.94 3007 ALA B CA 1
ATOM 11479 C C . ALA B 1 533 ? -2.882 20.075 98.503 1.00 176.72 3007 ALA B C 1
ATOM 11480 O O . ALA B 1 533 ? -2.480 19.220 97.710 1.00 175.79 3007 ALA B O 1
ATOM 11482 N N . GLY B 1 534 ? -3.925 19.887 99.309 1.00 177.83 3008 GLY B N 1
ATOM 11483 C CA . GLY B 1 534 ? -4.650 18.638 99.302 1.00 178.68 3008 GLY B CA 1
ATOM 11484 C C . GLY B 1 534 ? -5.756 18.613 98.269 1.00 179.25 3008 GLY B C 1
ATOM 11485 O O . GLY B 1 534 ? -6.168 19.645 97.742 1.00 179.32 3008 GLY B O 1
ATOM 11486 N N . VAL B 1 535 ? -6.244 17.409 97.977 1.00 174.93 3009 VAL B N 1
ATOM 11487 C CA . VAL B 1 535 ? -7.248 17.221 96.936 1.00 175.41 3009 VAL B CA 1
ATOM 11488 C C . VAL B 1 535 ? -8.312 16.268 97.462 1.00 176.91 3009 VAL B C 1
ATOM 11489 O O . VAL B 1 535 ? -8.000 15.153 97.894 1.00 176.93 3009 VAL B O 1
ATOM 11493 N N . ASN B 1 536 ? -9.561 16.709 97.424 1.00 180.40 3010 ASN B N 1
ATOM 11494 C CA . ASN B 1 536 ? -10.740 15.940 97.787 1.00 180.92 3010 ASN B CA 1
ATOM 11495 C C . ASN B 1 536 ? -11.431 15.399 96.542 1.00 179.53 3010 ASN B C 1
ATOM 11496 O O . ASN B 1 536 ? -11.261 15.916 95.434 1.00 178.24 3010 ASN B O 1
ATOM 11501 N N . PHE B 1 537 ? -12.202 14.324 96.735 1.00 177.76 3011 PHE B N 1
ATOM 11502 C CA . PHE B 1 537 ? -13.006 13.791 95.638 1.00 176.69 3011 PHE B CA 1
ATOM 11503 C C . PHE B 1 537 ? -13.936 14.847 95.062 1.00 176.50 3011 PHE B C 1
ATOM 11504 O O . PHE B 1 537 ? -14.353 14.730 93.905 1.00 175.33 3011 PHE B O 1
ATOM 11512 N N . ARG B 1 538 ? -14.264 15.878 95.846 1.00 178.43 3012 ARG B N 1
ATOM 11513 C CA . ARG B 1 538 ? -15.067 16.979 95.333 1.00 178.39 3012 ARG B CA 1
ATOM 11514 C C . ARG B 1 538 ? -14.311 17.788 94.288 1.00 176.90 3012 ARG B C 1
ATOM 11515 O O . ARG B 1 538 ? -14.926 18.318 93.356 1.00 176.18 3012 ARG B O 1
ATOM 11523 N N . ASP B 1 539 ? -12.985 17.895 94.419 1.00 176.59 3013 ASP B N 1
ATOM 11524 C CA . ASP B 1 539 ? -12.203 18.643 93.441 1.00 175.20 3013 ASP B CA 1
ATOM 11525 C C . ASP B 1 539 ? -12.171 17.961 92.077 1.00 173.45 3013 ASP B C 1
ATOM 11526 O O . ASP B 1 539 ? -11.934 18.632 91.067 1.00 172.15 3013 ASP B O 1
ATOM 11531 N N . THR B 1 540 ? -12.403 16.649 92.023 1.00 172.35 3014 THR B N 1
ATOM 11532 C CA . THR B 1 540 ? -12.546 15.971 90.739 1.00 170.82 3014 THR B CA 1
ATOM 11533 C C . THR B 1 540 ? -13.864 16.339 90.070 1.00 170.66 3014 THR B C 1
ATOM 11534 O O . THR B 1 540 ? -13.899 16.672 88.879 1.00 169.30 3014 THR B O 1
ATOM 11538 N N . LEU B 1 541 ? -14.962 16.284 90.827 1.00 168.29 3015 LEU B N 1
ATOM 11539 C CA . LEU B 1 541 ? -16.281 16.554 90.265 1.00 168.54 3015 LEU B CA 1
ATOM 11540 C C . LEU B 1 541 ? -16.395 17.982 89.745 1.00 168.16 3015 LEU B C 1
ATOM 11541 O O . LEU B 1 541 ? -17.120 18.232 88.774 1.00 167.64 3015 LEU B O 1
ATOM 11546 N N . ILE B 1 542 ? -15.697 18.930 90.375 1.00 169.77 3016 ILE B N 1
ATOM 11547 C CA . ILE B 1 542 ? -15.699 20.308 89.893 1.00 169.28 3016 ILE B CA 1
ATOM 11548 C C . ILE B 1 542 ? -14.970 20.410 88.560 1.00 167.13 3016 ILE B C 1
ATOM 11549 O O . ILE B 1 542 ? -15.387 21.156 87.666 1.00 166.32 3016 ILE B O 1
ATOM 11554 N N . ALA B 1 543 ? -13.854 19.686 88.416 1.00 168.75 3017 ALA B N 1
ATOM 11555 C CA . ALA B 1 543 ? -13.124 19.678 87.152 1.00 166.66 3017 ALA B CA 1
ATOM 11556 C C . ALA B 1 543 ? -14.008 19.209 86.007 1.00 165.80 3017 ALA B C 1
ATOM 11557 O O . ALA B 1 543 ? -13.801 19.605 84.854 1.00 164.13 3017 ALA B O 1
ATOM 11559 N N . LEU B 1 544 ? -14.997 18.379 86.313 1.00 165.06 3018 LEU B N 1
ATOM 11560 C CA . LEU B 1 544 ? -15.961 17.896 85.342 1.00 164.73 3018 LEU B CA 1
ATOM 11561 C C . LEU B 1 544 ? -17.157 18.848 85.350 1.00 165.81 3018 LEU B C 1
ATOM 11562 O O . LEU B 1 544 ? -17.116 19.913 85.971 1.00 166.40 3018 LEU B O 1
ATOM 11567 N N . GLY B 1 545 ? -18.239 18.486 84.669 1.00 166.97 3019 GLY B N 1
ATOM 11568 C CA . GLY B 1 545 ? -19.411 19.343 84.674 1.00 168.23 3019 GLY B CA 1
ATOM 11569 C C . GLY B 1 545 ? -19.234 20.500 83.714 1.00 166.90 3019 GLY B C 1
ATOM 11570 O O . GLY B 1 545 ? -18.205 21.181 83.747 1.00 165.61 3019 GLY B O 1
ATOM 11571 N N . MET B 1 546 ? -20.224 20.755 82.862 1.00 169.64 3020 MET B N 1
ATOM 11572 C CA . MET B 1 546 ? -20.018 21.620 81.710 1.00 167.99 3020 MET B CA 1
ATOM 11573 C C . MET B 1 546 ? -20.439 23.063 81.941 1.00 168.37 3020 MET B C 1
ATOM 11574 O O . MET B 1 546 ? -20.474 23.842 80.983 1.00 167.11 3020 MET B O 1
ATOM 11579 N N . TYR B 1 547 ? -20.749 23.447 83.172 1.00 172.92 3021 TYR B N 1
ATOM 11580 C CA . TYR B 1 547 ? -21.093 24.837 83.420 1.00 173.24 3021 TYR B CA 1
ATOM 11581 C C . TYR B 1 547 ? -19.839 25.703 83.330 1.00 171.27 3021 TYR B C 1
ATOM 11582 O O . TYR B 1 547 ? -18.785 25.326 83.852 1.00 170.79 3021 TYR B O 1
ATOM 11591 N N . PRO B 1 548 ? -19.915 26.864 82.672 1.00 173.60 3022 PRO B N 1
ATOM 11592 C CA . PRO B 1 548 ? -18.701 27.677 82.502 1.00 171.54 3022 PRO B CA 1
ATOM 11593 C C . PRO B 1 548 ? -18.229 28.324 83.791 1.00 172.56 3022 PRO B C 1
ATOM 11594 O O . PRO B 1 548 ? -17.028 28.584 83.936 1.00 171.32 3022 PRO B O 1
ATOM 11598 N N . GLY B 1 549 ? -19.134 28.591 84.729 1.00 170.50 3023 GLY B N 1
ATOM 11599 C CA . GLY B 1 549 ? -18.748 29.084 86.035 1.00 171.80 3023 GLY B CA 1
ATOM 11600 C C . GLY B 1 549 ? -18.706 27.965 87.055 1.00 173.48 3023 GLY B C 1
ATOM 11601 O O . GLY B 1 549 ? -19.740 27.372 87.376 1.00 175.14 3023 GLY B O 1
ATOM 11602 N N . THR B 1 550 ? -17.516 27.668 87.572 1.00 172.47 3024 THR B N 1
ATOM 11603 C CA . THR B 1 550 ? -17.326 26.535 88.459 1.00 173.71 3024 THR B CA 1
ATOM 11604 C C . THR B 1 550 ? -16.773 26.998 89.802 1.00 175.06 3024 THR B C 1
ATOM 11605 O O . THR B 1 550 ? -16.138 28.055 89.884 1.00 174.57 3024 THR B O 1
ATOM 11609 N N . PRO B 1 551 ? -17.012 26.241 90.875 1.00 173.64 3025 PRO B N 1
ATOM 11610 C CA . PRO B 1 551 ? -16.381 26.568 92.157 1.00 174.90 3025 PRO B CA 1
ATOM 11611 C C . PRO B 1 551 ? -14.865 26.538 92.042 1.00 173.68 3025 PRO B C 1
ATOM 11612 O O . PRO B 1 551 ? -14.291 25.916 91.146 1.00 172.06 3025 PRO B O 1
ATOM 11616 N N . VAL B 1 552 ? -14.214 27.217 92.976 1.00 173.31 3026 VAL B N 1
ATOM 11617 C CA . VAL B 1 552 ? -12.758 27.264 92.992 1.00 172.57 3026 VAL B CA 1
ATOM 11618 C C . VAL B 1 552 ? -12.225 25.942 93.522 1.00 173.10 3026 VAL B C 1
ATOM 11619 O O . VAL B 1 552 ? -12.709 25.418 94.533 1.00 174.72 3026 VAL B O 1
ATOM 11623 N N . LEU B 1 553 ? -11.220 25.399 92.844 1.00 174.86 3027 LEU B N 1
ATOM 11624 C CA . LEU B 1 553 ? -10.614 24.146 93.265 1.00 175.26 3027 LEU B CA 1
ATOM 11625 C C . LEU B 1 553 ? -9.655 24.378 94.425 1.00 176.68 3027 LEU B C 1
ATOM 11626 O O . LEU B 1 553 ? -9.108 25.469 94.599 1.00 176.89 3027 LEU B O 1
ATOM 11631 N N . GLY B 1 554 ? -9.452 23.330 95.217 1.00 179.44 3028 GLY B N 1
ATOM 11632 C CA . GLY B 1 554 ? -8.557 23.401 96.353 1.00 180.88 3028 GLY B CA 1
ATOM 11633 C C . GLY B 1 554 ? -9.283 23.790 97.624 1.00 182.70 3028 GLY B C 1
ATOM 11634 O O . GLY B 1 554 ? -10.183 24.636 97.601 1.00 182.93 3028 GLY B O 1
ATOM 11635 N N . ALA B 1 555 ? -8.900 23.178 98.741 1.00 187.62 3029 ALA B N 1
ATOM 11636 C CA . ALA B 1 555 ? -9.526 23.456 100.028 1.00 189.39 3029 ALA B CA 1
ATOM 11637 C C . ALA B 1 555 ? -8.530 23.622 101.161 1.00 190.73 3029 ALA B C 1
ATOM 11638 O O . ALA B 1 555 ? -8.924 24.070 102.241 1.00 192.19 3029 ALA B O 1
ATOM 11640 N N . GLU B 1 556 ? -7.262 23.284 100.956 1.00 194.33 3030 GLU B N 1
ATOM 11641 C CA . GLU B 1 556 ? -6.318 23.061 102.039 1.00 195.64 3030 GLU B CA 1
ATOM 11642 C C . GLU B 1 556 ? -4.910 23.108 101.472 1.00 195.09 3030 GLU B C 1
ATOM 11643 O O . GLU B 1 556 ? -4.709 23.017 100.258 1.00 193.64 3030 GLU B O 1
ATOM 11649 N N . GLY B 1 557 ? -3.939 23.254 102.362 1.00 192.02 3031 GLY B N 1
ATOM 11650 C CA . GLY B 1 557 ? -2.560 23.262 101.925 1.00 191.82 3031 GLY B CA 1
ATOM 11651 C C . GLY B 1 557 ? -1.618 23.610 103.054 1.00 193.48 3031 GLY B C 1
ATOM 11652 O O . GLY B 1 557 ? -2.020 23.810 104.204 1.00 194.72 3031 GLY B O 1
ATOM 11653 N N . ALA B 1 558 ? -0.340 23.672 102.691 1.00 192.27 3032 ALA B N 1
ATOM 11654 C CA . ALA B 1 558 ? 0.723 24.048 103.607 1.00 193.83 3032 ALA B CA 1
ATOM 11655 C C . ALA B 1 558 ? 1.771 24.823 102.824 1.00 193.68 3032 ALA B C 1
ATOM 11656 O O . ALA B 1 558 ? 1.926 24.634 101.615 1.00 192.37 3032 ALA B O 1
ATOM 11658 N N . GLY B 1 559 ? 2.485 25.700 103.523 1.00 198.73 3033 GLY B N 1
ATOM 11659 C CA . GLY B 1 559 ? 3.479 26.533 102.876 1.00 198.82 3033 GLY B CA 1
ATOM 11660 C C . GLY B 1 559 ? 4.137 27.528 103.809 1.00 200.46 3033 GLY B C 1
ATOM 11661 O O . GLY B 1 559 ? 4.201 27.306 105.021 1.00 201.70 3033 GLY B O 1
ATOM 11662 N N . VAL B 1 560 ? 4.630 28.632 103.252 1.00 204.25 3034 VAL B N 1
ATOM 11663 C CA . VAL B 1 560 ? 5.356 29.647 104.004 1.00 205.74 3034 VAL B CA 1
ATOM 11664 C C . VAL B 1 560 ? 4.662 30.989 103.816 1.00 205.21 3034 VAL B C 1
ATOM 11665 O O . VAL B 1 560 ? 4.284 31.353 102.697 1.00 203.66 3034 VAL B O 1
ATOM 11669 N N . ILE B 1 561 ? 4.494 31.721 104.916 1.00 206.72 3035 ILE B N 1
ATOM 11670 C CA . ILE B 1 561 ? 3.830 33.018 104.884 1.00 206.35 3035 ILE B CA 1
ATOM 11671 C C . ILE B 1 561 ? 4.792 34.055 104.318 1.00 206.33 3035 ILE B C 1
ATOM 11672 O O . ILE B 1 561 ? 6.011 33.976 104.510 1.00 207.41 3035 ILE B O 1
ATOM 11677 N N . THR B 1 562 ? 4.241 35.036 103.607 1.00 207.76 3036 THR B N 1
ATOM 11678 C CA . THR B 1 562 ? 5.017 36.087 102.958 1.00 207.35 3036 THR B CA 1
ATOM 11679 C C . THR B 1 562 ? 4.594 37.483 103.383 1.00 207.38 3036 THR B C 1
ATOM 11680 O O . THR B 1 562 ? 5.442 38.370 103.505 1.00 207.96 3036 THR B O 1
ATOM 11684 N N . GLU B 1 563 ? 3.303 37.698 103.618 1.00 206.68 3037 GLU B N 1
ATOM 11685 C CA . GLU B 1 563 ? 2.811 38.963 10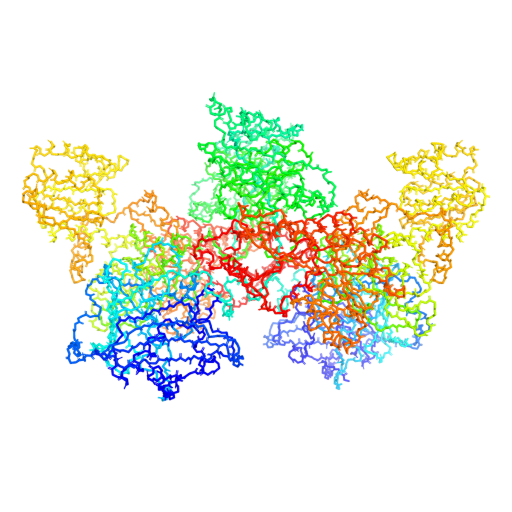4.135 1.00 206.81 3037 GLU B CA 1
ATOM 11686 C C . GLU B 1 563 ? 1.790 38.672 105.225 1.00 207.74 3037 GLU B C 1
ATOM 11687 O O . GLU B 1 563 ? 1.185 37.598 105.269 1.00 207.69 3037 GLU B O 1
ATOM 11693 N N . VAL B 1 564 ? 1.609 39.648 106.110 1.00 212.24 3038 VAL B N 1
ATOM 11694 C CA . VAL B 1 564 ? 0.703 39.537 107.246 1.00 213.20 3038 VAL B CA 1
ATOM 11695 C C . VAL B 1 564 ? -0.026 40.864 107.400 1.00 212.72 3038 VAL B C 1
ATOM 11696 O O . VAL B 1 564 ? 0.589 41.932 107.313 1.00 212.50 3038 VAL B O 1
ATOM 11700 N N . ALA B 1 565 ? -1.339 40.798 107.609 1.00 212.80 3039 ALA B N 1
ATOM 11701 C CA . ALA B 1 565 ? -2.099 42.007 107.880 1.00 213.44 3039 ALA B CA 1
ATOM 11702 C C . ALA B 1 565 ? -1.598 42.647 109.175 1.00 216.28 3039 ALA B C 1
ATOM 11703 O O . ALA B 1 565 ? -1.103 41.950 110.066 1.00 217.52 3039 ALA B O 1
ATOM 11705 N N . PRO B 1 566 ? -1.708 43.972 109.311 1.00 213.43 3040 PRO B N 1
ATOM 11706 C CA . PRO B 1 566 ? -1.178 44.621 110.521 1.00 217.33 3040 PRO B CA 1
ATOM 11707 C C . PRO B 1 566 ? -1.928 44.269 111.794 1.00 220.42 3040 PRO B C 1
ATOM 11708 O O . PRO B 1 566 ? -1.366 44.440 112.884 1.00 223.53 3040 PRO B O 1
ATOM 11712 N N . ASP B 1 567 ? -3.169 43.786 111.704 1.00 219.35 3041 ASP B N 1
ATOM 11713 C CA . ASP B 1 567 ? -3.881 43.354 112.900 1.00 222.21 3041 ASP B CA 1
ATOM 11714 C C . ASP B 1 567 ? -3.482 41.956 113.353 1.00 221.23 3041 ASP B C 1
ATOM 11715 O O . ASP B 1 567 ? -3.723 41.605 114.513 1.00 224.04 3041 ASP B O 1
ATOM 11720 N N . VAL B 1 568 ? -2.880 41.160 112.475 1.00 220.14 3042 VAL B N 1
ATOM 11721 C CA . VAL B 1 568 ? -2.623 39.755 112.768 1.00 219.06 3042 VAL B CA 1
ATOM 11722 C C . VAL B 1 568 ? -1.373 39.629 113.627 1.00 220.90 3042 VAL B C 1
ATOM 11723 O O . VAL B 1 568 ? -0.305 40.147 113.278 1.00 220.52 3042 VAL B O 1
ATOM 11727 N N . ALA B 1 569 ? -1.509 38.944 114.756 1.00 220.65 3043 ALA B N 1
ATOM 11728 C CA . ALA B 1 569 ? -0.392 38.524 115.586 1.00 222.18 3043 ALA B CA 1
ATOM 11729 C C . ALA B 1 569 ? -0.279 37.004 115.548 1.00 220.14 3043 ALA B C 1
ATOM 11730 O O . ALA B 1 569 ? -1.190 36.300 115.106 1.00 218.36 3043 ALA B O 1
ATOM 11732 N N . GLY B 1 570 ? 0.864 36.498 116.009 1.00 218.79 3044 GLY B N 1
ATOM 11733 C CA . GLY B 1 570 ? 1.086 35.070 116.081 1.00 217.59 3044 GLY B CA 1
ATOM 11734 C C . GLY B 1 570 ? 1.542 34.426 114.794 1.00 214.44 3044 GLY B C 1
ATOM 11735 O O . GLY B 1 570 ? 1.889 33.238 114.805 1.00 214.17 3044 GLY B O 1
ATOM 11736 N N . PHE B 1 571 ? 1.550 35.160 113.684 1.00 214.31 3045 PHE B N 1
ATOM 11737 C CA . PHE B 1 571 ? 2.150 34.695 112.443 1.00 213.57 3045 PHE B CA 1
ATOM 11738 C C . PHE B 1 571 ? 2.940 35.841 111.834 1.00 213.44 3045 PHE B C 1
ATOM 11739 O O . PHE B 1 571 ? 2.468 36.980 111.801 1.00 213.11 3045 PHE B O 1
ATOM 11747 N N . ALA B 1 572 ? 4.136 35.533 111.351 1.00 211.68 3046 ALA B N 1
ATOM 11748 C CA . ALA B 1 572 ? 5.045 36.526 110.806 1.00 211.76 3046 ALA B CA 1
ATOM 11749 C C . ALA B 1 572 ? 5.652 35.999 109.516 1.00 211.01 3046 ALA B C 1
ATOM 11750 O O . ALA B 1 572 ? 5.672 34.785 109.283 1.00 210.79 3046 ALA B O 1
ATOM 11752 N N . PRO B 1 573 ? 6.130 36.897 108.633 1.00 209.45 3047 PRO B N 1
ATOM 11753 C CA . PRO B 1 573 ? 6.804 36.448 107.406 1.00 208.74 3047 PRO B CA 1
ATOM 11754 C C . PRO B 1 573 ? 7.930 35.459 107.661 1.00 209.82 3047 PRO B C 1
ATOM 11755 O O . PRO B 1 573 ? 8.867 35.754 108.410 1.00 211.23 3047 PRO B O 1
ATOM 11759 N N . GLY B 1 574 ? 7.844 34.280 107.043 1.00 211.84 3048 GLY B N 1
ATOM 11760 C CA . GLY B 1 574 ? 8.863 33.257 107.175 1.00 212.68 3048 GLY B CA 1
ATOM 11761 C C . GLY B 1 574 ? 8.424 32.014 107.916 1.00 212.81 3048 GLY B C 1
ATOM 11762 O O . GLY B 1 574 ? 9.220 31.073 108.036 1.00 213.37 3048 GLY B O 1
ATOM 11763 N N . ASP B 1 575 ? 7.195 31.974 108.421 1.00 211.91 3049 ASP B N 1
ATOM 11764 C CA . ASP B 1 575 ? 6.726 30.876 109.254 1.00 212.12 3049 ASP B CA 1
ATOM 11765 C C . ASP B 1 575 ? 6.068 29.794 108.404 1.00 210.73 3049 ASP B C 1
ATOM 11766 O O . ASP B 1 575 ? 5.268 30.097 107.512 1.00 209.47 3049 ASP B O 1
ATOM 11771 N N . ARG B 1 576 ? 6.406 28.535 108.682 1.00 209.62 3050 ARG B N 1
ATOM 11772 C CA . ARG B 1 576 ? 5.760 27.410 108.020 1.00 208.35 3050 ARG B CA 1
ATOM 11773 C C . ARG B 1 576 ? 4.381 27.211 108.640 1.00 208.09 3050 ARG B C 1
ATOM 11774 O O . ARG B 1 576 ? 4.247 27.183 109.866 1.00 209.04 3050 ARG B O 1
ATOM 11782 N N . VAL B 1 577 ? 3.362 27.011 107.802 1.00 205.43 3051 VAL B N 1
ATOM 11783 C CA . VAL B 1 577 ? 1.997 26.846 108.298 1.00 205.23 3051 VAL B CA 1
ATOM 11784 C C . VAL B 1 577 ? 1.229 25.905 107.384 1.00 203.73 3051 VAL B C 1
ATOM 11785 O O . VAL B 1 577 ? 1.533 25.767 106.197 1.00 202.59 3051 VAL B O 1
ATOM 11789 N N . LEU B 1 578 ? 0.225 25.250 107.964 1.00 205.22 3052 LEU B N 1
ATOM 11790 C CA . LEU B 1 578 ? -0.777 24.460 107.263 1.00 203.95 3052 LEU B CA 1
ATOM 11791 C C . LEU B 1 578 ? -2.151 24.996 107.643 1.00 204.13 3052 LEU B C 1
ATOM 11792 O O . LEU B 1 578 ? -2.323 25.603 108.704 1.00 205.36 3052 LEU B O 1
ATOM 11797 N N . GLY B 1 579 ? -3.141 24.772 106.785 1.00 202.27 3053 GLY B N 1
ATOM 11798 C CA . GLY B 1 579 ? -4.468 25.266 107.099 1.00 202.55 3053 GLY B CA 1
ATOM 11799 C C . GLY B 1 579 ? -5.440 25.083 105.949 1.00 201.12 3053 GLY B C 1
ATOM 11800 O O . GLY B 1 579 ? -5.188 24.326 105.010 1.00 199.89 3053 GLY B O 1
ATOM 11801 N N . MET B 1 580 ? -6.557 25.798 106.057 1.00 199.72 3054 MET B N 1
ATOM 11802 C CA . MET B 1 580 ? -7.680 25.714 105.132 1.00 198.65 3054 MET B CA 1
ATOM 11803 C C . MET B 1 580 ? -7.779 27.017 104.352 1.00 198.01 3054 MET B C 1
ATOM 11804 O O . MET B 1 580 ? -7.893 28.093 104.950 1.00 198.94 3054 MET B O 1
ATOM 11809 N N . TRP B 1 581 ? -7.737 26.919 103.026 1.00 195.29 3055 TRP B N 1
ATOM 11810 C CA . TRP B 1 581 ? -7.998 28.065 102.165 1.00 194.41 3055 TRP B CA 1
ATOM 11811 C C . TRP B 1 581 ? -8.392 27.571 100.782 1.00 192.57 3055 TRP B C 1
ATOM 11812 O O . TRP B 1 581 ? -7.944 26.513 100.334 1.00 191.78 3055 TRP B O 1
ATOM 11823 N N . THR B 1 582 ? -9.230 28.357 100.111 1.00 190.32 3056 THR B N 1
ATOM 11824 C CA . THR B 1 582 ? -9.658 28.032 98.760 1.00 188.51 3056 THR B CA 1
ATOM 11825 C C . THR B 1 582 ? -8.628 28.506 97.742 1.00 186.96 3056 THR B C 1
ATOM 11826 O O . THR B 1 582 ? -7.930 29.502 97.948 1.00 187.25 3056 THR B O 1
ATOM 11830 N N . GLY B 1 583 ? -8.538 27.776 96.634 1.00 180.75 3057 GLY B N 1
ATOM 11831 C CA . GLY B 1 583 ? -7.644 28.168 95.562 1.00 179.08 3057 GLY B CA 1
ATOM 11832 C C . GLY B 1 583 ? -6.180 27.968 95.871 1.00 179.52 3057 GLY B C 1
ATOM 11833 O O . GLY B 1 583 ? -5.341 28.731 95.385 1.00 178.77 3057 GLY B O 1
ATOM 11834 N N . GLY B 1 584 ? -5.850 26.962 96.673 1.00 182.72 3058 GLY B N 1
ATOM 11835 C CA . GLY B 1 584 ? -4.481 26.683 97.044 1.00 183.44 3058 GLY B CA 1
ATOM 11836 C C . GLY B 1 584 ? -3.732 25.776 96.096 1.00 182.22 3058 GLY B C 1
ATOM 11837 O O . GLY B 1 584 ? -2.620 25.346 96.420 1.00 183.00 3058 GLY B O 1
ATOM 11838 N N . LEU B 1 585 ? -4.293 25.482 94.927 1.00 179.31 3059 LEU B N 1
ATOM 11839 C CA . LEU B 1 585 ? -3.637 24.607 93.958 1.00 178.06 3059 LEU B CA 1
ATOM 11840 C C . LEU B 1 585 ? -2.710 25.405 93.047 1.00 176.89 3059 LEU B C 1
ATOM 11841 O O . LEU B 1 585 ? -2.753 25.310 91.821 1.00 174.93 3059 LEU B O 1
ATOM 11846 N N . GLY B 1 586 ? -1.846 26.196 93.676 1.00 176.88 3060 GLY B N 1
ATOM 11847 C CA . GLY B 1 586 ? -0.914 27.050 92.982 1.00 176.01 3060 GLY B CA 1
ATOM 11848 C C . GLY B 1 586 ? 0.127 27.590 93.942 1.00 178.00 3060 GLY B C 1
ATOM 11849 O O . GLY B 1 586 ? 0.037 27.391 95.155 1.00 179.89 3060 GLY B O 1
ATOM 11850 N N . PRO B 1 587 ? 1.134 28.295 93.418 1.00 179.42 3061 PRO B N 1
ATOM 11851 C CA . PRO B 1 587 ? 2.261 28.713 94.265 1.00 181.47 3061 PRO B CA 1
ATOM 11852 C C . PRO B 1 587 ? 1.943 29.864 95.209 1.00 182.59 3061 PRO B C 1
ATOM 11853 O O . PRO B 1 587 ? 2.780 30.175 96.066 1.00 184.49 3061 PRO B O 1
ATOM 11857 N N . VAL B 1 588 ? 0.780 30.500 95.091 1.00 187.76 3062 VAL B N 1
ATOM 11858 C CA . VAL B 1 588 ? 0.442 31.675 95.891 1.00 188.70 3062 VAL B CA 1
ATOM 11859 C C . VAL B 1 588 ? -1.025 31.584 96.290 1.00 188.74 3062 VAL B C 1
ATOM 11860 O O . VAL B 1 588 ? -1.883 31.257 95.465 1.00 187.09 3062 VAL B O 1
ATOM 11864 N N . ALA B 1 589 ? -1.312 31.868 97.561 1.00 194.26 3063 ALA B N 1
ATOM 11865 C CA . ALA B 1 589 ? -2.677 31.810 98.065 1.00 194.62 3063 ALA B CA 1
ATOM 11866 C C . ALA B 1 589 ? -2.836 32.783 99.225 1.00 196.30 3063 ALA B C 1
ATOM 11867 O O . ALA B 1 589 ? -1.879 33.073 99.948 1.00 197.64 3063 ALA B O 1
ATOM 11869 N N . VAL B 1 590 ? -4.058 33.287 99.386 1.00 198.51 3064 VAL B N 1
ATOM 11870 C CA . VAL B 1 590 ? -4.443 34.125 100.516 1.00 200.08 3064 VAL B CA 1
ATOM 11871 C C . VAL B 1 590 ? -5.319 33.290 101.438 1.00 201.36 3064 VAL B C 1
ATOM 11872 O O . VAL B 1 590 ? -6.129 32.481 100.972 1.00 200.65 3064 VAL B O 1
ATOM 11876 N N . ALA B 1 591 ? -5.156 33.480 102.747 1.00 204.90 3065 ALA B N 1
ATOM 11877 C CA . ALA B 1 591 ? -5.859 32.650 103.714 1.00 206.09 3065 ALA B CA 1
ATOM 11878 C C . ALA B 1 591 ? -6.196 33.457 104.958 1.00 207.68 3065 ALA B C 1
ATOM 11879 O O . ALA B 1 591 ? -5.613 34.512 105.222 1.00 208.06 3065 ALA B O 1
ATOM 11881 N N . ASP B 1 592 ? -7.150 32.932 105.723 1.00 209.62 3066 ASP B N 1
ATOM 11882 C CA . ASP B 1 592 ? -7.576 33.522 106.985 1.00 211.14 3066 ASP B CA 1
ATOM 11883 C C . ASP B 1 592 ? -6.669 33.033 108.107 1.00 212.36 3066 ASP B C 1
ATOM 11884 O O . ASP B 1 592 ? -6.440 31.827 108.247 1.00 212.40 3066 ASP B O 1
ATOM 11889 N N . ALA B 1 593 ? -6.148 33.976 108.897 1.00 213.16 3067 ALA B N 1
ATOM 11890 C CA . ALA B 1 593 ? -5.213 33.629 109.962 1.00 214.32 3067 ALA B CA 1
ATOM 11891 C C . ALA B 1 593 ? -5.854 32.737 111.018 1.00 215.28 3067 ALA B C 1
ATOM 11892 O O . ALA B 1 593 ? -5.155 31.959 111.679 1.00 215.89 3067 ALA B O 1
ATOM 11894 N N . ARG B 1 594 ? -7.174 32.838 111.200 1.00 215.21 3068 ARG B N 1
ATOM 11895 C CA . ARG B 1 594 ? -7.854 32.014 112.195 1.00 216.11 3068 ARG B CA 1
ATOM 11896 C C . ARG B 1 594 ? -7.704 30.527 111.900 1.00 215.69 3068 ARG B C 1
ATOM 11897 O O . ARG B 1 594 ? -7.588 29.719 112.828 1.00 216.44 3068 ARG B O 1
ATOM 11905 N N . MET B 1 595 ? -7.683 30.150 110.622 1.00 215.24 3069 MET B N 1
ATOM 11906 C CA . MET B 1 595 ? -7.730 28.757 110.196 1.00 214.59 3069 MET B CA 1
ATOM 11907 C C . MET B 1 595 ? -6.341 28.188 109.907 1.00 214.13 3069 MET B C 1
ATOM 11908 O O . MET B 1 595 ? -6.190 27.328 109.033 1.00 213.04 3069 MET B O 1
ATOM 11913 N N . LEU B 1 596 ? -5.321 28.647 110.632 1.00 213.90 3070 LEU B N 1
ATOM 11914 C CA . LEU B 1 596 ? -3.943 28.236 110.408 1.00 213.72 3070 LEU B CA 1
ATOM 11915 C C . LEU B 1 596 ? -3.340 27.621 111.665 1.00 214.83 3070 LEU B C 1
ATOM 11916 O O . LEU B 1 596 ? -3.798 27.854 112.786 1.00 215.84 3070 LEU B O 1
ATOM 11921 N N . ALA B 1 597 ? -2.290 26.829 111.452 1.00 213.21 3071 ALA B N 1
ATOM 11922 C CA . ALA B 1 597 ? -1.521 26.224 112.529 1.00 214.19 3071 ALA B CA 1
ATOM 11923 C C . ALA B 1 597 ? -0.073 26.117 112.080 1.00 214.07 3071 ALA B C 1
ATOM 11924 O O . ALA B 1 597 ? 0.226 26.128 110.884 1.00 213.09 3071 ALA B O 1
ATOM 11926 N N . ARG B 1 598 ? 0.829 26.024 113.052 1.00 213.74 3072 ARG B N 1
ATOM 11927 C CA . ARG B 1 598 ? 2.243 25.865 112.744 1.00 213.88 3072 ARG B CA 1
ATOM 11928 C C . ARG B 1 598 ? 2.575 24.416 112.405 1.00 213.30 3072 ARG B C 1
ATOM 11929 O O . ARG B 1 598 ? 2.083 23.482 113.045 1.00 213.38 3072 ARG B O 1
ATOM 11937 N N . VAL B 1 599 ? 3.417 24.240 111.390 1.00 210.02 3073 VAL B N 1
ATOM 11938 C CA . VAL B 1 599 ? 3.782 22.919 110.882 1.00 209.32 3073 VAL B CA 1
ATOM 11939 C C . VAL B 1 599 ? 4.664 22.215 111.907 1.00 210.31 3073 VAL B C 1
ATOM 11940 O O . VAL B 1 599 ? 5.705 22.759 112.304 1.00 211.34 3073 VAL B O 1
ATOM 11944 N N . PRO B 1 600 ? 4.282 21.024 112.369 1.00 214.17 3074 PRO B N 1
ATOM 11945 C CA . PRO B 1 600 ? 5.100 20.309 113.354 1.00 215.00 3074 PRO B CA 1
ATOM 11946 C C . PRO B 1 600 ? 6.518 20.089 112.855 1.00 215.11 3074 PRO B C 1
ATOM 11947 O O . PRO B 1 600 ? 6.751 19.834 111.671 1.00 214.23 3074 PRO B O 1
ATOM 11951 N N . ARG B 1 601 ? 7.466 20.200 113.780 1.00 223.09 3075 ARG B N 1
ATOM 11952 C CA . ARG B 1 601 ? 8.845 19.835 113.499 1.00 223.36 3075 ARG B CA 1
ATOM 11953 C C . ARG B 1 601 ? 8.921 18.438 112.895 1.00 222.45 3075 ARG B C 1
ATOM 11954 O O . ARG B 1 601 ? 8.313 17.490 113.401 1.00 222.20 3075 ARG B O 1
ATOM 11962 N N . GLY B 1 602 ? 9.676 18.318 111.807 1.00 220.65 3076 GLY B N 1
ATOM 11963 C CA . GLY B 1 602 ? 9.946 17.032 111.204 1.00 219.82 3076 GLY B CA 1
ATOM 11964 C C . GLY B 1 602 ? 8.940 16.555 110.179 1.00 218.38 3076 GLY B C 1
ATOM 11965 O O . GLY B 1 602 ? 9.099 15.442 109.660 1.00 217.61 3076 GLY B O 1
ATOM 11966 N N . TRP B 1 603 ? 7.915 17.343 109.865 1.00 214.62 3077 TRP B N 1
ATOM 11967 C CA . TRP B 1 603 ? 6.975 16.963 108.821 1.00 213.18 3077 TRP B CA 1
ATOM 11968 C C . TRP B 1 603 ? 7.402 17.517 107.470 1.00 212.47 3077 TRP B C 1
ATOM 11969 O O . TRP B 1 603 ? 8.078 18.545 107.378 1.00 213.16 3077 TRP B O 1
ATOM 11980 N N . SER B 1 604 ? 6.999 16.812 106.419 1.00 204.29 3078 SER B N 1
ATOM 11981 C CA . SER B 1 604 ? 7.054 17.342 105.069 1.00 203.34 3078 SER B CA 1
ATOM 11982 C C . SER B 1 604 ? 5.835 18.222 104.800 1.00 202.74 3078 SER B C 1
ATOM 11983 O O . SER B 1 604 ? 4.794 18.100 105.452 1.00 202.77 3078 SER B O 1
ATOM 11986 N N . TYR B 1 605 ? 5.975 19.129 103.827 1.00 200.84 3079 TYR B N 1
ATOM 11987 C CA . TYR B 1 605 ? 4.837 19.957 103.432 1.00 200.07 3079 TYR B CA 1
ATOM 11988 C C . TYR B 1 605 ? 3.686 19.117 102.893 1.00 198.63 3079 TYR B C 1
ATOM 11989 O O . TYR B 1 605 ? 2.522 19.522 102.994 1.00 198.26 3079 TYR B O 1
ATOM 11998 N N . ALA B 1 606 ? 3.987 17.949 102.325 1.00 197.80 3080 ALA B N 1
ATOM 11999 C CA . ALA B 1 606 ? 2.932 17.078 101.820 1.00 196.50 3080 ALA B CA 1
ATOM 12000 C C . ALA B 1 606 ? 2.138 16.462 102.965 1.00 197.12 3080 ALA B C 1
ATOM 12001 O O . ALA B 1 606 ? 0.902 16.501 102.966 1.00 196.57 3080 ALA B O 1
ATOM 12003 N N . GLU B 1 607 ? 2.835 15.864 103.936 1.00 198.30 3081 GLU B N 1
ATOM 12004 C CA . GLU B 1 607 ? 2.183 15.393 105.156 1.00 199.12 3081 GLU B CA 1
ATOM 12005 C C . GLU B 1 607 ? 1.320 16.483 105.779 1.00 199.72 3081 GLU B C 1
ATOM 12006 O O . GLU B 1 607 ? 0.175 16.238 106.177 1.00 199.71 3081 GLU B O 1
ATOM 12012 N N . ALA B 1 608 ? 1.865 17.696 105.877 1.00 198.91 3082 ALA B N 1
ATOM 12013 C CA . ALA B 1 608 ? 1.157 18.790 106.533 1.00 199.62 3082 ALA B CA 1
ATOM 12014 C C . ALA B 1 608 ? -0.136 19.133 105.803 1.00 198.55 3082 ALA B C 1
ATOM 12015 O O . ALA B 1 608 ? -1.209 19.189 106.413 1.00 198.91 3082 ALA B O 1
ATOM 12017 N N . ALA B 1 609 ? -0.054 19.359 104.490 1.00 195.85 3083 ALA B N 1
ATOM 12018 C CA . ALA B 1 609 ? -1.222 19.767 103.717 1.00 194.73 3083 ALA B CA 1
ATOM 12019 C C . ALA B 1 609 ? -2.304 18.695 103.651 1.00 194.08 3083 ALA B C 1
ATOM 12020 O O . ALA B 1 609 ? -3.439 19.011 103.277 1.00 193.49 3083 ALA B O 1
ATOM 12022 N N . SER B 1 610 ? -1.985 17.448 104.005 1.00 193.60 3084 SER B N 1
ATOM 12023 C CA . SER B 1 610 ? -2.957 16.366 103.902 1.00 193.05 3084 SER B CA 1
ATOM 12024 C C . SER B 1 610 ? -4.010 16.442 104.997 1.00 194.10 3084 SER B C 1
ATOM 12025 O O . SER B 1 610 ? -5.137 15.966 104.810 1.00 193.70 3084 SER B O 1
ATOM 12028 N N . VAL B 1 611 ? -3.667 17.042 106.131 1.00 200.71 3085 VAL B N 1
ATOM 12029 C CA . VAL B 1 611 ? -4.397 16.848 107.379 1.00 201.95 3085 VAL B CA 1
ATOM 12030 C C . VAL B 1 611 ? -5.677 17.676 107.473 1.00 202.15 3085 VAL B C 1
ATOM 12031 O O . VAL B 1 611 ? -6.724 17.109 107.822 1.00 202.40 3085 VAL B O 1
ATOM 12035 N N . PRO B 1 612 ? -5.662 18.994 107.204 1.00 201.50 3086 PRO B N 1
ATOM 12036 C CA . PRO B 1 612 ? -6.814 19.820 107.616 1.00 202.12 3086 PRO B CA 1
ATOM 12037 C C . PRO B 1 612 ? -8.182 19.263 107.246 1.00 201.63 3086 PRO B C 1
ATOM 12038 O O . PRO B 1 612 ? -9.011 19.078 108.140 1.00 202.66 3086 PRO B O 1
ATOM 12042 N N . ALA B 1 613 ? -8.427 18.923 105.978 1.00 202.75 3087 ALA B N 1
ATOM 12043 C CA . ALA B 1 613 ? -9.782 18.547 105.575 1.00 202.42 3087 ALA B CA 1
ATOM 12044 C C . ALA B 1 613 ? -10.264 17.302 106.316 1.00 203.10 3087 ALA B C 1
ATOM 12045 O O . ALA B 1 613 ? -11.344 17.307 106.918 1.00 204.05 3087 ALA B O 1
ATOM 12047 N N . VAL B 1 614 ? -9.473 16.227 106.289 1.00 206.59 3088 VAL B N 1
ATOM 12048 C CA . VAL B 1 614 ? -9.961 14.944 106.789 1.00 207.01 3088 VAL B CA 1
ATOM 12049 C C . VAL B 1 614 ? -10.161 14.984 108.305 1.00 208.76 3088 VAL B C 1
ATOM 12050 O O . VAL B 1 614 ? -11.221 14.600 108.810 1.00 209.50 3088 VAL B O 1
ATOM 12054 N N . PHE B 1 615 ? -9.158 15.457 109.052 1.00 208.33 3089 PHE B N 1
ATOM 12055 C CA . PHE B 1 615 ? -9.248 15.431 110.508 1.00 209.93 3089 PHE B CA 1
ATOM 12056 C C . PHE B 1 615 ? -10.173 16.509 111.067 1.00 210.94 3089 PHE B C 1
ATOM 12057 O O . PHE B 1 615 ? -10.845 16.266 112.074 1.00 212.12 3089 PHE B O 1
ATOM 12065 N N . LEU B 1 616 ? -10.235 17.693 110.448 1.00 209.03 3090 LEU B N 1
ATOM 12066 C CA . LEU B 1 616 ? -11.182 18.703 110.918 1.00 210.00 3090 LEU B CA 1
ATOM 12067 C C . LEU B 1 616 ? -12.619 18.229 110.745 1.00 210.11 3090 LEU B C 1
ATOM 12068 O O . LEU B 1 616 ? -13.455 18.418 111.636 1.00 211.40 3090 LEU B O 1
ATOM 12073 N N . THR B 1 617 ? -12.926 17.617 109.601 1.00 211.44 3091 THR B N 1
ATOM 12074 C CA . THR B 1 617 ? -14.263 17.073 109.397 1.00 211.59 3091 THR B CA 1
ATOM 12075 C C . THR B 1 617 ? -14.574 16.011 110.445 1.00 212.66 3091 THR B C 1
ATOM 12076 O O . THR B 1 617 ? -15.663 15.998 111.032 1.00 213.78 3091 THR B O 1
ATOM 12080 N N . ALA B 1 618 ? -13.617 15.115 110.697 1.00 213.69 3092 ALA B N 1
ATOM 12081 C CA . ALA B 1 618 ? -13.824 14.050 111.671 1.00 214.69 3092 ALA B CA 1
ATOM 12082 C C . ALA B 1 618 ? -13.847 14.579 113.098 1.00 216.31 3092 ALA B C 1
ATOM 12083 O O . ALA B 1 618 ? -14.496 13.984 113.965 1.00 217.43 3092 ALA B O 1
ATOM 12085 N N . HIS B 1 619 ? -13.153 15.688 113.364 1.00 214.44 3093 HIS B N 1
ATOM 12086 C CA . HIS B 1 619 ? -13.145 16.253 114.710 1.00 215.92 3093 HIS B CA 1
ATOM 12087 C C . HIS B 1 619 ? -14.386 17.102 114.946 1.00 216.84 3093 HIS B C 1
ATOM 12088 O O . HIS B 1 619 ? -15.058 16.964 115.973 1.00 218.19 3093 HIS B O 1
ATOM 12095 N N . TYR B 1 620 ? -14.692 17.996 114.000 1.00 215.68 3094 TYR B N 1
ATOM 12096 C CA . TYR B 1 620 ? -15.924 18.779 114.046 1.00 216.48 3094 TYR B CA 1
ATOM 12097 C C . TYR B 1 620 ? -17.159 17.904 114.209 1.00 217.13 3094 TYR B C 1
ATOM 12098 O O . TYR B 1 620 ? -18.131 18.315 114.855 1.00 218.42 3094 TYR B O 1
ATOM 12107 N N . ALA B 1 621 ? -17.148 16.704 113.629 1.00 217.98 3095 ALA B N 1
ATOM 12108 C CA . ALA B 1 621 ? -18.308 15.825 113.673 1.00 218.54 3095 ALA B CA 1
ATOM 12109 C C . ALA B 1 621 ? -18.344 14.986 114.948 1.00 219.79 3095 ALA B C 1
ATOM 12110 O O . ALA B 1 621 ? -19.393 14.883 115.590 1.00 221.09 3095 ALA B O 1
ATOM 12112 N N . LEU B 1 622 ? -17.214 14.380 115.327 1.00 219.67 3096 LEU B N 1
ATOM 12113 C CA . LEU B 1 622 ? -17.202 13.524 116.511 1.00 220.80 3096 LEU B CA 1
ATOM 12114 C C . LEU B 1 622 ? -17.431 14.313 117.794 1.00 222.30 3096 LEU B C 1
ATOM 12115 O O . LEU B 1 622 ? -18.200 13.884 118.661 1.00 223.56 3096 LEU B O 1
ATOM 12120 N N . THR B 1 623 ? -16.787 15.469 117.935 1.00 222.71 3097 THR B N 1
ATOM 12121 C CA . THR B 1 623 ? -16.752 16.157 119.218 1.00 223.99 3097 THR B CA 1
ATOM 12122 C C . THR B 1 623 ? -17.807 17.249 119.347 1.00 224.85 3097 THR B C 1
ATOM 12123 O O . THR B 1 623 ? -18.500 17.315 120.367 1.00 226.18 3097 THR B O 1
ATOM 12127 N N . ARG B 1 624 ? -17.961 18.099 118.333 1.00 221.51 3098 ARG B N 1
ATOM 12128 C CA . ARG B 1 624 ? -18.869 19.236 118.453 1.00 222.32 3098 ARG B CA 1
ATOM 12129 C C . ARG B 1 624 ? -20.258 18.967 117.899 1.00 222.69 3098 ARG B C 1
ATOM 12130 O O . ARG B 1 624 ? -21.227 19.563 118.384 1.00 223.87 3098 ARG B O 1
ATOM 12138 N N . LEU B 1 625 ? -20.392 18.109 116.889 1.00 218.97 3099 LEU B N 1
ATOM 12139 C CA . LEU B 1 625 ? -21.725 17.828 116.370 1.00 219.40 3099 LEU B CA 1
ATOM 12140 C C . LEU B 1 625 ? -22.410 16.728 117.174 1.00 220.55 3099 LEU B C 1
ATOM 12141 O O . LEU B 1 625 ? -23.526 16.920 117.666 1.00 221.98 3099 LEU B O 1
ATOM 12146 N N . ALA B 1 626 ? -21.764 15.573 117.311 1.00 222.66 3100 ALA B N 1
ATOM 12147 C CA . ALA B 1 626 ? -22.362 14.449 118.014 1.00 223.66 3100 ALA B CA 1
ATOM 12148 C C . ALA B 1 626 ? -22.087 14.458 119.511 1.00 224.89 3100 ALA B C 1
ATOM 12149 O O . ALA B 1 626 ? -22.782 13.752 120.251 1.00 226.08 3100 ALA B O 1
ATOM 12151 N N . GLY B 1 627 ? -21.128 15.254 119.973 1.00 226.44 3101 GLY B N 1
ATOM 12152 C CA . GLY B 1 627 ? -20.809 15.283 121.399 1.00 227.50 3101 GLY B CA 1
ATOM 12153 C C . GLY B 1 627 ? -20.527 13.915 121.977 1.00 227.75 3101 GLY B C 1
ATOM 12154 O O . GLY B 1 627 ? -20.909 13.629 123.119 1.00 229.00 3101 GLY B O 1
ATOM 12155 N N . ILE B 1 628 ? -19.862 13.053 121.203 1.00 229.91 3102 ILE B N 1
ATOM 12156 C CA . ILE B 1 628 ? -19.711 11.654 121.583 1.00 230.08 3102 ILE B CA 1
ATOM 12157 C C . ILE B 1 628 ? -18.870 11.545 122.851 1.00 230.68 3102 ILE B C 1
ATOM 12158 O O . ILE B 1 628 ? -18.025 12.401 123.147 1.00 230.41 3102 ILE B O 1
ATOM 12163 N N . ARG B 1 629 ? -19.117 10.487 123.621 1.00 230.35 3103 ARG B N 1
ATOM 12164 C CA . ARG B 1 629 ? -18.461 10.316 124.910 1.00 231.88 3103 ARG B CA 1
ATOM 12165 C C . ARG B 1 629 ? -17.677 9.008 124.939 1.00 230.98 3103 ARG B C 1
ATOM 12166 O O . ARG B 1 629 ? -17.830 8.175 124.036 1.00 229.92 3103 ARG B O 1
ATOM 12174 N N . PRO B 1 630 ? -16.817 8.795 125.938 1.00 231.74 3104 PRO B N 1
ATOM 12175 C CA . PRO B 1 630 ? -16.169 7.486 126.071 1.00 231.24 3104 PRO B CA 1
ATOM 12176 C C . PRO B 1 630 ? -17.186 6.408 126.410 1.00 232.12 3104 PRO B C 1
ATOM 12177 O O . PRO B 1 630 ? -18.064 6.598 127.255 1.00 235.00 3104 PRO B O 1
ATOM 12181 N N . GLY B 1 631 ? -17.062 5.269 125.733 1.00 230.71 3105 GLY B N 1
ATOM 12182 C CA . GLY B 1 631 ? -17.935 4.139 125.941 1.00 231.42 3105 GLY B CA 1
ATOM 12183 C C . GLY B 1 631 ? -19.056 4.012 124.930 1.00 231.04 3105 GLY B C 1
ATOM 12184 O O . GLY B 1 631 ? -19.626 2.924 124.794 1.00 231.43 3105 GLY B O 1
ATOM 12185 N N . GLN B 1 632 ? -19.387 5.090 124.224 1.00 230.03 3106 GLN B N 1
ATOM 12186 C CA . GLN B 1 632 ? -20.386 5.023 123.168 1.00 229.75 3106 GLN B CA 1
ATOM 12187 C C . GLN B 1 632 ? -19.852 4.279 121.947 1.00 228.26 3106 GLN B C 1
ATOM 12188 O O . GLN B 1 632 ? -18.650 4.045 121.795 1.00 227.35 3106 GLN B O 1
ATOM 12194 N N . SER B 1 633 ? -20.781 3.901 121.073 1.00 225.35 3107 SER B N 1
ATOM 12195 C CA . SER B 1 633 ? -20.489 3.115 119.883 1.00 224.04 3107 SER B CA 1
ATOM 12196 C C . SER B 1 633 ? -20.648 3.986 118.645 1.00 222.76 3107 SER B C 1
ATOM 12197 O O . SER B 1 633 ? -21.559 4.817 118.571 1.00 223.22 3107 SER B O 1
ATOM 12200 N N . LEU B 1 634 ? -19.754 3.796 117.677 1.00 222.50 3108 LEU B N 1
ATOM 12201 C CA . LEU B 1 634 ? -19.723 4.605 116.467 1.00 221.10 3108 LEU B CA 1
ATOM 12202 C C . LEU B 1 634 ? -19.748 3.718 115.235 1.00 219.90 3108 LEU B C 1
ATOM 12203 O O . LEU B 1 634 ? -19.103 2.666 115.198 1.00 219.65 3108 LEU B O 1
ATOM 12208 N N . LEU B 1 635 ? -20.498 4.156 114.231 1.00 217.94 3109 LEU B N 1
ATOM 12209 C CA . LEU B 1 635 ? -20.484 3.556 112.908 1.00 216.57 3109 LEU B CA 1
ATOM 12210 C C . LEU B 1 635 ? -19.817 4.500 111.917 1.00 214.95 3109 LEU B C 1
ATOM 12211 O O . LEU B 1 635 ? -20.124 5.696 111.888 1.00 215.02 3109 LEU B O 1
ATOM 12216 N N . VAL B 1 636 ? -18.910 3.958 111.106 1.00 211.85 3110 VAL B N 1
ATOM 12217 C CA . VAL B 1 636 ? -18.174 4.723 110.106 1.00 210.22 3110 VAL B CA 1
ATOM 12218 C C . VAL B 1 636 ? -18.250 3.968 108.785 1.00 208.92 3110 VAL B C 1
ATOM 12219 O O . VAL B 1 636 ? -17.593 2.932 108.623 1.00 208.63 3110 VAL B O 1
ATOM 12223 N N . HIS B 1 637 ? -19.037 4.481 107.839 1.00 205.81 3111 HIS B N 1
ATOM 12224 C CA . HIS B 1 637 ? -19.023 3.937 106.486 1.00 204.38 3111 HIS B CA 1
ATOM 12225 C C . HIS B 1 637 ? -17.806 4.448 105.728 1.00 202.83 3111 HIS B C 1
ATOM 12226 O O . HIS B 1 637 ? -17.368 5.587 105.920 1.00 202.69 3111 HIS B O 1
ATOM 12233 N N . ALA B 1 638 ? -17.254 3.583 104.875 1.00 201.04 3112 ALA B N 1
ATOM 12234 C CA . ALA B 1 638 ? -16.077 3.903 104.067 1.00 199.52 3112 ALA B CA 1
ATOM 12235 C C . ALA B 1 638 ? -14.895 4.261 104.960 1.00 199.98 3112 ALA B C 1
ATOM 12236 O O . ALA B 1 638 ? -14.170 5.226 104.708 1.00 199.23 3112 ALA B O 1
ATOM 12238 N N . GLY B 1 639 ? -14.714 3.479 106.027 1.00 203.50 3113 GLY B N 1
ATOM 12239 C CA . GLY B 1 639 ? -13.697 3.774 107.021 1.00 204.16 3113 GLY B CA 1
ATOM 12240 C C . GLY B 1 639 ? -12.283 3.766 106.482 1.00 203.15 3113 GLY B C 1
ATOM 12241 O O . GLY B 1 639 ? -11.375 4.281 107.142 1.00 203.51 3113 GLY B O 1
ATOM 12242 N N . ALA B 1 640 ? -12.074 3.195 105.298 1.00 205.02 3114 ALA B N 1
ATOM 12243 C CA . ALA B 1 640 ? -10.762 3.175 104.668 1.00 204.06 3114 ALA B CA 1
ATOM 12244 C C . ALA B 1 640 ? -10.508 4.397 103.795 1.00 202.70 3114 ALA B C 1
ATOM 12245 O O . ALA B 1 640 ? -9.398 4.551 103.278 1.00 201.94 3114 ALA B O 1
ATOM 12247 N N . GLY B 1 641 ? -11.498 5.269 103.624 1.00 205.52 3115 GLY B N 1
ATOM 12248 C CA . GLY B 1 641 ? -11.328 6.473 102.843 1.00 204.39 3115 GLY B CA 1
ATOM 12249 C C . GLY B 1 641 ? -10.563 7.534 103.612 1.00 204.96 3115 GLY B C 1
ATOM 12250 O O . GLY B 1 641 ? -10.011 7.297 104.688 1.00 206.11 3115 GLY B O 1
ATOM 12251 N N . GLY B 1 642 ? -10.550 8.738 103.045 1.00 205.30 3116 GLY B N 1
ATOM 12252 C CA . GLY B 1 642 ? -9.856 9.849 103.666 1.00 205.84 3116 GLY B CA 1
ATOM 12253 C C . GLY B 1 642 ? -10.419 10.221 105.022 1.00 207.47 3116 GLY B C 1
ATOM 12254 O O . GLY B 1 642 ? -9.755 10.034 106.048 1.00 208.50 3116 GLY B O 1
ATOM 12255 N N . VAL B 1 643 ? -11.651 10.737 105.043 1.00 206.71 3117 VAL B N 1
ATOM 12256 C CA . VAL B 1 643 ? -12.279 11.129 106.299 1.00 208.34 3117 VAL B CA 1
ATOM 12257 C C . VAL B 1 643 ? -12.568 9.914 107.173 1.00 209.37 3117 VAL B C 1
ATOM 12258 O O . VAL B 1 643 ? -12.627 10.035 108.403 1.00 210.77 3117 VAL B O 1
ATOM 12262 N N . GLY B 1 644 ? -12.697 8.729 106.573 1.00 208.35 3118 GLY B N 1
ATOM 12263 C CA . GLY B 1 644 ? -12.953 7.538 107.367 1.00 209.38 3118 GLY B CA 1
ATOM 12264 C C . GLY B 1 644 ? -11.781 7.173 108.258 1.00 210.06 3118 GLY B C 1
ATOM 12265 O O . GLY B 1 644 ? -11.944 6.969 109.464 1.00 211.43 3118 GLY B O 1
ATOM 12266 N N . MET B 1 645 ? -10.584 7.082 107.674 1.00 209.89 3119 MET B N 1
ATOM 12267 C CA . MET B 1 645 ? -9.390 6.788 108.462 1.00 210.54 3119 MET B CA 1
ATOM 12268 C C . MET B 1 645 ? -9.186 7.816 109.572 1.00 211.59 3119 MET B C 1
ATOM 12269 O O . MET B 1 645 ? -8.918 7.454 110.724 1.00 212.77 3119 MET B O 1
ATOM 12274 N N . ALA B 1 646 ? -9.310 9.105 109.242 1.00 212.50 3120 ALA B N 1
ATOM 12275 C CA . ALA B 1 646 ? -9.150 10.150 110.250 1.00 213.55 3120 ALA B CA 1
ATOM 12276 C C . ALA B 1 646 ? -10.167 9.997 111.373 1.00 214.97 3120 ALA B C 1
ATOM 12277 O O . ALA B 1 646 ? -9.838 10.194 112.549 1.00 216.14 3120 ALA B O 1
ATOM 12279 N N . THR B 1 647 ? -11.409 9.646 111.030 1.00 213.51 3121 THR B N 1
ATOM 12280 C CA . THR B 1 647 ? -12.432 9.449 112.051 1.00 214.92 3121 THR B CA 1
ATOM 12281 C C . THR B 1 647 ? -12.067 8.294 112.974 1.00 215.81 3121 THR B C 1
ATOM 12282 O O . THR B 1 647 ? -12.264 8.374 114.192 1.00 217.15 3121 THR B O 1
ATOM 12286 N N . LEU B 1 648 ? -11.528 7.211 112.409 1.00 216.57 3122 LEU B N 1
ATOM 12287 C CA . LEU B 1 648 ? -11.167 6.055 113.220 1.00 217.39 3122 LEU B CA 1
ATOM 12288 C C . LEU B 1 648 ? -10.050 6.392 114.200 1.00 218.04 3122 LEU B C 1
ATOM 12289 O O . LEU B 1 648 ? -10.019 5.867 115.320 1.00 219.15 3122 LEU B O 1
ATOM 12294 N N . GLN B 1 649 ? -9.119 7.261 113.799 1.00 217.75 3123 GLN B N 1
ATOM 12295 C CA . GLN B 1 649 ? -7.986 7.564 114.667 1.00 218.34 3123 GLN B CA 1
ATOM 12296 C C . GLN B 1 649 ? -8.439 8.346 115.894 1.00 219.60 3123 GLN B C 1
ATOM 12297 O O . GLN B 1 649 ? -8.033 8.042 117.022 1.00 220.55 3123 GLN B O 1
ATOM 12303 N N . LEU B 1 650 ? -9.282 9.363 115.690 1.00 221.26 3124 LEU B N 1
ATOM 12304 C CA . LEU B 1 650 ? -9.851 10.098 116.815 1.00 222.53 3124 LEU B CA 1
ATOM 12305 C C . LEU B 1 650 ? -10.743 9.211 117.670 1.00 223.60 3124 LEU B C 1
ATOM 12306 O O . LEU B 1 650 ? -10.689 9.273 118.904 1.00 224.73 3124 LEU B O 1
ATOM 12311 N N . ALA B 1 651 ? -11.580 8.387 117.034 1.00 224.35 3125 ALA B N 1
ATOM 12312 C CA . ALA B 1 651 ? -12.519 7.559 117.782 1.00 225.44 3125 ALA B CA 1
ATOM 12313 C C . ALA B 1 651 ? -11.797 6.609 118.727 1.00 226.03 3125 ALA B C 1
ATOM 12314 O O . ALA B 1 651 ? -12.294 6.325 119.823 1.00 227.25 3125 ALA B O 1
ATOM 12316 N N . ARG B 1 652 ? -10.625 6.117 118.324 1.00 226.40 3126 ARG B N 1
ATOM 12317 C CA . ARG B 1 652 ? -9.828 5.273 119.205 1.00 226.95 3126 ARG B CA 1
ATOM 12318 C C . ARG B 1 652 ? -9.251 6.070 120.369 1.00 227.72 3126 ARG B C 1
ATOM 12319 O O . ARG B 1 652 ? -9.102 5.536 121.474 1.00 228.59 3126 ARG B O 1
ATOM 12327 N N . HIS B 1 653 ? -8.924 7.345 120.139 1.00 226.14 3127 HIS B N 1
ATOM 12328 C CA . HIS B 1 653 ? -8.427 8.219 121.195 1.00 226.87 3127 HIS B CA 1
ATOM 12329 C C . HIS B 1 653 ? -9.523 8.671 122.147 1.00 228.03 3127 HIS B C 1
ATOM 12330 O O . HIS B 1 653 ? -9.221 9.069 123.278 1.00 228.86 3127 HIS B O 1
ATOM 12337 N N . LEU B 1 654 ? -10.783 8.604 121.728 1.00 228.23 3128 LEU B N 1
ATOM 12338 C CA . LEU B 1 654 ? -11.894 9.128 122.508 1.00 229.37 3128 LEU B CA 1
ATOM 12339 C C . LEU B 1 654 ? -12.663 8.040 123.247 1.00 230.39 3128 LEU B C 1
ATOM 12340 O O . LEU B 1 654 ? -13.709 8.327 123.839 1.00 231.43 3128 LEU B O 1
ATOM 12345 N N . GLY B 1 655 ? -12.167 6.805 123.234 1.00 230.30 3129 GLY B N 1
ATOM 12346 C CA . GLY B 1 655 ? -12.808 5.736 123.976 1.00 231.32 3129 GLY B CA 1
ATOM 12347 C C . GLY B 1 655 ? -14.064 5.199 123.336 1.00 231.46 3129 GLY B C 1
ATOM 12348 O O . GLY B 1 655 ? -14.982 4.776 124.047 1.00 232.65 3129 GLY B O 1
ATOM 12349 N N . VAL B 1 656 ? -14.138 5.208 122.009 1.00 225.98 3130 VAL B N 1
ATOM 12350 C CA . VAL B 1 656 ? -15.348 4.848 121.283 1.00 226.01 3130 VAL B CA 1
ATOM 12351 C C . VAL B 1 656 ? -15.178 3.458 120.686 1.00 225.49 3130 VAL B C 1
ATOM 12352 O O . VAL B 1 656 ? -14.161 3.169 120.043 1.00 224.39 3130 VAL B O 1
ATOM 12356 N N . GLU B 1 657 ? -16.172 2.595 120.897 1.00 223.87 3131 GLU B N 1
ATOM 12357 C CA . GLU B 1 657 ? -16.210 1.295 120.236 1.00 223.48 3131 GLU B CA 1
ATOM 12358 C C . GLU B 1 657 ? -16.626 1.494 118.785 1.00 222.28 3131 GLU B C 1
ATOM 12359 O O . GLU B 1 657 ? -17.735 1.965 118.510 1.00 222.54 3131 GLU B O 1
ATOM 12365 N N . VAL B 1 658 ? -15.742 1.137 117.859 1.00 221.73 3132 VAL B N 1
ATOM 12366 C CA . VAL B 1 658 ? -15.908 1.457 116.447 1.00 220.35 3132 VAL B CA 1
ATOM 12367 C C . VAL B 1 658 ? -16.255 0.204 115.660 1.00 220.05 3132 VAL B C 1
ATOM 12368 O O . VAL B 1 658 ? -15.543 -0.804 115.730 1.00 220.11 3132 VAL B O 1
ATOM 12372 N N . TYR B 1 659 ? -17.353 0.274 114.918 1.00 218.66 3133 TYR B N 1
ATOM 12373 C CA . TYR B 1 659 ? -17.629 -0.621 113.807 1.00 217.94 3133 TYR B CA 1
ATOM 12374 C C . TYR B 1 659 ? -17.497 0.173 112.511 1.00 216.27 3133 TYR B C 1
ATOM 12375 O O . TYR B 1 659 ? -17.696 1.391 112.500 1.00 216.00 3133 TYR B O 1
ATOM 12384 N N . ALA B 1 660 ? -17.179 -0.510 111.411 1.00 210.05 3134 ALA B N 1
ATOM 12385 C CA . ALA B 1 660 ? -16.961 0.214 110.165 1.00 208.39 3134 ALA B CA 1
ATOM 12386 C C . ALA B 1 660 ? -17.039 -0.725 108.968 1.00 207.51 3134 ALA B C 1
ATOM 12387 O O . ALA B 1 660 ? -16.906 -1.945 109.096 1.00 208.11 3134 ALA B O 1
ATOM 12389 N N . THR B 1 661 ? -17.243 -0.120 107.795 1.00 204.63 3135 THR B N 1
ATOM 12390 C CA . THR B 1 661 ? -17.328 -0.805 106.515 1.00 203.58 3135 THR B CA 1
ATOM 12391 C C . THR B 1 661 ? -16.261 -0.285 105.562 1.00 201.95 3135 THR B C 1
ATOM 12392 O O . THR B 1 661 ? -15.756 0.831 105.707 1.00 201.47 3135 THR B O 1
ATOM 12396 N N . ALA B 1 662 ? -15.962 -1.106 104.558 1.00 201.37 3136 ALA B N 1
ATOM 12397 C CA . ALA B 1 662 ? -15.077 -0.750 103.457 1.00 199.71 3136 ALA B CA 1
ATOM 12398 C C . ALA B 1 662 ? -15.087 -1.898 102.457 1.00 199.29 3136 ALA B C 1
ATOM 12399 O O . ALA B 1 662 ? -15.582 -2.994 102.739 1.00 200.43 3136 ALA B O 1
ATOM 12401 N N . SER B 1 663 ? -14.553 -1.614 101.270 1.00 195.84 3137 SER B N 1
ATOM 12402 C CA . SER B 1 663 ? -14.325 -2.641 100.265 1.00 195.40 3137 SER B CA 1
ATOM 12403 C C . SER B 1 663 ? -13.514 -3.785 100.861 1.00 196.64 3137 SER B C 1
ATOM 12404 O O . SER B 1 663 ? -12.565 -3.562 101.617 1.00 197.09 3137 SER B O 1
ATOM 12407 N N . ARG B 1 664 ? -13.904 -5.021 100.529 1.00 195.58 3138 ARG B N 1
ATOM 12408 C CA . ARG B 1 664 ? -13.278 -6.194 101.137 1.00 197.01 3138 ARG B CA 1
ATOM 12409 C C . ARG B 1 664 ? -11.768 -6.226 100.917 1.00 196.63 3138 ARG B C 1
ATOM 12410 O O . ARG B 1 664 ? -11.049 -6.843 101.710 1.00 197.89 3138 ARG B O 1
ATOM 12418 N N . GLY B 1 665 ? -11.270 -5.558 99.874 1.00 198.27 3139 GLY B N 1
ATOM 12419 C CA . GLY B 1 665 ? -9.835 -5.419 99.705 1.00 197.89 3139 GLY B CA 1
ATOM 12420 C C . GLY B 1 665 ? -9.206 -4.407 100.635 1.00 197.86 3139 GLY B C 1
ATOM 12421 O O . GLY B 1 665 ? -7.988 -4.434 100.835 1.00 198.00 3139 GLY B O 1
ATOM 12422 N N . LYS B 1 666 ? -10.015 -3.518 101.209 1.00 199.64 3140 LYS B N 1
ATOM 12423 C CA . LYS B 1 666 ? -9.554 -2.486 102.127 1.00 199.76 3140 LYS B CA 1
ATOM 12424 C C . LYS B 1 666 ? -9.627 -2.915 103.587 1.00 201.46 3140 LYS B C 1
ATOM 12425 O O . LYS B 1 666 ? -9.239 -2.136 104.464 1.00 201.75 3140 LYS B O 1
ATOM 12431 N N . TRP B 1 667 ? -10.124 -4.125 103.868 1.00 202.54 3141 TRP B N 1
ATOM 12432 C CA . TRP B 1 667 ? -10.244 -4.580 105.251 1.00 204.14 3141 TRP B CA 1
ATOM 12433 C C . TRP B 1 667 ? -8.902 -4.606 105.965 1.00 204.57 3141 TRP B C 1
ATOM 12434 O O . TRP B 1 667 ? -8.849 -4.423 107.187 1.00 205.49 3141 TRP B O 1
ATOM 12445 N N . ASP B 1 668 ? -7.815 -4.849 105.231 1.00 208.54 3142 ASP B N 1
ATOM 12446 C CA . ASP B 1 668 ? -6.490 -4.804 105.836 1.00 208.83 3142 ASP B CA 1
ATOM 12447 C C . ASP B 1 668 ? -6.182 -3.423 106.399 1.00 208.43 3142 ASP B C 1
ATOM 12448 O O . ASP B 1 668 ? -5.511 -3.308 107.431 1.00 209.14 3142 ASP B O 1
ATOM 12453 N N . THR B 1 669 ? -6.665 -2.365 105.739 1.00 207.95 3143 THR B N 1
ATOM 12454 C CA . THR B 1 669 ? -6.448 -1.011 106.239 1.00 207.69 3143 THR B CA 1
ATOM 12455 C C . THR B 1 669 ? -7.248 -0.749 107.510 1.00 208.83 3143 THR B C 1
ATOM 12456 O O . THR B 1 669 ? -6.785 -0.020 108.395 1.00 209.31 3143 THR B O 1
ATOM 12460 N N . LEU B 1 670 ? -8.424 -1.365 107.641 1.00 209.43 3144 LEU B N 1
ATOM 12461 C CA . LEU B 1 670 ? -9.224 -1.190 108.848 1.00 210.62 3144 LEU B CA 1
ATOM 12462 C C . LEU B 1 670 ? -8.659 -2.010 110.000 1.00 211.94 3144 LEU B C 1
ATOM 12463 O O . LEU B 1 670 ? -8.483 -1.496 111.111 1.00 212.70 3144 LEU B O 1
ATOM 12468 N N . ARG B 1 671 ? -8.378 -3.291 109.750 1.00 212.57 3145 ARG B N 1
ATOM 12469 C CA . ARG B 1 671 ? -7.745 -4.132 110.758 1.00 213.70 3145 ARG B CA 1
ATOM 12470 C C . ARG B 1 671 ? -6.396 -3.567 111.184 1.00 213.48 3145 ARG B C 1
ATOM 12471 O O . ARG B 1 671 ? -5.913 -3.887 112.276 1.00 214.37 3145 ARG B O 1
ATOM 12479 N N . GLY B 1 672 ? -5.786 -2.721 110.348 1.00 213.40 3146 GLY B N 1
ATOM 12480 C CA . GLY B 1 672 ? -4.553 -2.057 110.727 1.00 213.24 3146 GLY B CA 1
ATOM 12481 C C . GLY B 1 672 ? -4.770 -0.804 111.547 1.00 213.52 3146 GLY B C 1
ATOM 12482 O O . GLY B 1 672 ? -3.888 -0.408 112.315 1.00 213.91 3146 GLY B O 1
ATOM 12483 N N . LEU B 1 673 ? -5.923 -0.154 111.392 1.00 215.40 3147 LEU B N 1
ATOM 12484 C CA . LEU B 1 673 ? -6.298 0.954 112.263 1.00 215.89 3147 LEU B CA 1
ATOM 12485 C C . LEU B 1 673 ? -6.849 0.486 113.606 1.00 217.34 3147 LEU B C 1
ATOM 12486 O O . LEU B 1 673 ? -7.380 1.306 114.363 1.00 217.90 3147 LEU B O 1
ATOM 12491 N N . GLY B 1 674 ? -6.731 -0.804 113.914 1.00 219.37 3148 GLY B N 1
ATOM 12492 C CA . GLY B 1 674 ? -7.144 -1.330 115.200 1.00 220.72 3148 GLY B CA 1
ATOM 12493 C C . GLY B 1 674 ? -8.613 -1.684 115.282 1.00 221.31 3148 GLY B C 1
ATOM 12494 O O . GLY B 1 674 ? -9.322 -1.205 116.172 1.00 222.14 3148 GLY B O 1
ATOM 12495 N N . LEU B 1 675 ? -9.085 -2.526 114.363 1.00 215.51 3149 LEU B N 1
ATOM 12496 C CA . LEU B 1 675 ? -10.451 -3.027 114.390 1.00 216.15 3149 LEU B CA 1
ATOM 12497 C C . LEU B 1 675 ? -10.457 -4.532 114.171 1.00 216.62 3149 LEU B C 1
ATOM 12498 O O . LEU B 1 675 ? -9.629 -5.073 113.434 1.00 216.00 3149 LEU B O 1
ATOM 12503 N N . ASP B 1 676 ? -11.408 -5.199 114.820 1.00 215.84 3150 ASP B N 1
ATOM 12504 C CA . ASP B 1 676 ? -11.541 -6.643 114.734 1.00 216.51 3150 ASP B CA 1
ATOM 12505 C C . ASP B 1 676 ? -12.342 -7.041 113.498 1.00 216.02 3150 ASP B C 1
ATOM 12506 O O . ASP B 1 676 ? -13.064 -6.236 112.905 1.00 215.33 3150 ASP B O 1
ATOM 12511 N N . ASP B 1 677 ? -12.203 -8.313 113.110 1.00 214.18 3151 ASP B N 1
ATOM 12512 C CA . ASP B 1 677 ? -13.069 -8.872 112.078 1.00 214.01 3151 ASP B CA 1
ATOM 12513 C C . ASP B 1 677 ? -14.525 -8.945 112.523 1.00 214.93 3151 ASP B C 1
ATOM 12514 O O . ASP B 1 677 ? -15.410 -9.124 111.679 1.00 214.68 3151 ASP B O 1
ATOM 12519 N N . ALA B 1 678 ? -14.789 -8.815 113.823 1.00 215.44 3152 ALA B N 1
ATOM 12520 C CA . ALA B 1 678 ? -16.146 -8.646 114.324 1.00 216.31 3152 ALA B CA 1
ATOM 12521 C C . ALA B 1 678 ? -16.607 -7.200 114.230 1.00 215.66 3152 ALA B C 1
ATOM 12522 O O . ALA B 1 678 ? -17.782 -6.915 114.483 1.00 216.32 3152 ALA B O 1
ATOM 12524 N N . HIS B 1 679 ? -15.696 -6.293 113.886 1.00 218.38 3153 HIS B N 1
ATOM 12525 C CA . HIS B 1 679 ? -15.932 -4.856 113.826 1.00 217.70 3153 HIS B CA 1
ATOM 12526 C C . HIS B 1 679 ? -15.850 -4.316 112.399 1.00 216.08 3153 HIS B C 1
ATOM 12527 O O . HIS B 1 679 ? -15.836 -3.095 112.204 1.00 215.34 3153 HIS B O 1
ATOM 12534 N N . ILE B 1 680 ? -15.784 -5.205 111.401 1.00 211.28 3154 ILE B N 1
ATOM 12535 C CA . ILE B 1 680 ? -15.640 -4.861 109.991 1.00 209.71 3154 ILE B CA 1
ATOM 12536 C C . ILE B 1 680 ? -16.765 -5.545 109.217 1.00 209.78 3154 ILE B C 1
ATOM 12537 O O . ILE B 1 680 ? -17.289 -6.581 109.633 1.00 210.98 3154 ILE B O 1
ATOM 12542 N N . ALA B 1 681 ? -17.128 -4.961 108.072 1.00 207.24 3155 ALA B N 1
ATOM 12543 C CA . ALA B 1 681 ? -18.081 -5.574 107.147 1.00 207.10 3155 ALA B CA 1
ATOM 12544 C C . ALA B 1 681 ? -17.985 -4.867 105.801 1.00 205.27 3155 ALA B C 1
ATOM 12545 O O . ALA B 1 681 ? -17.394 -3.791 105.682 1.00 204.27 3155 ALA B O 1
ATOM 12547 N N . ASP B 1 682 ? -18.561 -5.503 104.782 1.00 200.08 3156 ASP B N 1
ATOM 12548 C CA . ASP B 1 682 ? -18.448 -5.008 103.416 1.00 198.32 3156 ASP B CA 1
ATOM 12549 C C . ASP B 1 682 ? -19.354 -3.799 103.217 1.00 197.70 3156 ASP B C 1
ATOM 12550 O O . ASP B 1 682 ? -20.524 -3.814 103.612 1.00 198.66 3156 ASP B O 1
ATOM 12555 N N . SER B 1 683 ? -18.809 -2.749 102.601 1.00 195.00 3157 SER B N 1
ATOM 12556 C CA . SER B 1 683 ? -19.536 -1.507 102.367 1.00 194.43 3157 SER B CA 1
ATOM 12557 C C . SER B 1 683 ? -20.450 -1.564 101.152 1.00 193.61 3157 SER B C 1
ATOM 12558 O O . SER B 1 683 ? -21.254 -0.646 100.959 1.00 193.42 3157 SER B O 1
ATOM 12561 N N . ARG B 1 684 ? -20.338 -2.599 100.329 1.00 191.73 3158 ARG B N 1
ATOM 12562 C CA . ARG B 1 684 ? -21.056 -2.687 99.068 1.00 190.82 3158 ARG B CA 1
ATOM 12563 C C . ARG B 1 684 ? -22.312 -3.538 99.154 1.00 192.07 3158 ARG B C 1
ATOM 12564 O O . ARG B 1 684 ? -22.999 -3.709 98.142 1.00 191.52 3158 ARG B O 1
ATOM 12572 N N . SER B 1 685 ? -22.630 -4.070 100.329 1.00 193.72 3159 SER B N 1
ATOM 12573 C CA . SER B 1 685 ? -23.861 -4.811 100.541 1.00 195.05 3159 SER B CA 1
ATOM 12574 C C . SER B 1 685 ? -24.577 -4.267 101.771 1.00 196.43 3159 SER B C 1
ATOM 12575 O O . SER B 1 685 ? -24.116 -3.326 102.423 1.00 196.37 3159 SER B O 1
ATOM 12578 N N . LEU B 1 686 ? -25.719 -4.875 102.086 1.00 199.71 3160 LEU B N 1
ATOM 12579 C CA . LEU B 1 686 ? -26.492 -4.509 103.262 1.00 201.23 3160 LEU B CA 1
ATOM 12580 C C . LEU B 1 686 ? -26.534 -5.608 104.315 1.00 202.89 3160 LEU B C 1
ATOM 12581 O O . LEU B 1 686 ? -27.227 -5.445 105.325 1.00 204.28 3160 LEU B O 1
ATOM 12586 N N . ASP B 1 687 ? -25.837 -6.731 104.092 1.00 205.11 3161 ASP B N 1
ATOM 12587 C CA . ASP B 1 687 ? -25.594 -7.748 105.116 1.00 206.60 3161 ASP B CA 1
ATOM 12588 C C . ASP B 1 687 ? -25.191 -7.032 106.392 1.00 207.23 3161 ASP B C 1
ATOM 12589 O O . ASP B 1 687 ? -25.566 -7.419 107.503 1.00 208.78 3161 ASP B O 1
ATOM 12594 N N . PHE B 1 688 ? -24.405 -5.977 106.195 1.00 211.29 3162 PHE B N 1
ATOM 12595 C CA . PHE B 1 688 ? -23.941 -5.121 107.273 1.00 211.68 3162 PHE B CA 1
ATOM 12596 C C . PHE B 1 688 ? -25.064 -4.711 108.221 1.00 213.17 3162 PHE B C 1
ATOM 12597 O O . PHE B 1 688 ? -24.867 -4.639 109.440 1.00 214.30 3162 PHE B O 1
ATOM 12605 N N . ALA B 1 689 ? -26.250 -4.426 107.677 1.00 212.75 3163 ALA B N 1
ATOM 12606 C CA . ALA B 1 689 ? -27.333 -3.899 108.503 1.00 214.15 3163 ALA B CA 1
ATOM 12607 C C . ALA B 1 689 ? -27.763 -4.896 109.569 1.00 215.94 3163 ALA B C 1
ATOM 12608 O O . ALA B 1 689 ? -28.160 -4.496 110.669 1.00 217.24 3163 ALA B O 1
ATOM 12610 N N . GLY B 1 690 ? -27.686 -6.190 109.268 1.00 213.41 3164 GLY B N 1
ATOM 12611 C CA . GLY B 1 690 ? -28.083 -7.212 110.214 1.00 215.10 3164 GLY B CA 1
ATOM 12612 C C . GLY B 1 690 ? -26.915 -7.989 110.788 1.00 215.34 3164 GLY B C 1
ATOM 12613 O O . GLY B 1 690 ? -27.111 -8.896 111.603 1.00 216.78 3164 GLY B O 1
ATOM 12614 N N . ARG B 1 691 ? -25.691 -7.657 110.375 1.00 214.75 3165 ARG B N 1
ATOM 12615 C CA . ARG B 1 691 ? -24.523 -8.317 110.948 1.00 215.01 3165 ARG B CA 1
ATOM 12616 C C . ARG B 1 691 ? -24.111 -7.679 112.270 1.00 215.75 3165 ARG B C 1
ATOM 12617 O O . ARG B 1 691 ? -23.840 -8.385 113.248 1.00 216.91 3165 ARG B O 1
ATOM 12625 N N . PHE B 1 692 ? -24.063 -6.346 112.323 1.00 220.56 3166 PHE B N 1
ATOM 12626 C CA . PHE B 1 692 ? -23.569 -5.675 113.522 1.00 221.16 3166 PHE B CA 1
ATOM 12627 C C . PHE B 1 692 ? -24.631 -5.506 114.602 1.00 222.85 3166 PHE B C 1
ATOM 12628 O O . PHE B 1 692 ? -24.308 -5.550 115.795 1.00 223.91 3166 PHE B O 1
ATOM 12636 N N . LEU B 1 693 ? -25.889 -5.261 114.232 1.00 221.38 3167 LEU B N 1
ATOM 12637 C CA . LEU B 1 693 ? -26.943 -5.259 115.250 1.00 223.07 3167 LEU B CA 1
ATOM 12638 C C . LEU B 1 693 ? -26.981 -6.579 116.003 1.00 224.38 3167 LEU B C 1
ATOM 12639 O O . LEU B 1 693 ? -27.252 -6.614 117.212 1.00 225.83 3167 LEU B O 1
ATOM 12644 N N . ALA B 1 694 ? -26.652 -7.665 115.311 1.00 222.16 3168 ALA B N 1
ATOM 12645 C CA . ALA B 1 694 ? -26.456 -8.943 115.980 1.00 223.30 3168 ALA B CA 1
ATOM 12646 C C . ALA B 1 694 ? -25.186 -8.941 116.823 1.00 223.34 3168 ALA B C 1
ATOM 12647 O O . ALA B 1 694 ? -25.131 -9.606 117.866 1.00 224.64 3168 ALA B O 1
ATOM 12649 N N . ALA B 1 695 ? -24.165 -8.192 116.399 1.00 224.48 3169 ALA B N 1
ATOM 12650 C CA . ALA B 1 695 ? -22.928 -8.117 117.164 1.00 224.45 3169 ALA B CA 1
ATOM 12651 C C . ALA B 1 695 ? -23.064 -7.207 118.377 1.00 225.29 3169 ALA B C 1
ATOM 12652 O O . ALA B 1 695 ? -22.435 -7.466 119.407 1.00 225.98 3169 ALA B O 1
ATOM 12654 N N . THR B 1 696 ? -23.869 -6.148 118.280 1.00 225.07 3170 THR B N 1
ATOM 12655 C CA . THR B 1 696 ? -24.212 -5.343 119.445 1.00 226.17 3170 THR B CA 1
ATOM 12656 C C . THR B 1 696 ? -25.344 -5.950 120.261 1.00 227.99 3170 THR B C 1
ATOM 12657 O O . THR B 1 696 ? -25.788 -5.328 121.232 1.00 229.10 3170 THR B O 1
ATOM 12661 N N . GLY B 1 697 ? -25.807 -7.142 119.899 1.00 228.62 3171 GLY B N 1
ATOM 12662 C CA . GLY B 1 697 ? -26.935 -7.752 120.583 1.00 230.30 3171 GLY B CA 1
ATOM 12663 C C . GLY B 1 697 ? -28.206 -6.939 120.482 1.00 230.86 3171 GLY B C 1
ATOM 12664 O O . GLY B 1 697 ? -28.972 -6.863 121.451 1.00 232.39 3171 GLY B O 1
ATOM 12665 N N . GLY B 1 698 ? -28.445 -6.319 119.327 1.00 227.59 3172 GLY B N 1
ATOM 12666 C CA . GLY B 1 698 ? -29.646 -5.545 119.108 1.00 228.07 3172 GLY B CA 1
ATOM 12667 C C . GLY B 1 698 ? -29.612 -4.137 119.654 1.00 228.27 3172 GLY B C 1
ATOM 12668 O O . GLY B 1 698 ? -30.539 -3.365 119.381 1.00 228.59 3172 GLY B O 1
ATOM 12669 N N . ARG B 1 699 ? -28.582 -3.771 120.422 1.00 231.43 3173 ARG B N 1
ATOM 12670 C CA . ARG B 1 699 ? -28.477 -2.411 120.935 1.00 231.61 3173 ARG B CA 1
ATOM 12671 C C . ARG B 1 699 ? -28.117 -1.410 119.850 1.00 230.02 3173 ARG B C 1
ATOM 12672 O O . ARG B 1 699 ? -28.387 -0.214 120.012 1.00 230.28 3173 ARG B O 1
ATOM 12680 N N . GLY B 1 700 ? -27.513 -1.868 118.757 1.00 229.40 3174 GLY B N 1
ATOM 12681 C CA . GLY B 1 700 ? -27.065 -0.956 117.735 1.00 227.82 3174 GLY B CA 1
ATOM 12682 C C . GLY B 1 700 ? -25.861 -0.148 118.178 1.00 227.19 3174 GLY B C 1
ATOM 12683 O O . GLY B 1 700 ? -25.080 -0.542 119.041 1.00 227.57 3174 GLY B O 1
ATOM 12684 N N . VAL B 1 701 ? -25.720 1.012 117.553 1.00 225.80 3175 VAL B N 1
ATOM 12685 C CA . VAL B 1 701 ? -24.634 1.915 117.896 1.00 225.18 3175 VAL B CA 1
ATOM 12686 C C . VAL B 1 701 ? -25.250 3.200 118.416 1.00 226.06 3175 VAL B C 1
ATOM 12687 O O . VAL B 1 701 ? -26.479 3.332 118.471 1.00 227.10 3175 VAL B O 1
ATOM 12691 N N . ASP B 1 702 ? -24.406 4.159 118.784 1.00 226.93 3176 ASP B N 1
ATOM 12692 C CA . ASP B 1 702 ? -24.878 5.414 119.342 1.00 227.82 3176 ASP B CA 1
ATOM 12693 C C . ASP B 1 702 ? -24.703 6.607 118.414 1.00 226.67 3176 ASP B C 1
ATOM 12694 O O . ASP B 1 702 ? -25.415 7.602 118.583 1.00 227.37 3176 ASP B O 1
ATOM 12699 N N . VAL B 1 703 ? -23.812 6.520 117.426 1.00 223.53 3177 VAL B N 1
ATOM 12700 C CA . VAL B 1 703 ? -23.594 7.575 116.436 1.00 222.28 3177 VAL B CA 1
ATOM 12701 C C . VAL B 1 703 ? -23.223 6.901 115.121 1.00 220.54 3177 VAL B C 1
ATOM 12702 O O . VAL B 1 703 ? -22.531 5.878 115.114 1.00 220.06 3177 VAL B O 1
ATOM 12706 N N . VAL B 1 704 ? -23.690 7.465 114.003 1.00 219.34 3178 VAL B N 1
ATOM 12707 C CA . VAL B 1 704 ? -23.468 6.883 112.679 1.00 217.69 3178 VAL B CA 1
ATOM 12708 C C . VAL B 1 704 ? -23.089 8.001 111.714 1.00 216.33 3178 VAL B C 1
ATOM 12709 O O . VAL B 1 704 ? -23.893 8.907 111.463 1.00 216.74 3178 VAL B O 1
ATOM 12713 N N . LEU B 1 705 ? -21.871 7.945 111.184 1.00 215.50 3179 LEU B N 1
ATOM 12714 C CA . LEU B 1 705 ? -21.389 8.897 110.189 1.00 214.06 3179 LEU B CA 1
ATOM 12715 C C . LEU B 1 705 ? -21.467 8.244 108.813 1.00 212.54 3179 LEU B C 1
ATOM 12716 O O . LEU B 1 705 ? -20.842 7.204 108.583 1.00 211.86 3179 LEU B O 1
ATOM 12721 N N . ASN B 1 706 ? -22.228 8.846 107.904 1.00 212.46 3180 ASN B N 1
ATOM 12722 C CA . ASN B 1 706 ? -22.468 8.245 106.603 1.00 211.13 3180 ASN B CA 1
ATOM 12723 C C . ASN B 1 706 ? -21.702 8.980 105.510 1.00 209.38 3180 ASN B C 1
ATOM 12724 O O . ASN B 1 706 ? -21.452 10.185 105.602 1.00 209.39 3180 ASN B O 1
ATOM 12729 N N . SER B 1 707 ? -21.327 8.229 104.473 1.00 207.00 3181 SER B N 1
ATOM 12730 C CA . SER B 1 707 ? -20.928 8.795 103.193 1.00 205.30 3181 SER B CA 1
ATOM 12731 C C . SER B 1 707 ? -21.672 8.177 102.019 1.00 204.53 3181 SER B C 1
ATOM 12732 O O . SER B 1 707 ? -21.567 8.693 100.900 1.00 203.23 3181 SER B O 1
ATOM 12735 N N . LEU B 1 708 ? -22.422 7.103 102.241 1.00 201.81 3182 LEU B N 1
ATOM 12736 C CA . LEU B 1 708 ? -23.045 6.332 101.180 1.00 201.18 3182 LEU B CA 1
ATOM 12737 C C . LEU B 1 708 ? -24.470 6.819 100.940 1.00 202.15 3182 LEU B C 1
ATOM 12738 O O . LEU B 1 708 ? -25.134 7.327 101.847 1.00 203.73 3182 LEU B O 1
ATOM 12743 N N . ALA B 1 709 ? -24.937 6.656 99.706 1.00 202.75 3183 ALA B N 1
ATOM 12744 C CA . ALA B 1 709 ? -26.246 7.132 99.290 1.00 203.61 3183 ALA B CA 1
ATOM 12745 C C . ALA B 1 709 ? -27.208 5.957 99.110 1.00 204.39 3183 ALA B C 1
ATOM 12746 O O . ALA B 1 709 ? -26.886 4.804 99.420 1.00 204.35 3183 ALA B O 1
ATOM 12748 N N . GLY B 1 710 ? -28.404 6.259 98.605 1.00 203.55 3184 GLY B N 1
ATOM 12749 C CA . GLY B 1 710 ? -29.326 5.217 98.199 1.00 204.20 3184 GLY B CA 1
ATOM 12750 C C . GLY B 1 710 ? -29.888 4.434 99.374 1.00 205.91 3184 GLY B C 1
ATOM 12751 O O . GLY B 1 710 ? -30.122 4.963 100.466 1.00 207.19 3184 GLY B O 1
ATOM 12752 N N . ASP B 1 711 ? -30.118 3.141 99.128 1.00 203.72 3185 ASP B N 1
ATOM 12753 C CA . ASP B 1 711 ? -30.677 2.253 100.141 1.00 205.30 3185 ASP B CA 1
ATOM 12754 C C . ASP B 1 711 ? -29.828 2.205 101.405 1.00 205.58 3185 ASP B C 1
ATOM 12755 O O . ASP B 1 711 ? -30.348 1.854 102.471 1.00 207.14 3185 ASP B O 1
ATOM 12760 N N . PHE B 1 712 ? -28.535 2.534 101.305 1.00 203.69 3186 PHE B N 1
ATOM 12761 C CA . PHE B 1 712 ? -27.658 2.511 102.472 1.00 204.03 3186 PHE B CA 1
ATOM 12762 C C . PHE B 1 712 ? -28.187 3.392 103.594 1.00 205.60 3186 PHE B C 1
ATOM 12763 O O . PHE B 1 712 ? -27.976 3.087 104.773 1.00 206.65 3186 PHE B O 1
ATOM 12771 N N . VAL B 1 713 ? -28.856 4.493 103.245 1.00 206.39 3187 VAL B N 1
ATOM 12772 C CA . VAL B 1 713 ? -29.330 5.436 104.254 1.00 207.89 3187 VAL B CA 1
ATOM 12773 C C . VAL B 1 713 ? -30.310 4.752 105.198 1.00 209.87 3187 VAL B C 1
ATOM 12774 O O . VAL B 1 713 ? -30.146 4.782 106.424 1.00 210.97 3187 VAL B O 1
ATOM 12778 N N . ASP B 1 714 ? -31.343 4.121 104.638 1.00 209.13 3188 ASP B N 1
ATOM 12779 C CA . ASP B 1 714 ? -32.345 3.452 105.462 1.00 211.03 3188 ASP B CA 1
ATOM 12780 C C . ASP B 1 714 ? -31.749 2.253 106.190 1.00 211.17 3188 ASP B C 1
ATOM 12781 O O . ASP B 1 714 ? -32.008 2.045 107.382 1.00 212.65 3188 ASP B O 1
ATOM 12786 N N . ALA B 1 715 ? -30.968 1.436 105.477 1.00 211.40 3189 ALA B N 1
ATOM 12787 C CA . ALA B 1 715 ? -30.318 0.288 106.102 1.00 211.54 3189 ALA B CA 1
ATOM 12788 C C . ALA B 1 715 ? -29.464 0.701 107.293 1.00 211.91 3189 ALA B C 1
ATOM 12789 O O . ALA B 1 715 ? -29.243 -0.101 108.208 1.00 212.81 3189 ALA B O 1
ATOM 12791 N N . SER B 1 716 ? -28.977 1.945 107.302 1.00 213.56 3190 SER B N 1
ATOM 12792 C CA . SER B 1 716 ? -28.122 2.421 108.384 1.00 213.89 3190 SER B CA 1
ATOM 12793 C C . SER B 1 716 ? -28.930 2.858 109.602 1.00 215.91 3190 SER B C 1
ATOM 12794 O O . SER B 1 716 ? -28.513 2.614 110.740 1.00 216.79 3190 SER B O 1
ATOM 12797 N N . LEU B 1 717 ? -30.073 3.519 109.383 1.00 215.25 3191 LEU B N 1
ATOM 12798 C CA . LEU B 1 717 ? -30.943 3.915 110.490 1.00 217.29 3191 LEU B CA 1
ATOM 12799 C C . LEU B 1 717 ? -31.328 2.722 111.348 1.00 218.60 3191 LEU B C 1
ATOM 12800 O O . LEU B 1 717 ? -31.563 2.863 112.554 1.00 220.14 3191 LEU B O 1
ATOM 12805 N N . ARG B 1 718 ? -31.396 1.543 110.737 1.00 217.30 3192 ARG B N 1
ATOM 12806 C CA . ARG B 1 718 ? -31.657 0.299 111.445 1.00 218.40 3192 ARG B CA 1
ATOM 12807 C C . ARG B 1 718 ? -30.661 0.034 112.572 1.00 218.75 3192 ARG B C 1
ATOM 12808 O O . ARG B 1 718 ? -31.025 -0.611 113.560 1.00 220.40 3192 ARG B O 1
ATOM 12816 N N . LEU B 1 719 ? -29.456 0.600 112.501 1.00 221.03 3193 LEU B N 1
ATOM 12817 C CA . LEU B 1 719 ? -28.448 0.458 113.545 1.00 221.30 3193 LEU B CA 1
ATOM 12818 C C . LEU B 1 719 ? -28.600 1.511 114.650 1.00 222.53 3193 LEU B C 1
ATOM 12819 O O . LEU B 1 719 ? -27.689 1.671 115.471 1.00 222.65 3193 LEU B O 1
ATOM 12824 N N . LEU B 1 720 ? -29.742 2.209 114.703 1.00 222.75 3194 LEU B N 1
ATOM 12825 C CA . LEU B 1 720 ? -30.056 3.102 115.818 1.00 224.24 3194 LEU B CA 1
ATOM 12826 C C . LEU B 1 720 ? -31.374 2.701 116.473 1.00 226.26 3194 LEU B C 1
ATOM 12827 O O . LEU B 1 720 ? -32.271 3.545 116.606 1.00 227.25 3194 LEU B O 1
ATOM 12832 N N . PRO B 1 721 ? -31.546 1.433 116.882 1.00 223.97 3195 PRO B N 1
ATOM 12833 C CA . PRO B 1 721 ? -32.823 1.055 117.511 1.00 225.94 3195 PRO B CA 1
ATOM 12834 C C . PRO B 1 721 ? -33.139 1.875 118.747 1.00 227.61 3195 PRO B C 1
ATOM 12835 O O . PRO B 1 721 ? -34.309 2.183 119.005 1.00 229.11 3195 PRO B O 1
ATOM 12839 N N . ARG B 1 722 ? -32.119 2.223 119.531 1.00 227.76 3196 ARG B N 1
ATOM 12840 C CA . ARG B 1 722 ? -32.285 3.041 120.722 1.00 229.23 3196 ARG B CA 1
ATOM 12841 C C . ARG B 1 722 ? -31.982 4.510 120.456 1.00 228.64 3196 ARG B C 1
ATOM 12842 O O . ARG B 1 722 ? -31.767 5.276 121.401 1.00 229.47 3196 ARG B O 1
ATOM 12850 N N . GLY B 1 723 ? -31.943 4.911 119.189 1.00 229.79 3197 GLY B N 1
ATOM 12851 C CA . GLY B 1 723 ? -31.710 6.297 118.834 1.00 229.21 3197 GLY B CA 1
ATOM 12852 C C . GLY B 1 723 ? -30.264 6.736 119.007 1.00 227.94 3197 GLY B C 1
ATOM 12853 O O . GLY B 1 723 ? -29.377 5.974 119.390 1.00 227.45 3197 GLY B O 1
ATOM 12854 N N . GLY B 1 724 ? -30.040 8.010 118.707 1.00 229.51 3198 GLY B N 1
ATOM 12855 C CA . GLY B 1 724 ? -28.737 8.627 118.795 1.00 228.36 3198 GLY B CA 1
ATOM 12856 C C . GLY B 1 724 ? -28.558 9.645 117.688 1.00 227.07 3198 GLY B C 1
ATOM 12857 O O . GLY B 1 724 ? -29.528 10.182 117.156 1.00 227.48 3198 GLY B O 1
ATOM 12858 N N . HIS B 1 725 ? -27.298 9.911 117.352 1.00 225.47 3199 HIS B N 1
ATOM 12859 C CA . HIS B 1 725 ? -26.964 10.795 116.245 1.00 224.06 3199 HIS B CA 1
ATOM 12860 C C . HIS B 1 725 ? -26.756 9.992 114.968 1.00 222.40 3199 HIS B C 1
ATOM 12861 O O . HIS B 1 725 ? -26.198 8.891 114.992 1.00 221.83 3199 HIS B O 1
ATOM 12868 N N . PHE B 1 726 ? -27.217 10.553 113.853 1.00 222.09 3200 PHE B N 1
ATOM 12869 C CA . PHE B 1 726 ? -26.884 10.069 112.515 1.00 220.24 3200 PHE B CA 1
ATOM 12870 C C . PHE B 1 726 ? -26.674 11.283 111.629 1.00 219.24 3200 PHE B C 1
ATOM 12871 O O . PHE B 1 726 ? -27.555 12.140 111.528 1.00 220.14 3200 PHE B O 1
ATOM 12879 N N . LEU B 1 727 ? -25.499 11.363 111.014 1.00 219.31 3201 LEU B N 1
ATOM 12880 C CA . LEU B 1 727 ? -25.032 12.592 110.388 1.00 218.43 3201 LEU B CA 1
ATOM 12881 C C . LEU B 1 727 ? -24.379 12.287 109.047 1.00 216.30 3201 LEU B C 1
ATOM 12882 O O . LEU B 1 727 ? -23.527 11.399 108.949 1.00 215.30 3201 LEU B O 1
ATOM 12887 N N . GLU B 1 728 ? -24.784 13.038 108.022 1.00 216.30 3202 GLU B N 1
ATOM 12888 C CA . GLU B 1 728 ? -24.550 12.702 106.621 1.00 214.48 3202 GLU B CA 1
ATOM 12889 C C . GLU B 1 728 ? -23.556 13.676 106.000 1.00 213.10 3202 GLU B C 1
ATOM 12890 O O . GLU B 1 728 ? -23.770 14.893 106.037 1.00 213.60 3202 GLU B O 1
ATOM 12896 N N . LEU B 1 729 ? -22.478 13.139 105.426 1.00 210.58 3203 LEU B N 1
ATOM 12897 C CA . LEU B 1 729 ? -21.606 13.954 104.587 1.00 209.09 3203 LEU B CA 1
ATOM 12898 C C . LEU B 1 729 ? -22.134 14.039 103.160 1.00 207.94 3203 LEU B C 1
ATOM 12899 O O . LEU B 1 729 ? -22.007 15.081 102.508 1.00 207.34 3203 LEU B O 1
ATOM 12904 N N . GLY B 1 730 ? -22.730 12.956 102.667 1.00 208.24 3204 GLY B N 1
ATOM 12905 C CA . GLY B 1 730 ? -23.144 12.908 101.275 1.00 207.09 3204 GLY B CA 1
ATOM 12906 C C . GLY B 1 730 ? -24.292 13.858 100.984 1.00 208.02 3204 GLY B C 1
ATOM 12907 O O . GLY B 1 730 ? -25.259 13.956 101.741 1.00 209.77 3204 GLY B O 1
ATOM 12908 N N . LYS B 1 731 ? -24.178 14.571 99.867 1.00 205.19 3205 LYS B N 1
ATOM 12909 C CA . LYS B 1 731 ? -25.185 15.549 99.480 1.00 206.03 3205 LYS B CA 1
ATOM 12910 C C . LYS B 1 731 ? -26.249 14.972 98.557 1.00 206.12 3205 LYS B C 1
ATOM 12911 O O . LYS B 1 731 ? -27.166 15.700 98.161 1.00 206.94 3205 LYS B O 1
ATOM 12917 N N . ALA B 1 732 ? -26.146 13.696 98.198 1.00 205.77 3206 ALA B N 1
ATOM 12918 C CA . ALA B 1 732 ? -27.237 12.991 97.543 1.00 206.25 3206 ALA B CA 1
ATOM 12919 C C . ALA B 1 732 ? -28.143 12.373 98.599 1.00 208.17 3206 ALA B C 1
ATOM 12920 O O . ALA B 1 732 ? -27.669 11.897 99.635 1.00 208.51 3206 ALA B O 1
ATOM 12922 N N . ASP B 1 733 ? -29.452 12.409 98.340 1.00 206.52 3207 ASP B N 1
ATOM 12923 C CA . ASP B 1 733 ? -30.453 11.769 99.198 1.00 208.40 3207 ASP B CA 1
ATOM 12924 C C . ASP B 1 733 ? -30.473 12.399 100.593 1.00 209.81 3207 ASP B C 1
ATOM 12925 O O . ASP B 1 733 ? -30.470 11.706 101.613 1.00 210.62 3207 ASP B O 1
ATOM 12930 N N . VAL B 1 734 ? -30.495 13.733 100.634 1.00 208.22 3208 VAL B N 1
ATOM 12931 C CA . VAL B 1 734 ? -30.601 14.432 101.908 1.00 209.73 3208 VAL B CA 1
ATOM 12932 C C . VAL B 1 734 ? -32.023 14.283 102.437 1.00 211.96 3208 VAL B C 1
ATOM 12933 O O . VAL B 1 734 ? -32.994 14.214 101.671 1.00 212.48 3208 VAL B O 1
ATOM 12937 N N . ARG B 1 735 ? -32.154 14.227 103.759 1.00 212.60 3209 ARG B N 1
ATOM 12938 C CA . ARG B 1 735 ? -33.412 13.881 104.396 1.00 214.70 3209 ARG B CA 1
ATOM 12939 C C . ARG B 1 735 ? -33.848 14.995 105.337 1.00 216.46 3209 ARG B C 1
ATOM 12940 O O . ARG B 1 735 ? -33.062 15.869 105.714 1.00 216.06 3209 ARG B O 1
ATOM 12948 N N . ASP B 1 736 ? -35.127 14.948 105.703 1.00 218.23 3210 ASP B N 1
ATOM 12949 C CA . ASP B 1 736 ? -35.709 15.907 106.631 1.00 220.17 3210 ASP B CA 1
ATOM 12950 C C . ASP B 1 736 ? -35.517 15.416 108.059 1.00 221.19 3210 ASP B C 1
ATOM 12951 O O . ASP B 1 736 ? -35.902 14.279 108.365 1.00 221.66 3210 ASP B O 1
ATOM 12956 N N . PRO B 1 737 ? -34.919 16.212 108.949 1.00 222.45 3211 PRO B N 1
ATOM 12957 C CA . PRO B 1 737 ? -34.697 15.740 110.327 1.00 223.45 3211 PRO B CA 1
ATOM 12958 C C . PRO B 1 737 ? -35.970 15.324 111.042 1.00 225.70 3211 PRO B C 1
ATOM 12959 O O . PRO B 1 737 ? -35.899 14.528 111.987 1.00 226.37 3211 PRO B O 1
ATOM 12963 N N . ASP B 1 738 ? -37.130 15.830 110.619 1.00 224.96 3212 ASP B N 1
ATOM 12964 C CA . ASP B 1 738 ? -38.359 15.600 111.369 1.00 227.26 3212 ASP B CA 1
ATOM 12965 C C . ASP B 1 738 ? -39.005 14.272 110.990 1.00 227.43 3212 ASP B C 1
ATOM 12966 O O . ASP B 1 738 ? -39.494 13.546 111.864 1.00 228.75 3212 ASP B O 1
ATOM 12971 N N . ARG B 1 739 ? -39.019 13.937 109.699 1.00 230.14 3213 ARG B N 1
ATOM 12972 C CA . ARG B 1 739 ? -39.573 12.657 109.278 1.00 230.14 3213 ARG B CA 1
ATOM 12973 C C . ARG B 1 739 ? -38.650 11.491 109.617 1.00 228.87 3213 ARG B C 1
ATOM 12974 O O . ARG B 1 739 ? -39.085 10.336 109.563 1.00 229.12 3213 ARG B O 1
ATOM 12982 N N . ILE B 1 740 ? -37.399 11.769 109.987 1.00 226.72 3214 ILE B N 1
ATOM 12983 C CA . ILE B 1 740 ? -36.534 10.744 110.562 1.00 225.91 3214 ILE B CA 1
ATOM 12984 C C . ILE B 1 740 ? -36.854 10.539 112.036 1.00 227.78 3214 ILE B C 1
ATOM 12985 O O . ILE B 1 740 ? -37.077 9.409 112.485 1.00 228.27 3214 ILE B O 1
ATOM 12990 N N . ALA B 1 741 ? -36.845 11.628 112.814 1.00 226.65 3215 ALA B N 1
ATOM 12991 C CA . ALA B 1 741 ? -37.239 11.568 114.220 1.00 228.59 3215 ALA B CA 1
ATOM 12992 C C . ALA B 1 741 ? -38.559 10.831 114.415 1.00 230.36 3215 ALA B C 1
ATOM 12993 O O . ALA B 1 741 ? -38.765 10.188 115.452 1.00 231.59 3215 ALA B O 1
ATOM 12995 N N . ALA B 1 742 ? -39.461 10.916 113.436 1.00 228.81 3216 ALA B N 1
ATOM 12996 C CA . ALA B 1 742 ? -40.734 10.207 113.513 1.00 230.43 3216 ALA B CA 1
ATOM 12997 C C . ALA B 1 742 ? -40.558 8.717 113.233 1.00 229.53 3216 ALA B C 1
ATOM 12998 O O . ALA B 1 742 ? -40.889 7.874 114.072 1.00 230.65 3216 ALA B O 1
ATOM 13000 N N . ASP B 1 743 ? -40.031 8.377 112.053 1.00 229.59 3217 ASP B N 1
ATOM 13001 C CA . ASP B 1 743 ? -39.916 6.983 111.639 1.00 228.69 3217 ASP B CA 1
ATOM 13002 C C . ASP B 1 743 ? -38.897 6.199 112.457 1.00 228.06 3217 ASP B C 1
ATOM 13003 O O . ASP B 1 743 ? -38.902 4.964 112.400 1.00 227.79 3217 ASP B O 1
ATOM 13008 N N . HIS B 1 744 ? -38.039 6.880 113.211 1.00 226.50 3218 HIS B N 1
ATOM 13009 C CA . HIS B 1 744 ? -36.951 6.249 113.958 1.00 225.86 3218 HIS B CA 1
ATOM 13010 C C . HIS B 1 744 ? -36.804 7.009 115.266 1.00 227.22 3218 HIS B C 1
ATOM 13011 O O . HIS B 1 744 ? -35.997 7.941 115.374 1.00 226.49 3218 HIS B O 1
ATOM 13018 N N . PRO B 1 745 ? -37.586 6.646 116.283 1.00 225.41 3219 PRO B N 1
ATOM 13019 C CA . PRO B 1 745 ? -37.698 7.498 117.476 1.00 226.99 3219 PRO B CA 1
ATOM 13020 C C . PRO B 1 745 ? -36.348 7.739 118.135 1.00 226.12 3219 PRO B C 1
ATOM 13021 O O . PRO B 1 745 ? -35.559 6.814 118.339 1.00 225.33 3219 PRO B O 1
ATOM 13025 N N . GLY B 1 746 ? -36.090 9.002 118.466 1.00 226.65 3220 GLY B N 1
ATOM 13026 C CA . GLY B 1 746 ? -34.871 9.369 119.154 1.00 225.97 3220 GLY B CA 1
ATOM 13027 C C . GLY B 1 746 ? -33.644 9.461 118.280 1.00 223.64 3220 GLY B C 1
ATOM 13028 O O . GLY B 1 746 ? -32.526 9.347 118.791 1.00 222.93 3220 GLY B O 1
ATOM 13029 N N . VAL B 1 747 ? -33.809 9.679 116.979 1.00 227.73 3221 VAL B N 1
ATOM 13030 C CA . VAL B 1 747 ? -32.690 9.793 116.050 1.00 225.49 3221 VAL B CA 1
ATOM 13031 C C . VAL B 1 747 ? -32.655 11.232 115.551 1.00 225.13 3221 VAL B C 1
ATOM 13032 O O . VAL B 1 747 ? -33.477 11.637 114.720 1.00 225.27 3221 VAL B O 1
ATOM 13036 N N . GLY B 1 748 ? -31.705 12.012 116.059 1.00 228.25 3222 GLY B N 1
ATOM 13037 C CA . GLY B 1 748 ? -31.450 13.333 115.519 1.00 227.62 3222 GLY B CA 1
ATOM 13038 C C . GLY B 1 748 ? -30.527 13.276 114.320 1.00 225.34 3222 GLY B C 1
ATOM 13039 O O . GLY B 1 748 ? -29.344 12.952 114.457 1.00 224.14 3222 GLY B O 1
ATOM 13040 N N . TYR B 1 749 ? -31.054 13.598 113.142 1.00 225.48 3223 TYR B N 1
ATOM 13041 C CA . TYR B 1 749 ? -30.317 13.515 111.888 1.00 223.32 3223 TYR B CA 1
ATOM 13042 C C . TYR B 1 749 ? -29.953 14.906 111.394 1.00 222.74 3223 TYR B C 1
ATOM 13043 O O . TYR B 1 749 ? -30.811 15.792 111.332 1.00 223.86 3223 TYR B O 1
ATOM 13052 N N . ARG B 1 750 ? -28.682 15.092 111.044 1.00 221.07 3224 ARG B N 1
ATOM 13053 C CA . ARG B 1 750 ? -28.208 16.338 110.453 1.00 220.25 3224 ARG B CA 1
ATOM 13054 C C . ARG B 1 750 ? -27.204 16.032 109.356 1.00 217.99 3224 ARG B C 1
ATOM 13055 O O . ARG B 1 750 ? -26.122 15.508 109.633 1.00 217.12 3224 ARG B O 1
ATOM 13063 N N . ALA B 1 751 ? -27.560 16.367 108.119 1.00 218.62 3225 ALA B N 1
ATOM 13064 C CA . ALA B 1 751 ? -26.584 16.410 107.041 1.00 216.50 3225 ALA B CA 1
ATOM 13065 C C . ALA B 1 751 ? -25.775 17.692 107.182 1.00 216.18 3225 ALA B C 1
ATOM 13066 O O . ALA B 1 751 ? -26.340 18.771 107.385 1.00 217.22 3225 ALA B O 1
ATOM 13068 N N . PHE B 1 752 ? -24.453 17.578 107.087 1.00 215.95 3226 PHE B N 1
ATOM 13069 C CA . PHE B 1 752 ? -23.593 18.705 107.407 1.00 215.84 3226 PHE B CA 1
ATOM 13070 C C . PHE B 1 752 ? -22.441 18.782 106.420 1.00 213.79 3226 PHE B C 1
ATOM 13071 O O . PHE B 1 752 ? -22.115 17.816 105.725 1.00 212.50 3226 PHE B O 1
ATOM 13079 N N . ASP B 1 753 ? -21.830 19.960 106.376 1.00 213.54 3227 ASP B N 1
ATOM 13080 C CA . ASP B 1 753 ? -20.650 20.233 105.574 1.00 211.79 3227 ASP B CA 1
ATOM 13081 C C . ASP B 1 753 ? -19.650 20.964 106.457 1.00 212.28 3227 ASP B C 1
ATOM 13082 O O . ASP B 1 753 ? -20.043 21.744 107.330 1.00 213.73 3227 ASP B O 1
ATOM 13087 N N . LEU B 1 754 ? -18.360 20.694 106.247 1.00 209.26 3228 LEU B N 1
ATOM 13088 C CA . LEU B 1 754 ? -17.336 21.308 107.087 1.00 209.75 3228 LEU B CA 1
ATOM 13089 C C . LEU B 1 754 ? -17.381 22.831 107.032 1.00 210.12 3228 LEU B C 1
ATOM 13090 O O . LEU B 1 754 ? -16.927 23.490 107.975 1.00 211.11 3228 LEU B O 1
ATOM 13095 N N . VAL B 1 755 ? -17.945 23.404 105.966 1.00 209.39 3229 VAL B N 1
ATOM 13096 C CA . VAL B 1 755 ? -18.038 24.855 105.869 1.00 209.69 3229 VAL B CA 1
ATOM 13097 C C . VAL B 1 755 ? -19.013 25.399 106.906 1.00 211.61 3229 VAL B C 1
ATOM 13098 O O . VAL B 1 755 ? -18.878 26.544 107.354 1.00 212.29 3229 VAL B O 1
ATOM 13102 N N . GLU B 1 756 ? -19.984 24.587 107.332 1.00 211.94 3230 GLU B N 1
ATOM 13103 C CA . GLU B 1 756 ? -20.984 25.036 108.293 1.00 213.81 3230 GLU B CA 1
ATOM 13104 C C . GLU B 1 756 ? -20.396 25.313 109.671 1.00 214.91 3230 GLU B C 1
ATOM 13105 O O . GLU B 1 756 ? -21.115 25.820 110.539 1.00 216.38 3230 GLU B O 1
ATOM 13111 N N . ALA B 1 757 ? -19.116 25.005 109.886 1.00 215.08 3231 ALA B N 1
ATOM 13112 C CA . ALA B 1 757 ? -18.508 25.177 111.199 1.00 216.08 3231 ALA B CA 1
ATOM 13113 C C . ALA B 1 757 ? -18.174 26.630 111.496 1.00 216.44 3231 ALA B C 1
ATOM 13114 O O . ALA B 1 757 ? -18.275 27.061 112.650 1.00 217.65 3231 ALA B O 1
ATOM 13116 N N . GLY B 1 758 ? -17.788 27.396 110.482 1.00 218.04 3232 GLY B N 1
ATOM 13117 C CA . GLY B 1 758 ? -17.399 28.768 110.685 1.00 218.23 3232 GLY B CA 1
ATOM 13118 C C . GLY B 1 758 ? -15.917 28.867 110.976 1.00 217.72 3232 GLY B C 1
ATOM 13119 O O . GLY B 1 758 ? -15.328 27.989 111.616 1.00 217.92 3232 GLY B O 1
ATOM 13120 N N . PRO B 1 759 ? -15.279 29.942 110.505 1.00 219.72 3233 PRO B N 1
ATOM 13121 C CA . PRO B 1 759 ? -13.809 29.994 110.560 1.00 219.21 3233 PRO B CA 1
ATOM 13122 C C . PRO B 1 759 ? -13.254 30.077 111.971 1.00 220.38 3233 PRO B C 1
ATOM 13123 O O . PRO B 1 759 ? -12.164 29.547 112.222 1.00 220.21 3233 PRO B O 1
ATOM 13127 N N . GLU B 1 760 ? -13.961 30.725 112.901 1.00 216.64 3234 GLU B N 1
ATOM 13128 C CA . GLU B 1 760 ? -13.450 30.824 114.264 1.00 217.66 3234 GLU B CA 1
ATOM 13129 C C . GLU B 1 760 ? -13.428 29.467 114.957 1.00 218.18 3234 GLU B C 1
ATOM 13130 O O . GLU B 1 760 ? -12.530 29.198 115.763 1.00 218.51 3234 GLU B O 1
ATOM 13136 N N . LEU B 1 761 ? -14.396 28.599 114.653 1.00 217.23 3235 LEU B N 1
ATOM 13137 C CA . LEU B 1 761 ? -14.410 27.271 115.254 1.00 217.62 3235 LEU B CA 1
ATOM 13138 C C . LEU B 1 761 ? -13.300 26.393 114.691 1.00 216.62 3235 LEU B C 1
ATOM 13139 O O . LEU B 1 761 ? -12.659 25.645 115.438 1.00 216.95 3235 LEU B O 1
ATOM 13144 N N . VAL B 1 762 ? -13.081 26.453 113.373 1.00 220.40 3236 VAL B N 1
ATOM 13145 C CA . VAL B 1 762 ? -12.007 25.684 112.741 1.00 219.30 3236 VAL B CA 1
ATOM 13146 C C . VAL B 1 762 ? -10.686 25.913 113.465 1.00 219.63 3236 VAL B C 1
ATOM 13147 O O . VAL B 1 762 ? -9.960 24.964 113.788 1.00 219.48 3236 VAL B O 1
ATOM 13151 N N . GLY B 1 763 ? -10.345 27.182 113.705 1.00 218.11 3237 GLY B N 1
ATOM 13152 C CA . GLY B 1 763 ? -9.095 27.491 114.381 1.00 218.53 3237 GLY B CA 1
ATOM 13153 C C . GLY B 1 763 ? -8.951 26.769 115.705 1.00 219.53 3237 GLY B C 1
ATOM 13154 O O . GLY B 1 763 ? -7.887 26.232 116.020 1.00 219.55 3237 GLY B O 1
ATOM 13155 N N . GLN B 1 764 ? -10.017 26.764 116.506 1.00 222.38 3238 GLN B N 1
ATOM 13156 C CA . GLN B 1 764 ? -10.000 26.023 117.761 1.00 223.35 3238 GLN B CA 1
ATOM 13157 C C . GLN B 1 764 ? -9.886 24.526 117.502 1.00 222.82 3238 GLN B C 1
ATOM 13158 O O . GLN B 1 764 ? -9.072 23.836 118.128 1.00 223.07 3238 GLN B O 1
ATOM 13164 N N . LEU B 1 765 ? -10.708 24.010 116.584 1.00 219.79 3239 LEU B N 1
ATOM 13165 C CA . LEU B 1 765 ? -10.673 22.593 116.234 1.00 219.18 3239 LEU B CA 1
ATOM 13166 C C . LEU B 1 765 ? -9.288 22.166 115.774 1.00 218.36 3239 LEU B C 1
ATOM 13167 O O . LEU B 1 765 ? -8.768 21.127 116.198 1.00 218.44 3239 LEU B O 1
ATOM 13172 N N . LEU B 1 766 ? -8.680 22.960 114.893 1.00 219.25 3240 LEU B N 1
ATOM 13173 C CA . LEU B 1 766 ? -7.356 22.631 114.380 1.00 218.52 3240 LEU B CA 1
ATOM 13174 C C . LEU B 1 766 ? -6.301 22.715 115.472 1.00 219.39 3240 LEU B C 1
ATOM 13175 O O . LEU B 1 766 ? -5.376 21.896 115.509 1.00 219.14 3240 LEU B O 1
ATOM 13180 N N . GLY B 1 767 ? -6.417 23.702 116.363 1.00 220.08 3241 GLY B N 1
ATOM 13181 C CA . GLY B 1 767 ? -5.514 23.763 117.502 1.00 220.95 3241 GLY B CA 1
ATOM 13182 C C . GLY B 1 767 ? -5.555 22.500 118.340 1.00 221.36 3241 GLY B C 1
ATOM 13183 O O . GLY B 1 767 ? -4.515 21.948 118.708 1.00 221.55 3241 GLY B O 1
ATOM 13184 N N . GLU B 1 768 ? -6.763 22.029 118.656 1.00 220.93 3242 GLU B N 1
ATOM 13185 C CA . GLU B 1 768 ? -6.908 20.814 119.451 1.00 221.34 3242 GLU B CA 1
ATOM 13186 C C . GLU B 1 768 ? -6.302 19.607 118.743 1.00 220.48 3242 GLU B C 1
ATOM 13187 O O . GLU B 1 768 ? -5.688 18.745 119.383 1.00 220.73 3242 GLU B O 1
ATOM 13193 N N . LEU B 1 769 ? -6.474 19.524 117.422 1.00 222.08 3243 LEU B N 1
ATOM 13194 C CA . LEU B 1 769 ? -5.898 18.416 116.667 1.00 221.13 3243 LEU B CA 1
ATOM 13195 C C . LEU B 1 769 ? -4.376 18.455 116.700 1.00 221.03 3243 LEU B C 1
ATOM 13196 O O . LEU B 1 769 ? -3.729 17.442 116.991 1.00 220.97 3243 LEU B O 1
ATOM 13201 N N . MET B 1 770 ? -3.787 19.613 116.391 1.00 219.58 3244 MET B N 1
ATOM 13202 C CA . MET B 1 770 ? -2.333 19.730 116.407 1.00 219.65 3244 MET B CA 1
ATOM 13203 C C . MET B 1 770 ? -1.765 19.369 117.773 1.00 220.65 3244 MET B C 1
ATOM 13204 O O . MET B 1 770 ? -0.644 18.854 117.864 1.00 220.65 3244 MET B O 1
ATOM 13209 N N . GLU B 1 771 ? -2.517 19.645 118.842 1.00 220.44 3245 GLU B N 1
ATOM 13210 C CA . GLU B 1 771 ? -2.127 19.185 120.169 1.00 221.25 3245 GLU B CA 1
ATOM 13211 C C . GLU B 1 771 ? -1.984 17.667 120.199 1.00 220.95 3245 GLU B C 1
ATOM 13212 O O . GLU B 1 771 ? -1.104 17.132 120.882 1.00 221.27 3245 GLU B O 1
ATOM 13218 N N . LEU B 1 772 ? -2.841 16.958 119.459 1.00 221.45 3246 LEU B N 1
ATOM 13219 C CA . LEU B 1 772 ? -2.824 15.500 119.478 1.00 221.21 3246 LEU B CA 1
ATOM 13220 C C . LEU B 1 772 ? -1.803 14.924 118.503 1.00 220.34 3246 LEU B C 1
ATOM 13221 O O . LEU B 1 772 ? -1.158 13.915 118.812 1.00 220.36 3246 LEU B O 1
ATOM 13226 N N . PHE B 1 773 ? -1.660 15.524 117.315 1.00 221.89 3247 PHE B N 1
ATOM 13227 C CA . PHE B 1 773 ? -0.569 15.137 116.422 1.00 221.13 3247 PHE B CA 1
ATOM 13228 C C . PHE B 1 773 ? 0.777 15.227 117.128 1.00 221.78 3247 PHE B C 1
ATOM 13229 O O . PHE B 1 773 ? 1.638 14.354 116.963 1.00 221.52 3247 PHE B O 1
ATOM 13237 N N . ALA B 1 774 ? 0.974 16.279 117.927 1.00 221.92 3248 ALA B N 1
ATOM 13238 C CA . ALA B 1 774 ? 2.218 16.433 118.670 1.00 222.58 3248 ALA B CA 1
ATOM 13239 C C . ALA B 1 774 ? 2.302 15.480 119.854 1.00 223.07 3248 ALA B C 1
ATOM 13240 O O . ALA B 1 774 ? 3.402 15.236 120.361 1.00 223.34 3248 ALA B O 1
ATOM 13242 N N . ALA B 1 775 ? 1.172 14.936 120.302 1.00 222.22 3249 ALA B N 1
ATOM 13243 C CA . ALA B 1 775 ? 1.152 13.942 121.366 1.00 222.68 3249 ALA B CA 1
ATOM 13244 C C . ALA B 1 775 ? 1.332 12.521 120.849 1.00 222.07 3249 ALA B C 1
ATOM 13245 O O . ALA B 1 775 ? 1.412 11.589 121.655 1.00 222.41 3249 ALA B O 1
ATOM 13247 N N . GLY B 1 776 ? 1.396 12.334 119.533 1.00 223.28 3250 GLY B N 1
ATOM 13248 C CA . GLY B 1 776 ? 1.572 11.011 118.971 1.00 222.68 3250 GLY B CA 1
ATOM 13249 C C . GLY B 1 776 ? 0.295 10.222 118.846 1.00 222.51 3250 GLY B C 1
ATOM 13250 O O . GLY B 1 776 ? 0.344 9.002 118.661 1.00 222.25 3250 GLY B O 1
ATOM 13251 N N . VAL B 1 777 ? -0.853 10.885 118.931 1.00 220.86 3251 VAL B N 1
ATOM 13252 C CA . VAL B 1 777 ? -2.124 10.180 118.885 1.00 220.83 3251 VAL B CA 1
ATOM 13253 C C . VAL B 1 777 ? -2.649 10.075 117.458 1.00 219.74 3251 VAL B C 1
ATOM 13254 O O . VAL B 1 777 ? -3.273 9.070 117.098 1.00 219.43 3251 VAL B O 1
ATOM 13258 N N . LEU B 1 778 ? -2.395 11.084 116.635 1.00 218.93 3252 LEU B N 1
ATOM 13259 C CA . LEU B 1 778 ? -2.878 11.131 115.267 1.00 217.79 3252 LEU B CA 1
ATOM 13260 C C . LEU B 1 778 ? -1.682 11.173 114.330 1.00 216.96 3252 LEU B C 1
ATOM 13261 O O . LEU B 1 778 ? -0.666 11.806 114.635 1.00 217.31 3252 LEU B O 1
ATOM 13266 N N . SER B 1 779 ? -1.804 10.495 113.193 1.00 212.78 3253 SER B N 1
ATOM 13267 C CA . SER B 1 779 ? -0.734 10.445 112.213 1.00 211.94 3253 SER B CA 1
ATOM 13268 C C . SER B 1 779 ? -1.287 10.802 110.841 1.00 210.66 3253 SER B C 1
ATOM 13269 O O . SER B 1 779 ? -2.400 10.389 110.495 1.00 210.24 3253 SER B O 1
ATOM 13272 N N . PRO B 1 780 ? -0.554 11.593 110.057 1.00 207.63 3254 PRO B N 1
ATOM 13273 C CA . PRO B 1 780 ? -0.997 11.888 108.690 1.00 206.28 3254 PRO B CA 1
ATOM 13274 C C . PRO B 1 780 ? -1.288 10.608 107.918 1.00 205.33 3254 PRO B C 1
ATOM 13275 O O . PRO B 1 780 ? -0.607 9.592 108.078 1.00 205.49 3254 PRO B O 1
ATOM 13279 N N . LEU B 1 781 ? -2.309 10.671 107.067 1.00 196.31 3255 LEU B N 1
ATOM 13280 C CA . LEU B 1 781 ? -2.802 9.501 106.368 1.00 195.49 3255 LEU B CA 1
ATOM 13281 C C . LEU B 1 781 ? -1.781 9.017 105.344 1.00 194.56 3255 LEU B C 1
ATOM 13282 O O . LEU B 1 781 ? -0.787 9.696 105.073 1.00 194.49 3255 LEU B O 1
ATOM 13287 N N . PRO B 1 782 ? -1.988 7.831 104.765 1.00 188.55 3256 PRO B N 1
ATOM 13288 C CA . PRO B 1 782 ? -1.190 7.452 103.595 1.00 187.53 3256 PRO B CA 1
ATOM 13289 C C . PRO B 1 782 ? -1.383 8.469 102.483 1.00 186.29 3256 PRO B C 1
ATOM 13290 O O . PRO B 1 782 ? -2.475 9.010 102.294 1.00 185.87 3256 PRO B O 1
ATOM 13294 N N . LEU B 1 783 ? -0.313 8.726 101.737 1.00 184.42 3257 LEU B N 1
ATOM 13295 C CA . LEU B 1 783 ? -0.279 9.836 100.797 1.00 183.47 3257 LEU B CA 1
ATOM 13296 C C . LEU B 1 783 ? 0.022 9.354 99.387 1.00 182.09 3257 LEU B C 1
ATOM 13297 O O . LEU B 1 783 ? 0.890 8.500 99.180 1.00 182.14 3257 LEU B O 1
ATOM 13302 N N . THR B 1 784 ? -0.705 9.915 98.422 1.00 175.03 3258 THR B N 1
ATOM 13303 C CA . THR B 1 784 ? -0.442 9.734 96.996 1.00 173.62 3258 THR B CA 1
ATOM 13304 C C . THR B 1 784 ? -0.101 11.119 96.452 1.00 173.18 3258 THR B C 1
ATOM 13305 O O . THR B 1 784 ? -0.994 11.946 96.239 1.00 172.66 3258 THR B O 1
ATOM 13309 N N . VAL B 1 785 ? 1.185 11.377 96.233 1.00 170.15 3259 VAL B N 1
ATOM 13310 C CA . VAL B 1 785 ? 1.689 12.718 95.965 1.00 170.26 3259 VAL B CA 1
ATOM 13311 C C . VAL B 1 785 ? 2.026 12.847 94.485 1.00 168.92 3259 VAL B C 1
ATOM 13312 O O . VAL B 1 785 ? 2.516 11.898 93.862 1.00 168.39 3259 VAL B O 1
ATOM 13316 N N . ARG B 1 786 ? 1.759 14.028 93.927 1.00 168.73 3260 ARG B N 1
ATOM 13317 C CA . ARG B 1 786 ? 2.010 14.328 92.524 1.00 167.45 3260 ARG B CA 1
ATOM 13318 C C . ARG B 1 786 ? 2.457 15.775 92.404 1.00 167.83 3260 ARG B C 1
ATOM 13319 O O . ARG B 1 786 ? 2.175 16.605 93.270 1.00 168.71 3260 ARG B O 1
ATOM 13327 N N . ASP B 1 787 ? 3.186 16.063 91.332 1.00 166.43 3261 ASP B N 1
ATOM 13328 C CA . ASP B 1 787 ? 3.474 17.447 90.995 1.00 166.47 3261 ASP B CA 1
ATOM 13329 C C . ASP B 1 787 ? 2.209 18.075 90.423 1.00 164.82 3261 ASP B C 1
ATOM 13330 O O . ASP B 1 787 ? 1.512 17.457 89.613 1.00 163.32 3261 ASP B O 1
ATOM 13335 N N . VAL B 1 788 ? 1.889 19.294 90.872 1.00 166.15 3262 VAL B N 1
ATOM 13336 C CA . VAL B 1 788 ? 0.636 19.933 90.465 1.00 164.67 3262 VAL B CA 1
ATOM 13337 C C . VAL B 1 788 ? 0.534 20.018 88.948 1.00 162.45 3262 VAL B C 1
ATOM 13338 O O . VAL B 1 788 ? -0.566 19.977 88.384 1.00 160.91 3262 VAL B O 1
ATOM 13342 N N . ARG B 1 789 ? 1.671 20.133 88.264 1.00 162.71 3263 ARG B N 1
ATOM 13343 C CA . ARG B 1 789 ? 1.676 20.163 86.809 1.00 160.32 3263 ARG B CA 1
ATOM 13344 C C . ARG B 1 789 ? 1.209 18.844 86.209 1.00 159.54 3263 ARG B C 1
ATOM 13345 O O . ARG B 1 789 ? 0.840 18.806 85.030 1.00 157.19 3263 ARG B O 1
ATOM 13353 N N . ARG B 1 790 ? 1.204 17.768 86.993 1.00 161.28 3264 ARG B N 1
ATOM 13354 C CA . ARG B 1 790 ? 0.709 16.465 86.562 1.00 160.64 3264 ARG B CA 1
ATOM 13355 C C . ARG B 1 790 ? -0.648 16.159 87.194 1.00 160.61 3264 ARG B C 1
ATOM 13356 O O . ARG B 1 790 ? -0.942 15.022 87.563 1.00 161.04 3264 ARG B O 1
ATOM 13364 N N . ALA B 1 791 ? -1.490 17.190 87.317 1.00 163.34 3265 ALA B N 1
ATOM 13365 C CA . ALA B 1 791 ? -2.725 17.085 88.089 1.00 163.81 3265 ALA B CA 1
ATOM 13366 C C . ALA B 1 791 ? -3.802 16.286 87.370 1.00 162.53 3265 ALA B C 1
ATOM 13367 O O . ALA B 1 791 ? -4.631 15.653 88.033 1.00 163.27 3265 ALA B O 1
ATOM 13369 N N . ARG B 1 792 ? -3.841 16.340 86.035 1.00 163.86 3266 ARG B N 1
ATOM 13370 C CA . ARG B 1 792 ? -4.806 15.535 85.293 1.00 162.70 3266 ARG B CA 1
ATOM 13371 C C . ARG B 1 792 ? -4.743 14.086 85.748 1.00 163.65 3266 ARG B C 1
ATOM 13372 O O . ARG B 1 792 ? -5.749 13.499 86.161 1.00 164.01 3266 ARG B O 1
ATOM 13380 N N . GLU B 1 793 ? -3.555 13.490 85.643 1.00 161.39 3267 GLU B N 1
ATOM 13381 C CA . GLU B 1 793 ? -3.356 12.114 86.078 1.00 162.20 3267 GLU B CA 1
ATOM 13382 C C . GLU B 1 793 ? -3.791 11.922 87.524 1.00 163.75 3267 GLU B C 1
ATOM 13383 O O . GLU B 1 793 ? -4.302 10.858 87.890 1.00 164.10 3267 GLU B O 1
ATOM 13389 N N . ALA B 1 794 ? -3.585 12.940 88.364 1.00 161.59 3268 ALA B N 1
ATOM 13390 C CA . ALA B 1 794 ? -3.981 12.836 89.764 1.00 163.10 3268 ALA B CA 1
ATOM 13391 C C . ALA B 1 794 ? -5.495 12.716 89.905 1.00 162.88 3268 ALA B C 1
ATOM 13392 O O . ALA B 1 794 ? -5.990 11.841 90.624 1.00 163.66 3268 ALA B O 1
ATOM 13394 N N . PHE B 1 795 ? -6.251 13.584 89.223 1.00 162.79 3269 PHE B N 1
ATOM 13395 C CA . PHE B 1 795 ? -7.705 13.477 89.289 1.00 162.73 3269 PHE B CA 1
ATOM 13396 C C . PHE B 1 795 ? -8.202 12.230 88.574 1.00 161.93 3269 PHE B C 1
ATOM 13397 O O . PHE B 1 795 ? -9.285 11.729 88.895 1.00 162.38 3269 PHE B O 1
ATOM 13405 N N . ARG B 1 796 ? -7.427 11.728 87.613 1.00 162.85 3270 ARG B N 1
ATOM 13406 C CA . ARG B 1 796 ? -7.729 10.449 86.980 1.00 162.23 3270 ARG B CA 1
ATOM 13407 C C . ARG B 1 796 ? -7.676 9.314 88.001 1.00 163.55 3270 ARG B C 1
ATOM 13408 O O . ARG B 1 796 ? -8.612 8.513 88.107 1.00 163.72 3270 ARG B O 1
ATOM 13416 N N . LEU B 1 797 ? -6.565 9.215 88.739 1.00 164.43 3271 LEU B N 1
ATOM 13417 C CA . LEU B 1 797 ? -6.477 8.313 89.887 1.00 165.87 3271 LEU B CA 1
ATOM 13418 C C . LEU B 1 797 ? -7.699 8.401 90.796 1.00 166.77 3271 LEU B C 1
ATOM 13419 O O . LEU B 1 797 ? -8.296 7.379 91.154 1.00 167.34 3271 LEU B O 1
ATOM 13424 N N . ILE B 1 798 ? -8.080 9.619 91.190 1.00 166.09 3272 ILE B N 1
ATOM 13425 C CA . ILE B 1 798 ? -9.117 9.783 92.208 1.00 167.25 3272 ILE B CA 1
ATOM 13426 C C . ILE B 1 798 ? -10.462 9.298 91.690 1.00 166.85 3272 ILE B C 1
ATOM 13427 O O . ILE B 1 798 ? -11.184 8.568 92.380 1.00 167.83 3272 ILE B O 1
ATOM 13432 N N . SER B 1 799 ? -10.820 9.693 90.468 1.00 163.45 3273 SER B N 1
ATOM 13433 C CA . SER B 1 799 ? -12.115 9.316 89.919 1.00 163.16 3273 SER B CA 1
ATOM 13434 C C . SER B 1 799 ? -12.225 7.818 89.664 1.00 163.07 3273 SER B C 1
ATOM 13435 O O . SER B 1 799 ? -13.342 7.306 89.537 1.00 163.37 3273 SER B O 1
ATOM 13438 N N . GLN B 1 800 ? -11.100 7.105 89.610 1.00 164.13 3274 GLN B N 1
ATOM 13439 C CA . GLN B 1 800 ? -11.084 5.653 89.492 1.00 164.35 3274 GLN B CA 1
ATOM 13440 C C . GLN B 1 800 ? -10.940 4.948 90.835 1.00 166.04 3274 GLN B C 1
ATOM 13441 O O . GLN B 1 800 ? -10.792 3.721 90.863 1.00 166.51 3274 GLN B O 1
ATOM 13447 N N . ALA B 1 801 ? -10.975 5.694 91.942 1.00 165.73 3275 ALA B N 1
ATOM 13448 C CA . ALA B 1 801 ? -10.789 5.143 93.287 1.00 167.39 3275 ALA B CA 1
ATOM 13449 C C . ALA B 1 801 ? -9.473 4.380 93.403 1.00 167.67 3275 ALA B C 1
ATOM 13450 O O . ALA B 1 801 ? -9.334 3.481 94.235 1.00 168.98 3275 ALA B O 1
ATOM 13452 N N . ARG B 1 802 ? -8.500 4.737 92.566 1.00 167.15 3276 ARG B N 1
ATOM 13453 C CA . ARG B 1 802 ? -7.198 4.085 92.535 1.00 167.45 3276 ARG B CA 1
ATOM 13454 C C . ARG B 1 802 ? -6.141 4.822 93.345 1.00 168.17 3276 ARG B C 1
ATOM 13455 O O . ARG B 1 802 ? -4.983 4.395 93.358 1.00 168.52 3276 ARG B O 1
ATOM 13463 N N . HIS B 1 803 ? -6.506 5.912 94.010 1.00 170.42 3277 HIS B N 1
ATOM 13464 C CA . HIS B 1 803 ? -5.585 6.591 94.905 1.00 171.32 3277 HIS B CA 1
ATOM 13465 C C . HIS B 1 803 ? -5.516 5.862 96.243 1.00 172.97 3277 HIS B C 1
ATOM 13466 O O . HIS B 1 803 ? -6.391 5.065 96.595 1.00 173.50 3277 HIS B O 1
ATOM 13473 N N . VAL B 1 804 ? -4.455 6.144 96.995 1.00 175.41 3278 VAL B N 1
ATOM 13474 C CA . VAL B 1 804 ? -4.258 5.581 98.325 1.00 176.99 3278 VAL B CA 1
ATOM 13475 C C . VAL B 1 804 ? -4.397 6.712 99.333 1.00 177.81 3278 VAL B C 1
ATOM 13476 O O . VAL B 1 804 ? -3.601 7.659 99.326 1.00 177.77 3278 VAL B O 1
ATOM 13480 N N . GLY B 1 805 ? -5.403 6.614 100.197 1.00 177.97 3279 GLY B N 1
ATOM 13481 C CA . GLY B 1 805 ? -5.604 7.614 101.228 1.00 178.91 3279 GLY B CA 1
ATOM 13482 C C . GLY B 1 805 ? -5.871 9.004 100.691 1.00 178.19 3279 GLY B C 1
ATOM 13483 O O . GLY B 1 805 ? -6.927 9.261 100.104 1.00 177.51 3279 GLY B O 1
ATOM 13484 N N . LYS B 1 806 ? -4.916 9.908 100.887 1.00 180.24 3280 LYS B N 1
ATOM 13485 C CA . LYS B 1 806 ? -5.063 11.309 100.525 1.00 179.84 3280 LYS B CA 1
ATOM 13486 C C . LYS B 1 806 ? -4.144 11.654 99.359 1.00 178.68 3280 LYS B C 1
ATOM 13487 O O . LYS B 1 806 ? -2.997 11.202 99.307 1.00 178.82 3280 LYS B O 1
ATOM 13493 N N . VAL B 1 807 ? -4.658 12.455 98.422 1.00 175.38 3281 VAL B N 1
ATOM 13494 C CA . VAL B 1 807 ? -3.886 12.954 97.287 1.00 174.28 3281 VAL B CA 1
ATOM 13495 C C . VAL B 1 807 ? -3.412 14.365 97.601 1.00 174.89 3281 VAL B C 1
ATOM 13496 O O . VAL B 1 807 ? -4.177 15.190 98.118 1.00 175.41 3281 VAL B O 1
ATOM 13500 N N . VAL B 1 808 ? -2.146 14.648 97.293 1.00 172.43 3282 VAL B N 1
ATOM 13501 C CA . VAL B 1 808 ? -1.540 15.952 97.548 1.00 173.13 3282 VAL B CA 1
ATOM 13502 C C . VAL B 1 808 ? -0.713 16.341 96.331 1.00 172.16 3282 VAL B C 1
ATOM 13503 O O . VAL B 1 808 ? -0.025 15.502 95.739 1.00 171.69 3282 VAL B O 1
ATOM 13507 N N . LEU B 1 809 ? -0.789 17.613 95.952 1.00 169.45 3283 LEU B N 1
ATOM 13508 C CA . LEU B 1 809 ? -0.046 18.152 94.822 1.00 168.59 3283 LEU B CA 1
ATOM 13509 C C . LEU B 1 809 ? 1.045 19.081 95.336 1.00 169.89 3283 LEU B C 1
ATOM 13510 O O . LEU B 1 809 ? 0.828 19.829 96.291 1.00 170.99 3283 LEU B O 1
ATOM 13515 N N . THR B 1 810 ? 2.214 19.035 94.700 1.00 169.42 3284 THR B N 1
ATOM 13516 C CA . THR B 1 810 ? 3.401 19.738 95.175 1.00 170.89 3284 THR B CA 1
ATOM 13517 C C . THR B 1 810 ? 3.867 20.738 94.127 1.00 170.22 3284 THR B C 1
ATOM 13518 O O . THR B 1 810 ? 4.048 20.383 92.957 1.00 169.02 3284 THR B O 1
ATOM 13522 N N . MET B 1 811 ? 4.076 21.979 94.562 1.00 167.14 3285 MET B N 1
ATOM 13523 C CA . MET B 1 811 ? 4.292 23.102 93.668 1.00 166.29 3285 MET B CA 1
ATOM 13524 C C . MET B 1 811 ? 5.661 23.004 92.988 1.00 166.68 3285 MET B C 1
ATOM 13525 O O . MET B 1 811 ? 6.501 22.188 93.372 1.00 167.98 3285 MET B O 1
ATOM 13530 N N . PRO B 1 812 ? 5.911 23.818 91.958 1.00 166.48 3286 PRO B N 1
ATOM 13531 C CA . PRO B 1 812 ? 7.199 23.745 91.249 1.00 166.87 3286 PRO B CA 1
ATOM 13532 C C . PRO B 1 812 ? 8.337 24.202 92.141 1.00 169.37 3286 PRO B C 1
ATOM 13533 O O . PRO B 1 812 ? 8.096 24.793 93.205 1.00 170.43 3286 PRO B O 1
ATOM 13537 N N . PRO B 1 813 ? 9.590 23.936 91.762 1.00 169.94 3287 PRO B N 1
ATOM 13538 C CA . PRO B 1 813 ? 10.706 24.476 92.543 1.00 172.35 3287 PRO B CA 1
ATOM 13539 C C . PRO B 1 813 ? 10.666 25.994 92.534 1.00 172.01 3287 PRO B C 1
ATOM 13540 O O . PRO B 1 813 ? 10.279 26.622 91.546 1.00 169.76 3287 PRO B O 1
ATOM 13544 N N . ALA B 1 814 ? 11.079 26.587 93.649 1.00 177.49 3288 ALA B N 1
ATOM 13545 C CA . ALA B 1 814 ? 10.973 28.030 93.775 1.00 177.18 3288 ALA B CA 1
ATOM 13546 C C . ALA B 1 814 ? 11.980 28.537 94.792 1.00 179.85 3288 ALA B C 1
ATOM 13547 O O . ALA B 1 814 ? 12.186 27.916 95.839 1.00 181.55 3288 ALA B O 1
ATOM 13549 N N . PHE B 1 815 ? 12.604 29.663 94.468 1.00 185.68 3289 PHE B N 1
ATOM 13550 C CA . PHE B 1 815 ? 13.428 30.402 95.408 1.00 187.96 3289 PHE B CA 1
ATOM 13551 C C . PHE B 1 815 ? 12.596 31.486 96.083 1.00 187.46 3289 PHE B C 1
ATOM 13552 O O . PHE B 1 815 ? 11.682 32.057 95.483 1.00 185.11 3289 PHE B O 1
ATOM 13560 N N . GLY B 1 816 ? 12.918 31.763 97.349 1.00 189.81 3290 GLY B N 1
ATOM 13561 C CA . GLY B 1 816 ? 12.180 32.732 98.126 1.00 189.69 3290 GLY B CA 1
ATOM 13562 C C . GLY B 1 816 ? 13.114 33.685 98.850 1.00 191.67 3290 GLY B C 1
ATOM 13563 O O . GLY B 1 816 ? 14.318 33.444 98.972 1.00 193.47 3290 GLY B O 1
ATOM 13564 N N . ALA B 1 817 ? 12.527 34.783 99.330 1.00 196.55 3291 ALA B N 1
ATOM 13565 C CA . ALA B 1 817 ? 13.249 35.750 100.147 1.00 198.36 3291 ALA B CA 1
ATOM 13566 C C . ALA B 1 817 ? 13.424 35.293 101.586 1.00 200.47 3291 ALA B C 1
ATOM 13567 O O . ALA B 1 817 ? 14.164 35.935 102.340 1.00 202.16 3291 ALA B O 1
ATOM 13569 N N . TYR B 1 818 ? 12.778 34.199 101.974 1.00 201.82 3292 TYR B N 1
ATOM 13570 C CA . TYR B 1 818 ? 12.830 33.682 103.331 1.00 203.32 3292 TYR B CA 1
ATOM 13571 C C . TYR B 1 818 ? 13.656 32.404 103.334 1.00 204.17 3292 TYR B C 1
ATOM 13572 O O . TYR B 1 818 ? 13.352 31.466 102.590 1.00 203.08 3292 TYR B O 1
ATOM 13581 N N . GLY B 1 819 ? 14.693 32.369 104.165 1.00 202.41 3293 GLY B N 1
ATOM 13582 C CA . GLY B 1 819 ? 15.617 31.256 104.183 1.00 201.59 3293 GLY B CA 1
ATOM 13583 C C . GLY B 1 819 ? 16.846 31.506 103.326 1.00 200.14 3293 GLY B C 1
ATOM 13584 O O . GLY B 1 819 ? 16.938 32.473 102.566 1.00 199.24 3293 GLY B O 1
ATOM 13585 N N . THR B 1 820 ? 17.817 30.607 103.464 1.00 195.26 3294 THR B N 1
ATOM 13586 C CA . THR B 1 820 ? 19.123 30.750 102.839 1.00 195.76 3294 THR B CA 1
ATOM 13587 C C . THR B 1 820 ? 19.253 29.822 101.633 1.00 195.72 3294 THR B C 1
ATOM 13588 O O . THR B 1 820 ? 18.676 28.730 101.599 1.00 195.20 3294 THR B O 1
ATOM 13592 N N . VAL B 1 821 ? 20.007 30.280 100.633 1.00 191.40 3295 VAL B N 1
ATOM 13593 C CA . VAL B 1 821 ? 20.305 29.523 99.422 1.00 191.56 3295 VAL B CA 1
ATOM 13594 C C . VAL B 1 821 ? 21.819 29.408 99.296 1.00 193.77 3295 VAL B C 1
ATOM 13595 O O . VAL B 1 821 ? 22.534 30.406 99.443 1.00 194.35 3295 VAL B O 1
ATOM 13599 N N . LEU B 1 822 ? 22.301 28.195 99.035 1.00 189.77 3296 LEU B N 1
ATOM 13600 C CA . LEU B 1 822 ? 23.724 27.921 98.870 1.00 191.25 3296 LEU B CA 1
ATOM 13601 C C . LEU B 1 822 ? 24.071 27.857 97.389 1.00 190.72 3296 LEU B C 1
ATOM 13602 O O . LEU B 1 822 ? 23.395 27.167 96.619 1.00 189.86 3296 LEU B O 1
ATOM 13607 N N . VAL B 1 823 ? 25.122 28.572 96.995 1.00 191.40 3297 VAL B N 1
ATOM 13608 C CA . VAL B 1 823 ? 25.631 28.548 95.626 1.00 190.96 3297 VAL B CA 1
ATOM 13609 C C . VAL B 1 823 ? 27.055 28.010 95.701 1.00 191.86 3297 VAL B C 1
ATOM 13610 O O . VAL B 1 823 ? 27.994 28.745 96.032 1.00 192.38 3297 VAL B O 1
ATOM 13614 N N . THR B 1 824 ? 27.218 26.724 95.398 1.00 189.90 3298 THR B N 1
ATOM 13615 C CA . THR B 1 824 ? 28.531 26.096 95.413 1.00 190.04 3298 THR B CA 1
ATOM 13616 C C . THR B 1 824 ? 29.326 26.508 94.182 1.00 189.57 3298 THR B C 1
ATOM 13617 O O . THR B 1 824 ? 28.792 26.564 93.070 1.00 189.02 3298 THR B O 1
ATOM 13621 N N . GLY B 1 825 ? 30.607 26.802 94.384 1.00 191.75 3299 GLY B N 1
ATOM 13622 C CA . GLY B 1 825 ? 31.382 27.381 93.307 1.00 191.35 3299 GLY B CA 1
ATOM 13623 C C . GLY B 1 825 ? 30.958 28.793 92.989 1.00 191.60 3299 GLY B C 1
ATOM 13624 O O . GLY B 1 825 ? 31.117 29.241 91.849 1.00 191.08 3299 GLY B O 1
ATOM 13625 N N . GLY B 1 826 ? 30.431 29.517 93.977 1.00 195.45 3300 GLY B N 1
ATOM 13626 C CA . GLY B 1 826 ? 29.843 30.823 93.748 1.00 195.12 3300 GLY B CA 1
ATOM 13627 C C . GLY B 1 826 ? 30.868 31.915 93.531 1.00 195.09 3300 GLY B C 1
ATOM 13628 O O . GLY B 1 826 ? 30.602 33.095 93.776 1.00 194.79 3300 GLY B O 1
ATOM 13629 N N . THR B 1 827 ? 32.054 31.514 93.076 1.00 193.96 3301 THR B N 1
ATOM 13630 C CA . THR B 1 827 ? 33.089 32.421 92.602 1.00 193.66 3301 THR B CA 1
ATOM 13631 C C . THR B 1 827 ? 33.449 32.099 91.157 1.00 192.86 3301 THR B C 1
ATOM 13632 O O . THR B 1 827 ? 34.564 32.362 90.706 1.00 192.52 3301 THR B O 1
ATOM 13636 N N . GLY B 1 828 ? 32.502 31.526 90.417 1.00 190.72 3302 GLY B N 1
ATOM 13637 C CA . GLY B 1 828 ? 32.748 31.071 89.070 1.00 190.09 3302 GLY B CA 1
ATOM 13638 C C . GLY B 1 828 ? 32.213 32.042 88.025 1.00 188.95 3302 GLY B C 1
ATOM 13639 O O . GLY B 1 828 ? 31.627 33.076 88.338 1.00 188.36 3302 GLY B O 1
ATOM 13640 N N . THR B 1 829 ? 32.458 31.687 86.754 1.00 189.22 3303 THR B N 1
ATOM 13641 C CA . THR B 1 829 ? 31.889 32.436 85.631 1.00 187.59 3303 THR B CA 1
ATOM 13642 C C . THR B 1 829 ? 30.418 32.719 85.840 1.00 186.55 3303 THR B C 1
ATOM 13643 O O . THR B 1 829 ? 29.965 33.856 85.684 1.00 184.72 3303 THR B O 1
ATOM 13647 N N . LEU B 1 830 ? 29.656 31.691 86.193 1.00 185.80 3304 LEU B N 1
ATOM 13648 C CA . LEU B 1 830 ? 28.215 31.806 86.313 1.00 184.61 3304 LEU B CA 1
ATOM 13649 C C . LEU B 1 830 ? 27.734 31.791 87.748 1.00 185.51 3304 LEU B C 1
ATOM 13650 O O . LEU B 1 830 ? 26.743 32.455 88.051 1.00 184.11 3304 LEU B O 1
ATOM 13655 N N . GLY B 1 831 ? 28.426 31.079 88.638 1.00 183.84 3305 GLY B N 1
ATOM 13656 C CA . GLY B 1 831 ? 28.028 31.071 90.035 1.00 184.60 3305 GLY B CA 1
ATOM 13657 C C . GLY B 1 831 ? 27.822 32.465 90.590 1.00 183.94 3305 GLY B C 1
ATOM 13658 O O . GLY B 1 831 ? 26.867 32.716 91.327 1.00 183.48 3305 GLY B O 1
ATOM 13659 N N . GLY B 1 832 ? 28.716 33.393 90.241 1.00 187.40 3306 GLY B N 1
ATOM 13660 C CA . GLY B 1 832 ? 28.528 34.773 90.654 1.00 186.39 3306 GLY B CA 1
ATOM 13661 C C . GLY B 1 832 ? 27.420 35.475 89.891 1.00 183.53 3306 GLY B C 1
ATOM 13662 O O . GLY B 1 832 ? 26.645 36.238 90.473 1.00 182.25 3306 GLY B O 1
ATOM 13663 N N . ALA B 1 833 ? 27.325 35.230 88.581 1.00 184.06 3307 ALA B N 1
ATOM 13664 C CA . ALA B 1 833 ? 26.243 35.832 87.807 1.00 180.66 3307 ALA B CA 1
ATOM 13665 C C . ALA B 1 833 ? 24.892 35.258 88.214 1.00 180.15 3307 ALA B C 1
ATOM 13666 O O . ALA B 1 833 ? 23.903 35.994 88.309 1.00 177.47 3307 ALA B O 1
ATOM 13668 N N . VAL B 1 834 ? 24.832 33.945 88.447 1.00 181.46 3308 VAL B N 1
ATOM 13669 C CA . VAL B 1 834 ? 23.620 33.329 88.983 1.00 181.18 3308 VAL B CA 1
ATOM 13670 C C . VAL B 1 834 ? 23.253 33.965 90.319 1.00 181.24 3308 VAL B C 1
ATOM 13671 O O . VAL B 1 834 ? 22.099 34.343 90.552 1.00 179.03 3308 VAL B O 1
ATOM 13675 N N . ALA B 1 835 ? 24.224 34.051 91.232 1.00 184.03 3309 ALA B N 1
ATOM 13676 C CA . ALA B 1 835 ? 23.995 34.694 92.524 1.00 184.29 3309 ALA B CA 1
ATOM 13677 C C . ALA B 1 835 ? 23.374 36.075 92.354 1.00 181.35 3309 ALA B C 1
ATOM 13678 O O . ALA B 1 835 ? 22.377 36.407 93.007 1.00 180.00 3309 ALA B O 1
ATOM 13680 N N . ARG B 1 836 ? 23.967 36.899 91.485 1.00 185.98 3310 ARG B N 1
ATOM 13681 C CA . ARG B 1 836 ? 23.409 38.218 91.200 1.00 182.42 3310 ARG B CA 1
ATOM 13682 C C . ARG B 1 836 ? 21.963 38.115 90.729 1.00 179.20 3310 ARG B C 1
ATOM 13683 O O . ARG B 1 836 ? 21.130 38.966 91.063 1.00 176.46 3310 ARG B O 1
ATOM 13691 N N . HIS B 1 837 ? 21.647 37.075 89.955 1.00 183.30 3311 HIS B N 1
ATOM 13692 C CA . HIS B 1 837 ? 20.324 36.963 89.355 1.00 179.90 3311 HIS B CA 1
ATOM 13693 C C . HIS B 1 837 ? 19.284 36.503 90.368 1.00 179.97 3311 HIS B C 1
ATOM 13694 O O . HIS B 1 837 ? 18.146 36.985 90.351 1.00 176.26 3311 HIS B O 1
ATOM 13701 N N . LEU B 1 838 ? 19.651 35.563 91.242 1.00 181.99 3312 LEU B N 1
ATOM 13702 C CA . LEU B 1 838 ? 18.750 35.135 92.309 1.00 182.02 3312 LEU B CA 1
ATOM 13703 C C . LEU B 1 838 ? 18.293 36.316 93.157 1.00 180.04 3312 LEU B C 1
ATOM 13704 O O . LEU B 1 838 ? 17.105 36.457 93.461 1.00 178.65 3312 LEU B O 1
ATOM 13709 N N . VAL B 1 839 ? 19.228 37.181 93.548 1.00 182.43 3313 VAL B N 1
ATOM 13710 C CA . VAL B 1 839 ? 18.855 38.314 94.385 1.00 183.77 3313 VAL B CA 1
ATOM 13711 C C . VAL B 1 839 ? 18.041 39.327 93.585 1.00 182.69 3313 VAL B C 1
ATOM 13712 O O . VAL B 1 839 ? 17.136 39.975 94.126 1.00 184.45 3313 VAL B O 1
ATOM 13716 N N . ALA B 1 840 ? 18.325 39.466 92.288 1.00 181.14 3314 ALA B N 1
ATOM 13717 C CA . ALA B 1 840 ? 17.636 40.460 91.469 1.00 180.46 3314 ALA B CA 1
ATOM 13718 C C . ALA B 1 840 ? 16.186 40.065 91.197 1.00 179.26 3314 ALA B C 1
ATOM 13719 O O . ALA B 1 840 ? 15.258 40.836 91.471 1.00 180.79 3314 ALA B O 1
ATOM 13721 N N . ARG B 1 841 ? 15.976 38.857 90.667 1.00 180.85 3315 ARG B N 1
ATOM 13722 C CA . ARG B 1 841 ? 14.698 38.425 90.112 1.00 179.04 3315 ARG B CA 1
ATOM 13723 C C . ARG B 1 841 ? 14.012 37.317 90.906 1.00 179.35 3315 ARG B C 1
ATOM 13724 O O . ARG B 1 841 ? 12.794 37.142 90.771 1.00 178.76 3315 ARG B O 1
ATOM 13732 N N . HIS B 1 842 ? 14.725 36.646 91.804 1.00 179.87 3316 HIS B N 1
ATOM 13733 C CA . HIS B 1 842 ? 14.159 35.595 92.638 1.00 180.45 3316 HIS B CA 1
ATOM 13734 C C . HIS B 1 842 ? 13.944 36.035 94.078 1.00 183.87 3316 HIS B C 1
ATOM 13735 O O . HIS B 1 842 ? 13.463 35.240 94.893 1.00 184.71 3316 HIS B O 1
ATOM 13742 N N . GLY B 1 843 ? 14.264 37.284 94.403 1.00 184.18 3317 GLY B N 1
ATOM 13743 C CA . GLY B 1 843 ? 14.014 37.832 95.715 1.00 187.73 3317 GLY B CA 1
ATOM 13744 C C . GLY B 1 843 ? 14.867 37.266 96.821 1.00 189.58 3317 GLY B C 1
ATOM 13745 O O . GLY B 1 843 ? 14.659 37.639 97.980 1.00 192.68 3317 GLY B O 1
ATOM 13746 N N . VAL B 1 844 ? 15.829 36.394 96.501 1.00 186.47 3318 VAL B N 1
ATOM 13747 C CA . VAL B 1 844 ? 16.695 35.809 97.519 1.00 188.38 3318 VAL B CA 1
ATOM 13748 C C . VAL B 1 844 ? 17.290 36.912 98.377 1.00 191.56 3318 VAL B C 1
ATOM 13749 O O . VAL B 1 844 ? 17.817 37.907 97.866 1.00 191.58 3318 VAL B O 1
ATOM 13753 N N . ARG B 1 845 ? 17.207 36.731 99.696 1.00 194.03 3319 ARG B N 1
ATOM 13754 C CA . ARG B 1 845 ? 17.678 37.711 100.664 1.00 197.49 3319 ARG B CA 1
ATOM 13755 C C . ARG B 1 845 ? 18.778 37.187 101.569 1.00 199.34 3319 ARG B C 1
ATOM 13756 O O . ARG B 1 845 ? 19.332 37.964 102.354 1.00 202.24 3319 ARG B O 1
ATOM 13764 N N . HIS B 1 846 ? 19.122 35.908 101.473 1.00 198.27 3320 HIS B N 1
ATOM 13765 C CA . HIS B 1 846 ? 20.153 35.306 102.306 1.00 200.02 3320 HIS B CA 1
ATOM 13766 C C . HIS B 1 846 ? 20.885 34.309 101.429 1.00 198.41 3320 HIS B C 1
ATOM 13767 O O . HIS B 1 846 ? 20.279 33.354 100.935 1.00 197.38 3320 HIS B O 1
ATOM 13774 N N . LEU B 1 847 ? 22.181 34.522 101.247 1.00 195.09 3321 LEU B N 1
ATOM 13775 C CA . LEU B 1 847 ? 22.932 33.777 100.253 1.00 195.96 3321 LEU B CA 1
ATOM 13776 C C . LEU B 1 847 ? 24.292 33.394 100.817 1.00 198.43 3321 LEU B C 1
ATOM 13777 O O . LEU B 1 847 ? 24.861 34.106 101.648 1.00 199.40 3321 LEU B O 1
ATOM 13782 N N . VAL B 1 848 ? 24.808 32.258 100.352 1.00 195.93 3322 VAL B N 1
ATOM 13783 C CA . VAL B 1 848 ? 26.104 31.743 100.779 1.00 197.64 3322 VAL B CA 1
ATOM 13784 C C . VAL B 1 848 ? 26.892 31.332 99.547 1.00 197.50 3322 VAL B C 1
ATOM 13785 O O . VAL B 1 848 ? 26.466 30.441 98.800 1.00 196.91 3322 VAL B O 1
ATOM 13789 N N . LEU B 1 849 ? 28.029 31.982 99.332 1.00 200.30 3323 LEU B N 1
ATOM 13790 C CA . LEU B 1 849 ? 28.939 31.622 98.257 1.00 200.10 3323 LEU B CA 1
ATOM 13791 C C . LEU B 1 849 ? 29.997 30.679 98.807 1.00 200.79 3323 LEU B C 1
ATOM 13792 O O . LEU B 1 849 ? 30.523 30.890 99.904 1.00 201.53 3323 LEU B O 1
ATOM 13797 N N . ALA B 1 850 ? 30.313 29.636 98.043 1.00 200.99 3324 ALA B N 1
ATOM 13798 C CA . ALA B 1 850 ? 31.210 28.606 98.541 1.00 200.99 3324 ALA B CA 1
ATOM 13799 C C . ALA B 1 850 ? 32.224 28.214 97.477 1.00 200.13 3324 ALA B C 1
ATOM 13800 O O . ALA B 1 850 ? 31.951 28.263 96.275 1.00 199.65 3324 ALA B O 1
ATOM 13802 N N . GLY B 1 851 ? 33.400 27.830 97.950 1.00 201.81 3325 GLY B N 1
ATOM 13803 C CA . GLY B 1 851 ? 34.466 27.357 97.093 1.00 200.57 3325 GLY B CA 1
ATOM 13804 C C . GLY B 1 851 ? 35.667 27.060 97.962 1.00 199.81 3325 GLY B C 1
ATOM 13805 O O . GLY B 1 851 ? 35.731 27.469 99.125 1.00 200.57 3325 GLY B O 1
ATOM 13806 N N . ARG B 1 852 ? 36.617 26.323 97.382 1.00 202.08 3326 ARG B N 1
ATOM 13807 C CA . ARG B 1 852 ? 37.844 26.031 98.119 1.00 200.67 3326 ARG B CA 1
ATOM 13808 C C . ARG B 1 852 ? 38.564 27.314 98.520 1.00 201.20 3326 ARG B C 1
ATOM 13809 O O . ARG B 1 852 ? 38.976 27.471 99.675 1.00 201.28 3326 ARG B O 1
ATOM 13817 N N . SER B 1 853 ? 38.733 28.241 97.576 1.00 200.95 3327 SER B N 1
ATOM 13818 C CA . SER B 1 853 ? 39.386 29.508 97.895 1.00 201.28 3327 SER B CA 1
ATOM 13819 C C . SER B 1 853 ? 38.612 30.268 98.966 1.00 203.17 3327 SER B C 1
ATOM 13820 O O . SER B 1 853 ? 39.197 30.786 99.925 1.00 203.23 3327 SER B O 1
ATOM 13823 N N . GLY B 1 854 ? 37.294 30.352 98.814 1.00 203.09 3328 GLY B N 1
ATOM 13824 C CA . GLY B 1 854 ? 36.462 31.053 99.760 1.00 204.59 3328 GLY B CA 1
ATOM 13825 C C . GLY B 1 854 ? 36.640 32.552 99.660 1.00 205.02 3328 GLY B C 1
ATOM 13826 O O . GLY B 1 854 ? 36.625 33.129 98.567 1.00 204.61 3328 GLY B O 1
ATOM 13827 N N . PRO B 1 855 ? 36.779 33.221 100.807 1.00 206.60 3329 PRO B N 1
ATOM 13828 C CA . PRO B 1 855 ? 37.049 34.668 100.777 1.00 206.85 3329 PRO B CA 1
ATOM 13829 C C . PRO B 1 855 ? 38.282 35.033 99.969 1.00 205.55 3329 PRO B C 1
ATOM 13830 O O . PRO B 1 855 ? 38.318 36.105 99.351 1.00 205.46 3329 PRO B O 1
ATOM 13834 N N . ALA B 1 856 ? 39.292 34.160 99.953 1.00 205.01 3330 ALA B N 1
ATOM 13835 C CA . ALA B 1 856 ? 40.549 34.443 99.271 1.00 203.66 3330 ALA B CA 1
ATOM 13836 C C . ALA B 1 856 ? 40.388 34.577 97.763 1.00 202.63 3330 ALA B C 1
ATOM 13837 O O . ALA B 1 856 ? 41.246 35.188 97.117 1.00 201.19 3330 ALA B O 1
ATOM 13839 N N . ALA B 1 857 ? 39.327 34.010 97.189 1.00 204.47 3331 ALA B N 1
ATOM 13840 C CA . ALA B 1 857 ? 39.137 34.048 95.744 1.00 203.89 3331 ALA B CA 1
ATOM 13841 C C . ALA B 1 857 ? 39.185 35.478 95.223 1.00 203.68 3331 ALA B C 1
ATOM 13842 O O . ALA B 1 857 ? 38.709 36.410 95.874 1.00 204.66 3331 ALA B O 1
ATOM 13844 N N . ASP B 1 858 ? 39.825 35.652 94.069 1.00 204.06 3332 ASP B N 1
ATOM 13845 C CA . ASP B 1 858 ? 39.883 36.962 93.440 1.00 203.38 3332 ASP B CA 1
ATOM 13846 C C . ASP B 1 858 ? 38.520 37.351 92.875 1.00 204.35 3332 ASP B C 1
ATOM 13847 O O . ASP B 1 858 ? 37.738 36.510 92.420 1.00 204.81 3332 ASP B O 1
ATOM 13852 N N . GLY B 1 859 ? 38.228 38.645 92.936 1.00 202.62 3333 GLY B N 1
ATOM 13853 C CA . GLY B 1 859 ? 36.920 39.137 92.550 1.00 202.74 3333 GLY B CA 1
ATOM 13854 C C . GLY B 1 859 ? 35.800 38.662 93.457 1.00 203.90 3333 GLY B C 1
ATOM 13855 O O . GLY B 1 859 ? 34.619 38.894 93.183 1.00 203.30 3333 GLY B O 1
ATOM 13856 N N . ALA B 1 860 ? 36.153 37.982 94.547 1.00 203.26 3334 ALA B N 1
ATOM 13857 C CA . ALA B 1 860 ? 35.148 37.497 95.491 1.00 204.27 3334 ALA B CA 1
ATOM 13858 C C . ALA B 1 860 ? 34.671 38.631 96.393 1.00 204.60 3334 ALA B C 1
ATOM 13859 O O . ALA B 1 860 ? 33.467 38.894 96.506 1.00 204.31 3334 ALA B O 1
ATOM 13861 N N . SER B 1 861 ? 35.614 39.310 97.050 1.00 204.47 3335 SER B N 1
ATOM 13862 C CA . SER B 1 861 ? 35.270 40.458 97.881 1.00 204.79 3335 SER B CA 1
ATOM 13863 C C . SER B 1 861 ? 34.549 41.544 97.095 1.00 203.34 3335 SER B C 1
ATOM 13864 O O . SER B 1 861 ? 33.823 42.347 97.692 1.00 203.41 3335 SER B O 1
ATOM 13867 N N . ALA B 1 862 ? 34.716 41.578 95.772 1.00 204.50 3336 ALA B N 1
ATOM 13868 C CA . ALA B 1 862 ? 33.987 42.539 94.956 1.00 202.25 3336 ALA B CA 1
ATOM 13869 C C . ALA B 1 862 ? 32.535 42.114 94.770 1.00 201.13 3336 ALA B C 1
ATOM 13870 O O . ALA B 1 862 ? 31.636 42.961 94.759 1.00 199.24 3336 ALA B O 1
ATOM 13872 N N . LEU B 1 863 ? 32.291 40.808 94.627 1.00 199.33 3337 LEU B N 1
ATOM 13873 C CA . LEU B 1 863 ? 30.922 40.314 94.519 1.00 198.36 3337 LEU B CA 1
ATOM 13874 C C . LEU B 1 863 ? 30.185 40.406 95.849 1.00 199.14 3337 LEU B C 1
ATOM 13875 O O . LEU B 1 863 ? 28.968 40.621 95.867 1.00 197.45 3337 LEU B O 1
ATOM 13880 N N . VAL B 1 864 ? 30.902 40.245 96.965 1.00 198.03 3338 VAL B N 1
ATOM 13881 C CA . VAL B 1 864 ? 30.283 40.373 98.284 1.00 198.83 3338 VAL B CA 1
ATOM 13882 C C . VAL B 1 864 ? 29.686 41.763 98.449 1.00 198.28 3338 VAL B C 1
ATOM 13883 O O . VAL B 1 864 ? 28.492 41.920 98.731 1.00 198.10 3338 VAL B O 1
ATOM 13887 N N . ASP B 1 865 ? 30.522 42.792 98.292 1.00 197.46 3339 ASP B N 1
ATOM 13888 C CA . ASP B 1 865 ? 30.038 44.165 98.360 1.00 198.44 3339 ASP B CA 1
ATOM 13889 C C . ASP B 1 865 ? 28.943 44.420 97.334 1.00 195.85 3339 ASP B C 1
ATOM 13890 O O . ASP B 1 865 ? 28.047 45.239 97.569 1.00 196.96 3339 ASP B O 1
ATOM 13895 N N . GLU B 1 866 ? 28.998 43.724 96.198 1.00 198.65 3340 GLU B N 1
ATOM 13896 C CA . GLU B 1 866 ? 28.027 43.946 95.133 1.00 195.97 3340 GLU B CA 1
ATOM 13897 C C . GLU B 1 866 ? 26.658 43.380 95.493 1.00 195.51 3340 GLU B C 1
ATOM 13898 O O . GLU B 1 866 ? 25.635 44.041 95.286 1.00 195.29 3340 GLU B O 1
ATOM 13904 N N . LEU B 1 867 ? 26.617 42.160 96.035 1.00 195.18 3341 LEU B N 1
ATOM 13905 C CA . LEU B 1 867 ? 25.339 41.558 96.403 1.00 194.75 3341 LEU B CA 1
ATOM 13906 C C . LEU B 1 867 ? 24.790 42.152 97.694 1.00 197.84 3341 LEU B C 1
ATOM 13907 O O . LEU B 1 867 ? 23.575 42.337 97.827 1.00 197.87 3341 LEU B O 1
ATOM 13912 N N . THR B 1 868 ? 25.665 42.433 98.662 1.00 197.44 3342 THR B N 1
ATOM 13913 C CA . THR B 1 868 ? 25.219 43.051 99.907 1.00 200.88 3342 THR B CA 1
ATOM 13914 C C . THR B 1 868 ? 24.582 44.411 99.651 1.00 201.89 3342 THR B C 1
ATOM 13915 O O . THR B 1 868 ? 23.630 44.794 100.342 1.00 203.87 3342 THR B O 1
ATOM 13919 N N . ALA B 1 869 ? 25.077 45.144 98.649 1.00 201.37 3343 ALA B N 1
ATOM 13920 C CA . ALA B 1 869 ? 24.434 46.395 98.259 1.00 202.04 3343 ALA B CA 1
ATOM 13921 C C . ALA B 1 869 ? 23.035 46.160 97.703 1.00 200.09 3343 ALA B C 1
ATOM 13922 O O . ALA B 1 869 ? 22.178 47.047 97.792 1.00 201.42 3343 ALA B O 1
ATOM 13924 N N . SER B 1 870 ? 22.781 44.980 97.137 1.00 199.22 3344 SER B N 1
ATOM 13925 C CA . SER B 1 870 ? 21.468 44.631 96.608 1.00 197.27 3344 SER B CA 1
ATOM 13926 C C . SER B 1 870 ? 20.457 44.284 97.699 1.00 199.16 3344 SER B C 1
ATOM 13927 O O . SER B 1 870 ? 19.335 43.878 97.378 1.00 197.70 3344 SER B O 1
ATOM 13930 N N . GLY B 1 871 ? 20.826 44.431 98.971 1.00 201.15 3345 GLY B N 1
ATOM 13931 C CA . GLY B 1 871 ? 19.917 44.240 100.082 1.00 203.41 3345 GLY B CA 1
ATOM 13932 C C . GLY B 1 871 ? 19.969 42.873 100.730 1.00 203.12 3345 GLY B C 1
ATOM 13933 O O . GLY B 1 871 ? 19.337 42.681 101.777 1.00 205.33 3345 GLY B O 1
ATOM 13934 N N . ALA B 1 872 ? 20.694 41.924 100.147 1.00 201.14 3346 ALA B N 1
ATOM 13935 C CA . ALA B 1 872 ? 20.758 40.561 100.653 1.00 200.61 3346 ALA B CA 1
ATOM 13936 C C . ALA B 1 872 ? 22.002 40.362 101.510 1.00 202.75 3346 ALA B C 1
ATOM 13937 O O . ALA B 1 872 ? 23.088 40.839 101.169 1.00 202.81 3346 ALA B O 1
ATOM 13939 N N . SER B 1 873 ? 21.833 39.655 102.625 1.00 202.92 3347 SER B N 1
ATOM 13940 C CA . SER B 1 873 ? 22.969 39.215 103.425 1.00 204.74 3347 SER B CA 1
ATOM 13941 C C . SER B 1 873 ? 23.760 38.150 102.673 1.00 202.10 3347 SER B C 1
ATOM 13942 O O . SER B 1 873 ? 23.184 37.270 102.027 1.00 199.57 3347 SER B O 1
ATOM 13945 N N . VAL B 1 874 ? 25.090 38.236 102.749 1.00 203.01 3348 VAL B N 1
ATOM 13946 C CA . VAL B 1 874 ? 25.982 37.422 101.931 1.00 201.40 3348 VAL B CA 1
ATOM 13947 C C . VAL B 1 874 ? 27.067 36.815 102.810 1.00 203.66 3348 VAL B C 1
ATOM 13948 O O . VAL B 1 874 ? 27.563 37.460 103.741 1.00 205.92 3348 VAL B O 1
ATOM 13952 N N . THR B 1 875 ? 27.420 35.561 102.520 1.00 202.62 3349 THR B N 1
ATOM 13953 C CA . THR B 1 875 ? 28.502 34.854 103.190 1.00 204.20 3349 THR B CA 1
ATOM 13954 C C . THR B 1 875 ? 29.376 34.190 102.137 1.00 204.06 3349 THR B C 1
ATOM 13955 O O . THR B 1 875 ? 28.875 33.709 101.116 1.00 203.15 3349 THR B O 1
ATOM 13959 N N . VAL B 1 876 ? 30.683 34.178 102.381 1.00 204.53 3350 VAL B N 1
ATOM 13960 C CA . VAL B 1 876 ? 31.635 33.430 101.570 1.00 204.19 3350 VAL B CA 1
ATOM 13961 C C . VAL B 1 876 ? 32.413 32.506 102.495 1.00 204.68 3350 VAL B C 1
ATOM 13962 O O . VAL B 1 876 ? 32.886 32.936 103.553 1.00 205.36 3350 VAL B O 1
ATOM 13966 N N . VAL B 1 877 ? 32.540 31.241 102.100 1.00 204.74 3351 VAL B N 1
ATOM 13967 C CA . VAL B 1 877 ? 33.133 30.212 102.945 1.00 204.71 3351 VAL B CA 1
ATOM 13968 C C . VAL B 1 877 ? 34.143 29.425 102.122 1.00 203.43 3351 VAL B C 1
ATOM 13969 O O . VAL B 1 877 ? 33.859 29.046 100.981 1.00 202.78 3351 VAL B O 1
ATOM 13973 N N . ALA B 1 878 ? 35.320 29.186 102.698 1.00 203.51 3352 ALA B N 1
ATOM 13974 C CA . ALA B 1 878 ? 36.294 28.275 102.107 1.00 201.76 3352 ALA B CA 1
ATOM 13975 C C . ALA B 1 878 ? 35.900 26.850 102.471 1.00 201.24 3352 ALA B C 1
ATOM 13976 O O . ALA B 1 878 ? 36.020 26.444 103.632 1.00 201.44 3352 ALA B O 1
ATOM 13978 N N . CYS B 1 879 ? 35.431 26.086 101.487 1.00 202.94 3353 CYS B N 1
ATOM 13979 C CA . CYS B 1 879 ? 34.980 24.723 101.759 1.00 202.35 3353 CYS B CA 1
ATOM 13980 C C . CYS B 1 879 ? 34.953 23.927 100.466 1.00 201.02 3353 CYS B C 1
ATOM 13981 O O . CYS B 1 879 ? 34.195 24.260 99.549 1.00 201.61 3353 CYS B O 1
ATOM 13984 N N . ASP B 1 880 ? 35.774 22.881 100.392 1.00 200.46 3354 ASP B N 1
ATOM 13985 C CA . ASP B 1 880 ? 35.630 21.866 99.356 1.00 198.99 3354 ASP B CA 1
ATOM 13986 C C . ASP B 1 880 ? 34.443 20.988 99.727 1.00 199.69 3354 ASP B C 1
ATOM 13987 O O . ASP B 1 880 ? 34.466 20.314 100.762 1.00 199.45 3354 ASP B O 1
ATOM 13992 N N . ALA B 1 881 ? 33.401 21.001 98.895 1.00 196.21 3355 ALA B N 1
ATOM 13993 C CA . ALA B 1 881 ? 32.206 20.223 99.198 1.00 196.83 3355 ALA B CA 1
ATOM 13994 C C . ALA B 1 881 ? 32.487 18.726 99.300 1.00 194.99 3355 ALA B C 1
ATOM 13995 O O . ALA B 1 881 ? 31.612 17.980 99.755 1.00 195.44 3355 ALA B O 1
ATOM 13997 N N . ALA B 1 882 ? 33.680 18.274 98.900 1.00 198.64 3356 ALA B N 1
ATOM 13998 C CA . ALA B 1 882 ? 34.063 16.878 99.069 1.00 196.36 3356 ALA B CA 1
ATOM 13999 C C . ALA B 1 882 ? 34.583 16.583 100.470 1.00 195.90 3356 ALA B C 1
ATOM 14000 O O . ALA B 1 882 ? 34.637 15.413 100.861 1.00 194.26 3356 ALA B O 1
ATOM 14002 N N . ASP B 1 883 ? 34.968 17.609 101.229 1.00 196.62 3357 ASP B N 1
ATOM 14003 C CA . ASP B 1 883 ? 35.354 17.444 102.630 1.00 196.63 3357 ASP B CA 1
ATOM 14004 C C . ASP B 1 883 ? 34.067 17.352 103.440 1.00 198.92 3357 ASP B C 1
ATOM 14005 O O . ASP B 1 883 ? 33.516 18.355 103.897 1.00 201.16 3357 ASP B O 1
ATOM 14010 N N . ARG B 1 884 ? 33.581 16.116 103.602 1.00 196.73 3358 ARG B N 1
ATOM 14011 C CA . ARG B 1 884 ? 32.291 15.880 104.247 1.00 198.71 3358 ARG B CA 1
ATOM 14012 C C . ARG B 1 884 ? 32.218 16.494 105.643 1.00 200.54 3358 ARG B C 1
ATOM 14013 O O . ARG B 1 884 ? 31.124 16.810 106.126 1.00 202.46 3358 ARG B O 1
ATOM 14021 N N . VAL B 1 885 ? 33.361 16.673 106.302 1.00 196.76 3359 VAL B N 1
ATOM 14022 C CA . VAL B 1 885 ? 33.373 17.304 107.615 1.00 199.96 3359 VAL B CA 1
ATOM 14023 C C . VAL B 1 885 ? 33.406 18.826 107.492 1.00 200.79 3359 VAL B C 1
ATOM 14024 O O . VAL B 1 885 ? 32.818 19.524 108.323 1.00 202.96 3359 VAL B O 1
ATOM 14028 N N . ALA B 1 886 ? 34.055 19.358 106.455 1.00 200.98 3360 ALA B N 1
ATOM 14029 C CA . ALA B 1 886 ? 34.027 20.800 106.246 1.00 201.58 3360 ALA B CA 1
ATOM 14030 C C . ALA B 1 886 ? 32.633 21.269 105.836 1.00 201.80 3360 ALA B C 1
ATOM 14031 O O . ALA B 1 886 ? 32.210 22.364 106.222 1.00 203.31 3360 ALA B O 1
ATOM 14033 N N . LEU B 1 887 ? 31.903 20.461 105.051 1.00 202.26 3361 LEU B N 1
ATOM 14034 C CA . LEU B 1 887 ? 30.560 20.856 104.613 1.00 203.40 3361 LEU B CA 1
ATOM 14035 C C . LEU B 1 887 ? 29.531 20.818 105.756 1.00 204.65 3361 LEU B C 1
ATOM 14036 O O . LEU B 1 887 ? 28.754 21.764 105.927 1.00 205.62 3361 LEU B O 1
ATOM 14041 N N . ARG B 1 888 ? 29.525 19.735 106.552 1.00 203.16 3362 ARG B N 1
ATOM 14042 C CA . ARG B 1 888 ? 28.754 19.618 107.799 1.00 204.56 3362 ARG B CA 1
ATOM 14043 C C . ARG B 1 888 ? 29.094 20.779 108.724 1.00 205.79 3362 ARG B C 1
ATOM 14044 O O . ARG B 1 888 ? 28.212 21.386 109.358 1.00 207.03 3362 ARG B O 1
ATOM 14052 N N . ARG B 1 889 ? 30.366 21.177 108.723 1.00 205.89 3363 ARG B N 1
ATOM 14053 C CA . ARG B 1 889 ? 30.734 22.327 109.533 1.00 208.43 3363 ARG B CA 1
ATOM 14054 C C . ARG B 1 889 ? 30.153 23.593 108.939 1.00 207.85 3363 ARG B C 1
ATOM 14055 O O . ARG B 1 889 ? 29.825 24.528 109.676 1.00 209.91 3363 ARG B O 1
ATOM 14063 N N . LEU B 1 890 ? 29.991 23.619 107.615 1.00 205.66 3364 LEU B N 1
ATOM 14064 C CA . LEU B 1 890 ? 29.291 24.717 106.964 1.00 206.00 3364 LEU B CA 1
ATOM 14065 C C . LEU B 1 890 ? 27.806 24.682 107.295 1.00 206.33 3364 LEU B C 1
ATOM 14066 O O . LEU B 1 890 ? 27.250 25.664 107.799 1.00 206.80 3364 LEU B O 1
ATOM 14071 N N . LEU B 1 891 ? 27.142 23.559 106.995 1.00 207.88 3365 LEU B N 1
ATOM 14072 C CA . LEU B 1 891 ? 25.696 23.467 107.176 1.00 207.65 3365 LEU B CA 1
ATOM 14073 C C . LEU B 1 891 ? 25.293 23.813 108.601 1.00 208.35 3365 LEU B C 1
ATOM 14074 O O . LEU B 1 891 ? 24.302 24.518 108.825 1.00 208.09 3365 LEU B O 1
ATOM 14079 N N . ASP B 1 892 ? 26.053 23.319 109.579 1.00 208.98 3366 ASP B N 1
ATOM 14080 C CA . ASP B 1 892 ? 25.782 23.626 110.976 1.00 211.96 3366 ASP B CA 1
ATOM 14081 C C . ASP B 1 892 ? 25.958 25.108 111.283 1.00 213.75 3366 ASP B C 1
ATOM 14082 O O . ASP B 1 892 ? 25.426 25.592 112.290 1.00 216.45 3366 ASP B O 1
ATOM 14087 N N . GLY B 1 893 ? 26.695 25.837 110.446 1.00 210.27 3367 GLY B N 1
ATOM 14088 C CA . GLY B 1 893 ? 26.950 27.243 110.684 1.00 211.95 3367 GLY B CA 1
ATOM 14089 C C . GLY B 1 893 ? 26.027 28.176 109.927 1.00 210.38 3367 GLY B C 1
ATOM 14090 O O . GLY B 1 893 ? 26.441 29.252 109.484 1.00 210.31 3367 GLY B O 1
ATOM 14091 N N . ILE B 1 894 ? 24.779 27.766 109.760 1.00 207.06 3368 ILE B N 1
ATOM 14092 C CA . ILE B 1 894 ? 23.726 28.603 109.190 1.00 205.80 3368 ILE B CA 1
ATOM 14093 C C . ILE B 1 894 ? 22.821 29.050 110.330 1.00 208.58 3368 ILE B C 1
ATOM 14094 O O . ILE B 1 894 ? 22.426 28.214 111.153 1.00 209.87 3368 ILE B O 1
ATOM 14099 N N . PRO B 1 895 ? 22.496 30.338 110.438 1.00 209.40 3369 PRO B N 1
ATOM 14100 C CA . PRO B 1 895 ? 21.626 30.789 111.531 1.00 212.45 3369 PRO B CA 1
ATOM 14101 C C . PRO B 1 895 ? 20.288 30.064 111.503 1.00 211.22 3369 PRO B C 1
ATOM 14102 O O . PRO B 1 895 ? 19.751 29.750 110.438 1.00 207.86 3369 PRO B O 1
ATOM 14106 N N . ALA B 1 896 ? 19.747 29.801 112.694 1.00 214.81 3370 ALA B N 1
ATOM 14107 C CA . ALA B 1 896 ? 18.476 29.091 112.782 1.00 214.01 3370 ALA B CA 1
ATOM 14108 C C . ALA B 1 896 ? 17.319 29.942 112.279 1.00 213.15 3370 ALA B C 1
ATOM 14109 O O . ALA B 1 896 ? 16.309 29.399 111.815 1.00 211.07 3370 ALA B O 1
ATOM 14111 N N . ALA B 1 897 ? 17.447 31.266 112.353 1.00 214.14 3371 ALA B N 1
ATOM 14112 C CA . ALA B 1 897 ? 16.401 32.168 111.891 1.00 213.58 3371 ALA B CA 1
ATOM 14113 C C . ALA B 1 897 ? 16.336 32.267 110.372 1.00 209.46 3371 ALA B C 1
ATOM 14114 O O . ALA B 1 897 ? 15.438 32.936 109.850 1.00 208.59 3371 ALA B O 1
ATOM 14116 N N . HIS B 1 898 ? 17.252 31.621 109.656 1.00 209.66 3372 HIS B N 1
ATOM 14117 C CA . HIS B 1 898 ? 17.265 31.680 108.200 1.00 205.80 3372 HIS B CA 1
ATOM 14118 C C . HIS B 1 898 ? 17.720 30.334 107.645 1.00 203.19 3372 HIS B C 1
ATOM 14119 O O . HIS B 1 898 ? 18.729 30.266 106.930 1.00 201.65 3372 HIS B O 1
ATOM 14126 N N . PRO B 1 899 ? 17.010 29.248 107.952 1.00 202.81 3373 PRO B N 1
ATOM 14127 C CA . PRO B 1 899 ? 17.496 27.917 107.578 1.00 200.83 3373 PRO B CA 1
ATOM 14128 C C . PRO B 1 899 ? 17.541 27.710 106.070 1.00 197.10 3373 PRO B C 1
ATOM 14129 O O . PRO B 1 899 ? 16.867 28.388 105.291 1.00 195.46 3373 PRO B O 1
ATOM 14133 N N . LEU B 1 900 ? 18.368 26.743 105.676 1.00 195.86 3374 LEU B N 1
ATOM 14134 C CA . LEU B 1 900 ? 18.509 26.366 104.276 1.00 194.98 3374 LEU B CA 1
ATOM 14135 C C . LEU B 1 900 ? 17.164 25.973 103.674 1.00 192.06 3374 LEU B C 1
ATOM 14136 O O . LEU B 1 900 ? 16.383 25.236 104.283 1.00 191.00 3374 LEU B O 1
ATOM 14141 N N . THR B 1 901 ? 16.890 26.477 102.463 1.00 190.42 3375 THR B N 1
ATOM 14142 C CA . THR B 1 901 ? 15.679 26.119 101.736 1.00 187.46 3375 THR B CA 1
ATOM 14143 C C . THR B 1 901 ? 15.911 25.769 100.272 1.00 187.61 3375 THR B C 1
ATOM 14144 O O . THR B 1 901 ? 14.964 25.329 99.608 1.00 185.25 3375 THR B O 1
ATOM 14148 N N . ALA B 1 902 ? 17.132 25.911 99.760 1.00 184.45 3376 ALA B N 1
ATOM 14149 C CA . ALA B 1 902 ? 17.417 25.645 98.354 1.00 184.50 3376 ALA B CA 1
ATOM 14150 C C . ALA B 1 902 ? 18.924 25.639 98.140 1.00 187.15 3376 ALA B C 1
ATOM 14151 O O . ALA B 1 902 ? 19.683 26.193 98.941 1.00 188.57 3376 ALA B O 1
ATOM 14153 N N . VAL B 1 903 ? 19.348 25.013 97.039 1.00 181.09 3377 VAL B N 1
ATOM 14154 C CA . VAL B 1 903 ? 20.763 24.818 96.731 1.00 182.97 3377 VAL B CA 1
ATOM 14155 C C . VAL B 1 903 ? 20.969 24.955 95.228 1.00 182.44 3377 VAL B C 1
ATOM 14156 O O . VAL B 1 903 ? 20.181 24.435 94.432 1.00 181.25 3377 VAL B O 1
ATOM 14160 N N . VAL B 1 904 ? 22.029 25.665 94.841 1.00 181.85 3378 VAL B N 1
ATOM 14161 C CA . VAL B 1 904 ? 22.507 25.700 93.461 1.00 181.60 3378 VAL B CA 1
ATOM 14162 C C . VAL B 1 904 ? 23.955 25.229 93.502 1.00 182.89 3378 VAL B C 1
ATOM 14163 O O . VAL B 1 904 ? 24.854 25.986 93.884 1.00 183.57 3378 VAL B O 1
ATOM 14167 N N . HIS B 1 905 ? 24.188 23.979 93.115 1.00 180.88 3379 HIS B N 1
ATOM 14168 C CA . HIS B 1 905 ? 25.529 23.406 93.106 1.00 181.34 3379 HIS B CA 1
ATOM 14169 C C . HIS B 1 905 ? 26.155 23.553 91.727 1.00 180.84 3379 HIS B C 1
ATOM 14170 O O . HIS B 1 905 ? 25.666 22.976 90.750 1.00 180.21 3379 HIS B O 1
ATOM 14177 N N . ALA B 1 906 ? 27.248 24.319 91.657 1.00 182.81 3380 ALA B N 1
ATOM 14178 C CA . ALA B 1 906 ? 27.953 24.567 90.405 1.00 182.39 3380 ALA B CA 1
ATOM 14179 C C . ALA B 1 906 ? 29.464 24.415 90.552 1.00 182.35 3380 ALA B C 1
ATOM 14180 O O . ALA B 1 906 ? 30.215 25.008 89.774 1.00 182.23 3380 ALA B O 1
ATOM 14182 N N . ALA B 1 907 ? 29.929 23.640 91.528 1.00 183.03 3381 ALA B N 1
ATOM 14183 C CA . ALA B 1 907 ? 31.351 23.332 91.598 1.00 182.31 3381 ALA B CA 1
ATOM 14184 C C . ALA B 1 907 ? 31.730 22.364 90.487 1.00 180.95 3381 ALA B C 1
ATOM 14185 O O . ALA B 1 907 ? 30.975 21.444 90.159 1.00 180.47 3381 ALA B O 1
ATOM 14187 N N . GLY B 1 908 ? 32.907 22.574 89.908 1.00 180.24 3382 GLY B N 1
ATOM 14188 C CA . GLY B 1 908 ? 33.368 21.736 88.822 1.00 178.76 3382 GLY B CA 1
ATOM 14189 C C . GLY B 1 908 ? 34.829 21.959 88.502 1.00 177.79 3382 GLY B C 1
ATOM 14190 O O . GLY B 1 908 ? 35.340 23.071 88.664 1.00 178.67 3382 GLY B O 1
ATOM 14191 N N . VAL B 1 909 ? 35.512 20.912 88.049 1.00 178.44 3383 VAL B N 1
ATOM 14192 C CA . VAL B 1 909 ? 36.922 20.981 87.683 1.00 177.01 3383 VAL B CA 1
ATOM 14193 C C . VAL B 1 909 ? 37.117 20.169 86.409 1.00 175.39 3383 VAL B C 1
ATOM 14194 O O . VAL B 1 909 ? 36.505 19.109 86.239 1.00 174.24 3383 VAL B O 1
ATOM 14198 N N . LEU B 1 910 ? 37.971 20.667 85.517 1.00 179.77 3384 LEU B N 1
ATOM 14199 C CA . LEU B 1 910 ? 38.301 20.006 84.262 1.00 178.35 3384 LEU B CA 1
ATOM 14200 C C . LEU B 1 910 ? 39.719 19.465 84.321 1.00 175.34 3384 LEU B C 1
ATOM 14201 O O . LEU B 1 910 ? 40.609 20.089 84.906 1.00 175.00 3384 LEU B O 1
ATOM 14206 N N . ASP B 1 911 ? 39.918 18.292 83.719 1.00 178.14 3385 ASP B N 1
ATOM 14207 C CA . ASP B 1 911 ? 41.249 17.698 83.633 1.00 174.61 3385 ASP B CA 1
ATOM 14208 C C . ASP B 1 911 ? 41.230 16.765 82.422 1.00 172.82 3385 ASP B C 1
ATOM 14209 O O . ASP B 1 911 ? 40.735 15.638 82.519 1.00 170.97 3385 ASP B O 1
ATOM 14214 N N . ASP B 1 912 ? 41.765 17.242 81.299 1.00 176.28 3386 ASP B N 1
ATOM 14215 C CA . ASP B 1 912 ? 41.564 16.596 80.007 1.00 175.65 3386 ASP B CA 1
ATOM 14216 C C . ASP B 1 912 ? 42.615 15.516 79.782 1.00 171.05 3386 ASP B C 1
ATOM 14217 O O . ASP B 1 912 ? 43.786 15.696 80.129 1.00 168.78 3386 ASP B O 1
ATOM 14222 N N . ALA B 1 913 ? 42.191 14.405 79.174 1.00 169.64 3387 ALA B N 1
ATOM 14223 C CA . ALA B 1 913 ? 43.084 13.318 78.783 1.00 164.99 3387 ALA B CA 1
ATOM 14224 C C . ALA B 1 913 ? 42.310 12.276 77.986 1.00 163.70 3387 ALA B C 1
ATOM 14225 O O . ALA B 1 913 ? 41.128 12.029 78.245 1.00 165.00 3387 ALA B O 1
ATOM 14227 N N . THR B 1 914 ? 43.003 11.651 77.035 1.00 165.54 3388 THR B N 1
ATOM 14228 C CA . THR B 1 914 ? 42.431 10.572 76.244 1.00 163.71 3388 THR B CA 1
ATOM 14229 C C . THR B 1 914 ? 42.183 9.343 77.122 1.00 160.06 3388 THR B C 1
ATOM 14230 O O . THR B 1 914 ? 42.646 9.258 78.263 1.00 158.48 3388 THR B O 1
ATOM 14234 N N . ILE B 1 915 ? 41.428 8.384 76.577 1.00 163.40 3389 ILE B N 1
ATOM 14235 C CA . ILE B 1 915 ? 41.149 7.146 77.308 1.00 160.02 3389 ILE B CA 1
ATOM 14236 C C . ILE B 1 915 ? 42.447 6.428 77.661 1.00 155.17 3389 ILE B C 1
ATOM 14237 O O . ILE B 1 915 ? 42.691 6.087 78.825 1.00 153.49 3389 ILE B O 1
ATOM 14242 N N . THR B 1 916 ? 43.297 6.183 76.661 1.00 159.99 3390 THR B N 1
ATOM 14243 C CA . THR B 1 916 ? 44.552 5.479 76.898 1.00 157.78 3390 THR B CA 1
ATOM 14244 C C . THR B 1 916 ? 45.487 6.224 77.846 1.00 159.66 3390 THR B C 1
ATOM 14245 O O . THR B 1 916 ? 46.469 5.631 78.308 1.00 160.68 3390 THR B O 1
ATOM 14249 N N . ALA B 1 917 ? 45.207 7.493 78.153 1.00 160.40 3391 ALA B N 1
ATOM 14250 C CA . ALA B 1 917 ? 46.102 8.315 78.953 1.00 162.21 3391 ALA B CA 1
ATOM 14251 C C . ALA B 1 917 ? 45.562 8.672 80.330 1.00 164.24 3391 ALA B C 1
ATOM 14252 O O . ALA B 1 917 ? 46.358 8.985 81.220 1.00 165.94 3391 ALA B O 1
ATOM 14254 N N . LEU B 1 918 ? 44.245 8.633 80.525 1.00 163.09 3392 LEU B N 1
ATOM 14255 C CA . LEU B 1 918 ? 43.648 9.150 81.750 1.00 165.22 3392 LEU B CA 1
ATOM 14256 C C . LEU B 1 918 ? 44.098 8.329 82.955 1.00 166.19 3392 LEU B C 1
ATOM 14257 O O . LEU B 1 918 ? 44.075 7.095 82.925 1.00 165.42 3392 LEU B O 1
ATOM 14262 N N . THR B 1 919 ? 44.509 9.020 84.018 1.00 167.03 3393 THR B N 1
ATOM 14263 C CA . THR B 1 919 ? 45.035 8.387 85.217 1.00 169.19 3393 THR B CA 1
ATOM 14264 C C . THR B 1 919 ? 43.962 8.316 86.302 1.00 170.48 3393 THR B C 1
ATOM 14265 O O . THR B 1 919 ? 42.797 8.668 86.089 1.00 169.71 3393 THR B O 1
ATOM 14269 N N . ALA B 1 920 ? 44.364 7.864 87.491 1.00 170.91 3394 ALA B N 1
ATOM 14270 C CA . ALA B 1 920 ? 43.447 7.825 88.623 1.00 172.48 3394 ALA B CA 1
ATOM 14271 C C . ALA B 1 920 ? 43.235 9.222 89.190 1.00 173.93 3394 ALA B C 1
ATOM 14272 O O . ALA B 1 920 ? 42.097 9.634 89.447 1.00 173.97 3394 ALA B O 1
ATOM 14274 N N . GLY B 1 921 ? 44.325 9.966 89.400 1.00 174.14 3395 GLY B N 1
ATOM 14275 C CA . GLY B 1 921 ? 44.198 11.321 89.904 1.00 175.61 3395 GLY B CA 1
ATOM 14276 C C . GLY B 1 921 ? 43.411 12.231 88.983 1.00 174.08 3395 GLY B C 1
ATOM 14277 O O . GLY B 1 921 ? 42.718 13.137 89.449 1.00 175.59 3395 GLY B O 1
ATOM 14278 N N . GLN B 1 922 ? 43.508 12.014 87.669 1.00 169.01 3396 GLN B N 1
ATOM 14279 C CA . GLN B 1 922 ? 42.704 12.796 86.735 1.00 170.03 3396 GLN B CA 1
ATOM 14280 C C . GLN B 1 922 ? 41.218 12.488 86.871 1.00 172.60 3396 GLN B C 1
ATOM 14281 O O . GLN B 1 922 ? 40.378 13.385 86.723 1.00 176.53 3396 GLN B O 1
ATOM 14287 N N . VAL B 1 923 ? 40.870 11.233 87.152 1.00 169.70 3397 VAL B N 1
ATOM 14288 C CA . VAL B 1 923 ? 39.472 10.894 87.411 1.00 172.04 3397 VAL B CA 1
ATOM 14289 C C . VAL B 1 923 ? 39.037 11.455 88.758 1.00 174.72 3397 VAL B C 1
ATOM 14290 O O . VAL B 1 923 ? 38.039 12.178 88.857 1.00 178.47 3397 VAL B O 1
ATOM 14294 N N . ASP B 1 924 ? 39.779 11.108 89.815 1.00 172.37 3398 ASP B N 1
ATOM 14295 C CA . ASP B 1 924 ? 39.469 11.571 91.164 1.00 174.67 3398 ASP B CA 1
ATOM 14296 C C . ASP B 1 924 ? 39.302 13.087 91.225 1.00 178.46 3398 ASP B C 1
ATOM 14297 O O . ASP B 1 924 ? 38.382 13.592 91.880 1.00 181.72 3398 ASP B O 1
ATOM 14302 N N . ALA B 1 925 ? 40.168 13.829 90.528 1.00 172.45 3399 ALA B N 1
ATOM 14303 C CA . ALA B 1 925 ? 40.148 15.284 90.645 1.00 175.68 3399 ALA B CA 1
ATOM 14304 C C . ALA B 1 925 ? 38.875 15.881 90.065 1.00 179.26 3399 ALA B C 1
ATOM 14305 O O . ALA B 1 925 ? 38.492 16.996 90.436 1.00 182.20 3399 ALA B O 1
ATOM 14307 N N . VAL B 1 926 ? 38.233 15.182 89.133 1.00 172.04 3400 VAL B N 1
ATOM 14308 C CA . VAL B 1 926 ? 37.042 15.694 88.469 1.00 174.92 3400 VAL B CA 1
ATOM 14309 C C . VAL B 1 926 ? 35.799 15.111 89.136 1.00 176.05 3400 VAL B C 1
ATOM 14310 O O . VAL B 1 926 ? 34.753 15.767 89.202 1.00 178.91 3400 VAL B O 1
ATOM 14314 N N . LEU B 1 927 ? 35.901 13.878 89.646 1.00 175.32 3401 LEU B N 1
ATOM 14315 C CA . LEU B 1 927 ? 34.771 13.301 90.371 1.00 176.60 3401 LEU B CA 1
ATOM 14316 C C . LEU B 1 927 ? 34.543 13.989 91.713 1.00 178.86 3401 LEU B C 1
ATOM 14317 O O . LEU B 1 927 ? 33.393 14.132 92.150 1.00 181.26 3401 LEU B O 1
ATOM 14322 N N . ARG B 1 928 ? 35.615 14.414 92.386 1.00 177.07 3402 ARG B N 1
ATOM 14323 C CA . ARG B 1 928 ? 35.456 15.033 93.702 1.00 179.04 3402 ARG B CA 1
ATOM 14324 C C . ARG B 1 928 ? 34.566 16.269 93.688 1.00 182.50 3402 ARG B C 1
ATOM 14325 O O . ARG B 1 928 ? 33.688 16.375 94.563 1.00 184.42 3402 ARG B O 1
ATOM 14333 N N . PRO B 1 929 ? 34.714 17.223 92.760 1.00 175.08 3403 PRO B N 1
ATOM 14334 C CA . PRO B 1 929 ? 33.805 18.373 92.781 1.00 177.96 3403 PRO B CA 1
ATOM 14335 C C . PRO B 1 929 ? 32.412 18.045 92.290 1.00 178.99 3403 PRO B C 1
ATOM 14336 O O . PRO B 1 929 ? 31.444 18.641 92.778 1.00 180.91 3403 PRO B O 1
ATOM 14340 N N . LYS B 1 930 ? 32.274 17.119 91.341 1.00 176.70 3404 LYS B N 1
ATOM 14341 C CA . LYS B 1 930 ? 30.975 16.834 90.740 1.00 177.57 3404 LYS B CA 1
ATOM 14342 C C . LYS B 1 930 ? 30.193 15.777 91.515 1.00 177.70 3404 LYS B C 1
ATOM 14343 O O . LYS B 1 930 ? 29.133 16.069 92.074 1.00 179.51 3404 LYS B O 1
ATOM 14349 N N . ALA B 1 931 ? 30.718 14.553 91.582 1.00 177.88 3405 ALA B N 1
ATOM 14350 C CA . ALA B 1 931 ? 29.958 13.451 92.162 1.00 177.90 3405 ALA B CA 1
ATOM 14351 C C . ALA B 1 931 ? 30.023 13.451 93.683 1.00 178.62 3405 ALA B C 1
ATOM 14352 O O . ALA B 1 931 ? 28.989 13.375 94.356 1.00 180.24 3405 ALA B O 1
ATOM 14354 N N . ASP B 1 932 ? 31.235 13.544 94.238 1.00 182.68 3406 ASP B N 1
ATOM 14355 C CA . ASP B 1 932 ? 31.417 13.439 95.683 1.00 183.02 3406 ASP B CA 1
ATOM 14356 C C . ASP B 1 932 ? 30.680 14.550 96.421 1.00 185.95 3406 ASP B C 1
ATOM 14357 O O . ASP B 1 932 ? 30.164 14.330 97.523 1.00 186.98 3406 ASP B O 1
ATOM 14362 N N . ALA B 1 933 ? 30.604 15.738 95.820 1.00 181.66 3407 ALA B N 1
ATOM 14363 C CA . ALA B 1 933 ? 29.938 16.857 96.472 1.00 183.94 3407 ALA B CA 1
ATOM 14364 C C . ALA B 1 933 ? 28.429 16.675 96.475 1.00 185.25 3407 ALA B C 1
ATOM 14365 O O . ALA B 1 933 ? 27.774 16.905 97.498 1.00 186.52 3407 ALA B O 1
ATOM 14367 N N . VAL B 1 934 ? 27.862 16.272 95.336 1.00 183.22 3408 VAL B N 1
ATOM 14368 C CA . VAL B 1 934 ? 26.421 16.055 95.245 1.00 184.03 3408 VAL B CA 1
ATOM 14369 C C . VAL B 1 934 ? 25.952 15.052 96.293 1.00 184.06 3408 VAL B C 1
ATOM 14370 O O . VAL B 1 934 ? 24.927 15.258 96.955 1.00 185.01 3408 VAL B O 1
ATOM 14374 N N . VAL B 1 935 ? 26.691 13.951 96.459 1.00 185.57 3409 VAL B N 1
ATOM 14375 C CA . VAL B 1 935 ? 26.277 12.913 97.399 1.00 185.32 3409 VAL B CA 1
ATOM 14376 C C . VAL B 1 935 ? 26.283 13.453 98.822 1.00 186.58 3409 VAL B C 1
ATOM 14377 O O . VAL B 1 935 ? 25.404 13.123 99.630 1.00 187.24 3409 VAL B O 1
ATOM 14381 N N . ASN B 1 936 ? 27.258 14.303 99.151 1.00 188.03 3410 ASN B N 1
ATOM 14382 C CA . ASN B 1 936 ? 27.286 14.886 100.489 1.00 189.26 3410 ASN B CA 1
ATOM 14383 C C . ASN B 1 936 ? 26.099 15.819 100.699 1.00 190.92 3410 ASN B C 1
ATOM 14384 O O . ASN B 1 936 ? 25.499 15.834 101.780 1.00 191.74 3410 ASN B O 1
ATOM 14389 N N . LEU B 1 937 ? 25.743 16.598 99.673 1.00 188.55 3411 LEU B N 1
ATOM 14390 C CA . LEU B 1 937 ? 24.604 17.505 99.781 1.00 189.29 3411 LEU B CA 1
ATOM 14391 C C . LEU B 1 937 ? 23.302 16.750 100.020 1.00 188.98 3411 LEU B C 1
ATOM 14392 O O . LEU B 1 937 ? 22.434 17.216 100.770 1.00 189.20 3411 LEU B O 1
ATOM 14397 N N . HIS B 1 938 ? 23.147 15.581 99.396 1.00 189.03 3412 HIS B N 1
ATOM 14398 C CA . HIS B 1 938 ? 21.917 14.809 99.551 1.00 188.44 3412 HIS B CA 1
ATOM 14399 C C . HIS B 1 938 ? 21.830 14.150 100.921 1.00 188.69 3412 HIS B C 1
ATOM 14400 O O . HIS B 1 938 ? 20.754 14.107 101.530 1.00 188.28 3412 HIS B O 1
ATOM 14407 N N . GLU B 1 939 ? 22.948 13.637 101.424 1.00 191.97 3413 GLU B N 1
ATOM 14408 C CA . GLU B 1 939 ? 22.935 12.846 102.644 1.00 191.97 3413 GLU B CA 1
ATOM 14409 C C . GLU B 1 939 ? 23.128 13.674 103.907 1.00 193.21 3413 GLU B C 1
ATOM 14410 O O . GLU B 1 939 ? 22.673 13.255 104.977 1.00 193.41 3413 GLU B O 1
ATOM 14416 N N . LEU B 1 940 ? 23.768 14.840 103.813 1.00 194.42 3414 LEU B N 1
ATOM 14417 C CA . LEU B 1 940 ? 23.950 15.704 104.974 1.00 195.55 3414 LEU B CA 1
ATOM 14418 C C . LEU B 1 940 ? 22.766 16.626 105.227 1.00 195.73 3414 LEU B C 1
ATOM 14419 O O . LEU B 1 940 ? 22.737 17.299 106.264 1.00 196.43 3414 LEU B O 1
ATOM 14424 N N . THR B 1 941 ? 21.799 16.682 104.308 1.00 198.87 3415 THR B N 1
ATOM 14425 C CA . THR B 1 941 ? 20.645 17.566 104.429 1.00 198.01 3415 THR B CA 1
ATOM 14426 C C . THR B 1 941 ? 19.311 16.815 104.398 1.00 196.02 3415 THR B C 1
ATOM 14427 O O . THR B 1 941 ? 18.273 17.444 104.187 1.00 194.32 3415 THR B O 1
ATOM 14431 N N . ARG B 1 942 ? 19.320 15.486 104.561 1.00 200.47 3416 ARG B N 1
ATOM 14432 C CA . ARG B 1 942 ? 18.098 14.670 104.608 1.00 198.04 3416 ARG B CA 1
ATOM 14433 C C . ARG B 1 942 ? 17.053 15.272 105.577 1.00 196.17 3416 ARG B C 1
ATOM 14434 O O . ARG B 1 942 ? 15.843 15.235 105.301 1.00 193.16 3416 ARG B O 1
ATOM 14442 N N . ASP B 1 943 ? 17.505 15.903 106.682 1.00 199.25 3417 ASP B N 1
ATOM 14443 C CA . ASP B 1 943 ? 16.528 16.525 107.606 1.00 198.79 3417 ASP B CA 1
ATOM 14444 C C . ASP B 1 943 ? 15.840 17.816 107.013 1.00 197.68 3417 ASP B C 1
ATOM 14445 O O . ASP B 1 943 ? 15.130 18.518 107.764 1.00 199.08 3417 ASP B O 1
ATOM 14450 N N . ARG B 1 944 ? 16.012 18.171 105.735 1.00 196.01 3418 ARG B N 1
ATOM 14451 C CA . ARG B 1 944 ? 15.383 19.357 105.168 1.00 194.71 3418 ARG B CA 1
ATOM 14452 C C . ARG B 1 944 ? 14.770 19.040 103.810 1.00 192.77 3418 ARG B C 1
ATOM 14453 O O . ARG B 1 944 ? 15.374 18.342 102.991 1.00 194.23 3418 ARG B O 1
ATOM 14461 N N . GLU B 1 945 ? 13.562 19.559 103.585 1.00 194.68 3419 GLU B N 1
ATOM 14462 C CA . GLU B 1 945 ? 12.825 19.385 102.334 1.00 191.75 3419 GLU B CA 1
ATOM 14463 C C . GLU B 1 945 ? 13.003 20.659 101.516 1.00 192.16 3419 GLU B C 1
ATOM 14464 O O . GLU B 1 945 ? 12.305 21.652 101.735 1.00 191.15 3419 GLU B O 1
ATOM 14470 N N . LEU B 1 946 ? 13.938 20.629 100.573 1.00 186.71 3420 LEU B N 1
ATOM 14471 C CA . LEU B 1 946 ? 14.312 21.832 99.843 1.00 187.37 3420 LEU B CA 1
ATOM 14472 C C . LEU B 1 946 ? 13.208 22.269 98.884 1.00 184.03 3420 LEU B C 1
ATOM 14473 O O . LEU B 1 946 ? 12.607 21.449 98.184 1.00 182.27 3420 LEU B O 1
ATOM 14478 N N . SER B 1 947 ? 12.943 23.579 98.858 1.00 182.82 3421 SER B N 1
ATOM 14479 C CA . SER B 1 947 ? 11.958 24.131 97.932 1.00 179.37 3421 SER B CA 1
ATOM 14480 C C . SER B 1 947 ? 12.495 24.211 96.510 1.00 180.51 3421 SER B C 1
ATOM 14481 O O . SER B 1 947 ? 11.713 24.196 95.553 1.00 177.83 3421 SER B O 1
ATOM 14484 N N . ALA B 1 948 ? 13.812 24.305 96.355 1.00 175.64 3422 ALA B N 1
ATOM 14485 C CA . ALA B 1 948 ? 14.464 24.237 95.057 1.00 176.87 3422 ALA B CA 1
ATOM 14486 C C . ALA B 1 948 ? 15.801 23.538 95.241 1.00 180.41 3422 ALA B C 1
ATOM 14487 O O . ALA B 1 948 ? 16.426 23.644 96.297 1.00 182.10 3422 ALA B O 1
ATOM 14489 N N . PHE B 1 949 ? 16.228 22.795 94.222 1.00 172.46 3423 PHE B N 1
ATOM 14490 C CA . PHE B 1 949 ? 17.496 22.069 94.315 1.00 175.19 3423 PHE B CA 1
ATOM 14491 C C . PHE B 1 949 ? 18.039 21.882 92.902 1.00 175.65 3423 PHE B C 1
ATOM 14492 O O . PHE B 1 949 ? 17.561 21.017 92.162 1.00 174.86 3423 PHE B O 1
ATOM 14500 N N . VAL B 1 950 ? 19.027 22.693 92.535 1.00 170.94 3424 VAL B N 1
ATOM 14501 C CA . VAL B 1 950 ? 19.501 22.781 91.160 1.00 170.98 3424 VAL B CA 1
ATOM 14502 C C . VAL B 1 950 ? 20.938 22.279 91.082 1.00 172.73 3424 VAL B C 1
ATOM 14503 O O . VAL B 1 950 ? 21.773 22.611 91.931 1.00 173.78 3424 VAL B O 1
ATOM 14507 N N . LEU B 1 951 ? 21.216 21.470 90.060 1.00 165.35 3425 LEU B N 1
ATOM 14508 C CA . LEU B 1 951 ? 22.531 20.895 89.805 1.00 166.16 3425 LEU B CA 1
ATOM 14509 C C . LEU B 1 951 ? 22.967 21.277 88.398 1.00 165.77 3425 LEU B C 1
ATOM 14510 O O . LEU B 1 951 ? 22.183 21.151 87.452 1.00 164.98 3425 LEU B O 1
ATOM 14515 N N . PHE B 1 952 ? 24.204 21.747 88.256 1.00 161.62 3426 PHE B N 1
ATOM 14516 C CA . PHE B 1 952 ? 24.757 22.065 86.947 1.00 161.27 3426 PHE B CA 1
ATOM 14517 C C . PHE B 1 952 ? 25.595 20.908 86.416 1.00 160.80 3426 PHE B C 1
ATOM 14518 O O . PHE B 1 952 ? 26.503 20.422 87.098 1.00 160.75 3426 PHE B O 1
ATOM 14526 N N . SER B 1 953 ? 25.275 20.471 85.204 1.00 159.30 3427 SER B N 1
ATOM 14527 C CA . SER B 1 953 ? 25.979 19.424 84.479 1.00 158.32 3427 SER B CA 1
ATOM 14528 C C . SER B 1 953 ? 26.533 20.026 83.187 1.00 158.01 3427 SER B C 1
ATOM 14529 O 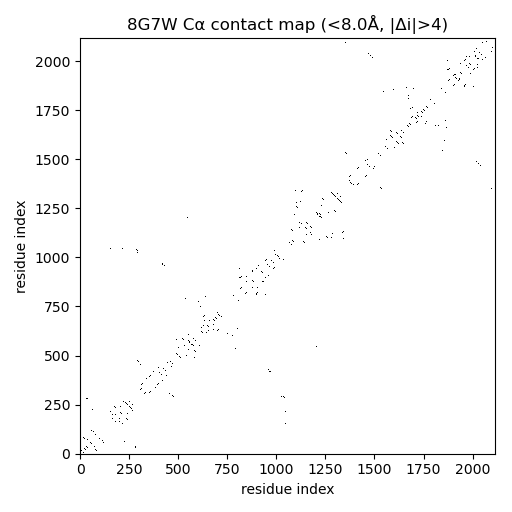O . SER B 1 953 ? 26.534 21.244 83.001 1.00 158.73 3427 SER B O 1
ATOM 14532 N N . SER B 1 954 ? 27.017 19.166 82.291 1.00 157.98 3428 SER B N 1
ATOM 14533 C CA . SER B 1 954 ? 27.452 19.605 80.973 1.00 157.81 3428 SER B CA 1
ATOM 14534 C C . SER B 1 954 ? 26.777 18.775 79.891 1.00 156.45 3428 SER B C 1
ATOM 14535 O O . SER B 1 954 ? 26.394 17.623 80.113 1.00 155.25 3428 SER B O 1
ATOM 14538 N N . ALA B 1 955 ? 26.638 19.379 78.710 1.00 157.44 3429 ALA B N 1
ATOM 14539 C CA . ALA B 1 955 ? 26.114 18.679 77.545 1.00 155.79 3429 ALA B CA 1
ATOM 14540 C C . ALA B 1 955 ? 27.134 17.748 76.904 1.00 153.87 3429 ALA B C 1
ATOM 14541 O O . ALA B 1 955 ? 26.759 16.947 76.040 1.00 151.66 3429 ALA B O 1
ATOM 14543 N N . ALA B 1 956 ? 28.405 17.831 77.301 1.00 158.11 3430 ALA B N 1
ATOM 14544 C CA . ALA B 1 956 ? 29.391 16.867 76.835 1.00 155.98 3430 ALA B CA 1
ATOM 14545 C C . ALA B 1 956 ? 29.186 15.490 77.450 1.00 153.41 3430 ALA B C 1
ATOM 14546 O O . ALA B 1 956 ? 29.702 14.505 76.916 1.00 150.91 3430 ALA B O 1
ATOM 14548 N N . ALA B 1 957 ? 28.455 15.398 78.563 1.00 154.62 3431 ALA B N 1
ATOM 14549 C CA . ALA B 1 957 ? 28.118 14.088 79.111 1.00 153.25 3431 ALA B CA 1
ATOM 14550 C C . ALA B 1 957 ? 27.117 13.356 78.225 1.00 152.19 3431 ALA B C 1
ATOM 14551 O O . ALA B 1 957 ? 27.178 12.127 78.095 1.00 150.39 3431 ALA B O 1
ATOM 14553 N N . LEU B 1 958 ? 26.193 14.092 77.604 1.00 154.03 3432 LEU B N 1
ATOM 14554 C CA . LEU B 1 958 ? 25.211 13.477 76.717 1.00 153.03 3432 LEU B CA 1
ATOM 14555 C C . LEU B 1 958 ? 25.777 13.248 75.320 1.00 150.15 3432 LEU B C 1
ATOM 14556 O O . LEU B 1 958 ? 25.493 12.221 74.694 1.00 148.30 3432 LEU B O 1
ATOM 14561 N N . PHE B 1 959 ? 26.573 14.191 74.819 1.00 154.21 3433 PHE B N 1
ATOM 14562 C CA . PHE B 1 959 ? 27.129 14.101 73.476 1.00 152.41 3433 PHE B CA 1
ATOM 14563 C C . PHE B 1 959 ? 28.413 13.290 73.430 1.00 150.90 3433 PHE B C 1
ATOM 14564 O O . PHE B 1 959 ? 28.725 12.688 72.395 1.00 148.87 3433 PHE B O 1
ATOM 14572 N N . GLY B 1 960 ? 29.158 13.258 74.530 1.00 153.08 3434 GLY B N 1
ATOM 14573 C CA . GLY B 1 960 ? 30.485 12.684 74.536 1.00 151.60 3434 GLY B CA 1
ATOM 14574 C C . GLY B 1 960 ? 31.472 13.695 73.996 1.00 153.89 3434 GLY B C 1
ATOM 14575 O O . GLY B 1 960 ? 31.280 14.236 72.903 1.00 155.28 3434 GLY B O 1
ATOM 14576 N N . SER B 1 961 ? 32.530 13.966 74.753 1.00 154.34 3435 SER B N 1
ATOM 14577 C CA . SER B 1 961 ? 33.575 14.875 74.322 1.00 157.00 3435 SER B CA 1
ATOM 14578 C C . SER B 1 961 ? 34.904 14.141 74.421 1.00 154.57 3435 SER B C 1
ATOM 14579 O O . SER B 1 961 ? 35.214 13.566 75.478 1.00 152.40 3435 SER B O 1
ATOM 14582 N N . PRO B 1 962 ? 35.702 14.115 73.357 1.00 158.97 3436 PRO B N 1
ATOM 14583 C CA . PRO B 1 962 ? 36.965 13.378 73.412 1.00 155.97 3436 PRO B CA 1
ATOM 14584 C C . PRO B 1 962 ? 37.903 13.993 74.437 1.00 156.46 3436 PRO B C 1
ATOM 14585 O O . PRO B 1 962 ? 37.825 15.180 74.764 1.00 159.80 3436 PRO B O 1
ATOM 14589 N N . GLY B 1 963 ? 38.806 13.160 74.944 1.00 161.11 3437 GLY B N 1
ATOM 14590 C CA . GLY B 1 963 ? 39.759 13.613 75.938 1.00 160.72 3437 GLY B CA 1
ATOM 14591 C C . GLY B 1 963 ? 39.145 14.127 77.220 1.00 162.40 3437 GLY B C 1
ATOM 14592 O O . GLY B 1 963 ? 39.837 14.776 78.008 1.00 162.99 3437 GLY B O 1
ATOM 14593 N N . GLN B 1 964 ? 37.862 13.853 77.460 1.00 159.05 3438 GLN B N 1
ATOM 14594 C CA . GLN B 1 964 ? 37.179 14.310 78.667 1.00 160.67 3438 GLN B CA 1
ATOM 14595 C C . GLN B 1 964 ? 36.298 13.211 79.239 1.00 158.67 3438 GLN B C 1
ATOM 14596 O O . GLN B 1 964 ? 35.153 13.451 79.635 1.00 160.50 3438 GLN B O 1
ATOM 14602 N N . GLY B 1 965 ? 36.827 11.988 79.292 1.00 156.30 3439 GLY B N 1
ATOM 14603 C CA . GLY B 1 965 ? 36.059 10.881 79.840 1.00 154.58 3439 GLY B CA 1
ATOM 14604 C C . GLY B 1 965 ? 35.656 11.117 81.283 1.00 156.15 3439 GLY B C 1
ATOM 14605 O O . GLY B 1 965 ? 34.491 10.947 81.653 1.00 157.63 3439 GLY B O 1
ATOM 14606 N N . ASN B 1 966 ? 36.621 11.514 82.116 1.00 155.66 3440 ASN B N 1
ATOM 14607 C CA . ASN B 1 966 ? 36.352 11.703 83.538 1.00 156.98 3440 ASN B CA 1
ATOM 14608 C C . ASN B 1 966 ? 35.310 12.791 83.764 1.00 161.06 3440 ASN B C 1
ATOM 14609 O O . ASN B 1 966 ? 34.376 12.619 84.556 1.00 162.50 3440 ASN B O 1
ATOM 14614 N N . TYR B 1 967 ? 35.462 13.925 83.079 1.00 157.90 3441 TYR B N 1
ATOM 14615 C CA . TYR B 1 967 ? 34.465 14.983 83.174 1.00 161.38 3441 TYR B CA 1
ATOM 14616 C C . TYR B 1 967 ? 33.124 14.503 82.642 1.00 161.69 3441 TYR B C 1
ATOM 14617 O O . TYR B 1 967 ? 32.076 14.762 83.246 1.00 163.53 3441 TYR B O 1
ATOM 14626 N N . SER B 1 968 ? 33.141 13.800 81.506 1.00 156.13 3442 SER B N 1
ATOM 14627 C CA . SER B 1 968 ? 31.913 13.243 80.948 1.00 156.08 3442 SER B CA 1
ATOM 14628 C C . SER B 1 968 ? 31.296 12.218 81.892 1.00 155.62 3442 SER B C 1
ATOM 14629 O O . SER B 1 968 ? 30.070 12.158 82.040 1.00 157.34 3442 SER B O 1
ATOM 14632 N N . ALA B 1 969 ? 32.130 11.392 82.531 1.00 155.98 3443 ALA B N 1
ATOM 14633 C CA . ALA B 1 969 ? 31.616 10.408 83.480 1.00 155.79 3443 ALA B CA 1
ATOM 14634 C C . ALA B 1 969 ? 31.026 11.076 84.719 1.00 158.88 3443 ALA B C 1
ATOM 14635 O O . ALA B 1 969 ? 29.960 10.675 85.198 1.00 160.44 3443 ALA B O 1
ATOM 14637 N N . ALA B 1 970 ? 31.712 12.087 85.256 1.00 155.35 3444 ALA B N 1
ATOM 14638 C CA . ALA B 1 970 ? 31.226 12.774 86.448 1.00 157.99 3444 ALA B CA 1
ATOM 14639 C C . ALA B 1 970 ? 29.857 13.397 86.207 1.00 160.71 3444 ALA B C 1
ATOM 14640 O O . ALA B 1 970 ? 28.917 13.190 86.983 1.00 162.26 3444 ALA B O 1
ATOM 14642 N N . ASN B 1 971 ? 29.732 14.169 85.130 1.00 156.68 3445 ASN B N 1
ATOM 14643 C CA . ASN B 1 971 ? 28.479 14.849 84.822 1.00 158.80 3445 ASN B CA 1
ATOM 14644 C C . ASN B 1 971 ? 27.356 13.869 84.507 1.00 158.77 3445 ASN B C 1
ATOM 14645 O O . ASN B 1 971 ? 26.178 14.190 84.707 1.00 160.56 3445 ASN B O 1
ATOM 14650 N N . GLY B 1 972 ? 27.691 12.674 84.020 1.00 157.77 3446 GLY B N 1
ATOM 14651 C CA . GLY B 1 972 ? 26.664 11.665 83.813 1.00 157.91 3446 GLY B CA 1
ATOM 14652 C C . GLY B 1 972 ? 26.095 11.149 85.120 1.00 159.15 3446 GLY B C 1
ATOM 14653 O O . GLY B 1 972 ? 24.899 10.862 85.216 1.00 160.45 3446 GLY B O 1
ATOM 14654 N N . PHE B 1 973 ? 26.946 11.013 86.142 1.00 159.33 3447 PHE B N 1
ATOM 14655 C CA . PHE B 1 973 ? 26.464 10.669 87.477 1.00 160.43 3447 PHE B CA 1
ATOM 14656 C C . PHE B 1 973 ? 25.538 11.747 88.030 1.00 163.06 3447 PHE B C 1
ATOM 14657 O O . PHE B 1 973 ? 24.547 11.440 88.704 1.00 164.01 3447 PHE B O 1
ATOM 14665 N N . VAL B 1 974 ? 25.851 13.016 87.764 1.00 161.03 3448 VAL B N 1
ATOM 14666 C CA . VAL B 1 974 ? 25.044 14.113 88.289 1.00 162.92 3448 VAL B CA 1
ATOM 14667 C C . VAL B 1 974 ? 23.652 14.099 87.669 1.00 163.48 3448 VAL B C 1
ATOM 14668 O O . VAL B 1 974 ? 22.643 14.240 88.370 1.00 164.22 3448 VAL B O 1
ATOM 14672 N N . ASP B 1 975 ? 23.584 13.958 86.342 1.00 161.46 3449 ASP B N 1
ATOM 14673 C CA . ASP B 1 975 ? 22.304 13.925 85.639 1.00 161.67 3449 ASP B CA 1
ATOM 14674 C C . ASP B 1 975 ? 21.344 12.917 86.256 1.00 161.60 3449 ASP B C 1
ATOM 14675 O O . ASP B 1 975 ? 20.182 13.233 86.538 1.00 161.66 3449 ASP B O 1
ATOM 14680 N N . ALA B 1 976 ? 21.821 11.693 86.479 1.00 164.81 3450 ALA B N 1
ATOM 14681 C CA . ALA B 1 976 ? 20.947 10.638 86.975 1.00 164.34 3450 ALA B CA 1
ATOM 14682 C C . ALA B 1 976 ? 20.583 10.849 88.436 1.00 164.90 3450 ALA B C 1
ATOM 14683 O O . ALA B 1 976 ? 19.452 10.563 88.843 1.00 164.49 3450 ALA B O 1
ATOM 14685 N N . PHE B 1 977 ? 21.521 11.351 89.240 1.00 166.85 3451 PHE B N 1
ATOM 14686 C CA . PHE B 1 977 ? 21.244 11.506 90.663 1.00 167.43 3451 PHE B CA 1
ATOM 14687 C C . PHE B 1 977 ? 20.219 12.601 90.935 1.00 167.95 3451 PHE B C 1
ATOM 14688 O O . PHE B 1 977 ? 19.710 12.685 92.058 1.00 168.05 3451 PHE B O 1
ATOM 14696 N N . ALA B 1 978 ? 19.906 13.435 89.940 1.00 164.75 3452 ALA B N 1
ATOM 14697 C CA . ALA B 1 978 ? 18.752 14.320 90.039 1.00 164.16 3452 ALA B CA 1
ATOM 14698 C C . ALA B 1 978 ? 17.481 13.580 89.642 1.00 162.48 3452 ALA B C 1
ATOM 14699 O O . ALA B 1 978 ? 16.451 13.689 90.317 1.00 161.10 3452 ALA B O 1
ATOM 14701 N N . GLN B 1 979 ? 17.542 12.825 88.541 1.00 170.52 3453 GLN B N 1
ATOM 14702 C CA . GLN B 1 979 ? 16.467 11.896 88.205 1.00 168.70 3453 GLN B CA 1
ATOM 14703 C C . GLN B 1 979 ? 16.221 10.917 89.342 1.00 168.10 3453 GLN B C 1
ATOM 14704 O O . GLN B 1 979 ? 15.092 10.452 89.538 1.00 165.84 3453 GLN B O 1
ATOM 14710 N N . TYR B 1 980 ? 17.273 10.596 90.095 1.00 168.99 3454 TYR B N 1
ATOM 14711 C CA . TYR B 1 980 ? 17.154 9.686 91.224 1.00 168.57 3454 TYR B CA 1
ATOM 14712 C C . TYR B 1 980 ? 16.474 10.355 92.412 1.00 168.15 3454 TYR B C 1
ATOM 14713 O O . TYR B 1 980 ? 15.873 9.667 93.241 1.00 166.81 3454 TYR B O 1
ATOM 14722 N N . ARG B 1 981 ? 16.545 11.688 92.507 1.00 172.86 3455 ARG B N 1
ATOM 14723 C CA . ARG B 1 981 ? 15.846 12.393 93.580 1.00 171.95 3455 ARG B CA 1
ATOM 14724 C C . ARG B 1 981 ? 14.383 12.668 93.251 1.00 168.72 3455 ARG B C 1
ATOM 14725 O O . ARG B 1 981 ? 13.508 12.448 94.096 1.00 166.25 3455 ARG B O 1
ATOM 14733 N N . ARG B 1 982 ? 14.089 13.161 92.042 1.00 171.97 3456 ARG B N 1
ATOM 14734 C CA . ARG B 1 982 ? 12.696 13.463 91.717 1.00 168.26 3456 ARG B CA 1
ATOM 14735 C C . ARG B 1 982 ? 11.837 12.210 91.767 1.00 165.09 3456 ARG B C 1
ATOM 14736 O O . ARG B 1 982 ? 10.633 12.294 92.034 1.00 160.90 3456 ARG B O 1
ATOM 14744 N N . ALA B 1 983 ? 12.429 11.049 91.482 1.00 170.47 3457 ALA B N 1
ATOM 14745 C CA . ALA B 1 983 ? 11.715 9.795 91.677 1.00 167.06 3457 ALA B CA 1
ATOM 14746 C C . ALA B 1 983 ? 11.287 9.621 93.128 1.00 164.86 3457 ALA B C 1
ATOM 14747 O O . ALA B 1 983 ? 10.221 9.055 93.393 1.00 159.73 3457 ALA B O 1
ATOM 14749 N N . GLN B 1 984 ? 12.088 10.107 94.077 1.00 170.58 3458 GLN B N 1
ATOM 14750 C CA . GLN B 1 984 ? 11.810 9.916 95.494 1.00 168.83 3458 GLN B CA 1
ATOM 14751 C C . GLN B 1 984 ? 10.860 10.968 96.049 1.00 166.07 3458 GLN B C 1
ATOM 14752 O O . GLN B 1 984 ? 10.559 10.940 97.246 1.00 164.40 3458 GLN B O 1
ATOM 14758 N N . GLY B 1 985 ? 10.385 11.888 95.214 1.00 165.81 3459 GLY B N 1
ATOM 14759 C CA . GLY B 1 985 ? 9.539 12.971 95.667 1.00 163.20 3459 GLY B CA 1
ATOM 14760 C C . GLY B 1 985 ? 10.276 14.219 96.096 1.00 166.80 3459 GLY B C 1
ATOM 14761 O O . GLY B 1 985 ? 9.657 15.111 96.687 1.00 164.77 3459 GLY B O 1
ATOM 14762 N N . LEU B 1 986 ? 11.572 14.313 95.817 1.00 165.81 3460 LEU B N 1
ATOM 14763 C CA . LEU B 1 986 ? 12.395 15.438 96.234 1.00 168.85 3460 LEU B CA 1
ATOM 14764 C C . LEU B 1 986 ? 12.625 16.389 95.067 1.00 169.78 3460 LEU B C 1
ATOM 14765 O O . LEU B 1 986 ? 12.698 15.973 93.908 1.00 169.98 3460 LEU B O 1
ATOM 14770 N N . HIS B 1 987 ? 12.745 17.675 95.386 1.00 166.20 3461 HIS B N 1
ATOM 14771 C CA . HIS B 1 987 ? 13.118 18.653 94.375 1.00 167.09 3461 HIS B CA 1
ATOM 14772 C C . HIS B 1 987 ? 14.527 18.380 93.869 1.00 170.67 3461 HIS B C 1
ATOM 14773 O O . HIS B 1 987 ? 15.435 18.070 94.644 1.00 172.97 3461 HIS B O 1
ATOM 14780 N N . ALA B 1 988 ? 14.702 18.512 92.557 1.00 166.15 3462 ALA B N 1
ATOM 14781 C CA . ALA B 1 988 ? 15.975 18.278 91.892 1.00 168.75 3462 ALA B CA 1
ATOM 14782 C C . ALA B 1 988 ? 15.842 18.680 90.435 1.00 168.05 3462 ALA B C 1
ATOM 14783 O O . ALA B 1 988 ? 14.748 18.646 89.868 1.00 165.60 3462 ALA B O 1
ATOM 14785 N N . VAL B 1 989 ? 16.961 19.093 89.849 1.00 163.70 3463 VAL B N 1
ATOM 14786 C CA . VAL B 1 989 ? 17.048 19.267 88.405 1.00 163.36 3463 VAL B CA 1
ATOM 14787 C C . VAL B 1 989 ? 18.520 19.260 88.014 1.00 165.36 3463 VAL B C 1
ATOM 14788 O O . VAL B 1 989 ? 19.356 19.891 88.672 1.00 166.39 3463 VAL B O 1
ATOM 14792 N N . SER B 1 990 ? 18.857 18.496 86.982 1.00 158.94 3464 SER B N 1
ATOM 14793 C CA . SER B 1 990 ? 20.187 18.537 86.399 1.00 159.93 3464 SER B CA 1
ATOM 14794 C C . SER B 1 990 ? 20.117 19.320 85.099 1.00 159.30 3464 SER B C 1
ATOM 14795 O O . SER B 1 990 ? 19.204 19.121 84.292 1.00 158.23 3464 SER B O 1
ATOM 14798 N N . LEU B 1 991 ? 21.073 20.222 84.908 1.00 157.93 3465 LEU B N 1
ATOM 14799 C CA . LEU B 1 991 ? 21.085 21.111 83.753 1.00 157.36 3465 LEU B CA 1
ATOM 14800 C C . LEU B 1 991 ? 22.395 20.924 82.998 1.00 157.82 3465 LEU B C 1
ATOM 14801 O O . LEU B 1 991 ? 23.455 21.354 83.466 1.00 158.43 3465 LEU B O 1
ATOM 14806 N N . ALA B 1 992 ? 22.317 20.280 81.832 1.00 156.30 3466 ALA B N 1
ATOM 14807 C CA . ALA B 1 992 ? 23.485 19.997 80.998 1.00 156.05 3466 ALA B CA 1
ATOM 14808 C C . ALA B 1 992 ? 23.730 21.189 80.084 1.00 156.16 3466 ALA B C 1
ATOM 14809 O O . ALA B 1 992 ? 23.263 21.237 78.946 1.00 155.58 3466 ALA B O 1
ATOM 14811 N N . TRP B 1 993 ? 24.467 22.169 80.595 1.00 158.36 3467 TRP B N 1
ATOM 14812 C CA . TRP B 1 993 ? 24.637 23.431 79.891 1.00 158.14 3467 TRP B CA 1
ATOM 14813 C C . TRP B 1 993 ? 25.409 23.244 78.591 1.00 158.20 3467 TRP B C 1
ATOM 14814 O O . TRP B 1 993 ? 26.276 22.374 78.471 1.00 158.57 3467 TRP B O 1
ATOM 14825 N N . GLY B 1 994 ? 25.078 24.078 77.610 1.00 159.72 3468 GLY B N 1
ATOM 14826 C CA . GLY B 1 994 ? 25.900 24.233 76.429 1.00 159.55 3468 GLY B CA 1
ATOM 14827 C C . GLY B 1 994 ? 27.141 25.037 76.752 1.00 159.84 3468 GLY B C 1
ATOM 14828 O O . GLY B 1 994 ? 27.674 24.939 77.861 1.00 160.96 3468 GLY B O 1
ATOM 14829 N N . LEU B 1 995 ? 27.616 25.836 75.807 1.00 166.56 3469 LEU B N 1
ATOM 14830 C CA . LEU B 1 995 ? 28.813 26.636 76.019 1.00 166.53 3469 LEU B CA 1
ATOM 14831 C C . LEU B 1 995 ? 28.400 28.064 76.359 1.00 164.20 3469 LEU B C 1
ATOM 14832 O O . LEU B 1 995 ? 27.554 28.650 75.678 1.00 161.24 3469 LEU B O 1
ATOM 14837 N N . TRP B 1 996 ? 29.007 28.617 77.402 1.00 170.27 3470 TRP B N 1
ATOM 14838 C CA . TRP B 1 996 ? 28.746 29.973 77.858 1.00 168.25 3470 TRP B CA 1
ATOM 14839 C C . TRP B 1 996 ? 29.728 30.935 77.209 1.00 166.49 3470 TRP B C 1
ATOM 14840 O O . TRP B 1 996 ? 30.771 30.534 76.686 1.00 167.50 3470 TRP B O 1
ATOM 14851 N N . ALA B 1 997 ? 29.384 32.222 77.245 1.00 170.20 3471 ALA B N 1
ATOM 14852 C CA . ALA B 1 997 ? 30.201 33.191 76.530 1.00 167.58 3471 ALA B CA 1
ATOM 14853 C C . ALA B 1 997 ? 31.579 33.322 77.165 1.00 170.10 3471 ALA B C 1
ATOM 14854 O O . ALA B 1 997 ? 32.588 33.386 76.454 1.00 169.42 3471 ALA B O 1
ATOM 14856 N N . ASP B 1 998 ? 31.647 33.353 78.492 1.00 174.16 3472 ASP B N 1
ATOM 14857 C CA . ASP B 1 998 ? 32.937 33.414 79.178 1.00 176.32 3472 ASP B CA 1
ATOM 14858 C C . ASP B 1 998 ? 33.033 32.542 80.424 1.00 179.23 3472 ASP B C 1
ATOM 14859 O O . ASP B 1 998 ? 33.659 32.941 81.409 1.00 180.20 3472 ASP B O 1
ATOM 14864 N N . HIS B 1 1005 ? 42.458 29.646 82.150 1.00 193.51 3479 HIS B N 1
ATOM 14865 C CA . HIS B 1 1005 ? 41.454 29.138 81.219 1.00 195.10 3479 HIS B CA 1
ATOM 14866 C C . HIS B 1 1005 ? 42.023 28.159 80.189 1.00 193.63 3479 HIS B C 1
ATOM 14867 O O . HIS B 1 1005 ? 41.431 27.969 79.128 1.00 194.19 3479 HIS B O 1
ATOM 14874 N N . LEU B 1 1006 ? 43.166 27.537 80.492 1.00 195.08 3480 LEU B N 1
ATOM 14875 C CA . LEU B 1 1006 ? 43.775 26.634 79.519 1.00 193.23 3480 LEU B CA 1
ATOM 14876 C C . LEU B 1 1006 ? 42.955 25.359 79.353 1.00 195.15 3480 LEU B C 1
ATOM 14877 O O . LEU B 1 1006 ? 42.720 24.910 78.224 1.00 195.19 3480 LEU B O 1
ATOM 14882 N N . ASP B 1 1007 ? 42.513 24.759 80.463 1.00 190.42 3481 ASP B N 1
ATOM 14883 C CA . ASP B 1 1007 ? 41.600 23.623 80.368 1.00 191.54 3481 ASP B CA 1
ATOM 14884 C C . ASP B 1 1007 ? 40.274 24.029 79.743 1.00 194.16 3481 ASP B C 1
ATOM 14885 O O . ASP B 1 1007 ? 39.591 23.195 79.138 1.00 194.67 3481 ASP B O 1
ATOM 14890 N N . GLN B 1 1008 ? 39.897 25.301 79.874 1.00 189.62 3482 GLN B N 1
ATOM 14891 C CA . GLN B 1 1008 ? 38.616 25.745 79.346 1.00 191.31 3482 GLN B CA 1
ATOM 14892 C C . GLN B 1 1008 ? 38.710 26.029 77.852 1.00 190.63 3482 GLN B C 1
ATOM 14893 O O . GLN B 1 1008 ? 37.767 25.745 77.105 1.00 191.45 3482 GLN B O 1
ATOM 14899 N N . GLU B 1 1009 ? 39.834 26.596 77.402 1.00 187.76 3483 GLU B N 1
ATOM 14900 C CA . GLU B 1 1009 ? 40.054 26.759 75.969 1.00 186.29 3483 GLU B CA 1
ATOM 14901 C C . GLU B 1 1009 ? 40.078 25.416 75.251 1.00 186.51 3483 GLU B C 1
ATOM 14902 O O . GLU B 1 1009 ? 39.786 25.359 74.053 1.00 186.05 3483 GLU B O 1
ATOM 14908 N N . GLY B 1 1010 ? 40.369 24.328 75.967 1.00 179.57 3484 GLY B N 1
ATOM 14909 C CA . GLY B 1 1010 ? 40.246 23.012 75.369 1.00 179.58 3484 GLY B CA 1
ATOM 14910 C C . GLY B 1 1010 ? 38.806 22.589 75.177 1.00 181.75 3484 GLY B C 1
ATOM 14911 O O . GLY B 1 1010 ? 38.487 21.892 74.209 1.00 181.92 3484 GLY B O 1
ATOM 14912 N N . MET B 1 1011 ? 37.916 22.994 76.087 1.00 175.64 3485 MET B N 1
ATOM 14913 C CA . MET B 1 1011 ? 36.502 22.679 75.910 1.00 176.92 3485 MET B CA 1
ATOM 14914 C C . MET B 1 1011 ? 35.841 23.594 74.884 1.00 177.33 3485 MET B C 1
ATOM 14915 O O . MET B 1 1011 ? 35.037 23.126 74.070 1.00 177.67 3485 MET B O 1
ATOM 14920 N N . ARG B 1 1012 ? 36.152 24.897 74.912 1.00 177.32 3486 ARG B N 1
ATOM 14921 C CA . ARG B 1 1012 ? 35.630 25.799 73.889 1.00 176.19 3486 ARG B CA 1
ATOM 14922 C C . ARG B 1 1012 ? 35.976 25.308 72.489 1.00 175.29 3486 ARG B C 1
ATOM 14923 O O . ARG B 1 1012 ? 35.145 25.375 71.574 1.00 174.54 3486 ARG B O 1
ATOM 14931 N N . ARG B 1 1013 ? 37.204 24.812 72.305 1.00 173.01 3487 ARG B N 1
ATOM 14932 C CA . ARG B 1 1013 ? 37.608 24.256 71.018 1.00 171.87 3487 ARG B CA 1
ATOM 14933 C C . ARG B 1 1013 ? 36.742 23.068 70.630 1.00 173.64 3487 ARG B C 1
ATOM 14934 O O . ARG B 1 1013 ? 36.233 22.996 69.506 1.00 173.01 3487 ARG B O 1
ATOM 14942 N N . ARG B 1 1014 ? 36.555 22.126 71.557 1.00 167.78 3488 ARG B N 1
ATOM 14943 C CA . ARG B 1 1014 ? 35.839 20.897 71.238 1.00 168.70 3488 ARG B CA 1
ATOM 14944 C C . ARG B 1 1014 ? 34.332 21.108 71.176 1.00 169.55 3488 ARG B C 1
ATOM 14945 O O . ARG B 1 1014 ? 33.640 20.373 70.463 1.00 169.87 3488 ARG B O 1
ATOM 14953 N N . MET B 1 1015 ? 33.807 22.097 71.905 1.00 165.33 3489 MET B N 1
ATOM 14954 C CA . MET B 1 1015 ? 32.396 22.434 71.762 1.00 165.11 3489 MET B CA 1
ATOM 14955 C C . MET B 1 1015 ? 32.105 23.044 70.399 1.00 163.14 3489 MET B C 1
ATOM 14956 O O . MET B 1 1015 ? 30.970 22.957 69.922 1.00 162.18 3489 MET B O 1
ATOM 14961 N N . ALA B 1 1016 ? 33.110 23.643 69.759 1.00 160.77 3490 ALA B N 1
ATOM 14962 C CA . ALA B 1 1016 ? 32.943 24.152 68.404 1.00 157.62 3490 ALA B CA 1
ATOM 14963 C C . ALA B 1 1016 ? 33.016 23.029 67.375 1.00 158.15 3490 ALA B C 1
ATOM 14964 O O . ALA B 1 1016 ? 32.265 23.040 66.393 1.00 155.80 3490 ALA B O 1
ATOM 14966 N N . ARG B 1 1017 ? 33.922 22.062 67.576 1.00 156.23 3491 ARG B N 1
ATOM 14967 C CA . ARG B 1 1017 ? 34.020 20.921 66.670 1.00 156.89 3491 ARG B CA 1
ATOM 14968 C C . ARG B 1 1017 ? 32.682 20.214 66.508 1.00 157.95 3491 ARG B C 1
ATOM 14969 O O . ARG B 1 1017 ? 32.423 19.600 65.466 1.00 157.34 3491 ARG B O 1
ATOM 14977 N N . GLY B 1 1018 ? 31.820 20.301 67.516 1.00 154.19 3492 GLY B N 1
ATOM 14978 C CA . GLY B 1 1018 ? 30.507 19.696 67.495 1.00 154.80 3492 GLY B CA 1
ATOM 14979 C C . GLY B 1 1018 ? 29.358 20.634 67.205 1.00 151.38 3492 GLY B C 1
ATOM 14980 O O . GLY B 1 1018 ? 28.200 20.208 67.292 1.00 150.69 3492 GLY B O 1
ATOM 14981 N N . GLY B 1 1019 ? 29.627 21.898 66.890 1.00 153.79 3493 GLY B N 1
ATOM 14982 C CA . GLY B 1 1019 ? 28.581 22.809 66.476 1.00 149.00 3493 GLY B CA 1
ATOM 14983 C C . GLY B 1 1019 ? 27.870 23.553 67.583 1.00 148.84 3493 GLY B C 1
ATOM 14984 O O . GLY B 1 1019 ? 26.846 24.192 67.312 1.00 144.72 3493 GLY B O 1
ATOM 14985 N N . VAL B 1 1020 ? 28.372 23.501 68.813 1.00 152.31 3494 VAL B N 1
ATOM 14986 C CA . VAL B 1 1020 ? 27.758 24.229 69.918 1.00 152.06 3494 VAL B CA 1
ATOM 14987 C C . VAL B 1 1020 ? 28.184 25.689 69.849 1.00 148.87 3494 VAL B C 1
ATOM 14988 O O . VAL B 1 1020 ? 29.357 26.003 69.612 1.00 148.99 3494 VAL B O 1
ATOM 14992 N N . LEU B 1 1021 ? 27.229 26.585 70.053 1.00 154.84 3495 LEU B N 1
ATOM 14993 C CA . LEU B 1 1021 ? 27.453 28.019 70.033 1.00 151.29 3495 LEU B CA 1
ATOM 14994 C C . LEU B 1 1021 ? 27.293 28.608 71.427 1.00 152.73 3495 LEU B C 1
ATOM 14995 O O . LEU B 1 1021 ? 26.613 28.031 72.282 1.00 155.06 3495 LEU B O 1
ATOM 15000 N N . PRO B 1 1022 ? 27.912 29.758 71.697 1.00 157.27 3496 PRO B N 1
ATOM 15001 C CA . PRO B 1 1022 ? 27.902 30.283 73.065 1.00 158.92 3496 PRO B CA 1
ATOM 15002 C C . PRO B 1 1022 ? 26.541 30.840 73.439 1.00 156.32 3496 PRO B C 1
ATOM 15003 O O . PRO B 1 1022 ? 25.842 31.435 72.616 1.00 151.62 3496 PRO B O 1
ATOM 15007 N N . LEU B 1 1023 ? 26.170 30.644 74.700 1.00 159.78 3497 LEU B N 1
ATOM 15008 C CA . LEU B 1 1023 ? 24.946 31.216 75.235 1.00 157.53 3497 LEU B CA 1
ATOM 15009 C C . LEU B 1 1023 ? 25.294 32.555 75.867 1.00 155.87 3497 LEU B C 1
ATOM 15010 O O . LEU B 1 1023 ? 26.209 32.633 76.694 1.00 158.78 3497 LEU B O 1
ATOM 15015 N N . THR B 1 1024 ? 24.590 33.611 75.459 1.00 158.05 3498 THR B N 1
ATOM 15016 C CA . THR B 1 1024 ? 24.830 34.903 76.083 1.00 156.15 3498 THR B CA 1
ATOM 15017 C C . THR B 1 1024 ? 24.555 34.804 77.581 1.00 159.45 3498 THR B C 1
ATOM 15018 O O . THR B 1 1024 ? 23.808 33.939 78.048 1.00 161.51 3498 THR B O 1
ATOM 15022 N N . THR B 1 1025 ? 25.175 35.708 78.341 1.00 158.44 3499 THR B N 1
ATOM 15023 C CA . THR B 1 1025 ? 25.016 35.674 79.792 1.00 161.41 3499 THR B CA 1
ATOM 15024 C C . THR B 1 1025 ? 23.563 35.907 80.192 1.00 159.05 3499 THR B C 1
ATOM 15025 O O . THR B 1 1025 ? 23.056 35.266 81.120 1.00 161.55 3499 THR B O 1
ATOM 15029 N N . ASP B 1 1026 ? 22.870 36.805 79.489 1.00 161.43 3500 ASP B N 1
ATOM 15030 C CA . ASP B 1 1026 ? 21.473 37.076 79.812 1.00 158.57 3500 ASP B CA 1
ATOM 15031 C C . ASP B 1 1026 ? 20.574 35.904 79.431 1.00 159.13 3500 ASP B C 1
ATOM 15032 O O . ASP B 1 1026 ? 19.691 35.516 80.205 1.00 159.95 3500 ASP B O 1
ATOM 15037 N N . GLN B 1 1027 ? 20.764 35.339 78.233 1.00 156.59 3501 GLN B N 1
ATOM 15038 C CA . GLN B 1 1027 ? 20.011 34.143 77.858 1.00 157.45 3501 GLN B CA 1
ATOM 15039 C C . GLN B 1 1027 ? 20.129 33.051 78.912 1.00 162.85 3501 GLN B C 1
ATOM 15040 O O . GLN B 1 1027 ? 19.119 32.595 79.461 1.00 163.04 3501 GLN B O 1
ATOM 15046 N N . GLY B 1 1028 ? 21.365 32.671 79.251 1.00 156.81 3502 GLY B N 1
ATOM 15047 C CA . GLY B 1 1028 ? 21.577 31.584 80.197 1.00 161.40 3502 GLY B CA 1
ATOM 15048 C C . GLY B 1 1028 ? 20.704 31.679 81.431 1.00 161.41 3502 GLY B C 1
ATOM 15049 O O . GLY B 1 1028 ? 20.048 30.710 81.821 1.00 162.68 3502 GLY B O 1
ATOM 15050 N N . LEU B 1 1029 ? 20.669 32.857 82.054 1.00 162.92 3503 LEU B N 1
ATOM 15051 C CA . LEU B 1 1029 ? 19.826 33.047 83.230 1.00 162.67 3503 LEU B CA 1
ATOM 15052 C C . LEU B 1 1029 ? 18.349 32.945 82.872 1.00 159.08 3503 LEU B C 1
ATOM 15053 O O . LEU B 1 1029 ? 17.572 32.296 83.581 1.00 159.81 3503 LEU B O 1
ATOM 15058 N N . ALA B 1 1030 ? 17.941 33.599 81.780 1.00 159.58 3504 ALA B N 1
ATOM 15059 C CA . ALA B 1 1030 ? 16.547 33.539 81.353 1.00 155.47 3504 ALA B CA 1
ATOM 15060 C C . ALA B 1 1030 ? 16.111 32.104 81.086 1.00 157.41 3504 ALA B C 1
ATOM 15061 O O . ALA B 1 1030 ? 14.963 31.734 81.363 1.00 155.73 3504 ALA B O 1
ATOM 15063 N N . LEU B 1 1031 ? 17.012 31.280 80.546 1.00 153.66 3505 LEU B N 1
ATOM 15064 C CA . LEU B 1 1031 ? 16.681 29.878 80.322 1.00 155.65 3505 LEU B CA 1
ATOM 15065 C C . LEU B 1 1031 ? 16.583 29.115 81.641 1.00 159.00 3505 LEU B C 1
ATOM 15066 O O . LEU B 1 1031 ? 15.645 28.335 81.843 1.00 158.33 3505 LEU B O 1
ATOM 15071 N N . PHE B 1 1032 ? 17.549 29.312 82.546 1.00 160.41 3506 PHE B N 1
ATOM 15072 C CA . PHE B 1 1032 ? 17.442 28.730 83.882 1.00 162.85 3506 PHE B CA 1
ATOM 15073 C C . PHE B 1 1032 ? 16.124 29.085 84.558 1.00 159.90 3506 PHE B C 1
ATOM 15074 O O . PHE B 1 1032 ? 15.468 28.219 85.149 1.00 160.35 3506 PHE B O 1
ATOM 15082 N N . ASP B 1 1033 ? 15.746 30.366 84.522 1.00 162.45 3507 ASP B N 1
ATOM 15083 C CA . ASP B 1 1033 ? 14.473 30.774 85.104 1.00 159.04 3507 ASP B CA 1
ATOM 15084 C C . ASP B 1 1033 ? 13.343 29.921 84.546 1.00 156.89 3507 ASP B C 1
ATOM 15085 O O . ASP B 1 1033 ? 12.529 29.375 85.298 1.00 156.46 3507 ASP B O 1
ATOM 15090 N N . ALA B 1 1034 ? 13.293 29.787 83.219 1.00 155.96 3508 ALA B N 1
ATOM 15091 C CA . ALA B 1 1034 ? 12.222 29.033 82.581 1.00 153.44 3508 ALA B CA 1
ATOM 15092 C C . ALA B 1 1034 ? 12.333 27.542 82.869 1.00 157.12 3508 ALA B C 1
ATOM 15093 O O . ALA B 1 1034 ? 11.310 26.851 82.936 1.00 155.36 3508 ALA B O 1
ATOM 15095 N N . ALA B 1 1035 ? 13.553 27.027 83.045 1.00 152.01 3509 ALA B N 1
ATOM 15096 C CA . ALA B 1 1035 ? 13.725 25.616 83.370 1.00 155.15 3509 ALA B CA 1
ATOM 15097 C C . ALA B 1 1035 ? 13.094 25.249 84.707 1.00 155.07 3509 ALA B C 1
ATOM 15098 O O . ALA B 1 1035 ? 12.757 24.080 84.923 1.00 155.82 3509 ALA B O 1
ATOM 15100 N N . GLN B 1 1036 ? 12.929 26.222 85.604 1.00 160.26 3510 GLN B N 1
ATOM 15101 C CA . GLN B 1 1036 ? 12.251 25.980 86.871 1.00 159.61 3510 GLN B CA 1
ATOM 15102 C C . GLN B 1 1036 ? 10.783 25.623 86.678 1.00 155.51 3510 GLN B C 1
ATOM 15103 O O . GLN B 1 1036 ? 10.167 25.053 87.585 1.00 154.88 3510 GLN B O 1
ATOM 15109 N N . LEU B 1 1037 ? 10.216 25.942 85.517 1.00 156.78 3511 LEU B N 1
ATOM 15110 C CA . LEU B 1 1037 ? 8.799 25.762 85.239 1.00 152.07 3511 LEU B CA 1
ATOM 15111 C C . LEU B 1 1037 ? 8.489 24.433 84.565 1.00 152.44 3511 LEU B C 1
ATOM 15112 O O . LEU B 1 1037 ? 7.312 24.122 84.355 1.00 148.53 3511 LEU B O 1
ATOM 15117 N N . VAL B 1 1038 ? 9.505 23.639 84.238 1.00 151.79 3512 VAL B N 1
ATOM 15118 C CA . VAL B 1 1038 ? 9.341 22.411 83.469 1.00 152.36 3512 VAL B CA 1
ATOM 15119 C C . VAL B 1 1038 ? 9.581 21.231 84.400 1.00 154.94 3512 VAL B C 1
ATOM 15120 O O . VAL B 1 1038 ? 10.556 21.219 85.161 1.00 158.43 3512 VAL B O 1
ATOM 15124 N N . ASP B 1 1039 ? 8.696 20.238 84.335 1.00 153.52 3513 ASP B N 1
ATOM 15125 C CA . ASP B 1 1039 ? 8.752 19.090 85.238 1.00 154.74 3513 ASP B CA 1
ATOM 15126 C C . ASP B 1 1039 ? 9.521 17.940 84.585 1.00 157.80 3513 ASP B C 1
ATOM 15127 O O . ASP B 1 1039 ? 9.026 16.828 84.408 1.00 156.49 3513 ASP B O 1
ATOM 15132 N N . GLU B 1 1040 ? 10.763 18.240 84.215 1.00 151.49 3514 GLU B N 1
ATOM 15133 C CA . GLU B 1 1040 ? 11.701 17.247 83.713 1.00 154.62 3514 GLU B CA 1
ATOM 15134 C C . GLU B 1 1040 ? 12.905 17.195 84.637 1.00 158.07 3514 GLU B C 1
ATOM 15135 O O . GLU B 1 1040 ? 13.455 18.238 85.006 1.00 159.13 3514 GLU B O 1
ATOM 15141 N N . ALA B 1 1041 ? 13.308 15.981 85.014 1.00 151.82 3515 ALA B N 1
ATOM 15142 C CA . ALA B 1 1041 ? 14.449 15.835 85.909 1.00 154.63 3515 ALA B CA 1
ATOM 15143 C C . ALA B 1 1041 ? 15.759 16.213 85.224 1.00 157.04 3515 ALA B C 1
ATOM 15144 O O . ALA B 1 1041 ? 16.717 16.602 85.901 1.00 158.69 3515 ALA B O 1
ATOM 15146 N N . LEU B 1 1042 ? 15.820 16.112 83.895 1.00 150.86 3516 LEU B N 1
ATOM 15147 C CA . LEU B 1 1042 ? 17.004 16.479 83.125 1.00 152.52 3516 LEU B CA 1
ATOM 15148 C C . LEU B 1 1042 ? 16.605 17.430 82.010 1.00 151.42 3516 LEU B C 1
ATOM 15149 O O . LEU B 1 1042 ? 15.660 17.152 81.265 1.00 149.73 3516 LEU B O 1
ATOM 15154 N N . GLN B 1 1043 ? 17.314 18.556 81.905 1.00 148.80 3517 GLN B N 1
ATOM 15155 C CA . GLN B 1 1043 ? 17.020 19.560 80.891 1.00 147.49 3517 GLN B CA 1
ATOM 15156 C C . GLN B 1 1043 ? 18.337 20.083 80.328 1.00 148.93 3517 GLN B C 1
ATOM 15157 O O . GLN B 1 1043 ? 19.363 20.073 81.014 1.00 150.38 3517 GLN B O 1
ATOM 15163 N N . VAL B 1 1044 ? 18.311 20.519 79.069 1.00 149.18 3518 VAL B N 1
ATOM 15164 C CA . VAL B 1 1044 ? 19.538 20.863 78.345 1.00 150.20 3518 VAL B CA 1
ATOM 15165 C C . VAL B 1 1044 ? 19.433 22.255 77.728 1.00 148.31 3518 VAL B C 1
ATOM 15166 O O . VAL B 1 1044 ? 18.933 22.397 76.602 1.00 145.88 3518 VAL B O 1
ATOM 15170 N N . PRO B 1 1045 ? 19.862 23.308 78.426 1.00 151.33 3519 PRO B N 1
ATOM 15171 C CA . PRO B 1 1045 ? 19.901 24.651 77.822 1.00 148.60 3519 PRO B CA 1
ATOM 15172 C C . PRO B 1 1045 ? 21.126 24.799 76.929 1.00 149.41 3519 PRO B C 1
ATOM 15173 O O . PRO B 1 1045 ? 22.262 24.707 77.402 1.00 151.92 3519 PRO B O 1
ATOM 15177 N N . ILE B 1 1046 ? 20.903 25.037 75.636 1.00 150.16 3520 ILE B N 1
ATOM 15178 C CA . ILE B 1 1046 ? 21.997 25.035 74.671 1.00 150.60 3520 ILE B CA 1
ATOM 15179 C C . ILE B 1 1046 ? 21.565 25.738 73.391 1.00 145.64 3520 ILE B C 1
ATOM 15180 O O . ILE B 1 1046 ? 20.374 25.846 73.089 1.00 141.99 3520 ILE B O 1
ATOM 15185 N N . ARG B 1 1047 ? 22.552 26.222 72.641 1.00 151.86 3521 ARG B N 1
ATOM 15186 C CA . ARG B 1 1047 ? 22.387 26.862 71.343 1.00 146.95 3521 ARG B CA 1
ATOM 15187 C C . ARG B 1 1047 ? 23.194 26.042 70.347 1.00 148.26 3521 ARG B C 1
ATOM 15188 O O . ARG B 1 1047 ? 24.404 25.868 70.529 1.00 151.67 3521 ARG B O 1
ATOM 15196 N N . LEU B 1 1048 ? 22.541 25.540 69.305 1.00 146.33 3522 LEU B N 1
ATOM 15197 C CA . LEU B 1 1048 ? 23.179 24.617 68.378 1.00 147.33 3522 LEU B CA 1
ATOM 15198 C C . LEU B 1 1048 ? 23.099 25.144 66.955 1.00 141.83 3522 LEU B C 1
ATOM 15199 O O . LEU B 1 1048 ? 22.051 25.630 66.522 1.00 136.84 3522 LEU B O 1
ATOM 15204 N N . ASN B 1 1049 ? 24.213 25.050 66.231 1.00 137.14 3523 ASN B N 1
ATOM 15205 C CA . ASN B 1 1049 ? 24.232 25.354 64.802 1.00 131.89 3523 ASN B CA 1
ATOM 15206 C C . ASN B 1 1049 ? 24.145 24.048 64.015 1.00 132.21 3523 ASN B C 1
ATOM 15207 O O . ASN B 1 1049 ? 25.116 23.564 63.432 1.00 133.68 3523 ASN B O 1
ATOM 15212 N N . VAL B 1 1050 ? 22.937 23.478 64.012 1.00 132.89 3524 VAL B N 1
ATOM 15213 C CA . VAL B 1 1050 ? 22.734 22.171 63.393 1.00 132.55 3524 VAL B CA 1
ATOM 15214 C C . VAL B 1 1050 ? 22.905 22.262 61.882 1.00 128.15 3524 VAL B C 1
ATOM 15215 O O . VAL B 1 1050 ? 23.376 21.311 61.245 1.00 128.79 3524 VAL B O 1
ATOM 15219 N N . GLY B 1 1051 ? 22.535 23.396 61.282 1.00 129.78 3525 GLY B N 1
ATOM 15220 C CA . GLY B 1 1051 ? 22.679 23.535 59.841 1.00 124.84 3525 GLY B CA 1
ATOM 15221 C C . GLY B 1 1051 ? 24.113 23.361 59.382 1.00 126.63 3525 GLY B C 1
ATOM 15222 O O . GLY B 1 1051 ? 24.371 22.789 58.320 1.00 124.46 3525 GLY B O 1
ATOM 15223 N N . ALA B 1 1052 ? 25.068 23.844 60.179 1.00 118.01 3526 ALA B N 1
ATOM 15224 C CA . ALA B 1 1052 ? 26.474 23.640 59.858 1.00 120.15 3526 ALA B CA 1
ATOM 15225 C C . ALA B 1 1052 ? 26.863 22.172 59.969 1.00 125.30 3526 ALA B C 1
ATOM 15226 O O . ALA B 1 1052 ? 27.892 21.768 59.416 1.00 126.38 3526 ALA B O 1
ATOM 15228 N N . LEU B 1 1053 ? 26.062 21.371 60.676 1.00 122.58 3527 LEU B N 1
ATOM 15229 C CA . LEU B 1 1053 ? 26.329 19.944 60.785 1.00 126.34 3527 LEU B CA 1
ATOM 15230 C C . LEU B 1 1053 ? 25.752 19.170 59.600 1.00 121.58 3527 LEU B C 1
ATOM 15231 O O . LEU B 1 1053 ? 26.373 18.210 59.133 1.00 122.97 3527 LEU B O 1
ATOM 15236 N N . ARG B 1 1054 ? 24.572 19.556 59.101 1.00 126.28 3528 ARG B N 1
ATOM 15237 C CA . ARG B 1 1054 ? 24.104 18.977 57.844 1.00 121.47 3528 ARG B CA 1
ATOM 15238 C C . ARG B 1 1054 ? 25.064 19.265 56.704 1.00 119.16 3528 ARG B C 1
ATOM 15239 O O . ARG B 1 1054 ? 25.282 18.406 55.841 1.00 117.81 3528 ARG B O 1
ATOM 15247 N N . ALA B 1 1055 ? 25.605 20.480 56.654 1.00 118.32 3529 ALA B N 1
ATOM 15248 C CA . ALA B 1 1055 ? 26.570 20.809 55.618 1.00 115.00 3529 ALA B CA 1
ATOM 15249 C C . ALA B 1 1055 ? 27.717 19.808 55.627 1.00 119.96 3529 ALA B C 1
ATOM 15250 O O . ALA B 1 1055 ? 27.913 19.066 54.662 1.00 117.74 3529 ALA B O 1
ATOM 15252 N N . ALA B 1 1056 ? 28.420 19.703 56.753 1.00 108.63 3530 ALA B N 1
ATOM 15253 C CA . ALA B 1 1056 ? 29.593 18.843 56.827 1.00 113.94 3530 ALA B CA 1
ATOM 15254 C C . ALA B 1 1056 ? 29.248 17.373 57.019 1.00 117.22 3530 ALA B C 1
ATOM 15255 O O . ALA B 1 1056 ? 30.137 16.525 56.885 1.00 120.78 3530 ALA B O 1
ATOM 15257 N N . GLY B 1 1057 ? 27.997 17.047 57.331 1.00 113.57 3531 GLY B N 1
ATOM 15258 C CA . GLY B 1 1057 ? 27.613 15.657 57.466 1.00 114.25 3531 GLY B CA 1
ATOM 15259 C C . GLY B 1 1057 ? 27.989 15.032 58.786 1.00 120.04 3531 GLY B C 1
ATOM 15260 O O . GLY B 1 1057 ? 28.047 13.802 58.880 1.00 119.81 3531 GLY B O 1
ATOM 15261 N N . LYS B 1 1058 ? 28.244 15.842 59.812 1.00 119.96 3532 LYS B N 1
ATOM 15262 C CA . LYS B 1 1058 ? 28.726 15.370 61.110 1.00 124.82 3532 LYS B CA 1
ATOM 15263 C C . LYS B 1 1058 ? 27.637 15.360 62.178 1.00 121.83 3532 LYS B C 1
ATOM 15264 O O . LYS B 1 1058 ? 27.920 15.643 63.345 1.00 124.82 3532 LYS B O 1
ATOM 15270 N N . VAL B 1 1059 ? 26.394 15.043 61.823 1.00 124.83 3533 VAL B N 1
ATOM 15271 C CA . VAL B 1 1059 ? 25.280 15.102 62.771 1.00 122.52 3533 VAL B CA 1
ATOM 15272 C C . VAL B 1 1059 ? 25.253 13.854 63.648 1.00 121.54 3533 VAL B C 1
ATOM 15273 O O . VAL B 1 1059 ? 25.071 12.741 63.134 1.00 118.97 3533 VAL B O 1
ATOM 15277 N N . PRO B 1 1060 ? 25.409 13.986 64.964 1.00 122.83 3534 PRO B N 1
ATOM 15278 C CA . PRO B 1 1060 ? 25.298 12.815 65.839 1.00 121.55 3534 PRO B CA 1
ATOM 15279 C C . PRO B 1 1060 ? 23.870 12.301 65.910 1.00 119.40 3534 PRO B C 1
ATOM 15280 O O . PRO B 1 1060 ? 22.901 13.048 65.753 1.00 118.99 3534 PRO B O 1
ATOM 15284 N N . ALA B 1 1061 ? 23.759 10.991 66.142 1.00 121.58 3535 ALA B N 1
ATOM 15285 C CA . ALA B 1 1061 ? 22.460 10.327 66.178 1.00 121.45 3535 ALA B CA 1
ATOM 15286 C C . ALA B 1 1061 ? 21.485 11.022 67.119 1.00 123.94 3535 ALA B C 1
ATOM 15287 O O . ALA B 1 1061 ? 20.304 11.176 66.792 1.00 124.22 3535 ALA B O 1
ATOM 15289 N N . LEU B 1 1062 ? 21.964 11.460 68.288 1.00 125.93 3536 LEU B N 1
ATOM 15290 C CA . LEU B 1 1062 ? 21.079 12.077 69.275 1.00 128.80 3536 LEU B CA 1
ATOM 15291 C C . LEU B 1 1062 ? 20.379 13.307 68.711 1.00 127.45 3536 LEU B C 1
ATOM 15292 O O . LEU B 1 1062 ? 19.265 13.638 69.135 1.00 128.94 3536 LEU B O 1
ATOM 15297 N N . LEU B 1 1063 ? 21.006 13.985 67.753 1.00 131.00 3537 LEU B N 1
ATOM 15298 C CA . LEU B 1 1063 ? 20.492 15.227 67.194 1.00 129.53 3537 LEU B CA 1
ATOM 15299 C C . LEU B 1 1063 ? 19.768 15.026 65.870 1.00 126.31 3537 LEU B C 1
ATOM 15300 O O . LEU B 1 1063 ? 19.330 16.011 65.265 1.00 124.32 3537 LEU B O 1
ATOM 15305 N N . ALA B 1 1064 ? 19.626 13.779 65.414 1.00 130.55 3538 ALA B N 1
ATOM 15306 C CA . ALA B 1 1064 ? 19.141 13.506 64.065 1.00 127.87 3538 ALA B CA 1
ATOM 15307 C C . ALA B 1 1064 ? 17.753 14.076 63.806 1.00 126.83 3538 ALA B C 1
ATOM 15308 O O . ALA B 1 1064 ? 17.410 14.331 62.647 1.00 124.12 3538 ALA B O 1
ATOM 15310 N N . ASP B 1 1065 ? 16.955 14.291 64.849 1.00 131.85 3539 ASP B N 1
ATOM 15311 C CA . ASP B 1 1065 ? 15.607 14.813 64.682 1.00 130.81 3539 ASP B CA 1
ATOM 15312 C C . ASP B 1 1065 ? 15.539 16.330 64.661 1.00 128.01 3539 ASP B C 1
ATOM 15313 O O . ASP B 1 1065 ? 14.454 16.875 64.432 1.00 126.01 3539 ASP B O 1
ATOM 15318 N N . LEU B 1 1066 ? 16.645 17.023 64.910 1.00 133.06 3540 LEU B N 1
ATOM 15319 C CA . LEU B 1 1066 ? 16.632 18.478 64.852 1.00 131.11 3540 LEU B CA 1
ATOM 15320 C C . LEU B 1 1066 ? 16.753 18.990 63.428 1.00 127.44 3540 LEU B C 1
ATOM 15321 O O . LEU B 1 1066 ? 16.687 20.204 63.207 1.00 125.31 3540 LEU B O 1
ATOM 15326 N N . VAL B 1 1067 ? 16.914 18.088 62.470 1.00 131.16 3541 VAL B N 1
ATOM 15327 C CA . VAL B 1 1067 ? 16.918 18.425 61.059 1.00 129.89 3541 VAL B CA 1
ATOM 15328 C C . VAL B 1 1067 ? 15.502 18.504 60.503 1.00 129.25 3541 VAL B C 1
ATOM 15329 O O . VAL B 1 1067 ? 14.760 17.520 60.544 1.00 128.63 3541 VAL B O 1
#

Solvent-accessible surface area: 86465 Å² total; per-residue (Å²): 59,26,22,10,34,57,34,81,124,52,120,140,192,16,15,38,22,2,32,7,101,8,2,40,115,119,37,85,22,1,17,45,0,2,2,6,12,1,7,6,13,0,6,0,3,15,3,24,12,2,24,69,2,4,122,136,35,53,2,20,67,0,58,69,3,39,22,62,51,52,19,35,5,56,115,110,58,6,19,55,2,76,3,40,13,6,69,60,74,104,128,26,80,46,121,9,35,5,52,2,53,68,49,72,37,102,97,142,70,88,80,82,114,8,0,57,14,17,12,20,73,54,108,41,112,76,96,165,69,41,150,117,64,76,116,52,62,39,106,62,16,60,59,13,2,36,13,24,5,132,77,20,1,48,85,26,4,21,36,36,16,106,30,1,42,0,10,139,26,2,42,46,31,72,109,27,2,32,1,57,4,16,20,43,114,97,44,139,40,110,93,113,4,28,22,14,2,2,1,20,2,2,0,10,5,0,9,14,1,1,54,40,37,82,100,56,17,52,3,38,28,10,62,28,4,141,4,3,32,26,37,32,125,42,10,48,134,4,64,0,44,0,35,49,56,40,114,160,19,11,98,1,25,1,42,26,87,177,18,57,30,7,12,36,4,46,18,1,48,17,144,39,22,76,9,60,25,14,71,30,21,56,61,43,100,59,16,21,19,75,11,8,22,9,38,27,32,40,68,55,99,108,166,75,86,118,92,25,80,24,135,0,2,3,11,25,67,60,58,137,45,9,35,51,3,0,78,195,38,57,4,53,55,15,81,38,105,69,20,74,35,1,57,55,29,23,90,152,67,38,48,71,9,69,8,1,0,22,9,10,87,66,73,30,102,34,12,35,121,18,0,33,65,31,0,49,40,6,1,84,42,0,69,44,1,46,76,23,158,60,184,5,5,138,6,106,3,0,1,6,0,35,30,2,17,24,18,39,82,53,97,47,110,12,19,0,2,2,7,0,7,19,3,0,0,25,0,0,11,45,37,69,100,43,49,7,12,0,0,0,15,32,97,58,96,50,0,8,38,13,0,6,25,0,28,59,12,228,29,42,14,0,0,0,33,76,34,40,11,25,14,3,28,0,49,116,57,154,103,132,103,131,10,50,17,71,15,29,114,39,82,8,7,16,0,2,2,11,1,66,19,66,18,115,16,2,39,14,22,69,1,93,95,3,94,40,124,32,72,112,22,49,0,26,0,40,6,29,0,0,1,6,42,110,100,5,1,98,14,1,62,26,67,48,10,0,5,18,21,0,5,28,0,0,0,0,28,0,42,76,30,5,145,94,26,93,55,30,52,72,29,26,117,0,0,0,24,13,80,2,0,0,0,28,21,3,40,6,36,16,130,36,13,12,119,11,28,228,78,52,39,27,12,62,0,0,2,1,0,8,2,0,0,12,0,11,10,2,3,40,108,37,7,38,10,155,93,63,60,14,0,0,1,7,36,0,10,26,22,35,7,5,0,0,5,29,0,0,169,83,48,42,14,82,9,10,0,0,3,32,168,69,90,44,104,57,0,104,66,48,38,18,86,85,57,32,5,4,45,14,194,46,71,96,0,0,36,97,0,30,76,56,24,65,43,162,4,0,27,2,0,8,1,50,39,44,40,110,44,0,73,10,0,2,130,0,4,68,130,6,27,72,0,8,1,46,21,137,62,74,87,88,76,67,103,184,10,49,76,94,49,102,58,2,46,7,105,30,8,46,22,89,94,15,27,53,133,43,4,17,102,0,0,31,48,0,23,124,30,15,84,72,66,55,4,66,35,8,71,51,16,56,83,12,0,5,57,0,38,98,0,0,111,42,4,54,102,69,171,55,94,16,7,1,0,0,32,3,13,26,54,16,28,35,76,6,4,0,0,0,2,14,0,49,39,72,31,0,2,8,2,0,105,21,0,8,70,201,43,30,0,102,35,4,12,1,2,14,161,56,0,82,88,19,136,50,3,85,63,13,31,101,83,2,69,91,60,50,1,66,22,64,21,41,60,6,34,9,9,61,122,106,31,1,80,194,14,28,112,64,23,79,98,85,66,52,10,35,0,0,0,0,19,17,43,36,32,51,54,20,68,2,84,57,3,79,62,48,31,0,56,38,0,0,85,10,9,0,12,0,0,3,9,0,28,101,32,4,227,105,110,71,5,13,0,1,1,0,8,7,6,0,3,8,27,49,3,10,55,14,3,0,0,20,1,0,0,0,10,0,0,9,3,0,0,24,46,8,57,17,82,69,59,27,9,9,0,0,0,12,8,28,26,58,110,165,145,83,63,96,25,16,79,142,96,7,28,117,33,2,5,19,33,0,63,50,111,42,0,21,48,11,0,41,48,4,13,76,29,14,41,18,22,2,0,0,0,10,3,7,19,7,1,5,96,6,33,62,118,51,58,38,13,3,40,92,44,120,122,17,19,24,12,35,58,34,83,116,68,122,134,206,21,12,32,20,0,42,8,90,13,2,27,161,86,42,89,18,3,17,39,9,3,4,13,2,0,6,3,9,0,8,0,4,6,1,26,9,1,22,47,0,0,129,121,22,58,1,14,69,0,68,63,1,31,20,63,41,24,14,46,22,53,97,139,63,6,16,51,2,57,1,54,0,7,73,55,62,103,116,18,93,37,99,3,43,2,48,2,50,65,61,72,44,97,92,131,66,90,85,78,106,4,0,56,9,18,1,22,69,56,115,56,119,74,93,181,63,38,138,77,55,58,116,52,51,42,106,54,18,55,53,8,1,42,13,30,4,36,106,15,2,44,88,36,3,17,36,24,12,74,15,0,119,3,8,155,24,2,40,51,36,83,107,22,1,34,0,34,0,10,23,57,88,99,28,130,30,112,78,139,23,30,25,19,2,1,3,14,5,1,0,8,8,0,9,13,1,2,72,32,31,87,98,69,14,49,2,37,30,20,79,1,0,92,4,1,36,31,58,24,143,19,28,77,55,1,51,0,35,0,34,54,39,63,113,85,13,6,88,0,17,1,37,19,47,188,6,74,26,2,12,43,1,64,22,1,16,6,122,30,16,66,8,65,31,12,62,27,5,63,62,54,17,119,17,22,17,86,15,11,23,8,23,27,37,37,65,54,94,116,159,76,88,118,101,31,86,30,124,2,1,4,12,29,72,45,55,138,42,14,40,53,2,0,80,185,47,58,4,55,54,14,81,41,106,72,21,71,32,1,54,54,28,27,87,156,66,39,47,66,8,77,5,2,0,22,10,10,80,65,74,29,102,42,16,38,115,18,1,47,69,32,0,53,39,8,2,85,48,1,78,41,3,48,73,22,155,64,185,7,5,138,6,67,6,0,3,7,0,34,26,2,15,24,20,39,77,57,95,46,110,11,18,0,3,1,6,0,6,18,2,0,0,14,0,0,16,47,35,74,104,54,46,3,1,0,0,0,14,34,97,53,99,54,0,6,34,15,0,5,27,0,25,59,13,223,28,38,9,0,0,0,30,76,38,39,14,25,13,5,28,0,57,156,51,185,94,105,108,146,13,31,22,75,15,30,114,39,81,7,12,16,0,2,2,13,2,76,20,63,18,118,15,1,41,14,25,70,1,93,94,3,92,42,122,32,72,110,24,49,0,28,0,39,6,28,1,0,0,5,40,112,104,6,1,102,15,1,60,27,70,49,12,1,7,23,20,0,5,29,0,0,0,0,27,0,41,74,30,3,144,90,25,92,57,34,50,71,30,28,119,0,0,0,27,12,81,2,0,0,0,26,22,2,37,6,35,16,132,35,14,13,122,14,29,234,78,55,36,32,11,59,0,0,1,0,0,8,2,0,0,11,0,9,14,2,5,30,101,33,7,40,12,155,94,65,60,18,0,0,1,10,34,0,13,28,20,34,7,6,0,0,5,29,0,0,168,81,47,42,14,83,9,11,0,0,2,11,167,72,91,47,102,57,0,105,66,47,38,19,89,81,57,35,4,5,44,13,182,47,74,104,10,1,36,99,0,28,79,53,26,64,42,150,3,2,30,3,0,10,1,50,39,43,35,111,47,0,82,15,2,2,132,0,4,64,140,5,26,70,1,3,1,47,22,139,60,70,86,70,76,68,107,183,13,50,75,95,52,102,60,2,46,8,107,32,7,47,21,99,93,15,26,54,133,48,5,19,105,0,0,31,48,0,23,123,30,15,88,70,66,54,5,66,35,7,67,52,18,53,84,20,0,2,51,0,47,107,0,0,117,38,5,55,88,77,169,58,92,14,6,2,0,0,32,4,15,22,52,21,28,36,76,6,7,0,6,0,6,17,0,55,40,76,31,0,4,16,3,0,96,32,1,15,87,156,30,32,1,121,40,3,15,0,4,12,172,64,0,85,90,17,138,57,2,78,65,7,41,105,79,2,71,90,67,46,2,66,24,62,25,42,61,11,32,10,18,70,97,115,30,4,101,191,16,21,100,62,30,86,99,84,62,48,7,38,0,1,0,1,20,19,41,60,29,40,36,17,69,4,96,57,3,78,62,47,40,1,53,42,0,3,102,12,9,3,19,0,0,3,4,2,34,75,16,8,223,120,104,62,5,14,0,1,0,0,8,7,8,0,3,6,26,38,12,10,41,6,0,0,0,25,0,0,0,0,10,0,0,10,4,1,0,25,48,8,53,16,79,65,49,26,7,9,0,0,0,12,9,26,27,38,113,154,160,68,80,82,14,24,96,143,58,14,22,112,35,4,8,7,30,0,65,67,116,46,0,19,54,16,3,20,48,3,11,74,28,13,27,17,20,1,0,1,0,10,3,6,12,26,3,1,137,12,28,62,119,45,52,31,4,2,45,90,49,105

Sequence (2117 aa):
HPLLGGAVELPDRGGHVYPARLGVRHHPWLGEHALLGAAILPGAAYAELALWAGRRDGAGRIEELTLDAPLVVADESAAQLRLVVGPADAEGRRQLTVHSRADGADADTAWTRHAQGTLVPADADAAWSGEPGAPWPPAGAEPVEVAGLYDRFADRGYQYGPSFRGVRAAWRAGDTVYAEVALPVPQPGSPRFGVHPALLDAAFQAMSLGAFFPEDGQVRMPFALRGVSSSGVGADRLRVTISPAGAEAVRIACVDERGNPVVVIDSLVARAVPVEALTPGTPGIPGAGDGALHHVAWTARPEPGVAAVQRWAVVGAADPGLAGGLDRAGGLCGAYPDLAALVAAVAEGAALPDVVAVPVPSGAPVGPDAVRATVLGALDLIRAWLAVEGRLGLARLAFVTTSAVAVGDGTEHVDPVSAALWGLVRSAQSEEPGRFVLVDLDADPASASALPAALAAREPQLAVRAGAVHVPRLVRHRPRPDGPLTPPAGAAWRLAAGGQGTLEGLALVPAPDAEAPLTPGQVRVAVRAAGVNFRDTLIALGMYPGTPVLGAEGAGVITEVAPDVAGFAPGDRVLGMWTGGLGPVAVADARMLARVPRGWSYAEAASVPAVFLTAHYALTRLAGIRPGQSLLVHAGAGGVGMATLQLARHLGVEVYATASRGKWDTLRGLGLDDAHIADSRSLDFAGRFLAATGGRGVDVVLNSLAGDFVDASLRLLPRGGHFLELGKADVRDPDRIAADHPGVGYRAFDLVEAGPELVGQLLGELMELFAAGVLSPLPLTVRDVRRAREAFRLISQARHVGKVVLTMPPAFGAYGTVLVTGGTGTLGGAVARHLVARHGVRHLVLAGRSGPAADGASALVDELTASGASVTVVACDAADRVALRRLLDGIPAAHPLTAVVHAAGVLDDATITALTAGQVDAVLRPKADAVVNLHELTRDRELSAFVLFSSAAALFGSPGQGNYSAANGFVDAFAQYRRAQGLHAVSLAWGLWADHLDQEGMRRRMARGGVLPLTTDQGLALFDAAQLVDEALQVPIRLNVGALRAAGKVPALLADLVAHPLLGGAVELPDRGGHVYPARLGVRHHPWLGEHALLGAAILPGAAYAELALWAGRRDGAGRIEELTLDAPLVVADESAAQLRLVVGPADAEGRRQLTVHSRADGADADTAWTRHAQGTLVPADADAAWSGEPGAPWPPAGAEPVEVAGLYDRFADRGYQYGPSFRGVRAAWRAGDTVYAEVALPVPQPGSPRFGVHPALLDAAFQAMSLGAFFPEDGQVRMPFALRGVSSSGVGADRLRVTISPAGAEAVRIACVDERGNPVVVIDSLVARAVPVEALTPGTPGIPGAGDGALHHVAWTARPEPGVAAVQRWAVVGAADPGLAGGLDRAGGLCGAYPDLAALVAAVAEGAALPDVVAVPVPSGAPVGPDAVRATVLGALDLIRAWLAVEGRLGLARLAFVTTSAVAVGDGTEHVDPVSAALWGLVRSAQSEEPGRFVLVDLDADPASASALPAALAAREPQLAVRAGAVHVPRLVRHRPRPDGPLTPPAGAAWRLAAGGQGTLEGLALVPAPDAEAPLTPGQVRVAVRAAGVNFRDTLIALGMYPGTPVLGAEGAGVITEVAPDVAGFAPGDRVLGMWTGGLGPVAVADARMLARVPRGWSYAEAASVPAVFLTAHYALTRLAGIRPGQSLLVHAGAGGVGMATLQLARHLGVEVYATASRGKWDTLRGLGLDDAHIADSRSLDFAGRFLAATGGRGVDVVLNSLAGDFVDASLRLLPRGGHFLELGKADVRDPDRIAADHPGVGYRAFDLVEAGPELVGQLLGELMELFAAGVLSPLPLTVRDVRRAREAFRLISQARHVGKVVLTMPPAFGAYGTVLVTGGTGTLGGAVARHLVARHGVRHLVLAGRSGPAADGASALVDELTASGASVTVVACDAADRVALRRLLDGIPAAHPLTAVVHAAGVLDDATITALTAGQVDAVLRPKADAVVNLHELTRDRELSAFVLFSSAAALFGSPGQGNYSAANGFVDAFAQYRRAQGLHAVSLAWGLWADHLDQEGMRRRMARGGVLPLTTDQGLALFDAAQLVDEALQVPIRLNVGALRAAGKVPALLADLV

Radius of gyration: 44.1 Å; Cα contacts (8 Å, |Δi|>4): 4913; chains: 2; bounding box: 123×86×126 Å